Protein 5XJO (pdb70)

Nearest PDB structures (foldseek):
  5xjo-assembly1_E  TM=1.024E+00  e=9.974E-08  Arabidopsis thaliana
  5xjo-assembly2_F  TM=1.016E+00  e=2.550E-07  Arabidopsis thaliana
  5xkj-assembly2_F  TM=8.825E-01  e=2.338E-04  Arabidopsis thaliana
  5xjo-assembly2_D  TM=1.003E+00  e=3.606E-64  Arabidopsis thaliana
  5xjx-assembly4_D  TM=9.964E-01  e=1.199E-51  Arabidopsis thaliana

Radius of gyration: 50.43 Å; Cα contacts (8 Å, |Δi|>4): 5520; chains: 6; bounding box: 93×93×155 Å

B-factor: mean 41.75, std 10.38, range [23.28, 87.67]

GO terms:
  GO:0005886 plasma membrane (C, EXP)
  GO:0005102 signaling receptor binding (F, IPI)
  GO:0033612 receptor serine/threonine kinase binding (F, IPI)
  GO:0016020 membrane (C, IDA)
  GO:0009553 embryo sac development (P, IGI)
  GO:0010103 stomatal complex morphogenesis (P, IGI)
  GO:0048481 plant ovule development (P, IGI)
  GO:0005515 protein binding (F, IPI)

Solvent-accessible surface area: 71961 Å² total; per-residue (Å²): 147,37,8,154,3,0,49,45,4,47,68,38,15,66,120,47,114,98,72,0,106,57,4,55,84,137,154,47,74,70,36,26,67,5,110,12,4,103,24,60,142,151,76,125,13,0,12,29,1,64,1,37,68,30,68,0,25,11,55,8,4,48,11,0,0,73,0,128,66,0,80,27,0,23,3,44,14,1,124,0,32,1,28,1,14,16,61,0,2,41,0,64,52,0,48,79,0,10,0,1,73,9,76,0,84,18,12,8,1,27,6,1,8,90,0,59,88,0,53,21,0,22,1,64,61,11,83,0,57,2,21,5,14,4,1,4,23,16,4,32,8,3,8,90,1,4,0,12,24,2,84,0,62,29,116,11,20,75,2,12,0,30,31,35,3,3,6,20,1,0,0,106,35,4,87,0,66,11,72,11,23,66,19,3,28,36,2,71,18,0,15,25,0,7,0,64,27,6,54,0,63,23,76,4,15,124,36,4,8,95,3,65,43,1,21,1,0,16,2,0,92,7,69,0,37,24,112,7,10,133,52,0,0,75,0,78,1,3,1,0,12,0,15,16,12,118,0,50,15,147,3,21,100,6,0,0,69,0,40,3,0,3,10,0,14,0,3,67,12,61,0,54,4,60,2,4,68,62,1,6,62,1,32,56,1,20,50,1,24,0,36,19,14,82,0,54,20,75,8,12,49,77,1,2,78,1,66,105,0,12,61,0,42,0,14,68,12,77,0,65,24,72,0,7,58,58,0,10,108,0,114,74,1,76,44,1,31,0,3,53,13,112,0,68,20,77,6,16,54,86,1,14,50,1,60,32,0,54,67,0,22,0,61,19,8,107,0,35,26,56,2,16,108,28,1,152,85,0,46,42,0,38,44,0,17,0,6,53,16,63,0,82,26,154,3,9,91,17,1,1,98,1,91,72,0,34,81,0,30,0,14,26,8,51,0,46,22,57,2,10,109,40,0,2,69,1,86,72,0,56,56,0,32,0,2,135,6,97,0,41,30,83,2,6,29,64,2,8,88,0,149,22,0,69,86,2,26,0,2,86,9,100,0,50,11,68,5,8,68,59,1,3,98,3,85,74,0,40,3,1,28,1,11,46,1,134,0,87,21,106,16,17,70,68,8,52,70,1,120,68,18,40,69,72,54,28,52,152,28,108,42,72,61,126,92,4,115,27,55,69,165,91,219,85,17,7,188,49,23,76,6,66,57,9,3,28,105,34,97,67,11,170,53,47,84,35,78,100,125,34,51,3,16,59,0,50,2,114,143,123,39,65,17,16,28,82,12,10,181,46,30,79,5,67,58,8,2,26,100,29,98,84,8,168,48,55,80,41,66,104,125,41,47,0,12,24,0,49,2,117,144,92,76,57,12,20,27,55,148,10,56,100,65,6,16,71,0,0,39,47,4,1,112,5,4,36,15,70,53,0,43,86,3,106,22,0,3,112,7,69,5,42,8,1,82,10,117,64,44,159,102,86,43,33,22,0,21,13,0,12,2,4,36,7,38,103,68,21,19,28,16,97,9,50,92,127,132,5,85,16,8,117,17,0,30,80,0,141,79,0,110,29,0,15,11,0,113,18,74,10,124,60,67,55,152,4,19,50,43,0,2,166,7,11,108,16,0,66,37,0,1,1,12,31,9,13,7,79,13,67,8,17,90,87,1,0,46,0,52,55,0,73,24,0,7,0,8,64,6,102,0,72,26,62,15,15,161,23,0,78,107,1,78,26,0,67,17,0,23,0,3,20,4,115,0,56,25,67,5,16,47,9,78,1,87,35,0,2,11,0,16,0,25,84,7,34,0,53,20,81,13,20,90,50,6,4,61,0,30,30,0,0,9,5,6,0,11,91,12,102,0,54,18,51,8,9,116,23,10,34,125,1,84,71,0,9,0,5,12,5,9,97,6,138,0,50,18,88,11,7,100,41,7,70,26,3,70,31,3,23,0,5,5,0,44,16,0,79,148,1,51,31,62,6,63,67,85,2,0,87,56,4,122,58,0,35,10,0,1,0,0,67,0,48,0,63,26,65,3,7,103,2,3,9,130,3,102,32,1,50,8,0,2,0,13,22,21,60,0,53,26,104,6,9,121,68,1,80,92,9,179,57,4,9,2,2,29,0,6,59,19,54,0,70,8,70,21,22,15,75,66,100,10,20,161,99,4,116,187,14,17,40,30,120,98,15,110,41,20,65,94,114,179,78,57,148,10,57,103,65,6,16,71,0,0,37,49,4,1,113,6,3,36,14,72,57,0,43,87,5,108,23,0,3,114,8,70,6,46,8,1,86,10,118,63,44,160,101,88,43,53,23,0,21,14,0,12,1,4,36,7,37,102,84,24,18,28,16,96,10,52,93,128,132,3,85,16,8,120,17,1,30,83,0,141,80,0,108,28,0,14,11,0,112,18,77,11,124,58,68,53,152,3,19,51,43,0,2,166,6,12,106,16,0,65,36,0,1,1,12,30,9,14,6,79,13,67,7,18,90,88,1,1,46,0,50,55,1,73,24,0,6,0,7,61,6,104,0,71,25,62,14,15,158,23,1,78,107,0,78,26,0,64,16,0,21,0,3,21,3,115,0,55,25,68,6,17,46,9,77,1,88,35,0,2,12,0,15,0,26,84,7,35,0,54,21,82,13,20,88,50,6,3,59,0,29,30,0,0,10,5,6,1,12,92,12,103,0,56,18,51,6,9,117,24,11,35,127,0,84,71,0,8,0,6,12,4,9,97,6,136,1,50,18,88,12,6,101,42,8,70,26,3,70,30,3,24,0,5,4,0,43,15,0,78,147,1,50,33,62,5,64,67,86,2,0,87,56,4,122,57,0,36,8,0,2,0,0,68,0,48,0,64,26,65,3,6,103,2,2,9,130,3,102,32,1,50,8,0,2,0,13,22,22,63,0,54,25,105,5,10,118,67,1,80,92,8,179,56,4,9,2,2,29,0,6,58,18,54,0,68,9,69,20,21,14,77,64,100,11,19,162,102,3,116,192,15,17,41,28,120,98,14,110,41,20,63,95,115,180,74,148,38,8,154,3,0,49,46,3,45,67,37,16,66,118,46,113,99,71,0,106,57,4,56,86,136,152,47,74,70,36,26,67,6,109,12,5,107,23,60,143,151,77,126,13,0,10,29,0,62,1,36,67,30,69,0,24,11,56,9,3,48,10,0,1,72,0,129,64,0,80,27,0,23,2,45,14,1,126,0,34,1,29,0,14,16,62,0,3,40,0,65,50,0,48,79,0,9,0,1,72,9,74,0,84,18,12,9,1,26,6,1,8,90,0,58,88,0,54,21,0,23,1,64,62,12,82,0,58,2,22,4,14,4,1,4,23,16,4,33,8,3,8,90,1,4,0,11,24,3,85,0,61,30,114,11,20,73,2,12,0,29,32,34,3,4,6,19,1,0,0,104,34,4,88,0,64,12,72,11,24,67,19,3,30,36,2,71,18,0,20,23,0,6,0,64,26,6,56,0,63,22,77,4,16,122,35,4,9,96,2,67,44,1,28,2,0,18,2,0,94,7,67,0,37,23,111,6,9,135,52,0,0,72,0,76,1,1,3,0,13,0,14,14,12,118,0,52,14,146,3,20,102,7,0,0,68,0,29,4,0,5,10,0,14,0,3,66,12,60,0,52,4,61,2,4,67,61,2,6,64,1,31,57,0,19,49,1,24,0,35,20,14,80,0,56,19,74,8,12,50,77,2,3,78,1,66,104,0,11,62,0,42,0,14,70,12,78,0,65,24,72,1,7,60,57,0,11,106,0,114,73,1,74,45,1,32,0,4,56,12,110,0,67,19,75,7,16,53,85,1,15,53,0,59,32,0,55,67,0,22,0,60,18,9,108,0,36,26,58,2,16,109,28,1,153,83,0,46,40,0,37,41,0,17,0,5,52,15,63,0,82,26,154,3,9,90,16,1,1,99,2,92,74,0,34,81,0,29,0,15,28,9,51,0,46,21,56,2,9,106,40,0,2,67,1,86,73,0,55,56,0,32,0,2,136,6,97,0,42,29,81,2,6,30,64,3,8,89,0,148,22,0,68,83,1,27,0,2,86,8,99,0,51,12,66,6,7,68,59,2,3,96,3,85,75,0,39,4,1,30,1,12,46,2,133,0,85,22,106,15,17,70,69,8,53,70,0,124,69,17,40,70,71,55,29,50,152,28,108,42,71,62,124,94,3,113,27,55,67,167,92,217

Foldseek 3Di:
DLLVLVVQQLVFQADDDPLFPCNDVVPNPLCCPTPQFHADPPVRATAGGADAQSQRQGEGGLSCLVRQNHQEYHPANNQYEEEDDLSPLNNQNHAYYAHDHYAYEEADDLSVLSNLNYAYDHHAAYAYEEAPDLSVLSNQQHAAYAHHRYAYEEADDLSVLQHQRYAEDHHDQYAYEEEDDLSVLNPARYAYAYHARYAYEEEDDLSVLSNQNHQEDAHAQYAYEEEDHLSVLNHQYQYDHHYRYAYEEADDLSVLVNLSHQEYAHDQYAYEEADPLSVLSNLRHAYDHHYNYAYEEADRLSVLSNQRHAYAAHDHYAYEEEDHLSVLNNQRHAEYAHAAYAYEEEDDLSVLSNQNHAEDHHHHYAYEEEDRQSVLSNLNYQYYHPEQYAYEEADDLSVLVSARHAYAHHEHYAHEEADRLSVLNRCNHAEDAHDQYAHEEADDLSVLSNANYAYYHHYHYAYEEEDHLSVLNHANHQEAHHDHYAYEEEDDQSVLSHQNHAYYHHYHYHYDDDHHPSDPNPD/DDDDDFDQCCFPPPQGPWAKDWDVPVDIDIWIDGPHDTGRTD/DDDDDFDQCCFPPPAHPWAKDWDPPVDIDIWIDGPRDTTHTD/DAEDVLQLVLVCQQCVLFPNNVSVVPDGDQVPDDQAWHWDADPVGYIATAGGEAAQPPPPRHHHAGDQAAHDGDLSVLVRLAHQEYYYECRHHNDQEADDLSVLSNQVHHAEYYQEQHQHEEADHLSVLSNQNYQYYANYAHAHEEEDHLSVLSNQRHAEYHQDNYAYEEADHLHARQRHAYDHHDQYAYEEEDRPSVLNNQNYQEAHHDHYAYEEEDDLSVLRNQRHAEYAHAQYQYADDQNQENQSNQNHQEDAHHNNQHNAEEDDQRHDANNQRHAEAHQENNAYEEADHDSVLVRNRHAYHHHANYAHEEAHDLSCQPRQRYLAAHHEHYAYAEEDNHDPNRCVRNPVRHYHYPHVRYDYDDD/DAEDVLQLVLVCQQCVLFPNNVSVVPDGDQVPDDQAWHWDADPVGYIATAGGEAAQPPPPRHHHAGDQAAHDGDLSVLVRLAHQEYYYECRHHNDQEADDLSVLSNQVHHAEYYQEQHQHEEADHLSVLSNQNYQYYANYAHAHEEEDHLSVLSNQRHAEYHQDNYAYEEADHLHARQRHAYDHHDQYAYEEEDRPSVLNNQNYQEAHHDHYAYEEEDDLSVLRNQRHAEYAHAQYQYADDQNQENQSNQNHQEDAHHNNQHNAEEDDQRHDANNQRHAEAHQENNAYEEADHDSVLVRNRHAYHHHANYAHEEAHDLSCQPRQRYLAAHHEHYAYAEEDNHDPNRCVRNPVRHYHYPHVRYDYDDD/DLLVLVVQQLVFQADDDPLFPCNDVVPNPLCCPTPQFHADPPVRATAGGADAQSQRQGEGGLSCLVRQNHQEYHPANNQYEEEDDLSPLNNQNHAYYAHDHYAYEEADDLSVLSNLNYAYDHHAAYAYEEAPDLSVLSNQQHAAYAHHRYAYEEADDLSVLQHQRYAEDHHDQYAYEEEDDLSVLNPARYAYAYHARYAYEEEDDLSVLSNQNHQEDAHAQYAYEEEDHLSVLNHQYQYDHHYRYAYEEADDLSVLVNLSHQEYAHDQYAYEEADPLSVLSNLRHAYDHHYNYAYEEADRLSVLSNQRHAYAAHDHYAYEEEDHLSVLNNQRHAEYAHAAYAYEEEDDLSVLSNQNHAEDHHHHYAYEEEDRQSVLSNLNYQYYHPEQYAYEEADDLSVLVSARHAYAHHEHYAHEEADRLSVLNRCNHAEDAHDQYAHEEADDLSVLSNANYAYYHHYHYAYEEEDHLSVLNHANHQEAHHDHYAYEEEDDQSVLSHQNHAYYHHYHYHYDDDHHPSDPNPD

Structure (mmCIF, N/CA/C/O backbone):
data_5XJO
#
_entry.id   5XJO
#
_cell.length_a   66.110
_cell.length_b   66.147
_cell.length_c   143.485
_cell.angle_alpha   97.61
_cell.angle_beta   102.47
_cell.angle_gamma   93.68
#
_symmetry.space_group_name_H-M   'P 1'
#
loop_
_entity.id
_entity.type
_entity.pdbx_description
1 polymer 'LRR receptor-like serine/threonine-protein kinase ERL1'
2 polymer 'Protein EPIDERMAL PATTERNING FACTOR 1'
3 polymer 'Protein TOO MANY MOUTHS'
#
loop_
_atom_site.group_PDB
_atom_site.id
_atom_site.type_symbol
_atom_site.label_atom_id
_atom_site.label_alt_id
_atom_site.label_comp_id
_atom_site.label_asym_id
_atom_site.label_entity_id
_atom_site.label_seq_id
_atom_site.pdbx_PDB_ins_code
_atom_site.Cartn_x
_atom_site.Cartn_y
_atom_site.Cartn_z
_atom_site.occupancy
_atom_site.B_iso_or_equiv
_atom_site.auth_seq_id
_atom_site.auth_comp_id
_atom_site.auth_asym_id
_atom_site.auth_atom_id
_atom_site.pdbx_PDB_model_num
ATOM 1 N N . ASN A 1 1 ? -20.713 5.423 100.047 1.00 64.36 28 ASN A N 1
ATOM 2 C CA . ASN A 1 1 ? -20.638 4.370 99.035 1.00 63.37 28 ASN A CA 1
ATOM 3 C C . ASN A 1 1 ? -20.778 4.882 97.597 1.00 61.81 28 ASN A C 1
ATOM 4 O O . ASN A 1 1 ? -20.008 4.497 96.710 1.00 63.60 28 ASN A O 1
ATOM 9 N N . GLU A 1 2 ? -21.793 5.718 97.351 1.00 58.81 29 GLU A N 1
ATOM 10 C CA . GLU A 1 2 ? -21.843 6.413 96.069 1.00 57.37 29 GLU A CA 1
ATOM 11 C C . GLU A 1 2 ? -20.574 7.233 95.855 1.00 60.78 29 GLU A C 1
ATOM 12 O O . GLU A 1 2 ? -20.154 7.446 94.709 1.00 62.29 29 GLU A O 1
ATOM 18 N N . GLY A 1 3 ? -19.919 7.649 96.945 1.00 59.91 30 GLY A N 1
ATOM 19 C CA . GLY A 1 3 ? -18.672 8.381 96.824 1.00 57.21 30 GLY A CA 1
ATOM 20 C C . GLY A 1 3 ? -17.538 7.547 96.266 1.00 55.54 30 GLY A C 1
ATOM 21 O O . GLY A 1 3 ? -16.647 8.085 95.604 1.00 58.65 30 GLY A O 1
ATOM 22 N N . LYS A 1 4 ? -17.544 6.232 96.529 1.00 53.71 31 LYS A N 1
ATOM 23 C CA . LYS A 1 4 ? -16.564 5.339 95.913 1.00 51.32 31 LYS A CA 1
ATOM 24 C C . LYS A 1 4 ? -16.754 5.291 94.404 1.00 58.14 31 LYS A C 1
ATOM 25 O O . LYS A 1 4 ? -15.781 5.371 93.633 1.00 55.78 31 LYS A O 1
ATOM 31 N N . ALA A 1 5 ? -18.011 5.173 93.968 1.00 57.37 32 ALA A N 1
ATOM 32 C CA . ALA A 1 5 ? -18.329 5.251 92.546 1.00 54.62 32 ALA A CA 1
ATOM 33 C C . ALA A 1 5 ? -17.844 6.564 91.941 1.00 50.67 32 ALA A C 1
ATOM 34 O O . ALA A 1 5 ? -17.250 6.577 90.854 1.00 49.59 32 ALA A O 1
ATOM 36 N N . LEU A 1 6 ? -18.117 7.687 92.620 1.00 49.34 33 LEU A N 1
ATOM 37 C CA . LEU A 1 6 ? -17.677 8.983 92.109 1.00 52.45 33 LEU A CA 1
ATOM 38 C C . LEU A 1 6 ? -16.153 9.082 92.056 1.00 52.62 33 LEU A C 1
ATOM 39 O O . LEU A 1 6 ? -15.603 9.752 91.170 1.00 49.58 33 LEU A O 1
ATOM 44 N N . MET A 1 7 ? -15.453 8.375 92.952 1.00 54.49 34 MET A N 1
ATOM 45 C CA . MET A 1 7 ? -13.993 8.404 92.926 1.00 56.15 34 MET A CA 1
ATOM 46 C C . MET A 1 7 ? -13.448 7.596 91.752 1.00 54.15 34 MET A C 1
ATOM 47 O O . MET A 1 7 ? -12.504 8.032 91.083 1.00 52.29 34 MET A O 1
ATOM 52 N N . ALA A 1 8 ? -14.067 6.453 91.438 1.00 51.06 35 ALA A N 1
ATOM 53 C CA . ALA A 1 8 ? -13.691 5.758 90.208 1.00 47.77 35 ALA A CA 1
ATOM 54 C C . ALA A 1 8 ? -14.024 6.596 88.975 1.00 48.08 35 ALA A C 1
ATOM 55 O O . ALA A 1 8 ? -13.284 6.584 87.984 1.00 49.51 35 ALA A O 1
ATOM 57 N N . ILE A 1 9 ? -15.137 7.328 89.011 1.00 48.86 36 ILE A N 1
ATOM 58 C CA . ILE A 1 9 ? -15.493 8.184 87.882 1.00 47.72 36 ILE A CA 1
ATOM 59 C C . ILE A 1 9 ? -14.423 9.239 87.663 1.00 50.12 36 ILE A C 1
ATOM 60 O O . ILE A 1 9 ? -14.066 9.560 86.520 1.00 47.87 36 ILE A O 1
ATOM 65 N N . LYS A 1 10 ? -13.898 9.799 88.758 1.00 50.56 37 LYS A N 1
ATOM 66 C CA . LYS A 1 10 ? -12.813 10.765 88.650 1.00 51.82 37 LYS A CA 1
ATOM 67 C C . LYS A 1 10 ? -11.501 10.110 88.211 1.00 51.60 37 LYS A C 1
ATOM 68 O O . LYS A 1 10 ? -10.713 10.719 87.476 1.00 47.37 37 LYS A O 1
ATOM 74 N N . GLY A 1 11 ? -11.267 8.865 88.627 1.00 49.78 38 GLY A N 1
ATOM 75 C CA . GLY A 1 11 ? -10.053 8.151 88.306 1.00 50.10 38 GLY A CA 1
ATOM 76 C C . GLY A 1 11 ? -9.900 7.792 86.850 1.00 47.49 38 GLY A C 1
ATOM 77 O O . GLY A 1 11 ? -8.890 7.204 86.461 1.00 45.97 38 GLY A O 1
ATOM 78 N N . SER A 1 12 ? -10.870 8.113 86.015 1.00 46.66 39 SER A N 1
ATOM 79 C CA . SER A 1 12 ? -10.692 7.855 84.598 1.00 43.75 39 SER A CA 1
ATOM 80 C C . SER A 1 12 ? -10.853 9.132 83.789 1.00 43.72 39 SER A C 1
ATOM 81 O O . SER A 1 12 ? -10.987 9.071 82.569 1.00 45.41 39 SER A O 1
ATOM 84 N N . PHE A 1 13 ? -10.795 10.287 84.432 1.00 46.11 40 PHE A N 1
ATOM 85 C CA . PHE A 1 13 ? -10.608 11.544 83.722 1.00 52.14 40 PHE A CA 1
ATOM 86 C C . PHE A 1 13 ? -9.114 11.825 83.591 1.00 49.79 40 PHE A C 1
ATOM 87 O O . PHE A 1 13 ? -8.389 11.803 84.585 1.00 52.30 40 PHE A O 1
ATOM 95 N N . SER A 1 14 ? -8.658 12.118 82.373 1.00 62.50 41 SER A N 1
ATOM 96 C CA . SER A 1 14 ? -7.213 12.157 82.129 1.00 61.92 41 SER A CA 1
ATOM 97 C C . SER A 1 14 ? -6.596 13.452 82.650 1.00 65.13 41 SER A C 1
ATOM 98 O O . SER A 1 14 ? -5.960 13.465 83.711 1.00 68.04 41 SER A O 1
ATOM 101 N N . ASN A 1 15 ? -6.829 14.560 81.943 1.00 67.21 42 ASN A N 1
ATOM 102 C CA . ASN A 1 15 ? -6.156 15.831 82.219 1.00 71.64 42 ASN A CA 1
ATOM 103 C C . ASN A 1 15 ? -7.007 16.614 83.208 1.00 71.88 42 ASN A C 1
ATOM 104 O O . ASN A 1 15 ? -7.962 17.298 82.826 1.00 71.21 42 ASN A O 1
ATOM 109 N N . LEU A 1 16 ? -6.628 16.534 84.479 1.00 67.46 43 LEU A N 1
ATOM 110 C CA . LEU A 1 16 ? -7.359 17.159 85.570 1.00 68.28 43 LEU A CA 1
ATOM 111 C C . LEU A 1 16 ? -6.362 17.481 86.663 1.00 71.96 43 LEU A C 1
ATOM 112 O O . LEU A 1 16 ? -5.624 16.594 87.100 1.00 73.43 43 LEU A O 1
ATOM 117 N N . VAL A 1 17 ? -6.347 18.731 87.115 1.00 72.60 44 VAL A N 1
ATOM 118 C CA . VAL A 1 17 ? -5.579 19.073 88.307 1.00 74.55 44 VAL A CA 1
ATOM 119 C C . VAL A 1 17 ? -6.476 19.801 89.307 1.00 76.88 44 VAL A C 1
ATOM 120 O O . VAL A 1 17 ? -7.006 19.184 90.236 1.00 74.07 44 VAL A O 1
ATOM 124 N N . ASN A 1 18 ? -6.668 21.107 89.120 1.00 76.77 45 ASN A N 1
ATOM 125 C CA . ASN A 1 18 ? -7.540 21.905 89.960 1.00 74.80 45 ASN A CA 1
ATOM 126 C C . ASN A 1 18 ? -8.996 21.839 89.509 1.00 74.76 45 ASN A C 1
ATOM 127 O O . ASN A 1 18 ? -9.802 22.712 89.870 1.00 76.87 45 ASN A O 1
ATOM 132 N N . MET A 1 19 ? -9.350 20.821 88.724 1.00 70.78 46 MET A N 1
ATOM 133 C CA . MET A 1 19 ? -10.676 20.767 88.113 1.00 72.32 46 MET A CA 1
ATOM 134 C C . MET A 1 19 ? -11.734 20.333 89.113 1.00 68.88 46 MET A C 1
ATOM 135 O O . MET A 1 19 ? -12.693 21.069 89.390 1.00 66.10 46 MET A O 1
ATOM 140 N N . LEU A 1 20 ? -11.584 19.136 89.664 1.00 68.99 47 LEU A N 1
ATOM 141 C CA . LEU A 1 20 ? -12.506 18.673 90.685 1.00 69.22 47 LEU A CA 1
ATOM 142 C C . LEU A 1 20 ? -11.752 18.584 92.005 1.00 69.13 47 LEU A C 1
ATOM 143 O O . LEU A 1 20 ? -11.770 17.542 92.668 1.00 66.29 47 LEU A O 1
ATOM 148 N N . LEU A 1 21 ? -11.058 19.671 92.375 1.00 73.68 48 LEU A N 1
ATOM 149 C CA . LEU A 1 21 ? -10.520 19.779 93.729 1.00 75.55 48 LEU A CA 1
ATOM 150 C C . LEU A 1 21 ? -11.610 19.656 94.772 1.00 72.69 48 LEU A C 1
ATOM 151 O O . LEU A 1 21 ? -11.312 19.348 95.933 1.00 74.66 48 LEU A O 1
ATOM 156 N N . ASP A 1 22 ? -12.861 19.898 94.385 1.00 69.89 49 ASP A N 1
ATOM 157 C CA . ASP A 1 22 ? -13.973 19.651 95.291 1.00 69.20 49 ASP A CA 1
ATOM 158 C C . ASP A 1 22 ? -14.020 18.180 95.674 1.00 68.42 49 ASP A C 1
ATOM 159 O O . ASP A 1 22 ? -14.251 17.842 96.844 1.00 67.38 49 ASP A O 1
ATOM 164 N N . TRP A 1 23 ? -13.780 17.290 94.704 1.00 66.05 50 TRP A N 1
ATOM 165 C CA . TRP A 1 23 ? -13.853 15.847 94.930 1.00 64.06 50 TRP A CA 1
ATOM 166 C C . TRP A 1 23 ? -12.617 15.406 95.711 1.00 65.03 50 TRP A C 1
ATOM 167 O O . TRP A 1 23 ? -11.712 14.751 95.194 1.00 64.46 50 TRP A O 1
ATOM 178 N N . ASP A 1 24 ? -12.604 15.771 96.991 1.00 73.54 51 ASP A N 1
ATOM 179 C CA . ASP A 1 24 ? -11.457 15.580 97.880 1.00 77.66 51 ASP A CA 1
ATOM 180 C C . ASP A 1 24 ? -11.935 14.712 99.038 1.00 76.52 51 ASP A C 1
ATOM 181 O O . ASP A 1 24 ? -12.564 15.205 99.981 1.00 75.29 51 ASP A O 1
ATOM 186 N N . ASP A 1 25 ? -11.641 13.417 98.959 1.00 77.53 52 ASP A N 1
ATOM 187 C CA . ASP A 1 25 ? -12.072 12.486 99.992 1.00 81.64 52 ASP A CA 1
ATOM 188 C C . ASP A 1 25 ? -11.246 12.586 101.266 1.00 83.57 52 ASP A C 1
ATOM 189 O O . ASP A 1 25 ? -11.649 12.017 102.287 1.00 83.89 52 ASP A O 1
ATOM 194 N N . VAL A 1 26 ? -10.093 13.261 101.226 1.00 82.35 53 VAL A N 1
ATOM 195 C CA . VAL A 1 26 ? -9.362 13.537 102.461 1.00 84.32 53 VAL A CA 1
ATOM 196 C C . VAL A 1 26 ? -10.262 14.310 103.416 1.00 82.40 53 VAL A C 1
ATOM 197 O O . VAL A 1 26 ? -10.641 13.810 104.481 1.00 84.09 53 VAL A O 1
ATOM 201 N N . HIS A 1 27 ? -10.651 15.533 103.029 1.00 81.43 54 HIS A N 1
ATOM 202 C CA . HIS A 1 27 ? -11.721 16.195 103.768 1.00 81.93 54 HIS A CA 1
ATOM 203 C C . HIS A 1 27 ? -12.418 17.198 102.842 1.00 80.49 54 HIS A C 1
ATOM 204 O O . HIS A 1 27 ? -12.089 18.387 102.787 1.00 81.26 54 HIS A O 1
ATOM 211 N N . ASN A 1 28 ? -13.371 16.679 102.069 1.00 77.11 55 ASN A N 1
ATOM 212 C CA . ASN A 1 28 ? -14.516 17.399 101.517 1.00 72.70 55 ASN A CA 1
ATOM 213 C C . ASN A 1 28 ? -15.638 16.357 101.467 1.00 71.44 55 ASN A C 1
ATOM 214 O O . ASN A 1 28 ? -16.108 15.921 100.414 1.00 68.29 55 ASN A O 1
ATOM 219 N N . SER A 1 29 ? -16.103 15.957 102.664 1.00 69.04 56 SER A N 1
ATOM 220 C CA . SER A 1 29 ? -16.760 14.666 102.803 1.00 65.88 56 SER A CA 1
ATOM 221 C C . SER A 1 29 ? -18.225 14.673 102.376 1.00 64.73 56 SER A C 1
ATOM 222 O O . SER A 1 29 ? -18.729 13.628 101.958 1.00 59.75 56 SER A O 1
ATOM 225 N N . ASP A 1 30 ? -18.915 15.816 102.429 1.00 63.53 57 ASP A N 1
ATOM 226 C CA . ASP A 1 30 ? -20.268 15.883 101.870 1.00 61.68 57 ASP A CA 1
ATOM 227 C C . ASP A 1 30 ? -20.152 16.012 100.354 1.00 61.45 57 ASP A C 1
ATOM 228 O O . ASP A 1 30 ? -19.992 17.109 99.815 1.00 60.06 57 ASP A O 1
ATOM 233 N N . LEU A 1 31 ? -20.272 14.882 99.659 1.00 61.82 58 LEU A N 1
ATOM 234 C CA . LEU A 1 31 ? -20.142 14.862 98.210 1.00 60.63 58 LEU A CA 1
ATOM 235 C C . LEU A 1 31 ? -21.278 15.596 97.512 1.00 61.91 58 LEU A C 1
ATOM 236 O O . LEU A 1 31 ? -21.177 15.858 96.306 1.00 61.96 58 LEU A O 1
ATOM 241 N N . CYS A 1 32 ? -22.355 15.923 98.230 1.00 60.45 59 CYS A N 1
ATOM 242 C CA . CYS A 1 32 ? -23.431 16.688 97.621 1.00 57.84 59 CYS A CA 1
ATOM 243 C C . CYS A 1 32 ? -23.057 18.142 97.415 1.00 59.67 59 CYS A C 1
ATOM 244 O O . CYS A 1 32 ? -23.866 18.891 96.860 1.00 60.27 59 CYS A O 1
ATOM 247 N N . SER A 1 33 ? -21.859 18.553 97.843 1.00 62.28 60 SER A N 1
ATOM 248 C CA . SER A 1 33 ? -21.328 19.880 97.555 1.00 60.62 60 SER A CA 1
ATOM 249 C C . SER A 1 33 ? -20.323 19.878 96.416 1.00 59.20 60 SER A C 1
ATOM 250 O O . SER A 1 33 ? -19.950 20.956 95.942 1.00 59.50 60 SER A O 1
ATOM 253 N N . TRP A 1 34 ? -19.874 18.707 95.971 1.00 58.44 61 TRP A N 1
ATOM 254 C CA . TRP A 1 34 ? -18.824 18.649 94.969 1.00 58.69 61 TRP A CA 1
ATOM 255 C C . TRP A 1 34 ? -19.266 19.315 93.670 1.00 59.05 61 TRP A C 1
ATOM 256 O O . TRP A 1 34 ? -20.457 19.406 93.357 1.00 56.06 61 TRP A O 1
ATOM 267 N N . ARG A 1 35 ? -18.277 19.790 92.917 1.00 56.88 62 ARG A N 1
ATOM 268 C CA . ARG A 1 35 ? -18.523 20.426 91.632 1.00 54.98 62 ARG A CA 1
ATOM 269 C C . ARG A 1 35 ? -19.279 19.479 90.711 1.00 55.57 62 ARG A C 1
ATOM 270 O O . ARG A 1 35 ? -18.803 18.377 90.412 1.00 51.47 62 ARG A O 1
ATOM 278 N N . GLY A 1 36 ? -20.477 19.905 90.293 1.00 50.79 63 GLY A N 1
ATOM 279 C CA . GLY A 1 36 ? -21.285 19.187 89.328 1.00 47.92 63 GLY A CA 1
ATOM 280 C C . GLY A 1 36 ? -22.105 18.035 89.871 1.00 51.05 63 GLY A C 1
ATOM 281 O O . GLY A 1 36 ? -22.780 17.355 89.082 1.00 48.17 63 GLY A O 1
ATOM 282 N N . VAL A 1 37 ? -22.059 17.781 91.176 1.00 51.36 64 VAL A N 1
ATOM 283 C CA . VAL A 1 37 ? -22.838 16.722 91.804 1.00 50.41 64 VAL A CA 1
ATOM 284 C C . VAL A 1 37 ? -24.052 17.359 92.467 1.00 51.85 64 VAL A C 1
ATOM 285 O O . VAL A 1 37 ? -23.913 18.265 93.297 1.00 51.88 64 VAL A O 1
ATOM 289 N N . PHE A 1 38 ? -25.244 16.875 92.120 1.00 52.73 65 PHE A N 1
ATOM 290 C CA . PHE A 1 38 ? -26.490 17.377 92.685 1.00 54.01 65 PHE A CA 1
ATOM 291 C C . PHE A 1 38 ? -27.270 16.237 93.321 1.00 45.94 65 PHE A C 1
ATOM 292 O O . PHE A 1 38 ? -27.428 15.165 92.721 1.00 48.39 65 PHE A O 1
ATOM 300 N N . CYS A 1 39 ? -27.719 16.464 94.551 1.00 53.25 66 CYS A N 1
ATOM 301 C CA . CYS A 1 39 ? -28.525 15.526 95.317 1.00 56.61 66 CYS A CA 1
ATOM 302 C C . CYS A 1 39 ? -29.938 16.077 95.500 1.00 56.21 66 CYS A C 1
ATOM 303 O O . CYS A 1 39 ? -30.152 17.294 95.492 1.00 52.30 66 CYS A O 1
ATOM 306 N N . ASP A 1 40 ? -30.906 15.165 95.623 1.00 56.84 67 ASP A N 1
ATOM 307 C CA . ASP A 1 40 ? -32.279 15.528 95.956 1.00 63.16 67 ASP A CA 1
ATOM 308 C C . ASP A 1 40 ? -32.395 15.627 97.468 1.00 64.78 67 ASP A C 1
ATOM 309 O O . ASP A 1 40 ? -31.794 14.839 98.204 1.00 63.76 67 ASP A O 1
ATOM 314 N N . ASN A 1 41 ? -33.171 16.595 97.937 1.00 65.05 68 ASN A N 1
ATOM 315 C CA . ASN A 1 41 ? -33.060 16.927 99.349 1.00 65.60 68 ASN A CA 1
ATOM 316 C C . ASN A 1 41 ? -33.694 15.884 100.258 1.00 68.99 68 ASN A C 1
ATOM 317 O O . ASN A 1 41 ? -33.489 15.952 101.473 1.00 71.69 68 ASN A O 1
ATOM 322 N N . VAL A 1 42 ? -34.424 14.910 99.710 1.00 67.25 69 VAL A N 1
ATOM 323 C CA . VAL A 1 42 ? -35.063 13.892 100.539 1.00 67.53 69 VAL A CA 1
ATOM 324 C C . VAL A 1 42 ? -34.117 12.716 100.761 1.00 65.04 69 VAL A C 1
ATOM 325 O O . VAL A 1 42 ? -33.648 12.482 101.882 1.00 57.28 69 VAL A O 1
ATOM 329 N N . SER A 1 43 ? -33.805 11.989 99.684 1.00 66.97 70 SER A N 1
ATOM 330 C CA . SER A 1 43 ? -32.946 10.811 99.781 1.00 65.91 70 SER A CA 1
ATOM 331 C C . SER A 1 43 ? -31.483 11.173 99.999 1.00 64.92 70 SER A C 1
ATOM 332 O O . SER A 1 43 ? -30.720 10.344 100.515 1.00 60.74 70 SER A O 1
ATOM 335 N N . TYR A 1 44 ? -31.084 12.389 99.613 1.00 63.49 71 TYR A N 1
ATOM 336 C CA . TYR A 1 44 ? -29.688 12.817 99.638 1.00 60.46 71 TYR A CA 1
ATOM 337 C C . TYR A 1 44 ? -28.820 11.841 98.849 1.00 59.32 71 TYR A C 1
ATOM 338 O O . TYR A 1 44 ? -27.693 11.518 99.229 1.00 60.90 71 TYR A O 1
ATOM 347 N N . SER A 1 45 ? -29.370 11.359 97.739 1.00 56.88 72 SER A N 1
ATOM 348 C CA . SER A 1 45 ? -28.701 10.462 96.811 1.00 56.98 72 SER A CA 1
ATOM 349 C C . SER A 1 45 ? -28.333 11.243 95.546 1.00 54.45 72 SER A C 1
ATOM 350 O O . SER A 1 45 ? -28.948 12.270 95.232 1.00 54.36 72 SER A O 1
ATOM 353 N N . VAL A 1 46 ? -27.300 10.775 94.834 1.00 48.26 73 VAL A N 1
ATOM 354 C CA . VAL A 1 46 ? -26.860 11.461 93.617 1.00 49.59 73 VAL A CA 1
ATOM 355 C C . VAL A 1 46 ? -27.919 11.264 92.539 1.00 48.17 73 VAL A C 1
ATOM 356 O O . VAL A 1 46 ? -28.274 10.129 92.197 1.00 46.16 73 VAL A O 1
ATOM 360 N N . VAL A 1 47 ? -28.446 12.371 92.009 1.00 43.74 74 VAL A N 1
ATOM 361 C CA . VAL A 1 47 ? -29.534 12.285 91.041 1.00 45.85 74 VAL A CA 1
ATOM 362 C C . VAL A 1 47 ? -29.150 12.910 89.700 1.00 46.08 74 VAL A C 1
ATOM 363 O O . VAL A 1 47 ? -29.715 12.566 88.651 1.00 45.15 74 VAL A O 1
ATOM 367 N N . SER A 1 48 ? -28.230 13.876 89.744 1.00 41.97 75 SER A N 1
ATOM 368 C CA . SER A 1 48 ? -27.845 14.657 88.576 1.00 42.91 75 SER A CA 1
ATOM 369 C C . SER A 1 48 ? -26.340 14.898 88.619 1.00 44.70 75 SER A C 1
ATOM 370 O O . SER A 1 48 ? -25.810 15.389 89.624 1.00 42.91 75 SER A O 1
ATOM 373 N N . LEU A 1 49 ? -25.659 14.541 87.526 1.00 39.66 76 LEU A N 1
ATOM 374 C CA . LEU A 1 49 ? -24.232 14.797 87.362 1.00 39.90 76 LEU A CA 1
ATOM 375 C C . LEU A 1 49 ? -24.043 15.674 86.127 1.00 42.30 76 LEU A C 1
ATOM 376 O O . LEU A 1 49 ? -24.337 15.242 85.007 1.00 39.78 76 LEU A O 1
ATOM 381 N N . ASN A 1 50 ? -23.577 16.913 86.333 1.00 40.65 77 ASN A N 1
ATOM 382 C CA . ASN A 1 50 ? -23.275 17.862 85.258 1.00 39.28 77 ASN A CA 1
ATOM 383 C C . ASN A 1 50 ? -21.803 18.254 85.341 1.00 40.50 77 ASN A C 1
ATOM 384 O O . ASN A 1 50 ? -21.377 18.872 86.318 1.00 39.36 77 ASN A O 1
ATOM 389 N N . LEU A 1 51 ? -21.035 17.901 84.313 1.00 41.24 78 LEU A N 1
ATOM 390 C CA . LEU A 1 51 ? -19.640 18.314 84.171 1.00 43.93 78 LEU A CA 1
ATOM 391 C C . LEU A 1 51 ? -19.396 18.915 82.802 1.00 42.80 78 LEU A C 1
ATOM 392 O O . LEU A 1 51 ? -18.380 18.652 82.166 1.00 47.38 78 LEU A O 1
ATOM 397 N N . SER A 1 52 ? -20.310 19.746 82.330 1.00 45.95 79 SER A N 1
ATOM 398 C CA . SER A 1 52 ? -20.259 20.174 80.941 1.00 48.84 79 SER A CA 1
ATOM 399 C C . SER A 1 52 ? -19.089 21.130 80.686 1.00 49.23 79 SER A C 1
ATOM 400 O O . SER A 1 52 ? -18.921 22.135 81.388 1.00 50.65 79 SER A O 1
ATOM 403 N N . SER A 1 53 ? -18.288 20.808 79.666 1.00 47.97 80 SER A N 1
ATOM 404 C CA . SER A 1 53 ? -17.254 21.672 79.102 1.00 51.16 80 SER A CA 1
ATOM 405 C C . SER A 1 53 ? -16.040 21.852 80.011 1.00 50.67 80 SER A C 1
ATOM 406 O O . SER A 1 53 ? -15.263 22.787 79.819 1.00 50.12 80 SER A O 1
ATOM 409 N N . LEU A 1 54 ? -15.822 20.966 80.979 1.00 50.30 81 LEU A N 1
ATOM 410 C CA . LEU A 1 54 ? -14.612 21.074 81.783 1.00 48.58 81 LEU A CA 1
ATOM 411 C C . LEU A 1 54 ? -13.398 20.444 81.095 1.00 52.47 81 LEU A C 1
ATOM 412 O O . LEU A 1 54 ? -12.272 20.604 81.582 1.00 50.41 81 LEU A O 1
ATOM 417 N N . ASN A 1 55 ? -13.604 19.750 79.974 1.00 53.30 82 ASN A N 1
ATOM 418 C CA . ASN A 1 55 ? -12.542 19.103 79.196 1.00 52.11 82 ASN A CA 1
ATOM 419 C C . ASN A 1 55 ? -11.646 18.235 80.087 1.00 50.43 82 ASN A C 1
ATOM 420 O O . ASN A 1 55 ? -10.489 18.546 80.351 1.00 54.08 82 ASN A O 1
ATOM 425 N N . LEU A 1 56 ? -12.218 17.116 80.533 1.00 50.22 83 LEU A N 1
ATOM 426 C CA . LEU A 1 56 ? -11.524 16.242 81.474 1.00 50.60 83 LEU A CA 1
ATOM 427 C C . LEU A 1 56 ? -10.759 15.096 80.804 1.00 52.19 83 LEU A C 1
ATOM 428 O O . LEU A 1 56 ? -9.850 14.534 81.425 1.00 53.70 83 LEU A O 1
ATOM 433 N N . GLY A 1 57 ? -11.114 14.719 79.575 1.00 46.97 84 GLY A N 1
ATOM 434 C CA . GLY A 1 57 ? -10.216 14.024 78.678 1.00 45.51 84 GLY A CA 1
ATOM 435 C C . GLY A 1 57 ? -10.103 12.517 78.821 1.00 46.71 84 GLY A C 1
ATOM 436 O O . GLY A 1 57 ? -9.584 11.869 77.904 1.00 46.88 84 GLY A O 1
ATOM 437 N N . GLY A 1 58 ? -10.579 11.917 79.903 1.00 47.01 85 GLY A N 1
ATOM 438 C CA . GLY A 1 58 ? -10.342 10.488 80.012 1.00 46.22 85 GLY A CA 1
ATOM 439 C C . GLY A 1 58 ? -11.395 9.583 79.398 1.00 42.42 85 GLY A C 1
ATOM 440 O O . GLY A 1 58 ? -11.711 9.674 78.205 1.00 39.18 85 GLY A O 1
ATOM 441 N N . GLU A 1 59 ? -11.938 8.696 80.221 1.00 39.56 86 GLU A N 1
ATOM 442 C CA . GLU A 1 59 ? -13.050 7.827 79.860 1.00 41.00 86 GLU A CA 1
ATOM 443 C C . GLU A 1 59 ? -14.226 8.029 80.813 1.00 37.32 86 GLU A C 1
ATOM 444 O O . GLU A 1 59 ? -14.108 8.620 81.886 1.00 35.39 86 GLU A O 1
ATOM 450 N N . ILE A 1 60 ? -15.372 7.489 80.419 1.00 35.22 87 ILE A N 1
ATOM 451 C CA . ILE A 1 60 ? -16.485 7.324 81.347 1.00 32.84 87 ILE A CA 1
ATOM 452 C C . ILE A 1 60 ? -16.243 6.025 82.101 1.00 37.74 87 ILE A C 1
ATOM 453 O O . ILE A 1 60 ? -16.146 4.957 81.492 1.00 39.61 87 ILE A O 1
ATOM 458 N N . SER A 1 61 ? -16.093 6.120 83.415 1.00 39.57 88 SER A N 1
ATOM 459 C CA . SER A 1 61 ? -15.890 4.937 84.229 1.00 38.93 88 SER A CA 1
ATOM 460 C C . SER A 1 61 ? -17.144 4.059 84.252 1.00 40.60 88 SER A C 1
ATOM 461 O O . SER A 1 61 ? -18.271 4.562 84.229 1.00 41.69 88 SER A O 1
ATOM 464 N N . PRO A 1 62 ? -16.986 2.737 84.294 1.00 40.99 89 PRO A N 1
ATOM 465 C CA . PRO A 1 62 ? -18.171 1.885 84.481 1.00 43.50 89 PRO A CA 1
ATOM 466 C C . PRO A 1 62 ? -18.870 2.159 85.788 1.00 43.08 89 PRO A C 1
ATOM 467 O O . PRO A 1 62 ? -20.066 1.857 85.917 1.00 44.07 89 PRO A O 1
ATOM 471 N N . ALA A 1 63 ? -18.169 2.755 86.757 1.00 44.93 90 ALA A N 1
ATOM 472 C CA . ALA A 1 63 ? -18.785 3.097 88.032 1.00 45.72 90 ALA A CA 1
ATOM 473 C C . ALA A 1 63 ? -19.914 4.110 87.889 1.00 45.15 90 ALA A C 1
ATOM 474 O O . ALA A 1 63 ? -20.591 4.382 88.883 1.00 48.67 90 ALA A O 1
ATOM 476 N N . ILE A 1 64 ? -20.126 4.674 86.695 1.00 40.42 91 ILE A N 1
ATOM 477 C CA . ILE A 1 64 ? -21.296 5.515 86.453 1.00 44.02 91 ILE A CA 1
ATOM 478 C C . ILE A 1 64 ? -22.578 4.736 86.740 1.00 43.23 91 ILE A C 1
ATOM 479 O O . ILE A 1 64 ? -23.591 5.314 87.162 1.00 38.62 91 ILE A O 1
ATOM 484 N N . GLY A 1 65 ? -22.552 3.416 86.537 1.00 42.75 92 GLY A N 1
ATOM 485 C CA . GLY A 1 65 ? -23.689 2.585 86.872 1.00 46.16 92 GLY A CA 1
ATOM 486 C C . GLY A 1 65 ? -23.865 2.284 88.348 1.00 44.68 92 GLY A C 1
ATOM 487 O O . GLY A 1 65 ? -24.818 1.605 88.730 1.00 42.08 92 GLY A O 1
ATOM 488 N N . ASP A 1 66 ? -22.961 2.748 89.199 1.00 46.29 93 ASP A N 1
ATOM 489 C CA . ASP A 1 66 ? -23.116 2.545 90.631 1.00 48.39 93 ASP A CA 1
ATOM 490 C C . ASP A 1 66 ? -23.952 3.638 91.297 1.00 48.80 93 ASP A C 1
ATOM 491 O O . ASP A 1 66 ? -24.288 3.517 92.476 1.00 49.54 93 ASP A O 1
ATOM 496 N N . LEU A 1 67 ? -24.274 4.705 90.579 1.00 48.24 94 LEU A N 1
ATOM 497 C CA . LEU A 1 67 ? -25.235 5.718 91.014 1.00 47.79 94 LEU A CA 1
ATOM 498 C C . LEU A 1 67 ? -26.582 5.376 90.377 1.00 46.90 94 LEU A C 1
ATOM 499 O O . LEU A 1 67 ? -26.855 5.785 89.253 1.00 46.71 94 LEU A O 1
ATOM 504 N N . ARG A 1 68 ? -27.432 4.624 91.093 1.00 46.05 95 ARG A N 1
ATOM 505 C CA . ARG A 1 68 ? -28.655 4.134 90.476 1.00 44.19 95 ARG A CA 1
ATOM 506 C C . ARG A 1 68 ? -29.693 5.214 90.385 1.00 48.50 95 ARG A C 1
ATOM 507 O O . ARG A 1 68 ? -30.500 5.216 89.444 1.00 50.16 95 ARG A O 1
ATOM 515 N N . ASN A 1 69 ? -29.658 6.154 91.326 1.00 43.39 96 ASN A N 1
ATOM 516 C CA . ASN A 1 69 ? -30.679 7.182 91.390 1.00 43.32 96 ASN A CA 1
ATOM 517 C C . ASN A 1 69 ? -30.470 8.279 90.373 1.00 43.71 96 ASN A C 1
ATOM 518 O O . ASN A 1 69 ? -31.331 9.162 90.269 1.00 46.09 96 ASN A O 1
ATOM 523 N N . LEU A 1 70 ? -29.377 8.227 89.614 1.00 42.28 97 LEU A N 1
ATOM 524 C CA . LEU A 1 70 ? -29.106 9.256 88.626 1.00 42.01 97 LEU A CA 1
ATOM 525 C C . LEU A 1 70 ? -30.308 9.397 87.718 1.00 40.99 97 LEU A C 1
ATOM 526 O O . LEU A 1 70 ? -30.759 8.419 87.114 1.00 38.83 97 LEU A O 1
ATOM 531 N N . GLN A 1 71 ? -30.851 10.616 87.677 1.00 40.92 98 GLN A N 1
ATOM 532 C CA . GLN A 1 71 ? -31.859 10.998 86.705 1.00 38.15 98 GLN A CA 1
ATOM 533 C C . GLN A 1 71 ? -31.278 11.762 85.529 1.00 37.87 98 GLN A C 1
ATOM 534 O O . GLN A 1 71 ? -31.912 11.800 84.471 1.00 40.28 98 GLN A O 1
ATOM 540 N N . SER A 1 72 ? -30.106 12.386 85.684 1.00 36.11 99 SER A N 1
ATOM 541 C CA . SER A 1 72 ? -29.536 13.163 84.589 1.00 36.30 99 SER A CA 1
ATOM 542 C C . SER A 1 72 ? -28.020 13.045 84.567 1.00 35.21 99 SER A C 1
ATOM 543 O O . SER A 1 72 ? -27.371 13.113 85.613 1.00 37.93 99 SER A O 1
ATOM 546 N N . ILE A 1 73 ? -27.462 12.900 83.364 1.00 34.77 100 ILE A N 1
ATOM 547 C CA . ILE A 1 73 ? -26.017 12.865 83.148 1.00 37.05 100 ILE A CA 1
ATOM 548 C C . ILE A 1 73 ? -25.689 13.813 82.004 1.00 37.02 100 ILE A C 1
ATOM 549 O O . ILE A 1 73 ? -26.263 13.692 80.916 1.00 40.44 100 ILE A O 1
ATOM 554 N N . ASP A 1 74 ? -24.775 14.753 82.247 1.00 34.68 101 ASP A N 1
ATOM 555 C CA . ASP A 1 74 ? -24.307 15.712 81.241 1.00 39.14 101 ASP A CA 1
ATOM 556 C C . ASP A 1 74 ? -22.775 15.790 81.318 1.00 40.04 101 ASP A C 1
ATOM 557 O O . ASP A 1 74 ? -22.199 16.432 82.206 1.00 38.84 101 ASP A O 1
ATOM 562 N N . LEU A 1 75 ? -22.119 15.114 80.379 1.00 35.36 102 LEU A N 1
ATOM 563 C CA . LEU A 1 75 ? -20.670 15.041 80.292 1.00 39.02 102 LEU A CA 1
ATOM 564 C C . LEU A 1 75 ? -20.199 15.651 78.978 1.00 40.51 102 LEU A C 1
ATOM 565 O O . LEU A 1 75 ? -19.190 15.239 78.408 1.00 39.19 102 LEU A O 1
ATOM 570 N N . GLN A 1 76 ? -20.956 16.615 78.478 1.00 41.06 103 GLN A N 1
ATOM 571 C CA . GLN A 1 76 ? -20.708 17.165 77.161 1.00 42.22 103 GLN A CA 1
ATOM 572 C C . GLN A 1 76 ? -19.579 18.190 77.203 1.00 43.90 103 GLN A C 1
ATOM 573 O O . GLN A 1 76 ? -19.503 19.014 78.119 1.00 44.16 103 GLN A O 1
ATOM 579 N N . GLY A 1 77 ? -18.702 18.130 76.202 1.00 46.08 104 GLY A N 1
ATOM 580 C CA . GLY A 1 77 ? -17.586 19.065 76.090 1.00 44.31 104 GLY A CA 1
ATOM 581 C C . GLY A 1 77 ? -16.361 18.692 76.901 1.00 45.71 104 GLY A C 1
ATOM 582 O O . GLY A 1 77 ? -15.709 19.569 77.476 1.00 45.34 104 GLY A O 1
ATOM 583 N N . ASN A 1 78 ? -16.032 17.402 76.971 1.00 45.87 105 ASN A N 1
ATOM 584 C CA . ASN A 1 78 ? -14.948 16.913 77.814 1.00 46.22 105 ASN A CA 1
ATOM 585 C C . ASN A 1 78 ? -13.918 16.120 77.025 1.00 46.41 105 ASN A C 1
ATOM 586 O O . ASN A 1 78 ? -13.027 15.503 77.629 1.00 44.75 105 ASN A O 1
ATOM 591 N N . LYS A 1 79 ? -14.007 16.131 75.697 1.00 42.37 106 LYS A N 1
ATOM 592 C CA . LYS A 1 79 ? -13.086 15.384 74.857 1.00 43.58 106 LYS A CA 1
ATOM 593 C C . LYS A 1 79 ? -12.876 13.984 75.419 1.00 43.39 106 LYS A C 1
ATOM 594 O O . LYS A 1 79 ? -11.747 13.520 75.582 1.00 47.48 106 LYS A O 1
ATOM 600 N N . LEU A 1 80 ? -13.974 13.332 75.784 1.00 39.20 107 LEU A N 1
ATOM 601 C CA . LEU A 1 80 ? -13.907 11.977 76.309 1.00 39.43 107 LEU A CA 1
ATOM 602 C C . LEU A 1 80 ? -13.816 10.965 75.173 1.00 41.48 107 LEU A C 1
ATOM 603 O O . LEU A 1 80 ? -14.639 10.987 74.249 1.00 39.85 107 LEU A O 1
ATOM 608 N N . ALA A 1 81 ? -12.845 10.049 75.262 1.00 38.78 108 ALA A N 1
ATOM 609 C CA . ALA A 1 81 ? -12.733 8.974 74.294 1.00 37.33 108 ALA A CA 1
ATOM 610 C C . ALA A 1 81 ? -13.177 7.672 74.960 1.00 38.11 108 ALA A C 1
ATOM 611 O O . ALA A 1 81 ? -13.879 7.692 75.978 1.00 37.90 108 ALA A O 1
ATOM 613 N N . GLY A 1 82 ? -12.770 6.543 74.391 1.00 39.23 109 GLY A N 1
ATOM 614 C CA . GLY A 1 82 ? -13.263 5.261 74.848 1.00 37.31 109 GLY A CA 1
ATOM 615 C C . GLY A 1 82 ? -14.663 4.972 74.325 1.00 37.59 109 GLY A C 1
ATOM 616 O O . GLY A 1 82 ? -15.218 5.683 73.463 1.00 35.64 109 GLY A O 1
ATOM 617 N N . GLN A 1 83 ? -15.240 3.896 74.859 1.00 32.78 110 GLN A N 1
ATOM 618 C CA . GLN A 1 83 ? -16.599 3.486 74.526 1.00 33.13 110 GLN A CA 1
ATOM 619 C C . GLN A 1 83 ? -17.579 3.914 75.616 1.00 35.23 110 GLN A C 1
ATOM 620 O O . GLN A 1 83 ? -17.210 4.122 76.774 1.00 36.77 110 GLN A O 1
ATOM 626 N N . ILE A 1 84 ? -18.848 4.022 75.235 1.00 37.30 111 ILE A N 1
ATOM 627 C CA . ILE A 1 84 ? -19.934 4.214 76.205 1.00 38.09 111 ILE A CA 1
ATOM 628 C C . ILE A 1 84 ? -20.082 2.911 76.979 1.00 38.21 111 ILE A C 1
ATOM 629 O O . ILE A 1 84 ? -20.290 1.854 76.360 1.00 37.49 111 ILE A O 1
ATOM 634 N N . PRO A 1 85 ? -19.907 2.919 78.302 1.00 40.71 112 PRO A N 1
ATOM 635 C CA . PRO A 1 85 ? -19.945 1.658 79.057 1.00 37.02 112 PRO A CA 1
ATOM 636 C C . PRO A 1 85 ? -21.352 1.072 79.126 1.00 39.28 112 PRO A C 1
ATOM 637 O O . PRO A 1 85 ? -22.357 1.790 79.080 1.00 40.22 112 PRO A O 1
ATOM 641 N N . ASP A 1 86 ? -21.410 -0.265 79.185 1.00 41.96 113 ASP A N 1
ATOM 642 C CA . ASP A 1 86 ? -22.686 -0.967 79.325 1.00 39.26 113 ASP A CA 1
ATOM 643 C C . ASP A 1 86 ? -23.374 -0.595 80.625 1.00 38.58 113 ASP A C 1
ATOM 644 O O . ASP A 1 86 ? -24.609 -0.529 80.686 1.00 39.46 113 ASP A O 1
ATOM 649 N N . GLU A 1 87 ? -22.592 -0.359 81.676 1.00 38.90 114 GLU A N 1
ATOM 650 C CA . GLU A 1 87 ? -23.139 -0.092 82.993 1.00 37.90 114 GLU A CA 1
ATOM 651 C C . GLU A 1 87 ? -23.946 1.197 83.029 1.00 39.63 114 GLU A C 1
ATOM 652 O O . GLU A 1 87 ? -24.653 1.440 84.011 1.00 42.20 114 GLU A O 1
ATOM 658 N N . ILE A 1 88 ? -23.882 2.001 81.964 1.00 40.72 115 ILE A N 1
ATOM 659 C CA . ILE A 1 88 ? -24.733 3.180 81.815 1.00 39.26 115 ILE A CA 1
ATOM 660 C C . ILE A 1 88 ? -26.207 2.798 81.852 1.00 40.56 115 ILE A C 1
ATOM 661 O O . ILE A 1 88 ? -27.057 3.606 82.263 1.00 39.52 115 ILE A O 1
ATOM 666 N N . GLY A 1 89 ? -26.529 1.554 81.460 1.00 38.26 116 GLY A N 1
ATOM 667 C CA . GLY A 1 89 ? -27.869 0.993 81.451 1.00 38.48 116 GLY A CA 1
ATOM 668 C C . GLY A 1 89 ? -28.361 0.527 82.797 1.00 38.32 116 GLY A C 1
ATOM 669 O O . GLY A 1 89 ? -29.454 -0.030 82.920 1.00 38.01 116 GLY A O 1
ATOM 670 N N . ASN A 1 90 ? -27.550 0.724 83.824 1.00 39.51 117 ASN A N 1
ATOM 671 C CA . ASN A 1 90 ? -27.966 0.415 85.176 1.00 40.03 117 ASN A CA 1
ATOM 672 C C . ASN A 1 90 ? -28.595 1.598 85.912 1.00 43.26 117 ASN A C 1
ATOM 673 O O . ASN A 1 90 ? -29.089 1.417 87.030 1.00 43.53 117 ASN A O 1
ATOM 678 N N . CYS A 1 91 ? -28.612 2.795 85.312 1.00 39.83 118 CYS A N 1
ATOM 679 C CA . CYS A 1 91 ? -29.274 3.955 85.910 1.00 40.16 118 CYS A CA 1
ATOM 680 C C . CYS A 1 91 ? -30.734 3.931 85.476 1.00 42.13 118 CYS A C 1
ATOM 681 O O . CYS A 1 91 ? -31.166 4.671 84.585 1.00 40.75 118 CYS A O 1
ATOM 684 N N . ALA A 1 92 ? -31.510 3.067 86.141 1.00 39.80 119 ALA A N 1
ATOM 685 C CA . ALA A 1 92 ? -32.850 2.766 85.660 1.00 38.33 119 ALA A CA 1
ATOM 686 C C . ALA A 1 92 ? -33.763 3.978 85.684 1.00 37.49 119 ALA A C 1
ATOM 687 O O . ALA A 1 92 ? -34.722 4.023 84.911 1.00 38.89 119 ALA A O 1
ATOM 689 N N . SER A 1 93 ? -33.495 4.963 86.537 1.00 39.98 120 SER A N 1
ATOM 690 C CA . SER A 1 93 ? -34.347 6.148 86.628 1.00 39.64 120 SER A CA 1
ATOM 691 C C . SER A 1 93 ? -33.898 7.277 85.706 1.00 35.20 120 SER A C 1
ATOM 692 O O . SER A 1 93 ? -34.465 8.369 85.767 1.00 39.21 120 SER A O 1
ATOM 695 N N . LEU A 1 94 ? -32.910 7.037 84.849 1.00 35.27 121 LEU A N 1
ATOM 696 C CA . LEU A 1 94 ? -32.333 8.103 84.046 1.00 35.66 121 LEU A CA 1
ATOM 697 C C . LEU A 1 94 ? -33.353 8.681 83.070 1.00 34.66 121 LEU A C 1
ATOM 698 O O . LEU A 1 94 ? -34.030 7.947 82.345 1.00 34.76 121 LEU A O 1
ATOM 703 N N . VAL A 1 95 ? -33.468 10.007 83.065 1.00 33.73 122 VAL A N 1
ATOM 704 C CA . VAL A 1 95 ? -34.367 10.704 82.159 1.00 32.85 122 VAL A CA 1
ATOM 705 C C . VAL A 1 95 ? -33.607 11.385 81.026 1.00 34.78 122 VAL A C 1
ATOM 706 O O . VAL A 1 95 ? -34.124 11.470 79.901 1.00 34.40 122 VAL A O 1
ATOM 710 N N . TYR A 1 96 ? -32.371 11.808 81.277 1.00 32.76 123 TYR A N 1
ATOM 711 C CA . TYR A 1 96 ? -31.655 12.718 80.400 1.00 33.01 123 TYR A CA 1
ATOM 712 C C . TYR A 1 96 ? -30.193 12.301 80.334 1.00 32.85 123 TYR A C 1
ATOM 713 O O . TYR A 1 96 ? -29.515 12.258 81.365 1.00 35.39 123 TYR A O 1
ATOM 722 N N . LEU A 1 97 ? -29.701 12.010 79.131 1.00 33.42 124 LEU A N 1
ATOM 723 C CA . LEU A 1 97 ? -28.312 11.588 78.944 1.00 34.95 124 LEU A CA 1
ATOM 724 C C . LEU A 1 97 ? -27.754 12.429 77.810 1.00 33.46 124 LEU A C 1
ATOM 725 O O . LEU A 1 97 ? -28.252 12.337 76.683 1.00 31.90 124 LEU A O 1
ATOM 730 N N . ASP A 1 98 ? -26.763 13.281 78.124 1.00 32.64 125 ASP A N 1
ATOM 731 C CA . ASP A 1 98 ? -26.099 14.160 77.154 1.00 35.21 125 ASP A CA 1
ATOM 732 C C . ASP A 1 98 ? -24.601 13.869 77.219 1.00 36.48 125 ASP A C 1
ATOM 733 O O . ASP A 1 98 ? -23.892 14.352 78.116 1.00 34.09 125 ASP A O 1
ATOM 738 N N . LEU A 1 99 ? -24.131 13.086 76.247 1.00 35.23 126 LEU A N 1
ATOM 739 C CA . LEU A 1 99 ? -22.718 12.795 76.064 1.00 32.44 126 LEU A CA 1
ATOM 740 C C . LEU A 1 99 ? -22.164 13.465 74.813 1.00 34.44 126 LEU A C 1
ATOM 741 O O . LEU A 1 99 ? -21.174 12.984 74.255 1.00 38.15 126 LEU A O 1
ATOM 746 N N . SER A 1 100 ? -22.783 14.554 74.353 1.00 33.19 127 SER A N 1
ATOM 747 C CA . SER A 1 100 ? -22.386 15.170 73.088 1.00 36.45 127 SER A CA 1
ATOM 748 C C . SER A 1 100 ? -21.022 15.870 73.205 1.00 35.95 127 SER A C 1
ATOM 749 O O . SER A 1 100 ? -20.437 15.985 74.283 1.00 35.55 127 SER A O 1
ATOM 752 N N . GLU A 1 101 ? -20.505 16.309 72.055 1.00 36.36 128 GLU A N 1
ATOM 753 C CA . GLU A 1 101 ? -19.225 17.027 71.962 1.00 38.29 128 GLU A CA 1
ATOM 754 C C . GLU A 1 101 ? -18.107 16.313 72.737 1.00 39.12 128 GLU A C 1
ATOM 755 O O . GLU A 1 101 ? -17.575 16.824 73.726 1.00 37.11 128 GLU A O 1
ATOM 761 N N . ASN A 1 102 ? -17.805 15.085 72.314 1.00 37.66 129 ASN A N 1
ATOM 762 C CA . ASN A 1 102 ? -16.714 14.309 72.904 1.00 33.85 129 ASN A CA 1
ATOM 763 C C . ASN A 1 102 ? -16.039 13.523 71.786 1.00 33.52 129 ASN A C 1
ATOM 764 O O . ASN A 1 102 ? -16.234 13.795 70.597 1.00 34.03 129 ASN A O 1
ATOM 769 N N . LEU A 1 103 ? -15.219 12.549 72.163 1.00 36.64 130 LEU A N 1
ATOM 770 C CA . LEU A 1 103 ? -14.512 11.713 71.197 1.00 36.14 130 LEU A CA 1
ATOM 771 C C . LEU A 1 103 ? -14.807 10.233 71.434 1.00 39.46 130 LEU A C 1
ATOM 772 O O . LEU A 1 103 ? -13.952 9.376 71.176 1.00 40.11 130 LEU A O 1
ATOM 777 N N . LEU A 1 104 ? -16.025 9.929 71.912 1.00 37.50 131 LEU A N 1
ATOM 778 C CA . LEU A 1 104 ? -16.454 8.558 72.169 1.00 36.77 131 LEU A CA 1
ATOM 779 C C . LEU A 1 104 ? -16.594 7.788 70.866 1.00 35.40 131 LEU A C 1
ATOM 780 O O . LEU A 1 104 ? -16.877 8.353 69.808 1.00 36.76 131 LEU A O 1
ATOM 785 N N . TYR A 1 105 ? -16.404 6.479 70.939 1.00 35.13 132 TYR A N 1
ATOM 786 C CA . TYR A 1 105 ? -16.439 5.698 69.711 1.00 36.17 132 TYR A CA 1
ATOM 787 C C . TYR A 1 105 ? -17.028 4.317 70.005 1.00 34.61 132 TYR A C 1
ATOM 788 O O . TYR A 1 105 ? -17.599 4.072 71.072 1.00 31.72 132 TYR A O 1
ATOM 797 N N . GLY A 1 106 ? -16.918 3.422 69.037 1.00 33.05 133 GLY A N 1
ATOM 798 C CA . GLY A 1 106 ? -17.595 2.168 69.154 1.00 28.63 133 GLY A CA 1
ATOM 799 C C . GLY A 1 106 ? -19.078 2.400 68.946 1.00 32.86 133 GLY A C 1
ATOM 800 O O . GLY A 1 106 ? -19.545 3.494 68.563 1.00 36.72 133 GLY A O 1
ATOM 801 N N . ASP A 1 107 ? -19.831 1.357 69.251 1.00 32.39 134 ASP A N 1
ATOM 802 C CA . ASP A 1 107 ? -21.260 1.349 69.005 1.00 31.14 134 ASP A CA 1
ATOM 803 C C . ASP A 1 107 ? -22.021 1.982 70.163 1.00 31.39 134 ASP A C 1
ATOM 804 O O . ASP A 1 107 ? -21.498 2.172 71.267 1.00 31.65 134 ASP A O 1
ATOM 809 N N . ILE A 1 108 ? -23.263 2.349 69.870 1.00 35.28 135 ILE A N 1
ATOM 810 C CA . ILE A 1 108 ? -24.304 2.642 70.863 1.00 36.52 135 ILE A CA 1
ATOM 811 C C . ILE A 1 108 ? -24.564 1.371 71.657 1.00 30.70 135 ILE A C 1
ATOM 812 O O . ILE A 1 108 ? -24.949 0.368 71.058 1.00 33.28 135 ILE A O 1
ATOM 817 N N . PRO A 1 109 ? -24.367 1.347 72.971 1.00 31.85 136 PRO A N 1
ATOM 818 C CA . PRO A 1 109 ? -24.469 0.077 73.693 1.00 30.87 136 PRO A CA 1
ATOM 819 C C . PRO A 1 109 ? -25.887 -0.457 73.658 1.00 31.41 136 PRO A C 1
ATOM 820 O O . PRO A 1 109 ? -26.856 0.300 73.582 1.00 30.68 136 PRO A O 1
ATOM 824 N N . PHE A 1 110 ? -25.995 -1.786 73.714 1.00 30.86 137 PHE A N 1
ATOM 825 C CA . PHE A 1 110 ? -27.298 -2.429 73.813 1.00 30.33 137 PHE A CA 1
ATOM 826 C C . PHE A 1 110 ? -28.015 -2.059 75.109 1.00 32.99 137 PHE A C 1
ATOM 827 O O . PHE A 1 110 ? -29.233 -1.848 75.109 1.00 33.10 137 PHE A O 1
ATOM 835 N N . SER A 1 111 ? -27.281 -1.966 76.227 1.00 33.42 138 SER A N 1
ATOM 836 C CA . SER A 1 111 ? -27.921 -1.738 77.526 1.00 31.74 138 SER A CA 1
ATOM 837 C C . SER A 1 111 ? -28.662 -0.412 77.598 1.00 34.34 138 SER A C 1
ATOM 838 O O . SER A 1 111 ? -29.404 -0.202 78.566 1.00 35.99 138 SER A O 1
ATOM 841 N N . ILE A 1 112 ? -28.478 0.482 76.614 1.00 29.56 139 ILE A N 1
ATOM 842 C CA . ILE A 1 112 ? -29.210 1.742 76.604 1.00 29.79 139 ILE A CA 1
ATOM 843 C C . ILE A 1 112 ? -30.706 1.473 76.494 1.00 31.64 139 ILE A C 1
ATOM 844 O O . ILE A 1 112 ? -31.526 2.216 77.051 1.00 31.98 139 ILE A O 1
ATOM 849 N N . SER A 1 113 ? -31.076 0.381 75.824 1.00 29.11 140 SER A N 1
ATOM 850 C CA . SER A 1 113 ? -32.468 -0.037 75.764 1.00 29.08 140 SER A CA 1
ATOM 851 C C . SER A 1 113 ? -33.074 -0.320 77.141 1.00 29.80 140 SER A C 1
ATOM 852 O O . SER A 1 113 ? -34.298 -0.379 77.238 1.00 27.28 140 SER A O 1
ATOM 855 N N . LYS A 1 114 ? -32.261 -0.540 78.196 1.00 31.93 141 LYS A N 1
ATOM 856 C CA . LYS A 1 114 ? -32.802 -0.800 79.543 1.00 34.48 141 LYS A CA 1
ATOM 857 C C . LYS A 1 114 ? -33.329 0.453 80.240 1.00 32.33 141 LYS A C 1
ATOM 858 O O . LYS A 1 114 ? -33.947 0.335 81.298 1.00 31.86 141 LYS A O 1
ATOM 864 N N . LEU A 1 115 ? -33.076 1.637 79.695 1.00 31.33 142 LEU A N 1
ATOM 865 C CA . LEU A 1 115 ? -33.425 2.910 80.323 1.00 31.00 142 LEU A CA 1
ATOM 866 C C . LEU A 1 115 ? -34.821 3.304 79.847 1.00 32.75 142 LEU A C 1
ATOM 867 O O . LEU A 1 115 ? -34.995 4.019 78.849 1.00 29.97 142 LEU A O 1
ATOM 872 N N . LYS A 1 116 ? -35.829 2.799 80.558 1.00 28.99 143 LYS A N 1
ATOM 873 C CA . LYS A 1 116 ? -37.220 2.980 80.177 1.00 30.71 143 LYS A CA 1
ATOM 874 C C . LYS A 1 116 ? -37.758 4.352 80.542 1.00 30.98 143 LYS A C 1
ATOM 875 O O . LYS A 1 116 ? -38.834 4.721 80.062 1.00 33.82 143 LYS A O 1
ATOM 881 N N . GLN A 1 117 ? -37.048 5.107 81.372 1.00 30.65 144 GLN A N 1
ATOM 882 C CA . GLN A 1 117 ? -37.443 6.460 81.723 1.00 30.96 144 GLN A CA 1
ATOM 883 C C . GLN A 1 117 ? -36.808 7.520 80.826 1.00 33.20 144 GLN A C 1
ATOM 884 O O . GLN A 1 117 ? -37.066 8.711 81.033 1.00 33.70 144 GLN A O 1
ATOM 890 N N . LEU A 1 118 ? -36.016 7.126 79.823 1.00 32.53 145 LEU A N 1
ATOM 891 C CA . LEU A 1 118 ? -35.178 8.085 79.110 1.00 33.55 145 LEU A CA 1
ATOM 892 C C . LEU A 1 118 ? -36.015 8.913 78.136 1.00 33.30 145 LEU A C 1
ATOM 893 O O . LEU A 1 118 ? -36.833 8.374 77.386 1.00 33.43 145 LEU A O 1
ATOM 898 N N . GLU A 1 119 ? -35.784 10.223 78.139 1.00 33.78 146 GLU A N 1
ATOM 899 C CA . GLU A 1 119 ? -36.466 11.173 77.271 1.00 34.09 146 GLU A CA 1
ATOM 900 C C . GLU A 1 119 ? -35.541 11.789 76.235 1.00 31.26 146 GLU A C 1
ATOM 901 O O . GLU A 1 119 ? -35.904 11.873 75.060 1.00 32.71 146 GLU A O 1
ATOM 907 N N . THR A 1 120 ? -34.347 12.206 76.659 1.00 31.48 147 THR A N 1
ATOM 908 C CA . THR A 1 120 ? -33.327 12.798 75.801 1.00 29.45 147 THR A CA 1
ATOM 909 C C . THR A 1 120 ? -32.128 11.864 75.714 1.00 31.72 147 THR A C 1
ATOM 910 O O . THR A 1 120 ? -31.508 11.548 76.742 1.00 31.32 147 THR A O 1
ATOM 914 N N . LEU A 1 121 ? -31.780 11.461 74.485 1.00 33.40 148 LEU A N 1
ATOM 915 C CA . LEU A 1 121 ? -30.532 10.757 74.195 1.00 29.53 148 LEU A CA 1
ATOM 916 C C . LEU A 1 121 ? -29.731 11.674 73.267 1.00 32.64 148 LEU A C 1
ATOM 917 O O . LEU A 1 121 ? -30.021 11.776 72.064 1.00 33.03 148 LEU A O 1
ATOM 922 N N . ASN A 1 122 ? -28.739 12.360 73.834 1.00 29.04 149 ASN A N 1
ATOM 923 C CA . ASN A 1 122 ? -27.920 13.317 73.099 1.00 31.58 149 ASN A CA 1
ATOM 924 C C . ASN A 1 122 ? -26.477 12.804 72.984 1.00 33.08 149 ASN A C 1
ATOM 925 O O . ASN A 1 122 ? -25.675 12.941 73.916 1.00 32.69 149 ASN A O 1
ATOM 930 N N . LEU A 1 123 ? -26.147 12.250 71.813 1.00 33.25 150 LEU A N 1
ATOM 931 C CA . LEU A 1 123 ? -24.810 11.759 71.493 1.00 30.20 150 LEU A CA 1
ATOM 932 C C . LEU A 1 123 ? -24.226 12.471 70.290 1.00 32.28 150 LEU A C 1
ATOM 933 O O . LEU A 1 123 ? -23.363 11.905 69.599 1.00 31.91 150 LEU A O 1
ATOM 938 N N . LYS A 1 124 ? -24.694 13.680 70.001 1.00 33.71 151 LYS A N 1
ATOM 939 C CA . LYS A 1 124 ? -24.224 14.365 68.811 1.00 31.31 151 LYS A CA 1
ATOM 940 C C . LYS A 1 124 ? -22.728 14.660 68.924 1.00 32.84 151 LYS A C 1
ATOM 941 O O . LYS A 1 124 ? -22.172 14.756 70.024 1.00 31.40 151 LYS A O 1
ATOM 947 N N . ASN A 1 125 ? -22.068 14.730 67.763 1.00 32.22 152 ASN A N 1
ATOM 948 C CA . ASN A 1 125 ? -20.680 15.177 67.638 1.00 33.56 152 ASN A CA 1
ATOM 949 C C . ASN A 1 125 ? -19.721 14.327 68.481 1.00 33.96 152 ASN A C 1
ATOM 950 O O . ASN A 1 125 ? -19.107 14.789 69.449 1.00 32.11 152 ASN A O 1
ATOM 955 N N . ASN A 1 126 ? -19.625 13.056 68.085 1.00 33.42 153 ASN A N 1
ATOM 956 C CA . ASN A 1 126 ? -18.577 12.152 68.567 1.00 33.22 153 ASN A CA 1
ATOM 957 C C . ASN A 1 126 ? -18.065 11.365 67.372 1.00 34.21 153 ASN A C 1
ATOM 958 O O . ASN A 1 126 ? -18.121 11.839 66.232 1.00 36.25 153 ASN A O 1
ATOM 963 N N . GLN A 1 127 ? -17.566 10.152 67.629 1.00 34.13 154 GLN A N 1
ATOM 964 C CA . GLN A 1 127 ? -17.044 9.275 66.589 1.00 33.63 154 GLN A CA 1
ATOM 965 C C . GLN A 1 127 ? -17.698 7.891 66.648 1.00 35.04 154 GLN A C 1
ATOM 966 O O . GLN A 1 127 ? -17.065 6.886 66.309 1.00 36.93 154 GLN A O 1
ATOM 972 N N . LEU A 1 128 ? -18.968 7.814 67.047 1.00 32.05 155 LEU A N 1
ATOM 973 C CA . LEU A 1 128 ? -19.630 6.525 67.230 1.00 32.45 155 LEU A CA 1
ATOM 974 C C . LEU A 1 128 ? -19.835 5.845 65.886 1.00 32.42 155 LEU A C 1
ATOM 975 O O . LEU A 1 128 ? -20.218 6.493 64.904 1.00 33.70 155 LEU A O 1
ATOM 980 N N . THR A 1 129 ? -19.584 4.532 65.838 1.00 28.67 156 THR A N 1
ATOM 981 C CA . THR A 1 129 ? -19.822 3.754 64.629 1.00 32.25 156 THR A CA 1
ATOM 982 C C . THR A 1 129 ? -20.853 2.656 64.890 1.00 33.59 156 THR A C 1
ATOM 983 O O . THR A 1 129 ? -21.127 2.292 66.036 1.00 32.47 156 THR A O 1
ATOM 987 N N . GLY A 1 130 ? -21.453 2.142 63.820 1.00 30.21 157 GLY A N 1
ATOM 988 C CA . GLY A 1 130 ? -22.412 1.076 63.967 1.00 32.02 157 GLY A CA 1
ATOM 989 C C . GLY A 1 130 ? -23.814 1.444 63.525 1.00 35.38 157 GLY A C 1
ATOM 990 O O . GLY A 1 130 ? -24.055 2.513 62.957 1.00 36.52 157 GLY A O 1
ATOM 991 N N . PRO A 1 131 ? -24.761 0.529 63.722 1.00 37.32 158 PRO A N 1
ATOM 992 C CA . PRO A 1 131 ? -26.141 0.804 63.312 1.00 31.19 158 PRO A CA 1
ATOM 993 C C . PRO A 1 131 ? -26.781 1.806 64.248 1.00 33.24 158 PRO A C 1
ATOM 994 O O . PRO A 1 131 ? -26.381 1.958 65.404 1.00 35.14 158 PRO A O 1
ATOM 998 N N . VAL A 1 132 ? -27.791 2.499 63.734 1.00 32.77 159 VAL A N 1
ATOM 999 C CA . VAL A 1 132 ? -28.781 3.084 64.630 1.00 30.17 159 VAL A CA 1
ATOM 1000 C C . VAL A 1 132 ? -29.620 1.877 65.012 1.00 28.25 159 VAL A C 1
ATOM 1001 O O . VAL A 1 132 ? -30.295 1.312 64.146 1.00 31.20 159 VAL A O 1
ATOM 1005 N N . PRO A 1 133 ? -29.507 1.376 66.237 1.00 30.10 160 PRO A N 1
ATOM 1006 C CA . PRO A 1 133 ? -30.059 0.054 66.559 1.00 30.42 160 PRO A CA 1
ATOM 1007 C C . PRO A 1 133 ? -31.574 0.066 66.755 1.00 31.85 160 PRO A C 1
ATOM 1008 O O . PRO A 1 133 ? -32.197 1.080 67.084 1.00 28.40 160 PRO A O 1
ATOM 1012 N N . ALA A 1 134 ? -32.168 -1.108 66.531 1.00 33.90 161 ALA A N 1
ATOM 1013 C CA . ALA A 1 134 ? -33.603 -1.248 66.741 1.00 32.89 161 ALA A CA 1
ATOM 1014 C C . ALA A 1 134 ? -33.983 -1.212 68.220 1.00 31.50 161 ALA A C 1
ATOM 1015 O O . ALA A 1 134 ? -35.132 -0.909 68.524 1.00 30.02 161 ALA A O 1
ATOM 1017 N N . THR A 1 135 ? -33.048 -1.507 69.138 1.00 32.33 162 THR A N 1
ATOM 1018 C CA . THR A 1 135 ? -33.330 -1.477 70.570 1.00 28.37 162 THR A CA 1
ATOM 1019 C C . THR A 1 135 ? -33.795 -0.110 71.064 1.00 30.51 162 THR A C 1
ATOM 1020 O O . THR A 1 135 ? -34.437 -0.027 72.116 1.00 29.58 162 THR A O 1
ATOM 1024 N N . LEU A 1 136 ? -33.469 0.969 70.346 1.00 31.58 163 LEU A N 1
ATOM 1025 C CA . LEU A 1 136 ? -34.012 2.265 70.737 1.00 29.11 163 LEU A CA 1
ATOM 1026 C C . LEU A 1 136 ? -35.464 2.435 70.384 1.00 27.19 163 LEU A C 1
ATOM 1027 O O . LEU A 1 136 ? -36.020 3.501 70.677 1.00 32.40 163 LEU A O 1
ATOM 1032 N N . THR A 1 137 ? -36.108 1.433 69.817 1.00 24.68 164 THR A N 1
ATOM 1033 C CA . THR A 1 137 ? -37.543 1.456 69.692 1.00 24.65 164 THR A CA 1
ATOM 1034 C C . THR A 1 137 ? -38.226 0.747 70.872 1.00 27.48 164 THR A C 1
ATOM 1035 O O . THR A 1 137 ? -39.436 0.509 70.826 1.00 30.48 164 THR A O 1
ATOM 1039 N N . GLN A 1 138 ? -37.463 0.409 71.913 1.00 26.74 165 GLN A N 1
ATOM 1040 C CA . GLN A 1 138 ? -37.954 -0.120 73.180 1.00 28.86 165 GLN A CA 1
ATOM 1041 C C . GLN A 1 138 ? -37.653 0.838 74.329 1.00 29.84 165 GLN A C 1
ATOM 1042 O O . GLN A 1 138 ? -37.482 0.414 75.479 1.00 29.95 165 GLN A O 1
ATOM 1048 N N . ILE A 1 139 ? -37.545 2.122 74.016 1.00 25.39 166 ILE A N 1
ATOM 1049 C CA . ILE A 1 139 ? -37.483 3.174 75.021 1.00 25.56 166 ILE A CA 1
ATOM 1050 C C . ILE A 1 139 ? -38.808 3.928 74.929 1.00 29.62 166 ILE A C 1
ATOM 1051 O O . ILE A 1 139 ? -38.926 4.914 74.178 1.00 29.16 166 ILE A O 1
ATOM 1056 N N . PRO A 1 140 ? -39.822 3.503 75.684 1.00 27.96 167 PRO A N 1
ATOM 1057 C CA . PRO A 1 140 ? -41.196 3.927 75.386 1.00 25.47 167 PRO A CA 1
ATOM 1058 C C . PRO A 1 140 ? -41.412 5.422 75.354 1.00 27.61 167 PRO A C 1
ATOM 1059 O O . PRO A 1 140 ? -42.212 5.900 74.536 1.00 30.01 167 PRO A O 1
ATOM 1063 N N . ASN A 1 141 ? -40.715 6.184 76.182 1.00 28.05 168 ASN A N 1
ATOM 1064 C CA . ASN A 1 141 ? -41.008 7.604 76.290 1.00 34.01 168 ASN A CA 1
ATOM 1065 C C . ASN A 1 141 ? -39.854 8.489 75.828 1.00 30.30 168 ASN A C 1
ATOM 1066 O O . ASN A 1 141 ? -39.715 9.615 76.296 1.00 29.49 168 ASN A O 1
ATOM 1071 N N . LEU A 1 142 ? -39.066 7.999 74.872 1.00 30.49 169 LEU A N 1
ATOM 1072 C CA . LEU A 1 142 ? -37.945 8.750 74.319 1.00 27.81 169 LEU A CA 1
ATOM 1073 C C . LEU A 1 142 ? -38.461 9.855 73.428 1.00 25.34 169 LEU A C 1
ATOM 1074 O O . LEU A 1 142 ? -39.316 9.622 72.580 1.00 30.68 169 LEU A O 1
ATOM 1079 N N . LYS A 1 143 ? -37.928 11.046 73.584 1.00 27.74 170 LYS A N 1
ATOM 1080 C CA . LYS A 1 143 ? -38.493 12.189 72.883 1.00 29.79 170 LYS A CA 1
ATOM 1081 C C . LYS A 1 143 ? -37.518 12.907 71.962 1.00 31.81 170 LYS A C 1
ATOM 1082 O O . LYS A 1 143 ? -37.938 13.431 70.925 1.00 31.46 170 LYS A O 1
ATOM 1088 N N . ARG A 1 144 ? -36.246 12.970 72.322 1.00 28.36 171 ARG A N 1
ATOM 1089 C CA . ARG A 1 144 ? -35.246 13.671 71.533 1.00 31.11 171 ARG A CA 1
ATOM 1090 C C . ARG A 1 144 ? -34.127 12.693 71.239 1.00 31.10 171 ARG A C 1
ATOM 1091 O O . ARG A 1 144 ? -33.531 12.119 72.166 1.00 33.09 171 ARG A O 1
ATOM 1099 N N . LEU A 1 145 ? -33.891 12.446 69.961 1.00 24.92 172 LEU A N 1
ATOM 1100 C CA . LEU A 1 145 ? -32.838 11.517 69.558 1.00 28.22 172 LEU A CA 1
ATOM 1101 C C . LEU A 1 145 ? -31.840 12.302 68.711 1.00 27.48 172 LEU A C 1
ATOM 1102 O O . LEU A 1 145 ? -32.060 12.472 67.508 1.00 29.00 172 LEU A O 1
ATOM 1107 N N . ASP A 1 146 ? -30.768 12.789 69.295 1.00 25.68 173 ASP A N 1
ATOM 1108 C CA . ASP A 1 146 ? -29.746 13.474 68.553 1.00 30.29 173 ASP A CA 1
ATOM 1109 C C . ASP A 1 146 ? -28.525 12.590 68.365 1.00 31.34 173 ASP A C 1
ATOM 1110 O O . ASP A 1 146 ? -27.802 12.343 69.270 1.00 29.37 173 ASP A O 1
ATOM 1115 N N . LEU A 1 147 ? -28.297 12.130 67.160 1.00 29.01 174 LEU A N 1
ATOM 1116 C CA . LEU A 1 147 ? -27.185 11.286 66.879 1.00 28.51 174 LEU A CA 1
ATOM 1117 C C . LEU A 1 147 ? -26.324 11.919 65.841 1.00 31.28 174 LEU A C 1
ATOM 1118 O O . LEU A 1 147 ? -25.429 11.299 65.371 1.00 30.95 174 LEU A O 1
ATOM 1123 N N . ALA A 1 148 ? -26.557 13.181 65.528 1.00 32.80 175 ALA A N 1
ATOM 1124 C CA . ALA A 1 148 ? -25.860 13.825 64.422 1.00 31.62 175 ALA A CA 1
ATOM 1125 C C . ALA A 1 148 ? -24.368 13.973 64.700 1.00 31.56 175 ALA A C 1
ATOM 1126 O O . ALA A 1 148 ? -23.936 14.133 65.841 1.00 31.98 175 ALA A O 1
ATOM 1128 N N . GLY A 1 149 ? -23.575 13.911 63.628 1.00 33.91 176 GLY A N 1
ATOM 1129 C CA . GLY A 1 149 ? -22.137 14.090 63.746 1.00 30.35 176 GLY A CA 1
ATOM 1130 C C . GLY A 1 149 ? -21.448 12.904 64.380 1.00 29.44 176 GLY A C 1
ATOM 1131 O O . GLY A 1 149 ? -20.747 13.047 65.382 1.00 35.30 176 GLY A O 1
ATOM 1132 N N . ASN A 1 150 ? -21.689 11.720 63.825 1.00 28.63 177 ASN A N 1
ATOM 1133 C CA . ASN A 1 150 ? -20.945 10.507 64.131 1.00 30.96 177 ASN A CA 1
ATOM 1134 C C . ASN A 1 150 ? -20.773 9.748 62.819 1.00 33.51 177 ASN A C 1
ATOM 1135 O O . ASN A 1 150 ? -21.030 10.288 61.740 1.00 33.03 177 ASN A O 1
ATOM 1140 N N . HIS A 1 151 ? -20.346 8.486 62.893 1.00 32.59 178 HIS A N 1
ATOM 1141 C CA . HIS A 1 151 ? -20.063 7.713 61.688 1.00 32.56 178 HIS A CA 1
ATOM 1142 C C . HIS A 1 151 ? -20.944 6.464 61.638 1.00 32.06 178 HIS A C 1
ATOM 1143 O O . HIS A 1 151 ? -20.498 5.365 61.297 1.00 32.84 178 HIS A O 1
ATOM 1150 N N . LEU A 1 152 ? -22.227 6.653 61.959 1.00 33.22 179 LEU A N 1
ATOM 1151 C CA . LEU A 1 152 ? -23.207 5.576 61.939 1.00 29.94 179 LEU A CA 1
ATOM 1152 C C . LEU A 1 152 ? -23.435 5.046 60.523 1.00 29.10 179 LEU A C 1
ATOM 1153 O O . LEU A 1 152 ? -23.639 5.802 59.565 1.00 31.46 179 LEU A O 1
ATOM 1158 N N . THR A 1 153 ? -23.435 3.746 60.391 1.00 28.94 180 THR A N 1
ATOM 1159 C CA . THR A 1 153 ? -23.667 3.118 59.102 1.00 31.65 180 THR A CA 1
ATOM 1160 C C . THR A 1 153 ? -24.934 2.279 59.187 1.00 32.07 180 THR A C 1
ATOM 1161 O O . THR A 1 153 ? -25.641 2.298 60.198 1.00 32.43 180 THR A O 1
ATOM 1165 N N . GLY A 1 154 ? -25.203 1.527 58.123 1.00 30.67 181 GLY A N 1
ATOM 1166 C CA . GLY A 1 154 ? -26.449 0.808 58.005 1.00 28.69 181 GLY A CA 1
ATOM 1167 C C . GLY A 1 154 ? -27.542 1.717 57.500 1.00 32.09 181 GLY A C 1
ATOM 1168 O O . GLY A 1 154 ? -27.371 2.929 57.337 1.00 35.62 181 GLY A O 1
ATOM 1169 N N . GLU A 1 155 ? -28.706 1.121 57.264 1.00 37.40 182 GLU A N 1
ATOM 1170 C CA . GLU A 1 155 ? -29.865 1.869 56.796 1.00 34.58 182 GLU A CA 1
ATOM 1171 C C . GLU A 1 155 ? -30.688 2.368 57.981 1.00 31.98 182 GLU A C 1
ATOM 1172 O O . GLU A 1 155 ? -30.361 2.121 59.147 1.00 30.98 182 GLU A O 1
ATOM 1178 N N . ILE A 1 156 ? -31.758 3.103 57.680 1.00 30.84 183 ILE A N 1
ATOM 1179 C CA . ILE A 1 156 ? -32.719 3.563 58.682 1.00 31.02 183 ILE A CA 1
ATOM 1180 C C . ILE A 1 156 ? -33.883 2.575 58.689 1.00 29.50 183 ILE A C 1
ATOM 1181 O O . ILE A 1 156 ? -34.686 2.529 57.748 1.00 31.07 183 ILE A O 1
ATOM 1186 N N . SER A 1 157 ? -33.970 1.757 59.725 1.00 28.04 184 SER A N 1
ATOM 1187 C CA . SER A 1 157 ? -35.002 0.744 59.724 1.00 29.40 184 SER A CA 1
ATOM 1188 C C . SER A 1 157 ? -36.365 1.421 59.863 1.00 34.28 184 SER A C 1
ATOM 1189 O O . SER A 1 157 ? -36.547 2.364 60.652 1.00 33.14 184 SER A O 1
ATOM 1192 N N . ARG A 1 158 ? -37.322 0.964 59.054 1.00 34.17 185 ARG A N 1
ATOM 1193 C CA . ARG A 1 158 ? -38.653 1.550 59.109 1.00 34.42 185 ARG A CA 1
ATOM 1194 C C . ARG A 1 158 ? -39.303 1.335 60.471 1.00 35.66 185 ARG A C 1
ATOM 1195 O O . ARG A 1 158 ? -40.251 2.050 60.824 1.00 35.42 185 ARG A O 1
ATOM 1203 N N . LEU A 1 159 ? -38.773 0.408 61.268 1.00 31.29 186 LEU A N 1
ATOM 1204 C CA . LEU A 1 159 ? -39.267 0.251 62.627 1.00 30.96 186 LEU A CA 1
ATOM 1205 C C . LEU A 1 159 ? -39.088 1.527 63.418 1.00 32.36 186 LEU A C 1
ATOM 1206 O O . LEU A 1 159 ? -39.946 1.884 64.229 1.00 36.99 186 LEU A O 1
ATOM 1211 N N . LEU A 1 160 ? -37.992 2.244 63.178 1.00 36.36 187 LEU A N 1
ATOM 1212 C CA . LEU A 1 160 ? -37.784 3.527 63.841 1.00 37.19 187 LEU A CA 1
ATOM 1213 C C . LEU A 1 160 ? -39.015 4.424 63.734 1.00 33.64 187 LEU A C 1
ATOM 1214 O O . LEU A 1 160 ? -39.359 5.140 64.676 1.00 34.83 187 LEU A O 1
ATOM 1219 N N . TYR A 1 161 ? -39.692 4.396 62.599 1.00 32.99 188 TYR A N 1
ATOM 1220 C CA . TYR A 1 161 ? -40.731 5.382 62.358 1.00 35.99 188 TYR A CA 1
ATOM 1221 C C . TYR A 1 161 ? -42.054 5.052 63.047 1.00 36.27 188 TYR A C 1
ATOM 1222 O O . TYR A 1 161 ? -42.998 5.841 62.944 1.00 34.07 188 TYR A O 1
ATOM 1231 N N . TRP A 1 162 ? -42.163 3.902 63.715 1.00 35.88 189 TRP A N 1
ATOM 1232 C CA . TRP A 1 162 ? -43.407 3.514 64.380 1.00 33.67 189 TRP A CA 1
ATOM 1233 C C . TRP A 1 162 ? -43.298 3.956 65.832 1.00 34.42 189 TRP A C 1
ATOM 1234 O O . TRP A 1 162 ? -42.966 3.188 66.740 1.00 37.49 189 TRP A O 1
ATOM 1245 N N . ASN A 1 163 ? -43.561 5.246 66.037 1.00 36.12 190 ASN A N 1
ATOM 1246 C CA . ASN A 1 163 ? -43.314 5.888 67.322 1.00 34.18 190 ASN A CA 1
ATOM 1247 C C . ASN A 1 163 ? -44.138 7.169 67.383 1.00 36.49 190 ASN A C 1
ATOM 1248 O O . ASN A 1 163 ? -43.908 8.101 66.606 1.00 37.44 190 ASN A O 1
ATOM 1253 N N . GLU A 1 164 ? -45.102 7.208 68.299 1.00 36.81 191 GLU A N 1
ATOM 1254 C CA . GLU A 1 164 ? -46.008 8.330 68.459 1.00 31.69 191 GLU A CA 1
ATOM 1255 C C . GLU A 1 164 ? -45.435 9.425 69.350 1.00 31.80 191 GLU A C 1
ATOM 1256 O O . GLU A 1 164 ? -45.942 10.562 69.311 1.00 30.14 191 GLU A O 1
ATOM 1262 N N . VAL A 1 165 ? -44.371 9.122 70.099 1.00 29.08 192 VAL A N 1
ATOM 1263 C CA . VAL A 1 165 ? -43.865 10.001 71.148 1.00 32.21 192 VAL A CA 1
ATOM 1264 C C . VAL A 1 165 ? -42.674 10.830 70.690 1.00 33.43 192 VAL A C 1
ATOM 1265 O O . VAL A 1 165 ? -42.457 11.939 71.191 1.00 33.30 192 VAL A O 1
ATOM 1269 N N . LEU A 1 166 ? -41.898 10.304 69.739 1.00 33.34 193 LEU A N 1
ATOM 1270 C CA . LEU A 1 166 ? -40.659 10.954 69.318 1.00 31.33 193 LEU A CA 1
ATOM 1271 C C . LEU A 1 166 ? -40.914 12.334 68.732 1.00 30.75 193 LEU A C 1
ATOM 1272 O O . LEU A 1 166 ? -41.732 12.487 67.825 1.00 30.95 193 LEU A O 1
ATOM 1277 N N . GLN A 1 167 ? -40.160 13.322 69.231 1.00 30.48 194 GLN A N 1
ATOM 1278 C CA . GLN A 1 167 ? -40.282 14.736 68.883 1.00 30.98 194 GLN A CA 1
ATOM 1279 C C . GLN A 1 167 ? -39.208 15.168 67.893 1.00 31.10 194 GLN A C 1
ATOM 1280 O O . GLN A 1 167 ? -39.502 15.743 66.840 1.00 30.15 194 GLN A O 1
ATOM 1286 N N . TYR A 1 168 ? -37.953 14.929 68.254 1.00 28.90 195 TYR A N 1
ATOM 1287 C CA . TYR A 1 168 ? -36.789 15.367 67.515 1.00 29.83 195 TYR A CA 1
ATOM 1288 C C . TYR A 1 168 ? -36.038 14.131 67.045 1.00 30.62 195 TYR A C 1
ATOM 1289 O O . TYR A 1 168 ? -35.676 13.271 67.863 1.00 28.40 195 TYR A O 1
ATOM 1298 N N . LEU A 1 169 ? -35.808 14.055 65.734 1.00 30.01 196 LEU A N 1
ATOM 1299 C CA . LEU A 1 169 ? -35.043 12.975 65.116 1.00 28.71 196 LEU A CA 1
ATOM 1300 C C . LEU A 1 169 ? -33.902 13.639 64.363 1.00 30.02 196 LEU A C 1
ATOM 1301 O O . LEU A 1 169 ? -34.111 14.168 63.267 1.00 28.94 196 LEU A O 1
ATOM 1306 N N . GLY A 1 170 ? -32.712 13.635 64.966 1.00 29.58 197 GLY A N 1
ATOM 1307 C CA . GLY A 1 170 ? -31.530 14.218 64.366 1.00 25.41 197 GLY A CA 1
ATOM 1308 C C . GLY A 1 170 ? -30.479 13.192 64.001 1.00 27.36 197 GLY A C 1
ATOM 1309 O O . GLY A 1 170 ? -29.752 12.726 64.880 1.00 29.11 197 GLY A O 1
ATOM 1310 N N . LEU A 1 171 ? -30.362 12.858 62.706 1.00 30.08 198 LEU A N 1
ATOM 1311 C CA . LEU A 1 171 ? -29.383 11.898 62.194 1.00 30.32 198 LEU A CA 1
ATOM 1312 C C . LEU A 1 171 ? -28.347 12.547 61.264 1.00 33.27 198 LEU A C 1
ATOM 1313 O O . LEU A 1 171 ? -27.649 11.845 60.515 1.00 30.41 198 LEU A O 1
ATOM 1318 N N . ARG A 1 172 ? -28.211 13.872 61.327 1.00 36.11 199 ARG A N 1
ATOM 1319 C CA . ARG A 1 172 ? -27.406 14.618 60.366 1.00 31.41 199 ARG A CA 1
ATOM 1320 C C . ARG A 1 172 ? -25.949 14.175 60.376 1.00 33.21 199 ARG A C 1
ATOM 1321 O O . ARG A 1 172 ? -25.388 13.872 61.429 1.00 32.05 199 ARG A O 1
ATOM 1329 N N . GLY A 1 173 ? -25.332 14.144 59.189 1.00 32.00 200 GLY A N 1
ATOM 1330 C CA . GLY A 1 173 ? -23.890 13.988 59.093 1.00 29.14 200 GLY A CA 1
ATOM 1331 C C . GLY A 1 173 ? -23.319 12.656 59.533 1.00 29.34 200 GLY A C 1
ATOM 1332 O O . GLY A 1 173 ? -22.158 12.593 59.898 1.00 31.84 200 GLY A O 1
ATOM 1333 N N . ASN A 1 174 ? -24.106 11.595 59.528 1.00 31.22 201 ASN A N 1
ATOM 1334 C CA . ASN A 1 174 ? -23.614 10.239 59.706 1.00 30.63 201 ASN A CA 1
ATOM 1335 C C . ASN A 1 174 ? -23.265 9.712 58.312 1.00 31.52 201 ASN A C 1
ATOM 1336 O O . ASN A 1 174 ? -23.003 10.499 57.405 1.00 33.52 201 ASN A O 1
ATOM 1341 N N . MET A 1 175 ? -23.171 8.409 58.126 1.00 31.61 202 MET A N 1
ATOM 1342 C CA . MET A 1 175 ? -22.992 7.849 56.791 1.00 33.53 202 MET A CA 1
ATOM 1343 C C . MET A 1 175 ? -24.045 6.795 56.506 1.00 33.92 202 MET A C 1
ATOM 1344 O O . MET A 1 175 ? -23.742 5.672 56.097 1.00 35.53 202 MET A O 1
ATOM 1349 N N . LEU A 1 176 ? -25.302 7.160 56.708 1.00 30.03 203 LEU A N 1
ATOM 1350 C CA . LEU A 1 176 ? -26.407 6.223 56.604 1.00 30.80 203 LEU A CA 1
ATOM 1351 C C . LEU A 1 176 ? -26.821 6.034 55.141 1.00 31.79 203 LEU A C 1
ATOM 1352 O O . LEU A 1 176 ? -26.989 7.009 54.401 1.00 34.57 203 LEU A O 1
ATOM 1357 N N . THR A 1 177 ? -26.966 4.783 54.716 1.00 28.23 204 THR A N 1
ATOM 1358 C CA . THR A 1 177 ? -27.419 4.451 53.371 1.00 32.45 204 THR A CA 1
ATOM 1359 C C . THR A 1 177 ? -28.835 3.897 53.444 1.00 36.79 204 THR A C 1
ATOM 1360 O O . THR A 1 177 ? -29.428 3.806 54.515 1.00 41.37 204 THR A O 1
ATOM 1364 N N . GLY A 1 178 ? -29.360 3.476 52.301 1.00 35.59 205 GLY A N 1
ATOM 1365 C CA . GLY A 1 178 ? -30.748 3.080 52.205 1.00 33.36 205 GLY A CA 1
ATOM 1366 C C . GLY A 1 178 ? -31.610 4.247 51.770 1.00 34.32 205 GLY A C 1
ATOM 1367 O O . GLY A 1 178 ? -31.126 5.345 51.493 1.00 37.13 205 GLY A O 1
ATOM 1368 N N . THR A 1 179 ? -32.915 4.021 51.748 1.00 34.81 206 THR A N 1
ATOM 1369 C CA . THR A 1 179 ? -33.851 5.030 51.283 1.00 34.51 206 THR A CA 1
ATOM 1370 C C . THR A 1 179 ? -34.588 5.681 52.460 1.00 36.19 206 THR A C 1
ATOM 1371 O O . THR A 1 179 ? -34.251 5.489 53.635 1.00 37.86 206 THR A O 1
ATOM 1375 N N . LEU A 1 180 ? -35.579 6.495 52.127 1.00 35.79 207 LEU A N 1
ATOM 1376 C CA . LEU A 1 180 ? -36.553 7.013 53.074 1.00 34.41 207 LEU A CA 1
ATOM 1377 C C . LEU A 1 180 ? -37.804 6.175 52.909 1.00 37.65 207 LEU A C 1
ATOM 1378 O O . LEU A 1 180 ? -38.264 5.977 51.780 1.00 36.55 207 LEU A O 1
ATOM 1383 N N . SER A 1 181 ? -38.320 5.646 54.021 1.00 39.85 208 SER A N 1
ATOM 1384 C CA . SER A 1 181 ? -39.427 4.697 54.006 1.00 35.61 208 SER A CA 1
ATOM 1385 C C . SER A 1 181 ? -40.768 5.413 54.047 1.00 41.66 208 SER A C 1
ATOM 1386 O O . SER A 1 181 ? -40.921 6.471 54.667 1.00 40.07 208 SER A O 1
ATOM 1389 N N . SER A 1 182 ? -41.762 4.806 53.407 1.00 41.17 209 SER A N 1
ATOM 1390 C CA . SER A 1 182 ? -43.110 5.354 53.520 1.00 41.85 209 SER A CA 1
ATOM 1391 C C . SER A 1 182 ? -43.539 5.440 54.984 1.00 42.28 209 SER A C 1
ATOM 1392 O O . SER A 1 182 ? -44.081 6.466 55.427 1.00 46.53 209 SER A O 1
ATOM 1395 N N . ASP A 1 183 ? -43.182 4.425 55.779 1.00 37.48 210 ASP A N 1
ATOM 1396 C CA . ASP A 1 183 ? -43.496 4.369 57.202 1.00 39.02 210 ASP A CA 1
ATOM 1397 C C . ASP A 1 183 ? -43.046 5.622 57.950 1.00 38.86 210 ASP A C 1
ATOM 1398 O O . ASP A 1 183 ? -43.423 5.808 59.109 1.00 36.56 210 ASP A O 1
ATOM 1403 N N . MET A 1 184 ? -42.231 6.467 57.306 1.00 37.50 211 MET A N 1
ATOM 1404 C CA . MET A 1 184 ? -41.843 7.758 57.872 1.00 37.52 211 MET A CA 1
ATOM 1405 C C . MET A 1 184 ? -43.039 8.558 58.385 1.00 36.16 211 MET A C 1
ATOM 1406 O O . MET A 1 184 ? -42.914 9.312 59.364 1.00 33.10 211 MET A O 1
ATOM 1411 N N . CYS A 1 185 ? -44.211 8.380 57.765 1.00 37.18 212 CYS A N 1
ATOM 1412 C CA . CYS A 1 185 ? -45.447 9.062 58.179 1.00 37.08 212 CYS A CA 1
ATOM 1413 C C . CYS A 1 185 ? -46.045 8.545 59.503 1.00 33.33 212 CYS A C 1
ATOM 1414 O O . CYS A 1 185 ? -47.072 9.076 59.945 1.00 31.72 212 CYS A O 1
ATOM 1417 N N . GLN A 1 186 ? -45.466 7.537 60.142 1.00 31.68 213 GLN A N 1
ATOM 1418 C CA . GLN A 1 186 ? -45.967 7.089 61.431 1.00 31.66 213 GLN A CA 1
ATOM 1419 C C . GLN A 1 186 ? -45.373 7.873 62.595 1.00 34.86 213 GLN A C 1
ATOM 1420 O O . GLN A 1 186 ? -45.884 7.761 63.717 1.00 37.25 213 GLN A O 1
ATOM 1426 N N . LEU A 1 187 ? -44.334 8.681 62.357 1.00 31.19 214 LEU A N 1
ATOM 1427 C CA . LEU A 1 187 ? -43.822 9.609 63.368 1.00 30.77 214 LEU A CA 1
ATOM 1428 C C . LEU A 1 187 ? -44.795 10.783 63.490 1.00 33.18 214 LEU A C 1
ATOM 1429 O O . LEU A 1 187 ? -44.608 11.869 62.931 1.00 32.02 214 LEU A O 1
ATOM 1434 N N . THR A 1 188 ? -45.857 10.561 64.249 1.00 31.71 215 THR A N 1
ATOM 1435 C CA . THR A 1 188 ? -46.988 11.487 64.264 1.00 30.59 215 THR A CA 1
ATOM 1436 C C . THR A 1 188 ? -46.871 12.582 65.330 1.00 29.19 215 THR A C 1
ATOM 1437 O O . THR A 1 188 ? -47.756 13.427 65.424 1.00 32.48 215 THR A O 1
ATOM 1441 N N . GLY A 1 189 ? -45.843 12.572 66.169 1.00 31.46 216 GLY A N 1
ATOM 1442 C CA . GLY A 1 189 ? -45.715 13.649 67.133 1.00 30.91 216 GLY A CA 1
ATOM 1443 C C . GLY A 1 189 ? -44.408 14.406 67.003 1.00 32.72 216 GLY A C 1
ATOM 1444 O O . GLY A 1 189 ? -44.038 15.215 67.867 1.00 32.87 216 GLY A O 1
ATOM 1445 N N . LEU A 1 190 ? -43.742 14.171 65.871 1.00 29.28 217 LEU A N 1
ATOM 1446 C CA . LEU A 1 190 ? -42.406 14.664 65.585 1.00 27.59 217 LEU A CA 1
ATOM 1447 C C . LEU A 1 190 ? -42.488 15.988 64.835 1.00 28.96 217 LEU A C 1
ATOM 1448 O O . LEU A 1 190 ? -43.254 16.129 63.877 1.00 28.10 217 LEU A O 1
ATOM 1453 N N . TRP A 1 191 ? -41.710 16.967 65.284 1.00 30.00 218 TRP A N 1
ATOM 1454 C CA . TRP A 1 191 ? -41.634 18.223 64.568 1.00 30.19 218 TRP A CA 1
ATOM 1455 C C . TRP A 1 191 ? -40.319 18.423 63.830 1.00 30.87 218 TRP A C 1
ATOM 1456 O O . TRP A 1 191 ? -40.234 19.320 62.985 1.00 31.64 218 TRP A O 1
ATOM 1467 N N . TYR A 1 192 ? -39.302 17.611 64.099 1.00 30.96 219 TYR A N 1
ATOM 1468 C CA . TYR A 1 192 ? -37.968 17.834 63.546 1.00 29.67 219 TYR A CA 1
ATOM 1469 C C . TYR A 1 192 ? -37.486 16.524 62.949 1.00 28.95 219 TYR A C 1
ATOM 1470 O O . TYR A 1 192 ? -37.232 15.566 63.690 1.00 29.47 219 TYR A O 1
ATOM 1479 N N . PHE A 1 193 ? -37.373 16.478 61.620 1.00 27.11 220 PHE A N 1
ATOM 1480 C CA . PHE A 1 193 ? -36.823 15.311 60.914 1.00 27.70 220 PHE A CA 1
ATOM 1481 C C . PHE A 1 193 ? -35.583 15.767 60.141 1.00 25.99 220 PHE A C 1
ATOM 1482 O O . PHE A 1 193 ? -35.679 16.600 59.227 1.00 26.51 220 PHE A O 1
ATOM 1490 N N . ASP A 1 194 ? -34.421 15.252 60.531 1.00 27.94 221 ASP A N 1
ATOM 1491 C CA . ASP A 1 194 ? -33.138 15.719 60.007 1.00 27.67 221 ASP A CA 1
ATOM 1492 C C . ASP A 1 194 ? -32.256 14.524 59.686 1.00 27.33 221 ASP A C 1
ATOM 1493 O O . ASP A 1 194 ? -31.795 13.839 60.608 1.00 26.83 221 ASP A O 1
ATOM 1498 N N . VAL A 1 195 ? -32.063 14.248 58.392 1.00 28.22 222 VAL A N 1
ATOM 1499 C CA . VAL A 1 195 ? -31.078 13.282 57.906 1.00 29.26 222 VAL A CA 1
ATOM 1500 C C . VAL A 1 195 ? -30.066 13.950 56.976 1.00 29.31 222 VAL A C 1
ATOM 1501 O O . VAL A 1 195 ? -29.490 13.299 56.127 1.00 30.46 222 VAL A O 1
ATOM 1505 N N . ARG A 1 196 ? -29.872 15.260 57.096 1.00 34.00 223 ARG A N 1
ATOM 1506 C CA . ARG A 1 196 ? -29.007 15.937 56.147 1.00 31.52 223 ARG A CA 1
ATOM 1507 C C . ARG A 1 196 ? -27.637 15.283 56.158 1.00 31.01 223 ARG A C 1
ATOM 1508 O O . ARG A 1 196 ? -27.203 14.723 57.168 1.00 29.86 223 ARG A O 1
ATOM 1516 N N . GLY A 1 197 ? -26.992 15.299 54.995 1.00 31.90 224 GLY A N 1
ATOM 1517 C CA . GLY A 1 197 ? -25.607 14.884 54.896 1.00 29.93 224 GLY A CA 1
ATOM 1518 C C . GLY A 1 197 ? -25.320 13.434 55.217 1.00 32.66 224 GLY A C 1
ATOM 1519 O O . GLY A 1 197 ? -24.307 13.137 55.859 1.00 36.34 224 GLY A O 1
ATOM 1520 N N . ASN A 1 198 ? -26.138 12.511 54.720 1.00 32.26 225 ASN A N 1
ATOM 1521 C CA . ASN A 1 198 ? -25.758 11.107 54.785 1.00 32.15 225 ASN A CA 1
ATOM 1522 C C . ASN A 1 198 ? -25.518 10.602 53.363 1.00 32.05 225 ASN A C 1
ATOM 1523 O O . ASN A 1 198 ? -25.052 11.368 52.499 1.00 32.37 225 ASN A O 1
ATOM 1528 N N . ASN A 1 199 ? -25.880 9.357 53.108 1.00 29.60 226 ASN A N 1
ATOM 1529 C CA . ASN A 1 199 ? -25.693 8.765 51.795 1.00 34.25 226 ASN A CA 1
ATOM 1530 C C . ASN A 1 199 ? -26.959 8.048 51.417 1.00 31.99 226 ASN A C 1
ATOM 1531 O O . ASN A 1 199 ? -26.936 6.972 50.816 1.00 31.59 226 ASN A O 1
ATOM 1536 N N . LEU A 1 200 ? -28.083 8.700 51.712 1.00 33.46 227 LEU A N 1
ATOM 1537 C CA . LEU A 1 200 ? -29.395 8.151 51.415 1.00 31.91 227 LEU A CA 1
ATOM 1538 C C . LEU A 1 200 ? -29.699 8.242 49.929 1.00 32.40 227 LEU A C 1
ATOM 1539 O O . LEU A 1 200 ? -29.444 9.267 49.285 1.00 34.24 227 LEU A O 1
ATOM 1544 N N . THR A 1 201 ? -30.299 7.173 49.394 1.00 33.83 228 THR A N 1
ATOM 1545 C CA . THR A 1 201 ? -30.702 7.147 47.991 1.00 34.40 228 THR A CA 1
ATOM 1546 C C . THR A 1 201 ? -32.192 6.914 47.906 1.00 32.95 228 THR A C 1
ATOM 1547 O O . THR A 1 201 ? -32.895 7.025 48.910 1.00 37.76 228 THR A O 1
ATOM 1551 N N . GLY A 1 202 ? -32.674 6.541 46.730 1.00 32.25 229 GLY A N 1
ATOM 1552 C CA . GLY A 1 202 ? -34.084 6.356 46.523 1.00 29.73 229 GLY A CA 1
ATOM 1553 C C . GLY A 1 202 ? -34.748 7.686 46.263 1.00 38.47 229 GLY A C 1
ATOM 1554 O O . GLY A 1 202 ? -34.090 8.731 46.052 1.00 34.53 229 GLY A O 1
ATOM 1555 N N . THR A 1 203 ? -36.083 7.650 46.279 1.00 35.61 230 THR A N 1
ATOM 1556 C CA . THR A 1 203 ? -36.915 8.794 45.937 1.00 31.95 230 THR A CA 1
ATOM 1557 C C . THR A 1 203 ? -37.524 9.383 47.199 1.00 34.20 230 THR A C 1
ATOM 1558 O O . THR A 1 203 ? -37.371 8.845 48.294 1.00 39.59 230 THR A O 1
ATOM 1562 N N . ILE A 1 204 ? -38.169 10.532 47.049 1.00 33.41 231 ILE A N 1
ATOM 1563 C CA . ILE A 1 204 ? -39.031 11.030 48.124 1.00 34.68 231 ILE A CA 1
ATOM 1564 C C . ILE A 1 204 ? -40.313 10.208 48.124 1.00 37.31 231 ILE A C 1
ATOM 1565 O O . ILE A 1 204 ? -40.942 10.061 47.060 1.00 38.32 231 ILE A O 1
ATOM 1570 N N . PRO A 1 205 ? -40.724 9.627 49.251 1.00 37.85 232 PRO A N 1
ATOM 1571 C CA . PRO A 1 205 ? -41.987 8.872 49.262 1.00 35.52 232 PRO A CA 1
ATOM 1572 C C . PRO A 1 205 ? -43.160 9.761 48.880 1.00 38.11 232 PRO A C 1
ATOM 1573 O O . PRO A 1 205 ? -43.277 10.901 49.333 1.00 38.71 232 PRO A O 1
ATOM 1577 N N . GLU A 1 206 ? -44.051 9.222 48.048 1.00 41.39 233 GLU A N 1
ATOM 1578 C CA . GLU A 1 206 ? -45.207 10.008 47.653 1.00 37.74 233 GLU A CA 1
ATOM 1579 C C . GLU A 1 206 ? -46.215 10.134 48.776 1.00 38.10 233 GLU A C 1
ATOM 1580 O O . GLU A 1 206 ? -47.079 11.008 48.717 1.00 39.29 233 GLU A O 1
ATOM 1586 N N . SER A 1 207 ? -46.079 9.338 49.824 1.00 36.13 234 SER A N 1
ATOM 1587 C CA . SER A 1 207 ? -46.922 9.456 50.999 1.00 35.93 234 SER A CA 1
ATOM 1588 C C . SER A 1 207 ? -46.406 10.485 51.984 1.00 36.57 234 SER A C 1
ATOM 1589 O O . SER A 1 207 ? -46.955 10.595 53.089 1.00 35.01 234 SER A O 1
ATOM 1592 N N . ILE A 1 208 ? -45.378 11.257 51.607 1.00 38.96 235 ILE A N 1
ATOM 1593 C CA . ILE A 1 208 ? -44.794 12.196 52.556 1.00 35.87 235 ILE A CA 1
ATOM 1594 C C . ILE A 1 208 ? -45.825 13.215 53.002 1.00 34.83 235 ILE A C 1
ATOM 1595 O O . ILE A 1 208 ? -45.691 13.807 54.078 1.00 34.09 235 ILE A O 1
ATOM 1600 N N . GLY A 1 209 ? -46.878 13.416 52.212 1.00 35.78 236 GLY A N 1
ATOM 1601 C CA . GLY A 1 209 ? -47.925 14.346 52.589 1.00 35.75 236 GLY A CA 1
ATOM 1602 C C . GLY A 1 209 ? -48.612 14.010 53.896 1.00 36.98 236 GLY A C 1
ATOM 1603 O O . GLY A 1 209 ? -49.303 14.871 54.453 1.00 35.25 236 GLY A O 1
ATOM 1604 N N . ASN A 1 210 ? -48.428 12.779 54.404 1.00 32.53 237 ASN A N 1
ATOM 1605 C CA . ASN A 1 210 ? -49.044 12.332 55.646 1.00 31.21 237 ASN A CA 1
ATOM 1606 C C . ASN A 1 210 ? -48.305 12.800 56.896 1.00 31.86 237 ASN A C 1
ATOM 1607 O O . ASN A 1 210 ? -48.825 12.607 58.001 1.00 32.51 237 ASN A O 1
ATOM 1612 N N . CYS A 1 211 ? -47.123 13.417 56.760 1.00 34.45 238 CYS A N 1
ATOM 1613 C CA . CYS A 1 211 ? -46.296 13.852 57.897 1.00 30.77 238 CYS A CA 1
ATOM 1614 C C . CYS A 1 211 ? -46.626 15.260 58.355 1.00 30.58 238 CYS A C 1
ATOM 1615 O O . CYS A 1 211 ? -45.731 16.051 58.647 1.00 31.86 238 CYS A O 1
ATOM 1618 N N . THR A 1 212 ? -47.908 15.589 58.453 1.00 31.99 239 THR A N 1
ATOM 1619 C CA . THR A 1 212 ? -48.366 16.956 58.686 1.00 32.45 239 THR A CA 1
ATOM 1620 C C . THR A 1 212 ? -47.932 17.543 60.030 1.00 29.73 239 THR A C 1
ATOM 1621 O O . THR A 1 212 ? -48.241 18.708 60.275 1.00 33.79 239 THR A O 1
ATOM 1625 N N . SER A 1 213 ? -47.294 16.787 60.930 1.00 29.20 240 SER A N 1
ATOM 1626 C CA . SER A 1 213 ? -46.799 17.375 62.179 1.00 27.57 240 SER A CA 1
ATOM 1627 C C . SER A 1 213 ? -45.377 17.922 62.052 1.00 28.62 240 SER A C 1
ATOM 1628 O O . SER A 1 213 ? -44.893 18.580 62.977 1.00 26.80 240 SER A O 1
ATOM 1631 N N . PHE A 1 214 ? -44.695 17.664 60.943 1.00 28.97 241 PHE A N 1
ATOM 1632 C CA . PHE A 1 214 ? -43.331 18.133 60.801 1.00 29.71 241 PHE A CA 1
ATOM 1633 C C . PHE A 1 214 ? -43.320 19.666 60.731 1.00 30.73 241 PHE A C 1
ATOM 1634 O O . PHE A 1 214 ? -44.048 20.267 59.938 1.00 31.38 241 PHE A O 1
ATOM 1642 N N . GLN A 1 215 ? -42.528 20.307 61.588 1.00 28.38 242 GLN A N 1
ATOM 1643 C CA . GLN A 1 215 ? -42.203 21.704 61.367 1.00 29.28 242 GLN A CA 1
ATOM 1644 C C . GLN A 1 215 ? -40.936 21.891 60.534 1.00 33.83 242 GLN A C 1
ATOM 1645 O O . GLN A 1 215 ? -40.855 22.844 59.750 1.00 30.93 242 GLN A O 1
ATOM 1651 N N . ILE A 1 216 ? -39.963 20.976 60.644 1.00 33.82 243 ILE A N 1
ATOM 1652 C CA . ILE A 1 216 ? -38.707 21.034 59.900 1.00 29.45 243 ILE A CA 1
ATOM 1653 C C . ILE A 1 216 ? -38.484 19.704 59.210 1.00 28.22 243 ILE A C 1
ATOM 1654 O O . ILE A 1 216 ? -38.481 18.651 59.861 1.00 30.35 243 ILE A O 1
ATOM 1659 N N . LEU A 1 217 ? -38.242 19.753 57.903 1.00 27.32 244 LEU A N 1
ATOM 1660 C CA . LEU A 1 217 ? -37.919 18.548 57.149 1.00 29.23 244 LEU A CA 1
ATOM 1661 C C . LEU A 1 217 ? -36.631 18.806 56.382 1.00 27.40 244 LEU A C 1
ATOM 1662 O O . LEU A 1 217 ? -36.589 19.660 55.495 1.00 27.78 244 LEU A O 1
ATOM 1667 N N . ASP A 1 218 ? -35.574 18.091 56.742 1.00 29.56 245 ASP A N 1
ATOM 1668 C CA . ASP A 1 218 ? -34.255 18.279 56.151 1.00 27.46 245 ASP A CA 1
ATOM 1669 C C . ASP A 1 218 ? -33.788 16.950 55.598 1.00 28.63 245 ASP A C 1
ATOM 1670 O O . ASP A 1 218 ? -33.551 16.005 56.360 1.00 30.02 245 ASP A O 1
ATOM 1675 N N . ILE A 1 219 ? -33.647 16.870 54.282 1.00 30.75 246 ILE A N 1
ATOM 1676 C CA . ILE A 1 219 ? -33.101 15.658 53.689 1.00 31.35 246 ILE A CA 1
ATOM 1677 C C . ILE A 1 219 ? -31.982 16.085 52.757 1.00 32.57 246 ILE A C 1
ATOM 1678 O O . ILE A 1 219 ? -31.717 15.445 51.732 1.00 32.62 246 ILE A O 1
ATOM 1683 N N . SER A 1 220 ? -31.317 17.179 53.123 1.00 33.51 247 SER A N 1
ATOM 1684 C CA . SER A 1 220 ? -30.363 17.839 52.244 1.00 32.84 247 SER A CA 1
ATOM 1685 C C . SER A 1 220 ? -29.030 17.103 52.212 1.00 32.11 247 SER A C 1
ATOM 1686 O O . SER A 1 220 ? -28.627 16.460 53.184 1.00 31.03 247 SER A O 1
ATOM 1689 N N . TYR A 1 221 ? -28.337 17.231 51.073 1.00 32.36 248 TYR A N 1
ATOM 1690 C CA . TYR A 1 221 ? -26.965 16.737 50.894 1.00 31.27 248 TYR A CA 1
ATOM 1691 C C . TYR A 1 221 ? -26.911 15.220 51.032 1.00 30.07 248 TYR A C 1
ATOM 1692 O O . TYR A 1 221 ? -26.100 14.663 51.766 1.00 33.34 248 TYR A O 1
ATOM 1701 N N . ASN A 1 222 ? -27.802 14.558 50.311 1.00 29.79 249 ASN A N 1
ATOM 1702 C CA . ASN A 1 222 ? -27.759 13.117 50.112 1.00 31.64 249 ASN A CA 1
ATOM 1703 C C . ASN A 1 222 ? -27.639 12.877 48.613 1.00 30.65 249 ASN A C 1
ATOM 1704 O O . ASN A 1 222 ? -27.062 13.703 47.917 1.00 30.06 249 ASN A O 1
ATOM 1709 N N . GLN A 1 223 ? -28.148 11.763 48.106 1.00 34.48 250 GLN A N 1
ATOM 1710 C CA . GLN A 1 223 ? -28.189 11.478 46.670 1.00 34.70 250 GLN A CA 1
ATOM 1711 C C . GLN A 1 223 ? -29.584 10.993 46.256 1.00 38.17 250 GLN A C 1
ATOM 1712 O O . GLN A 1 223 ? -29.752 10.017 45.516 1.00 36.19 250 GLN A O 1
ATOM 1718 N N . ILE A 1 224 ? -30.605 11.709 46.713 1.00 37.25 251 ILE 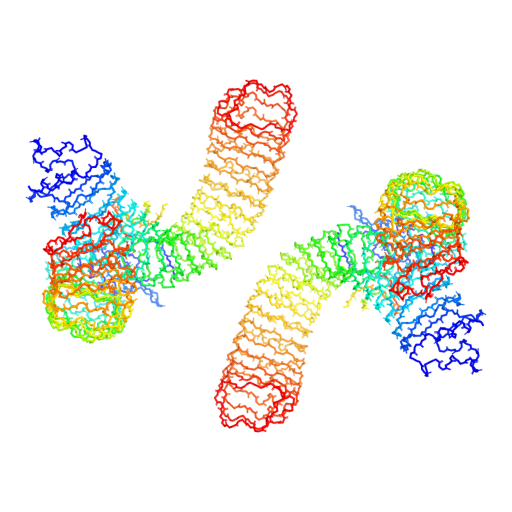A N 1
ATOM 1719 C CA . ILE A 1 224 ? -31.990 11.347 46.454 1.00 33.85 251 ILE A CA 1
ATOM 1720 C C . ILE A 1 224 ? -32.352 11.816 45.056 1.00 34.72 251 ILE A C 1
ATOM 1721 O O . ILE A 1 224 ? -32.185 12.989 44.721 1.00 39.65 251 ILE A O 1
ATOM 1726 N N . THR A 1 225 ? -32.811 10.897 44.229 1.00 37.09 252 THR A N 1
ATOM 1727 C CA . THR A 1 225 ? -33.224 11.156 42.859 1.00 35.65 252 THR A CA 1
ATOM 1728 C C . THR A 1 225 ? -34.758 11.112 42.758 1.00 39.09 252 THR A C 1
ATOM 1729 O O . THR A 1 225 ? -35.483 10.978 43.763 1.00 38.07 252 THR A O 1
ATOM 1733 N N . GLY A 1 226 ? -35.257 11.189 41.534 1.00 36.58 253 GLY A N 1
ATOM 1734 C CA . GLY A 1 226 ? -36.683 11.276 41.326 1.00 35.94 253 GLY A CA 1
ATOM 1735 C C . GLY A 1 226 ? -37.139 12.716 41.328 1.00 37.36 253 GLY A C 1
ATOM 1736 O O . GLY A 1 226 ? -36.343 13.660 41.373 1.00 37.90 253 GLY A O 1
ATOM 1737 N N . GLU A 1 227 ? -38.457 12.887 41.278 1.00 37.69 254 GLU A N 1
ATOM 1738 C CA . GLU A 1 227 ? -39.057 14.213 41.300 1.00 35.37 254 GLU A CA 1
ATOM 1739 C C . GLU A 1 227 ? -39.572 14.525 42.696 1.00 35.26 254 GLU A C 1
ATOM 1740 O O . GLU A 1 227 ? -39.572 13.678 43.590 1.00 38.99 254 GLU A O 1
ATOM 1746 N N . ILE A 1 228 ? -39.966 15.779 42.885 1.00 33.08 255 ILE A N 1
ATOM 1747 C CA . ILE A 1 228 ? -40.564 16.236 44.136 1.00 36.33 255 ILE A CA 1
ATOM 1748 C C . ILE A 1 228 ? -42.057 15.930 44.075 1.00 35.37 255 ILE A C 1
ATOM 1749 O O . ILE A 1 228 ? -42.785 16.600 43.319 1.00 35.26 255 ILE A O 1
ATOM 1754 N N . PRO A 1 229 ? -42.553 14.956 44.840 1.00 35.47 256 PRO A N 1
ATOM 1755 C CA . PRO A 1 229 ? -43.923 14.473 44.645 1.00 34.29 256 PRO A CA 1
ATOM 1756 C C . PRO A 1 229 ? -44.964 15.548 44.911 1.00 34.66 256 PRO A C 1
ATOM 1757 O O . PRO A 1 229 ? -44.755 16.470 45.704 1.00 32.32 256 PRO A O 1
ATOM 1761 N N . TYR A 1 230 ? -46.112 15.406 44.243 1.00 34.47 257 TYR A N 1
ATOM 1762 C CA . TYR A 1 230 ? -47.218 16.327 44.473 1.00 35.28 257 TYR A CA 1
ATOM 1763 C C . TYR A 1 230 ? -47.585 16.399 45.952 1.00 36.88 257 TYR A C 1
ATOM 1764 O O . TYR A 1 230 ? -47.914 17.478 46.463 1.00 36.55 257 TYR A O 1
ATOM 1773 N N . ASN A 1 231 ? -47.496 15.269 46.669 1.00 33.52 258 ASN A N 1
ATOM 1774 C CA . ASN A 1 231 ? -47.934 15.283 48.064 1.00 35.84 258 ASN A CA 1
ATOM 1775 C C . ASN A 1 231 ? -46.967 15.999 49.004 1.00 36.32 258 ASN A C 1
ATOM 1776 O O . ASN A 1 231 ? -47.315 16.169 50.189 1.00 38.20 258 ASN A O 1
ATOM 1781 N N . ILE A 1 232 ? -45.822 16.489 48.506 1.00 32.64 259 ILE A N 1
ATOM 1782 C CA . ILE A 1 232 ? -45.056 17.496 49.235 1.00 32.59 259 ILE A CA 1
ATOM 1783 C C . ILE A 1 232 ? -45.957 18.681 49.585 1.00 32.47 259 ILE A C 1
ATOM 1784 O O . ILE A 1 232 ? -45.721 19.390 50.571 1.00 30.54 259 ILE A O 1
ATOM 1789 N N . GLY A 1 233 ? -47.007 18.903 48.799 1.00 34.66 260 GLY A N 1
ATOM 1790 C CA . GLY A 1 233 ? -47.903 20.019 49.032 1.00 35.22 260 GLY A CA 1
ATOM 1791 C C . GLY A 1 233 ? -48.719 19.905 50.289 1.00 37.84 260 GLY A C 1
ATOM 1792 O O . GLY A 1 233 ? -49.336 20.903 50.690 1.00 36.97 260 GLY A O 1
ATOM 1793 N N . PHE A 1 234 ? -48.737 18.726 50.931 1.00 36.84 261 PHE A N 1
ATOM 1794 C CA . PHE A 1 234 ? -49.590 18.595 52.102 1.00 34.48 261 PHE A CA 1
ATOM 1795 C C . PHE A 1 234 ? -48.862 18.894 53.388 1.00 34.19 261 PHE A C 1
ATOM 1796 O O . PHE A 1 234 ? -49.521 19.096 54.419 1.00 37.13 261 PHE A O 1
ATOM 1804 N N . LEU A 1 235 ? -47.538 18.952 53.356 1.00 32.68 262 LEU A N 1
ATOM 1805 C CA . LEU A 1 235 ? -46.805 19.208 54.585 1.00 31.88 262 LEU A CA 1
ATOM 1806 C C . LEU A 1 235 ? -47.140 20.583 55.136 1.00 30.75 262 LEU A C 1
ATOM 1807 O O . LEU A 1 235 ? -47.475 21.513 54.391 1.00 31.51 262 LEU A O 1
ATOM 1812 N N . GLN A 1 236 ? -47.080 20.697 56.464 1.00 31.47 263 GLN A N 1
ATOM 1813 C CA . GLN A 1 236 ? -47.245 21.955 57.177 1.00 30.28 263 GLN A CA 1
ATOM 1814 C C . GLN A 1 236 ? -45.930 22.451 57.747 1.00 33.84 263 GLN A C 1
ATOM 1815 O O . GLN A 1 236 ? -45.928 23.204 58.727 1.00 33.64 263 GLN A O 1
ATOM 1821 N N . VAL A 1 237 ? -44.820 22.041 57.125 1.00 28.14 264 VAL A N 1
ATOM 1822 C CA . VAL A 1 237 ? -43.496 22.439 57.550 1.00 29.84 264 VAL A CA 1
ATOM 1823 C C . VAL A 1 237 ? -43.295 23.940 57.354 1.00 30.75 264 VAL A C 1
ATOM 1824 O O . VAL A 1 237 ? -43.803 24.549 56.400 1.00 29.69 264 VAL A O 1
ATOM 1828 N N . ALA A 1 238 ? -42.500 24.532 58.242 1.00 32.51 265 ALA A N 1
ATOM 1829 C CA . ALA A 1 238 ? -41.976 25.871 58.001 1.00 33.81 265 ALA A CA 1
ATOM 1830 C C . ALA A 1 238 ? -40.723 25.838 57.132 1.00 33.03 265 ALA A C 1
ATOM 1831 O O . ALA A 1 238 ? -40.560 26.685 56.248 1.00 33.41 265 ALA A O 1
ATOM 1833 N N . THR A 1 239 ? -39.830 24.879 57.386 1.00 29.40 266 THR A N 1
ATOM 1834 C CA . THR A 1 239 ? -38.563 24.748 56.688 1.00 30.06 266 THR A CA 1
ATOM 1835 C C . THR A 1 239 ? -38.545 23.459 55.875 1.00 31.58 266 THR A C 1
ATOM 1836 O O . THR A 1 239 ? -38.605 22.354 56.440 1.00 29.21 266 THR A O 1
ATOM 1840 N N . LEU A 1 240 ? -38.410 23.602 54.559 1.00 29.32 267 LEU A N 1
ATOM 1841 C CA . LEU A 1 240 ? -38.325 22.459 53.661 1.00 29.20 267 LEU A CA 1
ATOM 1842 C C . LEU A 1 240 ? -36.948 22.543 53.013 1.00 33.63 267 LEU A C 1
ATOM 1843 O O . LEU A 1 240 ? -36.740 23.317 52.068 1.00 30.99 267 LEU A O 1
ATOM 1848 N N . SER A 1 241 ? -36.012 21.740 53.512 1.00 30.90 268 SER A N 1
ATOM 1849 C CA . SER A 1 241 ? -34.674 21.680 52.939 1.00 30.74 268 SER A CA 1
ATOM 1850 C C . SER A 1 241 ? -34.547 20.421 52.093 1.00 29.44 268 SER A C 1
ATOM 1851 O O . SER A 1 241 ? -34.446 19.314 52.628 1.00 31.74 268 SER A O 1
ATOM 1854 N N . LEU A 1 242 ? -34.546 20.590 50.779 1.00 28.20 269 LEU A N 1
ATOM 1855 C CA . LEU A 1 242 ? -34.225 19.502 49.874 1.00 30.07 269 LEU A CA 1
ATOM 1856 C C . LEU A 1 242 ? -32.926 19.728 49.116 1.00 32.20 269 LEU A C 1
ATOM 1857 O O . LEU A 1 242 ? -32.599 18.919 48.243 1.00 30.99 269 LEU A O 1
ATOM 1862 N N . GLN A 1 243 ? -32.188 20.799 49.419 1.00 30.36 270 GLN A N 1
ATOM 1863 C CA . GLN A 1 243 ? -31.057 21.188 48.597 1.00 31.36 270 GLN A CA 1
ATOM 1864 C C . GLN A 1 243 ? -29.969 20.114 48.600 1.00 32.75 270 GLN A C 1
ATOM 1865 O O . GLN A 1 243 ? -29.802 19.362 49.559 1.00 30.09 270 GLN A O 1
ATOM 1871 N N . GLY A 1 244 ? -29.230 20.045 47.497 1.00 31.77 271 GLY A N 1
ATOM 1872 C CA . GLY A 1 244 ? -28.066 19.193 47.425 1.00 30.98 271 GLY A CA 1
ATOM 1873 C C . GLY A 1 244 ? -28.318 17.730 47.126 1.00 34.08 271 GLY A C 1
ATOM 1874 O O . GLY A 1 244 ? -27.551 16.884 47.587 1.00 37.48 271 GLY A O 1
ATOM 1875 N N . ASN A 1 245 ? -29.352 17.398 46.352 1.00 32.37 272 ASN A N 1
ATOM 1876 C CA . ASN A 1 245 ? -29.516 16.020 45.906 1.00 32.79 272 ASN A CA 1
ATOM 1877 C C . ASN A 1 245 ? -29.465 15.913 44.384 1.00 35.36 272 ASN A C 1
ATOM 1878 O O . ASN A 1 245 ? -28.808 16.706 43.700 1.00 36.93 272 ASN A O 1
ATOM 1883 N N . ARG A 1 246 ? -30.156 14.919 43.846 1.00 38.23 273 ARG A N 1
ATOM 1884 C CA . ARG A 1 246 ? -30.214 14.706 42.410 1.00 38.31 273 ARG A CA 1
ATOM 1885 C C . ARG A 1 246 ? -31.659 14.784 41.934 1.00 38.21 273 ARG A C 1
ATOM 1886 O O . ARG A 1 246 ? -32.023 14.172 40.931 1.00 35.95 273 ARG A O 1
ATOM 1894 N N . LEU A 1 247 ? -32.482 15.552 42.657 1.00 34.92 274 LEU A N 1
ATOM 1895 C CA . LEU A 1 247 ? -33.884 15.732 42.299 1.00 34.55 274 LEU A CA 1
ATOM 1896 C C . LEU A 1 247 ? -34.018 16.281 40.880 1.00 34.70 274 LEU A C 1
ATOM 1897 O O . LEU A 1 247 ? -33.295 17.195 40.481 1.00 35.17 274 LEU A O 1
ATOM 1902 N N . THR A 1 248 ? -34.889 15.672 40.088 1.00 34.78 275 THR A N 1
ATOM 1903 C CA . THR A 1 248 ? -35.079 16.110 38.710 1.00 34.87 275 THR A CA 1
ATOM 1904 C C . THR A 1 248 ? -36.540 16.486 38.473 1.00 36.10 275 THR A C 1
ATOM 1905 O O . THR A 1 248 ? -37.386 16.386 39.368 1.00 37.33 275 THR A O 1
ATOM 1909 N N . GLY A 1 249 ? -36.821 16.924 37.246 1.00 36.01 276 GLY A N 1
ATOM 1910 C CA . GLY A 1 249 ? -38.128 17.422 36.877 1.00 34.27 276 GLY A CA 1
ATOM 1911 C C . GLY A 1 249 ? -38.294 18.893 37.208 1.00 37.03 276 GLY A C 1
ATOM 1912 O O . GLY A 1 249 ? -37.332 19.605 37.507 1.00 37.13 276 GLY A O 1
ATOM 1913 N N . ARG A 1 250 ? -39.545 19.352 37.167 1.00 38.51 277 ARG A N 1
ATOM 1914 C CA . ARG A 1 250 ? -39.867 20.736 37.488 1.00 39.24 277 ARG A CA 1
ATOM 1915 C C . ARG A 1 250 ? -40.256 20.887 38.955 1.00 37.70 277 ARG A C 1
ATOM 1916 O O . ARG A 1 250 ? -40.613 19.927 39.634 1.00 37.17 277 ARG A O 1
ATOM 1924 N N . ILE A 1 251 ? -40.145 22.115 39.442 1.00 35.67 278 ILE A N 1
ATOM 1925 C CA . ILE A 1 251 ? -40.685 22.454 40.759 1.00 35.61 278 ILE A CA 1
ATOM 1926 C C . ILE A 1 251 ? -42.194 22.267 40.730 1.00 39.52 278 ILE A C 1
ATOM 1927 O O . ILE A 1 251 ? -42.854 22.737 39.779 1.00 34.54 278 ILE A O 1
ATOM 1932 N N . PRO A 1 252 ? -42.788 21.564 41.701 1.00 36.09 279 PRO A N 1
ATOM 1933 C CA . PRO A 1 252 ? -44.222 21.252 41.623 1.00 37.23 279 PRO A CA 1
ATOM 1934 C C . PRO A 1 252 ? -45.035 22.469 42.020 1.00 39.69 279 PRO A C 1
ATOM 1935 O O . PRO A 1 252 ? -44.803 23.069 43.070 1.00 39.19 279 PRO A O 1
ATOM 1939 N N . GLU A 1 253 ? -46.016 22.813 41.189 1.00 40.09 280 GLU A N 1
ATOM 1940 C CA . GLU A 1 253 ? -46.746 24.045 41.430 1.00 40.17 280 GLU A CA 1
ATOM 1941 C C . GLU A 1 253 ? -47.525 24.009 42.733 1.00 38.27 280 GLU A C 1
ATOM 1942 O O . GLU A 1 253 ? -47.910 25.069 43.233 1.00 39.90 280 GLU A O 1
ATOM 1948 N N . VAL A 1 254 ? -47.753 22.821 43.301 1.00 36.88 281 VAL A N 1
ATOM 1949 C CA . VAL A 1 254 ? -48.405 22.717 44.600 1.00 35.22 281 VAL A CA 1
ATOM 1950 C C . VAL A 1 254 ? -47.575 23.383 45.687 1.00 37.50 281 VAL A C 1
ATOM 1951 O O . VAL A 1 254 ? -48.105 23.715 46.752 1.00 37.81 281 VAL A O 1
ATOM 1955 N N . ILE A 1 255 ? -46.275 23.582 45.455 1.00 38.68 282 ILE A N 1
ATOM 1956 C CA . ILE A 1 255 ? -45.470 24.299 46.431 1.00 37.38 282 ILE A CA 1
ATOM 1957 C C . ILE A 1 255 ? -45.969 25.737 46.564 1.00 36.43 282 ILE A C 1
ATOM 1958 O O . ILE A 1 255 ? -45.812 26.362 47.620 1.00 36.41 282 ILE A O 1
ATOM 1963 N N . GLY A 1 256 ? -46.656 26.247 45.543 1.00 38.00 283 GLY A N 1
ATOM 1964 C CA . GLY A 1 256 ? -47.277 27.557 45.627 1.00 35.85 283 GLY A CA 1
ATOM 1965 C C . GLY A 1 256 ? -48.367 27.653 46.668 1.00 39.21 283 GLY A C 1
ATOM 1966 O O . GLY A 1 256 ? -48.735 28.771 47.069 1.00 37.07 283 GLY A O 1
ATOM 1967 N N . LEU A 1 257 ? -48.892 26.511 47.128 1.00 36.16 284 LEU A N 1
ATOM 1968 C CA . LEU A 1 257 ? -49.980 26.493 48.097 1.00 37.75 284 LEU A CA 1
ATOM 1969 C C . LEU A 1 257 ? -49.483 26.329 49.529 1.00 39.82 284 LEU A C 1
ATOM 1970 O O . LEU A 1 257 ? -50.303 26.300 50.463 1.00 36.82 284 LEU A O 1
ATOM 1975 N N . MET A 1 258 ? -48.160 26.261 49.727 1.00 39.91 285 MET A N 1
ATOM 1976 C CA . MET A 1 258 ? -47.582 25.986 51.043 1.00 36.21 285 MET A CA 1
ATOM 1977 C C . MET A 1 258 ? -47.221 27.298 51.734 1.00 37.41 285 MET A C 1
ATOM 1978 O O . MET A 1 258 ? -46.060 27.601 52.012 1.00 40.14 285 MET A O 1
ATOM 1983 N N . GLN A 1 259 ? -48.267 28.065 52.051 1.00 37.47 286 GLN A N 1
ATOM 1984 C CA . GLN A 1 259 ? -48.070 29.398 52.611 1.00 39.20 286 GLN A CA 1
ATOM 1985 C C . GLN A 1 259 ? -47.435 29.378 53.994 1.00 38.53 286 GLN A C 1
ATOM 1986 O O . GLN A 1 259 ? -46.921 30.407 54.431 1.00 42.55 286 GLN A O 1
ATOM 1992 N N . ALA A 1 260 ? -47.406 28.242 54.672 1.00 38.15 287 ALA A N 1
ATOM 1993 C CA . ALA A 1 260 ? -46.728 28.185 55.953 1.00 37.12 287 ALA A CA 1
ATOM 1994 C C . ALA A 1 260 ? -45.221 28.168 55.823 1.00 35.68 287 ALA A C 1
ATOM 1995 O O . ALA A 1 260 ? -44.542 28.215 56.852 1.00 38.58 287 ALA A O 1
ATOM 1997 N N . LEU A 1 261 ? -44.689 28.058 54.607 1.00 32.34 288 LEU A N 1
ATOM 1998 C CA . LEU A 1 261 ? -43.241 27.970 54.424 1.00 35.39 288 LEU A CA 1
ATOM 1999 C C . LEU A 1 261 ? -42.527 29.211 54.937 1.00 35.32 288 LEU A C 1
ATOM 2000 O O . LEU A 1 261 ? -42.852 30.332 54.543 1.00 36.96 288 LEU A O 1
ATOM 2005 N N . ALA A 1 262 ? -41.543 29.012 55.808 1.00 31.48 289 ALA A N 1
ATOM 2006 C CA . ALA A 1 262 ? -40.658 30.109 56.171 1.00 31.08 289 ALA A CA 1
ATOM 2007 C C . ALA A 1 262 ? -39.370 30.087 55.376 1.00 31.53 289 ALA A C 1
ATOM 2008 O O . ALA A 1 262 ? -38.808 31.146 55.094 1.00 31.69 289 ALA A O 1
ATOM 2010 N N . VAL A 1 263 ? -38.904 28.894 55.008 1.00 32.99 290 VAL A N 1
ATOM 2011 C CA . VAL A 1 263 ? -37.633 28.690 54.331 1.00 32.12 290 VAL A CA 1
ATOM 2012 C C . VAL A 1 263 ? -37.839 27.563 53.335 1.00 31.88 290 VAL A C 1
ATOM 2013 O O . VAL A 1 263 ? -38.119 26.426 53.740 1.00 33.51 290 VAL A O 1
ATOM 2017 N N . LEU A 1 264 ? -37.686 27.858 52.039 1.00 32.34 291 LEU A N 1
ATOM 2018 C CA . LEU A 1 264 ? -37.764 26.818 51.014 1.00 33.86 291 LEU A CA 1
ATOM 2019 C C . LEU A 1 264 ? -36.427 26.733 50.279 1.00 34.57 291 LEU A C 1
ATOM 2020 O O . LEU A 1 264 ? -35.999 27.701 49.628 1.00 34.72 291 LEU A O 1
ATOM 2025 N N . ASP A 1 265 ? -35.768 25.577 50.388 1.00 31.69 292 ASP A N 1
ATOM 2026 C CA . ASP A 1 265 ? -34.458 25.367 49.780 1.00 32.53 292 ASP A CA 1
ATOM 2027 C C . ASP A 1 265 ? -34.528 24.194 48.815 1.00 32.49 292 ASP A C 1
ATOM 2028 O O . ASP A 1 265 ? -34.590 23.035 49.244 1.00 31.16 292 ASP A O 1
ATOM 2033 N N . LEU A 1 266 ? -34.497 24.508 47.515 1.00 29.83 293 LEU A N 1
ATOM 2034 C CA . LEU A 1 266 ? -34.456 23.523 46.448 1.00 28.87 293 LEU A CA 1
ATOM 2035 C C . LEU A 1 266 ? -33.132 23.550 45.714 1.00 32.56 293 LEU A C 1
ATOM 2036 O O . LEU A 1 266 ? -33.015 22.946 44.635 1.00 32.20 293 LEU A O 1
ATOM 2041 N N . SER A 1 267 ? -32.127 24.227 46.283 1.00 33.68 294 SER A N 1
ATOM 2042 C CA . SER A 1 267 ? -30.925 24.565 45.545 1.00 31.32 294 SER A CA 1
ATOM 2043 C C . SER A 1 267 ? -30.075 23.328 45.294 1.00 33.09 294 SER A C 1
ATOM 2044 O O . SER A 1 267 ? -30.274 22.268 45.894 1.00 30.62 294 SER A O 1
ATOM 2047 N N . ASP A 1 268 ? -29.147 23.479 44.339 1.00 35.67 295 ASP A N 1
ATOM 2048 C CA . ASP A 1 268 ? -28.213 22.448 43.903 1.00 34.43 295 ASP A CA 1
ATOM 2049 C C . ASP A 1 268 ? -28.902 21.090 43.710 1.00 33.15 295 ASP A C 1
ATOM 2050 O O . ASP A 1 268 ? -28.586 20.103 44.385 1.00 33.01 295 ASP A O 1
ATOM 2055 N N . ASN A 1 269 ? -29.821 21.030 42.754 1.00 31.55 296 ASN A N 1
ATOM 2056 C CA . ASN A 1 269 ? -30.379 19.769 42.284 1.00 33.95 296 ASN A CA 1
ATOM 2057 C C . ASN A 1 269 ? -30.217 19.762 40.766 1.00 36.92 296 ASN A C 1
ATOM 2058 O O . ASN A 1 269 ? -29.325 20.411 40.203 1.00 34.97 296 ASN A O 1
ATOM 2063 N N . GLU A 1 270 ? -31.066 18.998 40.090 1.00 34.46 297 GLU A N 1
ATOM 2064 C CA . GLU A 1 270 ? -31.123 18.943 38.639 1.00 35.63 297 GLU A CA 1
ATOM 2065 C C . GLU A 1 270 ? -32.533 19.307 38.206 1.00 35.15 297 GLU A C 1
ATOM 2066 O O . GLU A 1 270 ? -33.107 18.734 37.276 1.00 36.34 297 GLU A O 1
ATOM 2072 N N . LEU A 1 271 ? -33.115 20.257 38.928 1.00 35.82 298 LEU A N 1
ATOM 2073 C CA . LEU A 1 271 ? -34.434 20.769 38.589 1.00 36.44 298 LEU A CA 1
ATOM 2074 C C . LEU A 1 271 ? -34.373 21.508 37.263 1.00 36.97 298 LEU A C 1
ATOM 2075 O O . LEU A 1 271 ? -33.438 22.274 37.002 1.00 41.56 298 LEU A O 1
ATOM 2080 N N . VAL A 1 272 ? -35.367 21.271 36.414 1.00 38.60 299 VAL A N 1
ATOM 2081 C CA . VAL A 1 272 ? -35.441 21.935 35.126 1.00 36.85 299 VAL A CA 1
ATOM 2082 C C . VAL A 1 272 ? -36.789 22.626 35.031 1.00 42.35 299 VAL A C 1
ATOM 2083 O O . VAL A 1 272 ? -37.659 22.481 35.894 1.00 40.83 299 VAL A O 1
ATOM 2087 N N . GLY A 1 273 ? -36.948 23.405 33.970 1.00 44.52 300 GLY A N 1
ATOM 2088 C CA . GLY A 1 273 ? -38.198 24.074 33.732 1.00 41.87 300 GLY A CA 1
ATOM 2089 C C . GLY A 1 273 ? -38.222 25.407 34.429 1.00 44.30 300 GLY A C 1
ATOM 2090 O O . GLY A 1 273 ? -37.243 25.855 35.038 1.00 43.37 300 GLY A O 1
ATOM 2091 N N . PRO A 1 274 ? -39.356 26.077 34.347 1.00 44.70 301 PRO A N 1
ATOM 2092 C CA . PRO A 1 274 ? -39.432 27.447 34.841 1.00 43.48 301 PRO A CA 1
ATOM 2093 C C . PRO A 1 274 ? -39.710 27.497 36.335 1.00 43.39 301 PRO A C 1
ATOM 2094 O O . PRO A 1 274 ? -40.143 26.526 36.959 1.00 43.07 301 PRO A O 1
ATOM 2098 N N . ILE A 1 275 ? -39.388 28.650 36.907 1.00 42.76 302 ILE A N 1
ATOM 2099 C CA . ILE A 1 275 ? -39.790 28.997 38.258 1.00 41.74 302 ILE A CA 1
ATOM 2100 C C . ILE A 1 275 ? -41.296 29.212 38.184 1.00 44.07 302 ILE A C 1
ATOM 2101 O O . ILE A 1 275 ? -41.730 30.185 37.554 1.00 46.67 302 ILE A O 1
ATOM 2106 N N . PRO A 1 276 ? -42.123 28.361 38.794 1.00 43.19 303 PRO A N 1
ATOM 2107 C CA . PRO A 1 276 ? -43.578 28.564 38.734 1.00 41.92 303 PRO A CA 1
ATOM 2108 C C . PRO A 1 276 ? -43.945 29.931 39.279 1.00 45.17 303 PRO A C 1
ATOM 2109 O O . PRO A 1 276 ? -43.459 30.326 40.350 1.00 44.16 303 PRO A O 1
ATOM 2113 N N . PRO A 1 277 ? -44.771 30.700 38.562 1.00 44.01 304 PRO A N 1
ATOM 2114 C CA . PRO A 1 277 ? -45.110 32.040 39.053 1.00 42.05 304 PRO A CA 1
ATOM 2115 C C . PRO A 1 277 ? -45.967 32.002 40.295 1.00 43.65 304 PRO A C 1
ATOM 2116 O O . PRO A 1 277 ? -45.916 32.940 41.100 1.00 44.49 304 PRO A O 1
ATOM 2120 N N . ILE A 1 278 ? -46.718 30.921 40.492 1.00 39.76 305 ILE A N 1
ATOM 2121 C CA . ILE A 1 278 ? -47.548 30.694 41.674 1.00 40.41 305 ILE A CA 1
ATOM 2122 C C . ILE A 1 278 ? -46.717 30.821 42.952 1.00 41.77 305 ILE A C 1
ATOM 2123 O O . ILE A 1 278 ? -47.269 30.954 44.054 1.00 42.86 305 ILE A O 1
ATOM 2128 N N . LEU A 1 279 ? -45.385 30.803 42.821 1.00 38.76 306 LEU A N 1
ATOM 2129 C CA . LEU A 1 279 ? -44.548 30.934 44.004 1.00 40.54 306 LEU A CA 1
ATOM 2130 C C . LEU A 1 279 ? -44.699 32.301 44.649 1.00 40.57 306 LEU A C 1
ATOM 2131 O O . LEU A 1 279 ? -44.404 32.444 45.841 1.00 40.12 306 LEU A O 1
ATOM 2136 N N . GLY A 1 280 ? -45.175 33.298 43.904 1.00 37.40 307 GLY A N 1
ATOM 2137 C CA . GLY A 1 280 ? -45.449 34.583 44.518 1.00 38.68 307 GLY A CA 1
ATOM 2138 C C . GLY A 1 280 ? -46.571 34.556 45.529 1.00 37.49 307 GLY A C 1
ATOM 2139 O O . GLY A 1 280 ? -46.726 35.519 46.292 1.00 34.58 307 GLY A O 1
ATOM 2140 N N . ASN A 1 281 ? -47.343 33.464 45.562 1.00 38.59 308 ASN A N 1
ATOM 2141 C CA . ASN A 1 281 ? -48.366 33.297 46.582 1.00 38.21 308 ASN A CA 1
ATOM 2142 C C . ASN A 1 281 ? -47.749 32.984 47.943 1.00 40.54 308 ASN A C 1
ATOM 2143 O O . ASN A 1 281 ? -48.476 32.825 48.922 1.00 42.08 308 ASN A O 1
ATOM 2148 N N . LEU A 1 282 ? -46.420 32.900 48.022 1.00 42.02 309 LEU A N 1
ATOM 2149 C CA . LEU A 1 282 ? -45.715 32.689 49.286 1.00 39.15 309 LEU A CA 1
ATOM 2150 C C . LEU A 1 282 ? -45.451 34.028 49.968 1.00 39.84 309 LEU A C 1
ATOM 2151 O O . LEU A 1 282 ? -44.318 34.387 50.309 1.00 41.83 309 LEU A O 1
ATOM 2156 N N . SER A 1 283 ? -46.554 34.754 50.167 1.00 39.33 310 SER A N 1
ATOM 2157 C CA . SER A 1 283 ? -46.599 36.075 50.788 1.00 39.68 310 SER A CA 1
ATOM 2158 C C . SER A 1 283 ? -45.917 36.129 52.158 1.00 39.67 310 SER A C 1
ATOM 2159 O O . SER A 1 283 ? -45.744 37.219 52.719 1.00 39.47 310 SER A O 1
ATOM 2162 N N . PHE A 1 284 ? -45.597 34.970 52.737 1.00 35.98 311 PHE A N 1
ATOM 2163 C CA . PHE A 1 284 ? -45.037 34.895 54.080 1.00 36.94 311 PHE A CA 1
ATOM 2164 C C . PHE A 1 284 ? -43.660 34.233 54.113 1.00 35.65 311 PHE A C 1
ATOM 2165 O O . PHE A 1 284 ? -43.033 34.189 55.180 1.00 35.00 311 PHE A O 1
ATOM 2173 N N . THR A 1 285 ? -43.163 33.733 52.981 1.00 32.67 312 THR A N 1
ATOM 2174 C CA . THR A 1 285 ? -41.887 33.031 52.962 1.00 35.78 312 THR A CA 1
ATOM 2175 C C . THR A 1 285 ? -40.723 34.021 53.036 1.00 35.38 312 THR A C 1
ATOM 2176 O O . THR A 1 285 ? -40.683 35.014 52.300 1.00 31.14 312 THR A O 1
ATOM 2180 N N . GLY A 1 286 ? -39.786 33.747 53.943 1.00 32.80 313 GLY A N 1
ATOM 2181 C CA . GLY A 1 286 ? -38.663 34.619 54.186 1.00 33.80 313 GLY A CA 1
ATOM 2182 C C . GLY A 1 286 ? -37.398 34.203 53.461 1.00 35.48 313 GLY A C 1
ATOM 2183 O O . GLY A 1 286 ? -36.426 34.964 53.411 1.00 32.74 313 GLY A O 1
ATOM 2184 N N . LYS A 1 287 ? -37.390 32.992 52.904 1.00 35.34 314 LYS A N 1
ATOM 2185 C CA . LYS A 1 287 ? -36.204 32.483 52.239 1.00 34.35 314 LYS A CA 1
ATOM 2186 C C . LYS A 1 287 ? -36.609 31.659 51.028 1.00 33.63 314 LYS A C 1
ATOM 2187 O O . LYS A 1 287 ? -37.444 30.752 51.136 1.00 35.08 314 LYS A O 1
ATOM 2193 N N . LEU A 1 288 ? -35.963 31.934 49.896 1.00 33.90 315 LEU A N 1
ATOM 2194 C CA . LEU A 1 288 ? -36.163 31.139 48.688 1.00 35.93 315 LEU A CA 1
ATOM 2195 C C . LEU A 1 288 ? -34.814 30.922 48.004 1.00 36.94 315 LEU A C 1
ATOM 2196 O O . LEU A 1 288 ? -34.165 31.880 47.534 1.00 35.80 315 LEU A O 1
ATOM 2201 N N . TYR A 1 289 ? -34.413 29.646 47.942 1.00 34.37 316 TYR A N 1
ATOM 2202 C CA . TYR A 1 289 ? -33.115 29.202 47.443 1.00 31.30 316 TYR A CA 1
ATOM 2203 C C . TYR A 1 289 ? -33.351 28.225 46.303 1.00 32.10 316 TYR A C 1
ATOM 2204 O O . TYR A 1 289 ? -33.600 27.040 46.542 1.00 33.36 316 TYR A O 1
ATOM 2213 N N . LEU A 1 290 ? -33.269 28.714 45.070 1.00 31.07 317 LEU A N 1
ATOM 2214 C CA . LEU A 1 290 ? -33.366 27.874 43.886 1.00 33.78 317 LEU A CA 1
ATOM 2215 C C . LEU A 1 290 ? -32.051 27.800 43.107 1.00 34.26 317 LEU A C 1
ATOM 2216 O O . LEU A 1 290 ? -32.038 27.293 41.977 1.00 32.88 317 LEU A O 1
ATOM 2221 N N . HIS A 1 291 ? -30.953 28.302 43.672 1.00 31.47 318 HIS A N 1
ATOM 2222 C CA . HIS A 1 291 ? -29.719 28.416 42.906 1.00 32.77 318 HIS A CA 1
ATOM 2223 C C . HIS A 1 291 ? -29.116 27.042 42.627 1.00 33.62 318 HIS A C 1
ATOM 2224 O O . HIS A 1 291 ? -29.412 26.053 43.296 1.00 30.38 318 HIS A O 1
ATOM 2231 N N . GLY A 1 292 ? -28.274 26.993 41.594 1.00 34.30 319 GLY A N 1
ATOM 2232 C CA . GLY A 1 292 ? -27.575 25.774 41.224 1.00 32.41 319 GLY A CA 1
ATOM 2233 C C . GLY A 1 292 ? -28.410 24.649 40.640 1.00 33.07 319 GLY A C 1
ATOM 2234 O O . GLY A 1 292 ? -28.115 23.475 40.900 1.00 33.17 319 GLY A O 1
ATOM 2235 N N . ASN A 1 293 ? -29.429 24.967 39.839 1.00 32.04 320 ASN A N 1
ATOM 2236 C CA . ASN A 1 293 ? -30.123 23.932 39.068 1.00 36.92 320 ASN A CA 1
ATOM 2237 C C . ASN A 1 293 ? -29.921 24.171 37.574 1.00 37.81 320 ASN A C 1
ATOM 2238 O O . ASN A 1 293 ? -28.843 24.593 37.144 1.00 37.61 320 ASN A O 1
ATOM 2243 N N . MET A 1 294 ? -30.947 23.864 36.781 1.00 39.80 321 MET A N 1
ATOM 2244 C CA . MET A 1 294 ? -31.028 24.188 35.358 1.00 40.56 321 MET A CA 1
ATOM 2245 C C . MET A 1 294 ? -32.394 24.781 35.041 1.00 41.85 321 MET A C 1
ATOM 2246 O O . MET A 1 294 ? -33.000 24.481 34.007 1.00 42.05 321 MET A O 1
ATOM 2251 N N . LEU A 1 295 ? -32.903 25.620 35.943 1.00 41.08 322 LEU A N 1
ATOM 2252 C CA . LEU A 1 295 ? -34.163 26.317 35.717 1.00 42.24 322 LEU A CA 1
ATOM 2253 C C . LEU A 1 295 ? -34.024 27.272 34.537 1.00 41.64 322 LEU A C 1
ATOM 2254 O O . LEU A 1 295 ? -33.019 27.974 34.407 1.00 42.12 322 LEU A O 1
ATOM 2259 N N . THR A 1 296 ? -35.030 27.286 33.667 1.00 41.83 323 THR A N 1
ATOM 2260 C CA . THR A 1 296 ? -35.062 28.163 32.503 1.00 41.42 323 THR A CA 1
ATOM 2261 C C . THR A 1 296 ? -36.148 29.229 32.650 1.00 40.97 323 THR A C 1
ATOM 2262 O O . THR A 1 296 ? -36.727 29.428 33.723 1.00 43.43 323 THR A O 1
ATOM 2266 N N . GLY A 1 297 ? -36.419 29.931 31.555 1.00 41.46 324 GLY A N 1
ATOM 2267 C CA . GLY A 1 297 ? -37.455 30.929 31.528 1.00 36.40 324 GLY A CA 1
ATOM 2268 C C . GLY A 1 297 ? -37.065 32.190 32.265 1.00 37.79 324 GLY A C 1
ATOM 2269 O O . GLY A 1 297 ? -35.939 32.331 32.746 1.00 38.04 324 GLY A O 1
ATOM 2270 N N . PRO A 1 298 ? -38.006 33.112 32.415 1.00 38.43 325 PRO A N 1
ATOM 2271 C CA . PRO A 1 298 ? -37.703 34.391 33.060 1.00 38.59 325 PRO A CA 1
ATOM 2272 C C . PRO A 1 298 ? -37.857 34.317 34.574 1.00 36.51 325 PRO A C 1
ATOM 2273 O O . PRO A 1 298 ? -38.388 33.355 35.131 1.00 38.27 325 PRO A O 1
ATOM 2277 N N . ILE A 1 299 ? -37.342 35.346 35.234 1.00 35.17 326 ILE A N 1
ATOM 2278 C CA . ILE A 1 299 ? -37.674 35.585 36.628 1.00 36.37 326 ILE A CA 1
ATOM 2279 C C . ILE A 1 299 ? -39.139 36.005 36.660 1.00 37.93 326 ILE A C 1
ATOM 2280 O O . ILE A 1 299 ? -39.486 37.014 36.041 1.00 39.14 326 ILE A O 1
ATOM 2285 N N . PRO A 1 300 ? -40.037 35.263 37.306 1.00 37.72 327 PRO A N 1
ATOM 2286 C CA . PRO A 1 300 ? -41.433 35.718 37.385 1.00 40.49 327 PRO A CA 1
ATOM 2287 C C . PRO A 1 300 ? -41.540 37.037 38.134 1.00 40.91 327 PRO A C 1
ATOM 2288 O O . PRO A 1 300 ? -41.032 37.184 39.250 1.00 39.30 327 PRO A O 1
ATOM 2292 N N . SER A 1 301 ? -42.208 38.009 37.504 1.00 40.59 328 SER A N 1
ATOM 2293 C CA . SER A 1 301 ? -42.479 39.259 38.201 1.00 39.01 328 SER A CA 1
ATOM 2294 C C . SER A 1 301 ? -43.310 39.023 39.450 1.00 39.44 328 SER A C 1
ATOM 2295 O O . SER A 1 301 ? -43.214 39.799 40.401 1.00 41.02 328 SER A O 1
ATOM 2298 N N . GLU A 1 302 ? -44.059 37.919 39.496 1.00 41.54 329 GLU A N 1
ATOM 2299 C CA . GLU A 1 302 ? -44.799 37.534 40.693 1.00 39.73 329 GLU A CA 1
ATOM 2300 C C . GLU A 1 302 ? -43.925 37.365 41.930 1.00 40.29 329 GLU A C 1
ATOM 2301 O O . GLU A 1 302 ? -44.461 37.387 43.041 1.00 40.70 329 GLU A O 1
ATOM 2307 N N . LEU A 1 303 ? -42.603 37.192 41.778 1.00 43.44 330 LEU A N 1
ATOM 2308 C CA . LEU A 1 303 ? -41.734 37.170 42.951 1.00 40.59 330 LEU A CA 1
ATOM 2309 C C . LEU A 1 303 ? -41.787 38.486 43.716 1.00 39.30 330 LEU A C 1
ATOM 2310 O O . LEU A 1 303 ? -41.533 38.506 44.928 1.00 40.28 330 LEU A O 1
ATOM 2315 N N . GLY A 1 304 ? -42.187 39.569 43.065 1.00 34.08 331 GLY A N 1
ATOM 2316 C CA . GLY A 1 304 ? -42.441 40.795 43.795 1.00 37.27 331 GLY A CA 1
ATOM 2317 C C . GLY A 1 304 ? -43.589 40.712 44.790 1.00 37.67 331 GLY A C 1
ATOM 2318 O O . GLY A 1 304 ? -43.683 41.559 45.681 1.00 34.66 331 GLY A O 1
ATOM 2319 N N . ASN A 1 305 ? -44.478 39.727 44.652 1.00 39.95 332 ASN A N 1
ATOM 2320 C CA . ASN A 1 305 ? -45.630 39.595 45.539 1.00 36.10 332 ASN A CA 1
ATOM 2321 C C . ASN A 1 305 ? -45.343 38.752 46.778 1.00 39.08 332 ASN A C 1
ATOM 2322 O O . ASN A 1 305 ? -46.287 38.373 47.469 1.00 38.29 332 ASN A O 1
ATOM 2327 N N . MET A 1 306 ? -44.075 38.433 47.071 1.00 39.94 333 MET A N 1
ATOM 2328 C CA . MET A 1 306 ? -43.708 37.730 48.303 1.00 33.85 333 MET A CA 1
ATOM 2329 C C . MET A 1 306 ? -43.252 38.777 49.310 1.00 38.34 333 MET A C 1
ATOM 2330 O O . MET A 1 306 ? -42.058 39.027 49.490 1.00 39.77 333 MET A O 1
ATOM 2335 N N . SER A 1 307 ? -44.211 39.458 49.886 1.00 37.85 334 SER A N 1
ATOM 2336 C CA . SER A 1 307 ? -43.965 40.549 50.787 1.00 32.72 334 SER A CA 1
ATOM 2337 C C . SER A 1 307 ? -42.938 40.413 51.856 1.00 35.85 334 SER A C 1
ATOM 2338 O O . SER A 1 307 ? -42.435 41.419 52.334 1.00 40.91 334 SER A O 1
ATOM 2341 N N . ARG A 1 308 ? -42.601 39.197 52.241 1.00 32.11 335 ARG A N 1
ATOM 2342 C CA . ARG A 1 308 ? -41.676 39.034 53.334 1.00 34.91 335 ARG A CA 1
ATOM 2343 C C . ARG A 1 308 ? -40.365 38.349 53.060 1.00 35.65 335 ARG A C 1
ATOM 2344 O O . ARG A 1 308 ? -39.670 37.964 53.973 1.00 32.95 335 ARG A O 1
ATOM 2352 N N . LEU A 1 309 ? -40.040 38.218 51.793 1.00 29.37 336 LEU A N 1
ATOM 2353 C CA . LEU A 1 309 ? -38.818 37.568 51.359 1.00 30.36 336 LEU A CA 1
ATOM 2354 C C . LEU A 1 309 ? -37.587 38.400 51.751 1.00 33.18 336 LEU A C 1
ATOM 2355 O O . LEU A 1 309 ? -37.531 39.610 51.513 1.00 31.62 336 LEU A O 1
ATOM 2360 N N . SER A 1 310 ? -36.621 37.754 52.406 1.00 32.06 337 SER A N 1
ATOM 2361 C CA . SER A 1 310 ? -35.384 38.399 52.814 1.00 33.47 337 SER A CA 1
ATOM 2362 C C . SER A 1 310 ? -34.148 37.839 52.121 1.00 33.23 337 SER A C 1
ATOM 2363 O O . SER A 1 310 ? -33.124 38.523 52.060 1.00 32.32 337 SER A O 1
ATOM 2366 N N . TYR A 1 311 ? -34.197 36.619 51.627 1.00 32.51 338 TYR A N 1
ATOM 2367 C CA . TYR A 1 311 ? -33.042 36.026 50.980 1.00 32.82 338 TYR A CA 1
ATOM 2368 C C . TYR A 1 311 ? -33.554 35.386 49.708 1.00 33.99 338 TYR A C 1
ATOM 2369 O O . TYR A 1 311 ? -34.346 34.434 49.763 1.00 34.33 338 TYR A O 1
ATOM 2378 N N . LEU A 1 312 ? -33.163 35.962 48.571 1.00 33.57 339 LEU A N 1
ATOM 2379 C CA . LEU A 1 312 ? -33.530 35.437 47.265 1.00 34.51 339 LEU A CA 1
ATOM 2380 C C . LEU A 1 312 ? -32.249 35.034 46.549 1.00 35.67 339 LEU A C 1
ATOM 2381 O O . LEU A 1 312 ? -31.386 35.881 46.265 1.00 34.87 339 LEU A O 1
ATOM 2386 N N . GLN A 1 313 ? -32.107 33.745 46.277 1.00 31.20 340 GLN A N 1
ATOM 2387 C CA . GLN A 1 313 ? -30.954 33.288 45.516 1.00 32.19 340 GLN A CA 1
ATOM 2388 C C . GLN A 1 313 ? -31.466 32.490 44.329 1.00 32.42 340 GLN A C 1
ATOM 2389 O O . GLN A 1 313 ? -31.982 31.384 44.499 1.00 34.69 340 GLN A O 1
ATOM 2395 N N . LEU A 1 314 ? -31.347 33.070 43.136 1.00 32.74 341 LEU A N 1
ATOM 2396 C CA . LEU A 1 314 ? -31.677 32.421 41.869 1.00 30.73 341 LEU A CA 1
ATOM 2397 C C . LEU A 1 314 ? -30.448 32.256 40.976 1.00 32.90 341 LEU A C 1
ATOM 2398 O O . LEU A 1 314 ? -30.582 31.996 39.774 1.00 33.08 341 LEU A O 1
ATOM 2403 N N . ASN A 1 315 ? -29.250 32.407 41.544 1.00 32.13 342 ASN A N 1
ATOM 2404 C CA . ASN A 1 315 ? -28.022 32.403 40.769 1.00 31.44 342 ASN A CA 1
ATOM 2405 C C . ASN A 1 315 ? -27.696 31.003 40.230 1.00 34.28 342 ASN A C 1
ATOM 2406 O O . ASN A 1 315 ? -28.227 29.983 40.691 1.00 33.55 342 ASN A O 1
ATOM 2411 N N . ASP A 1 316 ? -26.832 30.975 39.204 1.00 36.42 343 ASP A N 1
ATOM 2412 C CA . ASP A 1 316 ? -26.342 29.745 38.568 1.00 32.59 343 ASP A CA 1
ATOM 2413 C C . ASP A 1 316 ? -27.500 28.865 38.081 1.00 35.06 343 ASP A C 1
ATOM 2414 O O . ASP A 1 316 ? -27.625 27.686 38.439 1.00 34.36 343 ASP A O 1
ATOM 2419 N N . ASN A 1 317 ? -28.348 29.454 37.241 1.00 37.46 344 ASN A N 1
ATOM 2420 C CA . ASN A 1 317 ? -29.383 28.695 36.538 1.00 38.15 344 ASN A CA 1
ATOM 2421 C C . ASN A 1 317 ? -29.295 29.039 35.045 1.00 38.61 344 ASN A C 1
ATOM 2422 O O . ASN A 1 317 ? -28.261 29.469 34.519 1.00 38.04 344 ASN A O 1
ATOM 2427 N N . LYS A 1 318 ? -30.385 28.841 34.314 1.00 39.90 345 LYS A N 1
ATOM 2428 C CA . LYS A 1 318 ? -30.422 29.175 32.895 1.00 41.86 345 LYS A CA 1
ATOM 2429 C C . LYS A 1 318 ? -31.481 30.238 32.601 1.00 42.15 345 LYS A C 1
ATOM 2430 O O . LYS A 1 318 ? -32.111 30.239 31.541 1.00 43.93 345 LYS A O 1
ATOM 2436 N N . LEU A 1 319 ? -31.651 31.184 33.529 1.00 40.99 346 LEU A N 1
ATOM 2437 C CA . LEU A 1 319 ? -32.749 32.137 33.482 1.00 39.31 346 LEU A CA 1
ATOM 2438 C C . LEU A 1 319 ? -32.490 33.203 32.430 1.00 40.54 346 LEU A C 1
ATOM 2439 O O . LEU A 1 319 ? -31.344 33.610 32.216 1.00 44.56 346 LEU A O 1
ATOM 2444 N N . VAL A 1 320 ? -33.564 33.644 31.764 1.00 39.27 347 VAL A N 1
ATOM 2445 C CA . VAL A 1 320 ? -33.478 34.633 30.687 1.00 38.11 347 VAL A CA 1
ATOM 2446 C C . VAL A 1 320 ? -34.295 35.874 31.010 1.00 38.84 347 VAL A C 1
ATOM 2447 O O . VAL A 1 320 ? -34.927 35.973 32.071 1.00 41.16 347 VAL A O 1
ATOM 2451 N N . GLY A 1 321 ? -34.307 36.821 30.078 1.00 37.47 348 GLY A N 1
ATOM 2452 C CA . GLY A 1 321 ? -35.179 37.955 30.209 1.00 36.77 348 GLY A CA 1
ATOM 2453 C C . GLY A 1 321 ? -34.677 38.989 31.200 1.00 39.42 348 GLY A C 1
ATOM 2454 O O . GLY A 1 321 ? -33.488 39.078 31.544 1.00 43.17 348 GLY A O 1
ATOM 2455 N N . THR A 1 322 ? -35.631 39.769 31.682 1.00 39.65 349 THR A N 1
ATOM 2456 C CA . THR A 1 322 ? -35.390 40.992 32.424 1.00 41.29 349 THR A CA 1
ATOM 2457 C C . THR A 1 322 ? -35.418 40.742 33.928 1.00 42.21 349 THR A C 1
ATOM 2458 O O . THR A 1 322 ? -36.076 39.817 34.420 1.00 43.85 349 THR A O 1
ATOM 2462 N N . ILE A 1 323 ? -34.695 41.583 34.657 1.00 39.03 350 ILE A N 1
ATOM 2463 C CA . ILE A 1 323 ? -34.820 41.649 36.107 1.00 42.47 350 ILE A CA 1
ATOM 2464 C C . ILE A 1 323 ? -36.094 42.427 36.431 1.00 44.62 350 ILE A C 1
ATOM 2465 O O . ILE A 1 323 ? -36.213 43.614 36.090 1.00 43.93 350 ILE A O 1
ATOM 2470 N N . PRO A 1 324 ? -37.076 41.801 37.071 1.00 42.49 351 PRO A N 1
ATOM 2471 C CA . PRO A 1 324 ? -38.372 42.462 37.271 1.00 42.71 351 PRO A CA 1
ATOM 2472 C C . PRO A 1 324 ? -38.240 43.692 38.149 1.00 41.23 351 PRO A C 1
ATOM 2473 O O . PRO A 1 324 ? -37.637 43.634 39.231 1.00 37.47 351 PRO A O 1
ATOM 2477 N N . PRO A 1 325 ? -38.762 44.838 37.696 1.00 43.95 352 PRO A N 1
ATOM 2478 C CA . PRO A 1 325 ? -38.915 45.986 38.602 1.00 40.15 352 PRO A CA 1
ATOM 2479 C C . PRO A 1 325 ? -39.743 45.654 39.814 1.00 38.39 352 PRO A C 1
ATOM 2480 O O . PRO A 1 325 ? -39.648 46.358 40.824 1.00 36.95 352 PRO A O 1
ATOM 2484 N N . GLU A 1 326 ? -40.542 44.583 39.736 1.00 39.24 353 GLU A N 1
ATOM 2485 C CA . GLU A 1 326 ? -41.408 44.169 40.829 1.00 36.70 353 GLU A CA 1
ATOM 2486 C C . GLU A 1 326 ? -40.630 43.886 42.102 1.00 37.09 353 GLU A C 1
ATOM 2487 O O . GLU A 1 326 ? -41.188 44.006 43.200 1.00 39.37 353 GLU A O 1
ATOM 2493 N N . LEU A 1 327 ? -39.350 43.520 41.992 1.00 35.52 354 LEU A N 1
ATOM 2494 C CA . LEU A 1 327 ? -38.573 43.285 43.203 1.00 35.36 354 LEU A CA 1
ATOM 2495 C C . LEU A 1 327 ? -38.382 44.549 44.021 1.00 36.89 354 LEU A C 1
ATOM 2496 O O . LEU A 1 327 ? -37.925 44.463 45.166 1.00 36.74 354 LEU A O 1
ATOM 2501 N N . GLY A 1 328 ? -38.721 45.713 43.463 1.00 38.22 355 GLY A N 1
ATOM 2502 C CA . GLY A 1 328 ? -38.818 46.928 44.242 1.00 36.56 355 GLY A CA 1
ATOM 2503 C C . GLY A 1 328 ? -39.791 46.817 45.385 1.00 38.40 355 GLY A C 1
ATOM 2504 O O . GLY A 1 328 ? -39.699 47.597 46.338 1.00 42.51 355 GLY A O 1
ATOM 2505 N N . LYS A 1 329 ? -40.742 45.875 45.303 1.00 37.45 356 LYS A N 1
ATOM 2506 C CA . LYS A 1 329 ? -41.742 45.685 46.356 1.00 37.83 356 LYS A CA 1
ATOM 2507 C C . LYS A 1 329 ? -41.172 44.984 47.575 1.00 40.03 356 LYS A C 1
ATOM 2508 O O . LYS A 1 329 ? -41.534 45.325 48.708 1.00 41.75 356 LYS A O 1
ATOM 2514 N N . LEU A 1 330 ? -40.250 44.047 47.369 1.00 40.11 357 LEU A N 1
ATOM 2515 C CA . LEU A 1 330 ? -39.729 43.262 48.477 1.00 39.16 357 LEU A CA 1
ATOM 2516 C C . LEU A 1 330 ? -38.981 44.172 49.446 1.00 38.81 357 LEU A C 1
ATOM 2517 O O . LEU A 1 330 ? -37.772 44.385 49.329 1.00 39.12 357 LEU A O 1
ATOM 2522 N N . GLU A 1 331 ? -39.723 44.689 50.428 1.00 39.72 358 GLU A N 1
ATOM 2523 C CA . GLU A 1 331 ? -39.228 45.660 51.398 1.00 40.89 358 GLU A CA 1
ATOM 2524 C C . GLU A 1 331 ? -38.272 45.049 52.414 1.00 37.78 358 GLU A C 1
ATOM 2525 O O . GLU A 1 331 ? -37.643 45.796 53.170 1.00 39.48 358 GLU A O 1
ATOM 2531 N N . GLN A 1 332 ? -38.168 43.726 52.482 1.00 33.48 359 GLN A N 1
ATOM 2532 C CA . GLN A 1 332 ? -37.295 43.091 53.452 1.00 35.50 359 GLN A CA 1
ATOM 2533 C C . GLN A 1 332 ? -36.130 42.362 52.808 1.00 35.38 359 GLN A C 1
ATOM 2534 O O . GLN A 1 332 ? -35.356 41.715 53.522 1.00 37.51 359 GLN A O 1
ATOM 2540 N N . LEU A 1 333 ? -35.984 42.439 51.486 1.00 32.66 360 LEU A N 1
ATOM 2541 C CA . LEU A 1 333 ? -34.912 41.739 50.790 1.00 31.79 360 LEU A CA 1
ATOM 2542 C C . LEU A 1 333 ? -33.525 42.139 51.313 1.00 34.08 360 LEU A C 1
ATOM 2543 O O . LEU A 1 333 ? -33.090 43.285 51.186 1.00 33.12 360 LEU A O 1
ATOM 2548 N N . PHE A 1 334 ? -32.837 41.209 51.950 1.00 31.70 361 PHE A N 1
ATOM 2549 C CA . PHE A 1 334 ? -31.511 41.505 52.452 1.00 34.13 361 PHE A CA 1
ATOM 2550 C C . PHE A 1 334 ? -30.444 41.110 51.451 1.00 34.78 361 PHE A C 1
ATOM 2551 O O . PHE A 1 334 ? -29.387 41.743 51.383 1.00 34.02 361 PHE A O 1
ATOM 2559 N N . GLU A 1 335 ? -30.713 40.095 50.650 1.00 30.95 362 GLU A N 1
ATOM 2560 C CA . GLU A 1 335 ? -29.689 39.522 49.796 1.00 33.66 362 GLU A CA 1
ATOM 2561 C C . GLU A 1 335 ? -30.367 39.065 48.520 1.00 35.26 362 GLU A C 1
ATOM 2562 O O . GLU A 1 335 ? -31.289 38.236 48.571 1.00 36.46 362 GLU A O 1
ATOM 2568 N N . LEU A 1 336 ? -29.913 39.612 47.393 1.00 33.85 363 LEU A N 1
ATOM 2569 C CA . LEU A 1 336 ? -30.393 39.253 46.063 1.00 31.97 363 LEU A CA 1
ATOM 2570 C C . LEU A 1 336 ? -29.205 38.726 45.268 1.00 33.73 363 LEU A C 1
ATOM 2571 O O . LEU A 1 336 ? -28.172 39.404 45.148 1.00 32.29 363 LEU A O 1
ATOM 2576 N N . ASN A 1 337 ? -29.319 37.507 44.763 1.00 33.84 364 ASN A N 1
ATOM 2577 C CA . ASN A 1 337 ? -28.212 36.946 44.004 1.00 31.59 364 ASN A CA 1
ATOM 2578 C C . ASN A 1 337 ? -28.750 36.323 42.729 1.00 30.92 364 ASN A C 1
ATOM 2579 O O . ASN A 1 337 ? -29.385 35.265 42.770 1.00 31.15 364 ASN A O 1
ATOM 2584 N N . LEU A 1 338 ? -28.471 36.972 41.594 1.00 29.71 365 LEU A N 1
ATOM 2585 C CA . LEU A 1 338 ? -28.908 36.514 40.284 1.00 31.14 365 LEU A CA 1
ATOM 2586 C C . LEU A 1 338 ? -27.735 36.121 39.392 1.00 31.96 365 LEU A C 1
ATOM 2587 O O . LEU A 1 338 ? -27.884 36.070 38.165 1.00 31.23 365 LEU A O 1
ATOM 2592 N N . ALA A 1 339 ? -26.572 35.847 39.982 1.00 30.44 366 ALA A N 1
ATOM 2593 C CA . ALA A 1 339 ? -25.374 35.658 39.190 1.00 31.34 366 ALA A CA 1
ATOM 2594 C C . ALA A 1 339 ? -25.532 34.468 38.255 1.00 33.42 366 ALA A C 1
ATOM 2595 O O . ALA A 1 339 ? -26.395 33.601 38.449 1.00 32.26 366 ALA A O 1
ATOM 2597 N N . ASN A 1 340 ? -24.716 34.472 37.196 1.00 31.98 367 ASN A N 1
ATOM 2598 C CA . ASN A 1 340 ? -24.548 33.346 36.269 1.00 33.87 367 ASN A CA 1
ATOM 2599 C C . ASN A 1 340 ? -25.871 32.807 35.741 1.00 35.23 367 ASN A C 1
ATOM 2600 O O . ASN A 1 340 ? -26.160 31.615 35.832 1.00 34.98 367 ASN A O 1
ATOM 2605 N N . ASN A 1 341 ? -26.655 33.705 35.142 1.00 35.67 368 ASN A N 1
ATOM 2606 C CA . ASN A 1 341 ? -27.759 33.297 34.276 1.00 35.63 368 ASN A CA 1
ATOM 2607 C C . ASN A 1 341 ? -27.562 33.848 32.865 1.00 38.43 368 ASN A C 1
ATOM 2608 O O . ASN A 1 341 ? -26.418 34.080 32.442 1.00 39.50 368 ASN A O 1
ATOM 2613 N N . ARG A 1 342 ? -28.663 34.058 32.131 1.00 39.42 369 ARG A N 1
ATOM 2614 C CA . ARG A 1 342 ? -28.649 34.749 30.844 1.00 42.00 369 ARG A CA 1
ATOM 2615 C C . ARG A 1 342 ? -29.587 35.955 30.847 1.00 41.79 369 ARG A C 1
ATOM 2616 O O . ARG A 1 342 ? -30.221 36.289 29.836 1.00 40.22 369 ARG A O 1
ATOM 2624 N N . LEU A 1 343 ? -29.647 36.646 31.984 1.00 40.68 370 LEU A N 1
ATOM 2625 C CA . LEU A 1 343 ? -30.439 37.861 32.092 1.00 37.50 370 LEU A CA 1
ATOM 2626 C C . LEU A 1 343 ? -29.911 38.932 31.147 1.00 38.52 370 LEU A C 1
ATOM 2627 O O . LEU A 1 343 ? -28.700 39.124 31.008 1.00 39.79 370 LEU A O 1
ATOM 2632 N N . VAL A 1 344 ? -30.831 39.656 30.510 1.00 41.43 371 VAL A N 1
ATOM 2633 C CA . VAL A 1 344 ? -30.460 40.790 29.663 1.00 40.61 371 VAL A CA 1
ATOM 2634 C C . VAL A 1 344 ? -31.179 42.011 30.205 1.00 39.62 371 VAL A C 1
ATOM 2635 O O . VAL A 1 344 ? -31.847 41.929 31.240 1.00 43.10 371 VAL A O 1
ATOM 2639 N N . GLY A 1 345 ? -31.049 43.141 29.509 1.00 38.55 372 GLY A N 1
ATOM 2640 C CA . GLY A 1 345 ? -31.702 44.379 29.867 1.00 35.32 372 GLY A CA 1
ATOM 2641 C C . GLY A 1 345 ? -31.009 45.065 31.025 1.00 37.83 372 GLY A C 1
ATOM 2642 O O . GLY A 1 345 ? -30.091 44.522 31.648 1.00 39.78 372 GLY A O 1
ATOM 2643 N N . PRO A 1 346 ? -31.444 46.276 31.338 1.00 39.44 373 PRO A N 1
ATOM 2644 C CA . PRO A 1 346 ? -30.829 47.053 32.416 1.00 37.21 373 PRO A CA 1
ATOM 2645 C C . PRO A 1 346 ? -31.436 46.784 33.780 1.00 36.27 373 PRO A C 1
ATOM 2646 O O . PRO A 1 346 ? -32.625 46.500 33.914 1.00 42.20 373 PRO A O 1
ATOM 2650 N N . ILE A 1 347 ? -30.602 46.926 34.804 1.00 35.86 374 ILE A N 1
ATOM 2651 C CA . ILE A 1 347 ? -31.065 47.024 36.185 1.00 39.42 374 ILE A CA 1
ATOM 2652 C C . ILE A 1 347 ? -32.220 48.013 36.263 1.00 43.13 374 ILE A C 1
ATOM 2653 O O . ILE A 1 347 ? -32.076 49.161 35.823 1.00 44.47 374 ILE A O 1
ATOM 2658 N N . PRO A 1 348 ? -33.370 47.625 36.812 1.00 43.91 375 PRO A N 1
ATOM 2659 C CA . PRO A 1 348 ? -34.489 48.569 36.916 1.00 38.45 375 PRO A CA 1
ATOM 2660 C C . PRO A 1 348 ? -34.219 49.567 38.018 1.00 42.29 375 PRO A C 1
ATOM 2661 O O . PRO A 1 348 ? -33.630 49.240 39.042 1.00 40.73 375 PRO A O 1
ATOM 2665 N N . SER A 1 349 ? -34.672 50.794 37.820 1.00 44.09 376 SER A N 1
ATOM 2666 C CA . SER A 1 349 ? -34.396 51.798 38.835 1.00 44.32 376 SER A CA 1
ATOM 2667 C C . SER A 1 349 ? -35.138 51.506 40.129 1.00 46.25 376 SER A C 1
ATOM 2668 O O . SER A 1 349 ? -34.622 51.793 41.221 1.00 45.81 376 SER A O 1
ATOM 2671 N N . ASN A 1 350 ? -36.345 50.941 40.025 1.00 41.55 377 ASN A N 1
ATOM 2672 C CA . ASN A 1 350 ? -37.173 50.673 41.189 1.00 43.23 377 ASN A CA 1
ATOM 2673 C C . ASN A 1 350 ? -36.463 49.776 42.193 1.00 44.66 377 ASN A C 1
ATOM 2674 O O . ASN A 1 350 ? -36.920 49.660 43.330 1.00 42.12 377 ASN A O 1
ATOM 2679 N N . ILE A 1 351 ? -35.352 49.142 41.802 1.00 44.76 378 ILE A N 1
ATOM 2680 C CA . ILE A 1 351 ? -34.634 48.285 42.730 1.00 43.80 378 ILE A CA 1
ATOM 2681 C C . ILE A 1 351 ? -34.075 49.085 43.889 1.00 44.24 378 ILE A C 1
ATOM 2682 O O . ILE A 1 351 ? -33.826 48.516 44.955 1.00 44.75 378 ILE A O 1
ATOM 2687 N N . SER A 1 352 ? -33.890 50.396 43.711 1.00 43.73 379 SER A N 1
ATOM 2688 C CA . SER A 1 352 ? -33.516 51.295 44.798 1.00 43.15 379 SER A CA 1
ATOM 2689 C C . SER A 1 352 ? -34.586 51.401 45.883 1.00 46.07 379 SER A C 1
ATOM 2690 O O . SER A 1 352 ? -34.333 51.999 46.940 1.00 45.05 379 SER A O 1
ATOM 2693 N N . SER A 1 353 ? -35.780 50.860 45.639 1.00 44.49 380 SER A N 1
ATOM 2694 C CA . SER A 1 353 ? -36.790 50.753 46.682 1.00 42.31 380 SER A CA 1
ATOM 2695 C C . SER A 1 353 ? -36.407 49.746 47.765 1.00 43.82 380 SER A C 1
ATOM 2696 O O . SER A 1 353 ? -36.877 49.868 48.904 1.00 42.80 380 SER A O 1
ATOM 2699 N N . CYS A 1 354 ? -35.539 48.780 47.454 1.00 38.83 381 CYS A N 1
ATOM 2700 C CA . CYS A 1 354 ? -35.095 47.811 48.450 1.00 39.87 381 CYS A CA 1
ATOM 2701 C C . CYS A 1 354 ? -34.128 48.488 49.417 1.00 39.56 381 CYS A C 1
ATOM 2702 O O . CYS A 1 354 ? -32.918 48.257 49.415 1.00 37.67 381 CYS A O 1
ATOM 2705 N N . ALA A 1 355 ? -34.709 49.292 50.311 1.00 39.89 382 ALA A N 1
ATOM 2706 C CA . ALA A 1 355 ? -33.948 50.153 51.205 1.00 38.93 382 ALA A CA 1
ATOM 2707 C C . ALA A 1 355 ? -33.037 49.393 52.156 1.00 40.87 382 ALA A C 1
ATOM 2708 O O . ALA A 1 355 ? -32.086 49.989 52.688 1.00 44.99 382 ALA A O 1
ATOM 2710 N N . ALA A 1 356 ? -33.293 48.100 52.377 1.00 38.62 383 ALA A N 1
ATOM 2711 C CA . ALA A 1 356 ? -32.553 47.309 53.347 1.00 36.52 383 ALA A CA 1
ATOM 2712 C C . ALA A 1 356 ? -31.601 46.319 52.697 1.00 33.78 383 ALA A C 1
ATOM 2713 O O . ALA A 1 356 ? -30.928 45.562 53.406 1.00 36.89 383 ALA A O 1
ATOM 2715 N N . LEU A 1 357 ? -31.549 46.289 51.373 1.00 31.88 384 LEU A N 1
ATOM 2716 C CA . LEU A 1 357 ? -30.670 45.376 50.655 1.00 31.64 384 LEU A CA 1
ATOM 2717 C C . LEU A 1 357 ? -29.212 45.478 51.133 1.00 33.40 384 LEU A C 1
ATOM 2718 O O . LEU A 1 357 ? -28.657 46.570 51.278 1.00 34.38 384 LEU A O 1
ATOM 2723 N N . ASN A 1 358 ? -28.610 44.329 51.429 1.00 35.75 385 ASN A N 1
ATOM 2724 C CA . ASN A 1 358 ? -27.220 44.249 51.875 1.00 34.85 385 ASN A CA 1
ATOM 2725 C C . ASN A 1 358 ? -26.285 43.753 50.786 1.00 35.80 385 ASN A C 1
ATOM 2726 O O . ASN A 1 358 ? -25.159 44.247 50.669 1.00 35.31 385 ASN A O 1
ATOM 2731 N N . GLN A 1 359 ? -26.748 42.805 49.970 1.00 34.08 386 GLN A N 1
ATOM 2732 C CA . GLN A 1 359 ? -25.936 42.160 48.954 1.00 33.08 386 GLN A CA 1
ATOM 2733 C C . GLN A 1 359 ? -26.690 42.138 47.642 1.00 34.80 386 GLN A C 1
ATOM 2734 O O . GLN A 1 359 ? -27.812 41.636 47.574 1.00 34.68 386 GLN A O 1
ATOM 2740 N N . PHE A 1 360 ? -26.063 42.655 46.595 1.00 35.29 387 PHE A N 1
ATOM 2741 C CA . PHE A 1 360 ? -26.641 42.607 45.261 1.00 33.42 387 PHE A CA 1
ATOM 2742 C C . PHE A 1 360 ? -25.604 41.968 44.353 1.00 34.04 387 PHE A C 1
ATOM 2743 O O . PHE A 1 360 ? -24.555 42.563 44.104 1.00 35.68 387 PHE A O 1
ATOM 2751 N N . ASN A 1 361 ? -25.874 40.759 43.870 1.00 32.31 388 ASN A N 1
ATOM 2752 C CA . ASN A 1 361 ? -24.930 40.059 43.008 1.00 31.84 388 ASN A CA 1
ATOM 2753 C C . ASN A 1 361 ? -25.636 39.690 41.712 1.00 31.61 388 ASN A C 1
ATOM 2754 O O . ASN A 1 361 ? -26.594 38.916 41.728 1.00 32.20 388 ASN A O 1
ATOM 2759 N N . VAL A 1 362 ? -25.140 40.225 40.592 1.00 31.72 389 VAL A N 1
ATOM 2760 C CA . VAL A 1 362 ? -25.644 39.906 39.259 1.00 32.33 389 VAL A CA 1
ATOM 2761 C C . VAL A 1 362 ? -24.481 39.546 38.325 1.00 34.34 389 VAL A C 1
ATOM 2762 O O . VAL A 1 362 ? -24.627 39.587 37.098 1.00 35.23 389 VAL A O 1
ATOM 2766 N N . HIS A 1 363 ? -23.325 39.184 38.897 1.00 32.03 390 HIS A N 1
ATOM 2767 C CA . HIS A 1 363 ? -22.167 38.731 38.135 1.00 29.21 390 HIS A CA 1
ATOM 2768 C C . HIS A 1 363 ? -22.572 37.770 37.033 1.00 31.00 390 HIS A C 1
ATOM 2769 O O . HIS A 1 363 ? -23.488 36.973 37.203 1.00 32.75 390 HIS A O 1
ATOM 2776 N N . GLY A 1 364 ? -21.889 37.850 35.892 1.00 34.41 391 GLY A N 1
ATOM 2777 C CA . GLY A 1 364 ? -22.014 36.799 34.891 1.00 31.56 391 GLY A CA 1
ATOM 2778 C C . GLY A 1 364 ? -23.353 36.747 34.185 1.00 30.68 391 GLY A C 1
ATOM 2779 O O . GLY A 1 364 ? -23.900 35.662 33.961 1.00 33.09 391 GLY A O 1
ATOM 2780 N N . ASN A 1 365 ? -23.896 37.882 33.824 1.00 32.80 392 ASN A N 1
ATOM 2781 C CA . ASN A 1 365 ? -25.094 37.875 33.013 1.00 36.22 392 ASN A CA 1
ATOM 2782 C C . ASN A 1 365 ? -24.812 38.631 31.712 1.00 38.83 392 ASN A C 1
ATOM 2783 O O . ASN A 1 365 ? -23.653 38.904 31.359 1.00 38.90 392 ASN A O 1
ATOM 2788 N N . LEU A 1 366 ? -25.882 38.968 31.001 1.00 38.52 393 LEU A N 1
ATOM 2789 C CA . LEU A 1 366 ? -25.810 39.830 29.829 1.00 39.33 393 LEU A CA 1
ATOM 2790 C C . LEU A 1 366 ? -26.460 41.195 30.071 1.00 38.56 393 LEU A C 1
ATOM 2791 O O . LEU A 1 366 ? -26.930 41.839 29.131 1.00 39.83 393 LEU A O 1
ATOM 2796 N N . LEU A 1 367 ? -26.538 41.580 31.327 1.00 37.42 394 LEU A N 1
ATOM 2797 C CA . LEU A 1 367 ? -27.171 42.798 31.715 1.00 37.43 394 LEU A CA 1
ATOM 2798 C C . LEU A 1 367 ? -26.559 43.934 30.960 1.00 41.66 394 LEU A C 1
ATOM 2799 O O . LEU A 1 367 ? -25.475 43.823 30.441 1.00 42.53 394 LEU A O 1
ATOM 2804 N N . SER A 1 368 ? -27.264 45.046 30.904 1.00 42.76 395 SER A N 1
ATOM 2805 C CA . SER A 1 368 ? -26.803 46.137 30.118 1.00 42.75 395 SER A CA 1
ATOM 2806 C C . SER A 1 368 ? -27.174 47.475 30.703 1.00 42.62 395 SER A C 1
ATOM 2807 O O . SER A 1 368 ? -27.507 47.553 31.850 1.00 45.43 395 SER A O 1
ATOM 2810 N N . GLY A 1 369 ? -27.074 48.535 29.918 1.00 42.42 396 GLY A N 1
ATOM 2811 C CA . GLY A 1 369 ? -27.456 49.869 30.349 1.00 40.46 396 GLY A CA 1
ATOM 2812 C C . GLY A 1 369 ? -26.498 50.487 31.306 1.00 43.45 396 GLY A C 1
ATOM 2813 O O . GLY A 1 369 ? -25.387 50.071 31.352 1.00 44.47 396 GLY A O 1
ATOM 2814 N N . SER A 1 370 ? -26.899 51.511 32.037 1.00 40.03 397 SER A N 1
ATOM 2815 C CA . SER A 1 370 ? -26.008 52.078 33.032 1.00 42.03 397 SER A CA 1
ATOM 2816 C C . SER A 1 370 ? -26.508 51.739 34.432 1.00 40.34 397 SER A C 1
ATOM 2817 O O . SER A 1 370 ? -27.651 51.327 34.624 1.00 42.23 397 SER A O 1
ATOM 2820 N N . ILE A 1 371 ? -25.618 51.881 35.409 1.00 43.59 398 ILE A N 1
ATOM 2821 C CA . ILE A 1 371 ? -25.986 51.844 36.824 1.00 41.21 398 ILE A CA 1
ATOM 2822 C C . ILE A 1 371 ? -27.039 52.912 37.098 1.00 45.54 398 ILE A C 1
ATOM 2823 O O . ILE A 1 371 ? -26.710 54.106 37.099 1.00 46.85 398 ILE A O 1
ATOM 2828 N N . PRO A 1 372 ? -28.291 52.547 37.374 1.00 47.84 399 PRO A N 1
ATOM 2829 C CA . PRO A 1 372 ? -29.312 53.579 37.613 1.00 48.06 399 PRO A CA 1
ATOM 2830 C C . PRO A 1 372 ? -28.954 54.408 38.836 1.00 48.39 399 PRO A C 1
ATOM 2831 O O . PRO A 1 372 ? -28.595 53.875 39.890 1.00 48.61 399 PRO A O 1
ATOM 2835 N N . LEU A 1 373 ? -29.054 55.727 38.698 1.00 49.50 400 LEU A N 1
ATOM 2836 C CA . LEU A 1 373 ? -28.495 56.563 39.746 1.00 50.67 400 LEU A CA 1
ATOM 2837 C C . LEU A 1 373 ? -29.302 56.498 41.035 1.00 50.78 400 LEU A C 1
ATOM 2838 O O . LEU A 1 373 ? -28.721 56.692 42.109 1.00 53.70 400 LEU A O 1
ATOM 2843 N N . ALA A 1 374 ? -30.554 56.118 40.917 1.00 43.39 401 ALA A N 1
ATOM 2844 C CA . ALA A 1 374 ? -31.372 55.966 42.092 1.00 50.07 401 ALA A CA 1
ATOM 2845 C C . ALA A 1 374 ? -30.710 55.026 43.064 1.00 48.76 401 ALA A C 1
ATOM 2846 O O . ALA A 1 374 ? -31.145 54.881 44.164 1.00 43.70 401 ALA A O 1
ATOM 2848 N N . PHE A 1 375 ? -29.564 54.473 42.711 1.00 48.06 402 PHE A N 1
ATOM 2849 C CA . PHE A 1 375 ? -28.878 53.545 43.587 1.00 48.78 402 PHE A CA 1
ATOM 2850 C C . PHE A 1 375 ? -28.370 54.159 44.873 1.00 48.27 402 PHE A C 1
ATOM 2851 O O . PHE A 1 375 ? -28.134 53.455 45.817 1.00 45.28 402 PHE A O 1
ATOM 2859 N N . ARG A 1 376 ? -28.102 55.450 44.867 1.00 48.02 403 ARG A N 1
ATOM 2860 C CA . ARG A 1 376 ? -27.734 56.208 46.023 1.00 47.96 403 ARG A CA 1
ATOM 2861 C C . ARG A 1 376 ? -28.672 55.896 47.151 1.00 42.89 403 ARG A C 1
ATOM 2862 O O . ARG A 1 376 ? -28.316 56.027 48.279 1.00 44.52 403 ARG A O 1
ATOM 2870 N N . ASN A 1 377 ? -29.863 55.419 46.853 1.00 43.61 404 ASN A N 1
ATOM 2871 C CA . ASN A 1 377 ? -30.814 55.189 47.933 1.00 46.21 404 ASN A CA 1
ATOM 2872 C C . ASN A 1 377 ? -30.590 53.876 48.669 1.00 46.81 404 ASN A C 1
ATOM 2873 O O . ASN A 1 377 ? -31.371 53.558 49.571 1.00 43.80 404 ASN A O 1
ATOM 2878 N N . LEU A 1 378 ? -29.545 53.129 48.320 1.00 44.93 405 LEU A N 1
ATOM 2879 C CA . LEU A 1 378 ? -29.270 51.825 48.916 1.00 43.10 405 LEU A CA 1
ATOM 2880 C C . LEU A 1 378 ? -28.151 51.937 49.951 1.00 43.95 405 LEU A C 1
ATOM 2881 O O . LEU A 1 378 ? -27.106 51.292 49.859 1.00 39.73 405 LEU A O 1
ATOM 2886 N N . GLY A 1 379 ? -28.423 52.722 50.988 1.00 44.77 406 GLY A N 1
ATOM 2887 C CA . GLY A 1 379 ? -27.483 52.927 52.067 1.00 44.66 406 GLY A CA 1
ATOM 2888 C C . GLY A 1 379 ? -27.197 51.713 52.927 1.00 43.34 406 GLY A C 1
ATOM 2889 O O . GLY A 1 379 ? -26.390 51.814 53.856 1.00 47.56 406 GLY A O 1
ATOM 2890 N N . SER A 1 380 ? -27.833 50.577 52.676 1.00 39.62 407 SER A N 1
ATOM 2891 C CA . SER A 1 380 ? -27.503 49.382 53.440 1.00 42.52 407 SER A CA 1
ATOM 2892 C C . SER A 1 380 ? -26.473 48.500 52.749 1.00 35.81 407 SER A C 1
ATOM 2893 O O . SER A 1 380 ? -25.957 47.576 53.383 1.00 36.11 407 SER A O 1
ATOM 2896 N N . LEU A 1 381 ? -26.169 48.765 51.483 1.00 35.85 408 LEU A N 1
ATOM 2897 C CA . LEU A 1 381 ? -25.385 47.845 50.671 1.00 34.52 408 LEU A CA 1
ATOM 2898 C C . LEU A 1 381 ? -23.983 47.618 51.245 1.00 38.17 408 LEU A C 1
ATOM 2899 O O . LEU A 1 381 ? -23.197 48.559 51.416 1.00 39.46 408 LEU A O 1
ATOM 2904 N N . THR A 1 382 ? -23.695 46.356 51.558 1.00 37.42 409 THR A N 1
ATOM 2905 C CA . THR A 1 382 ? -22.382 45.871 51.960 1.00 35.92 409 THR A CA 1
ATOM 2906 C C . THR A 1 382 ? -21.583 45.343 50.776 1.00 35.60 409 THR A C 1
ATOM 2907 O O . THR A 1 382 ? -20.350 45.447 50.758 1.00 36.66 409 THR A O 1
ATOM 2911 N N . TYR A 1 383 ? -22.263 44.807 49.774 1.00 31.17 410 TYR A N 1
ATOM 2912 C CA . TYR A 1 383 ? -21.618 43.978 48.774 1.00 33.14 410 TYR A CA 1
ATOM 2913 C C . TYR A 1 383 ? -22.324 44.224 47.451 1.00 35.51 410 TYR A C 1
ATOM 2914 O O . TYR A 1 383 ? -23.542 44.025 47.343 1.00 35.78 410 TYR A O 1
ATOM 2923 N N . LEU A 1 384 ? -21.562 44.661 46.452 1.00 32.20 411 LEU A N 1
ATOM 2924 C CA . LEU A 1 384 ? -22.109 44.957 45.136 1.00 34.01 411 LEU A CA 1
ATOM 2925 C C . LEU A 1 384 ? -21.248 44.271 44.083 1.00 35.08 411 LEU A C 1
ATOM 2926 O O . LEU A 1 384 ? -20.058 44.580 43.950 1.00 32.93 411 LEU A O 1
ATOM 2931 N N . ASN A 1 385 ? -21.841 43.329 43.353 1.00 31.94 412 ASN A N 1
ATOM 2932 C CA . ASN A 1 385 ? -21.141 42.624 42.289 1.00 33.11 412 ASN A CA 1
ATOM 2933 C C . ASN A 1 385 ? -21.955 42.794 41.011 1.00 34.73 412 ASN A C 1
ATOM 2934 O O . ASN A 1 385 ? -23.054 42.241 40.890 1.00 36.47 412 ASN A O 1
ATOM 2939 N N . LEU A 1 386 ? -21.447 43.610 40.086 1.00 33.78 413 LEU A N 1
ATOM 2940 C CA . LEU A 1 386 ? -21.990 43.692 38.735 1.00 34.06 413 LEU A CA 1
ATOM 2941 C C . LEU A 1 386 ? -21.014 43.137 37.706 1.00 36.99 413 LEU A C 1
ATOM 2942 O O . LEU A 1 386 ? -21.288 43.203 36.499 1.00 36.74 413 LEU A O 1
ATOM 2947 N N . SER A 1 387 ? -19.921 42.528 38.171 1.00 35.12 414 SER A N 1
ATOM 2948 C CA . SER A 1 387 ? -18.843 42.067 37.319 1.00 35.40 414 SER A CA 1
ATOM 2949 C C . SER A 1 387 ? -19.347 41.138 36.223 1.00 35.88 414 SER A C 1
ATOM 2950 O O . SER A 1 387 ? -20.401 40.507 36.341 1.00 33.19 414 SER A O 1
ATOM 2953 N N . SER A 1 388 ? -18.581 41.101 35.127 1.00 39.72 415 SER A N 1
ATOM 2954 C CA . SER A 1 388 ? -18.808 40.193 33.999 1.00 35.47 415 SER A CA 1
ATOM 2955 C C . SER A 1 388 ? -20.195 40.394 33.381 1.00 35.73 415 SER A C 1
ATOM 2956 O O . SER A 1 388 ? -20.945 39.440 33.159 1.00 36.11 415 SER A O 1
ATOM 2959 N N . ASN A 1 389 ? -20.522 41.650 33.086 1.00 36.67 416 ASN A N 1
ATOM 2960 C CA . ASN A 1 389 ? -21.700 41.997 32.297 1.00 36.43 416 ASN A CA 1
ATOM 2961 C C . ASN A 1 389 ? -21.293 42.941 31.164 1.00 38.50 416 ASN A C 1
ATOM 2962 O O . ASN A 1 389 ? -20.131 43.010 30.757 1.00 44.17 416 ASN A O 1
ATOM 2967 N N . ASN A 1 390 ? -22.258 43.683 30.629 1.00 40.03 417 ASN A N 1
ATOM 2968 C CA . ASN A 1 390 ? -22.011 44.641 29.561 1.00 39.42 417 ASN A CA 1
ATOM 2969 C C . ASN A 1 390 ? -22.546 46.012 29.967 1.00 41.79 417 ASN A C 1
ATOM 2970 O O . ASN A 1 390 ? -23.237 46.683 29.194 1.00 42.28 417 ASN A O 1
ATOM 2975 N N . PHE A 1 391 ? -22.240 46.434 31.184 1.00 40.59 418 PHE A N 1
ATOM 2976 C CA . PHE A 1 391 ? -22.706 47.716 31.685 1.00 41.66 418 PHE A CA 1
ATOM 2977 C C . PHE A 1 391 ? -21.908 48.858 31.053 1.00 42.21 418 PHE A C 1
ATOM 2978 O O . PHE A 1 391 ? -20.709 48.726 30.798 1.00 43.72 418 PHE A O 1
ATOM 2986 N N . LYS A 1 392 ? -22.572 49.993 30.825 1.00 43.32 419 LYS A N 1
ATOM 2987 C CA . LYS A 1 392 ? -21.973 51.161 30.182 1.00 42.12 419 LYS A CA 1
ATOM 2988 C C . LYS A 1 392 ? -22.020 52.383 31.094 1.00 43.91 419 LYS A C 1
ATOM 2989 O O . LYS A 1 392 ? -22.668 52.396 32.147 1.00 43.78 419 LYS A O 1
ATOM 2995 N N . GLY A 1 393 ? -21.344 53.434 30.642 1.00 44.92 420 GLY A N 1
ATOM 2996 C CA . GLY A 1 393 ? -21.472 54.755 31.220 1.00 44.00 420 GLY A CA 1
ATOM 2997 C C . GLY A 1 393 ? -20.411 55.073 32.251 1.00 42.36 420 GLY A C 1
ATOM 2998 O O . GLY A 1 393 ? -19.386 54.399 32.393 1.00 42.39 420 GLY A O 1
ATOM 2999 N N . LYS A 1 394 ? -20.678 56.139 32.990 1.00 44.52 421 LYS A N 1
ATOM 3000 C CA . LYS A 1 394 ? -19.788 56.567 34.053 1.00 44.09 421 LYS A CA 1
ATOM 3001 C C . LYS A 1 394 ? -20.158 55.871 35.354 1.00 45.80 421 LYS A C 1
ATOM 3002 O O . LYS A 1 394 ? -21.325 55.544 35.607 1.00 45.60 421 LYS A O 1
ATOM 3008 N N . ILE A 1 395 ? -19.141 55.594 36.160 1.00 44.49 422 ILE A N 1
ATOM 3009 C CA . ILE A 1 395 ? -19.414 55.127 37.512 1.00 46.01 422 ILE A CA 1
ATOM 3010 C C . ILE A 1 395 ? -20.110 56.261 38.245 1.00 45.16 422 ILE A C 1
ATOM 3011 O O . ILE A 1 395 ? -19.551 57.360 38.359 1.00 47.49 422 ILE A O 1
ATOM 3016 N N . PRO A 1 396 ? -21.329 56.054 38.724 1.00 49.17 423 PRO A N 1
ATOM 3017 C CA . PRO A 1 396 ? -22.033 57.126 39.430 1.00 48.64 423 PRO A CA 1
ATOM 3018 C C . PRO A 1 396 ? -21.199 57.649 40.588 1.00 47.11 423 PRO A C 1
ATOM 3019 O O . PRO A 1 396 ? -20.699 56.883 41.407 1.00 49.19 423 PRO A O 1
ATOM 3023 N N . VAL A 1 397 ? -21.059 58.973 40.650 1.00 47.34 424 VAL A N 1
ATOM 3024 C CA . VAL A 1 397 ? -20.398 59.612 41.791 1.00 52.55 424 VAL A CA 1
ATOM 3025 C C . VAL A 1 397 ? -21.064 59.197 43.106 1.00 51.02 424 VAL A C 1
ATOM 3026 O O . VAL A 1 397 ? -20.392 58.963 44.116 1.00 48.67 424 VAL A O 1
ATOM 3030 N N . GLU A 1 398 ? -22.398 59.144 43.118 1.00 48.64 425 GLU A N 1
ATOM 3031 C CA . GLU A 1 398 ? -23.188 58.788 44.293 1.00 53.43 425 GLU A CA 1
ATOM 3032 C C . GLU A 1 398 ? -22.814 57.431 44.879 1.00 54.37 425 GLU A C 1
ATOM 3033 O O . GLU A 1 398 ? -23.023 57.208 46.081 1.00 53.10 425 GLU A O 1
ATOM 3039 N N . LEU A 1 399 ? -22.245 56.532 44.073 1.00 50.06 426 LEU A N 1
ATOM 3040 C CA . LEU A 1 399 ? -21.729 55.270 44.594 1.00 49.06 426 LEU A CA 1
ATOM 3041 C C . LEU A 1 399 ? -20.799 55.480 45.775 1.00 50.21 426 LEU A C 1
ATOM 3042 O O . LEU A 1 399 ? -20.603 54.559 46.576 1.00 51.95 426 LEU A O 1
ATOM 3047 N N . GLY A 1 400 ? -20.208 56.669 45.891 1.00 51.02 427 GLY A N 1
ATOM 3048 C CA . GLY A 1 400 ? -19.280 56.930 46.973 1.00 52.76 427 GLY A CA 1
ATOM 3049 C C . GLY A 1 400 ? -19.938 57.142 48.318 1.00 55.50 427 GLY A C 1
ATOM 3050 O O . GLY A 1 400 ? -19.264 57.011 49.352 1.00 54.27 427 GLY A O 1
ATOM 3051 N N . HIS A 1 401 ? -21.237 57.442 48.341 1.00 50.66 428 HIS A N 1
ATOM 3052 C CA . HIS A 1 401 ? -21.910 57.745 49.597 1.00 53.87 428 HIS A CA 1
ATOM 3053 C C . HIS A 1 401 ? -22.640 56.544 50.169 1.00 47.98 428 HIS A C 1
ATOM 3054 O O . HIS A 1 401 ? -23.341 56.684 51.172 1.00 54.29 428 HIS A O 1
ATOM 3061 N N . ILE A 1 402 ? -22.466 55.367 49.578 1.00 48.68 429 ILE A N 1
ATOM 3062 C CA . ILE A 1 402 ? -22.999 54.124 50.125 1.00 47.95 429 ILE A CA 1
ATOM 3063 C C . ILE A 1 402 ? -22.070 53.650 51.234 1.00 46.88 429 ILE A C 1
ATOM 3064 O O . ILE A 1 402 ? -21.137 52.876 51.000 1.00 46.70 429 ILE A O 1
ATOM 3069 N N . ILE A 1 403 ? -22.371 54.087 52.459 1.00 49.58 430 ILE A N 1
ATOM 3070 C CA . ILE A 1 403 ? -21.361 54.231 53.503 1.00 47.52 430 ILE A CA 1
ATOM 3071 C C . ILE A 1 403 ? -20.675 52.907 53.793 1.00 47.12 430 ILE A C 1
ATOM 3072 O O . ILE A 1 403 ? -19.441 52.836 53.833 1.00 50.40 430 ILE A O 1
ATOM 3077 N N . ASN A 1 404 ? -21.453 51.839 53.997 1.00 48.21 431 ASN A N 1
ATOM 3078 C CA . ASN A 1 404 ? -20.893 50.584 54.503 1.00 47.92 431 ASN A CA 1
ATOM 3079 C C . ASN A 1 404 ? -20.681 49.537 53.414 1.00 44.10 431 ASN A C 1
ATOM 3080 O O . ASN A 1 404 ? -20.806 48.340 53.680 1.00 43.55 431 ASN A O 1
ATOM 3085 N N . LEU A 1 405 ? -20.318 49.957 52.197 1.00 44.32 432 LEU A N 1
ATOM 3086 C CA . LEU A 1 405 ? -19.786 49.040 51.187 1.00 42.35 432 LEU A CA 1
ATOM 3087 C C . LEU A 1 405 ? -18.405 48.545 51.590 1.00 39.80 432 LEU A C 1
ATOM 3088 O O . LEU A 1 405 ? -17.514 49.339 51.895 1.00 40.65 432 LEU A O 1
ATOM 3093 N N . ASP A 1 406 ? -18.216 47.232 51.576 1.00 41.47 433 ASP A N 1
ATOM 3094 C CA . ASP A 1 406 ? -16.888 46.690 51.774 1.00 41.33 433 ASP A CA 1
ATOM 3095 C C . ASP A 1 406 ? -16.408 45.817 50.622 1.00 40.38 433 ASP A C 1
ATOM 3096 O O . ASP A 1 406 ? -15.219 45.509 50.566 1.00 42.10 433 ASP A O 1
ATOM 3101 N N . LYS A 1 407 ? -17.280 45.420 49.703 1.00 37.87 434 LYS A N 1
ATOM 3102 C CA . LYS A 1 407 ? -16.871 44.714 48.498 1.00 36.40 434 LYS A CA 1
ATOM 3103 C C . LYS A 1 407 ? -17.552 45.371 47.308 1.00 36.23 434 LYS A C 1
ATOM 3104 O O . LYS A 1 407 ? -18.785 45.335 47.193 1.00 37.71 434 LYS A O 1
ATOM 3110 N N . LEU A 1 408 ? -16.757 45.964 46.422 1.00 33.28 435 LEU A N 1
ATOM 3111 C CA . LEU A 1 408 ? -17.285 46.655 45.250 1.00 33.93 435 LEU A CA 1
ATOM 3112 C C . LEU A 1 408 ? -16.606 46.080 44.023 1.00 35.60 435 LEU A C 1
ATOM 3113 O O . LEU A 1 408 ? -15.404 46.278 43.823 1.00 38.65 435 LEU A O 1
ATOM 3118 N N . ASP A 1 409 ? -17.366 45.370 43.203 1.00 35.08 436 ASP A N 1
ATOM 3119 C CA . ASP A 1 409 ? -16.822 44.684 42.039 1.00 35.49 436 ASP A CA 1
ATOM 3120 C C . ASP A 1 409 ? -17.652 45.060 40.821 1.00 34.40 436 ASP A C 1
ATOM 3121 O O . ASP A 1 409 ? -18.792 44.604 40.675 1.00 34.41 436 ASP A O 1
ATOM 3126 N N . LEU A 1 410 ? -17.061 45.887 39.952 1.00 35.96 437 LEU A N 1
ATOM 3127 C CA . LEU A 1 410 ? -17.628 46.306 38.677 1.00 35.59 437 LEU A CA 1
ATOM 3128 C C . LEU A 1 410 ? -16.820 45.777 37.506 1.00 37.11 437 LEU A C 1
ATOM 3129 O O . LEU A 1 410 ? -17.015 46.220 36.369 1.00 36.58 437 LEU A O 1
ATOM 3134 N N . SER A 1 411 ? -15.917 44.836 37.763 1.00 37.22 438 SER A N 1
ATOM 3135 C CA . SER A 1 411 ? -14.936 44.417 36.773 1.00 37.19 438 SER A CA 1
ATOM 3136 C C . SER A 1 411 ? -15.598 43.737 35.578 1.00 37.23 438 SER A C 1
ATOM 3137 O O . SER A 1 411 ? -16.605 43.036 35.711 1.00 34.89 438 SER A O 1
ATOM 3140 N N . GLY A 1 412 ? -14.992 43.915 34.403 1.00 34.59 439 GLY A N 1
ATOM 3141 C CA . GLY A 1 412 ? -15.430 43.178 33.233 1.00 31.62 439 GLY A CA 1
ATOM 3142 C C . GLY A 1 412 ? -16.633 43.751 32.534 1.00 35.43 439 GLY A C 1
ATOM 3143 O O . GLY A 1 412 ? -17.439 42.994 31.982 1.00 35.06 439 GLY A O 1
ATOM 3144 N N . ASN A 1 413 ? -16.763 45.074 32.521 1.00 36.16 440 ASN A N 1
ATOM 3145 C CA . ASN A 1 413 ? -17.893 45.758 31.902 1.00 38.43 440 ASN A CA 1
ATOM 3146 C C . ASN A 1 413 ? -17.329 46.766 30.901 1.00 41.21 440 ASN A C 1
ATOM 3147 O O . ASN A 1 413 ? -16.185 46.665 30.449 1.00 42.91 440 ASN A O 1
ATOM 3152 N N . ASN A 1 414 ? -18.132 47.752 30.511 1.00 40.81 441 ASN A N 1
ATOM 3153 C CA . ASN A 1 414 ? -17.669 48.824 29.637 1.00 38.63 441 ASN A CA 1
ATOM 3154 C C . ASN A 1 414 ? -17.821 50.165 30.317 1.00 38.97 441 ASN A C 1
ATOM 3155 O O . ASN A 1 414 ? -18.282 51.131 29.719 1.00 37.49 441 ASN A O 1
ATOM 3160 N N . PHE A 1 415 ? -17.480 50.221 31.600 1.00 39.96 442 PHE A N 1
ATOM 3161 C CA . PHE A 1 415 ? -17.523 51.483 32.318 1.00 37.89 442 PHE A CA 1
ATOM 3162 C C . PHE A 1 415 ? -16.474 52.436 31.753 1.00 44.08 442 PHE A C 1
ATOM 3163 O O . PHE A 1 415 ? -15.297 52.076 31.585 1.00 41.58 442 PHE A O 1
ATOM 3171 N N . SER A 1 416 ? -16.913 53.652 31.443 1.00 41.64 443 SER A N 1
ATOM 3172 C CA . SER A 1 416 ? -16.071 54.659 30.837 1.00 42.30 443 SER A CA 1
ATOM 3173 C C . SER A 1 416 ? -16.087 55.907 31.708 1.00 47.47 443 SER A C 1
ATOM 3174 O O . SER A 1 416 ? -16.762 55.958 32.742 1.00 45.54 443 SER A O 1
ATOM 3177 N N . GLY A 1 417 ? -15.344 56.920 31.273 1.00 41.91 444 GLY A N 1
ATOM 3178 C CA . GLY A 1 417 ? -15.254 58.142 32.037 1.00 42.06 444 GLY A CA 1
ATOM 3179 C C . GLY A 1 417 ? -14.072 58.081 32.972 1.00 42.47 444 GLY A C 1
ATOM 3180 O O . GLY A 1 417 ? -13.003 57.617 32.571 1.00 46.73 444 GLY A O 1
ATOM 3181 N N . SER A 1 418 ? -14.228 58.547 34.204 1.00 36.83 445 SER A N 1
ATOM 3182 C CA . SER A 1 418 ? -13.131 58.549 35.152 1.00 39.00 445 SER A CA 1
ATOM 3183 C C . SER A 1 418 ? -13.614 58.040 36.501 1.00 38.77 445 SER A C 1
ATOM 3184 O O . SER A 1 418 ? -14.784 58.182 36.860 1.00 42.72 445 SER A O 1
ATOM 3187 N N . ILE A 1 419 ? -12.697 57.432 37.238 1.00 42.33 446 ILE A N 1
ATOM 3188 C CA . ILE A 1 419 ? -12.956 57.015 38.609 1.00 40.97 446 ILE A CA 1
ATOM 3189 C C . ILE A 1 419 ? -13.531 58.196 39.374 1.00 44.04 446 ILE A C 1
ATOM 3190 O O . ILE A 1 419 ? -12.883 59.245 39.447 1.00 44.22 446 ILE A O 1
ATOM 3195 N N . PRO A 1 420 ? -14.723 58.071 39.965 1.00 48.56 447 PRO A N 1
ATOM 3196 C CA . PRO A 1 420 ? -15.232 59.152 40.815 1.00 48.91 447 PRO A CA 1
ATOM 3197 C C . PRO A 1 420 ? -14.433 59.207 42.106 1.00 48.45 447 PRO A C 1
ATOM 3198 O O . PRO A 1 420 ? -14.178 58.176 42.742 1.00 46.81 447 PRO A O 1
ATOM 3202 N N . LEU A 1 421 ? -14.031 60.429 42.469 1.00 50.72 448 LEU A N 1
ATOM 3203 C CA . LEU A 1 421 ? -13.255 60.656 43.678 1.00 48.94 448 LEU A CA 1
ATOM 3204 C C . LEU A 1 421 ? -14.009 60.201 44.913 1.00 50.29 448 LEU A C 1
ATOM 3205 O O . LEU A 1 421 ? -13.393 59.936 45.951 1.00 54.87 448 LEU A O 1
ATOM 3210 N N . THR A 1 422 ? -15.344 60.140 44.829 1.00 51.90 449 THR A N 1
ATOM 3211 C CA . THR A 1 422 ? -16.128 59.786 46.006 1.00 52.67 449 THR A CA 1
ATOM 3212 C C . THR A 1 422 ? -15.877 58.355 46.444 1.00 52.49 449 THR A C 1
ATOM 3213 O O . THR A 1 422 ? -16.153 58.037 47.609 1.00 56.26 449 THR A O 1
ATOM 3217 N N . LEU A 1 423 ? -15.287 57.511 45.574 1.00 50.19 450 LEU A N 1
ATOM 3218 C CA . LEU A 1 423 ? -14.948 56.160 46.009 1.00 49.24 450 LEU A CA 1
ATOM 3219 C C . LEU A 1 423 ? -13.956 56.196 47.154 1.00 50.88 450 LEU A C 1
ATOM 3220 O O . LEU A 1 423 ? -13.997 55.324 48.034 1.00 50.27 450 LEU A O 1
ATOM 3225 N N . GLY A 1 424 ? -13.097 57.223 47.191 1.00 49.72 451 GLY A N 1
ATOM 3226 C CA . GLY A 1 424 ? -12.117 57.340 48.261 1.00 53.10 451 GLY A CA 1
ATOM 3227 C C . GLY A 1 424 ? -12.733 57.564 49.632 1.00 56.37 451 GLY A C 1
ATOM 3228 O O . GLY A 1 424 ? -12.019 57.511 50.641 1.00 57.78 451 GLY A O 1
ATOM 3229 N N . ASP A 1 425 ? -14.043 57.797 49.680 1.00 56.24 452 ASP A N 1
ATOM 3230 C CA . ASP A 1 425 ? -14.775 58.043 50.908 1.00 57.05 452 ASP A CA 1
ATOM 3231 C C . ASP A 1 425 ? -15.252 56.760 51.568 1.00 59.19 452 ASP A C 1
ATOM 3232 O O . ASP A 1 425 ? -15.552 56.771 52.766 1.00 62.58 452 ASP A O 1
ATOM 3237 N N . LEU A 1 426 ? -15.206 55.636 50.855 1.00 55.31 453 LEU A N 1
ATOM 3238 C CA . LEU A 1 426 ? -15.608 54.328 51.378 1.00 48.36 453 LEU A CA 1
ATOM 3239 C C . LEU A 1 426 ? -14.578 53.797 52.378 1.00 50.04 453 LEU A C 1
ATOM 3240 O O . LEU A 1 426 ? -13.704 52.988 52.060 1.00 44.49 453 LEU A O 1
ATOM 3245 N N . GLU A 1 427 ? -14.711 54.242 53.633 1.00 54.30 454 GLU A N 1
ATOM 3246 C CA . GLU A 1 427 ? -13.737 53.908 54.670 1.00 51.67 454 GLU A CA 1
ATOM 3247 C C . GLU A 1 427 ? -13.847 52.473 55.145 1.00 47.97 454 GLU A C 1
ATOM 3248 O O . GLU A 1 427 ? -12.988 52.025 55.911 1.00 50.15 454 GLU A O 1
ATOM 3254 N N . HIS A 1 428 ? -14.877 51.749 54.721 1.00 47.57 455 HIS A N 1
ATOM 3255 C CA . HIS A 1 428 ? -15.046 50.358 55.091 1.00 47.20 455 HIS A CA 1
ATOM 3256 C C . HIS A 1 428 ? -14.750 49.400 53.953 1.00 46.28 455 HIS A C 1
ATOM 3257 O O . HIS A 1 428 ? -14.595 48.201 54.205 1.00 45.75 455 HIS A O 1
ATOM 3264 N N . LEU A 1 429 ? -14.667 49.901 52.723 1.00 41.65 456 LEU A N 1
ATOM 3265 C CA . LEU A 1 429 ? -14.346 49.086 51.566 1.00 39.48 456 LEU A CA 1
ATOM 3266 C C . LEU A 1 429 ? -13.118 48.216 51.822 1.00 42.98 456 LEU A C 1
ATOM 3267 O O . LEU A 1 429 ? -12.082 48.694 52.297 1.00 44.26 456 LEU A O 1
ATOM 3272 N N . LEU A 1 430 ? -13.252 46.921 51.547 1.00 40.56 457 LEU A N 1
ATOM 3273 C CA . LEU A 1 430 ? -12.126 46.002 51.640 1.00 40.76 457 LEU A CA 1
ATOM 3274 C C . LEU A 1 430 ? -11.558 45.651 50.273 1.00 41.32 457 LEU A C 1
ATOM 3275 O O . LEU A 1 430 ? -10.335 45.547 50.119 1.00 38.95 457 LEU A O 1
ATOM 3280 N N . ILE A 1 431 ? -12.428 45.416 49.290 1.00 37.09 458 ILE A N 1
ATOM 3281 C CA . ILE A 1 431 ? -12.023 45.080 47.934 1.00 37.83 458 ILE A CA 1
ATOM 3282 C C . ILE A 1 431 ? -12.675 46.054 46.967 1.00 37.98 458 ILE A C 1
ATOM 3283 O O . ILE A 1 431 ? -13.890 46.273 47.017 1.00 38.39 458 ILE A O 1
ATOM 3288 N N . LEU A 1 432 ? -11.863 46.651 46.101 1.00 37.59 459 LEU A N 1
ATOM 3289 C CA . LEU A 1 432 ? -12.341 47.499 45.016 1.00 36.49 459 LEU A CA 1
ATOM 3290 C C . LEU A 1 432 ? -11.759 46.927 43.734 1.00 36.58 459 LEU A C 1
ATOM 3291 O O . LEU A 1 432 ? -10.549 47.008 43.516 1.00 37.36 459 LEU A O 1
ATOM 3296 N N . ASN A 1 433 ? -12.596 46.323 42.897 1.00 34.15 460 ASN A N 1
ATOM 3297 C CA . ASN A 1 433 ? -12.124 45.795 41.617 1.00 35.71 460 ASN A CA 1
ATOM 3298 C C . ASN A 1 433 ? -12.928 46.466 40.504 1.00 37.02 460 ASN A C 1
ATOM 3299 O O . ASN A 1 433 ? -14.154 46.301 40.425 1.00 38.12 460 ASN A O 1
ATOM 3304 N N . LEU A 1 434 ? -12.230 47.261 39.677 1.00 36.76 461 LEU A N 1
ATOM 3305 C CA . LEU A 1 434 ? -12.799 47.949 38.520 1.00 34.70 461 LEU A CA 1
ATOM 3306 C C . LEU A 1 434 ? -12.141 47.492 37.223 1.00 36.77 461 LEU A C 1
ATOM 3307 O O . LEU A 1 434 ? -12.256 48.171 36.191 1.00 35.76 461 LEU A O 1
ATOM 3312 N N . SER A 1 435 ? -11.472 46.342 37.261 1.00 37.98 462 SER A N 1
ATOM 3313 C CA . SER A 1 435 ? -10.623 45.884 36.175 1.00 35.61 462 SER A CA 1
ATOM 3314 C C . SER A 1 435 ? -11.440 45.603 34.921 1.00 35.94 462 SER A C 1
ATOM 3315 O O . SER A 1 435 ? -12.670 45.482 34.960 1.00 35.88 462 SER A O 1
ATOM 3318 N N . ARG A 1 436 ? -10.724 45.537 33.793 1.00 35.27 463 ARG A N 1
ATOM 3319 C CA . ARG A 1 436 ? -11.284 45.192 32.488 1.00 32.40 463 ARG A CA 1
ATOM 3320 C C . ARG A 1 436 ? -12.475 46.073 32.115 1.00 33.28 463 ARG A C 1
ATOM 3321 O O . ARG A 1 436 ? -13.511 45.587 31.657 1.00 32.42 463 ARG A O 1
ATOM 3329 N N . ASN A 1 437 ? -12.291 47.396 32.259 1.00 34.56 464 ASN A N 1
ATOM 3330 C CA . ASN A 1 437 ? -13.249 48.407 31.792 1.00 38.83 464 ASN A CA 1
ATOM 3331 C C . ASN A 1 437 ? -12.600 49.397 30.814 1.00 39.32 464 ASN A C 1
ATOM 3332 O O . ASN A 1 437 ? -11.534 49.105 30.272 1.00 43.79 464 ASN A O 1
ATOM 3337 N N . HIS A 1 438 ? -13.220 50.547 30.543 1.00 41.63 465 HIS A N 1
ATOM 3338 C CA . HIS A 1 438 ? -12.603 51.585 29.706 1.00 40.88 465 HIS A CA 1
ATOM 3339 C C . HIS A 1 438 ? -12.424 52.869 30.498 1.00 39.99 465 HIS A C 1
ATOM 3340 O O . HIS A 1 438 ? -12.599 53.974 29.978 1.00 41.34 465 HIS A O 1
ATOM 3347 N N . LEU A 1 439 ? -12.108 52.724 31.780 1.00 40.87 466 LEU A N 1
ATOM 3348 C CA . LEU A 1 439 ? -11.945 53.871 32.653 1.00 38.71 466 LEU A CA 1
ATOM 3349 C C . LEU A 1 439 ? -10.712 54.654 32.251 1.00 42.16 466 LEU A C 1
ATOM 3350 O O . LEU A 1 439 ? -9.662 54.075 31.938 1.00 43.82 466 LEU A O 1
ATOM 3355 N N . SER A 1 440 ? -10.854 55.983 32.235 1.00 42.34 467 SER A N 1
ATOM 3356 C CA . SER A 1 440 ? -9.757 56.856 31.835 1.00 41.37 467 SER A CA 1
ATOM 3357 C C . SER A 1 440 ? -9.554 57.924 32.896 1.00 40.71 467 SER A C 1
ATOM 3358 O O . SER A 1 440 ? -10.144 57.850 33.979 1.00 40.05 467 SER A O 1
ATOM 3361 N N . GLY A 1 441 ? -8.728 58.914 32.610 1.00 40.50 468 GLY A N 1
ATOM 3362 C CA . GLY A 1 441 ? -8.463 59.911 33.613 1.00 42.93 468 GLY A CA 1
ATOM 3363 C C . GLY A 1 441 ? -7.442 59.348 34.575 1.00 42.67 468 GLY A C 1
ATOM 3364 O O . GLY A 1 441 ? -6.836 58.311 34.319 1.00 45.55 468 GLY A O 1
ATOM 3365 N N . GLN A 1 442 ? -7.272 60.007 35.709 1.00 45.55 469 GLN A N 1
ATOM 3366 C CA . GLN A 1 442 ? -6.178 59.603 36.573 1.00 45.58 469 GLN A CA 1
ATOM 3367 C C . GLN A 1 442 ? -6.666 58.839 37.799 1.00 44.83 469 GLN A C 1
ATOM 3368 O O . GLN A 1 442 ? -7.784 59.017 38.275 1.00 44.11 469 GLN A O 1
ATOM 3374 N N . LEU A 1 443 ? -5.803 57.943 38.257 1.00 46.85 470 LEU A N 1
ATOM 3375 C CA . LEU A 1 443 ? -5.794 57.222 39.518 1.00 48.69 470 LEU A CA 1
ATOM 3376 C C . LEU A 1 443 ? -5.971 58.190 40.695 1.00 48.69 470 LEU A C 1
ATOM 3377 O O . LEU A 1 443 ? -5.032 58.921 41.035 1.00 50.58 470 LEU A O 1
ATOM 3382 N N . PRO A 1 444 ? -7.145 58.238 41.324 1.00 50.32 471 PRO A N 1
ATOM 3383 C CA . PRO A 1 444 ? -7.406 59.288 42.323 1.00 47.25 471 PRO A CA 1
ATOM 3384 C C . PRO A 1 444 ? -6.510 59.143 43.545 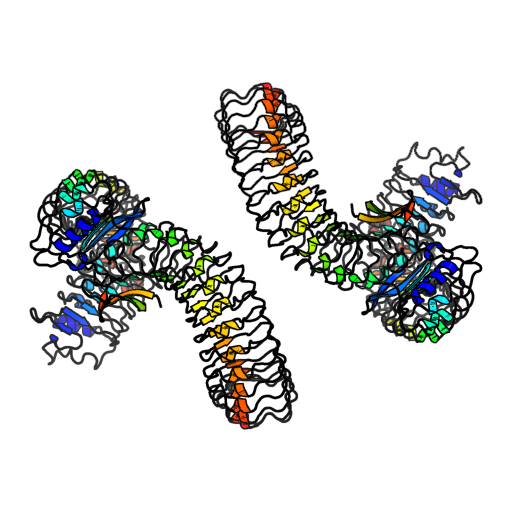1.00 49.95 471 PRO A C 1
ATOM 3385 O O . PRO A 1 444 ? -6.395 58.056 44.119 1.00 52.42 471 PRO A O 1
ATOM 3389 N N . ALA A 1 445 ? -5.876 60.244 43.936 1.00 53.12 472 ALA A N 1
ATOM 3390 C CA . ALA A 1 445 ? -5.104 60.243 45.175 1.00 52.97 472 ALA A CA 1
ATOM 3391 C C . ALA A 1 445 ? -5.982 60.044 46.403 1.00 52.90 472 ALA A C 1
ATOM 3392 O O . ALA A 1 445 ? -5.455 59.737 47.479 1.00 51.24 472 ALA A O 1
ATOM 3394 N N . GLU A 1 446 ? -7.301 60.239 46.269 1.00 50.26 473 GLU A N 1
ATOM 3395 C CA . GLU A 1 446 ? -8.237 60.063 47.373 1.00 49.67 473 GLU A CA 1
ATOM 3396 C C . GLU A 1 446 ? -8.459 58.593 47.722 1.00 49.95 473 GLU A C 1
ATOM 3397 O O . GLU A 1 446 ? -9.056 58.301 48.770 1.00 51.01 473 GLU A O 1
ATOM 3403 N N . PHE A 1 447 ? -7.983 57.668 46.881 1.00 47.39 474 PHE A N 1
ATOM 3404 C CA . PHE A 1 447 ? -7.807 56.292 47.331 1.00 47.99 474 PHE A CA 1
ATOM 3405 C C . PHE A 1 447 ? -6.891 56.216 48.538 1.00 48.20 474 PHE A C 1
ATOM 3406 O O . PHE A 1 447 ? -6.880 55.199 49.234 1.00 50.76 474 PHE A O 1
ATOM 3414 N N . GLY A 1 448 ? -6.131 57.275 48.806 1.00 48.67 475 GLY A N 1
ATOM 3415 C CA . GLY A 1 448 ? -5.340 57.347 50.013 1.00 50.76 475 GLY A CA 1
ATOM 3416 C C . GLY A 1 448 ? -6.170 57.321 51.271 1.00 49.53 475 GLY A C 1
ATOM 3417 O O . GLY A 1 448 ? -5.641 57.006 52.339 1.00 52.08 475 GLY A O 1
ATOM 3418 N N . ASN A 1 449 ? -7.470 57.601 51.172 1.00 49.93 476 ASN A N 1
ATOM 3419 C CA . ASN A 1 449 ? -8.337 57.545 52.347 1.00 54.84 476 ASN A CA 1
ATOM 3420 C C . ASN A 1 449 ? -9.121 56.236 52.446 1.00 52.90 476 ASN A C 1
ATOM 3421 O O . ASN A 1 449 ? -10.084 56.167 53.214 1.00 54.97 476 ASN A O 1
ATOM 3426 N N . LEU A 1 450 ? -8.724 55.196 51.701 1.00 52.36 477 LEU A N 1
ATOM 3427 C CA . LEU A 1 450 ? -9.368 53.878 51.795 1.00 50.79 477 LEU A CA 1
ATOM 3428 C C . LEU A 1 450 ? -8.688 53.076 52.906 1.00 48.54 477 LEU A C 1
ATOM 3429 O O . LEU A 1 450 ? -7.879 52.181 52.668 1.00 50.18 477 LEU A O 1
ATOM 3434 N N . ARG A 1 451 ? -9.048 53.392 54.151 1.00 47.93 478 ARG A N 1
ATOM 3435 C CA . ARG A 1 451 ? -8.252 52.935 55.291 1.00 47.59 478 ARG A CA 1
ATOM 3436 C C . ARG A 1 451 ? -8.336 51.426 55.485 1.00 48.19 478 ARG A C 1
ATOM 3437 O O . ARG A 1 451 ? -7.354 50.785 55.879 1.00 49.27 478 ARG A O 1
ATOM 3445 N N . SER A 1 452 ? -9.496 50.836 55.239 1.00 46.78 479 SER A N 1
ATOM 3446 C CA . SER A 1 452 ? -9.606 49.400 55.426 1.00 45.42 479 SER A CA 1
ATOM 3447 C C . SER A 1 452 ? -9.052 48.617 54.245 1.00 42.65 479 SER A C 1
ATOM 3448 O O . SER A 1 452 ? -8.720 47.442 54.406 1.00 43.96 479 SER A O 1
ATOM 3451 N N . ILE A 1 453 ? -8.915 49.262 53.085 1.00 39.14 480 ILE A N 1
ATOM 3452 C CA . ILE A 1 453 ? -8.790 48.553 51.820 1.00 40.48 480 ILE A CA 1
ATOM 3453 C C . ILE A 1 453 ? -7.700 47.501 51.902 1.00 41.72 480 ILE A C 1
ATOM 3454 O O . ILE A 1 453 ? -6.643 47.704 52.508 1.00 44.82 480 ILE A O 1
ATOM 3459 N N . GLN A 1 454 ? -7.976 46.367 51.296 1.00 40.06 481 GLN A N 1
ATOM 3460 C CA . GLN A 1 454 ? -7.042 45.291 51.261 1.00 41.36 481 GLN A CA 1
ATOM 3461 C C . GLN A 1 454 ? -6.638 45.008 49.835 1.00 41.09 481 GLN A C 1
ATOM 3462 O O . GLN A 1 454 ? -5.544 44.627 49.595 1.00 39.78 481 GLN A O 1
ATOM 3468 N N . MET A 1 455 ? -7.522 45.236 48.888 1.00 38.37 482 MET A N 1
ATOM 3469 C CA . MET A 1 455 ? -7.226 44.947 47.504 1.00 39.65 482 MET A CA 1
ATOM 3470 C C . MET A 1 455 ? -7.749 45.923 46.486 1.00 39.72 482 MET A C 1
ATOM 3471 O O . MET A 1 455 ? -8.916 46.071 46.357 1.00 41.28 482 MET A O 1
ATOM 3476 N N . ILE A 1 456 ? -6.878 46.562 45.735 1.00 37.89 483 ILE A N 1
ATOM 3477 C CA . ILE A 1 456 ? -7.319 47.469 44.704 1.00 34.87 483 ILE A CA 1
ATOM 3478 C C . ILE A 1 456 ? -6.880 46.952 43.381 1.00 35.62 483 ILE A C 1
ATOM 3479 O O . ILE A 1 456 ? -5.738 46.767 43.148 1.00 36.06 483 ILE A O 1
ATOM 3484 N N . ASP A 1 457 ? -7.817 46.690 42.513 1.00 36.02 484 ASP A N 1
ATOM 3485 C CA . ASP A 1 457 ? -7.494 46.213 41.171 1.00 36.41 484 ASP A CA 1
ATOM 3486 C C . ASP A 1 457 ? -8.216 47.088 40.160 1.00 36.99 484 ASP A C 1
ATOM 3487 O O . ASP A 1 457 ? -9.445 47.049 40.062 1.00 35.89 484 ASP A O 1
ATOM 3492 N N . VAL A 1 458 ? -7.442 47.859 39.407 1.00 36.18 485 VAL A N 1
ATOM 3493 C CA . VAL A 1 458 ? -7.928 48.685 38.312 1.00 36.83 485 VAL A CA 1
ATOM 3494 C C . VAL A 1 458 ? -7.201 48.353 37.011 1.00 33.61 485 VAL A C 1
ATOM 3495 O O . VAL A 1 458 ? -7.140 49.160 36.108 1.00 33.62 485 VAL A O 1
ATOM 3499 N N . SER A 1 459 ? -6.642 47.155 36.933 1.00 35.06 486 SER A N 1
ATOM 3500 C CA . SER A 1 459 ? -5.936 46.728 35.740 1.00 34.50 486 SER A CA 1
ATOM 3501 C C . SER A 1 459 ? -6.854 46.762 34.525 1.00 34.04 486 SER A C 1
ATOM 3502 O O . SER A 1 459 ? -8.078 46.644 34.634 1.00 31.87 486 SER A O 1
ATOM 3505 N N . PHE A 1 460 ? -6.229 46.913 33.354 1.00 35.00 487 PHE A N 1
ATOM 3506 C CA . PHE A 1 460 ? -6.904 46.829 32.060 1.00 35.53 487 PHE A CA 1
ATOM 3507 C C . PHE A 1 460 ? -7.936 47.934 31.888 1.00 31.94 487 PHE A C 1
ATOM 3508 O O . PHE A 1 460 ? -9.076 47.683 31.507 1.00 34.64 487 PHE A O 1
ATOM 3516 N N . ASN A 1 461 ? -7.510 49.169 32.127 1.00 32.03 488 ASN A N 1
ATOM 3517 C CA . ASN A 1 461 ? -8.265 50.362 31.739 1.00 38.16 488 ASN A CA 1
ATOM 3518 C C . ASN A 1 461 ? -7.352 51.295 30.943 1.00 39.38 488 ASN A C 1
ATOM 3519 O O . ASN A 1 461 ? -6.283 50.918 30.456 1.00 39.73 488 ASN A O 1
ATOM 3524 N N . LEU A 1 462 ? -7.762 52.559 30.804 1.00 40.18 489 LEU A N 1
ATOM 3525 C CA . LEU A 1 462 ? -6.963 53.573 30.120 1.00 40.45 489 LEU A CA 1
ATOM 3526 C C . LEU A 1 462 ? -6.463 54.625 31.106 1.00 39.59 489 LEU A C 1
ATOM 3527 O O . LEU A 1 462 ? -6.349 55.798 30.766 1.00 38.91 489 LEU A O 1
ATOM 3532 N N . LEU A 1 463 ? -6.144 54.221 32.332 1.00 39.47 490 LEU A N 1
ATOM 3533 C CA . LEU A 1 463 ? -5.781 55.186 33.361 1.00 40.54 490 LEU A CA 1
ATOM 3534 C C . LEU A 1 463 ? -4.449 55.843 33.019 1.00 41.60 490 LEU A C 1
ATOM 3535 O O . LEU A 1 463 ? -3.447 55.157 32.775 1.00 38.45 490 LEU A O 1
ATOM 3540 N N . SER A 1 464 ? -4.443 57.171 32.968 1.00 40.89 491 SER A N 1
ATOM 3541 C CA . SER A 1 464 ? -3.240 57.925 32.671 1.00 41.97 491 SER A CA 1
ATOM 3542 C C . SER A 1 464 ? -2.733 58.578 33.950 1.00 43.13 491 SER A C 1
ATOM 3543 O O . SER A 1 464 ? -3.377 58.510 35.001 1.00 45.41 491 SER A O 1
ATOM 3546 N N . GLY A 1 465 ? -1.581 59.236 33.853 1.00 43.28 492 GLY A N 1
ATOM 3547 C CA . GLY A 1 465 ? -1.027 59.988 34.965 1.00 41.95 492 GLY A CA 1
ATOM 3548 C C . GLY A 1 465 ? -0.001 59.227 35.787 1.00 46.69 492 GLY A C 1
ATOM 3549 O O . GLY A 1 465 ? 0.573 58.220 35.368 1.00 46.53 492 GLY A O 1
ATOM 3550 N N . VAL A 1 466 ? 0.215 59.725 36.999 1.00 45.86 493 VAL A N 1
ATOM 3551 C CA . VAL A 1 466 ? 1.202 59.167 37.903 1.00 44.09 493 VAL A CA 1
ATOM 3552 C C . VAL A 1 466 ? 0.497 58.301 38.936 1.00 44.43 493 VAL A C 1
ATOM 3553 O O . VAL A 1 466 ? -0.726 58.330 39.096 1.00 46.09 493 VAL A O 1
ATOM 3557 N N . ILE A 1 467 ? 1.277 57.484 39.628 1.00 44.46 494 ILE A N 1
ATOM 3558 C CA . ILE A 1 467 ? 0.748 56.742 40.766 1.00 43.00 494 ILE A CA 1
ATOM 3559 C C . ILE A 1 467 ? 0.828 57.667 41.971 1.00 46.51 494 ILE A C 1
ATOM 3560 O O . ILE A 1 467 ? 1.929 58.075 42.372 1.00 44.57 494 ILE A O 1
ATOM 3565 N N . PRO A 1 468 ? -0.305 57.991 42.590 1.00 48.01 495 PRO A N 1
ATOM 3566 C CA . PRO A 1 468 ? -0.315 58.987 43.662 1.00 45.74 495 PRO A CA 1
ATOM 3567 C C . PRO A 1 468 ? 0.506 58.550 44.863 1.00 47.26 495 PRO A C 1
ATOM 3568 O O . PRO A 1 468 ? 0.549 57.377 45.229 1.00 48.87 495 PRO A O 1
ATOM 3572 N N . THR A 1 469 ? 1.132 59.528 45.501 1.00 48.01 496 THR A N 1
ATOM 3573 C CA . THR A 1 469 ? 1.870 59.263 46.725 1.00 48.85 496 THR A CA 1
ATOM 3574 C C . THR A 1 469 ? 0.961 58.697 47.808 1.00 47.05 496 THR A C 1
ATOM 3575 O O . THR A 1 469 ? 1.392 57.883 48.632 1.00 47.37 496 THR A O 1
ATOM 3579 N N . GLU A 1 470 ? -0.318 59.058 47.769 1.00 49.74 497 GLU A N 1
ATOM 3580 C CA . GLU A 1 470 ? -1.208 58.832 48.901 1.00 49.54 497 GLU A CA 1
ATOM 3581 C C . GLU A 1 470 ? -1.471 57.354 49.182 1.00 49.32 497 GLU A C 1
ATOM 3582 O O . GLU A 1 470 ? -1.788 57.004 50.326 1.00 50.41 497 GLU A O 1
ATOM 3588 N N . LEU A 1 471 ? -1.300 56.467 48.200 1.00 47.45 498 LEU A N 1
ATOM 3589 C CA . LEU A 1 471 ? -1.537 55.064 48.501 1.00 48.22 498 LEU A CA 1
ATOM 3590 C C . LEU A 1 471 ? -0.498 54.524 49.466 1.00 51.28 498 LEU A C 1
ATOM 3591 O O . LEU A 1 471 ? -0.738 53.487 50.097 1.00 52.32 498 LEU A O 1
ATOM 3596 N N . GLY A 1 472 ? 0.615 55.245 49.644 1.00 51.18 499 GLY A N 1
ATOM 3597 C CA . GLY A 1 472 ? 1.599 54.870 50.640 1.00 52.27 499 GLY A CA 1
ATOM 3598 C C . GLY A 1 472 ? 1.059 54.905 52.050 1.00 54.63 499 GLY A C 1
ATOM 3599 O O . GLY A 1 472 ? 1.661 54.300 52.947 1.00 53.70 499 GLY A O 1
ATOM 3600 N N . GLN A 1 473 ? -0.065 55.602 52.263 1.00 49.86 500 GLN A N 1
ATOM 3601 C CA . GLN A 1 473 ? -0.743 55.619 53.546 1.00 51.88 500 GLN A CA 1
ATOM 3602 C C . GLN A 1 473 ? -1.521 54.342 53.827 1.00 55.89 500 GLN A C 1
ATOM 3603 O O . GLN A 1 473 ? -1.762 54.040 54.995 1.00 54.71 500 GLN A O 1
ATOM 3609 N N . LEU A 1 474 ? -1.975 53.626 52.797 1.00 57.78 501 LEU A N 1
ATOM 3610 C CA . LEU A 1 474 ? -2.871 52.480 52.983 1.00 53.84 501 LEU A CA 1
ATOM 3611 C C . LEU A 1 474 ? -2.137 51.350 53.703 1.00 53.28 501 LEU A C 1
ATOM 3612 O O . LEU A 1 474 ? -1.290 50.668 53.120 1.00 49.95 501 LEU A O 1
ATOM 3617 N N . GLN A 1 475 ? -2.514 51.110 54.952 1.00 57.76 502 GLN A N 1
ATOM 3618 C CA . GLN A 1 475 ? -1.798 50.211 55.844 1.00 53.05 502 GLN A CA 1
ATOM 3619 C C . GLN A 1 475 ? -2.281 48.763 55.765 1.00 52.29 502 GLN A C 1
ATOM 3620 O O . GLN A 1 475 ? -1.550 47.848 56.172 1.00 50.28 502 GLN A O 1
ATOM 3626 N N . ASN A 1 476 ? -3.462 48.516 55.207 1.00 50.78 503 ASN A N 1
ATOM 3627 C CA . ASN A 1 476 ? -3.957 47.151 55.091 1.00 45.66 503 ASN A CA 1
ATOM 3628 C C . ASN A 1 476 ? -3.952 46.642 53.664 1.00 46.85 503 ASN A C 1
ATOM 3629 O O . ASN A 1 476 ? -4.402 45.521 53.416 1.00 47.94 503 ASN A O 1
ATOM 3634 N N . LEU A 1 477 ? -3.414 47.413 52.730 1.00 48.21 504 LEU A N 1
ATOM 3635 C CA . LEU A 1 477 ? -3.439 47.045 51.326 1.00 43.82 504 LEU A CA 1
ATOM 3636 C C . LEU A 1 477 ? -2.387 45.979 51.046 1.00 41.48 504 LEU A C 1
ATOM 3637 O O . LEU A 1 477 ? -1.204 46.168 51.350 1.00 43.20 504 LEU A O 1
ATOM 3642 N N . ASN A 1 478 ? -2.825 44.844 50.497 1.00 37.41 505 ASN A N 1
ATOM 3643 C CA . ASN A 1 478 ? -1.935 43.737 50.176 1.00 40.00 505 ASN A CA 1
ATOM 3644 C C . ASN A 1 478 ? -1.867 43.394 48.688 1.00 37.99 505 ASN A C 1
ATOM 3645 O O . ASN A 1 478 ? -1.046 42.553 48.306 1.00 41.14 505 ASN A O 1
ATOM 3650 N N . SER A 1 479 ? -2.697 44.003 47.847 1.00 35.62 506 SER A N 1
ATOM 3651 C CA . SER A 1 479 ? -2.641 43.813 46.403 1.00 36.57 506 SER A CA 1
ATOM 3652 C C . SER A 1 479 ? -2.983 45.132 45.734 1.00 36.61 506 SER A C 1
ATOM 3653 O O . SER A 1 479 ? -4.090 45.652 45.890 1.00 33.98 506 SER A O 1
ATOM 3656 N N . LEU A 1 480 ? -2.033 45.678 45.009 1.00 34.96 507 LEU A N 1
ATOM 3657 C CA . LEU A 1 480 ? -2.250 46.872 44.208 1.00 36.07 507 LEU A CA 1
ATOM 3658 C C . LEU A 1 480 ? -2.009 46.397 42.787 1.00 35.66 507 LEU A C 1
ATOM 3659 O O . LEU A 1 480 ? -0.859 46.184 42.388 1.00 36.99 507 LEU A O 1
ATOM 3664 N N . ILE A 1 481 ? -3.081 46.174 42.043 1.00 32.33 508 ILE A N 1
ATOM 3665 C CA . ILE A 1 481 ? -2.992 45.596 40.712 1.00 31.17 508 ILE A CA 1
ATOM 3666 C C . ILE A 1 481 ? -3.329 46.719 39.744 1.00 33.85 508 ILE A C 1
ATOM 3667 O O . ILE A 1 481 ? -4.495 47.094 39.604 1.00 33.55 508 ILE A O 1
ATOM 3672 N N . LEU A 1 482 ? -2.302 47.268 39.089 1.00 33.19 509 LEU A N 1
ATOM 3673 C CA . LEU A 1 482 ? -2.443 48.445 38.243 1.00 34.96 509 LEU A CA 1
ATOM 3674 C C . LEU A 1 482 ? -1.974 48.187 36.821 1.00 33.25 509 LEU A C 1
ATOM 3675 O O . LEU A 1 482 ? -1.793 49.139 36.066 1.00 30.57 509 LEU A O 1
ATOM 3680 N N . ASN A 1 483 ? -1.754 46.934 36.447 1.00 32.09 510 ASN A N 1
ATOM 3681 C CA . ASN A 1 483 ? -1.178 46.651 35.146 1.00 32.24 510 ASN A CA 1
ATOM 3682 C C . ASN A 1 483 ? -2.114 47.054 34.018 1.00 31.66 510 ASN A C 1
ATOM 3683 O O . ASN A 1 483 ? -3.314 47.261 34.202 1.00 35.32 510 ASN A O 1
ATOM 3688 N N . ASN A 1 484 ? -1.517 47.231 32.849 1.00 33.93 511 ASN A N 1
ATOM 3689 C CA . ASN A 1 484 ? -2.218 47.423 31.585 1.00 31.14 511 ASN A CA 1
ATOM 3690 C C . ASN A 1 484 ? -3.076 48.692 31.552 1.00 31.98 511 ASN A C 1
ATOM 3691 O O . ASN A 1 484 ? -4.220 48.690 31.084 1.00 30.32 511 ASN A O 1
ATOM 3696 N N . ASN A 1 485 ? -2.505 49.789 32.039 1.00 32.74 512 ASN A N 1
ATOM 3697 C CA . ASN A 1 485 ? -3.074 51.102 31.771 1.00 35.12 512 ASN A CA 1
ATOM 3698 C C . ASN A 1 485 ? -2.029 51.896 30.998 1.00 35.53 512 ASN A C 1
ATOM 3699 O O . ASN A 1 485 ? -1.226 51.319 30.259 1.00 31.26 512 ASN A O 1
ATOM 3704 N N . LYS A 1 486 ? -2.043 53.212 31.137 1.00 36.98 513 LYS A N 1
ATOM 3705 C CA . LYS A 1 486 ? -0.983 54.058 30.603 1.00 34.66 513 LYS A CA 1
ATOM 3706 C C . LYS A 1 486 ? -0.467 54.984 31.683 1.00 35.65 513 LYS A C 1
ATOM 3707 O O . LYS A 1 486 ? -0.289 56.188 31.490 1.00 34.64 513 LYS A O 1
ATOM 3713 N N . LEU A 1 487 ? -0.204 54.401 32.844 1.00 35.06 514 LEU A N 1
ATOM 3714 C CA . LEU A 1 487 ? 0.443 55.134 33.909 1.00 36.30 514 LEU A CA 1
ATOM 3715 C C . LEU A 1 487 ? 1.862 55.497 33.486 1.00 40.39 514 LEU A C 1
ATOM 3716 O O . LEU A 1 487 ? 2.495 54.798 32.689 1.00 39.28 514 LEU A O 1
ATOM 3721 N N . HIS A 1 488 ? 2.348 56.620 34.002 1.00 41.98 515 HIS A N 1
ATOM 3722 C CA . HIS A 1 488 ? 3.686 57.095 33.703 1.00 41.42 515 HIS A CA 1
ATOM 3723 C C . HIS A 1 488 ? 4.244 57.708 34.974 1.00 42.49 515 HIS A C 1
ATOM 3724 O O . HIS A 1 488 ? 3.536 57.884 35.962 1.00 45.31 515 HIS A O 1
ATOM 3731 N N . GLY A 1 489 ? 5.527 58.027 34.949 1.00 47.08 516 GLY A N 1
ATOM 3732 C CA . GLY A 1 489 ? 6.192 58.522 36.134 1.00 45.00 516 GLY A CA 1
ATOM 3733 C C . GLY A 1 489 ? 6.944 57.422 36.860 1.00 46.96 516 GLY A C 1
ATOM 3734 O O . GLY A 1 489 ? 6.893 56.238 36.511 1.00 48.46 516 GLY A O 1
ATOM 3735 N N . LYS A 1 490 ? 7.669 57.839 37.886 1.00 47.24 517 LYS A N 1
ATOM 3736 C CA . LYS A 1 490 ? 8.345 56.887 38.743 1.00 47.93 517 LYS A CA 1
ATOM 3737 C C . LYS A 1 490 ? 7.364 56.313 39.759 1.00 46.09 517 LYS A C 1
ATOM 3738 O O . LYS A 1 490 ? 6.400 56.967 40.172 1.00 47.09 517 LYS A O 1
ATOM 3744 N N . ILE A 1 491 ? 7.574 55.047 40.094 1.00 48.09 518 ILE A N 1
ATOM 3745 C CA . ILE A 1 491 ? 6.874 54.412 41.198 1.00 47.90 518 ILE A CA 1
ATOM 3746 C C . ILE A 1 491 ? 7.256 55.197 42.447 1.00 49.26 518 ILE A C 1
ATOM 3747 O O . ILE A 1 491 ? 8.447 55.271 42.788 1.00 48.75 518 ILE A O 1
ATOM 3752 N N . PRO A 1 492 ? 6.297 55.845 43.118 1.00 54.61 519 PRO A N 1
ATOM 3753 C CA . PRO A 1 492 ? 6.631 56.628 44.313 1.00 52.28 519 PRO A CA 1
ATOM 3754 C C . PRO A 1 492 ? 7.294 55.749 45.352 1.00 55.17 519 PRO A C 1
ATOM 3755 O O . PRO A 1 492 ? 6.997 54.555 45.467 1.00 56.09 519 PRO A O 1
ATOM 3759 N N . ASP A 1 493 ? 8.214 56.344 46.103 1.00 55.96 520 ASP A N 1
ATOM 3760 C CA . ASP A 1 493 ? 8.882 55.567 47.135 1.00 56.29 520 ASP A CA 1
ATOM 3761 C C . ASP A 1 493 ? 8.020 55.338 48.372 1.00 55.91 520 ASP A C 1
ATOM 3762 O O . ASP A 1 493 ? 8.356 54.454 49.163 1.00 55.37 520 ASP A O 1
ATOM 3767 N N . GLN A 1 494 ? 6.915 56.078 48.550 1.00 51.74 521 GLN A N 1
ATOM 3768 C CA . GLN A 1 494 ? 6.084 55.896 49.737 1.00 52.78 521 GLN A CA 1
ATOM 3769 C C . GLN A 1 494 ? 5.383 54.546 49.749 1.00 55.21 521 GLN A C 1
ATOM 3770 O O . GLN A 1 494 ? 4.828 54.157 50.787 1.00 50.33 521 GLN A O 1
ATOM 3776 N N . LEU A 1 495 ? 5.380 53.832 48.616 1.00 58.22 522 LEU A N 1
ATOM 3777 C CA . LEU A 1 495 ? 4.958 52.437 48.641 1.00 58.40 522 LEU A CA 1
ATOM 3778 C C . LEU A 1 495 ? 5.906 51.555 49.450 1.00 56.54 522 LEU A C 1
ATOM 3779 O O . LEU A 1 495 ? 5.645 50.350 49.542 1.00 54.57 522 LEU A O 1
ATOM 3784 N N . THR A 1 496 ? 6.977 52.115 50.032 1.00 56.20 523 THR A N 1
ATOM 3785 C CA . THR A 1 496 ? 7.706 51.400 51.071 1.00 60.35 523 THR A CA 1
ATOM 3786 C C . THR A 1 496 ? 6.856 51.249 52.326 1.00 60.36 523 THR A C 1
ATOM 3787 O O . THR A 1 496 ? 6.892 50.209 52.991 1.00 58.80 523 THR A O 1
ATOM 3791 N N . ASN A 1 497 ? 6.084 52.295 52.655 1.00 54.01 524 ASN A N 1
ATOM 3792 C CA . ASN A 1 497 ? 5.281 52.357 53.868 1.00 54.18 524 ASN A CA 1
ATOM 3793 C C . ASN A 1 497 ? 4.080 51.431 53.822 1.00 58.92 524 ASN A C 1
ATOM 3794 O O . ASN A 1 497 ? 3.284 51.437 54.763 1.00 63.95 524 ASN A O 1
ATOM 3799 N N . CYS A 1 498 ? 3.936 50.639 52.757 1.00 57.47 525 CYS A N 1
ATOM 3800 C CA . CYS A 1 498 ? 2.902 49.612 52.645 1.00 55.34 525 CYS A CA 1
ATOM 3801 C C . CYS A 1 498 ? 3.480 48.303 53.150 1.00 56.25 525 CYS A C 1
ATOM 3802 O O . CYS A 1 498 ? 4.046 47.492 52.424 1.00 56.43 525 CYS A O 1
ATOM 3805 N N . PHE A 1 499 ? 3.372 48.132 54.464 1.00 52.99 526 PHE A N 1
ATOM 3806 C CA . PHE A 1 499 ? 3.817 46.906 55.140 1.00 54.87 526 PHE A CA 1
ATOM 3807 C C . PHE A 1 499 ? 3.231 45.663 54.531 1.00 51.01 526 PHE A C 1
ATOM 3808 O O . PHE A 1 499 ? 3.941 44.853 53.906 1.00 52.72 526 PHE A O 1
ATOM 3816 N N . THR A 1 500 ? 1.912 45.525 54.641 1.00 49.86 527 THR A N 1
ATOM 3817 C CA . THR A 1 500 ? 1.224 44.316 54.255 1.00 47.09 527 THR A CA 1
ATOM 3818 C C . THR A 1 500 ? 1.173 44.136 52.744 1.00 44.56 527 THR A C 1
ATOM 3819 O O . THR A 1 500 ? 0.869 43.036 52.285 1.00 42.85 527 THR A O 1
ATOM 3823 N N . LEU A 1 501 ? 1.519 45.161 51.966 1.00 48.58 528 LEU A N 1
ATOM 3824 C CA . LEU A 1 501 ? 1.553 44.990 50.521 1.00 46.23 528 LEU A CA 1
ATOM 3825 C C . LEU A 1 501 ? 2.401 43.776 50.175 1.00 46.19 528 LEU A C 1
ATOM 3826 O O . LEU A 1 501 ? 3.541 43.644 50.628 1.00 47.48 528 LEU A O 1
ATOM 3831 N N . VAL A 1 502 ? 1.816 42.843 49.444 1.00 42.17 529 VAL A N 1
ATOM 3832 C CA . VAL A 1 502 ? 2.535 41.605 49.202 1.00 43.72 529 VAL A CA 1
ATOM 3833 C C . VAL A 1 502 ? 2.413 41.241 47.735 1.00 39.73 529 VAL A C 1
ATOM 3834 O O . VAL A 1 502 ? 3.128 40.371 47.239 1.00 45.24 529 VAL A O 1
ATOM 3838 N N . ASN A 1 503 ? 1.532 41.916 47.020 1.00 35.03 530 ASN A N 1
ATOM 3839 C CA . ASN A 1 503 ? 1.313 41.627 45.607 1.00 37.87 530 ASN A CA 1
ATOM 3840 C C . ASN A 1 503 ? 1.073 42.927 44.849 1.00 38.43 530 ASN A C 1
ATOM 3841 O O . ASN A 1 503 ? 0.024 43.565 45.010 1.00 41.13 530 ASN A O 1
ATOM 3846 N N . LEU A 1 504 ? 2.036 43.302 44.006 1.00 38.29 531 LEU A N 1
ATOM 3847 C CA . LEU A 1 504 ? 1.963 44.507 43.190 1.00 38.20 531 LEU A CA 1
ATOM 3848 C C . LEU A 1 504 ? 2.058 44.118 41.726 1.00 36.36 531 LEU A C 1
ATOM 3849 O O . LEU A 1 504 ? 2.730 43.147 41.369 1.00 40.87 531 LEU A O 1
ATOM 3854 N N . ASN A 1 505 ? 1.356 44.853 40.871 1.00 35.07 532 ASN A N 1
ATOM 3855 C CA . ASN A 1 505 ? 1.445 44.583 39.442 1.00 33.45 532 ASN A CA 1
ATOM 3856 C C . ASN A 1 505 ? 1.238 45.904 38.731 1.00 34.96 532 ASN A C 1
ATOM 3857 O O . ASN A 1 505 ? 0.136 46.470 38.796 1.00 35.55 532 ASN A O 1
ATOM 3862 N N . VAL A 1 506 ? 2.311 46.407 38.118 1.00 30.67 533 VAL A N 1
ATOM 3863 C CA . VAL A 1 506 ? 2.347 47.632 37.333 1.00 32.43 533 VAL A CA 1
ATOM 3864 C C . VAL A 1 506 ? 2.868 47.390 35.923 1.00 34.96 533 VAL A C 1
ATOM 3865 O O . VAL A 1 506 ? 3.210 48.341 35.222 1.00 35.91 533 VAL A O 1
ATOM 3869 N N . SER A 1 507 ? 2.942 46.141 35.490 1.00 34.75 534 SER A N 1
ATOM 3870 C CA . SER A 1 507 ? 3.504 45.893 34.186 1.00 36.05 534 SER A CA 1
ATOM 3871 C C . SER A 1 507 ? 2.655 46.573 33.116 1.00 36.76 534 SER A C 1
ATOM 3872 O O . SER A 1 507 ? 1.502 46.944 33.341 1.00 33.09 534 SER A O 1
ATOM 3875 N N . PHE A 1 508 ? 3.275 46.809 31.963 1.00 36.43 535 PHE A N 1
ATOM 3876 C CA . PHE A 1 508 ? 2.567 47.333 30.795 1.00 34.89 535 PHE A CA 1
ATOM 3877 C C . PHE A 1 508 ? 1.894 48.675 31.080 1.00 35.01 535 PHE A C 1
ATOM 3878 O O . PHE A 1 508 ? 0.707 48.872 30.817 1.00 34.37 535 PHE A O 1
ATOM 3886 N N . ASN A 1 509 ? 2.673 49.609 31.609 1.00 34.78 536 ASN A N 1
ATOM 3887 C CA . ASN A 1 509 ? 2.278 51.009 31.592 1.00 35.68 536 ASN A CA 1
ATOM 3888 C C . ASN A 1 509 ? 3.422 51.751 30.881 1.00 38.54 536 ASN A C 1
ATOM 3889 O O . ASN A 1 509 ? 4.101 51.151 30.041 1.00 36.70 536 ASN A O 1
ATOM 3894 N N . ASN A 1 510 ? 3.667 53.022 31.194 1.00 35.82 537 ASN A N 1
ATOM 3895 C CA . ASN A 1 510 ? 4.883 53.709 30.747 1.00 36.92 537 ASN A CA 1
ATOM 3896 C C . ASN A 1 510 ? 5.586 54.324 31.947 1.00 38.91 537 ASN A C 1
ATOM 3897 O O . ASN A 1 510 ? 5.837 55.525 32.003 1.00 34.57 537 ASN A O 1
ATOM 3902 N N . LEU A 1 511 ? 5.871 53.496 32.949 1.00 40.41 538 LEU A N 1
ATOM 3903 C CA . LEU A 1 511 ? 6.578 53.955 34.131 1.00 41.49 538 LEU A CA 1
ATOM 3904 C C . LEU A 1 511 ? 8.067 54.052 33.828 1.00 42.13 538 LEU A C 1
ATOM 3905 O O . LEU A 1 511 ? 8.556 53.535 32.821 1.00 40.89 538 LEU A O 1
ATOM 3910 N N . SER A 1 512 ? 8.781 54.765 34.689 1.00 45.95 539 SER A N 1
ATOM 3911 C CA . SER A 1 512 ? 10.190 55.017 34.452 1.00 46.70 539 SER A CA 1
ATOM 3912 C C . SER A 1 512 ? 10.921 55.190 35.779 1.00 46.73 539 SER A C 1
ATOM 3913 O O . SER A 1 512 ? 10.314 55.423 36.830 1.00 47.58 539 SER A O 1
ATOM 3916 N N . GLY A 1 513 ? 12.243 55.131 35.700 1.00 48.15 540 GLY A N 1
ATOM 3917 C CA . GLY A 1 513 ? 13.107 55.171 36.860 1.00 50.73 540 GLY A CA 1
ATOM 3918 C C . GLY A 1 513 ? 13.520 53.780 37.291 1.00 54.74 540 GLY A C 1
ATOM 3919 O O . GLY A 1 513 ? 13.308 52.778 36.599 1.00 54.61 540 GLY A O 1
ATOM 3920 N N . ILE A 1 514 ? 14.145 53.726 38.446 1.00 56.10 541 ILE A N 1
ATOM 3921 C CA . ILE A 1 514 ? 14.417 52.449 39.089 1.00 59.64 541 ILE A CA 1
ATOM 3922 C C . ILE A 1 514 ? 13.301 52.213 40.093 1.00 54.23 541 ILE A C 1
ATOM 3923 O O . ILE A 1 514 ? 12.755 53.158 40.670 1.00 57.49 541 ILE A O 1
ATOM 3928 N N . VAL A 1 515 ? 12.923 50.949 40.258 1.00 57.04 542 VAL A N 1
ATOM 3929 C CA . VAL A 1 515 ? 11.930 50.549 41.252 1.00 58.70 542 VAL A CA 1
ATOM 3930 C C . VAL A 1 515 ? 12.417 50.995 42.626 1.00 54.46 542 VAL A C 1
ATOM 3931 O O . VAL A 1 515 ? 13.507 50.594 43.054 1.00 56.01 542 VAL A O 1
ATOM 3935 N N . PRO A 1 516 ? 11.662 51.821 43.348 1.00 55.50 543 PRO A N 1
ATOM 3936 C CA . PRO A 1 516 ? 12.177 52.341 44.605 1.00 62.37 543 PRO A CA 1
ATOM 3937 C C . PRO A 1 516 ? 12.579 51.208 45.507 1.00 65.16 543 PRO A C 1
ATOM 3938 O O . PRO A 1 516 ? 11.999 50.099 45.450 1.00 62.34 543 PRO A O 1
ATOM 3942 N N . PRO A 1 517 ? 13.556 51.470 46.343 1.00 67.67 544 PRO A N 1
ATOM 3943 C CA . PRO A 1 517 ? 14.063 50.471 47.258 1.00 73.13 544 PRO A CA 1
ATOM 3944 C C . PRO A 1 517 ? 13.114 50.197 48.428 1.00 72.54 544 PRO A C 1
ATOM 3945 O O . PRO A 1 517 ? 13.530 49.754 49.489 1.00 71.32 544 PRO A O 1
ATOM 3949 N N . MET A 1 518 ? 11.818 50.407 48.194 1.00 70.27 545 MET A N 1
ATOM 3950 C CA . MET A 1 518 ? 10.771 50.094 49.151 1.00 67.56 545 MET A CA 1
ATOM 3951 C C . MET A 1 518 ? 10.313 48.791 48.567 1.00 71.92 545 MET A C 1
ATOM 3952 O O . MET A 1 518 ? 9.282 48.744 47.916 1.00 73.48 545 MET A O 1
ATOM 3957 N N . ALA A 1 519 ? 11.149 47.783 48.736 1.00 71.00 546 ALA A N 1
ATOM 3958 C CA . ALA A 1 519 ? 10.877 46.481 48.211 1.00 73.30 546 ALA A CA 1
ATOM 3959 C C . ALA A 1 519 ? 10.564 45.418 49.247 1.00 74.47 546 ALA A C 1
ATOM 3960 O O . ALA A 1 519 ? 11.452 44.756 49.752 1.00 73.23 546 ALA A O 1
ATOM 3962 N N . ASN A 1 520 ? 9.280 45.259 49.534 1.00 68.39 547 ASN A N 1
ATOM 3963 C CA . ASN A 1 520 ? 8.778 44.251 50.459 1.00 70.35 547 ASN A CA 1
ATOM 3964 C C . ASN A 1 520 ? 8.324 42.975 49.749 1.00 69.07 547 ASN A C 1
ATOM 3965 O O . ASN A 1 520 ? 7.176 42.599 49.824 1.00 58.17 547 ASN A O 1
ATOM 3970 N N . PHE A 1 521 ? 9.257 42.304 49.091 1.00 76.21 548 PHE A N 1
ATOM 3971 C CA . PHE A 1 521 ? 8.988 41.070 48.354 1.00 72.24 548 PHE A CA 1
ATOM 3972 C C . PHE A 1 521 ? 8.999 39.894 49.333 1.00 75.73 548 PHE A C 1
ATOM 3973 O O . PHE A 1 521 ? 9.916 39.069 49.364 1.00 77.49 548 PHE A O 1
ATOM 3981 N N . SER A 1 522 ? 7.929 39.812 50.135 1.00 74.54 549 SER A N 1
ATOM 3982 C CA . SER A 1 522 ? 7.681 38.633 50.964 1.00 75.30 549 SER A CA 1
ATOM 3983 C C . SER A 1 522 ? 6.973 37.517 50.208 1.00 74.70 549 SER A C 1
ATOM 3984 O O . SER A 1 522 ? 6.943 36.380 50.695 1.00 75.20 549 SER A O 1
ATOM 3987 N N . ARG A 1 523 ? 6.388 37.827 49.053 1.00 68.51 550 ARG A N 1
ATOM 3988 C CA . ARG A 1 523 ? 5.756 36.852 48.169 1.00 66.91 550 ARG A CA 1
ATOM 3989 C C . ARG A 1 523 ? 5.896 37.360 46.721 1.00 66.99 550 ARG A C 1
ATOM 3990 O O . ARG A 1 523 ? 6.730 38.229 46.421 1.00 72.09 550 ARG A O 1
ATOM 3998 N N . ALA B 2 1 ? -29.805 44.735 4.046 1.00 39.04 1 ALA F N 1
ATOM 3999 C CA . ALA B 2 1 ? -30.642 45.824 3.562 1.00 40.06 1 ALA F CA 1
ATOM 4000 C C . ALA B 2 1 ? -31.984 45.256 3.114 1.00 38.11 1 ALA F C 1
ATOM 4001 O O . ALA B 2 1 ? -33.033 45.853 3.369 1.00 39.00 1 ALA F O 1
ATOM 4003 N N . GLY B 2 2 ? -31.938 44.100 2.461 1.00 38.04 2 GLY F N 1
ATOM 4004 C CA . GLY B 2 2 ? -33.114 43.342 2.083 1.00 38.33 2 GLY F CA 1
ATOM 4005 C C . GLY B 2 2 ? -33.229 43.151 0.579 1.00 40.60 2 GLY F C 1
ATOM 4006 O O . GLY B 2 2 ? -32.415 43.632 -0.212 1.00 41.28 2 GLY F O 1
ATOM 4007 N N . SER B 2 3 ? -34.282 42.425 0.197 1.00 37.83 3 SER F N 1
ATOM 4008 C CA . SER B 2 3 ? -34.655 42.252 -1.200 1.00 39.30 3 SER F CA 1
ATOM 4009 C C . SER B 2 3 ? -36.162 42.288 -1.268 1.00 39.37 3 SER F C 1
ATOM 4010 O O . SER B 2 3 ? -36.846 42.165 -0.252 1.00 40.68 3 SER F O 1
ATOM 4013 N N . ARG B 2 4 ? -36.687 42.419 -2.480 1.00 43.76 4 ARG F N 1
ATOM 4014 C CA . ARG B 2 4 ? -38.127 42.384 -2.666 1.00 45.02 4 ARG F CA 1
ATOM 4015 C C . ARG B 2 4 ? -38.459 41.757 -4.003 1.00 42.88 4 ARG F C 1
ATOM 4016 O O . ARG B 2 4 ? -37.586 41.547 -4.845 1.00 45.65 4 ARG F O 1
ATOM 4024 N N . LEU B 2 5 ? -39.748 41.523 -4.212 1.00 41.12 5 LEU F N 1
ATOM 4025 C CA . LEU B 2 5 ? -40.198 40.755 -5.356 1.00 40.34 5 LEU F CA 1
ATOM 4026 C C . LEU B 2 5 ? -39.921 41.534 -6.643 1.00 43.28 5 LEU F C 1
ATOM 4027 O O . LEU B 2 5 ? -40.055 42.760 -6.664 1.00 42.55 5 LEU F O 1
ATOM 4032 N N . PRO B 2 6 ? -39.410 40.879 -7.685 1.00 46.41 6 PRO F N 1
ATOM 4033 C CA . PRO B 2 6 ? -39.078 41.614 -8.912 1.00 46.27 6 PRO F CA 1
ATOM 4034 C C . PRO B 2 6 ? -40.330 42.234 -9.505 1.00 46.02 6 PRO F C 1
ATOM 4035 O O . PRO B 2 6 ? -41.366 41.584 -9.630 1.00 49.25 6 PRO F O 1
ATOM 4039 N N . ASP B 2 7 ? -40.228 43.502 -9.840 1.00 48.40 7 ASP F N 1
ATOM 4040 C CA . ASP B 2 7 ? -41.310 44.264 -10.443 1.00 48.81 7 ASP F CA 1
ATOM 4041 C C . ASP B 2 7 ? -41.069 44.344 -11.948 1.00 51.33 7 ASP F C 1
ATOM 4042 O O . ASP B 2 7 ? -40.108 44.980 -12.399 1.00 49.57 7 ASP F O 1
ATOM 4047 N N . CYS B 2 8 ? -41.956 43.727 -12.724 1.00 51.07 8 CYS F N 1
ATOM 4048 C CA . CYS B 2 8 ? -41.759 43.547 -14.156 1.00 50.44 8 CYS F CA 1
ATOM 4049 C C . CYS B 2 8 ? -42.452 44.610 -15.007 1.00 52.23 8 CYS F C 1
ATOM 4050 O O . CYS B 2 8 ? -42.508 44.456 -16.230 1.00 52.22 8 CYS F O 1
ATOM 4053 N N . SER B 2 9 ? -42.949 45.698 -14.405 1.00 51.85 9 SER F N 1
ATOM 4054 C CA . SER B 2 9 ? -43.899 46.572 -15.102 1.00 52.76 9 SER F CA 1
ATOM 4055 C C . SER B 2 9 ? -43.334 47.188 -16.376 1.00 52.68 9 SER F C 1
ATOM 4056 O O . SER B 2 9 ? -44.101 47.522 -17.287 1.00 54.00 9 SER F O 1
ATOM 4059 N N . HIS B 2 10 ? -42.007 47.352 -16.468 1.00 54.73 10 HIS F N 1
ATOM 4060 C CA . HIS B 2 10 ? -41.393 47.948 -17.651 1.00 52.78 10 HIS F CA 1
ATOM 4061 C C . HIS B 2 10 ? -40.188 47.144 -18.142 1.00 53.84 10 HIS F C 1
ATOM 4062 O O . HIS B 2 10 ? -39.274 47.713 -18.743 1.00 52.69 10 HIS F O 1
ATOM 4069 N N . ALA B 2 11 ? -40.168 45.830 -17.906 1.00 51.79 11 ALA F N 1
ATOM 4070 C CA . ALA B 2 11 ? -38.992 44.992 -18.152 1.00 52.92 11 ALA F CA 1
ATOM 4071 C C . ALA B 2 11 ? -39.016 44.231 -19.473 1.00 50.09 11 ALA F C 1
ATOM 4072 O O . ALA B 2 11 ? -38.091 43.453 -19.726 1.00 49.73 11 ALA F O 1
ATOM 4074 N N . CYS B 2 12 ? -40.045 44.399 -20.304 1.00 49.50 12 CYS F N 1
ATOM 4075 C CA . CYS B 2 12 ? -40.141 43.696 -21.582 1.00 51.43 12 CYS F CA 1
ATOM 4076 C C . CYS B 2 12 ? -40.115 44.657 -22.776 1.00 50.00 12 CYS F C 1
ATOM 4077 O O . CYS B 2 12 ? -40.734 44.399 -23.809 1.00 52.84 12 CYS F O 1
ATOM 4080 N N . GLY B 2 13 ? -39.348 45.733 -22.679 1.00 47.91 13 GLY F N 1
ATOM 4081 C CA . GLY B 2 13 ? -39.241 46.683 -23.781 1.00 47.21 13 GLY F CA 1
ATOM 4082 C C . GLY B 2 13 ? -40.567 47.350 -24.103 1.00 51.07 13 GLY F C 1
ATOM 4083 O O . GLY B 2 13 ? -41.175 48.014 -23.252 1.00 51.06 13 GLY F O 1
ATOM 4084 N N . SER B 2 14 ? -41.065 47.169 -25.328 1.00 52.66 14 SER F N 1
ATOM 4085 C CA . SER B 2 14 ? -42.349 47.733 -25.726 1.00 56.54 14 SER F CA 1
ATOM 4086 C C . SER B 2 14 ? -43.412 46.657 -25.873 1.00 59.12 14 SER F C 1
ATOM 4087 O O . SER B 2 14 ? -44.355 46.803 -26.661 1.00 63.30 14 SER F O 1
ATOM 4090 N N . CYS B 2 15 ? -43.283 45.637 -25.137 1.00 61.78 15 CYS F N 1
ATOM 4091 C CA . CYS B 2 15 ? -44.384 44.725 -24.902 1.00 61.07 15 CYS F CA 1
ATOM 4092 C C . CYS B 2 15 ? -45.065 45.165 -23.617 1.00 58.81 15 CYS F C 1
ATOM 4093 O O . CYS B 2 15 ? -44.408 45.355 -22.588 1.00 58.29 15 CYS F O 1
ATOM 4096 N N . SER B 2 16 ? -46.386 45.284 -23.629 1.00 60.53 16 SER F N 1
ATOM 4097 C CA . SER B 2 16 ? -47.074 46.019 -22.582 1.00 62.86 16 SER F CA 1
ATOM 4098 C C . SER B 2 16 ? -47.436 45.110 -21.406 1.00 64.93 16 SER F C 1
ATOM 4099 O O . SER B 2 16 ? -46.981 45.380 -20.284 1.00 63.53 16 SER F O 1
ATOM 4102 N N . PRO B 2 17 ? -48.236 44.021 -21.580 1.00 59.25 17 PRO F N 1
ATOM 4103 C CA . PRO B 2 17 ? -48.572 43.207 -20.398 1.00 58.15 17 PRO F CA 1
ATOM 4104 C C . PRO B 2 17 ? -47.380 42.383 -19.902 1.00 59.67 17 PRO F C 1
ATOM 4105 O O . PRO B 2 17 ? -47.338 41.158 -20.070 1.00 58.67 17 PRO F O 1
ATOM 4109 N N . CYS B 2 18 ? -46.415 43.055 -19.269 1.00 58.63 18 CYS F N 1
ATOM 4110 C CA . CYS B 2 18 ? -45.202 42.435 -18.743 1.00 53.85 18 CYS F CA 1
ATOM 4111 C C . CYS B 2 18 ? -45.447 42.091 -17.275 1.00 52.91 18 CYS F C 1
ATOM 4112 O O . CYS B 2 18 ? -45.695 42.984 -16.458 1.00 51.17 18 CYS F O 1
ATOM 4115 N N . ARG B 2 19 ? -45.430 40.793 -16.951 1.00 52.19 19 ARG F N 1
ATOM 4116 C CA . ARG B 2 19 ? -45.934 40.305 -15.674 1.00 51.20 19 ARG F CA 1
ATOM 4117 C C . ARG B 2 19 ? -44.990 39.238 -15.134 1.00 48.68 19 ARG F C 1
ATOM 4118 O O . ARG B 2 19 ? -44.435 38.443 -15.894 1.00 50.73 19 ARG F O 1
ATOM 4126 N N . LEU B 2 20 ? -44.870 39.177 -13.813 1.00 45.83 20 LEU F N 1
ATOM 4127 C CA . LEU B 2 20 ? -43.911 38.280 -13.189 1.00 45.90 20 LEU F CA 1
ATOM 4128 C C . LEU B 2 20 ? -44.399 36.836 -13.283 1.00 51.50 20 LEU F C 1
ATOM 4129 O O . LEU B 2 20 ? -45.596 36.552 -13.128 1.00 52.37 20 LEU F O 1
ATOM 4134 N N . VAL B 2 21 ? -43.455 35.925 -13.532 1.00 47.36 21 VAL F N 1
ATOM 4135 C CA . VAL B 2 21 ? -43.733 34.511 -13.766 1.00 49.01 21 VAL F CA 1
ATOM 4136 C C . VAL B 2 21 ? -42.599 33.690 -13.175 1.00 50.14 21 VAL F C 1
ATOM 4137 O O . VAL B 2 21 ? -41.422 33.982 -13.414 1.00 51.01 21 VAL F O 1
ATOM 4141 N N . MET B 2 22 ? -42.940 32.632 -12.453 1.00 55.12 22 MET F N 1
ATOM 4142 C CA . MET B 2 22 ? -41.881 31.850 -11.849 1.00 54.23 22 MET F CA 1
ATOM 4143 C C . MET B 2 22 ? -41.525 30.634 -12.693 1.00 53.69 22 MET F C 1
ATOM 4144 O O . MET B 2 22 ? -42.294 30.177 -13.541 1.00 55.17 22 MET F O 1
ATOM 4149 N N . VAL B 2 23 ? -40.327 30.118 -12.431 1.00 54.34 23 VAL F N 1
ATOM 4150 C CA . VAL B 2 23 ? -39.646 29.139 -13.268 1.00 53.62 23 VAL F CA 1
ATOM 4151 C C . VAL B 2 23 ? -39.252 27.978 -12.376 1.00 49.46 23 VAL F C 1
ATOM 4152 O O . VAL B 2 23 ? -39.001 28.157 -11.182 1.00 49.13 23 VAL F O 1
ATOM 4156 N N . SER B 2 24 ? -39.250 26.776 -12.945 1.00 54.18 24 SER F N 1
ATOM 4157 C CA . SER B 2 24 ? -38.711 25.597 -12.282 1.00 51.53 24 SER F CA 1
ATOM 4158 C C . SER B 2 24 ? -37.549 25.027 -13.088 1.00 48.43 24 SER F C 1
ATOM 4159 O O . SER B 2 24 ? -37.608 24.958 -14.318 1.00 50.03 24 SER F O 1
ATOM 4162 N N . PHE B 2 25 ? -36.477 24.656 -12.394 1.00 51.54 25 PHE F N 1
ATOM 4163 C CA . PHE B 2 25 ? -35.336 23.970 -13.007 1.00 49.99 25 PHE F CA 1
ATOM 4164 C C . PHE B 2 25 ? -35.339 22.493 -12.605 1.00 50.82 25 PHE F C 1
ATOM 4165 O O . PHE B 2 25 ? -36.406 21.889 -12.449 1.00 48.89 25 PHE F O 1
ATOM 4173 N N . CYS B 2 36 ? -36.610 20.970 -6.435 1.00 43.21 36 CYS F N 1
ATOM 4174 C CA . CYS B 2 36 ? -36.080 21.784 -7.530 1.00 48.80 36 CYS F CA 1
ATOM 4175 C C . CYS B 2 36 ? -36.017 23.268 -7.178 1.00 50.72 36 CYS F C 1
ATOM 4176 O O . CYS B 2 36 ? -36.880 23.775 -6.457 1.00 50.06 36 CYS F O 1
ATOM 4179 N N . PRO B 2 37 ? -35.014 23.977 -7.695 1.00 51.84 37 PRO F N 1
ATOM 4180 C CA . PRO B 2 37 ? -34.843 25.386 -7.328 1.00 50.47 37 PRO F CA 1
ATOM 4181 C C . PRO B 2 37 ? -35.742 26.282 -8.171 1.00 49.02 37 PRO F C 1
ATOM 4182 O O . PRO B 2 37 ? -36.338 25.859 -9.161 1.00 49.96 37 PRO F O 1
ATOM 4186 N N . MET B 2 38 ? -35.861 27.539 -7.741 1.00 45.33 38 MET F N 1
ATOM 4187 C CA . MET B 2 38 ? -36.903 28.405 -8.286 1.00 50.87 38 MET F CA 1
ATOM 4188 C C . MET B 2 38 ? -36.310 29.777 -8.520 1.00 47.73 38 MET F C 1
ATOM 4189 O O . MET B 2 38 ? -35.593 30.296 -7.661 1.00 46.37 38 MET F O 1
ATOM 4194 N N . ALA B 2 39 ? -36.634 30.367 -9.671 1.00 49.66 39 ALA F N 1
ATOM 4195 C CA . ALA B 2 39 ? -36.171 31.699 -10.043 1.00 45.23 39 ALA F CA 1
ATOM 4196 C C . ALA B 2 39 ? -37.293 32.446 -10.777 1.00 50.04 39 ALA F C 1
ATOM 4197 O O . ALA B 2 39 ? -38.310 31.859 -11.179 1.00 50.27 39 ALA F O 1
ATOM 4199 N N . TYR B 2 40 ? -37.125 33.759 -10.927 1.00 47.82 40 TYR F N 1
ATOM 4200 C CA . TYR B 2 40 ? -38.138 34.586 -11.571 1.00 46.55 40 TYR F CA 1
ATOM 4201 C C . TYR B 2 40 ? -37.739 34.913 -12.998 1.00 45.30 40 TYR F C 1
ATOM 4202 O O . TYR B 2 40 ? -36.559 35.054 -13.318 1.00 47.64 40 TYR F O 1
ATOM 4211 N N . LYS B 2 41 ? -38.742 35.057 -13.845 1.00 44.85 41 LYS F N 1
ATOM 4212 C CA . LYS B 2 41 ? -38.580 35.816 -15.065 1.00 48.60 41 LYS F CA 1
ATOM 4213 C C . LYS B 2 41 ? -39.799 36.723 -15.229 1.00 51.02 41 LYS F C 1
ATOM 4214 O O . LYS B 2 41 ? -40.744 36.699 -14.432 1.00 49.70 41 LYS F O 1
ATOM 4220 N N . CYS B 2 42 ? -39.740 37.558 -16.240 1.00 52.74 42 CYS F N 1
ATOM 4221 C CA . CYS B 2 42 ? -40.803 38.483 -16.570 1.00 51.39 42 CYS F CA 1
ATOM 4222 C C . CYS B 2 42 ? -41.332 37.998 -17.908 1.00 53.85 42 CYS F C 1
ATOM 4223 O O . CYS B 2 42 ? -40.568 37.565 -18.740 1.00 54.45 42 CYS F O 1
ATOM 4226 N N . MET B 2 43 ? -42.637 38.054 -18.117 1.00 51.60 43 MET F N 1
ATOM 4227 C CA . MET B 2 43 ? -43.225 37.547 -19.351 1.00 52.82 43 MET F CA 1
ATOM 4228 C C . MET B 2 43 ? -44.296 38.443 -19.961 1.00 55.42 43 MET F C 1
ATOM 4229 O O . MET B 2 43 ? -45.126 38.983 -19.272 1.00 54.92 43 MET F O 1
ATOM 4234 N N . CYS B 2 44 ? -44.252 38.619 -21.266 1.00 53.07 44 CYS F N 1
ATOM 4235 C CA . CYS B 2 44 ? -45.262 39.376 -21.953 1.00 53.92 44 CYS F CA 1
ATOM 4236 C C . CYS B 2 44 ? -45.608 38.698 -23.249 1.00 57.62 44 CYS F C 1
ATOM 4237 O O . CYS B 2 44 ? -44.783 38.527 -24.118 1.00 54.58 44 CYS F O 1
ATOM 4240 N N . ASN B 2 45 ? -46.859 38.294 -23.341 1.00 53.54 45 ASN F N 1
ATOM 4241 C CA . ASN B 2 45 ? -47.392 37.668 -24.512 1.00 53.86 45 ASN F CA 1
ATOM 4242 C C . ASN B 2 45 ? -46.595 36.519 -25.061 1.00 50.96 45 ASN F C 1
ATOM 4243 O O . ASN B 2 45 ? -46.184 36.537 -26.200 1.00 48.68 45 ASN F O 1
ATOM 4248 N N . ASN B 2 46 ? -46.322 35.594 -24.152 1.00 50.93 46 ASN F N 1
ATOM 4249 C CA . ASN B 2 46 ? -45.653 34.295 -24.311 1.00 50.84 46 ASN F CA 1
ATOM 4250 C C . ASN B 2 46 ? -44.160 34.275 -24.355 1.00 52.63 46 ASN F C 1
ATOM 4251 O O . ASN B 2 46 ? -43.585 33.220 -24.372 1.00 52.48 46 ASN F O 1
ATOM 4256 N N . LYS B 2 47 ? -43.530 35.432 -24.277 1.00 55.38 47 LYS F N 1
ATOM 4257 C CA . LYS B 2 47 ? -42.087 35.485 -24.359 1.00 57.19 47 LYS F CA 1
ATOM 4258 C C . LYS B 2 47 ? -41.440 35.950 -23.083 1.00 55.45 47 LYS F C 1
ATOM 4259 O O . LYS B 2 47 ? -41.910 36.832 -22.424 1.00 53.75 47 LYS F O 1
ATOM 4265 N N . SER B 2 48 ? -40.379 35.263 -22.725 1.00 56.34 48 SER F N 1
ATOM 4266 C CA . SER B 2 48 ? -39.619 35.516 -21.530 1.00 56.83 48 SER F CA 1
ATOM 4267 C C . SER B 2 48 ? -38.581 36.603 -21.650 1.00 53.33 48 SER F C 1
ATOM 4268 O O . SER B 2 48 ? -37.886 36.696 -22.609 1.00 55.15 48 SER F O 1
ATOM 4271 N N . TYR B 2 49 ? -38.503 37.408 -20.619 1.00 49.74 49 TYR F N 1
ATOM 4272 C CA . TYR B 2 49 ? -37.550 38.488 -20.447 1.00 51.71 49 TYR F CA 1
ATOM 4273 C C . TYR B 2 49 ? -36.999 38.339 -19.039 1.00 51.13 49 TYR F C 1
ATOM 4274 O O . TYR B 2 49 ? -37.643 37.725 -18.184 1.00 49.30 49 TYR F O 1
ATOM 4283 N N . PRO B 2 50 ? -35.815 38.878 -18.763 1.00 52.61 50 PRO F N 1
ATOM 4284 C CA . PRO B 2 50 ? -35.256 38.739 -17.414 1.00 50.30 50 PRO F CA 1
ATOM 4285 C C . PRO B 2 50 ? -35.794 39.784 -16.444 1.00 50.29 50 PRO F C 1
ATOM 4286 O O . PRO B 2 50 ? -36.186 40.892 -16.825 1.00 47.99 50 PRO F O 1
ATOM 4290 N N . VAL B 2 51 ? -35.827 39.404 -15.170 1.00 45.32 51 VAL F N 1
ATOM 4291 C CA . VAL B 2 51 ? -36.302 40.301 -14.121 1.00 44.86 51 VAL F CA 1
ATOM 4292 C C . VAL B 2 51 ? -35.361 41.487 -13.964 1.00 46.44 51 VAL F C 1
ATOM 4293 O O . VAL B 2 51 ? -34.148 41.343 -14.159 1.00 49.39 51 VAL F O 1
ATOM 4297 N N . PRO B 2 52 ? -35.869 42.680 -13.624 1.00 47.13 52 PRO F N 1
ATOM 4298 C CA . PRO B 2 52 ? -35.025 43.864 -13.384 1.00 48.45 52 PRO F CA 1
ATOM 4299 C C . PRO B 2 52 ? -33.916 43.622 -12.378 1.00 45.20 52 PRO F C 1
ATOM 4300 O O . PRO B 2 52 ? -34.133 42.782 -11.523 1.00 43.83 52 PRO F O 1
ATOM 4304 N N . ALA C 2 1 ? -52.825 20.051 48.651 1.00 36.06 1 ALA E N 1
ATOM 4305 C CA . ALA C 2 1 ? -53.969 20.755 49.212 1.00 37.09 1 ALA E CA 1
ATOM 4306 C C . ALA C 2 1 ? -53.496 22.114 49.714 1.00 35.13 1 ALA E C 1
ATOM 4307 O O . ALA C 2 1 ? -54.182 23.131 49.546 1.00 36.02 1 ALA E O 1
ATOM 4309 N N . GLY C 2 2 ? -52.295 22.098 50.264 1.00 38.71 2 GLY E N 1
ATOM 4310 C CA . GLY C 2 2 ? -51.602 23.267 50.750 1.00 38.99 2 GLY E CA 1
ATOM 4311 C C . GLY C 2 2 ? -51.343 23.480 52.222 1.00 41.27 2 GLY E C 1
ATOM 4312 O O . GLY C 2 2 ? -51.494 22.603 53.027 1.00 41.99 2 GLY E O 1
ATOM 4313 N N . SER C 2 3 ? -50.916 24.691 52.548 1.00 37.98 3 SER E N 1
ATOM 4314 C CA . SER C 2 3 ? -50.676 25.109 53.921 1.00 39.45 3 SER E CA 1
ATOM 4315 C C . SER C 2 3 ? -51.017 26.576 54.136 1.00 39.50 3 SER E C 1
ATOM 4316 O O . SER C 2 3 ? -51.261 27.296 53.233 1.00 40.82 3 SER E O 1
ATOM 4319 N N . ARG C 2 4 ? -51.088 26.984 55.370 1.00 41.93 4 ARG E N 1
ATOM 4320 C CA . ARG C 2 4 ? -51.383 28.348 55.692 1.00 43.17 4 ARG E CA 1
ATOM 4321 C C . ARG C 2 4 ? -50.561 28.747 56.867 1.00 41.02 4 ARG E C 1
ATOM 4322 O O . ARG C 2 4 ? -50.081 27.921 57.596 1.00 43.79 4 ARG E O 1
ATOM 4330 N N . LEU C 2 5 ? -50.443 30.034 57.082 1.00 41.47 5 LEU E N 1
ATOM 4331 C CA . LEU C 2 5 ? -49.730 30.547 58.214 1.00 40.69 5 LEU E CA 1
ATOM 4332 C C . LEU C 2 5 ? -50.533 30.318 59.477 1.00 43.67 5 LEU E C 1
ATOM 4333 O O . LEU C 2 5 ? -51.658 30.688 59.524 1.00 42.97 5 LEU E O 1
ATOM 4338 N N . PRO C 2 6 ? -49.961 29.703 60.516 1.00 45.69 6 PRO E N 1
ATOM 4339 C CA . PRO C 2 6 ? -50.756 29.441 61.729 1.00 45.58 6 PRO E CA 1
ATOM 4340 C C . PRO C 2 6 ? -51.342 30.713 62.316 1.00 45.32 6 PRO E C 1
ATOM 4341 O O . PRO C 2 6 ? -50.678 31.740 62.422 1.00 48.52 6 PRO E O 1
ATOM 4345 N N . ASP C 2 7 ? -52.623 30.643 62.649 1.00 48.82 7 ASP E N 1
ATOM 4346 C CA . ASP C 2 7 ? -53.358 31.731 63.277 1.00 49.23 7 ASP E CA 1
ATOM 4347 C C . ASP C 2 7 ? -53.380 31.451 64.773 1.00 51.76 7 ASP E C 1
ATOM 4348 O O . ASP C 2 7 ? -53.842 30.389 65.206 1.00 50.01 7 ASP E O 1
ATOM 4353 N N . CYS C 2 8 ? -52.801 32.359 65.548 1.00 52.36 8 CYS E N 1
ATOM 4354 C CA . CYS C 2 8 ? -52.639 32.165 66.977 1.00 51.74 8 CYS E CA 1
ATOM 4355 C C . CYS C 2 8 ? -53.759 32.796 67.785 1.00 53.53 8 CYS E C 1
ATOM 4356 O O . CYS C 2 8 ? -53.675 32.813 69.017 1.00 53.53 8 CYS E O 1
ATOM 4359 N N . SER C 2 9 ? -54.824 33.267 67.133 1.00 52.96 9 SER E N 1
ATOM 4360 C CA . SER C 2 9 ? -55.752 34.178 67.802 1.00 53.86 9 SER E CA 1
ATOM 4361 C C . SER C 2 9 ? -56.398 33.551 69.037 1.00 53.81 9 SER E C 1
ATOM 4362 O O . SER C 2 9 ? -56.769 34.272 69.968 1.00 55.12 9 SER E O 1
ATOM 4365 N N . HIS C 2 10 ? -56.511 32.221 69.089 1.00 54.48 10 HIS E N 1
ATOM 4366 C CA . HIS C 2 10 ? -57.062 31.545 70.262 1.00 52.55 10 HIS E CA 1
ATOM 4367 C C . HIS C 2 10 ? -56.183 30.386 70.724 1.00 53.64 10 HIS E C 1
ATOM 4368 O O . HIS C 2 10 ? -56.693 29.429 71.318 1.00 52.50 10 HIS E O 1
ATOM 4375 N N . ALA C 2 11 ? -54.868 30.454 70.481 1.00 50.85 11 ALA E N 1
ATOM 4376 C CA . ALA C 2 11 ? -53.972 29.323 70.727 1.00 52.01 11 ALA E CA 1
ATOM 4377 C C . ALA C 2 11 ? -53.229 29.378 72.061 1.00 49.21 11 ALA E C 1
ATOM 4378 O O . ALA C 2 11 ? -52.481 28.442 72.367 1.00 48.88 11 ALA E O 1
ATOM 4380 N N . CYS C 2 12 ? -53.442 30.402 72.888 1.00 48.61 12 CYS E N 1
ATOM 4381 C CA . CYS C 2 12 ? -52.747 30.519 74.168 1.00 50.60 12 CYS E CA 1
ATOM 4382 C C . CYS C 2 12 ? -53.722 30.344 75.328 1.00 49.17 12 CYS E C 1
ATOM 4383 O O . CYS C 2 12 ? -53.584 30.964 76.389 1.00 52.05 12 CYS E O 1
ATOM 4386 N N . GLY C 2 13 ? -54.681 29.440 75.138 1.00 46.00 13 GLY E N 1
ATOM 4387 C CA . GLY C 2 13 ? -55.668 29.165 76.156 1.00 45.30 13 GLY E CA 1
ATOM 4388 C C . GLY C 2 13 ? -56.438 30.439 76.473 1.00 49.13 13 GLY E C 1
ATOM 4389 O O . GLY C 2 13 ? -57.070 31.068 75.630 1.00 49.08 13 GLY E O 1
ATOM 4390 N N . SER C 2 14 ? -56.266 30.827 77.726 1.00 50.64 14 SER E N 1
ATOM 4391 C CA . SER C 2 14 ? -56.871 31.997 78.361 1.00 54.49 14 SER E CA 1
ATOM 4392 C C . SER C 2 14 ? -55.852 33.115 78.630 1.00 57.09 14 SER E C 1
ATOM 4393 O O . SER C 2 14 ? -56.028 33.901 79.566 1.00 61.26 14 SER E O 1
ATOM 4396 N N . CYS C 2 15 ? -54.822 33.219 77.784 1.00 58.60 15 CYS E N 1
ATOM 4397 C CA . CYS C 2 15 ? -53.994 34.402 77.590 1.00 57.91 15 CYS E CA 1
ATOM 4398 C C . CYS C 2 15 ? -54.428 35.116 76.310 1.00 55.57 15 CYS E C 1
ATOM 4399 O O . CYS C 2 15 ? -54.553 34.476 75.255 1.00 55.02 15 CYS E O 1
ATOM 4402 N N . SER C 2 16 ? -54.631 36.432 76.395 1.00 55.82 16 SER E N 1
ATOM 4403 C CA . SER C 2 16 ? -55.357 37.125 75.336 1.00 58.08 16 SER E CA 1
ATOM 4404 C C . SER C 2 16 ? -54.456 37.590 74.194 1.00 60.15 16 SER E C 1
ATOM 4405 O O . SER C 2 16 ? -54.651 37.129 73.057 1.00 58.71 16 SER E O 1
ATOM 4408 N N . PRO C 2 17 ? -53.453 38.473 74.417 1.00 53.44 17 PRO E N 1
ATOM 4409 C CA . PRO C 2 17 ? -52.649 38.911 73.261 1.00 52.33 17 PRO E CA 1
ATOM 4410 C C . PRO C 2 17 ? -51.776 37.773 72.740 1.00 53.87 17 PRO E C 1
ATOM 4411 O O . PRO C 2 17 ? -50.553 37.759 72.914 1.00 52.90 17 PRO E O 1
ATOM 4415 N N . CYS C 2 18 ? -52.425 36.813 72.081 1.00 55.15 18 CYS E N 1
ATOM 4416 C CA . CYS C 2 18 ? -51.773 35.628 71.541 1.00 50.39 18 CYS E CA 1
ATOM 4417 C C . CYS C 2 18 ? -51.433 35.882 70.075 1.00 49.42 18 CYS E C 1
ATOM 4418 O O . CYS C 2 18 ? -52.326 35.945 69.223 1.00 47.62 18 CYS E O 1
ATOM 4421 N N . ARG C 2 19 ? -50.133 35.985 69.779 1.00 47.38 19 ARG E N 1
ATOM 4422 C CA . ARG C 2 19 ? -49.646 36.437 68.482 1.00 46.35 19 ARG E CA 1
ATOM 4423 C C . ARG C 2 19 ? -48.468 35.583 68.040 1.00 43.85 19 ARG E C 1
ATOM 4424 O O . ARG C 2 19 ? -47.719 35.055 68.862 1.00 45.95 19 ARG E O 1
ATOM 4432 N N . LEU C 2 20 ? -48.334 35.425 66.728 1.00 45.57 20 LEU E N 1
ATOM 4433 C CA . LEU C 2 20 ? -47.306 34.568 66.151 1.00 45.64 20 LEU E CA 1
ATOM 4434 C C . LEU C 2 20 ? -45.934 35.234 66.129 1.00 51.27 20 LEU E C 1
ATOM 4435 O O . LEU C 2 20 ? -45.811 36.428 65.829 1.00 52.13 20 LEU E O 1
ATOM 4440 N N . VAL C 2 21 ? -44.897 34.445 66.449 1.00 46.03 21 VAL E N 1
ATOM 4441 C CA . VAL C 2 21 ? -43.500 34.895 66.489 1.00 47.72 21 VAL E CA 1
ATOM 4442 C C . VAL C 2 21 ? -42.615 33.733 66.042 1.00 48.86 21 VAL E C 1
ATOM 4443 O O . VAL C 2 21 ? -42.859 32.571 66.391 1.00 49.76 21 VAL E O 1
ATOM 4447 N N . MET C 2 22 ? -41.598 34.030 65.244 1.00 53.19 22 MET E N 1
ATOM 4448 C CA . MET C 2 22 ? -40.819 32.930 64.697 1.00 52.29 22 MET E CA 1
ATOM 4449 C C . MET C 2 22 ? -39.565 32.622 65.507 1.00 51.84 22 MET E C 1
ATOM 4450 O O . MET C 2 22 ? -39.075 33.431 66.295 1.00 53.38 22 MET E O 1
ATOM 4455 N N . VAL C 2 23 ? -39.072 31.406 65.305 1.00 54.82 23 VAL E N 1
ATOM 4456 C CA . VAL C 2 23 ? -38.014 30.807 66.102 1.00 54.20 23 VAL E CA 1
ATOM 4457 C C . VAL C 2 23 ? -36.957 30.260 65.154 1.00 50.02 23 VAL E C 1
ATOM 4458 O O . VAL C 2 23 ? -37.283 29.601 64.152 1.00 49.58 23 VAL E O 1
ATOM 4462 N N . SER C 2 24 ? -35.689 30.480 65.525 1.00 51.82 24 SER E N 1
ATOM 4463 C CA . SER C 2 24 ? -34.514 29.868 64.919 1.00 49.19 24 SER E CA 1
ATOM 4464 C C . SER C 2 24 ? -33.829 29.048 65.998 1.00 46.24 24 SER E C 1
ATOM 4465 O O . SER C 2 24 ? -33.721 29.490 67.141 1.00 47.97 24 SER E O 1
ATOM 4468 N N . PHE C 2 25 ? -33.356 27.862 65.634 1.00 50.47 25 PHE E N 1
ATOM 4469 C CA . PHE C 2 25 ? -32.626 27.007 66.568 1.00 49.07 25 PHE E CA 1
ATOM 4470 C C . PHE C 2 25 ? -31.121 27.126 66.292 1.00 49.97 25 PHE E C 1
ATOM 4471 O O . PHE C 2 25 ? -30.687 27.901 65.425 1.00 47.99 25 PHE E O 1
ATOM 4479 N N . CYS C 2 36 ? -29.617 28.631 59.717 1.00 43.53 36 CYS E N 1
ATOM 4480 C CA . CYS C 2 36 ? -30.364 27.899 60.723 1.00 49.14 36 CYS E CA 1
ATOM 4481 C C . CYS C 2 36 ? -31.820 27.826 60.258 1.00 50.98 36 CYS E C 1
ATOM 4482 O O . CYS C 2 36 ? -32.351 28.820 59.751 1.00 50.29 36 CYS E O 1
ATOM 4485 N N . PRO C 2 37 ? -32.484 26.687 60.470 1.00 49.61 37 PRO E N 1
ATOM 4486 C CA . PRO C 2 37 ? -33.865 26.545 60.001 1.00 48.17 37 PRO E CA 1
ATOM 4487 C C . PRO C 2 37 ? -34.849 27.144 60.999 1.00 46.72 37 PRO E C 1
ATOM 4488 O O . PRO C 2 37 ? -34.501 27.544 62.115 1.00 47.72 37 PRO E O 1
ATOM 4492 N N . MET C 2 38 ? -36.102 27.201 60.572 1.00 41.88 38 MET E N 1
ATOM 4493 C CA . MET C 2 38 ? -37.072 28.091 61.190 1.00 47.41 38 MET E CA 1
ATOM 4494 C C . MET C 2 38 ? -38.397 27.381 61.421 1.00 44.26 38 MET E C 1
ATOM 4495 O O . MET C 2 38 ? -38.841 26.583 60.587 1.00 42.86 38 MET E O 1
ATOM 4500 N N . ALA C 2 39 ? -39.009 27.664 62.579 1.00 49.00 39 ALA E N 1
ATOM 4501 C CA . ALA C 2 39 ? -40.332 27.153 62.928 1.00 44.56 39 ALA E CA 1
ATOM 4502 C C . ALA C 2 39 ? -41.104 28.251 63.659 1.00 49.37 39 ALA E C 1
ATOM 4503 O O . ALA C 2 39 ? -40.516 29.197 64.193 1.00 49.62 39 ALA E O 1
ATOM 4505 N N . TYR C 2 40 ? -42.423 28.106 63.722 1.00 47.96 40 TYR E N 1
ATOM 4506 C CA . TYR C 2 40 ? -43.292 29.128 64.309 1.00 46.68 40 TYR E CA 1
ATOM 4507 C C . TYR C 2 40 ? -43.729 28.765 65.729 1.00 45.49 40 TYR E C 1
ATOM 4508 O O . TYR C 2 40 ? -43.885 27.592 66.063 1.00 47.85 40 TYR E O 1
ATOM 4517 N N . LYS C 2 41 ? -43.944 29.783 66.564 1.00 44.50 41 LYS E N 1
ATOM 4518 C CA . LYS C 2 41 ? -44.622 29.564 67.842 1.00 48.29 41 LYS E CA 1
ATOM 4519 C C . LYS C 2 41 ? -45.639 30.680 68.071 1.00 50.68 41 LYS E C 1
ATOM 4520 O O . LYS C 2 41 ? -45.624 31.713 67.390 1.00 49.33 41 LYS E O 1
ATOM 4526 N N . CYS C 2 42 ? -46.537 30.469 69.037 1.00 50.21 42 CYS E N 1
ATOM 4527 C CA . CYS C 2 42 ? -47.447 31.517 69.506 1.00 48.85 42 CYS E CA 1
ATOM 4528 C C . CYS C 2 42 ? -46.947 32.060 70.838 1.00 51.36 42 CYS E C 1
ATOM 4529 O O . CYS C 2 42 ? -46.457 31.306 71.675 1.00 52.03 42 CYS E O 1
ATOM 4532 N N . MET C 2 43 ? -47.124 33.358 71.058 1.00 48.35 43 MET E N 1
ATOM 4533 C CA . MET C 2 43 ? -46.593 34.019 72.242 1.00 49.63 43 MET E CA 1
ATOM 4534 C C . MET C 2 43 ? -47.620 34.970 72.844 1.00 52.23 43 MET E C 1
ATOM 4535 O O . MET C 2 43 ? -48.347 35.660 72.118 1.00 51.65 43 MET E O 1
ATOM 4540 N N . CYS C 2 44 ? -47.688 34.982 74.174 1.00 51.15 44 CYS E N 1
ATOM 4541 C CA . CYS C 2 44 ? -48.534 35.929 74.882 1.00 52.00 44 CYS E CA 1
ATOM 4542 C C . CYS C 2 44 ? -47.814 36.316 76.159 1.00 55.81 44 CYS E C 1
ATOM 4543 O O . CYS C 2 44 ? -47.462 35.426 76.919 1.00 52.86 44 CYS E O 1
ATOM 4546 N N . ASN C 2 45 ? -47.617 37.611 76.415 1.00 57.93 45 ASN E N 1
ATOM 4547 C CA . ASN C 2 45 ? -46.893 38.058 77.625 1.00 58.36 45 ASN E CA 1
ATOM 4548 C C . ASN C 2 45 ? -45.663 37.183 77.850 1.00 55.55 45 ASN E C 1
ATOM 4549 O O . ASN C 2 45 ? -45.568 36.434 78.826 1.00 53.33 45 ASN E O 1
ATOM 4554 N N . ASN C 2 46 ? -44.772 37.159 76.852 1.00 53.09 46 ASN E N 1
ATOM 4555 C CA . ASN C 2 46 ? -43.464 36.506 76.960 1.00 53.11 46 ASN E CA 1
ATOM 4556 C C . ASN C 2 46 ? -43.504 34.976 77.098 1.00 54.92 46 ASN E C 1
ATOM 4557 O O . ASN C 2 46 ? -42.462 34.326 76.944 1.00 54.82 46 ASN E O 1
ATOM 4562 N N . LYS C 2 47 ? -44.674 34.384 77.385 1.00 54.35 47 LYS E N 1
ATOM 4563 C CA . LYS C 2 47 ? -44.761 32.923 77.430 1.00 56.18 47 LYS E CA 1
ATOM 4564 C C . LYS C 2 47 ? -45.001 32.337 76.038 1.00 54.29 47 LYS E C 1
ATOM 4565 O O . LYS C 2 47 ? -45.677 32.933 75.184 1.00 52.46 47 LYS E O 1
ATOM 4571 N N . SER C 2 48 ? -44.437 31.149 75.824 1.00 55.49 48 SER E N 1
ATOM 4572 C CA . SER C 2 48 ? -44.510 30.425 74.559 1.00 55.88 48 SER E CA 1
ATOM 4573 C C . SER C 2 48 ? -45.621 29.381 74.590 1.00 52.33 48 SER E C 1
ATOM 4574 O O . SER C 2 48 ? -45.917 28.800 75.632 1.00 54.22 48 SER E O 1
ATOM 4577 N N . TYR C 2 49 ? -46.224 29.151 73.431 1.00 50.28 49 TYR E N 1
ATOM 4578 C CA . TYR C 2 49 ? -47.244 28.142 73.186 1.00 52.20 49 TYR E CA 1
ATOM 4579 C C . TYR C 2 49 ? -47.032 27.600 71.782 1.00 51.56 49 TYR E C 1
ATOM 4580 O O . TYR C 2 49 ? -46.393 28.256 70.952 1.00 49.70 49 TYR E O 1
ATOM 4589 N N . PRO C 2 50 ? -47.530 26.398 71.490 1.00 53.51 50 PRO E N 1
ATOM 4590 C CA . PRO C 2 50 ? -47.403 25.872 70.130 1.00 51.16 50 PRO E CA 1
ATOM 4591 C C . PRO C 2 50 ? -48.516 26.353 69.203 1.00 51.09 50 PRO E C 1
ATOM 4592 O O . PRO C 2 50 ? -49.660 26.579 69.599 1.00 48.78 50 PRO E O 1
ATOM 4596 N N . VAL C 2 51 ? -48.151 26.487 67.928 1.00 46.92 51 VAL E N 1
ATOM 4597 C CA . VAL C 2 51 ? -49.062 26.919 66.867 1.00 46.42 51 VAL E CA 1
ATOM 4598 C C . VAL C 2 51 ? -50.132 25.857 66.641 1.00 48.01 51 VAL E C 1
ATOM 4599 O O . VAL C 2 51 ? -49.839 24.670 66.807 1.00 50.96 51 VAL E O 1
ATOM 4603 N N . PRO C 2 52 ? -51.384 26.219 66.291 1.00 46.67 52 PRO E N 1
ATOM 4604 C CA . PRO C 2 52 ? -52.405 25.203 65.941 1.00 47.98 52 PRO E CA 1
ATOM 4605 C C . PRO C 2 52 ? -51.935 24.280 64.832 1.00 44.73 52 PRO E C 1
ATOM 4606 O O . PRO C 2 52 ? -51.657 23.128 65.158 1.00 43.32 52 PRO E O 1
ATOM 4610 N N . ALA D 3 1 ? -67.592 29.304 55.779 1.00 63.24 52 ALA C N 1
ATOM 4611 C CA . ALA D 3 1 ? -66.810 28.215 56.357 1.00 59.42 52 ALA C CA 1
ATOM 4612 C C . ALA D 3 1 ? -66.922 28.205 57.874 1.00 59.75 52 ALA C C 1
ATOM 4613 O O . ALA D 3 1 ? -66.062 28.731 58.563 1.00 58.03 52 ALA C O 1
ATOM 4615 N N . ARG D 3 2 ? -67.996 27.619 58.401 1.00 58.32 53 ARG C N 1
ATOM 4616 C CA . ARG D 3 2 ? -68.237 27.618 59.837 1.00 56.12 53 ARG C CA 1
ATOM 4617 C C . ARG D 3 2 ? -68.433 26.194 60.334 1.00 57.37 53 ARG C C 1
ATOM 4618 O O . ARG D 3 2 ? -68.694 25.272 59.558 1.00 56.08 53 ARG C O 1
ATOM 4626 N N . THR D 3 3 ? -68.306 26.035 61.652 1.00 51.15 54 THR C N 1
ATOM 4627 C CA . THR D 3 3 ? -68.306 24.728 62.301 1.00 52.78 54 THR C CA 1
ATOM 4628 C C . THR D 3 3 ? -69.732 24.244 62.539 1.00 51.50 54 THR C C 1
ATOM 4629 O O . THR D 3 3 ? -70.603 25.017 62.956 1.00 52.33 54 THR C O 1
ATOM 4633 N N . GLU D 3 4 ? -69.965 22.956 62.270 1.00 51.93 55 GLU C N 1
ATOM 4634 C CA . GLU D 3 4 ? -71.237 22.311 62.584 1.00 52.59 55 GLU C CA 1
ATOM 4635 C C . GLU D 3 4 ? -71.618 22.565 64.044 1.00 52.21 55 GLU C C 1
ATOM 4636 O O . GLU D 3 4 ? -70.887 22.132 64.950 1.00 50.77 55 GLU C O 1
ATOM 4642 N N . PRO D 3 5 ? -72.759 23.225 64.309 1.00 53.17 56 PRO C N 1
ATOM 4643 C CA . PRO D 3 5 ? -73.059 23.695 65.681 1.00 51.66 56 PRO C CA 1
ATOM 4644 C C . PRO D 3 5 ? -73.085 22.603 66.733 1.00 48.95 56 PRO C C 1
ATOM 4645 O O . PRO D 3 5 ? -72.618 22.818 67.863 1.00 50.61 56 PRO C O 1
ATOM 4649 N N . ASP D 3 6 ? -73.644 21.439 66.404 1.00 50.66 57 ASP C N 1
ATOM 4650 C CA . ASP D 3 6 ? -73.671 20.342 67.366 1.00 53.34 57 ASP C CA 1
ATOM 4651 C C . ASP D 3 6 ? -72.253 19.892 67.727 1.00 51.21 57 ASP C C 1
ATOM 4652 O O . ASP D 3 6 ? -71.929 19.692 68.909 1.00 49.97 57 ASP C O 1
ATOM 4657 N N . GLU D 3 7 ? -71.397 19.700 66.712 1.00 49.20 58 GLU C N 1
ATOM 4658 C CA . GLU D 3 7 ? -69.995 19.396 66.984 1.00 45.94 58 GLU C CA 1
ATOM 4659 C C . GLU D 3 7 ? -69.363 20.490 67.818 1.00 46.37 58 GLU C C 1
ATOM 4660 O O . GLU D 3 7 ? -68.562 20.214 68.718 1.00 45.86 58 GLU C O 1
ATOM 4666 N N . GLN D 3 8 ? -69.734 21.739 67.563 1.00 46.20 59 GLN C N 1
ATOM 4667 C CA . GLN D 3 8 ? -69.166 22.820 68.353 1.00 51.93 59 GLN C CA 1
ATOM 4668 C C . GLN D 3 8 ? -69.474 22.610 69.832 1.00 48.42 59 GLN C C 1
ATOM 4669 O O . GLN D 3 8 ? -68.558 22.592 70.669 1.00 45.50 59 GLN C O 1
ATOM 4675 N N . ASP D 3 9 ? -70.743 22.335 70.162 1.00 47.06 60 ASP C N 1
ATOM 4676 C CA . ASP D 3 9 ? -71.060 22.181 71.583 1.00 49.25 60 ASP C CA 1
ATOM 4677 C C . ASP D 3 9 ? -70.461 20.923 72.181 1.00 47.35 60 ASP C C 1
ATOM 4678 O O . ASP D 3 9 ? -70.078 20.938 73.357 1.00 46.31 60 ASP C O 1
ATOM 4683 N N . ALA D 3 10 ? -70.344 19.842 71.404 1.00 46.85 61 ALA C N 1
ATOM 4684 C CA . ALA D 3 10 ? -69.558 18.703 71.877 1.00 45.36 61 ALA C CA 1
ATOM 4685 C C . ALA D 3 10 ? -68.153 19.150 72.279 1.00 45.55 61 ALA C C 1
ATOM 4686 O O . ALA D 3 10 ? -67.696 18.890 73.397 1.00 48.61 61 ALA C O 1
ATOM 4688 N N . VAL D 3 11 ? -67.484 19.886 71.396 1.00 43.18 62 VAL C N 1
ATOM 4689 C CA . VAL D 3 11 ? -66.136 20.360 71.690 1.00 43.37 62 VAL C CA 1
ATOM 4690 C C . VAL D 3 11 ? -66.125 21.137 72.997 1.00 43.91 62 VAL C C 1
ATOM 4691 O O . VAL D 3 11 ? -65.334 20.847 73.899 1.00 44.82 62 VAL C O 1
ATOM 4695 N N . TYR D 3 12 ? -67.033 22.108 73.138 1.00 44.85 63 TYR C N 1
ATOM 4696 C CA . TYR D 3 12 ? -67.151 22.832 74.402 1.00 43.50 63 TYR C CA 1
ATOM 4697 C C . TYR D 3 12 ? -67.233 21.875 75.585 1.00 43.18 63 TYR C C 1
ATOM 4698 O O . TYR D 3 12 ? -66.490 22.015 76.559 1.00 46.59 63 TYR C O 1
ATOM 4707 N N . ASP D 3 13 ? -68.158 20.910 75.517 1.00 43.88 64 ASP C N 1
ATOM 4708 C CA . ASP D 3 13 ? -68.346 19.908 76.566 1.00 44.02 64 ASP C CA 1
ATOM 4709 C C . ASP D 3 13 ? -67.039 19.234 76.949 1.00 43.68 64 ASP C C 1
ATOM 4710 O O . ASP D 3 13 ? -66.668 19.169 78.121 1.00 43.35 64 ASP C O 1
ATOM 4715 N N . ILE D 3 14 ? -66.368 18.670 75.949 1.00 42.51 65 ILE C N 1
ATOM 4716 C CA . ILE D 3 14 ? -65.101 17.971 76.141 1.00 44.73 65 ILE C CA 1
ATOM 4717 C C . ILE D 3 14 ? -64.059 18.874 76.789 1.00 43.42 65 ILE C C 1
ATOM 4718 O O . ILE D 3 14 ? -63.322 18.449 77.695 1.00 39.64 65 ILE C O 1
ATOM 4723 N N . MET D 3 15 ? -63.988 20.118 76.361 1.00 41.36 66 MET C N 1
ATOM 4724 C CA . MET D 3 15 ? -62.998 20.998 76.932 1.00 40.68 66 MET C CA 1
ATOM 4725 C C . MET D 3 15 ? -63.313 21.405 78.348 1.00 43.14 66 MET C C 1
ATOM 4726 O O . MET D 3 15 ? -62.444 21.751 79.089 1.00 43.07 66 MET C O 1
ATOM 4731 N N . ARG D 3 16 ? -64.571 21.334 78.725 1.00 44.62 67 ARG C N 1
ATOM 4732 C CA . ARG D 3 16 ? -64.955 21.679 80.064 1.00 43.51 67 ARG C CA 1
ATOM 4733 C C . ARG D 3 16 ? -64.735 20.461 80.916 1.00 42.88 67 ARG C C 1
ATOM 4734 O O . ARG D 3 16 ? -64.333 20.546 82.023 1.00 43.57 67 ARG C O 1
ATOM 4742 N N . ALA D 3 17 ? -65.037 19.310 80.386 1.00 43.19 68 ALA C N 1
ATOM 4743 C CA . ALA D 3 17 ? -64.743 18.092 81.115 1.00 43.33 68 ALA C CA 1
ATOM 4744 C C . ALA D 3 17 ? -63.254 17.961 81.390 1.00 43.34 68 ALA C C 1
ATOM 4745 O O . ALA D 3 17 ? -62.858 17.311 82.363 1.00 47.30 68 ALA C O 1
ATOM 4747 N N . THR D 3 18 ? -62.415 18.562 80.557 1.00 42.73 69 THR C N 1
ATOM 4748 C CA . THR D 3 18 ? -60.978 18.458 80.773 1.00 44.43 69 THR C CA 1
ATOM 4749 C C . THR D 3 18 ? -60.395 19.586 81.627 1.00 46.42 69 THR C C 1
ATOM 4750 O O . THR D 3 18 ? -59.236 19.483 82.040 1.00 45.04 69 THR C O 1
ATOM 4754 N N . GLY D 3 19 ? -61.141 20.661 81.888 1.00 44.67 70 GLY C N 1
ATOM 4755 C CA . GLY D 3 19 ? -60.656 21.766 82.700 1.00 41.70 70 GLY C CA 1
ATOM 4756 C C . GLY D 3 19 ? -60.302 23.024 81.916 1.00 43.81 70 GLY C C 1
ATOM 4757 O O . GLY D 3 19 ? -59.836 24.001 82.516 1.00 46.16 70 GLY C O 1
ATOM 4758 N N . ASN D 3 20 ? -60.487 23.018 80.601 1.00 44.07 71 ASN C N 1
ATOM 4759 C CA . ASN D 3 20 ? -60.047 24.081 79.703 1.00 40.61 71 ASN C CA 1
ATOM 4760 C C . ASN D 3 20 ? -61.256 24.823 79.126 1.00 45.12 71 ASN C C 1
ATOM 4761 O O . ASN D 3 20 ? -61.604 24.674 77.947 1.00 46.41 71 ASN C O 1
ATOM 4766 N N . ASP D 3 21 ? -61.862 25.678 79.971 1.00 46.54 72 ASP C N 1
ATOM 4767 C CA . ASP D 3 21 ? -63.134 26.322 79.666 1.00 46.12 72 ASP C CA 1
ATOM 4768 C C . ASP D 3 21 ? -62.965 27.543 78.764 1.00 48.73 72 ASP C C 1
ATOM 4769 O O . ASP D 3 21 ? -63.918 27.945 78.090 1.00 47.00 72 ASP C O 1
ATOM 4774 N N . TRP D 3 22 ? -61.739 28.089 78.680 1.00 45.78 73 TRP C N 1
ATOM 4775 C CA . TRP D 3 22 ? -61.443 29.185 77.773 1.00 41.12 73 TRP C CA 1
ATOM 4776 C C . TRP D 3 22 ? -61.872 28.876 76.361 1.00 43.23 73 TRP C C 1
ATOM 4777 O O . TRP D 3 22 ? -61.936 29.791 75.535 1.00 45.61 73 TRP C O 1
ATOM 4788 N N . ALA D 3 23 ? -62.137 27.606 76.056 1.00 43.32 74 ALA C N 1
ATOM 4789 C CA . ALA D 3 23 ? -62.596 27.237 74.726 1.00 41.10 74 ALA C CA 1
ATOM 4790 C C . ALA D 3 23 ? -64.027 27.691 74.495 1.00 47.51 74 ALA C C 1
ATOM 4791 O O . ALA D 3 23 ? -64.365 28.123 73.386 1.00 47.93 74 ALA C O 1
ATOM 4793 N N . ALA D 3 24 ? -64.872 27.634 75.533 1.00 44.92 75 ALA C N 1
ATOM 4794 C CA . ALA D 3 24 ? -66.270 28.025 75.376 1.00 45.39 75 ALA C CA 1
ATOM 4795 C C . ALA D 3 24 ? -66.394 29.463 74.883 1.00 45.72 75 ALA C C 1
ATOM 4796 O O . ALA D 3 24 ? -67.268 29.774 74.062 1.00 48.74 75 ALA C O 1
ATOM 4798 N N . ALA D 3 25 ? -65.520 30.354 75.366 1.00 45.80 76 ALA C N 1
ATOM 4799 C CA . ALA D 3 25 ? -65.479 31.743 74.921 1.00 43.46 76 ALA C CA 1
ATOM 4800 C C . ALA D 3 25 ? -65.041 31.899 73.469 1.00 45.32 76 ALA C C 1
ATOM 4801 O O . ALA D 3 25 ? -65.165 33.000 72.930 1.00 50.23 76 ALA C O 1
ATOM 4803 N N . ILE D 3 26 ? -64.472 30.874 72.842 1.00 49.71 77 ILE C N 1
ATOM 4804 C CA . ILE D 3 26 ? -64.025 30.990 71.450 1.00 47.88 77 ILE C CA 1
ATOM 4805 C C . ILE D 3 26 ? -65.248 30.939 70.538 1.00 51.18 77 ILE C C 1
ATOM 4806 O O . ILE D 3 26 ? -66.069 30.019 70.672 1.00 51.13 77 ILE C O 1
ATOM 4811 N N . PRO D 3 27 ? -65.423 31.903 69.620 1.00 50.43 78 PRO C N 1
ATOM 4812 C CA . PRO D 3 27 ? -66.644 31.919 68.794 1.00 53.65 78 PRO C CA 1
ATOM 4813 C C . PRO D 3 27 ? -66.766 30.746 67.817 1.00 53.76 78 PRO C C 1
ATOM 4814 O O . PRO D 3 27 ? -67.835 30.135 67.752 1.00 56.85 78 PRO C O 1
ATOM 4818 N N . ASP D 3 28 ? -65.738 30.441 67.022 1.00 53.21 79 ASP C N 1
ATOM 4819 C CA . ASP D 3 28 ? -65.785 29.322 66.075 1.00 53.92 79 ASP C CA 1
ATOM 4820 C C . ASP D 3 28 ? -64.505 28.494 66.202 1.00 51.90 79 ASP C C 1
ATOM 4821 O O . ASP D 3 28 ? -63.419 28.949 65.822 1.00 54.36 79 ASP C O 1
ATOM 4826 N N . VAL D 3 29 ? -64.649 27.325 66.798 1.00 52.08 80 VAL C N 1
ATOM 4827 C CA . VAL D 3 29 ? -63.580 26.420 67.197 1.00 51.45 80 VAL C CA 1
ATOM 4828 C C . VAL D 3 29 ? -62.678 25.898 66.107 1.00 52.10 80 VAL C C 1
ATOM 4829 O O . VAL D 3 29 ? -61.504 25.708 66.333 1.00 50.85 80 VAL C O 1
ATOM 4833 N N . CYS D 3 30 ? -63.219 25.673 64.920 1.00 53.01 81 CYS C N 1
ATOM 4834 C CA . CYS D 3 30 ? -62.426 25.192 63.823 1.00 49.95 81 CYS C CA 1
ATOM 4835 C C . CYS D 3 30 ? -61.744 26.316 63.087 1.00 52.96 81 CYS C C 1
ATOM 4836 O O . CYS D 3 30 ? -60.909 26.097 62.266 1.00 56.08 81 CYS C O 1
ATOM 4839 N N . ARG D 3 31 ? -62.118 27.541 63.375 1.00 53.18 82 ARG C N 1
ATOM 4840 C CA . ARG D 3 31 ? -61.435 28.678 62.795 1.00 57.62 82 ARG C CA 1
ATOM 4841 C C . ARG D 3 31 ? -60.503 29.280 63.837 1.00 57.30 82 ARG C C 1
ATOM 4842 O O . ARG D 3 31 ? -59.428 29.745 63.536 1.00 57.62 82 ARG C O 1
ATOM 4850 N N . GLY D 3 32 ? -60.951 29.312 65.071 1.00 51.00 83 GLY C N 1
ATOM 4851 C CA . GLY D 3 32 ? -60.087 29.727 66.148 1.00 52.82 83 GLY C CA 1
ATOM 4852 C C . GLY D 3 32 ? -59.440 28.507 66.800 1.00 52.16 83 GLY C C 1
ATOM 4853 O O . GLY D 3 32 ? -59.732 28.221 67.935 1.00 51.73 83 GLY C O 1
ATOM 4854 N N . ARG D 3 33 ? -58.574 27.788 66.100 1.00 49.95 84 ARG C N 1
ATOM 4855 C CA . ARG D 3 33 ? -57.953 26.612 66.670 1.00 45.69 84 ARG C CA 1
ATOM 4856 C C . ARG D 3 33 ? -56.789 26.837 67.569 1.00 43.08 84 ARG C C 1
ATOM 4857 O O . ARG D 3 33 ? -56.174 27.851 67.590 1.00 48.28 84 ARG C O 1
ATOM 4865 N N . TRP D 3 34 ? -56.538 25.824 68.347 1.00 43.33 85 TRP C N 1
ATOM 4866 C CA . TRP D 3 34 ? -55.432 25.725 69.247 1.00 41.72 85 TRP C CA 1
ATOM 4867 C C . TRP D 3 34 ? -54.725 24.419 68.885 1.00 42.70 85 TRP C C 1
ATOM 4868 O O . TRP D 3 34 ? -55.270 23.545 68.258 1.00 39.75 85 TRP C O 1
ATOM 4879 N N . HIS D 3 35 ? -53.464 24.310 69.205 1.00 40.35 86 HIS C N 1
ATOM 4880 C CA . HIS D 3 35 ? -52.780 23.069 68.918 1.00 37.01 86 HIS C CA 1
ATOM 4881 C C . HIS D 3 35 ? -53.444 21.957 69.729 1.00 37.37 86 HIS C C 1
ATOM 4882 O O . HIS D 3 35 ? -53.538 22.042 70.957 1.00 41.59 86 HIS C O 1
ATOM 4889 N N . GLY D 3 36 ? -53.983 20.961 69.040 1.00 34.99 87 GLY C N 1
ATOM 4890 C CA . GLY D 3 36 ? -54.777 19.959 69.725 1.00 37.06 87 GLY C CA 1
ATOM 4891 C C . GLY D 3 36 ? -56.183 19.774 69.191 1.00 38.96 87 GLY C C 1
ATOM 4892 O O . GLY D 3 36 ? -56.954 18.981 69.723 1.00 38.24 87 GLY C O 1
ATOM 4893 N N . ILE D 3 37 ? -56.506 20.471 68.111 1.00 41.81 88 ILE C N 1
ATOM 4894 C CA . ILE D 3 37 ? -57.725 20.238 67.347 1.00 41.10 88 ILE C CA 1
ATOM 4895 C C . ILE D 3 37 ? -57.437 20.511 65.870 1.00 42.10 88 ILE C C 1
ATOM 4896 O O . ILE D 3 37 ? -56.798 21.510 65.520 1.00 40.74 88 ILE C O 1
ATOM 4901 N N . GLU D 3 38 ? -57.963 19.660 65.010 1.00 42.72 89 GLU C N 1
ATOM 4902 C CA . GLU D 3 38 ? -57.842 19.769 63.578 1.00 44.39 89 GLU C CA 1
ATOM 4903 C C . GLU D 3 38 ? -59.254 19.596 63.047 1.00 44.63 89 GLU C C 1
ATOM 4904 O O . GLU D 3 38 ? -59.982 18.812 63.545 1.00 43.28 89 GLU C O 1
ATOM 4910 N N . CYS D 3 39 ? -59.648 20.364 62.051 1.00 47.64 90 CYS C N 1
ATOM 4911 C CA . CYS D 3 39 ? -60.948 20.264 61.418 1.00 46.85 90 CYS C CA 1
ATOM 4912 C C . CYS D 3 39 ? -60.734 20.086 59.903 1.00 48.03 90 CYS C C 1
ATOM 4913 O O . CYS D 3 39 ? -59.640 20.196 59.432 1.00 45.31 90 CYS C O 1
ATOM 4916 N N . MET D 3 40 ? -61.785 19.754 59.168 1.00 51.13 91 MET C N 1
ATOM 4917 C CA . MET D 3 40 ? -61.820 19.648 57.711 1.00 51.92 91 MET C CA 1
ATOM 4918 C C . MET D 3 40 ? -63.202 20.036 57.211 1.00 53.47 91 MET C C 1
ATOM 4919 O O . MET D 3 40 ? -64.205 19.717 57.861 1.00 51.39 91 MET C O 1
ATOM 4924 N N . PRO D 3 41 ? -63.295 20.684 56.050 1.00 55.36 92 PRO C N 1
ATOM 4925 C CA . PRO D 3 41 ? -64.607 21.046 55.512 1.00 56.47 92 PRO C CA 1
ATOM 4926 C C . PRO D 3 41 ? -65.216 19.959 54.640 1.00 56.98 92 PRO C C 1
ATOM 4927 O O . PRO D 3 41 ? -64.526 19.239 53.917 1.00 54.77 92 PRO C O 1
ATOM 4931 N N . ASP D 3 42 ? -66.546 19.866 54.693 1.00 59.48 93 ASP C N 1
ATOM 4932 C CA . ASP D 3 42 ? -67.245 19.012 53.748 1.00 61.03 93 ASP C CA 1
ATOM 4933 C C . ASP D 3 42 ? -67.507 19.827 52.481 1.00 63.07 93 ASP C C 1
ATOM 4934 O O . ASP D 3 42 ? -67.064 20.969 52.341 1.00 63.18 93 ASP C O 1
ATOM 4939 N N . GLN D 3 43 ? -68.257 19.258 51.555 1.00 62.90 94 GLN C N 1
ATOM 4940 C CA . GLN D 3 43 ? -68.500 19.881 50.266 1.00 63.82 94 GLN C CA 1
ATOM 4941 C C . GLN D 3 43 ? -69.539 20.994 50.330 1.00 64.23 94 GLN C C 1
ATOM 4942 O O . GLN D 3 43 ? -69.745 21.676 49.322 1.00 66.28 94 GLN C O 1
ATOM 4948 N N . ASP D 3 44 ? -70.144 21.240 51.496 1.00 62.94 95 ASP C N 1
ATOM 4949 C CA . ASP D 3 44 ? -71.003 22.397 51.717 1.00 62.40 95 ASP C CA 1
ATOM 4950 C C . ASP D 3 44 ? -70.395 23.338 52.749 1.00 62.51 95 ASP C C 1
ATOM 4951 O O . ASP D 3 44 ? -71.113 24.012 53.497 1.00 61.18 95 ASP C O 1
ATOM 4956 N N . ASN D 3 45 ? -69.064 23.398 52.773 1.00 64.30 96 ASN C N 1
ATOM 4957 C CA . ASN D 3 45 ? -68.327 24.424 53.500 1.00 62.69 96 ASN C CA 1
ATOM 4958 C C . ASN D 3 45 ? -68.734 24.460 54.976 1.00 63.33 96 ASN C C 1
ATOM 4959 O O . ASN D 3 45 ? -68.870 25.523 55.589 1.00 62.54 96 ASN C O 1
ATOM 4964 N N . VAL D 3 46 ? -68.961 23.276 55.541 1.00 60.60 97 VAL C N 1
ATOM 4965 C CA . VAL D 3 46 ? -69.086 23.084 56.982 1.00 59.19 97 VAL C CA 1
ATOM 4966 C C . VAL D 3 46 ? -67.793 22.447 57.480 1.00 59.73 97 VAL C C 1
ATOM 4967 O O . VAL D 3 46 ? -67.296 21.477 56.886 1.00 56.68 97 VAL C O 1
ATOM 4971 N N . TYR D 3 47 ? -67.263 22.972 58.582 1.00 58.02 98 TYR C N 1
ATOM 4972 C CA . TYR D 3 47 ? -66.104 22.391 59.246 1.00 53.80 98 TYR C CA 1
ATOM 4973 C C . TYR D 3 47 ? -66.554 21.299 60.218 1.00 53.34 98 TYR C C 1
ATOM 4974 O O . TYR D 3 47 ? -67.491 21.497 61.001 1.00 50.65 98 TYR C O 1
ATOM 4983 N N . HIS D 3 48 ? -65.905 20.138 60.150 1.00 52.73 99 HIS C N 1
ATOM 4984 C CA . HIS D 3 48 ? -66.112 19.067 61.119 1.00 48.31 99 HIS C CA 1
ATOM 4985 C C . HIS D 3 48 ? -64.795 18.781 61.833 1.00 46.90 99 HIS C C 1
ATOM 4986 O O . HIS D 3 48 ? -63.726 18.829 61.222 1.00 44.33 99 HIS C O 1
ATOM 4993 N N . VAL D 3 49 ? -64.891 18.496 63.132 1.00 42.58 100 VAL C N 1
ATOM 4994 C CA . VAL D 3 49 ? -63.727 18.158 63.941 1.00 42.22 100 VAL C CA 1
ATOM 4995 C C . VAL D 3 49 ? -63.239 16.760 63.573 1.00 41.58 100 VAL C C 1
ATOM 4996 O O . VAL D 3 49 ? -64.021 15.800 63.555 1.00 45.51 100 VAL C O 1
ATOM 5000 N N . VAL D 3 50 ? -61.939 16.642 63.288 1.00 39.56 101 VAL C N 1
ATOM 5001 C CA . VAL D 3 50 ? -61.351 15.391 62.825 1.00 42.17 101 VAL C CA 1
ATOM 5002 C C . VAL D 3 50 ? -60.272 14.856 63.759 1.00 40.90 101 VAL C C 1
ATOM 5003 O O . VAL D 3 50 ? -59.984 13.642 63.728 1.00 38.35 101 VAL C O 1
ATOM 5007 N N . SER D 3 51 ? -59.665 15.687 64.600 1.00 36.32 102 SER C N 1
ATOM 5008 C CA . SER D 3 51 ? -58.656 15.203 65.526 1.00 36.87 102 SER C CA 1
ATOM 5009 C C . SER D 3 51 ? -58.820 15.922 66.853 1.00 36.33 102 SER C C 1
ATOM 5010 O O . SER D 3 51 ? -59.082 17.125 66.870 1.00 36.66 102 SER C O 1
ATOM 5013 N N . LEU D 3 52 ? -58.612 15.213 67.964 1.00 30.65 103 LEU C N 1
ATOM 5014 C CA . LEU D 3 52 ? -58.707 15.846 69.277 1.00 33.17 103 LEU C CA 1
ATOM 5015 C C . LEU D 3 52 ? -57.635 15.260 70.182 1.00 33.64 103 LEU C C 1
ATOM 5016 O O . LEU D 3 52 ? -57.604 14.040 70.372 1.00 35.27 103 LEU C O 1
ATOM 5021 N N . SER D 3 53 ? -56.751 16.107 70.730 1.00 32.47 104 SER C N 1
ATOM 5022 C CA . SER D 3 53 ? -55.609 15.612 71.497 1.00 32.50 104 SER C CA 1
ATOM 5023 C C . SER D 3 53 ? -55.423 16.444 72.750 1.00 31.86 104 SER C C 1
ATOM 5024 O O . SER D 3 53 ? -55.792 17.614 72.800 1.00 37.20 104 SER C O 1
ATOM 5027 N N . PHE D 3 54 ? -54.861 15.823 73.751 1.00 32.35 105 PHE C N 1
ATOM 5028 C CA . PHE D 3 54 ? -54.649 16.457 75.014 1.00 33.11 105 PHE C CA 1
ATOM 5029 C C . PHE D 3 54 ? -53.382 16.000 75.653 1.00 34.57 105 PHE C C 1
ATOM 5030 O O . PHE D 3 54 ? -52.964 14.920 75.489 1.00 32.10 105 PHE C O 1
ATOM 5038 N N . GLY D 3 55 ? -52.835 16.856 76.456 1.00 35.98 106 GLY C N 1
ATOM 5039 C CA . GLY D 3 55 ? -51.654 16.528 77.192 1.00 39.50 106 GLY C CA 1
ATOM 5040 C C . GLY D 3 55 ? -50.396 17.098 76.641 1.00 40.19 106 GLY C C 1
ATOM 5041 O O . GLY D 3 55 ? -50.303 17.415 75.487 1.00 35.47 106 GLY C O 1
ATOM 5042 N N . ALA D 3 56 ? -49.415 17.219 77.492 1.00 40.16 107 ALA C N 1
ATOM 5043 C CA . ALA D 3 56 ? -48.195 17.774 77.041 1.00 41.71 107 ALA C CA 1
ATOM 5044 C C . ALA D 3 56 ? -47.280 16.654 76.763 1.00 45.46 107 ALA C C 1
ATOM 5045 O O . ALA D 3 56 ? -46.695 16.125 77.680 1.00 42.78 107 ALA C O 1
ATOM 5047 N N . LEU D 3 57 ? -47.062 16.353 75.484 1.00 46.60 108 LEU C N 1
ATOM 5048 C CA . LEU D 3 57 ? -46.165 15.295 75.036 1.00 44.68 108 LEU C CA 1
ATOM 5049 C C . LEU D 3 57 ? -44.765 15.879 74.911 1.00 50.35 108 LEU C C 1
ATOM 5050 O O . LEU D 3 57 ? -44.239 15.880 73.837 1.00 49.53 108 LEU C O 1
ATOM 5055 N N . SER D 3 58 ? -44.181 16.252 76.056 1.00 52.09 109 SER C N 1
ATOM 5056 C CA . SER D 3 58 ? -42.933 16.964 76.337 1.00 50.76 109 SER C CA 1
ATOM 5057 C C . SER D 3 58 ? -42.960 18.488 76.298 1.00 55.17 109 SER C C 1
ATOM 5058 O O . SER D 3 58 ? -41.918 19.087 76.179 1.00 57.19 109 SER C O 1
ATOM 5060 N N . ASP D 3 59 ? -44.128 19.102 76.196 1.00 56.30 110 ASP C N 1
ATOM 5061 C CA . ASP D 3 59 ? -44.305 20.569 76.322 1.00 57.71 110 ASP C CA 1
ATOM 5062 C C . ASP D 3 59 ? -43.708 21.545 75.254 1.00 61.39 110 ASP C C 1
ATOM 5063 O O . ASP D 3 59 ? -43.887 22.758 75.324 1.00 57.28 110 ASP C O 1
ATOM 5068 N N . ASP D 3 60 ? -42.984 21.016 74.275 1.00 61.86 111 ASP C N 1
ATOM 5069 C CA . ASP D 3 60 ? -42.461 21.861 73.241 1.00 61.97 111 ASP C CA 1
ATOM 5070 C C . ASP D 3 60 ? -43.684 22.258 72.475 1.00 58.78 111 ASP C C 1
ATOM 5071 O O . ASP D 3 60 ? -43.996 23.405 72.358 1.00 59.62 111 ASP C O 1
ATOM 5076 N N . THR D 3 61 ? -44.469 21.257 72.114 1.00 55.12 112 THR C N 1
ATOM 5077 C CA . THR D 3 61 ? -45.664 21.426 71.329 1.00 57.23 112 THR C CA 1
ATOM 5078 C C . THR D 3 61 ? -46.747 20.693 72.087 1.00 54.54 112 THR C C 1
ATOM 5079 O O . THR D 3 61 ? -47.234 19.664 71.692 1.00 55.42 112 THR C O 1
ATOM 5083 N N . ALA D 3 62 ? -47.075 21.280 73.224 1.00 48.46 113 ALA C N 1
ATOM 5084 C CA . ALA D 3 62 ? -48.093 20.814 74.144 1.00 47.85 113 ALA C CA 1
ATOM 5085 C C . ALA D 3 62 ? -49.548 21.019 73.793 1.00 47.62 113 ALA C C 1
ATOM 5086 O O . ALA D 3 62 ? -49.963 21.995 73.214 1.00 45.84 113 ALA C O 1
ATOM 5088 N N . PHE D 3 63 ? -50.322 20.062 74.238 1.00 40.32 114 PHE C N 1
ATOM 5089 C CA . PHE D 3 63 ? -51.731 20.081 74.058 1.00 39.04 114 PHE C CA 1
ATOM 5090 C C . PHE D 3 63 ? -52.378 20.588 75.318 1.00 38.77 114 PHE C C 1
ATOM 5091 O O . PHE D 3 63 ? -51.767 20.727 76.320 1.00 42.64 114 PHE C O 1
ATOM 5099 N N . PRO D 3 64 ? -53.622 20.970 75.220 1.00 36.24 115 PRO C N 1
ATOM 5100 C CA . PRO D 3 64 ? -54.348 21.427 76.406 1.00 42.57 115 PRO C CA 1
ATOM 5101 C C . PRO D 3 64 ? -54.144 20.514 77.612 1.00 39.76 115 PRO C C 1
ATOM 5102 O O . PRO D 3 64 ? -54.321 19.308 77.534 1.00 43.20 115 PRO C O 1
ATOM 5106 N N . THR D 3 65 ? -53.755 21.115 78.730 1.00 41.97 116 THR C N 1
ATOM 5107 C CA . THR D 3 65 ? -53.501 20.404 79.972 1.00 47.90 116 THR C CA 1
ATOM 5108 C C . THR D 3 65 ? -54.835 19.976 80.589 1.00 47.07 116 THR C C 1
ATOM 5109 O O . THR D 3 65 ? -55.911 20.434 80.191 1.00 48.78 116 THR C O 1
ATOM 5113 N N . CYS D 3 66 ? -54.775 19.100 81.581 1.00 50.99 117 CYS C N 1
ATOM 5114 C CA . CYS D 3 66 ? -55.985 18.708 82.283 1.00 54.07 117 CYS C CA 1
ATOM 5115 C C . CYS D 3 66 ? -55.858 19.048 83.754 1.00 53.89 117 CYS C C 1
ATOM 5116 O O . CYS D 3 66 ? -54.782 18.929 84.337 1.00 54.96 117 CYS C O 1
ATOM 5119 N N . ASP D 3 67 ? -56.970 19.503 84.335 1.00 56.87 118 ASP C N 1
ATOM 5120 C CA . ASP D 3 67 ? -57.112 19.668 85.774 1.00 59.26 118 ASP C CA 1
ATOM 5121 C C . ASP D 3 67 ? -56.868 18.312 86.423 1.00 59.38 118 ASP C C 1
ATOM 5122 O O . ASP D 3 67 ? -57.680 17.401 86.236 1.00 60.25 118 ASP C O 1
ATOM 5127 N N . PRO D 3 68 ? -55.769 18.123 87.162 1.00 57.79 119 PRO C N 1
ATOM 5128 C CA . PRO D 3 68 ? -55.516 16.804 87.775 1.00 64.78 119 PRO C CA 1
ATOM 5129 C C . PRO D 3 68 ? -56.610 16.351 88.732 1.00 67.74 119 PRO C C 1
ATOM 5130 O O . PRO D 3 68 ? -56.799 15.142 88.909 1.00 66.35 119 PRO C O 1
ATOM 5134 N N . GLN D 3 69 ? -57.361 17.288 89.316 1.00 69.88 120 GLN C N 1
ATOM 5135 C CA . GLN D 3 69 ? -58.277 17.023 90.414 1.00 73.53 120 GLN C CA 1
ATOM 5136 C C . GLN D 3 69 ? -59.689 16.685 89.952 1.00 73.89 120 GLN C C 1
ATOM 5137 O O . GLN D 3 69 ? -60.405 15.980 90.675 1.00 76.24 120 GLN C O 1
ATOM 5143 N N . ARG D 3 70 ? -60.131 17.183 88.781 1.00 69.14 121 ARG C N 1
ATOM 5144 C CA . ARG D 3 70 ? -61.553 17.098 88.460 1.00 67.57 121 ARG C CA 1
ATOM 5145 C C . ARG D 3 70 ? -61.866 16.769 86.999 1.00 61.15 121 ARG C C 1
ATOM 5146 O O . ARG D 3 70 ? -62.990 17.024 86.560 1.00 60.69 121 ARG C O 1
ATOM 5154 N N . SER D 3 71 ? -60.934 16.264 86.206 1.00 57.92 122 SER C N 1
ATOM 5155 C CA . SER D 3 71 ? -61.239 16.108 84.786 1.00 55.54 122 SER C CA 1
ATOM 5156 C C . SER D 3 71 ? -61.562 14.658 84.405 1.00 53.16 122 SER C C 1
ATOM 5157 O O . SER D 3 71 ? -61.197 13.703 85.095 1.00 54.95 122 SER C O 1
ATOM 5160 N N . TYR D 3 72 ? -62.231 14.505 83.262 1.00 44.99 123 TYR C N 1
ATOM 5161 C CA . TYR D 3 72 ? -62.746 13.204 82.857 1.00 48.62 123 TYR C CA 1
ATOM 5162 C C . TYR D 3 72 ? -62.980 13.197 81.357 1.00 43.79 123 TYR C C 1
ATOM 5163 O O . TYR D 3 72 ? -63.007 14.246 80.712 1.00 45.42 123 TYR C O 1
ATOM 5172 N N . VAL D 3 73 ? -63.116 11.987 80.815 1.00 43.77 124 VAL C N 1
ATOM 5173 C CA . VAL D 3 73 ? -63.439 11.774 79.405 1.00 42.91 124 VAL C CA 1
ATOM 5174 C C . VAL D 3 73 ? -64.929 12.010 79.192 1.00 44.67 124 VAL C C 1
ATOM 5175 O O . VAL D 3 73 ? -65.771 11.340 79.804 1.00 48.13 124 VAL C O 1
ATOM 5179 N N . SER D 3 74 ? -65.266 12.928 78.296 1.00 38.78 125 SER C N 1
ATOM 5180 C CA . SER D 3 74 ? -66.646 13.378 78.184 1.00 40.55 125 SER C CA 1
ATOM 5181 C C . SER D 3 74 ? -67.424 12.562 77.156 1.00 45.06 125 SER C C 1
ATOM 5182 O O . SER D 3 74 ? -66.990 12.413 76.001 1.00 40.71 125 SER C O 1
ATOM 5185 N N . GLU D 3 75 ? -68.603 12.083 77.588 1.00 46.31 126 GLU C N 1
ATOM 5186 C CA . GLU D 3 75 ? -69.560 11.365 76.749 1.00 43.92 126 GLU C CA 1
ATOM 5187 C C . GLU D 3 75 ? -69.895 12.142 75.483 1.00 41.70 126 GLU C C 1
ATOM 5188 O O . GLU D 3 75 ? -70.244 11.534 74.459 1.00 42.90 126 GLU C O 1
ATOM 5194 N N . SER D 3 76 ? -69.734 13.470 75.507 1.00 40.19 127 SER C N 1
ATOM 5195 C CA . SER D 3 76 ? -70.045 14.285 74.340 1.00 42.77 127 SER C CA 1
ATOM 5196 C C . SER D 3 76 ? -69.138 13.995 73.147 1.00 43.46 127 SER C C 1
ATOM 5197 O O . SER D 3 76 ? -69.475 14.408 72.030 1.00 42.03 127 SER C O 1
ATOM 5200 N N . LEU D 3 77 ? -68.001 13.301 73.352 1.00 39.52 128 LEU C N 1
ATOM 5201 C CA . LEU D 3 77 ? -67.197 12.835 72.220 1.00 38.74 128 LEU C CA 1
ATOM 5202 C C . LEU D 3 77 ? -68.036 12.051 71.222 1.00 39.42 128 LEU C C 1
ATOM 5203 O O . LEU D 3 77 ? -67.754 12.069 70.017 1.00 39.46 128 LEU C O 1
ATOM 5208 N N . THR D 3 78 ? -69.094 11.389 71.701 1.00 38.86 129 THR C N 1
ATOM 5209 C CA . THR D 3 78 ? -69.950 10.615 70.818 1.00 42.79 129 THR C CA 1
ATOM 5210 C C . THR D 3 78 ? -70.593 11.469 69.726 1.00 44.52 129 THR C C 1
ATOM 5211 O O . THR D 3 78 ? -70.938 10.940 68.663 1.00 43.40 129 THR C O 1
ATOM 5215 N N . ARG D 3 79 ? -70.716 12.785 69.937 1.00 44.90 130 ARG C N 1
ATOM 5216 C CA . ARG D 3 79 ? -71.358 13.634 68.940 1.00 47.15 130 ARG C CA 1
ATOM 5217 C C . ARG D 3 79 ? -70.448 14.013 67.780 1.00 44.32 130 ARG C C 1
ATOM 5218 O O . ARG D 3 79 ? -70.930 14.621 66.817 1.00 45.05 130 ARG C O 1
ATOM 5226 N N . LEU D 3 80 ? -69.169 13.649 67.820 1.00 44.77 131 LEU C N 1
ATOM 5227 C CA . LEU D 3 80 ? -68.237 13.993 66.744 1.00 42.66 131 LEU C CA 1
ATOM 5228 C C . LEU D 3 80 ? -68.238 12.849 65.737 1.00 43.24 131 LEU C C 1
ATOM 5229 O O . LEU D 3 80 ? -67.433 11.928 65.810 1.00 41.08 131 LEU C O 1
ATOM 5234 N N . LYS D 3 81 ? -69.182 12.906 64.795 1.00 43.61 132 LYS C N 1
ATOM 5235 C CA . LYS D 3 81 ? -69.388 11.828 63.837 1.00 42.84 132 LYS C CA 1
ATOM 5236 C C . LYS D 3 81 ? -68.201 11.638 62.914 1.00 42.53 132 LYS C C 1
ATOM 5237 O O . LYS D 3 81 ? -68.140 10.618 62.215 1.00 43.50 132 LYS C O 1
ATOM 5243 N N . HIS D 3 82 ? -67.259 12.580 62.903 1.00 41.19 133 HIS C N 1
ATOM 5244 C CA . HIS D 3 82 ? -66.141 12.584 61.975 1.00 39.36 133 HIS C CA 1
ATOM 5245 C C . HIS D 3 82 ? -64.772 12.480 62.643 1.00 37.04 133 HIS C C 1
ATOM 5246 O O . HIS D 3 82 ? -63.748 12.545 61.939 1.00 38.33 133 HIS C O 1
ATOM 5253 N N . LEU D 3 83 ? -64.723 12.340 63.966 1.00 33.88 134 LEU C N 1
ATOM 5254 C CA . LEU D 3 83 ? -63.467 12.194 64.700 1.00 35.63 134 LEU C CA 1
ATOM 5255 C C . LEU D 3 83 ? -62.639 11.034 64.156 1.00 36.48 134 LEU C C 1
ATOM 5256 O O . LEU D 3 83 ? -63.076 9.887 64.163 1.00 37.41 134 LEU C O 1
ATOM 5261 N N . LYS D 3 84 ? -61.466 11.338 63.623 1.00 36.64 135 LYS C N 1
ATOM 5262 C CA . LYS D 3 84 ? -60.589 10.299 63.107 1.00 35.12 135 LYS C CA 1
ATOM 5263 C C . LYS D 3 84 ? -59.411 10.027 64.017 1.00 34.43 135 LYS C C 1
ATOM 5264 O O . LYS D 3 84 ? -58.842 8.934 63.944 1.00 35.82 135 LYS C O 1
ATOM 5270 N N . ALA D 3 85 ? -59.030 10.968 64.880 1.00 29.88 136 ALA C N 1
ATOM 5271 C CA . ALA D 3 85 ? -58.046 10.595 65.890 1.00 31.69 136 ALA C CA 1
ATOM 5272 C C . ALA D 3 85 ? -58.390 11.240 67.221 1.00 31.83 136 ALA C C 1
ATOM 5273 O O . ALA D 3 85 ? -58.969 12.328 67.270 1.00 33.89 136 ALA C O 1
ATOM 5275 N N . LEU D 3 86 ? -57.982 10.569 68.298 1.00 27.13 137 LEU C N 1
ATOM 5276 C CA . LEU D 3 86 ? -58.208 11.029 69.666 1.00 27.21 137 LEU C CA 1
ATOM 5277 C C . LEU D 3 86 ? -56.991 10.611 70.483 1.00 27.54 137 LEU C C 1
ATOM 5278 O O . LEU D 3 86 ? -56.492 9.491 70.341 1.00 31.14 137 LEU C O 1
ATOM 5283 N N . PHE D 3 87 ? -56.485 11.532 71.287 1.00 29.89 138 PHE C N 1
ATOM 5284 C CA . PHE D 3 87 ? -55.166 11.422 71.887 1.00 33.76 138 PHE C CA 1
ATOM 5285 C C . PHE D 3 87 ? -55.268 12.002 73.290 1.00 33.07 138 PHE C C 1
ATOM 5286 O O . PHE D 3 87 ? -55.815 13.098 73.472 1.00 32.13 138 PHE C O 1
ATOM 5294 N N . PHE D 3 88 ? -54.845 11.223 74.286 1.00 33.31 139 PHE C N 1
ATOM 5295 C CA . PHE D 3 88 ? -54.801 11.655 75.681 1.00 32.15 139 PHE C CA 1
ATOM 5296 C C . PHE D 3 88 ? -53.455 11.216 76.226 1.00 34.11 139 PHE C C 1
ATOM 5297 O O . PHE D 3 88 ? -53.130 10.027 76.175 1.00 34.39 139 PHE C O 1
ATOM 5305 N N . TYR D 3 89 ? -52.652 12.158 76.718 1.00 36.08 140 TYR C N 1
ATOM 5306 C CA . TYR D 3 89 ? -51.312 11.790 77.151 1.00 37.35 140 TYR C CA 1
ATOM 5307 C C . TYR D 3 89 ? -50.986 12.449 78.480 1.00 38.98 140 TYR C C 1
ATOM 5308 O O . TYR D 3 89 ? -50.896 13.675 78.561 1.00 41.76 140 TYR C O 1
ATOM 5317 N N . ARG D 3 90 ? -50.761 11.617 79.498 1.00 36.95 141 ARG C N 1
ATOM 5318 C CA . ARG D 3 90 ? -50.594 12.031 80.898 1.00 38.47 141 ARG C CA 1
ATOM 5319 C C . ARG D 3 90 ? -51.642 13.037 81.355 1.00 39.90 141 ARG C C 1
ATOM 5320 O O . ARG D 3 90 ? -51.374 13.933 82.156 1.00 42.80 141 ARG C O 1
ATOM 5328 N N . CYS D 3 91 ? -52.866 12.831 80.922 1.00 47.60 142 CYS C N 1
ATOM 5329 C CA . CYS D 3 91 ? -53.990 13.626 81.385 1.00 50.22 142 CYS C CA 1
ATOM 5330 C C . CYS D 3 91 ? -54.641 12.867 82.537 1.00 53.32 142 CYS C C 1
ATOM 5331 O O . CYS D 3 91 ? -55.320 11.860 82.323 1.00 52.32 142 CYS C O 1
ATOM 5334 N N . LEU D 3 92 ? -54.426 13.352 83.762 1.00 60.36 143 LEU C N 1
ATOM 5335 C CA . LEU D 3 92 ? -54.895 12.690 84.977 1.00 62.64 143 LEU C CA 1
ATOM 5336 C C . LEU D 3 92 ? -56.085 13.454 85.544 1.00 65.78 143 LEU C C 1
ATOM 5337 O O . LEU D 3 92 ? -56.069 14.689 85.613 1.00 64.77 143 LEU C O 1
ATOM 5342 N N . GLY D 3 93 ? -57.111 12.702 85.957 1.00 72.18 144 GLY C N 1
ATOM 5343 C CA . GLY D 3 93 ? -58.391 13.277 86.316 1.00 67.10 144 GLY C CA 1
ATOM 5344 C C . GLY D 3 93 ? -58.880 12.971 87.713 1.00 72.10 144 GLY C C 1
ATOM 5345 O O . GLY D 3 93 ? -58.190 12.303 88.495 1.00 72.08 144 GLY C O 1
ATOM 5346 N N . ARG D 3 94 ? -60.112 13.423 87.984 1.00 73.61 145 ARG C N 1
ATOM 5347 C CA . ARG D 3 94 ? -60.706 13.447 89.317 1.00 71.45 145 ARG C CA 1
ATOM 5348 C C . ARG D 3 94 ? -60.346 12.226 90.146 1.00 72.27 145 ARG C C 1
ATOM 5349 O O . ARG D 3 94 ? -59.709 12.332 91.203 1.00 73.46 145 ARG C O 1
ATOM 5357 N N . ALA D 3 95 ? -60.770 11.067 89.685 1.00 73.12 146 ALA C N 1
ATOM 5358 C CA . ALA D 3 95 ? -60.201 9.797 90.073 1.00 70.80 146 ALA C CA 1
ATOM 5359 C C . ALA D 3 95 ? -59.504 9.185 88.878 1.00 68.54 146 ALA C C 1
ATOM 5360 O O . ALA D 3 95 ? -59.562 9.709 87.757 1.00 65.37 146 ALA C O 1
ATOM 5362 N N . PRO D 3 96 ? -58.723 8.144 89.102 1.00 72.01 147 PRO C N 1
ATOM 5363 C CA . PRO D 3 96 ? -58.491 7.192 88.016 1.00 66.10 147 PRO C CA 1
ATOM 5364 C C . PRO D 3 96 ? -59.837 6.613 87.581 1.00 65.81 147 PRO C C 1
ATOM 5365 O O . PRO D 3 96 ? -60.594 6.051 88.371 1.00 64.78 147 PRO C O 1
ATOM 5369 N N . GLN D 3 97 ? -60.151 6.826 86.307 1.00 52.85 148 GLN C N 1
ATOM 5370 C CA . GLN D 3 97 ? -61.389 6.363 85.690 1.00 48.61 148 GLN C CA 1
ATOM 5371 C C . GLN D 3 97 ? -61.117 5.030 84.990 1.00 44.33 148 GLN C C 1
ATOM 5372 O O . GLN D 3 97 ? -59.974 4.592 84.871 1.00 43.09 148 GLN C O 1
ATOM 5378 N N . ARG D 3 98 ? -62.178 4.413 84.479 1.00 48.19 149 ARG C N 1
ATOM 5379 C CA . ARG D 3 98 ? -62.055 3.359 83.497 1.00 45.51 149 ARG C CA 1
ATOM 5380 C C . ARG D 3 98 ? -62.092 3.941 82.092 1.00 45.24 149 ARG C C 1
ATOM 5381 O O . ARG D 3 98 ? -62.576 5.046 81.864 1.00 44.64 149 ARG C O 1
ATOM 5389 N N . ILE D 3 99 ? -61.604 3.174 81.131 1.00 43.82 150 ILE C N 1
ATOM 5390 C CA . ILE D 3 99 ? -61.879 3.589 79.756 1.00 42.38 150 ILE C CA 1
ATOM 5391 C C . ILE D 3 99 ? -63.385 3.508 79.519 1.00 43.42 150 ILE C C 1
ATOM 5392 O O . ILE D 3 99 ? -64.014 2.504 79.897 1.00 43.00 150 ILE C O 1
ATOM 5397 N N . PRO D 3 100 ? -64.015 4.543 78.962 1.00 43.68 151 PRO C N 1
ATOM 5398 C CA . PRO D 3 100 ? -65.474 4.530 78.807 1.00 41.50 151 PRO C CA 1
ATOM 5399 C C . PRO D 3 100 ? -65.922 3.677 77.626 1.00 39.83 151 PRO C C 1
ATOM 5400 O O . PRO D 3 100 ? -65.274 3.631 76.576 1.00 41.73 151 PRO C O 1
ATOM 5404 N N . ALA D 3 101 ? -67.028 2.960 77.812 1.00 38.24 152 ALA C N 1
ATOM 5405 C CA . ALA D 3 101 ? -67.546 2.132 76.718 1.00 38.87 152 ALA C CA 1
ATOM 5406 C C . ALA D 3 101 ? -68.027 2.983 75.548 1.00 36.43 152 ALA C C 1
ATOM 5407 O O . ALA D 3 101 ? -68.002 2.535 74.396 1.00 34.86 152 ALA C O 1
ATOM 5409 N N . PHE D 3 102 ? -68.457 4.210 75.804 1.00 35.75 153 PHE C N 1
ATOM 5410 C CA . PHE D 3 102 ? -69.091 4.926 74.708 1.00 35.99 153 PHE C CA 1
ATOM 5411 C C . PHE D 3 102 ? -68.110 5.314 73.604 1.00 37.05 153 PHE C C 1
ATOM 5412 O O . PHE D 3 102 ? -68.559 5.706 72.524 1.00 34.73 153 PHE C O 1
ATOM 5420 N N . LEU D 3 103 ? -66.794 5.178 73.832 1.00 37.18 154 LEU C N 1
ATOM 5421 C CA . LEU D 3 103 ? -65.831 5.395 72.758 1.00 38.52 154 LEU C CA 1
ATOM 5422 C C . LEU D 3 103 ? -66.165 4.535 71.544 1.00 38.55 154 LEU C C 1
ATOM 5423 O O . LEU D 3 103 ? -66.040 4.997 70.394 1.00 36.88 154 LEU C O 1
ATOM 5428 N N . GLY D 3 104 ? -66.646 3.300 71.781 1.00 34.88 155 GLY C N 1
ATOM 5429 C CA . GLY D 3 104 ? -67.063 2.424 70.692 1.00 31.64 155 GLY C CA 1
ATOM 5430 C C . GLY D 3 104 ? -68.102 3.038 69.764 1.00 34.14 155 GLY C C 1
ATOM 5431 O O . GLY D 3 104 ? -68.192 2.648 68.588 1.00 36.46 155 GLY C O 1
ATOM 5432 N N . ARG D 3 105 ? -68.876 3.993 70.250 1.00 35.27 156 ARG C N 1
ATOM 5433 C CA . ARG D 3 105 ? -69.866 4.564 69.363 1.00 34.16 156 ARG C CA 1
ATOM 5434 C C . ARG D 3 105 ? -69.208 5.514 68.287 1.00 38.64 156 ARG C C 1
ATOM 5435 O O . ARG D 3 105 ? -69.913 6.269 67.610 1.00 43.04 156 ARG C O 1
ATOM 5443 N N . LEU D 3 106 ? -67.894 5.562 68.046 1.00 38.86 157 LEU C N 1
ATOM 5444 C CA . LEU D 3 106 ? -67.371 6.332 66.921 1.00 41.52 157 LEU C CA 1
ATOM 5445 C C . LEU D 3 106 ? -66.790 5.425 65.840 1.00 40.58 157 LEU C C 1
ATOM 5446 O O . LEU D 3 106 ? -65.848 5.791 65.141 1.00 36.55 157 LEU C O 1
ATOM 5451 N N . GLY D 3 107 ? -67.408 4.264 65.630 1.00 38.17 158 GLY C N 1
ATOM 5452 C CA . GLY D 3 107 ? -66.820 3.236 64.783 1.00 35.16 158 GLY C CA 1
ATOM 5453 C C . GLY D 3 107 ? -66.699 3.590 63.317 1.00 37.93 158 GLY C C 1
ATOM 5454 O O . GLY D 3 107 ? -65.844 3.020 62.631 1.00 39.41 158 GLY C O 1
ATOM 5455 N N . SER D 3 108 ? -67.512 4.513 62.819 1.00 39.95 159 SER C N 1
ATOM 5456 C CA . SER D 3 108 ? -67.472 4.814 61.399 1.00 42.26 159 SER C CA 1
ATOM 5457 C C . SER D 3 108 ? -66.181 5.541 61.017 1.00 42.97 159 SER C C 1
ATOM 5458 O O . SER D 3 108 ? -65.635 5.306 59.934 1.00 41.66 159 SER C O 1
ATOM 5461 N N . SER D 3 109 ? -65.650 6.376 61.921 1.00 36.16 160 SER C N 1
ATOM 5462 C CA . SER D 3 109 ? -64.577 7.279 61.540 1.00 37.04 160 SER C CA 1
ATOM 5463 C C . SER D 3 109 ? -63.286 7.158 62.350 1.00 35.58 160 SER C C 1
ATOM 5464 O O . SER D 3 109 ? -62.234 7.541 61.824 1.00 33.99 160 SER C O 1
ATOM 5467 N N . LEU D 3 110 ? -63.318 6.638 63.591 1.00 30.38 161 LEU C N 1
ATOM 5468 C CA . LEU D 3 110 ? -62.131 6.711 64.442 1.00 32.82 161 LEU C CA 1
ATOM 5469 C C . LEU D 3 110 ? -61.021 5.841 63.875 1.00 34.56 161 LEU C C 1
ATOM 5470 O O . LEU D 3 110 ? -61.101 4.608 63.883 1.00 32.49 161 LEU C O 1
ATOM 5475 N N . GLN D 3 111 ? -59.965 6.492 63.400 1.00 33.03 162 GLN C N 1
ATOM 5476 C CA . GLN D 3 111 ? -58.837 5.792 62.824 1.00 32.38 162 GLN C CA 1
ATOM 5477 C C . GLN D 3 111 ? -57.660 5.663 63.769 1.00 32.36 162 GLN C C 1
ATOM 5478 O O . GLN D 3 111 ? -56.904 4.692 63.661 1.00 32.92 162 GLN C O 1
ATOM 5484 N N . THR D 3 112 ? -57.480 6.590 64.696 1.00 28.65 163 THR C N 1
ATOM 5485 C CA . THR D 3 112 ? -56.428 6.453 65.698 1.00 27.55 163 THR C CA 1
ATOM 5486 C C . THR D 3 112 ? -56.993 6.794 67.072 1.00 27.96 163 THR C C 1
ATOM 5487 O O . THR D 3 112 ? -57.717 7.790 67.233 1.00 29.86 163 THR C O 1
ATOM 5491 N N . LEU D 3 113 ? -56.636 5.963 68.057 1.00 28.35 164 LEU C N 1
ATOM 5492 C CA . LEU D 3 113 ? -57.036 6.138 69.451 1.00 27.79 164 LEU C CA 1
ATOM 5493 C C . LEU D 3 113 ? -55.829 5.829 70.336 1.00 30.05 164 LEU C C 1
ATOM 5494 O O . LEU D 3 113 ? -55.338 4.690 70.374 1.00 28.12 164 LEU C O 1
ATOM 5499 N N . VAL D 3 114 ? -55.385 6.849 71.073 1.00 31.79 165 VAL C N 1
ATOM 5500 C CA . VAL D 3 114 ? -54.172 6.827 71.876 1.00 33.33 165 VAL C CA 1
ATOM 5501 C C . VAL D 3 114 ? -54.568 7.354 73.246 1.00 31.84 165 VAL C C 1
ATOM 5502 O O . VAL D 3 114 ? -54.992 8.511 73.367 1.00 35.63 165 VAL C O 1
ATOM 5506 N N . LEU D 3 115 ? -54.513 6.483 74.266 1.00 35.47 166 LEU C N 1
ATOM 5507 C CA . LEU D 3 115 ? -54.875 6.800 75.656 1.00 32.92 166 LEU C CA 1
ATOM 5508 C C . LEU D 3 115 ? -53.675 6.372 76.480 1.00 34.43 166 LEU C C 1
ATOM 5509 O O . LEU D 3 115 ? -53.631 5.260 77.004 1.00 36.83 166 LEU C O 1
ATOM 5514 N N . ARG D 3 116 ? -52.697 7.248 76.603 1.00 36.31 167 ARG C N 1
ATOM 5515 C CA . ARG D 3 116 ? -51.366 6.853 77.019 1.00 32.21 167 ARG C CA 1
ATOM 5516 C C . ARG D 3 116 ? -51.053 7.471 78.370 1.00 36.20 167 ARG C C 1
ATOM 5517 O O . ARG D 3 116 ? -51.036 8.694 78.507 1.00 37.37 167 ARG C O 1
ATOM 5525 N N . GLU D 3 117 ? -50.779 6.621 79.354 1.00 37.64 168 GLU C N 1
ATOM 5526 C CA . GLU D 3 117 ? -50.370 7.047 80.691 1.00 34.80 168 GLU C CA 1
ATOM 5527 C C . GLU D 3 117 ? -51.403 7.958 81.357 1.00 34.22 168 GLU C C 1
ATOM 5528 O O . GLU D 3 117 ? -51.077 9.031 81.861 1.00 37.00 168 GLU C O 1
ATOM 5534 N N . ASN D 3 118 ? -52.651 7.500 81.409 1.00 34.82 169 ASN C N 1
ATOM 5535 C CA . ASN D 3 118 ? -53.703 8.238 82.098 1.00 39.07 169 ASN C CA 1
ATOM 5536 C C . ASN D 3 118 ? -54.201 7.550 83.361 1.00 39.12 169 ASN C C 1
ATOM 5537 O O . ASN D 3 118 ? -55.208 7.973 83.918 1.00 40.96 169 ASN C O 1
ATOM 5542 N N . GLY D 3 119 ? -53.513 6.510 83.828 1.00 41.30 170 GLY C N 1
ATOM 5543 C CA . GLY D 3 119 ? -53.938 5.812 85.031 1.00 39.67 170 GLY C CA 1
ATOM 5544 C C . GLY D 3 119 ? -55.285 5.138 84.907 1.00 45.50 170 GLY C C 1
ATOM 5545 O O . GLY D 3 119 ? -56.000 5.012 85.913 1.00 42.19 170 GLY C O 1
ATOM 5546 N N . PHE D 3 120 ? -55.654 4.702 83.696 1.00 40.51 171 PHE C N 1
ATOM 5547 C CA . PHE D 3 120 ? -56.956 4.081 83.466 1.00 36.45 171 PHE C CA 1
ATOM 5548 C C . PHE D 3 120 ? -57.073 2.773 84.250 1.00 40.98 171 PHE C C 1
ATOM 5549 O O . PHE D 3 120 ? -56.128 1.980 84.314 1.00 40.07 171 PHE C O 1
ATOM 5557 N N . LEU D 3 121 ? -58.250 2.532 84.825 1.00 44.44 172 LEU C N 1
ATOM 5558 C CA . LEU D 3 121 ? -58.494 1.389 85.699 1.00 42.90 172 LEU C CA 1
ATOM 5559 C C . LEU D 3 121 ? -59.435 0.389 85.045 1.00 45.34 172 LEU C C 1
ATOM 5560 O O . LEU D 3 121 ? -60.207 0.728 84.144 1.00 45.85 172 LEU C O 1
ATOM 5565 N N . GLY D 3 122 ? -59.382 -0.853 85.543 1.00 38.97 173 GLY C N 1
ATOM 5566 C CA . GLY D 3 122 ? -60.362 -1.858 85.204 1.00 39.70 173 GLY C CA 1
ATOM 5567 C C . GLY D 3 122 ? -60.071 -2.566 83.898 1.00 39.14 173 GLY C C 1
ATOM 5568 O O . GLY D 3 122 ? -58.949 -2.539 83.375 1.00 38.19 173 GLY C O 1
ATOM 5569 N N . PRO D 3 123 ? -61.072 -3.263 83.367 1.00 38.64 174 PRO C N 1
ATOM 5570 C CA . PRO D 3 123 ? -60.894 -3.960 82.092 1.00 38.73 174 PRO C CA 1
ATOM 5571 C C . PRO D 3 123 ? -61.070 -3.048 80.879 1.00 35.71 174 PRO C C 1
ATOM 5572 O O . PRO D 3 123 ? -61.663 -1.964 80.927 1.00 38.73 174 PRO C O 1
ATOM 5576 N N . ILE D 3 124 ? -60.528 -3.520 79.767 1.00 36.01 175 ILE C N 1
ATOM 5577 C CA . ILE D 3 124 ? -60.691 -2.837 78.497 1.00 37.24 175 ILE C CA 1
ATOM 5578 C C . ILE D 3 124 ? -62.143 -3.036 78.090 1.00 34.97 175 ILE C C 1
ATOM 5579 O O . ILE D 3 124 ? -62.577 -4.186 77.918 1.00 35.41 175 ILE C O 1
ATOM 5584 N N . PRO D 3 125 ? -62.911 -1.963 77.909 1.00 40.85 176 PRO C N 1
ATOM 5585 C CA . PRO D 3 125 ? -64.307 -2.107 77.487 1.00 41.53 176 PRO C CA 1
ATOM 5586 C C . PRO D 3 125 ? -64.424 -2.930 76.215 1.00 38.65 176 PRO C C 1
ATOM 5587 O O . PRO D 3 125 ? -63.767 -2.653 75.210 1.00 38.41 176 PRO C O 1
ATOM 5591 N N . ASP D 3 126 ? -65.305 -3.923 76.264 1.00 41.93 177 ASP C N 1
ATOM 5592 C CA . ASP D 3 126 ? -65.564 -4.792 75.125 1.00 39.83 177 ASP C CA 1
ATOM 5593 C C . ASP D 3 126 ? -65.868 -3.999 73.857 1.00 40.12 177 ASP C C 1
ATOM 5594 O O . ASP D 3 126 ? -65.347 -4.298 72.771 1.00 38.09 177 ASP C O 1
ATOM 5599 N N . GLU D 3 127 ? -66.662 -2.938 73.990 1.00 41.76 178 GLU C N 1
ATOM 5600 C CA . GLU D 3 127 ? -67.209 -2.254 72.823 1.00 40.93 178 GLU C CA 1
ATOM 5601 C C . GLU D 3 127 ? -66.176 -1.498 72.010 1.00 40.31 178 GLU C C 1
ATOM 5602 O O . GLU D 3 127 ? -66.546 -0.966 70.963 1.00 39.05 178 GLU C O 1
ATOM 5608 N N . LEU D 3 128 ? -64.913 -1.416 72.451 1.00 37.51 179 LEU C N 1
ATOM 5609 C CA . LEU D 3 128 ? -63.915 -0.843 71.556 1.00 37.25 179 LEU C CA 1
ATOM 5610 C C . LEU D 3 128 ? -63.686 -1.707 70.331 1.00 36.18 179 LEU C C 1
ATOM 5611 O O . LEU D 3 128 ? -63.222 -1.185 69.315 1.00 38.55 179 LEU C O 1
ATOM 5616 N N . GLY D 3 129 ? -64.060 -2.990 70.374 1.00 39.60 180 GLY C N 1
ATOM 5617 C CA . GLY D 3 129 ? -64.117 -3.776 69.157 1.00 33.68 180 GLY C CA 1
ATOM 5618 C C . GLY D 3 129 ? -64.993 -3.138 68.086 1.00 36.23 180 GLY C C 1
ATOM 5619 O O . GLY D 3 129 ? -64.869 -3.447 66.898 1.00 35.09 180 GLY C O 1
ATOM 5620 N N . ASN D 3 130 ? -65.877 -2.228 68.466 1.00 36.68 181 ASN C N 1
ATOM 5621 C CA . ASN D 3 130 ? -66.709 -1.629 67.435 1.00 36.84 181 ASN C CA 1
ATOM 5622 C C . ASN D 3 130 ? -65.965 -0.585 66.607 1.00 36.39 181 ASN C C 1
ATOM 5623 O O . ASN D 3 130 ? -66.528 -0.083 65.627 1.00 35.80 181 ASN C O 1
ATOM 5628 N N . LEU D 3 131 ? -64.718 -0.262 66.958 1.00 34.05 182 LEU C N 1
ATOM 5629 C CA . LEU D 3 131 ? -63.905 0.675 66.169 1.00 36.36 182 LEU C CA 1
ATOM 5630 C C . LEU D 3 131 ? -63.167 -0.082 65.056 1.00 33.45 182 LEU C C 1
ATOM 5631 O O . LEU D 3 131 ? -61.963 -0.310 65.110 1.00 32.81 182 LEU C O 1
ATOM 5636 N N . THR D 3 132 ? -63.911 -0.454 64.021 1.00 29.69 183 THR C N 1
ATOM 5637 C CA . THR D 3 132 ? -63.402 -1.366 63.014 1.00 32.76 183 THR C CA 1
ATOM 5638 C C . THR D 3 132 ? -62.645 -0.683 61.880 1.00 33.63 183 THR C C 1
ATOM 5639 O O . THR D 3 132 ? -62.254 -1.365 60.927 1.00 36.42 183 THR C O 1
ATOM 5643 N N . ASN D 3 133 ? -62.422 0.624 61.943 1.00 31.87 184 ASN C N 1
ATOM 5644 C CA . ASN D 3 133 ? -61.509 1.289 61.025 1.00 34.69 184 ASN C CA 1
ATOM 5645 C C . ASN D 3 133 ? -60.228 1.753 61.713 1.00 33.51 184 ASN C C 1
ATOM 5646 O O . ASN D 3 133 ? -59.393 2.420 61.083 1.00 34.21 184 ASN C O 1
ATOM 5651 N N . LEU D 3 134 ? -60.029 1.367 62.970 1.00 30.60 185 LEU C N 1
ATOM 5652 C CA . LEU D 3 134 ? -58.846 1.749 63.727 1.00 30.83 185 LEU C CA 1
ATOM 5653 C C . LEU D 3 134 ? -57.585 1.188 63.090 1.00 29.58 185 LEU C C 1
ATOM 5654 O O . LEU D 3 134 ? -57.540 0.006 62.748 1.00 27.01 185 LEU C O 1
ATOM 5659 N N . LYS D 3 135 ? -56.562 2.053 62.909 1.00 30.50 186 LYS C N 1
ATOM 5660 C CA . LYS D 3 135 ? -55.225 1.638 62.474 1.00 27.43 186 LYS C CA 1
ATOM 5661 C C . LYS D 3 135 ? -54.209 1.706 63.595 1.00 27.70 186 LYS C C 1
ATOM 5662 O O . LYS D 3 135 ? -53.172 1.031 63.528 1.00 24.87 186 LYS C O 1
ATOM 5668 N N . VAL D 3 136 ? -54.473 2.521 64.609 1.00 26.19 187 VAL C N 1
ATOM 5669 C CA . VAL D 3 136 ? -53.561 2.730 65.723 1.00 25.39 187 VAL C CA 1
ATOM 5670 C C . VAL D 3 136 ? -54.377 2.665 67.011 1.00 25.27 187 VAL C C 1
ATOM 5671 O O . VAL D 3 136 ? -55.198 3.548 67.280 1.00 25.04 187 VAL C O 1
ATOM 5675 N N . LEU D 3 137 ? -54.160 1.635 67.805 1.00 24.73 188 LEU C N 1
ATOM 5676 C CA . LEU D 3 137 ? -54.711 1.609 69.147 1.00 25.86 188 LEU C CA 1
ATOM 5677 C C . LEU D 3 137 ? -53.554 1.544 70.117 1.00 28.98 188 LEU C C 1
ATOM 5678 O O . LEU D 3 137 ? -52.731 0.615 70.044 1.00 29.61 188 LEU C O 1
ATOM 5683 N N . ASP D 3 138 ? -53.522 2.480 71.062 1.00 28.47 189 ASP C N 1
ATOM 5684 C CA . ASP D 3 138 ? -52.490 2.456 72.095 1.00 28.21 189 ASP C CA 1
ATOM 5685 C C . ASP D 3 138 ? -53.094 2.793 73.445 1.00 29.36 189 ASP C C 1
ATOM 5686 O O . ASP D 3 138 ? -53.657 3.879 73.621 1.00 29.59 189 ASP C O 1
ATOM 5691 N N . LEU D 3 139 ? -53.001 1.878 74.383 1.00 28.59 190 LEU C N 1
ATOM 5692 C CA . LEU D 3 139 ? -53.452 2.130 75.717 1.00 27.53 190 LEU C CA 1
ATOM 5693 C C . LEU D 3 139 ? -52.322 1.908 76.655 1.00 28.18 190 LEU C C 1
ATOM 5694 O O . LEU D 3 139 ? -52.541 1.588 77.773 1.00 28.69 190 LEU C O 1
ATOM 5699 N N . HIS D 3 140 ? -51.112 2.152 76.188 1.00 32.76 191 HIS C N 1
ATOM 5700 C CA . HIS D 3 140 ? -49.857 1.887 76.914 1.00 32.11 191 HIS C CA 1
ATOM 5701 C C . HIS D 3 140 ? -49.741 2.592 78.265 1.00 32.68 191 HIS C C 1
ATOM 5702 O O . HIS D 3 140 ? -50.194 3.674 78.410 1.00 31.89 191 HIS C O 1
ATOM 5709 N N . LYS D 3 141 ? -49.185 1.895 79.248 1.00 29.94 192 LYS C N 1
ATOM 5710 C CA . LYS D 3 141 ? -48.957 2.344 80.604 1.00 30.88 192 LYS C CA 1
ATOM 5711 C C . LYS D 3 141 ? -50.089 2.868 81.483 1.00 32.06 192 LYS C C 1
ATOM 5712 O O . LYS D 3 141 ? -50.030 3.937 82.023 1.00 34.25 192 LYS C O 1
ATOM 5718 N N . ASN D 3 142 ? -51.134 2.095 81.590 1.00 31.64 193 ASN C N 1
ATOM 5719 C CA . ASN D 3 142 ? -52.221 2.422 82.455 1.00 33.11 193 ASN C CA 1
ATOM 5720 C C . ASN D 3 142 ? -52.232 1.385 83.554 1.00 34.05 193 ASN C C 1
ATOM 5721 O O . ASN D 3 142 ? -51.211 0.922 83.952 1.00 32.97 193 ASN C O 1
ATOM 5726 N N . HIS D 3 143 ? -53.387 1.083 84.106 1.00 37.16 194 HIS C N 1
ATOM 5727 C CA . HIS D 3 143 ? -53.479 0.037 85.112 1.00 37.82 194 HIS C CA 1
ATOM 5728 C C . HIS D 3 143 ? -54.519 -0.957 84.751 1.00 36.12 194 HIS C C 1
ATOM 5729 O O . HIS D 3 143 ? -55.135 -1.511 85.596 1.00 37.70 194 HIS C O 1
ATOM 5736 N N . LEU D 3 144 ? -54.714 -1.155 83.474 1.00 34.89 195 LEU C N 1
ATOM 5737 C CA . LEU D 3 144 ? -55.715 -2.063 82.987 1.00 37.50 195 LEU C CA 1
ATOM 5738 C C . LEU D 3 144 ? -55.511 -3.515 83.405 1.00 37.00 195 LEU C C 1
ATOM 5739 O O . LEU D 3 144 ? -54.444 -4.009 83.385 1.00 35.67 195 LEU C O 1
ATOM 5744 N N . ASN D 3 145 ? -56.578 -4.178 83.799 1.00 36.66 196 ASN C N 1
ATOM 5745 C CA . ASN D 3 145 ? -56.555 -5.568 84.198 1.00 36.08 196 ASN C CA 1
ATOM 5746 C C . ASN D 3 145 ? -57.488 -6.349 83.289 1.00 37.93 196 ASN C C 1
ATOM 5747 O O . ASN D 3 145 ? -57.962 -5.829 82.305 1.00 39.18 196 ASN C O 1
ATOM 5752 N N . GLY D 3 146 ? -57.697 -7.618 83.541 1.00 29.62 197 GLY C N 1
ATOM 5753 C CA . GLY D 3 146 ? -58.568 -8.367 82.680 1.00 28.97 197 GLY C CA 1
ATOM 5754 C C . GLY D 3 146 ? -57.935 -8.870 81.410 1.00 29.53 197 GLY C C 1
ATOM 5755 O O . GLY D 3 146 ? -56.748 -8.905 81.264 1.00 31.02 197 GLY C O 1
ATOM 5756 N N . SER D 3 147 ? -58.761 -9.269 80.477 1.00 32.15 198 SER C N 1
ATOM 5757 C CA . SER D 3 147 ? -58.285 -9.806 79.249 1.00 29.26 198 SER C CA 1
ATOM 5758 C C . SER D 3 147 ? -58.346 -8.891 78.104 1.00 27.69 198 SER C C 1
ATOM 5759 O O . SER D 3 147 ? -59.073 -7.947 78.115 1.00 27.44 198 SER C O 1
ATOM 5762 N N . ILE D 3 148 ? -57.486 -9.141 77.147 1.00 30.81 199 ILE C N 1
ATOM 5763 C CA . ILE D 3 148 ? -57.606 -8.445 75.886 1.00 31.87 199 ILE C CA 1
ATOM 5764 C C . ILE D 3 148 ? -58.929 -8.901 75.289 1.00 31.48 199 ILE C C 1
ATOM 5765 O O . ILE D 3 148 ? -59.113 -10.099 75.066 1.00 34.42 199 ILE C O 1
ATOM 5770 N N . PRO D 3 149 ? -59.894 -8.000 75.080 1.00 35.69 200 PRO C N 1
ATOM 5771 C CA . PRO D 3 149 ? -61.181 -8.425 74.539 1.00 36.95 200 PRO C CA 1
ATOM 5772 C C . PRO D 3 149 ? -60.987 -9.234 73.274 1.00 35.16 200 PRO C C 1
ATOM 5773 O O . PRO D 3 149 ? -60.141 -8.918 72.443 1.00 40.76 200 PRO C O 1
ATOM 5777 N N . LEU D 3 150 ? -61.793 -10.279 73.141 1.00 36.93 201 LEU C N 1
ATOM 5778 C CA . LEU D 3 150 ? -61.828 -11.084 71.927 1.00 37.87 201 LEU C CA 1
ATOM 5779 C C . LEU D 3 150 ? -62.242 -10.252 70.722 1.00 39.23 201 LEU C C 1
ATOM 5780 O O . LEU D 3 150 ? -61.791 -10.513 69.601 1.00 44.51 201 LEU C O 1
ATOM 5785 N N . SER D 3 151 ? -63.103 -9.248 70.928 1.00 41.48 202 SER C N 1
ATOM 5786 C CA . SER D 3 151 ? -63.600 -8.435 69.821 1.00 39.38 202 SER C CA 1
ATOM 5787 C C . SER D 3 151 ? -62.495 -7.723 69.069 1.00 39.28 202 SER C C 1
ATOM 5788 O O . SER D 3 151 ? -62.737 -7.279 67.936 1.00 36.92 202 SER C O 1
ATOM 5791 N N . PHE D 3 152 ? -61.286 -7.639 69.643 1.00 37.25 203 PHE C N 1
ATOM 5792 C CA . PHE D 3 152 ? -60.180 -7.069 68.890 1.00 38.51 203 PHE C CA 1
ATOM 5793 C C . PHE D 3 152 ? -59.948 -7.797 67.568 1.00 37.56 203 PHE C C 1
ATOM 5794 O O . PHE D 3 152 ? -59.226 -7.263 66.708 1.00 37.06 203 PHE C O 1
ATOM 5802 N N . ASN D 3 153 ? -60.543 -8.987 67.373 1.00 35.98 204 ASN C N 1
ATOM 5803 C CA . ASN D 3 153 ? -60.366 -9.626 66.073 1.00 37.96 204 ASN C CA 1
ATOM 5804 C C . ASN D 3 153 ? -61.117 -8.929 64.952 1.00 38.38 204 ASN C C 1
ATOM 5805 O O . ASN D 3 153 ? -60.981 -9.342 63.798 1.00 42.31 204 ASN C O 1
ATOM 5810 N N . ARG D 3 154 ? -61.933 -7.932 65.250 1.00 36.74 205 ARG C N 1
ATOM 5811 C CA . ARG D 3 154 ? -62.663 -7.203 64.226 1.00 36.73 205 ARG C CA 1
ATOM 5812 C C . ARG D 3 154 ? -61.940 -5.956 63.768 1.00 36.03 205 ARG C C 1
ATOM 5813 O O . ARG D 3 154 ? -62.530 -5.141 63.052 1.00 39.39 205 ARG C O 1
ATOM 5821 N N . PHE D 3 155 ? -60.678 -5.784 64.179 1.00 35.29 206 PHE C N 1
ATOM 5822 C CA . PHE D 3 155 ? -59.805 -4.731 63.659 1.00 35.31 206 PHE C CA 1
ATOM 5823 C C . PHE D 3 155 ? -59.109 -5.257 62.421 1.00 33.06 206 PHE C C 1
ATOM 5824 O O . PHE D 3 155 ? -57.943 -5.620 62.448 1.00 34.41 206 PHE C O 1
ATOM 5832 N N . SER D 3 156 ? -59.834 -5.310 61.318 1.00 32.44 207 SER C N 1
ATOM 5833 C CA . SER D 3 156 ? -59.241 -5.912 60.130 1.00 32.10 207 SER C CA 1
ATOM 5834 C C . SER D 3 156 ? -58.080 -5.092 59.554 1.00 34.44 207 SER C C 1
ATOM 5835 O O . SER D 3 156 ? -57.219 -5.672 58.868 1.00 35.92 207 SER C O 1
ATOM 5838 N N . GLY D 3 157 ? -58.033 -3.773 59.812 1.00 31.17 208 GLY C N 1
ATOM 5839 C CA . GLY D 3 157 ? -57.038 -2.913 59.182 1.00 28.34 208 GLY C CA 1
ATOM 5840 C C . GLY D 3 157 ? -56.092 -2.211 60.134 1.00 26.62 208 GLY C C 1
ATOM 5841 O O . GLY D 3 157 ? -55.313 -1.351 59.733 1.00 28.68 208 GLY C O 1
ATOM 5842 N N . LEU D 3 158 ? -56.129 -2.616 61.394 1.00 28.81 209 LEU C N 1
ATOM 5843 C CA . LEU D 3 158 ? -55.220 -2.124 62.419 1.00 29.50 209 LEU C CA 1
ATOM 5844 C C . LEU D 3 158 ? -53.748 -2.230 61.999 1.00 29.34 209 LEU C C 1
ATOM 5845 O O . LEU D 3 158 ? -53.300 -3.244 61.458 1.00 26.63 209 LEU C O 1
ATOM 5850 N N . ARG D 3 159 ? -52.988 -1.170 62.287 1.00 32.00 210 ARG C N 1
ATOM 5851 C CA . ARG D 3 159 ? -51.568 -1.095 61.950 1.00 30.07 210 ARG C CA 1
ATOM 5852 C C . ARG D 3 159 ? -50.661 -1.294 63.150 1.00 29.06 210 ARG C C 1
ATOM 5853 O O . ARG D 3 159 ? -49.543 -1.794 63.014 1.00 29.77 210 ARG C O 1
ATOM 5861 N N . SER D 3 160 ? -51.113 -0.861 64.314 1.00 26.35 211 SER C N 1
ATOM 5862 C CA . SER D 3 160 ? -50.237 -0.853 65.470 1.00 30.02 211 SER C CA 1
ATOM 5863 C C . SER D 3 160 ? -51.079 -1.017 66.725 1.00 27.26 211 SER C C 1
ATOM 5864 O O . SER D 3 160 ? -52.040 -0.271 66.951 1.00 25.57 211 SER C O 1
ATOM 5867 N N . LEU D 3 161 ? -50.689 -1.972 67.550 1.00 25.93 212 LEU C N 1
ATOM 5868 C CA . LEU D 3 161 ? -51.383 -2.254 68.796 1.00 28.99 212 LEU C CA 1
ATOM 5869 C C . LEU D 3 161 ? -50.368 -2.154 69.925 1.00 28.39 212 LEU C C 1
ATOM 5870 O O . LEU D 3 161 ? -49.395 -2.925 69.951 1.00 29.98 212 LEU C O 1
ATOM 5875 N N . ASP D 3 162 ? -50.559 -1.180 70.826 1.00 29.27 213 ASP C N 1
ATOM 5876 C CA . ASP D 3 162 ? -49.707 -1.046 72.009 1.00 28.33 213 ASP C CA 1
ATOM 5877 C C . ASP D 3 162 ? -50.548 -1.164 73.267 1.00 28.39 213 ASP C C 1
ATOM 5878 O O . ASP D 3 162 ? -51.298 -0.239 73.604 1.00 27.54 213 ASP C O 1
ATOM 5883 N N . LEU D 3 163 ? -50.403 -2.289 73.965 1.00 26.15 214 LEU C N 1
ATOM 5884 C CA . LEU D 3 163 ? -51.055 -2.533 75.247 1.00 26.20 214 LEU C CA 1
ATOM 5885 C C . LEU D 3 163 ? -50.055 -2.749 76.373 1.00 26.30 214 LEU C C 1
ATOM 5886 O O . LEU D 3 163 ? -50.415 -3.279 77.424 1.00 28.27 214 LEU C O 1
ATOM 5891 N N . SER D 3 164 ? -48.799 -2.365 76.171 1.00 30.37 215 SER C N 1
ATOM 5892 C CA . SER D 3 164 ? -47.722 -2.661 77.107 1.00 31.49 215 SER C CA 1
ATOM 5893 C C . SER D 3 164 ? -47.825 -1.828 78.391 1.00 29.97 215 SER C C 1
ATOM 5894 O O . SER D 3 164 ? -48.435 -0.766 78.442 1.00 29.95 215 SER C O 1
ATOM 5897 N N . GLY D 3 165 ? -47.207 -2.343 79.442 1.00 31.46 216 GLY C N 1
ATOM 5898 C CA . GLY D 3 165 ? -47.193 -1.666 80.719 1.00 30.22 216 GLY C CA 1
ATOM 5899 C C . GLY D 3 165 ? -48.528 -1.589 81.431 1.00 32.36 216 GLY C C 1
ATOM 5900 O O . GLY D 3 165 ? -48.889 -0.521 81.920 1.00 32.08 216 GLY C O 1
ATOM 5901 N N . ASN D 3 166 ? -49.235 -2.721 81.541 1.00 33.99 217 ASN C N 1
ATOM 5902 C CA . ASN D 3 166 ? -50.536 -2.814 82.196 1.00 32.39 217 ASN C CA 1
ATOM 5903 C C . ASN D 3 166 ? -50.502 -4.029 83.119 1.00 37.01 217 ASN C C 1
ATOM 5904 O O . ASN D 3 166 ? -49.420 -4.530 83.446 1.00 35.79 217 ASN C O 1
ATOM 5909 N N . ARG D 3 167 ? -51.661 -4.485 83.592 1.00 38.53 218 ARG C N 1
ATOM 5910 C CA . ARG D 3 167 ? -51.726 -5.771 84.282 1.00 35.54 218 ARG C CA 1
ATOM 5911 C C . ARG D 3 167 ? -52.678 -6.677 83.521 1.00 35.56 218 ARG C C 1
ATOM 5912 O O . ARG D 3 167 ? -53.564 -7.278 84.129 1.00 36.46 218 ARG C O 1
ATOM 5920 N N . LEU D 3 168 ? -52.507 -6.807 82.207 1.00 33.66 219 LEU C N 1
ATOM 5921 C CA . LEU D 3 168 ? -53.420 -7.607 81.397 1.00 33.31 219 LEU C CA 1
ATOM 5922 C C . LEU D 3 168 ? -53.117 -9.083 81.613 1.00 34.05 219 LEU C C 1
ATOM 5923 O O . LEU D 3 168 ? -51.948 -9.481 81.621 1.00 33.63 219 LEU C O 1
ATOM 5928 N N . THR D 3 169 ? -54.163 -9.892 81.810 1.00 34.07 220 THR C N 1
ATOM 5929 C CA . THR D 3 169 ? -54.008 -11.331 81.996 1.00 36.82 220 THR C CA 1
ATOM 5930 C C . THR D 3 169 ? -54.646 -12.064 80.813 1.00 34.66 220 THR C C 1
ATOM 5931 O O . THR D 3 169 ? -54.984 -11.460 79.791 1.00 35.33 220 THR C O 1
ATOM 5935 N N . GLY D 3 170 ? -54.830 -13.374 80.964 1.00 34.61 221 GLY C N 1
ATOM 5936 C CA . GLY D 3 170 ? -55.288 -14.160 79.844 1.00 31.87 221 GLY C CA 1
ATOM 5937 C C . GLY D 3 170 ? -54.202 -14.292 78.784 1.00 34.40 221 GLY C C 1
ATOM 5938 O O . GLY D 3 170 ? -53.010 -14.036 79.002 1.00 32.12 221 GLY C O 1
ATOM 5939 N N . SER D 3 171 ? -54.639 -14.738 77.618 1.00 31.97 222 SER C N 1
ATOM 5940 C CA . SER D 3 171 ? -53.731 -15.157 76.565 1.00 31.99 222 SER C CA 1
ATOM 5941 C C . SER D 3 171 ? -53.434 -14.031 75.585 1.00 31.38 222 SER C C 1
ATOM 5942 O O . SER D 3 171 ? -54.143 -13.032 75.508 1.00 35.02 222 SER C O 1
ATOM 5945 N N . ILE D 3 172 ? -52.331 -14.187 74.865 1.00 34.89 223 ILE C N 1
ATOM 5946 C CA . ILE D 3 172 ? -52.080 -13.408 73.654 1.00 37.01 223 ILE C CA 1
ATOM 5947 C C . ILE D 3 172 ? -53.314 -13.547 72.777 1.00 38.68 223 ILE C C 1
ATOM 5948 O O . ILE D 3 172 ? -53.862 -14.660 72.672 1.00 36.97 223 ILE C O 1
ATOM 5953 N N . PRO D 3 173 ? -53.747 -12.465 72.145 1.00 33.68 224 PRO C N 1
ATOM 5954 C CA . PRO D 3 173 ? -54.900 -12.564 71.282 1.00 35.07 224 PRO C CA 1
ATOM 5955 C C . PRO D 3 173 ? -54.625 -13.495 70.136 1.00 35.23 224 PRO C C 1
ATOM 5956 O O . PRO D 3 173 ? -53.565 -13.549 69.592 1.00 39.81 224 PRO C O 1
ATOM 5960 N N . GLY D 3 174 ? -55.635 -14.227 69.737 1.00 41.80 225 GLY C N 1
ATOM 5961 C CA . GLY D 3 174 ? -55.504 -15.190 68.680 1.00 38.42 225 GLY C CA 1
ATOM 5962 C C . GLY D 3 174 ? -56.009 -14.684 67.378 1.00 36.19 225 GLY C C 1
ATOM 5963 O O . GLY D 3 174 ? -56.409 -15.439 66.543 1.00 38.24 225 GLY C O 1
ATOM 5964 N N . PHE D 3 175 ? -55.942 -13.391 67.179 1.00 33.11 226 PHE C N 1
ATOM 5965 C CA . PHE D 3 175 ? -56.418 -12.837 65.954 1.00 32.97 226 PHE C CA 1
ATOM 5966 C C . PHE D 3 175 ? -55.524 -13.063 64.771 1.00 36.89 226 PHE C C 1
ATOM 5967 O O . PHE D 3 175 ? -54.408 -13.467 64.885 1.00 35.54 226 PHE C O 1
ATOM 5975 N N . VAL D 3 176 ? -56.067 -12.798 63.611 1.00 37.57 227 VAL C N 1
ATOM 5976 C CA . VAL D 3 176 ? -55.278 -12.639 62.428 1.00 34.18 227 VAL C CA 1
ATOM 5977 C C . VAL D 3 176 ? -55.579 -11.313 61.792 1.00 34.56 227 VAL C C 1
ATOM 5978 O O . VAL D 3 176 ? -56.618 -11.128 61.221 1.00 38.08 227 VAL C O 1
ATOM 5982 N N . LEU D 3 177 ? -54.672 -10.372 61.959 1.00 38.08 228 LEU C N 1
ATOM 5983 C CA . LEU D 3 177 ? -54.786 -9.057 61.331 1.00 36.29 228 LEU C CA 1
ATOM 5984 C C . LEU D 3 177 ? -53.763 -8.963 60.209 1.00 36.87 228 LEU C C 1
ATOM 5985 O O . LEU D 3 177 ? -52.564 -8.832 60.493 1.00 39.10 228 LEU C O 1
ATOM 5990 N N . PRO D 3 178 ? -54.165 -8.995 58.938 1.00 36.39 229 PRO C N 1
ATOM 5991 C CA . PRO D 3 178 ? -53.162 -9.112 57.856 1.00 34.82 229 PRO C CA 1
ATOM 5992 C C . PRO D 3 178 ? -52.223 -7.915 57.760 1.00 35.43 229 PRO C C 1
ATOM 5993 O O . PRO D 3 178 ? -51.071 -8.066 57.335 1.00 34.85 229 PRO C O 1
ATOM 5997 N N . ALA D 3 179 ? -52.681 -6.729 58.140 1.00 31.59 230 ALA C N 1
ATOM 5998 C CA . ALA D 3 179 ? -51.909 -5.510 57.985 1.00 29.56 230 ALA C CA 1
ATOM 5999 C C . ALA D 3 179 ? -51.277 -5.050 59.284 1.00 28.68 230 ALA C C 1
ATOM 6000 O O . ALA D 3 179 ? -50.687 -3.963 59.320 1.00 30.24 230 ALA C O 1
ATOM 6002 N N . LEU D 3 180 ? -51.431 -5.808 60.366 1.00 30.51 231 LEU C N 1
ATOM 6003 C CA . LEU D 3 180 ? -50.823 -5.378 61.614 1.00 29.78 231 LEU C CA 1
ATOM 6004 C C . LEU D 3 180 ? -49.298 -5.358 61.469 1.00 31.53 231 LEU C C 1
ATOM 6005 O O . LEU D 3 180 ? -48.685 -6.318 60.982 1.00 28.95 231 LEU C O 1
ATOM 6010 N N . SER D 3 181 ? -48.683 -4.262 61.894 1.00 29.10 232 SER C N 1
ATOM 6011 C CA . SER D 3 181 ? -47.245 -4.120 61.772 1.00 29.82 232 SER C CA 1
ATOM 6012 C C . SER D 3 181 ? -46.529 -4.152 63.113 1.00 31.12 232 SER C C 1
ATOM 6013 O O . SER D 3 181 ? -45.540 -4.876 63.251 1.00 31.13 232 SER C O 1
ATOM 6016 N N . VAL D 3 182 ? -47.043 -3.476 64.138 1.00 29.74 233 VAL C N 1
ATOM 6017 C CA . VAL D 3 182 ? -46.438 -3.476 65.470 1.00 30.44 233 VAL C CA 1
ATOM 6018 C C . VAL D 3 182 ? -47.376 -4.172 66.453 1.00 30.88 233 VAL C C 1
ATOM 6019 O O . VAL D 3 182 ? -48.554 -3.802 66.577 1.00 26.22 233 VAL C O 1
ATOM 6023 N N . LEU D 3 183 ? -46.839 -5.137 67.195 1.00 32.02 234 LEU C N 1
ATOM 6024 C CA . LEU D 3 183 ? -47.558 -5.731 68.311 1.00 30.51 234 LEU C CA 1
ATOM 6025 C C . LEU D 3 183 ? -46.709 -5.564 69.553 1.00 30.16 234 LEU C C 1
ATOM 6026 O O . LEU D 3 183 ? -45.610 -6.123 69.637 1.00 28.98 234 LEU C O 1
ATOM 6031 N N . ASP D 3 184 ? -47.225 -4.815 70.523 1.00 30.71 235 ASP C N 1
ATOM 6032 C CA . ASP D 3 184 ? -46.466 -4.493 71.724 1.00 31.02 235 ASP C CA 1
ATOM 6033 C C . ASP D 3 184 ? -47.379 -4.825 72.890 1.00 30.71 235 ASP C C 1
ATOM 6034 O O . ASP D 3 184 ? -48.415 -4.185 73.068 1.00 29.82 235 ASP C O 1
ATOM 6039 N N . LEU D 3 185 ? -47.052 -5.892 73.610 1.00 32.61 236 LEU C N 1
ATOM 6040 C CA . LEU D 3 185 ? -47.810 -6.287 74.791 1.00 29.45 236 LEU C CA 1
ATOM 6041 C C . LEU D 3 185 ? -46.908 -6.496 76.000 1.00 30.13 236 LEU C C 1
ATOM 6042 O O . LEU D 3 185 ? -47.337 -7.128 76.966 1.00 32.69 236 LEU C O 1
ATOM 6047 N N . ASN D 3 186 ? -45.682 -5.981 75.976 1.00 29.60 237 ASN C N 1
ATOM 6048 C CA . ASN D 3 186 ? -44.703 -6.339 76.990 1.00 30.74 237 ASN C CA 1
ATOM 6049 C C . ASN D 3 186 ? -45.062 -5.741 78.352 1.00 29.37 237 ASN C C 1
ATOM 6050 O O . ASN D 3 186 ? -45.774 -4.743 78.460 1.00 32.29 237 ASN C O 1
ATOM 6055 N N . GLN D 3 187 ? -44.532 -6.362 79.408 1.00 33.29 238 GLN C N 1
ATOM 6056 C CA . GLN D 3 187 ? -44.837 -5.997 80.794 1.00 32.11 238 GLN C CA 1
ATOM 6057 C C . GLN D 3 187 ? -46.344 -6.048 81.051 1.00 33.21 238 GLN C C 1
ATOM 6058 O O . GLN D 3 187 ? -47.008 -5.050 81.316 1.00 32.17 238 GLN C O 1
ATOM 6064 N N . ASN D 3 188 ? -46.858 -7.265 80.969 1.00 32.55 239 ASN C N 1
ATOM 6065 C CA . ASN D 3 188 ? -48.215 -7.561 81.383 1.00 33.05 239 ASN C CA 1
ATOM 6066 C C . ASN D 3 188 ? -48.170 -8.853 82.197 1.00 33.07 239 ASN C C 1
ATOM 6067 O O . ASN D 3 188 ? -47.133 -9.237 82.750 1.00 34.08 239 ASN C O 1
ATOM 6072 N N . LEU D 3 189 ? -49.313 -9.526 82.314 1.00 34.07 240 LEU C N 1
ATOM 6073 C CA . LEU D 3 189 ? -49.392 -10.824 82.968 1.00 31.32 240 LEU C CA 1
ATOM 6074 C C . LEU D 3 189 ? -49.925 -11.888 82.020 1.00 32.86 240 LEU C C 1
ATOM 6075 O O . LEU D 3 189 ? -50.618 -12.797 82.452 1.00 36.37 240 LEU C O 1
ATOM 6080 N N . LEU D 3 190 ? -49.630 -11.784 80.730 1.00 31.21 241 LEU C N 1
ATOM 6081 C CA . LEU D 3 190 ? -50.255 -12.681 79.776 1.00 31.24 241 LEU C CA 1
ATOM 6082 C C . LEU D 3 190 ? -49.631 -14.060 79.847 1.00 29.20 241 LEU C C 1
ATOM 6083 O O . LEU D 3 190 ? -48.441 -14.225 80.121 1.00 31.96 241 LEU C O 1
ATOM 6088 N N . THR D 3 191 ? -50.457 -15.061 79.558 1.00 34.11 242 THR C N 1
ATOM 6089 C CA . THR D 3 191 ? -50.160 -16.457 79.847 1.00 33.60 242 THR C CA 1
ATOM 6090 C C . THR D 3 191 ? -50.531 -17.256 78.608 1.00 31.41 242 THR C C 1
ATOM 6091 O O . THR D 3 191 ? -50.966 -16.691 77.599 1.00 33.93 242 THR C O 1
ATOM 6095 N N . GLY D 3 192 ? -50.322 -18.575 78.668 1.00 30.66 243 GLY C N 1
ATOM 6096 C CA . GLY D 3 192 ? -50.584 -19.466 77.553 1.00 25.91 243 GLY C CA 1
ATOM 6097 C C . GLY D 3 192 ? -49.424 -19.533 76.575 1.00 32.34 243 GLY C C 1
ATOM 6098 O O . GLY D 3 192 ? -48.403 -18.851 76.734 1.00 31.83 243 GLY C O 1
ATOM 6099 N N . PRO D 3 193 ? -49.554 -20.365 75.546 1.00 36.89 244 PRO C N 1
ATOM 6100 C CA . PRO D 3 193 ? -48.526 -20.422 74.504 1.00 33.14 244 PRO C CA 1
ATOM 6101 C C . PRO D 3 193 ? -48.668 -19.250 73.548 1.00 35.86 244 PRO C C 1
ATOM 6102 O O . PRO D 3 193 ? -49.657 -18.527 73.549 1.00 33.51 244 PRO C O 1
ATOM 6106 N N . VAL D 3 194 ? -47.674 -19.109 72.682 1.00 40.15 245 VAL C N 1
ATOM 6107 C CA . VAL D 3 194 ? -47.774 -18.140 71.595 1.00 40.15 245 VAL C CA 1
ATOM 6108 C C . VAL D 3 194 ? -48.709 -18.715 70.539 1.00 38.87 245 VAL C C 1
ATOM 6109 O O . VAL D 3 194 ? -48.309 -19.623 69.799 1.00 41.61 245 VAL C O 1
ATOM 6113 N N . PRO D 3 195 ? -49.939 -18.229 70.423 1.00 40.04 246 PRO C N 1
ATOM 6114 C CA . PRO D 3 195 ? -50.873 -18.829 69.478 1.00 38.40 246 PRO C CA 1
ATOM 6115 C C . PRO D 3 195 ? -50.258 -18.822 68.093 1.00 37.81 246 PRO C C 1
ATOM 6116 O O . PRO D 3 195 ? -49.693 -17.804 67.668 1.00 41.03 246 PRO C O 1
ATOM 6120 N N . PRO D 3 196 ? -50.326 -19.926 67.350 1.00 41.13 247 PRO C N 1
ATOM 6121 C CA . PRO D 3 196 ? -49.608 -19.954 66.076 1.00 44.30 247 PRO C CA 1
ATOM 6122 C C . PRO D 3 196 ? -50.317 -19.152 65.017 1.00 42.65 247 PRO C C 1
ATOM 6123 O O . PRO D 3 196 ? -49.685 -18.778 64.021 1.00 40.52 247 PRO C O 1
ATOM 6127 N N . THR D 3 197 ? -51.585 -18.803 65.266 1.00 39.26 248 THR C N 1
ATOM 6128 C CA . THR D 3 197 ? -52.251 -17.764 64.489 1.00 36.79 248 THR C CA 1
ATOM 6129 C C . THR D 3 197 ? -51.368 -16.528 64.318 1.00 39.94 248 THR C C 1
ATOM 6130 O O . THR D 3 197 ? -51.464 -15.833 63.303 1.00 39.87 248 THR C O 1
ATOM 6134 N N . LEU D 3 198 ? -50.514 -16.233 65.301 1.00 38.55 249 LEU C N 1
ATOM 6135 C CA . LEU D 3 198 ? -49.676 -15.038 65.248 1.00 35.32 249 LEU C CA 1
ATOM 6136 C C . LEU D 3 198 ? -48.803 -14.998 63.998 1.00 37.81 249 LEU C C 1
ATOM 6137 O O . LEU D 3 198 ? -48.526 -13.918 63.463 1.00 37.48 249 LEU C O 1
ATOM 6142 N N . THR D 3 199 ? -48.363 -16.147 63.514 1.00 37.46 250 THR C N 1
ATOM 6143 C CA . THR D 3 199 ? -47.512 -16.112 62.347 1.00 37.31 250 THR C CA 1
ATOM 6144 C C . THR D 3 199 ? -48.298 -16.006 61.054 1.00 40.58 250 THR C C 1
ATOM 6145 O O . THR D 3 199 ? -47.717 -16.123 59.972 1.00 40.71 250 THR C O 1
ATOM 6149 N N . SER D 3 200 ? -49.599 -15.758 61.131 1.00 39.10 251 SER C N 1
ATOM 6150 C CA . SER D 3 200 ? -50.377 -15.385 59.958 1.00 37.63 251 SER C CA 1
ATOM 6151 C C . SER D 3 200 ? -50.511 -13.872 59.839 1.00 39.33 251 SER C C 1
ATOM 6152 O O . SER D 3 200 ? -51.179 -13.394 58.916 1.00 40.09 251 SER C O 1
ATOM 6155 N N . CYS D 3 201 ? -49.920 -13.120 60.776 1.00 36.05 252 CYS C N 1
ATOM 6156 C CA . CYS D 3 201 ? -49.829 -11.662 60.696 1.00 35.05 252 CYS C CA 1
ATOM 6157 C C . CYS D 3 201 ? -48.542 -11.266 59.966 1.00 40.49 252 CYS C C 1
ATOM 6158 O O . CYS D 3 201 ? -47.587 -10.741 60.539 1.00 38.61 252 CYS C O 1
ATOM 6161 N N . GLY D 3 202 ? -48.540 -11.532 58.658 1.00 39.19 253 GLY C N 1
ATOM 6162 C CA . GLY D 3 202 ? -47.323 -11.388 57.877 1.00 33.67 253 GLY C CA 1
ATOM 6163 C C . GLY D 3 202 ? -46.778 -9.978 57.817 1.00 39.78 253 GLY C C 1
ATOM 6164 O O . GLY D 3 202 ? -45.568 -9.784 57.656 1.00 43.98 253 GLY C O 1
ATOM 6165 N N . SER D 3 203 ? -47.644 -8.972 57.920 1.00 32.59 254 SER C N 1
ATOM 6166 C CA . SER D 3 203 ? -47.133 -7.615 57.915 1.00 30.84 254 SER C CA 1
ATOM 6167 C C . SER D 3 203 ? -46.267 -7.309 59.130 1.00 31.09 254 SER C C 1
ATOM 6168 O O . SER D 3 203 ? -45.639 -6.245 59.161 1.00 34.68 254 SER C O 1
ATOM 6171 N N . LEU D 3 204 ? -46.206 -8.200 60.121 1.00 29.59 255 LEU C N 1
ATOM 6172 C CA . LEU D 3 204 ? -45.548 -7.849 61.372 1.00 32.47 255 LEU C CA 1
ATOM 6173 C C . LEU D 3 204 ? -44.064 -7.515 61.179 1.00 35.97 255 LEU C C 1
ATOM 6174 O O . LEU D 3 204 ? -43.311 -8.253 60.532 1.00 30.50 255 LEU C O 1
ATOM 6179 N N . ILE D 3 205 ? -43.666 -6.372 61.736 1.00 30.82 256 ILE C N 1
ATOM 6180 C CA . ILE D 3 205 ? -42.275 -5.932 61.755 1.00 28.03 256 ILE C CA 1
ATOM 6181 C C . ILE D 3 205 ? -41.701 -5.890 63.161 1.00 29.44 256 ILE C C 1
ATOM 6182 O O . ILE D 3 205 ? -40.475 -5.798 63.307 1.00 31.71 256 ILE C O 1
ATOM 6187 N N . LYS D 3 206 ? -42.531 -5.974 64.197 1.00 30.13 257 LYS C N 1
ATOM 6188 C CA . LYS D 3 206 ? -42.067 -5.905 65.577 1.00 28.71 257 LYS C CA 1
ATOM 6189 C C . LYS D 3 206 ? -43.011 -6.685 66.472 1.00 29.01 257 LYS C C 1
ATOM 6190 O O . LYS D 3 206 ? -44.215 -6.432 66.446 1.00 29.74 257 LYS C O 1
ATOM 6196 N N . ILE D 3 207 ? -42.468 -7.623 67.244 1.00 26.96 258 ILE C N 1
ATOM 6197 C CA . ILE D 3 207 ? -43.219 -8.337 68.262 1.00 30.23 258 ILE C CA 1
ATOM 6198 C C . ILE D 3 207 ? -42.501 -8.154 69.585 1.00 32.17 258 ILE C C 1
ATOM 6199 O O . ILE D 3 207 ? -41.425 -8.721 69.794 1.00 32.11 258 ILE C O 1
ATOM 6204 N N . ASP D 3 208 ? -43.092 -7.368 70.479 1.00 29.49 259 ASP C N 1
ATOM 6205 C CA . ASP D 3 208 ? -42.566 -7.169 71.828 1.00 32.33 259 ASP C CA 1
ATOM 6206 C C . ASP D 3 208 ? -43.540 -7.822 72.807 1.00 33.04 259 ASP C C 1
ATOM 6207 O O . ASP D 3 208 ? -44.577 -7.244 73.149 1.00 34.57 259 ASP C O 1
ATOM 6212 N N . LEU D 3 209 ? -43.213 -9.034 73.248 1.00 35.55 260 LEU C N 1
ATOM 6213 C CA . LEU D 3 209 ? -43.981 -9.728 74.269 1.00 31.85 260 LEU C CA 1
ATOM 6214 C C . LEU D 3 209 ? -43.188 -9.898 75.537 1.00 30.57 260 LEU C C 1
ATOM 6215 O O . LEU D 3 209 ? -43.543 -10.730 76.370 1.00 31.41 260 LEU C O 1
ATOM 6220 N N . SER D 3 210 ? -42.088 -9.191 75.677 1.00 30.63 261 SER C N 1
ATOM 6221 C CA . SER D 3 210 ? -41.233 -9.495 76.803 1.00 31.45 261 SER C CA 1
ATOM 6222 C C . SER D 3 210 ? -41.902 -9.116 78.125 1.00 33.29 261 SER C C 1
ATOM 6223 O O . SER D 3 210 ? -42.826 -8.306 78.186 1.00 30.15 261 SER C O 1
ATOM 6226 N N . ARG D 3 211 ? -41.400 -9.712 79.196 1.00 34.84 262 ARG C N 1
ATOM 6227 C CA . ARG D 3 211 ? -41.908 -9.522 80.545 1.00 33.14 262 ARG C CA 1
ATOM 6228 C C . ARG D 3 211 ? -43.393 -9.844 80.629 1.00 33.04 262 ARG C C 1
ATOM 6229 O O . ARG D 3 211 ? -44.222 -9.024 81.020 1.00 33.75 262 ARG C O 1
ATOM 6237 N N . ASN D 3 212 ? -43.709 -11.082 80.286 1.00 35.49 263 ASN C N 1
ATOM 6238 C CA . ASN D 3 212 ? -45.020 -11.622 80.598 1.00 32.93 263 ASN C CA 1
ATOM 6239 C C . ASN D 3 212 ? -44.839 -12.980 81.249 1.00 31.49 263 ASN C C 1
ATOM 6240 O O . ASN D 3 212 ? -43.812 -13.239 81.878 1.00 29.40 263 ASN C O 1
ATOM 6245 N N . ARG D 3 213 ? -45.827 -13.852 81.090 1.00 35.12 264 ARG C N 1
ATOM 6246 C CA . ARG D 3 213 ? -45.762 -15.215 81.602 1.00 32.61 264 ARG C CA 1
ATOM 6247 C C . ARG D 3 213 ? -46.104 -16.195 80.495 1.00 34.11 264 ARG C C 1
ATOM 6248 O O . ARG D 3 213 ? -46.628 -17.281 80.769 1.00 34.72 264 ARG C O 1
ATOM 6256 N N . VAL D 3 214 ? -45.873 -15.801 79.235 1.00 33.96 265 VAL C N 1
ATOM 6257 C CA . VAL D 3 214 ? -46.206 -16.688 78.135 1.00 32.91 265 VAL C CA 1
ATOM 6258 C C . VAL D 3 214 ? -45.331 -17.940 78.232 1.00 33.56 265 VAL C C 1
ATOM 6259 O O . VAL D 3 214 ? -44.138 -17.879 78.597 1.00 31.77 265 VAL C O 1
ATOM 6263 N N . THR D 3 215 ? -45.941 -19.100 77.977 1.00 33.40 266 THR C N 1
ATOM 6264 C CA . THR D 3 215 ? -45.266 -20.394 78.061 1.00 31.61 266 THR C CA 1
ATOM 6265 C C . THR D 3 215 ? -45.260 -21.056 76.696 1.00 31.96 266 THR C C 1
ATOM 6266 O O . THR D 3 215 ? -45.654 -20.457 75.695 1.00 31.27 266 THR C O 1
ATOM 6270 N N . GLY D 3 216 ? -44.741 -22.284 76.655 1.00 31.22 267 GLY C N 1
ATOM 6271 C CA . GLY D 3 216 ? -44.658 -23.025 75.419 1.00 34.91 267 GLY C CA 1
ATOM 6272 C C . GLY D 3 216 ? -43.514 -22.558 74.545 1.00 35.36 267 GLY C C 1
ATOM 6273 O O . GLY D 3 216 ? -42.730 -21.683 74.925 1.00 35.84 267 GLY C O 1
ATOM 6274 N N . PRO D 3 217 ? -43.388 -23.135 73.356 1.00 40.10 268 PRO C N 1
ATOM 6275 C CA . PRO D 3 217 ? -42.228 -22.852 72.503 1.00 40.76 268 PRO C CA 1
ATOM 6276 C C . PRO D 3 217 ? -42.504 -21.731 71.507 1.00 41.40 268 PRO C C 1
ATOM 6277 O O . PRO D 3 217 ? -43.636 -21.284 71.331 1.00 41.75 268 PRO C O 1
ATOM 6281 N N . ILE D 3 218 ? -41.445 -21.304 70.834 1.00 40.84 269 ILE C N 1
ATOM 6282 C CA . ILE D 3 218 ? -41.628 -20.388 69.699 1.00 42.43 269 ILE C CA 1
ATOM 6283 C C . ILE D 3 218 ? -42.269 -21.142 68.540 1.00 40.86 269 ILE C C 1
ATOM 6284 O O . ILE D 3 218 ? -41.814 -22.241 68.192 1.00 44.84 269 ILE C O 1
ATOM 6289 N N . PRO D 3 219 ? -43.286 -20.589 67.895 1.00 42.18 270 PRO C N 1
ATOM 6290 C CA . PRO D 3 219 ? -43.907 -21.301 66.777 1.00 42.66 270 PRO C CA 1
ATOM 6291 C C . PRO D 3 219 ? -42.886 -21.650 65.710 1.00 47.15 270 PRO C C 1
ATOM 6292 O O . PRO D 3 219 ? -42.116 -20.808 65.255 1.00 48.37 270 PRO C O 1
ATOM 6296 N N . GLU D 3 220 ? -42.909 -22.906 65.300 1.00 51.92 271 GLU C N 1
ATOM 6297 C CA . GLU D 3 220 ? -42.052 -23.355 64.217 1.00 46.03 271 GLU C CA 1
ATOM 6298 C C . GLU D 3 220 ? -42.342 -22.558 62.948 1.00 49.48 271 GLU C C 1
ATOM 6299 O O . GLU D 3 220 ? -41.429 -22.213 62.200 1.00 52.35 271 GLU C O 1
ATOM 6305 N N . SER D 3 221 ? -43.619 -22.262 62.697 1.00 49.68 272 SER C N 1
ATOM 6306 C CA . SER D 3 221 ? -44.063 -21.433 61.575 1.00 46.06 272 SER C CA 1
ATOM 6307 C C . SER D 3 221 ? -43.405 -20.071 61.534 1.00 48.76 272 SER C C 1
ATOM 6308 O O . SER D 3 221 ? -43.570 -19.343 60.541 1.00 50.92 272 SER C O 1
ATOM 6311 N N . GLN D 3 222 ? -42.715 -19.683 62.606 1.00 43.61 273 GLN C N 1
ATOM 6312 C CA . GLN D 3 222 ? -42.199 -18.327 62.741 1.00 44.67 273 GLN C CA 1
ATOM 6313 C C . GLN D 3 222 ? -41.379 -17.861 61.536 1.00 48.21 273 GLN C C 1
ATOM 6314 O O . GLN D 3 222 ? -41.266 -16.647 61.310 1.00 46.56 273 GLN C O 1
ATOM 6320 N N . ASN D 3 223 ? -40.877 -18.801 60.714 1.00 50.16 274 ASN C N 1
ATOM 6321 C CA . ASN D 3 223 ? -40.149 -18.513 59.477 1.00 47.54 274 ASN C CA 1
ATOM 6322 C C . ASN D 3 223 ? -40.875 -17.551 58.570 1.00 45.88 274 ASN C C 1
ATOM 6323 O O . ASN D 3 223 ? -40.261 -16.947 57.689 1.00 42.89 274 ASN C O 1
ATOM 6328 N N . ARG D 3 224 ? -42.189 -17.551 58.687 1.00 44.75 275 ARG C N 1
ATOM 6329 C CA . ARG D 3 224 ? -43.089 -16.839 57.804 1.00 45.97 275 ARG C CA 1
ATOM 6330 C C . ARG D 3 224 ? -43.096 -15.335 57.814 1.00 45.97 275 ARG C C 1
ATOM 6331 O O . ARG D 3 224 ? -43.518 -14.719 56.854 1.00 44.50 275 ARG C O 1
ATOM 6339 N N . LEU D 3 225 ? -42.642 -14.731 58.890 1.00 44.12 276 LEU C N 1
ATOM 6340 C CA . LEU D 3 225 ? -42.619 -13.304 58.942 1.00 42.97 276 LEU C CA 1
ATOM 6341 C C . LEU D 3 225 ? -41.414 -12.799 58.245 1.00 41.07 276 LEU C C 1
ATOM 6342 O O . LEU D 3 225 ? -40.389 -12.706 58.843 1.00 43.09 276 LEU C O 1
ATOM 6347 N N . ASN D 3 226 ? -41.546 -12.421 56.987 1.00 39.37 277 ASN C N 1
ATOM 6348 C CA . ASN D 3 226 ? -40.429 -11.896 56.242 1.00 42.56 277 ASN C CA 1
ATOM 6349 C C . ASN D 3 226 ? -40.052 -10.496 56.563 1.00 39.31 277 ASN C C 1
ATOM 6350 O O . ASN D 3 226 ? -38.987 -10.071 56.207 1.00 38.83 277 ASN C O 1
ATOM 6355 N N . GLN D 3 227 ? -40.944 -9.771 57.200 1.00 35.44 278 GLN C N 1
ATOM 6356 C CA . GLN D 3 227 ? -40.746 -8.391 57.466 1.00 30.93 278 GLN C CA 1
ATOM 6357 C C . GLN D 3 227 ? -40.383 -8.040 58.869 1.00 30.84 278 GLN C C 1
ATOM 6358 O O . GLN D 3 227 ? -40.112 -6.921 59.133 1.00 31.86 278 GLN C O 1
ATOM 6364 N N . LEU D 3 228 ? -40.361 -9.009 59.752 1.00 31.40 279 LEU C N 1
ATOM 6365 C CA . LEU D 3 228 ? -40.079 -8.796 61.150 1.00 32.45 279 LEU C CA 1
ATOM 6366 C C . LEU D 3 228 ? -38.670 -8.342 61.389 1.00 32.02 279 LEU C C 1
ATOM 6367 O O . LEU D 3 228 ? -37.755 -9.001 61.044 1.00 31.50 279 LEU C O 1
ATOM 6372 N N . VAL D 3 229 ? -38.530 -7.206 62.033 1.00 29.65 280 VAL C N 1
ATOM 6373 C CA . VAL D 3 229 ? -37.255 -6.559 62.274 1.00 32.42 280 VAL C CA 1
ATOM 6374 C C . VAL D 3 229 ? -36.770 -6.824 63.691 1.00 32.99 280 VAL C C 1
ATOM 6375 O O . VAL D 3 229 ? -35.589 -7.105 63.903 1.00 30.97 280 VAL C O 1
ATOM 6379 N N . LEU D 3 230 ? -37.680 -6.758 64.662 1.00 30.77 281 LEU C N 1
ATOM 6380 C CA . LEU D 3 230 ? -37.366 -7.010 66.064 1.00 31.45 281 LEU C CA 1
ATOM 6381 C C . LEU D 3 230 ? -38.349 -7.999 66.698 1.00 32.51 281 LEU C C 1
ATOM 6382 O O . LEU D 3 230 ? -39.574 -7.905 66.491 1.00 32.10 281 LEU C O 1
ATOM 6387 N N . LEU D 3 231 ? -37.804 -8.947 67.477 1.00 32.26 282 LEU C N 1
ATOM 6388 C CA . LEU D 3 231 ? -38.598 -9.908 68.243 1.00 29.53 282 LEU C CA 1
ATOM 6389 C C . LEU D 3 231 ? -38.035 -10.025 69.662 1.00 29.15 282 LEU C C 1
ATOM 6390 O O . LEU D 3 231 ? -36.862 -10.370 69.854 1.00 34.44 282 LEU C O 1
ATOM 6395 N N . ASP D 3 232 ? -38.864 -9.757 70.658 1.00 32.83 283 ASP C N 1
ATOM 6396 C CA . ASP D 3 232 ? -38.419 -9.713 72.042 1.00 31.41 283 ASP C CA 1
ATOM 6397 C C . ASP D 3 232 ? -39.337 -10.594 72.877 1.00 33.73 283 ASP C C 1
ATOM 6398 O O . ASP D 3 232 ? -40.489 -10.239 73.117 1.00 32.94 283 ASP C O 1
ATOM 6403 N N . LEU D 3 233 ? -38.835 -11.731 73.324 1.00 30.40 284 LEU C N 1
ATOM 6404 C CA . LEU D 3 233 ? -39.598 -12.679 74.118 1.00 32.83 284 LEU C CA 1
ATOM 6405 C C . LEU D 3 233 ? -38.966 -12.823 75.493 1.00 35.38 284 LEU C C 1
ATOM 6406 O O . LEU D 3 233 ? -39.100 -13.866 76.159 1.00 32.15 284 LEU C O 1
ATOM 6411 N N . SER D 3 234 ? -38.240 -11.794 75.898 1.00 32.84 285 SER C N 1
ATOM 6412 C CA . SER D 3 234 ? -37.438 -11.860 77.097 1.00 34.98 285 SER C CA 1
ATOM 6413 C C . SER D 3 234 ? -38.339 -11.988 78.317 1.00 30.82 285 SER C C 1
ATOM 6414 O O . SER D 3 234 ? -39.451 -11.483 78.329 1.00 29.13 285 SER C O 1
ATOM 6417 N N . TYR D 3 235 ? -37.815 -12.606 79.369 1.00 30.81 286 TYR C N 1
ATOM 6418 C CA . TYR D 3 235 ? -38.487 -12.704 80.659 1.00 30.07 286 TYR C CA 1
ATOM 6419 C C . TYR D 3 235 ? -39.912 -13.258 80.532 1.00 31.71 286 TYR C C 1
ATOM 6420 O O . TYR D 3 235 ? -40.906 -12.634 80.921 1.00 29.55 286 TYR C O 1
ATOM 6429 N N . ASN D 3 236 ? -39.981 -14.482 80.022 1.00 31.82 287 ASN C N 1
ATOM 6430 C CA . ASN D 3 236 ? -41.218 -15.236 79.957 1.00 31.57 287 ASN C CA 1
ATOM 6431 C C . ASN D 3 236 ? -40.905 -16.634 80.453 1.00 35.95 287 ASN C C 1
ATOM 6432 O O . ASN D 3 236 ? -39.861 -16.853 81.076 1.00 34.41 287 ASN C O 1
ATOM 6437 N N . ARG D 3 237 ? -41.791 -17.584 80.206 1.00 32.30 288 ARG C N 1
ATOM 6438 C CA . ARG D 3 237 ? -41.460 -18.941 80.608 1.00 32.69 288 ARG C CA 1
ATOM 6439 C C . ARG D 3 237 ? -41.429 -19.877 79.433 1.00 36.84 288 ARG C C 1
ATOM 6440 O O . ARG D 3 237 ? -42.057 -20.944 79.467 1.00 40.76 288 ARG C O 1
ATOM 6448 N N . LEU D 3 238 ? -40.745 -19.471 78.390 1.00 35.87 289 LEU C N 1
ATOM 6449 C CA . LEU D 3 238 ? -40.715 -20.294 77.212 1.00 35.54 289 LEU C CA 1
ATOM 6450 C C . LEU D 3 238 ? -39.938 -21.565 77.517 1.00 37.17 289 LEU C C 1
ATOM 6451 O O . LEU D 3 238 ? -39.097 -21.612 78.421 1.00 35.58 289 LEU C O 1
ATOM 6456 N N . SER D 3 239 ? -40.270 -22.611 76.783 1.00 39.01 290 SER C N 1
ATOM 6457 C CA . SER D 3 239 ? -39.508 -23.841 76.746 1.00 43.55 290 SER C CA 1
ATOM 6458 C C . SER D 3 239 ? -39.006 -24.055 75.323 1.00 44.68 290 SER C C 1
ATOM 6459 O O . SER D 3 239 ? -39.515 -23.456 74.367 1.00 42.05 290 SER C O 1
ATOM 6462 N N . GLY D 3 240 ? -37.968 -24.878 75.185 1.00 44.00 291 GLY C N 1
ATOM 6463 C CA . GLY D 3 240 ? -37.400 -25.137 73.873 1.00 40.84 291 GLY C CA 1
ATOM 6464 C C . GLY D 3 240 ? -38.273 -26.086 73.073 1.00 45.59 291 GLY C C 1
ATOM 6465 O O . GLY D 3 240 ? -39.406 -26.346 73.471 1.00 47.87 291 GLY C O 1
ATOM 6466 N N . PRO D 3 241 ? -37.744 -26.625 71.960 1.00 46.56 292 PRO C N 1
ATOM 6467 C CA . PRO D 3 241 ? -36.392 -26.312 71.485 1.00 46.46 292 PRO C CA 1
ATOM 6468 C C . PRO D 3 241 ? -36.366 -25.127 70.502 1.00 44.40 292 PRO C C 1
ATOM 6469 O O . PRO D 3 241 ? -37.425 -24.596 70.178 1.00 44.26 292 PRO C O 1
ATOM 6473 N N . PHE D 3 242 ? -35.181 -24.730 70.038 1.00 45.66 293 PHE C N 1
ATOM 6474 C CA . PHE D 3 242 ? -35.099 -23.725 68.990 1.00 46.14 293 PHE C CA 1
ATOM 6475 C C . PHE D 3 242 ? -35.803 -24.216 67.730 1.00 41.74 293 PHE C C 1
ATOM 6476 O O . PHE D 3 242 ? -35.624 -25.373 67.329 1.00 42.34 293 PHE C O 1
ATOM 6484 N N . PRO D 3 243 ? -36.582 -23.361 67.073 1.00 40.93 294 PRO C N 1
ATOM 6485 C CA . PRO D 3 243 ? -37.140 -23.717 65.764 1.00 42.60 294 PRO C CA 1
ATOM 6486 C C . PRO D 3 243 ? -36.036 -24.165 64.809 1.00 46.12 294 PRO C C 1
ATOM 6487 O O . PRO D 3 243 ? -34.976 -23.540 64.723 1.00 47.51 294 PRO C O 1
ATOM 6491 N N . SER D 3 244 ? -36.298 -25.263 64.087 1.00 44.33 295 SER C N 1
ATOM 6492 C CA . SER D 3 244 ? -35.286 -25.860 63.218 1.00 45.26 295 SER C CA 1
ATOM 6493 C C . SER D 3 244 ? -34.776 -24.850 62.187 1.00 52.97 295 SER C C 1
ATOM 6494 O O . SER D 3 244 ? -33.562 -24.649 62.033 1.00 49.69 295 SER C O 1
ATOM 6497 N N . SER D 3 245 ? -35.688 -24.206 61.468 1.00 52.40 296 SER C N 1
ATOM 6498 C CA . SER D 3 245 ? -35.314 -23.197 60.492 1.00 47.13 296 SER C CA 1
ATOM 6499 C C . SER D 3 245 ? -35.619 -21.815 61.044 1.00 48.21 296 SER C C 1
ATOM 6500 O O . SER D 3 245 ? -36.690 -21.587 61.617 1.00 47.78 296 SER C O 1
ATOM 6503 N N . LEU D 3 246 ? -34.667 -20.901 60.874 1.00 45.99 297 LEU C N 1
ATOM 6504 C CA . LEU D 3 246 ? -34.908 -19.478 61.045 1.00 45.25 297 LEU C CA 1
ATOM 6505 C C . LEU D 3 246 ? -34.741 -18.720 59.748 1.00 43.27 297 LEU C C 1
ATOM 6506 O O . LEU D 3 246 ? -34.830 -17.497 59.757 1.00 41.96 297 LEU C O 1
ATOM 6511 N N . GLN D 3 247 ? -34.499 -19.411 58.638 1.00 43.66 298 GLN C N 1
ATOM 6512 C CA . GLN D 3 247 ? -33.978 -18.735 57.461 1.00 45.47 298 GLN C CA 1
ATOM 6513 C C . GLN D 3 247 ? -35.020 -17.871 56.764 1.00 45.24 298 GLN C C 1
ATOM 6514 O O . GLN D 3 247 ? -34.650 -16.940 56.044 1.00 49.08 298 GLN C O 1
ATOM 6520 N N . GLY D 3 248 ? -36.308 -18.124 56.955 1.00 40.54 299 GLY C N 1
ATOM 6521 C CA . GLY D 3 248 ? -37.259 -17.202 56.357 1.00 46.67 299 GLY C CA 1
ATOM 6522 C C . GLY D 3 248 ? -37.168 -15.772 56.884 1.00 47.48 299 GLY C C 1
ATOM 6523 O O . GLY D 3 248 ? -37.573 -14.833 56.191 1.00 47.74 299 GLY C O 1
ATOM 6524 N N . LEU D 3 249 ? -36.639 -15.584 58.090 1.00 44.58 300 LEU C N 1
ATOM 6525 C CA . LEU D 3 249 ? -36.776 -14.313 58.796 1.00 41.38 300 LEU C CA 1
ATOM 6526 C C . LEU D 3 249 ? -35.678 -13.322 58.421 1.00 40.59 300 LEU C C 1
ATOM 6527 O O . LEU D 3 249 ? -34.952 -12.829 59.277 1.00 39.26 300 LEU C O 1
ATOM 6532 N N . ASN D 3 250 ? -35.583 -12.997 57.132 1.00 40.21 301 ASN C N 1
ATOM 6533 C CA . ASN D 3 250 ? -34.418 -12.273 56.631 1.00 41.83 301 ASN C CA 1
ATOM 6534 C C . ASN D 3 250 ? -34.541 -10.752 56.732 1.00 42.94 301 ASN C C 1
ATOM 6535 O O . ASN D 3 250 ? -33.864 -10.029 55.985 1.00 45.16 301 ASN C O 1
ATOM 6540 N N . SER D 3 251 ? -35.386 -10.248 57.620 1.00 39.64 302 SER C N 1
ATOM 6541 C CA . SER D 3 251 ? -35.298 -8.867 58.069 1.00 34.41 302 SER C CA 1
ATOM 6542 C C . SER D 3 251 ? -34.913 -8.790 59.536 1.00 33.26 302 SER C C 1
ATOM 6543 O O . SER D 3 251 ? -34.739 -7.693 60.067 1.00 35.83 302 SER C O 1
ATOM 6546 N N . LEU D 3 252 ? -34.792 -9.918 60.209 1.00 30.71 303 LEU C N 1
ATOM 6547 C CA . LEU D 3 252 ? -34.638 -9.872 61.645 1.00 29.57 303 LEU C CA 1
ATOM 6548 C C . LEU D 3 252 ? -33.305 -9.226 62.005 1.00 31.63 303 LEU C C 1
ATOM 6549 O O . LEU D 3 252 ? -32.233 -9.708 61.615 1.00 30.79 303 LEU C O 1
ATOM 6554 N N . GLN D 3 253 ? -33.370 -8.097 62.698 1.00 31.73 304 GLN C N 1
ATOM 6555 C CA . GLN D 3 253 ? -32.147 -7.482 63.185 1.00 33.71 304 GLN C CA 1
ATOM 6556 C C . GLN D 3 253 ? -31.897 -7.796 64.635 1.00 33.21 304 GLN C C 1
ATOM 6557 O O . GLN D 3 253 ? -30.739 -7.751 65.064 1.00 32.85 304 GLN C O 1
ATOM 6563 N N . ALA D 3 254 ? -32.956 -8.109 65.386 1.00 33.58 305 ALA C N 1
ATOM 6564 C CA . ALA D 3 254 ? -32.840 -8.349 66.817 1.00 31.31 305 ALA C CA 1
ATOM 6565 C C . ALA D 3 254 ? -33.707 -9.521 67.264 1.00 28.95 305 ALA C C 1
ATOM 6566 O O . ALA D 3 254 ? -34.906 -9.580 66.968 1.00 31.00 305 ALA C O 1
ATOM 6568 N N . LEU D 3 255 ? -33.111 -10.413 68.047 1.00 30.04 306 LEU C N 1
ATOM 6569 C CA . LEU D 3 255 ? -33.855 -11.476 68.720 1.00 30.56 306 LEU C CA 1
ATOM 6570 C C . LEU D 3 255 ? -33.366 -11.555 70.158 1.00 29.65 306 LEU C C 1
ATOM 6571 O O . LEU D 3 255 ? -32.175 -11.748 70.405 1.00 30.47 306 LEU C O 1
ATOM 6576 N N . MET D 3 256 ? -34.262 -11.338 71.108 1.00 30.28 307 MET C N 1
ATOM 6577 C CA . MET D 3 256 ? -33.888 -11.352 72.523 1.00 31.61 307 MET C CA 1
ATOM 6578 C C . MET D 3 256 ? -34.789 -12.309 73.300 1.00 32.44 307 MET C C 1
ATOM 6579 O O . MET D 3 256 ? -35.978 -12.037 73.480 1.00 35.16 307 MET C O 1
ATOM 6584 N N . LEU D 3 257 ? -34.226 -13.438 73.738 1.00 34.90 308 LEU C N 1
ATOM 6585 C CA . LEU D 3 257 ? -34.907 -14.424 74.573 1.00 34.19 308 LEU C CA 1
ATOM 6586 C C . LEU D 3 257 ? -34.478 -14.369 76.032 1.00 30.63 308 LEU C C 1
ATOM 6587 O O . LEU D 3 257 ? -34.810 -15.279 76.792 1.00 33.67 308 LEU C O 1
ATOM 6592 N N . LYS D 3 258 ? -33.774 -13.323 76.447 1.00 30.25 309 LYS C N 1
ATOM 6593 C CA . LYS D 3 258 ? -33.137 -13.321 77.755 1.00 28.91 309 LYS C CA 1
ATOM 6594 C C . LYS D 3 258 ? -34.174 -13.440 78.857 1.00 33.55 309 LYS C C 1
ATOM 6595 O O . LYS D 3 258 ? -35.204 -12.760 78.840 1.00 30.13 309 LYS C O 1
ATOM 6601 N N . GLY D 3 259 ? -33.885 -14.307 79.832 1.00 38.76 310 GLY C N 1
ATOM 6602 C CA . GLY D 3 259 ? -34.696 -14.431 81.024 1.00 35.08 310 GLY C CA 1
ATOM 6603 C C . GLY D 3 259 ? -35.631 -15.624 81.063 1.00 33.98 310 GLY C C 1
ATOM 6604 O O . GLY D 3 259 ? -36.243 -15.872 82.113 1.00 39.41 310 GLY C O 1
ATOM 6605 N N . ASN D 3 260 ? -35.815 -16.327 79.948 1.00 38.52 311 ASN C N 1
ATOM 6606 C CA . ASN D 3 260 ? -36.567 -17.579 79.947 1.00 36.00 311 ASN C CA 1
ATOM 6607 C C . ASN D 3 260 ? -35.720 -18.659 80.613 1.00 35.45 311 ASN C C 1
ATOM 6608 O O . ASN D 3 260 ? -35.110 -19.504 79.956 1.00 36.73 311 ASN C O 1
ATOM 6613 N N . ASN D 3 261 ? -35.747 -18.668 81.952 1.00 38.22 312 ASN C N 1
ATOM 6614 C CA . ASN D 3 261 ? -34.796 -19.441 82.747 1.00 40.63 312 ASN C CA 1
ATOM 6615 C C . ASN D 3 261 ? -34.881 -20.958 82.543 1.00 40.17 312 ASN C C 1
ATOM 6616 O O . ASN D 3 261 ? -33.941 -21.664 82.922 1.00 42.13 312 ASN C O 1
ATOM 6621 N N . LYS D 3 262 ? -35.968 -21.490 81.989 1.00 40.49 313 LYS C N 1
ATOM 6622 C CA . LYS D 3 262 ? -36.087 -22.924 81.737 1.00 40.53 313 LYS C CA 1
ATOM 6623 C C . LYS D 3 262 ? -36.180 -23.231 80.246 1.00 42.47 313 LYS C C 1
ATOM 6624 O O . LYS D 3 262 ? -36.781 -24.234 79.849 1.00 38.49 313 LYS C O 1
ATOM 6630 N N . PHE D 3 263 ? -35.559 -22.388 79.416 1.00 39.27 314 PHE C N 1
ATOM 6631 C CA . PHE D 3 263 ? -35.627 -22.576 77.968 1.00 39.98 314 PHE C CA 1
ATOM 6632 C C . PHE D 3 263 ? -34.979 -23.899 77.565 1.00 42.81 314 PHE C C 1
ATOM 6633 O O . PHE D 3 263 ? -35.545 -24.667 76.780 1.00 45.93 314 PHE C O 1
ATOM 6641 N N . SER D 3 264 ? -33.768 -24.156 78.064 1.00 46.62 315 SER C N 1
ATOM 6642 C CA . SER D 3 264 ? -33.170 -25.496 78.156 1.00 47.83 315 SER C CA 1
ATOM 6643 C C . SER D 3 264 ? -33.098 -26.306 76.864 1.00 44.00 315 SER C C 1
ATOM 6644 O O . SER D 3 264 ? -33.935 -27.189 76.649 1.00 44.21 315 SER C O 1
ATOM 6647 N N . THR D 3 265 ? -32.119 -26.017 76.010 1.00 42.19 316 THR C N 1
ATOM 6648 C CA . THR D 3 265 ? -31.863 -26.749 74.762 1.00 45.03 316 THR C CA 1
ATOM 6649 C C . THR D 3 265 ? -30.459 -26.365 74.287 1.00 43.22 316 THR C C 1
ATOM 6650 O O . THR D 3 265 ? -29.671 -25.790 75.046 1.00 44.16 316 THR C O 1
ATOM 6654 N N . THR D 3 266 ? -30.165 -26.660 73.033 1.00 43.23 317 THR C N 1
ATOM 6655 C CA . THR D 3 266 ? -28.897 -26.408 72.379 1.00 42.28 317 THR C CA 1
ATOM 6656 C C . THR D 3 266 ? -29.105 -25.397 71.265 1.00 46.15 317 THR C C 1
ATOM 6657 O O . THR D 3 266 ? -30.224 -25.189 70.803 1.00 48.61 317 THR C O 1
ATOM 6661 N N . ILE D 3 267 ? -28.024 -24.749 70.845 1.00 47.04 318 ILE C N 1
ATOM 6662 C CA . ILE D 3 267 ? -28.086 -23.911 69.650 1.00 44.43 318 ILE C CA 1
ATOM 6663 C C . ILE D 3 267 ? -27.569 -24.736 68.478 1.00 43.45 318 ILE C C 1
ATOM 6664 O O . ILE D 3 267 ? -26.353 -24.781 68.248 1.00 46.24 318 ILE C O 1
ATOM 6669 N N . PRO D 3 268 ? -28.430 -25.410 67.720 1.00 46.84 319 PRO C N 1
ATOM 6670 C CA . PRO D 3 268 ? -27.931 -26.221 66.603 1.00 49.10 319 PRO C CA 1
ATOM 6671 C C . PRO D 3 268 ? -27.279 -25.352 65.537 1.00 45.07 319 PRO C C 1
ATOM 6672 O O . PRO D 3 268 ? -27.545 -24.152 65.418 1.00 44.47 319 PRO C O 1
ATOM 6676 N N . GLU D 3 269 ? -26.421 -25.985 64.740 1.00 46.56 320 GLU C N 1
ATOM 6677 C CA . GLU D 3 269 ? -25.574 -25.206 63.855 1.00 48.19 320 GLU C CA 1
ATOM 6678 C C . GLU D 3 269 ? -26.349 -24.671 62.669 1.00 43.47 320 GLU C C 1
ATOM 6679 O O . GLU D 3 269 ? -25.938 -23.673 62.075 1.00 44.88 320 GLU C O 1
ATOM 6685 N N . ASN D 3 270 ? -27.470 -25.290 62.321 1.00 43.49 321 ASN C N 1
ATOM 6686 C CA . ASN D 3 270 ? -28.281 -24.766 61.227 1.00 43.62 321 ASN C CA 1
ATOM 6687 C C . ASN D 3 270 ? -29.368 -23.806 61.678 1.00 42.51 321 ASN C C 1
ATOM 6688 O O . ASN D 3 270 ? -30.152 -23.359 60.838 1.00 41.63 321 ASN C O 1
ATOM 6693 N N . ALA D 3 271 ? -29.434 -23.478 62.966 1.00 42.20 322 ALA C N 1
ATOM 6694 C CA . ALA D 3 271 ? -30.433 -22.521 63.435 1.00 42.28 322 ALA C CA 1
ATOM 6695 C C . ALA D 3 271 ? -30.198 -21.141 62.821 1.00 43.58 322 ALA C C 1
ATOM 6696 O O . ALA D 3 271 ? -31.060 -20.610 62.103 1.00 45.07 322 ALA C O 1
ATOM 6698 N N . PHE D 3 272 ? -29.022 -20.557 63.064 1.00 41.39 323 PHE C N 1
ATOM 6699 C CA . PHE D 3 272 ? -28.655 -19.250 62.514 1.00 43.69 323 PHE C CA 1
ATOM 6700 C C . PHE D 3 272 ? -27.632 -19.443 61.392 1.00 45.27 323 PHE C C 1
ATOM 6701 O O . PHE D 3 272 ? -26.428 -19.251 61.582 1.00 45.06 323 PHE C O 1
ATOM 6709 N N . LYS D 3 273 ? -28.110 -19.881 60.227 1.00 42.65 324 LYS C N 1
ATOM 6710 C CA . LYS D 3 273 ? -27.310 -19.891 59.004 1.00 39.74 324 LYS C CA 1
ATOM 6711 C C . LYS D 3 273 ? -28.025 -19.014 58.000 1.00 43.03 324 LYS C C 1
ATOM 6712 O O . LYS D 3 273 ? -29.207 -19.242 57.713 1.00 40.84 324 LYS C O 1
ATOM 6718 N N . GLY D 3 274 ? -27.328 -17.996 57.502 1.00 46.30 325 GLY C N 1
ATOM 6719 C CA . GLY D 3 274 ? -27.873 -17.148 56.466 1.00 39.17 325 GLY C CA 1
ATOM 6720 C C . GLY D 3 274 ? -28.695 -15.991 56.961 1.00 42.67 325 GLY C C 1
ATOM 6721 O O . GLY D 3 274 ? -29.457 -15.408 56.181 1.00 40.42 325 GLY C O 1
ATOM 6722 N N . LEU D 3 275 ? -28.551 -15.610 58.224 1.00 42.56 326 LEU C N 1
ATOM 6723 C CA . LEU D 3 275 ? -29.313 -14.479 58.744 1.00 41.09 326 LEU C CA 1
ATOM 6724 C C . LEU D 3 275 ? -28.510 -13.212 58.488 1.00 42.69 326 LEU C C 1
ATOM 6725 O O . LEU D 3 275 ? -28.005 -12.559 59.400 1.00 43.61 326 LEU C O 1
ATOM 6730 N N . LYS D 3 276 ? -28.483 -12.850 57.204 1.00 43.58 327 LYS C N 1
ATOM 6731 C CA . LYS D 3 276 ? -27.723 -11.714 56.705 1.00 40.02 327 LYS C CA 1
ATOM 6732 C C . LYS D 3 276 ? -27.820 -10.549 57.671 1.00 40.30 327 LYS C C 1
ATOM 6733 O O . LYS D 3 276 ? -26.814 -10.083 58.216 1.00 44.60 327 LYS C O 1
ATOM 6739 N N . ASN D 3 277 ? -29.048 -10.118 57.934 1.00 40.98 328 ASN C N 1
ATOM 6740 C CA . ASN D 3 277 ? -29.283 -8.851 58.605 1.00 39.17 328 ASN C CA 1
ATOM 6741 C C . ASN D 3 277 ? -29.236 -8.933 60.120 1.00 36.86 328 ASN C C 1
ATOM 6742 O O . ASN D 3 277 ? -29.480 -7.918 60.772 1.00 38.08 328 ASN C O 1
ATOM 6747 N N . LEU D 3 278 ? -28.924 -10.077 60.712 1.00 34.02 329 LEU C N 1
ATOM 6748 C CA . LEU D 3 278 ? -29.120 -10.213 62.150 1.00 36.38 329 LEU C CA 1
ATOM 6749 C C . LEU D 3 278 ? -28.024 -9.463 62.903 1.00 34.45 329 LEU C C 1
ATOM 6750 O O . LEU D 3 278 ? -26.842 -9.766 62.730 1.00 32.58 329 LEU C O 1
ATOM 6755 N N . MET D 3 279 ? -28.408 -8.485 63.742 1.00 35.14 330 MET C N 1
ATOM 6756 C CA . MET D 3 279 ? -27.417 -7.640 64.407 1.00 37.19 330 MET C CA 1
ATOM 6757 C C . MET D 3 279 ? -27.326 -7.836 65.909 1.00 36.19 330 MET C C 1
ATOM 6758 O O . MET D 3 279 ? -26.278 -7.516 66.486 1.00 34.03 330 MET C O 1
ATOM 6763 N N . ILE D 3 280 ? -28.369 -8.376 66.552 1.00 30.70 331 ILE C N 1
ATOM 6764 C CA . ILE D 3 280 ? -28.439 -8.442 68.015 1.00 29.52 331 ILE C CA 1
ATOM 6765 C C . ILE D 3 280 ? -29.020 -9.794 68.417 1.00 32.82 331 ILE C C 1
ATOM 6766 O O . ILE D 3 280 ? -30.147 -10.128 68.038 1.00 29.13 331 ILE C O 1
ATOM 6771 N N . LEU D 3 281 ? -28.256 -10.574 69.175 1.00 32.96 332 LEU C N 1
ATOM 6772 C CA . LEU D 3 281 ? -28.697 -11.887 69.623 1.00 29.96 332 LEU C CA 1
ATOM 6773 C C . LEU D 3 281 ? -28.493 -11.974 71.124 1.00 33.29 332 LEU C C 1
ATOM 6774 O O . LEU D 3 281 ? -27.354 -11.901 71.594 1.00 34.85 332 LEU C O 1
ATOM 6779 N N . VAL D 3 282 ? -29.586 -12.117 71.877 1.00 33.85 333 VAL C N 1
ATOM 6780 C CA . VAL D 3 282 ? -29.501 -12.144 73.334 1.00 32.80 333 VAL C CA 1
ATOM 6781 C C . VAL D 3 282 ? -30.131 -13.451 73.790 1.00 34.75 333 VAL C C 1
ATOM 6782 O O . VAL D 3 282 ? -31.356 -13.550 73.933 1.00 32.44 333 VAL C O 1
ATOM 6786 N N . LEU D 3 283 ? -29.291 -14.464 74.012 1.00 32.07 334 LEU C N 1
ATOM 6787 C CA . LEU D 3 283 ? -29.729 -15.751 74.519 1.00 36.15 334 LEU C CA 1
ATOM 6788 C C . LEU D 3 283 ? -29.294 -15.959 75.963 1.00 37.53 334 LEU C C 1
ATOM 6789 O O . LEU D 3 283 ? -28.910 -17.063 76.351 1.00 37.55 334 LEU C O 1
ATOM 6794 N N . SER D 3 284 ? -29.271 -14.891 76.748 1.00 38.14 335 SER C N 1
ATOM 6795 C CA . SER D 3 284 ? -28.562 -14.952 78.012 1.00 38.10 335 SER C CA 1
ATOM 6796 C C . SER D 3 284 ? -29.494 -15.375 79.130 1.00 38.66 335 SER C C 1
ATOM 6797 O O . SER D 3 284 ? -30.677 -15.025 79.135 1.00 38.38 335 SER C O 1
ATOM 6800 N N . ASN D 3 285 ? -28.929 -16.091 80.105 1.00 39.00 336 ASN C N 1
ATOM 6801 C CA . ASN D 3 285 ? -29.652 -16.575 81.283 1.00 38.19 336 ASN C CA 1
ATOM 6802 C C . ASN D 3 285 ? -30.897 -17.355 80.903 1.00 37.56 336 ASN C C 1
ATOM 6803 O O . ASN D 3 285 ? -31.960 -17.204 81.502 1.00 38.44 336 ASN C O 1
ATOM 6808 N N . THR D 3 286 ? -30.746 -18.257 79.944 1.00 39.84 337 THR C N 1
ATOM 6809 C CA . THR D 3 286 ? -31.896 -19.006 79.464 1.00 40.42 337 THR C CA 1
ATOM 6810 C C . THR D 3 286 ? -31.678 -20.509 79.508 1.00 42.36 337 THR C C 1
ATOM 6811 O O . THR D 3 286 ? -32.452 -21.246 78.890 1.00 41.36 337 THR C O 1
ATOM 6815 N N . ASN D 3 287 ? -30.643 -20.977 80.207 1.00 41.51 338 ASN C N 1
ATOM 6816 C CA . ASN D 3 287 ? -30.403 -22.403 80.406 1.00 42.18 338 ASN C CA 1
ATOM 6817 C C . ASN D 3 287 ? -30.046 -23.091 79.084 1.00 44.69 338 ASN C C 1
ATOM 6818 O O . ASN D 3 287 ? -30.486 -24.212 78.807 1.00 39.77 338 ASN C O 1
ATOM 6823 N N . ILE D 3 288 ? -29.271 -22.391 78.250 1.00 43.98 339 ILE C N 1
ATOM 6824 C CA . ILE D 3 288 ? -28.740 -22.984 77.031 1.00 42.14 339 ILE C CA 1
ATOM 6825 C C . ILE D 3 288 ? -27.696 -24.028 77.405 1.00 43.55 339 ILE C C 1
ATOM 6826 O O . ILE D 3 288 ? -26.932 -23.852 78.369 1.00 43.42 339 ILE C O 1
ATOM 6831 N N . GLN D 3 289 ? -27.692 -25.145 76.680 1.00 46.32 340 GLN C N 1
ATOM 6832 C CA . GLN D 3 289 ? -26.671 -26.179 76.812 1.00 42.52 340 GLN C CA 1
ATOM 6833 C C . GLN D 3 289 ? -26.014 -26.446 75.463 1.00 41.19 340 GLN C C 1
ATOM 6834 O O . GLN D 3 289 ? -26.419 -25.911 74.425 1.00 44.54 340 GLN C O 1
ATOM 6840 N N . GLY D 3 290 ? -24.996 -27.300 75.500 1.00 46.61 341 GLY C N 1
ATOM 6841 C CA . GLY D 3 290 ? -24.243 -27.686 74.325 1.00 37.71 341 GLY C CA 1
ATOM 6842 C C . GLY D 3 290 ? -22.989 -26.858 74.149 1.00 44.61 341 GLY C C 1
ATOM 6843 O O . GLY D 3 290 ? -22.466 -26.247 75.088 1.00 43.05 341 GLY C O 1
ATOM 6844 N N . SER D 3 291 ? -22.470 -26.891 72.922 1.00 42.80 342 SER C N 1
ATOM 6845 C CA . SER D 3 291 ? -21.371 -26.037 72.490 1.00 41.70 342 SER C CA 1
ATOM 6846 C C . SER D 3 291 ? -21.895 -24.787 71.792 1.00 43.98 342 SER C C 1
ATOM 6847 O O . SER D 3 291 ? -22.929 -24.822 71.125 1.00 44.36 342 SER C O 1
ATOM 6850 N N . ILE D 3 292 ? -21.151 -23.690 71.914 1.00 47.38 343 ILE C N 1
ATOM 6851 C CA . ILE D 3 292 ? -21.412 -22.515 71.087 1.00 40.89 343 ILE C CA 1
ATOM 6852 C C . ILE D 3 292 ? -21.175 -22.927 69.641 1.00 40.05 343 ILE C C 1
ATOM 6853 O O . ILE D 3 292 ? -20.062 -23.324 69.292 1.00 44.46 343 ILE C O 1
ATOM 6858 N N . PRO D 3 293 ? -22.174 -22.849 68.776 1.00 40.34 344 PRO C N 1
ATOM 6859 C CA . PRO D 3 293 ? -21.990 -23.268 67.386 1.00 39.03 344 PRO C CA 1
ATOM 6860 C C . PRO D 3 293 ? -21.226 -22.217 66.594 1.00 45.12 344 PRO C C 1
ATOM 6861 O O . PRO D 3 293 ? -21.107 -21.063 66.998 1.00 43.57 344 PRO C O 1
ATOM 6865 N N . LYS D 3 294 ? -20.785 -22.632 65.400 1.00 45.56 345 LYS C N 1
ATOM 6866 C CA . LYS D 3 294 ? -19.819 -21.885 64.598 1.00 50.05 345 LYS C CA 1
ATOM 6867 C C . LYS D 3 294 ? -20.475 -21.037 63.526 1.00 45.57 345 LYS C C 1
ATOM 6868 O O . LYS D 3 294 ? -19.869 -20.070 63.070 1.00 44.11 345 LYS C O 1
ATOM 6874 N N . SER D 3 295 ? -21.692 -21.382 63.114 1.00 45.63 346 SER C N 1
ATOM 6875 C CA . SER D 3 295 ? -22.452 -20.512 62.223 1.00 46.13 346 SER C CA 1
ATOM 6876 C C . SER D 3 295 ? -22.636 -19.110 62.800 1.00 43.65 346 SER C C 1
ATOM 6877 O O . SER D 3 295 ? -22.698 -18.136 62.038 1.00 47.86 346 SER C O 1
ATOM 6880 N N . LEU D 3 296 ? -22.728 -18.983 64.131 1.00 40.68 347 LEU C N 1
ATOM 6881 C CA . LEU D 3 296 ? -22.754 -17.666 64.774 1.00 42.19 347 LEU C CA 1
ATOM 6882 C C . LEU D 3 296 ? -21.515 -16.830 64.460 1.00 44.61 347 LEU C C 1
ATOM 6883 O O . LEU D 3 296 ? -21.549 -15.612 64.669 1.00 42.81 347 LEU C O 1
ATOM 6888 N N . THR D 3 297 ? -20.441 -17.437 63.951 1.00 43.29 348 THR C N 1
ATOM 6889 C CA . THR D 3 297 ? -19.280 -16.676 63.513 1.00 42.85 348 THR C CA 1
ATOM 6890 C C . THR D 3 297 ? -19.536 -15.958 62.195 1.00 44.55 348 THR C C 1
ATOM 6891 O O . THR D 3 297 ? -18.976 -14.886 61.949 1.00 47.56 348 THR C O 1
ATOM 6895 N N . ARG D 3 298 ? -20.316 -16.570 61.307 1.00 42.42 349 ARG C N 1
ATOM 6896 C CA . ARG D 3 298 ? -20.469 -16.100 59.938 1.00 45.23 349 ARG C CA 1
ATOM 6897 C C . ARG D 3 298 ? -21.748 -15.295 59.745 1.00 38.88 349 ARG C C 1
ATOM 6898 O O . ARG D 3 298 ? -22.310 -15.271 58.644 1.00 41.24 349 ARG C O 1
ATOM 6906 N N . LEU D 3 299 ? -22.215 -14.627 60.794 1.00 39.99 350 LEU C N 1
ATOM 6907 C CA . LEU D 3 299 ? -23.348 -13.713 60.688 1.00 38.57 350 LEU C CA 1
ATOM 6908 C C . LEU D 3 299 ? -22.816 -12.317 60.406 1.00 36.77 350 LEU C C 1
ATOM 6909 O O . LEU D 3 299 ? -22.279 -11.647 61.294 1.00 35.71 350 LEU C O 1
ATOM 6914 N N . ASN D 3 300 ? -23.007 -11.880 59.166 1.00 39.35 351 ASN C N 1
ATOM 6915 C CA . ASN D 3 300 ? -22.295 -10.723 58.646 1.00 40.34 351 ASN C CA 1
ATOM 6916 C C . ASN D 3 300 ? -22.577 -9.471 59.462 1.00 40.20 351 ASN C C 1
ATOM 6917 O O . ASN D 3 300 ? -21.665 -8.676 59.716 1.00 41.58 351 ASN C O 1
ATOM 6922 N N . SER D 3 301 ? -23.831 -9.259 59.859 1.00 37.07 352 SER C N 1
ATOM 6923 C CA . SER D 3 301 ? -24.224 -8.007 60.497 1.00 31.27 352 SER C CA 1
ATOM 6924 C C . SER D 3 301 ? -24.206 -8.078 62.013 1.00 35.60 352 SER C C 1
ATOM 6925 O O . SER D 3 301 ? -24.536 -7.088 62.666 1.00 33.83 352 SER C O 1
ATOM 6928 N N . LEU D 3 302 ? -23.810 -9.199 62.597 1.00 35.38 353 LEU C N 1
ATOM 6929 C CA . LEU D 3 302 ? -24.021 -9.356 64.027 1.00 37.55 353 LEU C CA 1
ATOM 6930 C C . LEU D 3 302 ? -23.065 -8.453 64.789 1.00 38.23 353 LEU C C 1
ATOM 6931 O O . LEU D 3 302 ? -21.851 -8.470 64.546 1.00 40.86 353 LEU C O 1
ATOM 6936 N N . ARG D 3 303 ? -23.610 -7.618 65.658 1.00 35.48 354 ARG C N 1
ATOM 6937 C CA . ARG D 3 303 ? -22.816 -6.694 66.452 1.00 36.20 354 ARG C CA 1
ATOM 6938 C C . ARG D 3 303 ? -22.802 -7.050 67.922 1.00 34.84 354 ARG C C 1
ATOM 6939 O O . ARG D 3 303 ? -21.790 -6.860 68.595 1.00 34.19 354 ARG C O 1
ATOM 6947 N N . VAL D 3 304 ? -23.905 -7.599 68.416 1.00 34.79 355 VAL C N 1
ATOM 6948 C CA . VAL D 3 304 ? -24.129 -7.832 69.836 1.00 32.84 355 VAL C CA 1
ATOM 6949 C C . VAL D 3 304 ? -24.507 -9.286 69.996 1.00 31.83 355 VAL C C 1
ATOM 6950 O O . VAL D 3 304 ? -25.516 -9.730 69.448 1.00 30.32 355 VAL C O 1
ATOM 6954 N N . LEU D 3 305 ? -23.703 -10.026 70.730 1.00 34.83 356 LEU C N 1
ATOM 6955 C CA . LEU D 3 305 ? -23.975 -11.436 70.958 1.00 31.97 356 LEU C CA 1
ATOM 6956 C C . LEU D 3 305 ? -23.836 -11.672 72.450 1.00 33.55 356 LEU C C 1
ATOM 6957 O O . LEU D 3 305 ? -22.742 -11.523 73.008 1.00 34.18 356 LEU C O 1
ATOM 6962 N N . HIS D 3 306 ? -24.960 -11.978 73.097 1.00 35.32 357 HIS C N 1
ATOM 6963 C CA . HIS D 3 306 ? -25.007 -12.262 74.525 1.00 33.07 357 HIS C CA 1
ATOM 6964 C C . HIS D 3 306 ? -25.443 -13.710 74.726 1.00 36.08 357 HIS C C 1
ATOM 6965 O O . HIS D 3 306 ? -26.542 -14.104 74.312 1.00 34.60 357 HIS C O 1
ATOM 6972 N N . LEU D 3 307 ? -24.571 -14.498 75.371 1.00 36.76 358 LEU C N 1
ATOM 6973 C CA . LEU D 3 307 ? -24.818 -15.909 75.645 1.00 35.89 358 LEU C CA 1
ATOM 6974 C C . LEU D 3 307 ? -24.477 -16.264 77.079 1.00 35.93 358 LEU C C 1
ATOM 6975 O O . LEU D 3 307 ? -24.315 -17.448 77.379 1.00 34.62 358 LEU C O 1
ATOM 6980 N N . GLU D 3 308 ? -24.377 -15.273 77.966 1.00 36.15 359 GLU C N 1
ATOM 6981 C CA . GLU D 3 308 ? -23.858 -15.516 79.302 1.00 36.31 359 GLU C CA 1
ATOM 6982 C C . GLU D 3 308 ? -24.949 -16.080 80.209 1.00 37.60 359 GLU C C 1
ATOM 6983 O O . GLU D 3 308 ? -26.142 -15.974 79.923 1.00 37.40 359 GLU C O 1
ATOM 6989 N N . GLY D 3 309 ? -24.520 -16.694 81.317 1.00 37.36 360 GLY C N 1
ATOM 6990 C CA . GLY D 3 309 ? -25.431 -17.295 82.272 1.00 35.94 360 GLY C CA 1
ATOM 6991 C C . GLY D 3 309 ? -26.174 -18.517 81.765 1.00 36.43 360 GLY C C 1
ATOM 6992 O O . GLY D 3 309 ? -27.396 -18.598 81.890 1.00 38.90 360 GLY C O 1
ATOM 6993 N N . ASN D 3 310 ? -25.451 -19.475 81.195 1.00 37.41 361 ASN C N 1
ATOM 6994 C CA . ASN D 3 310 ? -26.052 -20.674 80.623 1.00 36.39 361 ASN C CA 1
ATOM 6995 C C . ASN D 3 310 ? -25.264 -21.891 81.109 1.00 38.61 361 ASN C C 1
ATOM 6996 O O . ASN D 3 310 ? -24.485 -21.833 82.070 1.00 33.75 361 ASN C O 1
ATOM 7001 N N . ASN D 3 311 ? -25.472 -23.035 80.444 1.00 40.79 362 ASN C N 1
ATOM 7002 C CA . ASN D 3 311 ? -24.644 -24.222 80.630 1.00 41.23 362 ASN C CA 1
ATOM 7003 C C . ASN D 3 311 ? -23.891 -24.529 79.330 1.00 39.06 362 ASN C C 1
ATOM 7004 O O . ASN D 3 311 ? -23.712 -25.674 78.936 1.00 42.22 362 ASN C O 1
ATOM 7009 N N . LEU D 3 312 ? -23.488 -23.496 78.608 1.00 38.19 363 LEU C N 1
ATOM 7010 C CA . LEU D 3 312 ? -22.668 -23.703 77.421 1.00 40.05 363 LEU C CA 1
ATOM 7011 C C . LEU D 3 312 ? -21.330 -24.333 77.801 1.00 40.26 363 LEU C C 1
ATOM 7012 O O . LEU D 3 312 ? -20.643 -23.871 78.719 1.00 41.02 363 LEU C O 1
ATOM 7017 N N . THR D 3 313 ? -20.958 -25.391 77.090 1.00 38.40 364 THR C N 1
ATOM 7018 C CA . THR D 3 313 ? -19.746 -26.128 77.387 1.00 42.66 364 THR C CA 1
ATOM 7019 C C . THR D 3 313 ? -18.920 -26.243 76.112 1.00 42.97 364 THR C C 1
ATOM 7020 O O . THR D 3 313 ? -19.286 -25.728 75.046 1.00 43.15 364 THR C O 1
ATOM 7024 N N . GLY D 3 314 ? -17.796 -26.927 76.235 1.00 44.11 365 GLY C N 1
ATOM 7025 C CA . GLY D 3 314 ? -16.907 -27.086 75.124 1.00 45.58 365 GLY C CA 1
ATOM 7026 C C . GLY D 3 314 ? -15.869 -25.993 75.124 1.00 49.59 365 GLY C C 1
ATOM 7027 O O . GLY D 3 314 ? -15.652 -25.272 76.106 1.00 49.62 365 GLY C O 1
ATOM 7028 N N . GLU D 3 315 ? -15.191 -25.894 73.992 1.00 49.48 366 GLU C N 1
ATOM 7029 C CA . GLU D 3 315 ? -14.215 -24.848 73.764 1.00 48.07 366 GLU C CA 1
ATOM 7030 C C . GLU D 3 315 ? -14.838 -23.787 72.877 1.00 51.52 366 GLU C C 1
ATOM 7031 O O . GLU D 3 315 ? -15.748 -24.073 72.090 1.00 53.18 366 GLU C O 1
ATOM 7037 N N . ILE D 3 316 ? -14.334 -22.562 73.001 1.00 47.38 367 ILE C N 1
ATOM 7038 C CA . ILE D 3 316 ? -14.793 -21.450 72.171 1.00 44.71 367 ILE C CA 1
ATOM 7039 C C . ILE D 3 316 ? -14.315 -21.714 70.746 1.00 47.13 367 ILE C C 1
ATOM 7040 O O . ILE D 3 316 ? -13.102 -21.800 70.512 1.00 48.35 367 ILE C O 1
ATOM 7045 N N . PRO D 3 317 ? -15.227 -21.880 69.777 1.00 47.21 368 PRO C N 1
ATOM 7046 C CA . PRO D 3 317 ? -14.824 -22.078 68.377 1.00 48.26 368 PRO C CA 1
ATOM 7047 C C . PRO D 3 317 ? -13.658 -21.199 67.962 1.00 51.16 368 PRO C C 1
ATOM 7048 O O . PRO D 3 317 ? -13.565 -20.039 68.385 1.00 48.54 368 PRO C O 1
ATOM 7052 N N . LEU D 3 318 ? -12.781 -21.738 67.111 1.00 52.39 369 LEU C N 1
ATOM 7053 C CA . LEU D 3 318 ? -11.589 -21.013 66.702 1.00 49.63 369 LEU C CA 1
ATOM 7054 C C . LEU D 3 318 ? -11.933 -19.911 65.722 1.00 52.09 369 LEU C C 1
ATOM 7055 O O . LEU D 3 318 ? -11.205 -18.914 65.621 1.00 52.46 369 LEU C O 1
ATOM 7060 N N . GLU D 3 319 ? -13.041 -20.091 64.999 1.00 53.73 370 GLU C N 1
ATOM 7061 C CA . GLU D 3 319 ? -13.616 -19.040 64.174 1.00 53.84 370 GLU C CA 1
ATOM 7062 C C . GLU D 3 319 ? -13.821 -17.731 64.921 1.00 48.89 370 GLU C C 1
ATOM 7063 O O . GLU D 3 319 ? -13.802 -16.663 64.299 1.00 51.39 370 GLU C O 1
ATOM 7069 N N . PHE D 3 320 ? -14.054 -17.773 66.232 1.00 50.13 371 PHE C N 1
ATOM 7070 C CA . PHE D 3 320 ? -14.267 -16.518 66.953 1.00 48.21 371 PHE C CA 1
ATOM 7071 C C . PHE D 3 320 ? -12.991 -15.688 66.967 1.00 49.63 371 PHE C C 1
ATOM 7072 O O . PHE D 3 320 ? -12.950 -14.584 67.511 1.00 49.43 371 PHE C O 1
ATOM 7080 N N . ARG D 3 321 ? -11.934 -16.239 66.387 1.00 55.21 372 ARG C N 1
ATOM 7081 C CA . ARG D 3 321 ? -10.700 -15.488 66.213 1.00 55.69 372 ARG C CA 1
ATOM 7082 C C . ARG D 3 321 ? -10.875 -14.423 65.137 1.00 57.20 372 ARG C C 1
ATOM 7083 O O . ARG D 3 321 ? -10.330 -13.317 65.248 1.00 55.52 372 ARG C O 1
ATOM 7091 N N . ASP D 3 322 ? -11.658 -14.738 64.102 1.00 53.35 373 ASP C N 1
ATOM 7092 C CA . ASP D 3 322 ? -11.875 -13.873 62.951 1.00 56.46 373 ASP C CA 1
ATOM 7093 C C . ASP D 3 322 ? -13.297 -13.325 62.926 1.00 57.95 373 ASP C C 1
ATOM 7094 O O . ASP D 3 322 ? -14.070 -13.651 62.017 1.00 57.22 373 ASP C O 1
ATOM 7099 N N . VAL D 3 323 ? -13.670 -12.511 63.911 1.00 57.57 374 VAL C N 1
ATOM 7100 C CA . VAL D 3 323 ? -14.940 -11.803 63.890 1.00 50.35 374 VAL C CA 1
ATOM 7101 C C . VAL D 3 323 ? -14.619 -10.352 64.160 1.00 47.86 374 VAL C C 1
ATOM 7102 O O . VAL D 3 323 ? -14.321 -9.985 65.300 1.00 49.82 374 VAL C O 1
ATOM 7106 N N . LYS D 3 324 ? -14.692 -9.523 63.139 1.00 51.40 375 LYS C N 1
ATOM 7107 C CA . LYS D 3 324 ? -14.201 -8.170 63.327 1.00 52.98 375 LYS C CA 1
ATOM 7108 C C . LYS D 3 324 ? -15.297 -7.222 63.811 1.00 48.41 375 LYS C C 1
ATOM 7109 O O . LYS D 3 324 ? -14.988 -6.188 64.420 1.00 51.81 375 LYS C O 1
ATOM 7115 N N . HIS D 3 325 ? -16.567 -7.567 63.605 1.00 47.46 376 HIS C N 1
ATOM 7116 C CA . HIS D 3 325 ? -17.635 -6.582 63.682 1.00 46.59 376 HIS C CA 1
ATOM 7117 C C . HIS D 3 325 ? -18.327 -6.511 65.034 1.00 45.41 376 HIS C C 1
ATOM 7118 O O . HIS D 3 325 ? -19.015 -5.519 65.287 1.00 48.79 376 HIS C O 1
ATOM 7125 N N . LEU D 3 326 ? -18.187 -7.514 65.906 1.00 42.41 377 LEU C N 1
ATOM 7126 C CA . LEU D 3 326 ? -18.920 -7.495 67.177 1.00 43.68 377 LEU C CA 1
ATOM 7127 C C . LEU D 3 326 ? -18.412 -6.391 68.095 1.00 41.28 377 LEU C C 1
ATOM 7128 O O . LEU D 3 326 ? -17.205 -6.272 68.325 1.00 40.52 377 LEU C O 1
ATOM 7133 N N . SER D 3 327 ? -19.343 -5.617 68.660 1.00 35.80 378 SER C N 1
ATOM 7134 C CA . SER D 3 327 ? -19.024 -4.675 69.721 1.00 35.74 378 SER C CA 1
ATOM 7135 C C . SER D 3 327 ? -19.301 -5.213 71.121 1.00 36.49 378 SER C C 1
ATOM 7136 O O . SER D 3 327 ? -18.760 -4.660 72.089 1.00 37.99 378 SER C O 1
ATOM 7139 N N . GLU D 3 328 ? -20.104 -6.277 71.264 1.00 35.41 379 GLU C N 1
ATOM 7140 C CA . GLU D 3 328 ? -20.333 -6.905 72.566 1.00 35.80 379 GLU C CA 1
ATOM 7141 C C . GLU D 3 328 ? -20.444 -8.415 72.392 1.00 34.55 379 GLU C C 1
ATOM 7142 O O . GLU D 3 328 ? -21.120 -8.907 71.480 1.00 36.69 379 GLU C O 1
ATOM 7148 N N . LEU D 3 329 ? -19.759 -9.142 73.263 1.00 33.22 380 LEU C N 1
ATOM 7149 C CA . LEU D 3 329 ? -19.732 -10.599 73.246 1.00 33.33 380 LEU C CA 1
ATOM 7150 C C . LEU D 3 329 ? -19.688 -11.042 74.698 1.00 30.54 380 LEU C C 1
ATOM 7151 O O . LEU D 3 329 ? -18.767 -10.683 75.431 1.00 33.19 380 LEU C O 1
ATOM 7156 N N . ARG D 3 330 ? -20.694 -11.766 75.131 1.00 30.57 381 ARG C N 1
ATOM 7157 C CA . ARG D 3 330 ? -20.785 -12.182 76.523 1.00 33.25 381 ARG C CA 1
ATOM 7158 C C . ARG D 3 330 ? -20.830 -13.704 76.533 1.00 37.29 381 ARG C C 1
ATOM 7159 O O . ARG D 3 330 ? -21.844 -14.301 76.160 1.00 37.65 381 ARG C O 1
ATOM 7167 N N . LEU D 3 331 ? -19.720 -14.332 76.914 1.00 36.13 382 LEU C N 1
ATOM 7168 C CA . LEU D 3 331 ? -19.707 -15.755 77.226 1.00 34.82 382 LEU C CA 1
ATOM 7169 C C . LEU D 3 331 ? -19.446 -16.013 78.706 1.00 35.46 382 LEU C C 1
ATOM 7170 O O . LEU D 3 331 ? -19.211 -17.161 79.084 1.00 36.65 382 LEU C O 1
ATOM 7175 N N . ASN D 3 332 ? -19.478 -14.979 79.548 1.00 33.20 383 ASN C N 1
ATOM 7176 C CA . ASN D 3 332 ? -19.177 -15.132 80.966 1.00 33.61 383 ASN C CA 1
ATOM 7177 C C . ASN D 3 332 ? -20.241 -15.975 81.657 1.00 36.24 383 ASN C C 1
ATOM 7178 O O . ASN D 3 332 ? -21.340 -16.155 81.141 1.00 35.60 383 ASN C O 1
ATOM 7183 N N . ASP D 3 333 ? -19.893 -16.497 82.841 1.00 37.90 384 ASP C N 1
ATOM 7184 C CA . ASP D 3 333 ? -20.778 -17.352 83.662 1.00 37.78 384 ASP C CA 1
ATOM 7185 C C . ASP D 3 333 ? -21.306 -18.561 82.874 1.00 36.69 384 ASP C C 1
ATOM 7186 O O . ASP D 3 333 ? -22.508 -18.823 82.786 1.00 34.71 384 ASP C O 1
ATOM 7191 N N . ASN D 3 334 ? -20.385 -19.304 82.280 1.00 39.91 385 ASN C N 1
ATOM 7192 C CA . ASN D 3 334 ? -20.713 -20.599 81.699 1.00 39.53 385 ASN C CA 1
ATOM 7193 C C . ASN D 3 334 ? -19.761 -21.665 82.241 1.00 40.19 385 ASN C C 1
ATOM 7194 O O . ASN D 3 334 ? -19.240 -21.518 83.352 1.00 40.53 385 ASN C O 1
ATOM 7199 N N . SER D 3 335 ? -19.516 -22.737 81.456 1.00 41.76 386 SER C N 1
ATOM 7200 C CA . SER D 3 335 ? -18.421 -23.688 81.726 1.00 43.92 386 SER C CA 1
ATOM 7201 C C . SER D 3 335 ? -17.762 -24.026 80.386 1.00 46.84 386 SER C C 1
ATOM 7202 O O . SER D 3 335 ? -17.846 -25.137 79.866 1.00 46.47 386 SER C O 1
ATOM 7205 N N . LEU D 3 336 ? -17.106 -23.025 79.809 1.00 48.09 387 LEU C N 1
ATOM 7206 C CA . LEU D 3 336 ? -16.292 -23.195 78.618 1.00 46.60 387 LEU C CA 1
ATOM 7207 C C . LEU D 3 336 ? -14.873 -23.550 79.038 1.00 51.49 387 LEU C C 1
ATOM 7208 O O . LEU D 3 336 ? -14.407 -23.151 80.113 1.00 51.49 387 LEU C O 1
ATOM 7213 N N . THR D 3 337 ? -14.198 -24.335 78.202 1.00 52.26 388 THR C N 1
ATOM 7214 C CA . THR D 3 337 ? -13.087 -25.090 78.761 1.00 56.66 388 THR C CA 1
ATOM 7215 C C . THR D 3 337 ? -11.704 -24.800 78.173 1.00 56.36 388 THR C C 1
ATOM 7216 O O . THR D 3 337 ? -10.732 -24.798 78.929 1.00 56.72 388 THR C O 1
ATOM 7220 N N . GLY D 3 338 ? -11.554 -24.538 76.871 1.00 54.31 389 GLY C N 1
ATOM 7221 C CA . GLY D 3 338 ? -10.240 -24.599 76.262 1.00 50.37 389 GLY C CA 1
ATOM 7222 C C . GLY D 3 338 ? -9.382 -23.356 76.396 1.00 53.07 389 GLY C C 1
ATOM 7223 O O . GLY D 3 338 ? -9.442 -22.622 77.384 1.00 49.33 389 GLY C O 1
ATOM 7224 N N . PRO D 3 339 ? -8.518 -23.136 75.413 1.00 49.20 390 PRO C N 1
ATOM 7225 C CA . PRO D 3 339 ? -7.850 -21.842 75.261 1.00 52.49 390 PRO C CA 1
ATOM 7226 C C . PRO D 3 339 ? -8.783 -20.803 74.632 1.00 57.47 390 PRO C C 1
ATOM 7227 O O . PRO D 3 339 ? -9.952 -21.059 74.344 1.00 54.66 390 PRO C O 1
ATOM 7231 N N . VAL D 3 340 ? -8.237 -19.609 74.418 1.00 51.49 391 VAL C N 1
ATOM 7232 C CA . VAL D 3 340 ? -9.030 -18.461 73.991 1.00 49.20 391 VAL C CA 1
ATOM 7233 C C . VAL D 3 340 ? -8.518 -17.963 72.644 1.00 48.32 391 VAL C C 1
ATOM 7234 O O . VAL D 3 340 ? -7.395 -17.455 72.552 1.00 49.53 391 VAL C O 1
ATOM 7238 N N . PRO D 3 341 ? -9.312 -18.063 71.578 1.00 48.87 392 PRO C N 1
ATOM 7239 C CA . PRO D 3 341 ? -8.797 -17.782 70.232 1.00 48.90 392 PRO C CA 1
ATOM 7240 C C . PRO D 3 341 ? -8.759 -16.314 69.851 1.00 48.97 392 PRO C C 1
ATOM 7241 O O . PRO D 3 341 ? -8.384 -16.010 68.714 1.00 51.02 392 PRO C O 1
ATOM 7245 N N . PHE D 3 342 ? -9.163 -15.396 70.720 1.00 46.36 393 PHE C N 1
ATOM 7246 C CA . PHE D 3 342 ? -9.344 -14.011 70.299 1.00 44.25 393 PHE C CA 1
ATOM 7247 C C . PHE D 3 342 ? -8.005 -13.350 69.983 1.00 46.91 393 PHE C C 1
ATOM 7248 O O . PHE D 3 342 ? -7.077 -13.370 70.792 1.00 49.07 393 PHE C O 1
ATOM 7256 N N . GLU D 3 343 ? -7.917 -12.760 68.800 1.00 49.36 394 GLU C N 1
ATOM 7257 C CA . GLU D 3 343 ? -6.701 -12.109 68.355 1.00 50.75 394 GLU C CA 1
ATOM 7258 C C . GLU D 3 343 ? -6.581 -10.697 68.927 1.00 49.01 394 GLU C C 1
ATOM 7259 O O . GLU D 3 343 ? -7.563 -10.076 69.343 1.00 45.68 394 GLU C O 1
ATOM 7265 N N . ARG D 3 344 ? -5.348 -10.182 68.901 1.00 47.77 395 ARG C N 1
ATOM 7266 C CA . ARG D 3 344 ? -5.005 -8.982 69.665 1.00 43.36 395 ARG C CA 1
ATOM 7267 C C . ARG D 3 344 ? -5.888 -7.803 69.263 1.00 43.40 395 ARG C C 1
ATOM 7268 O O . ARG D 3 344 ? -6.392 -7.073 70.127 1.00 41.78 395 ARG C O 1
ATOM 7276 N N . ASP D 3 345 ? -6.081 -7.604 67.948 1.00 43.21 396 ASP C N 1
ATOM 7277 C CA . ASP D 3 345 ? -6.947 -6.529 67.469 1.00 45.43 396 ASP C CA 1
ATOM 7278 C C . ASP D 3 345 ? -8.283 -6.534 68.199 1.00 42.08 396 ASP C C 1
ATOM 7279 O O . ASP D 3 345 ? -8.780 -5.479 68.622 1.00 40.04 396 ASP C O 1
ATOM 7284 N N . THR D 3 346 ? -8.858 -7.721 68.293 1.00 41.41 397 THR C N 1
ATOM 7285 C CA . THR D 3 346 ? -10.135 -7.951 68.917 1.00 39.84 397 THR C CA 1
ATOM 7286 C C . THR D 3 346 ? -10.199 -7.662 70.396 1.00 38.33 397 THR C C 1
ATOM 7287 O O . THR D 3 346 ? -11.104 -7.050 70.846 1.00 40.21 397 THR C O 1
ATOM 7291 N N . VAL D 3 347 ? -9.220 -8.110 71.147 1.00 41.10 398 VAL C N 1
ATOM 7292 C CA . VAL D 3 347 ? -9.164 -7.854 72.565 1.00 40.79 398 VAL C CA 1
ATOM 7293 C C . VAL D 3 347 ? -8.945 -6.407 72.893 1.00 39.97 398 VAL C C 1
ATOM 7294 O O . VAL D 3 347 ? -9.437 -5.935 73.885 1.00 37.66 398 VAL C O 1
ATOM 7298 N N . TRP D 3 348 ? -8.099 -5.748 72.119 1.00 38.50 399 TRP C N 1
ATOM 7299 C CA . TRP D 3 348 ? -7.824 -4.332 72.333 1.00 38.60 399 TRP C CA 1
ATOM 7300 C C . TRP D 3 348 ? -9.001 -3.443 72.046 1.00 38.95 399 TRP C C 1
ATOM 7301 O O . TRP D 3 348 ? -9.229 -2.495 72.737 1.00 37.15 399 TRP C O 1
ATOM 7312 N N . ARG D 3 349 ? -9.686 -3.726 70.958 1.00 38.17 400 ARG C N 1
ATOM 7313 C CA . ARG D 3 349 ? -10.848 -2.983 70.568 1.00 35.15 400 ARG C CA 1
ATOM 7314 C C . ARG D 3 349 ? -12.044 -3.147 71.454 1.00 36.64 400 ARG C C 1
ATOM 7315 O O . ARG D 3 349 ? -12.678 -2.192 71.805 1.00 33.04 400 ARG C O 1
ATOM 7323 N N . MET D 3 350 ? -12.341 -4.389 71.786 1.00 36.96 401 MET C N 1
ATOM 7324 C CA . MET D 3 350 ? -13.454 -4.760 72.628 1.00 36.98 401 MET C CA 1
ATOM 7325 C C . MET D 3 350 ? -13.358 -4.399 74.062 1.00 37.38 401 MET C C 1
ATOM 7326 O O . MET D 3 350 ? -14.340 -4.099 74.671 1.00 39.55 401 MET C O 1
ATOM 7331 N N . ARG D 3 351 ? -12.169 -4.521 74.607 1.00 38.08 402 ARG C N 1
ATOM 7332 C CA . ARG D 3 351 ? -11.916 -4.195 75.984 1.00 37.55 402 ARG C CA 1
ATOM 7333 C C . ARG D 3 351 ? -12.820 -4.943 76.906 1.00 40.44 402 ARG C C 1
ATOM 7334 O O . ARG D 3 351 ? -12.877 -6.127 76.851 1.00 39.94 402 ARG C O 1
ATOM 7342 N N . ARG D 3 352 ? -13.572 -4.234 77.721 1.00 38.80 403 ARG C N 1
ATOM 7343 C CA . ARG D 3 352 ? -14.468 -4.846 78.686 1.00 37.16 403 ARG C CA 1
ATOM 7344 C C . ARG D 3 352 ? -15.831 -5.266 78.152 1.00 39.46 403 ARG C C 1
ATOM 7345 O O . ARG D 3 352 ? -16.660 -5.752 78.869 1.00 36.71 403 ARG C O 1
ATOM 7353 N N . LYS D 3 353 ? -16.040 -5.075 76.864 1.00 36.05 404 LYS C N 1
ATOM 7354 C CA . LYS D 3 353 ? -17.223 -5.489 76.193 1.00 36.50 404 LYS C CA 1
ATOM 7355 C C . LYS D 3 353 ? -17.090 -6.910 75.686 1.00 34.38 404 LYS C C 1
ATOM 7356 O O . LYS D 3 353 ? -17.967 -7.395 75.077 1.00 36.96 404 LYS C O 1
ATOM 7362 N N . LEU D 3 354 ? -15.948 -7.537 75.871 1.00 36.39 405 LEU C N 1
ATOM 7363 C CA . LEU D 3 354 ? -15.776 -8.931 75.579 1.00 36.77 405 LEU C CA 1
ATOM 7364 C C . LEU D 3 354 ? -15.667 -9.428 76.989 1.00 37.98 405 LEU C C 1
ATOM 7365 O O . LEU D 3 354 ? -14.779 -9.038 77.689 1.00 39.09 405 LEU C O 1
ATOM 7370 N N . ARG D 3 355 ? -16.542 -10.320 77.394 1.00 33.03 406 ARG C N 1
ATOM 7371 C CA . ARG D 3 355 ? -16.585 -10.799 78.767 1.00 35.58 406 ARG C CA 1
ATOM 7372 C C . ARG D 3 355 ? -16.467 -12.318 78.796 1.00 34.80 406 ARG C C 1
ATOM 7373 O O . ARG D 3 355 ? -17.257 -13.013 78.147 1.00 36.05 406 ARG C O 1
ATOM 7381 N N . LEU D 3 356 ? -15.487 -12.833 79.553 1.00 35.73 407 LEU C N 1
ATOM 7382 C CA . LEU D 3 356 ? -15.228 -14.271 79.605 1.00 37.65 407 LEU C CA 1
ATOM 7383 C C . LEU D 3 356 ? -15.071 -14.811 81.030 1.00 36.51 407 LEU C C 1
ATOM 7384 O O . LEU D 3 356 ? -14.754 -15.990 81.194 1.00 37.74 407 LEU C O 1
ATOM 7389 N N . TYR D 3 357 ? -15.337 -14.008 82.056 1.00 35.75 408 TYR C N 1
ATOM 7390 C CA . TYR D 3 357 ? -15.121 -14.438 83.429 1.00 38.17 408 TYR C CA 1
ATOM 7391 C C . TYR D 3 357 ? -16.141 -15.499 83.856 1.00 38.21 408 TYR C C 1
ATOM 7392 O O . TYR D 3 357 ? -17.113 -15.804 83.157 1.00 37.67 408 TYR C O 1
ATOM 7401 N N . ASN D 3 358 ? -15.909 -16.047 85.045 1.00 39.30 409 ASN C N 1
ATOM 7402 C CA . ASN D 3 358 ? -16.593 -17.245 85.550 1.00 40.33 409 ASN C CA 1
ATOM 7403 C C . ASN D 3 358 ? -16.784 -18.307 84.468 1.00 40.84 409 ASN C C 1
ATOM 7404 O O . ASN D 3 358 ? -17.893 -18.727 84.145 1.00 39.84 409 ASN C O 1
ATOM 7409 N N . ASN D 3 359 ? -15.656 -18.748 83.921 1.00 42.36 410 ASN C N 1
ATOM 7410 C CA . ASN D 3 359 ? -15.563 -20.006 83.191 1.00 44.13 410 ASN C CA 1
ATOM 7411 C C . ASN D 3 359 ? -14.319 -20.699 83.728 1.00 50.31 410 ASN C C 1
ATOM 7412 O O . ASN D 3 359 ? -13.192 -20.293 83.404 1.00 46.19 410 ASN C O 1
ATOM 7417 N N . ALA D 3 360 ? -14.522 -21.759 84.517 1.00 49.23 411 ALA C N 1
ATOM 7418 C CA . ALA D 3 360 ? -13.409 -22.359 85.250 1.00 49.22 411 ALA C CA 1
ATOM 7419 C C . ALA D 3 360 ? -12.406 -23.011 84.308 1.00 49.55 411 ALA C C 1
ATOM 7420 O O . ALA D 3 360 ? -11.194 -22.847 84.478 1.00 47.44 411 ALA C O 1
ATOM 7422 N N . GLY D 3 361 ? -12.890 -23.744 83.306 1.00 50.08 412 GLY C N 1
ATOM 7423 C CA . GLY D 3 361 ? -11.987 -24.415 82.387 1.00 49.88 412 GLY C CA 1
ATOM 7424 C C . GLY D 3 361 ? -11.063 -23.485 81.624 1.00 52.51 412 GLY C C 1
ATOM 7425 O O . GLY D 3 361 ? -9.948 -23.879 81.279 1.00 56.32 412 GLY C O 1
ATOM 7426 N N . LEU D 3 362 ? -11.486 -22.236 81.390 1.00 54.28 413 LEU C N 1
ATOM 7427 C CA . LEU D 3 362 ? -10.879 -21.393 80.354 1.00 53.63 413 LEU C CA 1
ATOM 7428 C C . LEU D 3 362 ? -9.369 -21.197 80.544 1.00 54.34 413 LEU C C 1
ATOM 7429 O O . LEU D 3 362 ? -8.902 -20.735 81.591 1.00 55.15 413 LEU C O 1
ATOM 7434 N N . CYS D 3 363 ? -8.609 -21.528 79.500 1.00 58.33 414 CYS C N 1
ATOM 7435 C CA . CYS D 3 363 ? -7.158 -21.383 79.510 1.00 62.43 414 CYS C CA 1
ATOM 7436 C C . CYS D 3 363 ? -6.846 -20.015 78.923 1.00 64.31 414 CYS C C 1
ATOM 7437 O O . CYS D 3 363 ? -7.030 -19.789 77.721 1.00 63.69 414 CYS C O 1
ATOM 7440 N N . VAL D 3 364 ? -6.380 -19.104 79.761 1.00 68.32 415 VAL C N 1
ATOM 7441 C CA . VAL D 3 364 ? -6.168 -17.724 79.345 1.00 71.81 415 VAL C CA 1
ATOM 7442 C C . VAL D 3 364 ? -4.690 -17.555 79.048 1.00 68.87 415 VAL C C 1
ATOM 7443 O O . VAL D 3 364 ? -3.829 -18.217 79.633 1.00 71.13 415 VAL C O 1
ATOM 7447 N N . ASN D 3 365 ? -4.394 -16.701 78.085 1.00 70.26 416 ASN C N 1
ATOM 7448 C CA . ASN D 3 365 ? -3.030 -16.509 77.614 1.00 76.64 416 ASN C CA 1
ATOM 7449 C C . ASN D 3 365 ? -2.527 -15.097 77.862 1.00 79.02 416 ASN C C 1
ATOM 7450 O O . ASN D 3 365 ? -1.427 -14.920 78.413 1.00 78.91 416 ASN C O 1
ATOM 7455 N N . ARG D 3 366 ? -3.306 -14.085 77.437 1.00 70.12 417 ARG C N 1
ATOM 7456 C CA . ARG D 3 366 ? -2.833 -12.709 77.428 1.00 63.94 417 ARG C CA 1
ATOM 7457 C C . ARG D 3 366 ? -3.836 -11.624 77.831 1.00 64.69 417 ARG C C 1
ATOM 7458 O O . ARG D 3 366 ? -3.391 -10.544 78.248 1.00 65.87 417 ARG C O 1
ATOM 7466 N N . ASP D 3 367 ? -5.155 -11.854 77.790 1.00 64.56 418 ASP C N 1
ATOM 7467 C CA . ASP D 3 367 ? -6.137 -10.757 77.936 1.00 61.52 418 ASP C CA 1
ATOM 7468 C C . ASP D 3 367 ? -6.748 -10.675 79.347 1.00 62.32 418 ASP C C 1
ATOM 7469 O O . ASP D 3 367 ? -7.971 -10.657 79.522 1.00 55.18 418 ASP C O 1
ATOM 7474 N N . ALA E 3 1 ? -40.024 58.783 -2.997 1.00 63.24 52 ALA D N 1
ATOM 7475 C CA . ALA E 3 1 ? -38.887 58.071 -3.573 1.00 59.42 52 ALA D CA 1
ATOM 7476 C C . ALA E 3 1 ? -38.886 58.176 -5.090 1.00 59.75 52 ALA D C 1
ATOM 7477 O O . ALA E 3 1 ? -39.355 57.281 -5.775 1.00 58.03 52 ALA D O 1
ATOM 7479 N N . ARG E 3 2 ? -38.371 59.283 -5.623 1.00 58.32 53 ARG D N 1
ATOM 7480 C CA . ARG E 3 2 ? -38.386 59.517 -7.060 1.00 56.12 53 ARG D CA 1
ATOM 7481 C C . ARG E 3 2 ? -36.978 59.803 -7.559 1.00 57.37 53 ARG D C 1
ATOM 7482 O O . ARG E 3 2 ? -36.074 60.126 -6.785 1.00 56.08 53 ARG D O 1
ATOM 7490 N N . THR E 3 3 ? -36.812 59.680 -8.876 1.00 51.15 54 THR D N 1
ATOM 7491 C CA . THR E 3 3 ? -35.508 59.762 -9.526 1.00 52.78 54 THR D CA 1
ATOM 7492 C C . THR E 3 3 ? -35.117 61.215 -9.771 1.00 51.50 54 THR D C 1
ATOM 7493 O O . THR E 3 3 ? -35.945 62.032 -10.192 1.00 52.33 54 THR D O 1
ATOM 7497 N N . GLU E 3 4 ? -33.847 61.532 -9.505 1.00 51.93 55 GLU D N 1
ATOM 7498 C CA . GLU E 3 4 ? -33.286 62.842 -9.825 1.00 52.59 55 GLU D CA 1
ATOM 7499 C C . GLU E 3 4 ? -33.565 63.199 -11.286 1.00 52.21 55 GLU D C 1
ATOM 7500 O O . GLU E 3 4 ? -33.086 62.493 -12.189 1.00 50.77 55 GLU D O 1
ATOM 7506 N N . PRO E 3 5 ? -34.298 64.293 -11.556 1.00 53.17 56 PRO D N 1
ATOM 7507 C CA . PRO E 3 5 ? -34.787 64.556 -12.929 1.00 51.66 56 PRO D CA 1
ATOM 7508 C C . PRO E 3 5 ? -33.699 64.648 -13.982 1.00 48.95 56 PRO D C 1
ATOM 7509 O O . PRO E 3 5 ? -33.884 64.163 -15.110 1.00 50.61 56 PRO D O 1
ATOM 7513 N N . ASP E 3 6 ? -32.574 65.283 -13.657 1.00 50.66 57 ASP D N 1
ATOM 7514 C CA . ASP E 3 6 ? -31.481 65.376 -14.620 1.00 53.34 57 ASP D CA 1
ATOM 7515 C C . ASP E 3 6 ? -30.941 63.989 -14.975 1.00 51.21 57 ASP D C 1
ATOM 7516 O O . ASP E 3 6 ? -30.721 63.673 -16.155 1.00 49.97 57 ASP D O 1
ATOM 7521 N N . GLU E 3 7 ? -30.693 63.151 -13.956 1.00 49.20 58 GLU D N 1
ATOM 7522 C CA . GLU E 3 7 ? -30.299 61.771 -14.222 1.00 45.94 58 GLU D CA 1
ATOM 7523 C C . GLU E 3 7 ? -31.350 61.065 -15.052 1.00 46.37 58 GLU D C 1
ATOM 7524 O O . GLU E 3 7 ? -31.023 60.280 -15.948 1.00 45.86 58 GLU D O 1
ATOM 7530 N N . GLN E 3 8 ? -32.621 61.356 -14.797 1.00 46.20 59 GLN D N 1
ATOM 7531 C CA . GLN E 3 8 ? -33.663 60.715 -15.584 1.00 51.93 59 GLN D CA 1
ATOM 7532 C C . GLN E 3 8 ? -33.474 61.030 -17.065 1.00 48.42 59 GLN D C 1
ATOM 7533 O O . GLN E 3 8 ? -33.397 60.113 -17.897 1.00 45.50 59 GLN D O 1
ATOM 7539 N N . ASP E 3 9 ? -33.282 62.312 -17.401 1.00 47.06 60 ASP D N 1
ATOM 7540 C CA . ASP E 3 9 ? -33.150 62.632 -18.823 1.00 49.25 60 ASP D CA 1
ATOM 7541 C C . ASP E 3 9 ? -31.856 62.113 -19.419 1.00 47.35 60 ASP D C 1
ATOM 7542 O O . ASP E 3 9 ? -31.847 61.724 -20.594 1.00 46.31 60 ASP D O 1
ATOM 7547 N N . ALA E 3 10 ? -30.769 62.070 -18.643 1.00 46.85 61 ALA D N 1
ATOM 7548 C CA . ALA E 3 10 ? -29.582 61.357 -19.113 1.00 45.36 61 ALA D CA 1
ATOM 7549 C C . ALA E 3 10 ? -29.937 59.924 -19.508 1.00 45.55 61 ALA D C 1
ATOM 7550 O O . ALA E 3 10 ? -29.649 59.480 -20.624 1.00 48.61 61 ALA D O 1
ATOM 7552 N N . VAL E 3 11 ? -30.628 59.213 -18.622 1.00 43.18 62 VAL D N 1
ATOM 7553 C CA . VAL E 3 11 ? -31.014 57.836 -18.909 1.00 43.37 62 VAL D CA 1
ATOM 7554 C C . VAL E 3 11 ? -31.789 57.768 -20.215 1.00 43.91 62 VAL D C 1
ATOM 7555 O O . VAL E 3 11 ? -31.449 56.994 -21.114 1.00 44.82 62 VAL D O 1
ATOM 7559 N N . TYR E 3 12 ? -32.817 58.611 -20.360 1.00 44.85 63 TYR D N 1
ATOM 7560 C CA . TYR E 3 12 ? -33.548 58.676 -21.624 1.00 43.50 63 TYR D CA 1
ATOM 7561 C C . TYR E 3 12 ? -32.599 58.814 -22.808 1.00 43.18 63 TYR D C 1
ATOM 7562 O O . TYR E 3 12 ? -32.691 58.059 -23.778 1.00 46.59 63 TYR D O 1
ATOM 7571 N N . ASP E 3 13 ? -31.695 59.800 -22.745 1.00 43.88 64 ASP D N 1
ATOM 7572 C CA . ASP E 3 13 ? -30.708 60.048 -23.796 1.00 44.02 64 ASP D CA 1
ATOM 7573 C C . ASP E 3 13 ? -29.951 58.785 -24.173 1.00 43.68 64 ASP D C 1
ATOM 7574 O O . ASP E 3 13 ? -29.863 58.414 -25.343 1.00 43.35 64 ASP D O 1
ATOM 7579 N N . ILE E 3 14 ? -29.344 58.157 -23.170 1.00 42.51 65 ILE D N 1
ATOM 7580 C CA . ILE E 3 14 ? -28.565 56.937 -23.357 1.00 44.73 65 ILE D CA 1
ATOM 7581 C C . ILE E 3 14 ? -29.399 55.836 -24.000 1.00 43.42 65 ILE D C 1
ATOM 7582 O O . ILE E 3 14 ? -28.928 55.124 -24.903 1.00 39.64 65 ILE D O 1
ATOM 7587 N N . MET E 3 15 ? -30.635 55.686 -23.570 1.00 41.36 66 MET D N 1
ATOM 7588 C CA . MET E 3 15 ? -31.449 54.638 -24.136 1.00 40.68 66 MET D CA 1
ATOM 7589 C C . MET E 3 15 ? -31.877 54.920 -25.553 1.00 43.14 66 MET D C 1
ATOM 7590 O O . MET E 3 15 ? -32.166 54.027 -26.290 1.00 43.07 66 MET D O 1
ATOM 7595 N N . ARG E 3 16 ? -31.888 56.178 -25.936 1.00 44.62 67 ARG D N 1
ATOM 7596 C CA . ARG E 3 16 ? -32.257 56.533 -27.276 1.00 43.51 67 ARG D CA 1
ATOM 7597 C C . ARG E 3 16 ? -31.029 56.388 -28.129 1.00 42.88 67 ARG D C 1
ATOM 7598 O O . ARG E 3 16 ? -31.088 55.977 -29.234 1.00 43.57 67 ARG D O 1
ATOM 7606 N N . ALA E 3 17 ? -29.899 56.767 -27.601 1.00 43.19 68 ALA D N 1
ATOM 7607 C CA . ALA E 3 17 ? -28.665 56.549 -28.329 1.00 43.33 68 ALA D CA 1
ATOM 7608 C C . ALA E 3 17 ? -28.438 55.070 -28.598 1.00 43.34 68 ALA D C 1
ATOM 7609 O O . ALA E 3 17 ? -27.764 54.713 -29.569 1.00 47.30 68 ALA D O 1
ATOM 7611 N N . THR E 3 18 ? -28.983 54.198 -27.760 1.00 42.73 69 THR D N 1
ATOM 7612 C CA . THR E 3 18 ? -28.786 52.770 -27.970 1.00 44.43 69 THR D CA 1
ATOM 7613 C C . THR E 3 18 ? -29.875 52.111 -28.820 1.00 46.42 69 THR D C 1
ATOM 7614 O O . THR E 3 18 ? -29.697 50.959 -29.228 1.00 45.04 69 THR D O 1
ATOM 7618 N N . GLY E 3 19 ? -30.996 52.784 -29.084 1.00 44.67 70 GLY D N 1
ATOM 7619 C CA . GLY E 3 19 ? -32.068 52.225 -29.893 1.00 41.70 70 GLY D CA 1
ATOM 7620 C C . GLY E 3 19 ? -33.300 51.794 -29.106 1.00 43.81 70 GLY D C 1
ATOM 7621 O O . GLY E 3 19 ? -34.245 51.263 -29.703 1.00 46.16 70 GLY D O 1
ATOM 7622 N N . ASN E 3 20 ? -33.305 51.985 -27.792 1.00 44.07 71 ASN D N 1
ATOM 7623 C CA . ASN E 3 20 ? -34.337 51.481 -26.891 1.00 40.61 71 ASN D CA 1
ATOM 7624 C C . ASN E 3 20 ? -35.155 52.642 -26.319 1.00 45.12 71 ASN D C 1
ATOM 7625 O O . ASN E 3 20 ? -35.028 53.005 -25.141 1.00 46.41 71 ASN D O 1
ATOM 7630 N N . ASP E 3 21 ? -36.048 53.188 -27.166 1.00 46.54 72 ASP D N 1
ATOM 7631 C CA . ASP E 3 21 ? -36.773 54.417 -26.866 1.00 46.12 72 ASP D CA 1
ATOM 7632 C C . ASP E 3 21 ? -37.980 54.173 -25.962 1.00 48.73 72 ASP D C 1
ATOM 7633 O O . ASP E 3 21 ? -38.442 55.101 -25.292 1.00 47.00 72 ASP D O 1
ATOM 7638 N N . TRP E 3 22 ? -38.445 52.915 -25.872 1.00 45.78 73 TRP D N 1
ATOM 7639 C CA . TRP E 3 22 ? -39.519 52.553 -24.963 1.00 41.12 73 TRP D CA 1
ATOM 7640 C C . TRP E 3 22 ? -39.238 53.007 -23.553 1.00 43.23 73 TRP D C 1
ATOM 7641 O O . TRP E 3 22 ? -40.155 53.016 -22.727 1.00 45.61 73 TRP D O 1
ATOM 7652 N N . ALA E 3 23 ? -37.988 53.355 -23.250 1.00 43.32 74 ALA D N 1
ATOM 7653 C CA . ALA E 3 23 ? -37.648 53.844 -21.923 1.00 41.10 74 ALA D CA 1
ATOM 7654 C C . ALA E 3 23 ? -38.194 55.243 -21.698 1.00 47.51 74 ALA D C 1
ATOM 7655 O O . ALA E 3 23 ? -38.646 55.558 -20.590 1.00 47.93 74 ALA D O 1
ATOM 7657 N N . ALA E 3 24 ? -38.192 56.085 -22.740 1.00 44.92 75 ALA D N 1
ATOM 7658 C CA . ALA E 3 24 ? -38.673 57.456 -22.589 1.00 45.39 75 ALA D CA 1
ATOM 7659 C C . ALA E 3 24 ? -40.116 57.489 -22.096 1.00 45.72 75 ALA D C 1
ATOM 7660 O O . ALA E 3 24 ? -40.482 58.344 -21.278 1.00 48.74 75 ALA D O 1
ATOM 7662 N N . ALA E 3 25 ? -40.949 56.556 -22.574 1.00 45.80 76 ALA D N 1
ATOM 7663 C CA . ALA E 3 25 ? -42.332 56.428 -22.127 1.00 43.46 76 ALA D CA 1
ATOM 7664 C C . ALA E 3 25 ? -42.458 55.987 -20.673 1.00 45.32 76 ALA D C 1
ATOM 7665 O O . ALA E 3 25 ? -43.565 56.042 -20.134 1.00 50.23 76 ALA D O 1
ATOM 7667 N N . ILE E 3 26 ? -41.398 55.489 -20.045 1.00 49.71 77 ILE D N 1
ATOM 7668 C CA . ILE E 3 26 ? -41.484 55.042 -18.650 1.00 47.88 77 ILE D CA 1
ATOM 7669 C C . ILE E 3 26 ? -41.512 56.270 -17.744 1.00 51.18 77 ILE D C 1
ATOM 7670 O O . ILE E 3 26 ? -40.647 57.148 -17.883 1.00 51.13 77 ILE D O 1
ATOM 7675 N N . PRO E 3 27 ? -42.485 56.386 -16.826 1.00 50.43 78 PRO D N 1
ATOM 7676 C CA . PRO E 3 27 ? -42.580 57.607 -16.006 1.00 53.65 78 PRO D CA 1
ATOM 7677 C C . PRO E 3 27 ? -41.416 57.810 -15.030 1.00 53.76 78 PRO D C 1
ATOM 7678 O O . PRO E 3 27 ? -40.876 58.916 -14.971 1.00 56.85 78 PRO D O 1
ATOM 7682 N N . ASP E 3 28 ? -41.045 56.807 -14.231 1.00 53.21 79 ASP D N 1
ATOM 7683 C CA . ASP E 3 28 ? -39.931 56.931 -13.285 1.00 53.92 79 ASP D CA 1
ATOM 7684 C C . ASP E 3 28 ? -39.022 55.707 -13.407 1.00 51.90 79 ASP D C 1
ATOM 7685 O O . ASP E 3 28 ? -39.405 54.595 -13.021 1.00 54.36 79 ASP D O 1
ATOM 7690 N N . VAL E 3 29 ? -37.865 55.923 -14.004 1.00 52.08 80 VAL D N 1
ATOM 7691 C CA . VAL E 3 29 ? -36.893 54.913 -14.399 1.00 51.45 80 VAL D CA 1
ATOM 7692 C C . VAL E 3 29 ? -36.313 54.052 -13.306 1.00 52.10 80 VAL D C 1
ATOM 7693 O O . VAL E 3 29 ? -36.047 52.892 -13.526 1.00 50.85 80 VAL D O 1
ATOM 7697 N N . CYS E 3 30 ? -36.123 54.612 -12.121 1.00 53.01 81 CYS D N 1
ATOM 7698 C CA . CYS E 3 30 ? -35.590 53.857 -11.021 1.00 49.95 81 CYS D CA 1
ATOM 7699 C C . CYS E 3 30 ? -36.668 53.107 -10.281 1.00 52.96 81 CYS D C 1
ATOM 7700 O O . CYS E 3 30 ? -36.394 52.292 -9.456 1.00 56.08 81 CYS D O 1
ATOM 7703 N N . ARG E 3 31 ? -37.915 53.400 -10.570 1.00 53.18 82 ARG D N 1
ATOM 7704 C CA . ARG E 3 31 ? -39.005 52.647 -9.986 1.00 57.62 82 ARG D CA 1
ATOM 7705 C C . ARG E 3 31 ? -39.546 51.673 -11.023 1.00 57.30 82 ARG D C 1
ATOM 7706 O O . ARG E 3 31 ? -39.940 50.572 -10.716 1.00 57.62 82 ARG D O 1
ATOM 7714 N N . GLY E 3 32 ? -39.607 52.112 -12.259 1.00 51.00 83 GLY D N 1
ATOM 7715 C CA . GLY E 3 32 ? -39.966 51.218 -13.331 1.00 52.82 83 GLY D CA 1
ATOM 7716 C C . GLY E 3 32 ? -38.707 50.649 -13.981 1.00 52.16 83 GLY D C 1
ATOM 7717 O O . GLY E 3 32 ? -38.441 50.953 -15.118 1.00 51.73 83 GLY D O 1
ATOM 7718 N N . ARG E 3 33 ? -37.933 49.834 -13.278 1.00 49.95 84 ARG D N 1
ATOM 7719 C CA . ARG E 3 33 ? -36.720 49.288 -13.846 1.00 45.69 84 ARG D CA 1
ATOM 7720 C C . ARG E 3 33 ? -36.869 48.108 -14.740 1.00 43.08 84 ARG D C 1
ATOM 7721 O O . ARG E 3 33 ? -37.841 47.428 -14.757 1.00 48.28 84 ARG D O 1
ATOM 7729 N N . TRP E 3 34 ? -35.842 47.920 -15.517 1.00 43.33 85 TRP D N 1
ATOM 7730 C CA . TRP E 3 34 ? -35.672 46.818 -16.412 1.00 41.72 85 TRP D CA 1
ATOM 7731 C C . TRP E 3 34 ? -34.323 46.199 -16.048 1.00 42.70 85 TRP D C 1
ATOM 7732 O O . TRP E 3 34 ? -33.486 46.802 -15.424 1.00 39.75 85 TRP D O 1
ATOM 7743 N N . HIS E 3 35 ? -34.133 44.946 -16.362 1.00 40.35 86 HIS D N 1
ATOM 7744 C CA . HIS E 3 35 ? -32.850 44.345 -16.073 1.00 37.01 86 HIS D CA 1
ATOM 7745 C C . HIS E 3 35 ? -31.784 45.076 -16.888 1.00 37.37 86 HIS D C 1
ATOM 7746 O O . HIS E 3 35 ? -31.875 45.159 -18.117 1.00 41.59 86 HIS D O 1
ATOM 7753 N N . GLY E 3 36 ? -30.824 45.682 -16.203 1.00 34.99 87 GLY D N 1
ATOM 7754 C CA . GLY E 3 36 ? -29.876 46.536 -16.892 1.00 37.06 87 GLY D CA 1
ATOM 7755 C C . GLY E 3 36 ? -29.783 47.953 -16.365 1.00 38.96 87 GLY D C 1
ATOM 7756 O O . GLY E 3 36 ? -29.042 48.772 -16.901 1.00 38.24 87 GLY D O 1
ATOM 7757 N N . ILE E 3 37 ? -30.498 48.235 -15.286 1.00 41.81 88 ILE D N 1
ATOM 7758 C CA . ILE E 3 37 ? -30.345 49.471 -14.527 1.00 41.10 88 ILE D CA 1
ATOM 7759 C C . ILE E 3 37 ? -30.597 49.172 -13.049 1.00 42.10 88 ILE D C 1
ATOM 7760 O O . ILE E 3 37 ? -31.553 48.472 -12.695 1.00 40.74 88 ILE D O 1
ATOM 7765 N N . GLU E 3 38 ? -29.782 49.757 -12.192 1.00 42.72 89 GLU D N 1
ATOM 7766 C CA . GLU E 3 38 ? -29.882 49.635 -10.759 1.00 44.39 89 GLU D CA 1
ATOM 7767 C C . GLU E 3 38 ? -29.800 51.058 -10.235 1.00 44.63 89 GLU D C 1
ATOM 7768 O O . GLU E 3 38 ? -29.065 51.833 -10.738 1.00 43.28 89 GLU D O 1
ATOM 7774 N N . CYS E 3 39 ? -30.591 51.402 -9.252 1.00 47.64 90 CYS D N 1
ATOM 7775 C CA . CYS E 3 39 ? -30.579 52.705 -8.617 1.00 46.85 90 CYS D CA 1
ATOM 7776 C C . CYS E 3 39 ? -30.390 52.499 -7.102 1.00 48.03 90 CYS D C 1
ATOM 7777 O O . CYS E 3 39 ? -30.430 51.400 -6.633 1.00 45.31 90 CYS D O 1
ATOM 7780 N N . MET E 3 40 ? -30.120 53.591 -6.368 1.00 51.13 91 MET D N 1
ATOM 7781 C CA . MET E 3 40 ? -30.016 53.640 -4.911 1.00 51.92 91 MET D CA 1
ATOM 7782 C C . MET E 3 40 ? -30.492 54.996 -4.417 1.00 53.47 91 MET D C 1
ATOM 7783 O O . MET E 3 40 ? -30.239 56.015 -5.072 1.00 51.39 91 MET D O 1
ATOM 7788 N N . PRO E 3 41 ? -31.144 55.052 -3.256 1.00 55.36 92 PRO D N 1
ATOM 7789 C CA . PRO E 3 41 ? -31.590 56.341 -2.724 1.00 56.47 92 PRO D CA 1
ATOM 7790 C C . PRO E 3 41 ? -30.545 57.023 -1.855 1.00 56.98 92 PRO D C 1
ATOM 7791 O O . PRO E 3 41 ? -29.781 56.384 -1.130 1.00 54.77 92 PRO D O 1
ATOM 7795 N N . ASP E 3 42 ? -30.538 58.356 -1.915 1.00 59.48 93 ASP D N 1
ATOM 7796 C CA . ASP E 3 42 ? -29.731 59.113 -0.973 1.00 61.03 93 ASP D CA 1
ATOM 7797 C C . ASP E 3 42 ? -30.560 59.328 0.293 1.00 63.07 93 ASP D C 1
ATOM 7798 O O . ASP E 3 42 ? -31.671 58.812 0.436 1.00 63.18 93 ASP D O 1
ATOM 7803 N N . GLN E 3 43 ? -30.040 60.117 1.215 1.00 62.90 94 GLN D N 1
ATOM 7804 C CA . GLN E 3 43 ? -30.677 60.325 2.503 1.00 63.82 94 GLN D CA 1
ATOM 7805 C C . GLN E 3 43 ? -31.855 61.290 2.436 1.00 64.23 94 GLN D C 1
ATOM 7806 O O . GLN E 3 43 ? -32.548 61.456 3.443 1.00 66.28 94 GLN D O 1
ATOM 7812 N N . ASP E 3 44 ? -32.140 61.872 1.267 1.00 62.94 95 ASP D N 1
ATOM 7813 C CA . ASP E 3 44 ? -33.351 62.653 1.043 1.00 62.40 95 ASP D CA 1
ATOM 7814 C C . ASP E 3 44 ? -34.251 61.981 0.015 1.00 62.51 95 ASP D C 1
ATOM 7815 O O . ASP E 3 44 ? -34.970 62.650 -0.736 1.00 61.18 95 ASP D O 1
ATOM 7820 N N . ASN E 3 45 ? -34.225 60.649 -0.003 1.00 64.30 96 ASN D N 1
ATOM 7821 C CA . ASN E 3 45 ? -35.201 59.843 -0.726 1.00 62.69 96 ASN D CA 1
ATOM 7822 C C . ASN E 3 45 ? -35.264 60.240 -2.204 1.00 63.33 96 ASN D C 1
ATOM 7823 O O . ASN E 3 45 ? -36.334 60.304 -2.816 1.00 62.54 96 ASN D O 1
ATOM 7828 N N . VAL E 3 46 ? -34.098 60.541 -2.771 1.00 60.60 97 VAL D N 1
ATOM 7829 C CA . VAL E 3 46 ? -33.915 60.671 -4.212 1.00 59.19 97 VAL D CA 1
ATOM 7830 C C . VAL E 3 46 ? -33.196 59.420 -4.705 1.00 59.73 97 VAL D C 1
ATOM 7831 O O . VAL E 3 46 ? -32.195 58.990 -4.110 1.00 56.68 97 VAL D O 1
ATOM 7835 N N . TYR E 3 47 ? -33.686 58.852 -5.804 1.00 58.02 98 TYR D N 1
ATOM 7836 C CA . TYR E 3 47 ? -33.031 57.730 -6.463 1.00 53.80 98 TYR D CA 1
ATOM 7837 C C . TYR E 3 47 ? -31.971 58.245 -7.438 1.00 53.34 98 TYR D C 1
ATOM 7838 O O . TYR E 3 47 ? -32.230 59.164 -8.225 1.00 50.65 98 TYR D O 1
ATOM 7847 N N . HIS E 3 48 ? -30.771 57.673 -7.368 1.00 52.73 99 HIS D N 1
ATOM 7848 C CA . HIS E 3 48 ? -29.716 57.945 -8.339 1.00 48.31 99 HIS D CA 1
ATOM 7849 C C . HIS E 3 48 ? -29.346 56.646 -9.047 1.00 46.90 99 HIS D C 1
ATOM 7850 O O . HIS E 3 48 ? -29.324 55.579 -8.431 1.00 44.33 99 HIS D O 1
ATOM 7857 N N . VAL E 3 49 ? -29.068 56.754 -10.347 1.00 42.58 100 VAL D N 1
ATOM 7858 C CA . VAL E 3 49 ? -28.656 55.610 -11.151 1.00 42.22 100 VAL D CA 1
ATOM 7859 C C . VAL E 3 49 ? -27.229 55.216 -10.782 1.00 41.58 100 VAL D C 1
ATOM 7860 O O . VAL E 3 49 ? -26.322 56.058 -10.768 1.00 45.51 100 VAL D O 1
ATOM 7864 N N . VAL E 3 50 ? -27.027 53.927 -10.491 1.00 39.56 101 VAL D N 1
ATOM 7865 C CA . VAL E 3 50 ? -25.740 53.424 -10.026 1.00 42.17 101 VAL D CA 1
ATOM 7866 C C . VAL E 3 50 ? -25.137 52.378 -10.956 1.00 40.90 101 VAL D C 1
ATOM 7867 O O . VAL E 3 50 ? -23.907 52.169 -10.924 1.00 38.35 101 VAL D O 1
ATOM 7871 N N . SER E 3 51 ? -25.927 51.714 -11.793 1.00 36.32 102 SER D N 1
ATOM 7872 C CA . SER E 3 51 ? -25.379 50.734 -12.715 1.00 36.87 102 SER D CA 1
ATOM 7873 C C . SER E 3 51 ? -26.108 50.845 -14.042 1.00 36.33 102 SER D C 1
ATOM 7874 O O . SER E 3 51 ? -27.326 51.029 -14.059 1.00 36.66 102 SER D O 1
ATOM 7877 N N . LEU E 3 52 ? -25.388 50.678 -15.153 1.00 30.65 103 LEU D N 1
ATOM 7878 C CA . LEU E 3 52 ? -26.026 50.726 -16.466 1.00 33.17 103 LEU D CA 1
ATOM 7879 C C . LEU E 3 52 ? -25.373 49.690 -17.366 1.00 33.64 103 LEU D C 1
ATOM 7880 O O . LEU E 3 52 ? -24.153 49.737 -17.557 1.00 35.27 103 LEU D O 1
ATOM 7885 N N . SER E 3 53 ? -26.161 48.751 -17.909 1.00 32.47 104 SER D N 1
ATOM 7886 C CA . SER E 3 53 ? -25.593 47.639 -18.672 1.00 32.50 104 SER D CA 1
ATOM 7887 C C . SER E 3 53 ? -26.412 47.394 -19.923 1.00 31.86 104 SER D C 1
ATOM 7888 O O . SER E 3 53 ? -27.604 47.686 -19.974 1.00 37.20 104 SER D O 1
ATOM 7891 N N . PHE E 3 54 ? -25.757 46.869 -20.922 1.00 32.35 105 PHE D N 1
ATOM 7892 C CA . PHE E 3 54 ? -26.376 46.610 -22.183 1.00 33.11 105 PHE D CA 1
ATOM 7893 C C . PHE E 3 54 ? -25.839 45.373 -22.817 1.00 34.57 105 PHE D C 1
ATOM 7894 O O . PHE E 3 54 ? -24.734 45.026 -22.652 1.00 32.10 105 PHE D O 1
ATOM 7902 N N . GLY E 3 55 ? -26.658 44.768 -23.617 1.00 35.98 106 GLY D N 1
ATOM 7903 C CA . GLY E 3 55 ? -26.254 43.607 -24.348 1.00 39.50 106 GLY D CA 1
ATOM 7904 C C . GLY E 3 55 ? -26.741 42.317 -23.790 1.00 40.19 106 GLY D C 1
ATOM 7905 O O . GLY E 3 55 ? -27.051 42.209 -22.636 1.00 35.47 106 GLY D O 1
ATOM 7906 N N . ALA E 3 56 ? -26.799 41.327 -24.637 1.00 40.16 107 ALA D N 1
ATOM 7907 C CA . ALA E 3 56 ? -27.274 40.075 -24.180 1.00 41.71 107 ALA D CA 1
ATOM 7908 C C . ALA E 3 56 ? -26.096 39.236 -23.898 1.00 45.46 107 ALA D C 1
ATOM 7909 O O . ALA E 3 56 ? -25.531 38.682 -24.813 1.00 42.78 107 ALA D O 1
ATOM 7911 N N . LEU E 3 57 ? -25.781 39.044 -22.619 1.00 46.60 108 LEU D N 1
ATOM 7912 C CA . LEU E 3 57 ? -24.667 38.219 -22.167 1.00 44.68 108 LEU D CA 1
ATOM 7913 C C . LEU E 3 57 ? -25.159 36.785 -22.035 1.00 50.35 108 LEU D C 1
ATOM 7914 O O . LEU E 3 57 ? -25.125 36.265 -20.959 1.00 49.53 108 LEU D O 1
ATOM 7919 N N . SER E 3 58 ? -25.494 36.173 -23.177 1.00 52.09 109 SER D N 1
ATOM 7920 C CA . SER E 3 58 ? -26.124 34.880 -23.452 1.00 50.76 109 SER D CA 1
ATOM 7921 C C . SER E 3 58 ? -27.646 34.809 -23.412 1.00 55.17 109 SER D C 1
ATOM 7922 O O . SER E 3 58 ? -28.177 33.730 -23.288 1.00 57.19 109 SER D O 1
ATOM 7924 N N . ASP E 3 59 ? -28.335 35.935 -23.315 1.00 56.30 110 ASP D N 1
ATOM 7925 C CA . ASP E 3 59 ? -29.810 36.016 -23.440 1.00 57.71 110 ASP D CA 1
ATOM 7926 C C . ASP E 3 59 ? -30.745 35.362 -22.369 1.00 61.39 110 ASP D C 1
ATOM 7927 O O . ASP E 3 59 ? -31.967 35.461 -22.439 1.00 57.28 110 ASP D O 1
ATOM 7932 N N . ASP E 3 60 ? -30.170 34.678 -21.387 1.00 61.86 111 ASP D N 1
ATOM 7933 C CA . ASP E 3 60 ? -30.978 34.106 -20.350 1.00 61.97 111 ASP D CA 1
ATOM 7934 C C . ASP E 3 60 ? -31.453 35.305 -19.589 1.00 58.78 111 ASP D C 1
ATOM 7935 O O . ASP E 3 60 ? -32.618 35.542 -19.473 1.00 59.62 111 ASP D O 1
ATOM 7940 N N . THR E 3 61 ? -30.505 36.154 -19.233 1.00 55.12 112 THR D N 1
ATOM 7941 C CA . THR E 3 61 ? -30.751 37.340 -18.453 1.00 57.23 112 THR D CA 1
ATOM 7942 C C . THR E 3 61 ? -30.090 38.464 -19.217 1.00 54.54 112 THR D C 1
ATOM 7943 O O . THR E 3 61 ? -29.094 39.019 -18.825 1.00 55.42 112 THR D O 1
ATOM 7947 N N . ALA E 3 62 ? -30.698 38.748 -20.355 1.00 48.46 113 ALA D N 1
ATOM 7948 C CA . ALA E 3 62 ? -30.299 39.790 -21.280 1.00 47.85 113 ALA D CA 1
ATOM 7949 C C . ALA E 3 62 ? -30.598 41.230 -20.935 1.00 47.62 113 ALA D C 1
ATOM 7950 O O . ALA E 3 62 ? -31.598 41.584 -20.357 1.00 45.84 113 ALA D O 1
ATOM 7952 N N . PHE E 3 63 ? -29.693 42.063 -21.385 1.00 40.32 114 PHE D N 1
ATOM 7953 C CA . PHE E 3 63 ? -29.803 43.468 -21.211 1.00 39.04 114 PHE D CA 1
ATOM 7954 C C . PHE E 3 63 ? -30.352 44.075 -22.474 1.00 38.77 114 PHE D C 1
ATOM 7955 O O . PHE E 3 63 ? -30.451 43.452 -23.473 1.00 42.64 114 PHE D O 1
ATOM 7963 N N . PRO E 3 64 ? -30.813 45.292 -22.381 1.00 36.24 115 PRO D N 1
ATOM 7964 C CA . PRO E 3 64 ? -31.317 45.982 -23.570 1.00 42.57 115 PRO D CA 1
ATOM 7965 C C . PRO E 3 64 ? -30.394 45.832 -24.776 1.00 39.76 115 PRO D C 1
ATOM 7966 O O . PRO E 3 64 ? -29.201 46.087 -24.700 1.00 43.20 115 PRO D O 1
ATOM 7970 N N . THR E 3 65 ? -30.969 45.399 -25.891 1.00 41.97 116 THR D N 1
ATOM 7971 C CA . THR E 3 65 ? -30.243 45.186 -27.133 1.00 47.90 116 THR D CA 1
ATOM 7972 C C . THR E 3 65 ? -29.903 46.542 -27.756 1.00 47.07 116 THR D C 1
ATOM 7973 O O . THR E 3 65 ? -30.430 47.588 -27.363 1.00 48.78 116 THR D O 1
ATOM 7977 N N . CYS E 3 66 ? -29.026 46.534 -28.749 1.00 50.99 117 CYS D N 1
ATOM 7978 C CA . CYS E 3 66 ? -28.713 47.764 -29.457 1.00 54.07 117 CYS D CA 1
ATOM 7979 C C . CYS E 3 66 ? -29.045 47.608 -30.927 1.00 53.89 117 CYS D C 1
ATOM 7980 O O . CYS E 3 66 ? -28.857 46.540 -31.505 1.00 54.96 117 CYS D O 1
ATOM 7983 N N . ASP E 3 67 ? -29.571 48.686 -31.512 1.00 56.87 118 ASP D N 1
ATOM 7984 C CA . ASP E 3 67 ? -29.746 48.810 -32.952 1.00 59.26 118 ASP D CA 1
ATOM 7985 C C . ASP E 3 67 ? -28.377 48.652 -33.601 1.00 59.38 118 ASP D C 1
ATOM 7986 O O . ASP E 3 67 ? -27.521 49.522 -33.418 1.00 60.25 118 ASP D O 1
ATOM 7991 N N . PRO E 3 68 ? -28.118 47.564 -34.335 1.00 57.79 119 PRO D N 1
ATOM 7992 C CA . PRO E 3 68 ? -26.786 47.394 -34.948 1.00 64.78 119 PRO D CA 1
ATOM 7993 C C . PRO E 3 68 ? -26.405 48.510 -35.910 1.00 67.74 119 PRO D C 1
ATOM 7994 O O . PRO E 3 68 ? -25.211 48.777 -36.089 1.00 66.35 119 PRO D O 1
ATOM 7998 N N . GLN E 3 69 ? -27.389 49.196 -36.497 1.00 69.88 120 GLN D N 1
ATOM 7999 C CA . GLN E 3 69 ? -27.185 50.123 -37.599 1.00 73.53 120 GLN D CA 1
ATOM 8000 C C . GLN E 3 69 ? -26.938 51.556 -37.144 1.00 73.89 120 GLN D C 1
ATOM 8001 O O . GLN E 3 69 ? -26.282 52.312 -37.871 1.00 76.24 120 GLN D O 1
ATOM 8007 N N . ARG E 3 70 ? -27.463 51.970 -35.975 1.00 69.14 121 ARG D N 1
ATOM 8008 C CA . ARG E 3 70 ? -27.471 53.396 -35.661 1.00 67.57 121 ARG D CA 1
ATOM 8009 C C . ARG E 3 70 ? -27.162 53.736 -34.201 1.00 61.15 121 ARG D C 1
ATOM 8010 O O . ARG E 3 70 ? -27.489 54.843 -33.767 1.00 60.69 121 ARG D O 1
ATOM 8018 N N . SER E 3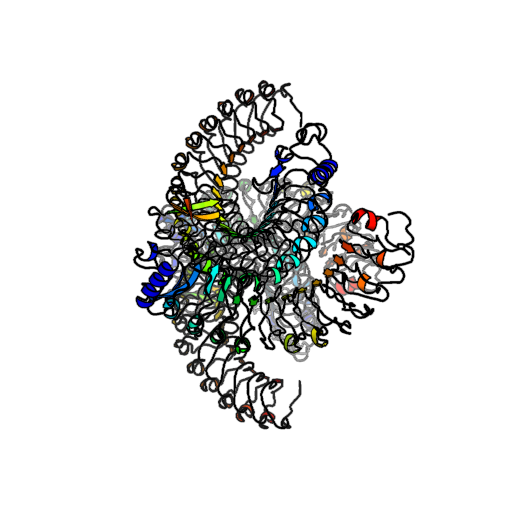 71 ? -26.597 52.843 -33.404 1.00 57.92 122 SER D N 1
ATOM 8019 C CA . SER E 3 71 ? -26.460 53.164 -31.986 1.00 55.54 122 SER D CA 1
ATOM 8020 C C . SER E 3 71 ? -25.034 53.582 -31.608 1.00 53.16 122 SER D C 1
ATOM 8021 O O . SER E 3 71 ? -24.058 53.276 -32.297 1.00 54.95 122 SER D O 1
ATOM 8024 N N . TYR E 3 72 ? -24.924 54.265 -30.468 1.00 44.99 123 TYR D N 1
ATOM 8025 C CA . TYR E 3 72 ? -23.659 54.865 -30.066 1.00 48.62 123 TYR D CA 1
ATOM 8026 C C . TYR E 3 72 ? -23.666 55.106 -28.567 1.00 43.79 123 TYR D C 1
ATOM 8027 O O . TYR E 3 72 ? -24.715 55.068 -27.922 1.00 45.42 123 TYR D O 1
ATOM 8036 N N . VAL E 3 73 ? -22.467 55.322 -28.027 1.00 43.77 124 VAL D N 1
ATOM 8037 C CA . VAL E 3 73 ? -22.275 55.665 -26.619 1.00 42.91 124 VAL D CA 1
ATOM 8038 C C . VAL E 3 73 ? -22.607 57.137 -26.412 1.00 44.67 124 VAL D C 1
ATOM 8039 O O . VAL E 3 73 ? -21.993 58.018 -27.029 1.00 48.13 124 VAL D O 1
ATOM 8043 N N . SER E 3 74 ? -23.544 57.418 -25.517 1.00 38.78 125 SER D N 1
ATOM 8044 C CA . SER E 3 74 ? -24.083 58.767 -25.411 1.00 40.55 125 SER D CA 1
ATOM 8045 C C . SER E 3 74 ? -23.318 59.601 -24.387 1.00 45.06 125 SER D C 1
ATOM 8046 O O . SER E 3 74 ? -23.141 59.183 -23.231 1.00 40.71 125 SER D O 1
ATOM 8049 N N . GLU E 3 75 ? -22.917 60.806 -24.825 1.00 46.31 126 GLU D N 1
ATOM 8050 C CA . GLU E 3 75 ? -22.262 61.812 -23.991 1.00 43.92 126 GLU D CA 1
ATOM 8051 C C . GLU E 3 75 ? -23.058 62.102 -22.726 1.00 41.70 126 GLU D C 1
ATOM 8052 O O . GLU E 3 75 ? -22.474 62.494 -21.704 1.00 42.90 126 GLU D O 1
ATOM 8058 N N . SER E 3 76 ? -24.373 61.855 -22.748 1.00 40.19 127 SER D N 1
ATOM 8059 C CA . SER E 3 76 ? -25.206 62.118 -21.582 1.00 42.77 127 SER D CA 1
ATOM 8060 C C . SER E 3 76 ? -24.857 61.237 -20.385 1.00 43.46 127 SER D C 1
ATOM 8061 O O . SER E 3 76 ? -25.291 61.552 -19.269 1.00 42.03 127 SER D O 1
ATOM 8064 N N . LEU E 3 77 ? -24.091 60.146 -20.586 1.00 39.52 128 LEU D N 1
ATOM 8065 C CA . LEU E 3 77 ? -23.573 59.380 -19.450 1.00 38.74 128 LEU D CA 1
ATOM 8066 C C . LEU E 3 77 ? -22.845 60.272 -18.457 1.00 39.42 128 LEU D C 1
ATOM 8067 O O . LEU E 3 77 ? -22.844 59.995 -17.250 1.00 39.46 128 LEU D O 1
ATOM 8072 N N . THR E 3 78 ? -22.253 61.369 -18.941 1.00 38.86 129 THR D N 1
ATOM 8073 C CA . THR E 3 78 ? -21.536 62.277 -18.063 1.00 42.79 129 THR D CA 1
ATOM 8074 C C . THR E 3 78 ? -22.429 62.868 -16.973 1.00 44.52 129 THR D C 1
ATOM 8075 O O . THR E 3 78 ? -21.923 63.252 -15.912 1.00 43.40 129 THR D O 1
ATOM 8079 N N . ARG E 3 79 ? -23.750 62.905 -17.183 1.00 44.90 130 ARG D N 1
ATOM 8080 C CA . ARG E 3 79 ? -24.639 63.495 -16.189 1.00 47.15 130 ARG D CA 1
ATOM 8081 C C . ARG E 3 79 ? -24.957 62.568 -15.024 1.00 44.32 130 ARG D C 1
ATOM 8082 O O . ARG E 3 79 ? -25.595 63.014 -14.063 1.00 45.05 130 ARG D O 1
ATOM 8090 N N . LEU E 3 80 ? -24.511 61.315 -15.059 1.00 44.77 131 LEU D N 1
ATOM 8091 C CA . LEU E 3 80 ? -24.793 60.368 -13.978 1.00 42.66 131 LEU D CA 1
ATOM 8092 C C . LEU E 3 80 ? -23.651 60.448 -12.972 1.00 43.24 131 LEU D C 1
ATOM 8093 O O . LEU E 3 80 ? -22.680 59.704 -13.042 1.00 41.08 131 LEU D O 1
ATOM 8098 N N . LYS E 3 81 ? -23.769 61.390 -12.034 1.00 43.61 132 LYS D N 1
ATOM 8099 C CA . LYS E 3 81 ? -22.706 61.670 -11.078 1.00 42.84 132 LYS D CA 1
ATOM 8100 C C . LYS E 3 81 ? -22.439 60.502 -10.150 1.00 42.53 132 LYS D C 1
ATOM 8101 O O . LYS E 3 81 ? -21.417 60.511 -9.452 1.00 43.50 132 LYS D O 1
ATOM 8107 N N . HIS E 3 82 ? -23.318 59.501 -10.134 1.00 41.19 133 HIS D N 1
ATOM 8108 C CA . HIS E 3 82 ? -23.249 58.390 -9.201 1.00 39.36 133 HIS D CA 1
ATOM 8109 C C . HIS E 3 82 ? -23.057 57.027 -9.862 1.00 37.04 133 HIS D C 1
ATOM 8110 O O . HIS E 3 82 ? -23.055 56.004 -9.154 1.00 38.33 133 HIS D O 1
ATOM 8117 N N . LEU E 3 83 ? -22.915 56.981 -11.185 1.00 33.88 134 LEU D N 1
ATOM 8118 C CA . LEU E 3 83 ? -22.688 55.734 -11.914 1.00 35.63 134 LEU D CA 1
ATOM 8119 C C . LEU E 3 83 ? -21.476 54.985 -11.367 1.00 36.48 134 LEU D C 1
ATOM 8120 O O . LEU E 3 83 ? -20.360 55.496 -11.377 1.00 37.41 134 LEU D O 1
ATOM 8125 N N . LYS E 3 84 ? -21.704 53.798 -10.828 1.00 36.64 135 LYS D N 1
ATOM 8126 C CA . LYS E 3 84 ? -20.610 52.992 -10.309 1.00 35.12 135 LYS D CA 1
ATOM 8127 C C . LYS E 3 84 ? -20.262 51.830 -11.214 1.00 34.43 135 LYS D C 1
ATOM 8128 O O . LYS E 3 84 ? -19.135 51.333 -11.139 1.00 35.82 135 LYS D O 1
ATOM 8134 N N . ALA E 3 85 ? -21.177 51.385 -12.074 1.00 29.88 136 ALA D N 1
ATOM 8135 C CA . ALA E 3 85 ? -20.742 50.422 -13.080 1.00 31.69 136 ALA D CA 1
ATOM 8136 C C . ALA E 3 85 ? -21.408 50.718 -14.412 1.00 31.83 136 ALA D C 1
ATOM 8137 O O . ALA E 3 85 ? -22.532 51.225 -14.463 1.00 33.89 136 ALA D O 1
ATOM 8139 N N . LEU E 3 86 ? -20.713 50.349 -15.488 1.00 27.13 137 LEU D N 1
ATOM 8140 C CA . LEU E 3 86 ? -21.187 50.538 -16.856 1.00 27.21 137 LEU D CA 1
ATOM 8141 C C . LEU E 3 86 ? -20.692 49.347 -17.668 1.00 27.54 137 LEU D C 1
ATOM 8142 O O . LEU E 3 86 ? -19.542 48.922 -17.525 1.00 31.14 137 LEU D O 1
ATOM 8147 N N . PHE E 3 87 ? -21.579 48.779 -18.469 1.00 29.89 138 PHE D N 1
ATOM 8148 C CA . PHE E 3 87 ? -21.384 47.467 -19.063 1.00 33.76 138 PHE D CA 1
ATOM 8149 C C . PHE E 3 87 ? -21.970 47.525 -20.466 1.00 33.07 138 PHE D C 1
ATOM 8150 O O . PHE E 3 87 ? -23.099 47.999 -20.650 1.00 32.13 138 PHE D O 1
ATOM 8158 N N . PHE E 3 88 ? -21.166 47.148 -21.461 1.00 33.31 139 PHE D N 1
ATOM 8159 C CA . PHE E 3 88 ? -21.595 47.070 -22.855 1.00 32.15 139 PHE D CA 1
ATOM 8160 C C . PHE E 3 88 ? -21.070 45.753 -23.394 1.00 34.11 139 PHE D C 1
ATOM 8161 O O . PHE E 3 88 ? -19.862 45.506 -23.343 1.00 34.39 139 PHE D O 1
ATOM 8169 N N . TYR E 3 89 ? -21.958 44.888 -23.882 1.00 36.08 140 TYR D N 1
ATOM 8170 C CA . TYR E 3 89 ? -21.504 43.573 -24.309 1.00 37.35 140 TYR D CA 1
ATOM 8171 C C . TYR E 3 89 ? -22.141 43.199 -25.636 1.00 38.98 140 TYR D C 1
ATOM 8172 O O . TYR E 3 89 ? -23.359 43.029 -25.715 1.00 41.76 140 TYR D O 1
ATOM 8181 N N . ARG E 3 90 ? -21.297 43.023 -26.654 1.00 36.95 141 ARG D N 1
ATOM 8182 C CA . ARG E 3 90 ? -21.700 42.823 -28.052 1.00 38.47 141 ARG D CA 1
ATOM 8183 C C . ARG E 3 90 ? -22.772 43.802 -28.513 1.00 39.90 141 ARG D C 1
ATOM 8184 O O . ARG E 3 90 ? -23.649 43.473 -29.312 1.00 42.80 141 ARG D O 1
ATOM 8192 N N . CYS E 3 91 ? -22.646 45.039 -28.086 1.00 47.60 142 CYS D N 1
ATOM 8193 C CA . CYS E 3 91 ? -23.512 46.107 -28.554 1.00 50.22 142 CYS D CA 1
ATOM 8194 C C . CYS E 3 91 ? -22.797 46.800 -29.709 1.00 53.32 142 CYS D C 1
ATOM 8195 O O . CYS E 3 91 ? -21.836 47.544 -29.499 1.00 52.32 142 CYS D O 1
ATOM 8198 N N . LEU E 3 92 ? -23.268 46.548 -30.933 1.00 60.36 143 LEU D N 1
ATOM 8199 C CA . LEU E 3 92 ? -22.639 47.054 -32.151 1.00 62.64 143 LEU D CA 1
ATOM 8200 C C . LEU E 3 92 ? -23.478 48.189 -32.722 1.00 65.78 143 LEU D C 1
ATOM 8201 O O . LEU E 3 92 ? -24.710 48.093 -32.790 1.00 64.77 143 LEU D O 1
ATOM 8206 N N . GLY E 3 93 ? -22.795 49.260 -33.141 1.00 72.18 144 GLY D N 1
ATOM 8207 C CA . GLY E 3 93 ? -23.452 50.498 -33.505 1.00 67.10 144 GLY D CA 1
ATOM 8208 C C . GLY E 3 93 ? -23.179 50.999 -34.905 1.00 72.10 144 GLY D C 1
ATOM 8209 O O . GLY E 3 93 ? -22.468 50.350 -35.684 1.00 72.08 144 GLY D O 1
ATOM 8210 N N . ARG E 3 94 ? -23.710 52.198 -35.181 1.00 73.61 145 ARG D N 1
ATOM 8211 C CA . ARG E 3 94 ? -23.773 52.783 -36.517 1.00 71.45 145 ARG D CA 1
ATOM 8212 C C . ARG E 3 94 ? -22.532 52.499 -37.345 1.00 72.27 145 ARG D C 1
ATOM 8213 O O . ARG E 3 94 ? -22.597 51.852 -38.399 1.00 73.46 145 ARG D O 1
ATOM 8221 N N . ALA E 3 95 ? -21.402 53.000 -36.887 1.00 73.12 146 ALA D N 1
ATOM 8222 C CA . ALA E 3 95 ? -20.098 52.512 -37.273 1.00 70.80 146 ALA D CA 1
ATOM 8223 C C . ALA E 3 95 ? -19.442 51.862 -36.076 1.00 68.54 146 ALA D C 1
ATOM 8224 O O . ALA E 3 95 ? -19.968 51.891 -34.955 1.00 65.37 146 ALA D O 1
ATOM 8226 N N . PRO E 3 96 ? -18.352 51.149 -36.297 1.00 72.01 147 PRO D N 1
ATOM 8227 C CA . PRO E 3 96 ? -17.387 50.984 -35.211 1.00 66.10 147 PRO D CA 1
ATOM 8228 C C . PRO E 3 96 ? -16.896 52.367 -34.782 1.00 65.81 147 PRO D C 1
ATOM 8229 O O . PRO E 3 96 ? -16.385 53.155 -35.576 1.00 64.78 147 PRO D O 1
ATOM 8233 N N . GLN E 3 97 ? -17.128 52.672 -33.510 1.00 52.85 148 GLN D N 1
ATOM 8234 C CA . GLN E 3 97 ? -16.746 53.941 -32.899 1.00 48.61 148 GLN D CA 1
ATOM 8235 C C . GLN E 3 97 ? -15.398 53.759 -32.199 1.00 44.33 148 GLN D C 1
ATOM 8236 O O . GLN E 3 97 ? -14.887 52.647 -32.075 1.00 43.09 148 GLN D O 1
ATOM 8242 N N . ARG E 3 98 ? -14.851 54.860 -31.693 1.00 48.19 149 ARG D N 1
ATOM 8243 C CA . ARG E 3 98 ? -13.790 54.810 -30.711 1.00 45.51 149 ARG D CA 1
ATOM 8244 C C . ARG E 3 98 ? -14.373 54.816 -29.306 1.00 45.24 149 ARG D C 1
ATOM 8245 O O . ARG E 3 98 ? -15.507 55.228 -29.079 1.00 44.64 149 ARG D O 1
ATOM 8253 N N . ILE E 3 99 ? -13.575 54.383 -28.344 1.00 43.82 150 ILE D N 1
ATOM 8254 C CA . ILE E 3 99 ? -14.006 54.637 -26.969 1.00 42.38 150 ILE D CA 1
ATOM 8255 C C . ILE E 3 99 ? -14.023 56.146 -26.739 1.00 43.42 150 ILE D C 1
ATOM 8256 O O . ILE E 3 99 ? -13.062 56.837 -27.121 1.00 43.00 150 ILE D O 1
ATOM 8261 N N . PRO E 3 100 ? -15.096 56.710 -26.184 1.00 43.68 151 PRO D N 1
ATOM 8262 C CA . PRO E 3 100 ? -15.178 58.168 -26.036 1.00 41.50 151 PRO D CA 1
ATOM 8263 C C . PRO E 3 100 ? -14.355 58.675 -24.858 1.00 39.83 151 PRO D C 1
ATOM 8264 O O . PRO E 3 100 ? -14.266 58.037 -23.805 1.00 41.73 151 PRO D O 1
ATOM 8268 N N . ALA E 3 101 ? -13.711 59.825 -25.050 1.00 38.24 152 ALA D N 1
ATOM 8269 C CA . ALA E 3 101 ? -12.918 60.400 -23.959 1.00 38.87 152 ALA D CA 1
ATOM 8270 C C . ALA E 3 101 ? -13.798 60.831 -22.790 1.00 36.43 152 ALA D C 1
ATOM 8271 O O . ALA E 3 101 ? -13.348 60.840 -21.639 1.00 34.86 152 ALA D O 1
ATOM 8273 N N . PHE E 3 102 ? -15.050 61.179 -23.047 1.00 35.75 153 PHE D N 1
ATOM 8274 C CA . PHE E 3 102 ? -15.805 61.770 -21.954 1.00 35.99 153 PHE D CA 1
ATOM 8275 C C . PHE E 3 102 ? -16.128 60.771 -20.845 1.00 37.05 153 PHE D C 1
ATOM 8276 O O . PHE E 3 102 ? -16.548 61.199 -19.766 1.00 34.73 153 PHE D O 1
ATOM 8284 N N . LEU E 3 103 ? -15.907 59.466 -21.067 1.00 37.18 154 LEU D N 1
ATOM 8285 C CA . LEU E 3 103 ? -16.061 58.496 -19.988 1.00 38.52 154 LEU D CA 1
ATOM 8286 C C . LEU E 3 103 ? -15.224 58.891 -18.776 1.00 38.55 154 LEU D C 1
ATOM 8287 O O . LEU E 3 103 ? -15.676 58.741 -17.626 1.00 36.88 154 LEU D O 1
ATOM 8292 N N . GLY E 3 104 ? -14.022 59.449 -19.017 1.00 34.88 155 GLY D N 1
ATOM 8293 C CA . GLY E 3 104 ? -13.175 59.927 -17.930 1.00 31.64 155 GLY D CA 1
ATOM 8294 C C . GLY E 3 104 ? -13.854 60.929 -17.007 1.00 34.14 155 GLY D C 1
ATOM 8295 O O . GLY E 3 104 ? -13.470 61.049 -15.831 1.00 36.46 155 GLY D O 1
ATOM 8296 N N . ARG E 3 105 ? -14.858 61.637 -17.495 1.00 35.27 156 ARG D N 1
ATOM 8297 C CA . ARG E 3 105 ? -15.491 62.592 -16.612 1.00 34.16 156 ARG D CA 1
ATOM 8298 C C . ARG E 3 105 ? -16.396 61.879 -15.533 1.00 38.64 156 ARG D C 1
ATOM 8299 O O . ARG E 3 105 ? -17.195 62.537 -14.858 1.00 43.04 156 ARG D O 1
ATOM 8307 N N . LEU E 3 106 ? -16.359 60.566 -15.286 1.00 38.86 157 LEU D N 1
ATOM 8308 C CA . LEU E 3 106 ? -17.092 59.999 -14.158 1.00 41.52 157 LEU D CA 1
ATOM 8309 C C . LEU E 3 106 ? -16.149 59.483 -13.075 1.00 40.58 157 LEU D C 1
ATOM 8310 O O . LEU E 3 106 ? -16.453 58.523 -12.371 1.00 36.55 157 LEU D O 1
ATOM 8315 N N . GLY E 3 107 ? -15.030 60.176 -12.868 1.00 38.17 158 GLY D N 1
ATOM 8316 C CA . GLY E 3 107 ? -13.966 59.660 -12.020 1.00 35.16 158 GLY D CA 1
ATOM 8317 C C . GLY E 3 107 ? -14.311 59.523 -10.553 1.00 37.93 158 GLY D C 1
ATOM 8318 O O . GLY E 3 107 ? -13.686 58.710 -9.863 1.00 39.41 158 GLY D O 1
ATOM 8319 N N . SER E 3 108 ? -15.284 60.277 -10.058 1.00 39.95 159 SER D N 1
ATOM 8320 C CA . SER E 3 108 ? -15.581 60.224 -8.637 1.00 42.26 159 SER D CA 1
ATOM 8321 C C . SER E 3 108 ? -16.223 58.890 -8.249 1.00 42.97 159 SER D C 1
ATOM 8322 O O . SER E 3 108 ? -15.952 58.366 -7.164 1.00 41.66 159 SER D O 1
ATOM 8325 N N . SER E 3 109 ? -17.022 58.302 -9.150 1.00 36.16 160 SER D N 1
ATOM 8326 C CA . SER E 3 109 ? -17.854 57.175 -8.763 1.00 37.04 160 SER D CA 1
ATOM 8327 C C . SER E 3 109 ? -17.650 55.890 -9.567 1.00 35.58 160 SER D C 1
ATOM 8328 O O . SER E 3 109 ? -17.963 54.818 -9.036 1.00 33.99 160 SER D O 1
ATOM 8331 N N . LEU E 3 110 ? -17.133 55.950 -10.809 1.00 30.38 161 LEU D N 1
ATOM 8332 C CA . LEU E 3 110 ? -17.130 54.757 -11.654 1.00 32.82 161 LEU D CA 1
ATOM 8333 C C . LEU E 3 110 ? -16.189 53.708 -11.083 1.00 34.56 161 LEU D C 1
ATOM 8334 O O . LEU E 3 110 ? -14.964 53.868 -11.092 1.00 32.49 161 LEU D O 1
ATOM 8339 N N . GLN E 3 111 ? -16.770 52.615 -10.602 1.00 33.03 162 GLN D N 1
ATOM 8340 C CA . GLN E 3 111 ? -15.998 51.537 -10.022 1.00 32.38 162 GLN D CA 1
ATOM 8341 C C . GLN E 3 111 ? -15.794 50.367 -10.961 1.00 32.36 162 GLN D C 1
ATOM 8342 O O . GLN E 3 111 ? -14.776 49.676 -10.851 1.00 32.92 162 GLN D O 1
ATOM 8348 N N . THR E 3 112 ? -16.708 50.123 -11.887 1.00 28.65 163 THR D N 1
ATOM 8349 C CA . THR E 3 112 ? -16.504 49.077 -12.884 1.00 27.55 163 THR D CA 1
ATOM 8350 C C . THR E 3 112 ? -16.881 49.612 -14.260 1.00 27.96 163 THR D C 1
ATOM 8351 O O . THR E 3 112 ? -17.922 50.270 -14.424 1.00 29.86 163 THR D O 1
ATOM 8355 N N . LEU E 3 113 ? -16.029 49.305 -15.244 1.00 28.35 164 LEU D N 1
ATOM 8356 C CA . LEU E 3 113 ? -16.231 49.687 -16.640 1.00 27.79 164 LEU D CA 1
ATOM 8357 C C . LEU E 3 113 ? -15.845 48.498 -17.520 1.00 30.05 164 LEU D C 1
ATOM 8358 O O . LEU E 3 113 ? -14.676 48.082 -17.557 1.00 28.12 164 LEU D O 1
ATOM 8363 N N . VAL E 3 114 ? -16.834 47.986 -18.254 1.00 31.79 165 VAL D N 1
ATOM 8364 C CA . VAL E 3 114 ? -16.734 46.773 -19.051 1.00 33.33 165 VAL D CA 1
ATOM 8365 C C . VAL E 3 114 ? -17.286 47.127 -20.423 1.00 31.84 165 VAL D C 1
ATOM 8366 O O . VAL E 3 114 ? -18.468 47.475 -20.545 1.00 35.63 165 VAL D O 1
ATOM 8370 N N . LEU E 3 115 ? -16.414 47.124 -21.443 1.00 35.47 166 LEU D N 1
ATOM 8371 C CA . LEU E 3 115 ? -16.755 47.459 -22.835 1.00 32.92 166 LEU D CA 1
ATOM 8372 C C . LEU E 3 115 ? -16.250 46.285 -23.653 1.00 34.43 166 LEU D C 1
ATOM 8373 O O . LEU E 3 115 ? -15.138 46.311 -24.178 1.00 36.83 166 LEU D O 1
ATOM 8378 N N . ARG E 3 116 ? -17.061 45.252 -23.771 1.00 36.31 167 ARG D N 1
ATOM 8379 C CA . ARG E 3 116 ? -16.581 43.947 -24.181 1.00 32.21 167 ARG D CA 1
ATOM 8380 C C . ARG E 3 116 ? -17.178 43.589 -25.530 1.00 36.20 167 ARG D C 1
ATOM 8381 O O . ARG E 3 116 ? -18.397 43.492 -25.666 1.00 37.37 167 ARG D O 1
ATOM 8389 N N . GLU E 3 117 ? -16.313 43.366 -26.514 1.00 37.64 168 GLU D N 1
ATOM 8390 C CA . GLU E 3 117 ? -16.712 42.924 -27.849 1.00 34.80 168 GLU D CA 1
ATOM 8391 C C . GLU E 3 117 ? -17.688 43.892 -28.519 1.00 34.22 168 GLU D C 1
ATOM 8392 O O . GLU E 3 117 ? -18.738 43.495 -29.020 1.00 37.00 168 GLU D O 1
ATOM 8398 N N . ASN E 3 118 ? -17.312 45.167 -28.577 1.00 34.82 169 ASN D N 1
ATOM 8399 C CA . ASN E 3 118 ? -18.117 46.166 -29.270 1.00 39.07 169 ASN D CA 1
ATOM 8400 C C . ASN E 3 118 ? -17.464 46.702 -30.536 1.00 39.12 169 ASN D C 1
ATOM 8401 O O . ASN E 3 118 ? -17.951 47.676 -31.097 1.00 40.96 169 ASN D O 1
ATOM 8406 N N . GLY E 3 119 ? -16.381 46.080 -31.000 1.00 41.30 170 GLY D N 1
ATOM 8407 C CA . GLY E 3 119 ? -15.713 46.544 -32.206 1.00 39.67 170 GLY D CA 1
ATOM 8408 C C . GLY E 3 119 ? -15.128 47.932 -32.089 1.00 45.50 170 GLY D C 1
ATOM 8409 O O . GLY E 3 119 ? -15.049 48.649 -33.098 1.00 42.19 170 GLY D O 1
ATOM 8410 N N . PHE E 3 120 ? -14.716 48.334 -30.880 1.00 40.51 171 PHE D N 1
ATOM 8411 C CA . PHE E 3 120 ? -14.180 49.675 -30.656 1.00 36.45 171 PHE D CA 1
ATOM 8412 C C . PHE E 3 120 ? -12.883 49.873 -31.442 1.00 40.98 171 PHE D C 1
ATOM 8413 O O . PHE E 3 120 ? -12.031 48.981 -31.502 1.00 40.07 171 PHE D O 1
ATOM 8421 N N . LEU E 3 121 ? -12.719 51.060 -32.023 1.00 44.44 172 LEU D N 1
ATOM 8422 C CA . LEU E 3 121 ? -11.595 51.374 -32.899 1.00 42.90 172 LEU D CA 1
ATOM 8423 C C . LEU E 3 121 ? -10.658 52.381 -32.250 1.00 45.34 172 LEU D C 1
ATOM 8424 O O . LEU E 3 121 ? -11.045 53.133 -31.352 1.00 45.85 172 LEU D O 1
ATOM 8429 N N . GLY E 3 122 ? -9.415 52.406 -32.749 1.00 38.97 173 GLY D N 1
ATOM 8430 C CA . GLY E 3 122 ? -8.475 53.451 -32.415 1.00 39.70 173 GLY D CA 1
ATOM 8431 C C . GLY E 3 122 ? -7.749 53.212 -31.108 1.00 39.14 173 GLY D C 1
ATOM 8432 O O . GLY E 3 122 ? -7.703 52.093 -30.580 1.00 38.19 173 GLY D O 1
ATOM 8433 N N . PRO E 3 123 ? -7.118 54.259 -30.582 1.00 38.64 174 PRO D N 1
ATOM 8434 C CA . PRO E 3 123 ? -6.411 54.132 -29.307 1.00 38.73 174 PRO D CA 1
ATOM 8435 C C . PRO E 3 123 ? -7.331 54.254 -28.094 1.00 35.71 174 PRO D C 1
ATOM 8436 O O . PRO E 3 123 ? -8.452 54.776 -28.144 1.00 38.73 174 PRO D O 1
ATOM 8440 N N . ILE E 3 124 ? -6.825 53.749 -26.980 1.00 36.01 175 ILE D N 1
ATOM 8441 C CA . ILE E 3 124 ? -7.516 53.873 -25.710 1.00 37.24 175 ILE D CA 1
ATOM 8442 C C . ILE E 3 124 ? -7.411 55.337 -25.310 1.00 34.97 175 ILE D C 1
ATOM 8443 O O . ILE E 3 124 ? -6.292 55.845 -25.141 1.00 35.41 175 ILE D O 1
ATOM 8448 N N . PRO E 3 125 ? -8.532 56.035 -25.132 1.00 40.85 176 PRO D N 1
ATOM 8449 C CA . PRO E 3 125 ? -8.478 57.439 -24.716 1.00 41.53 176 PRO D CA 1
ATOM 8450 C C . PRO E 3 125 ? -7.664 57.615 -23.446 1.00 38.65 176 PRO D C 1
ATOM 8451 O O . PRO E 3 125 ? -7.897 56.946 -22.437 1.00 38.41 176 PRO D O 1
ATOM 8455 N N . ASP E 3 126 ? -6.730 58.558 -23.500 1.00 41.93 177 ASP D N 1
ATOM 8456 C CA . ASP E 3 126 ? -5.879 58.878 -22.363 1.00 39.83 177 ASP D CA 1
ATOM 8457 C C . ASP E 3 126 ? -6.690 59.136 -21.095 1.00 40.12 177 ASP D C 1
ATOM 8458 O O . ASP E 3 126 ? -6.357 58.641 -20.007 1.00 38.09 177 ASP D O 1
ATOM 8463 N N . GLU E 3 127 ? -7.800 59.859 -21.231 1.00 41.76 178 GLU D N 1
ATOM 8464 C CA . GLU E 3 127 ? -8.517 60.366 -20.066 1.00 40.93 178 GLU D CA 1
ATOM 8465 C C . GLU E 3 127 ? -9.204 59.290 -19.248 1.00 40.31 178 GLU D C 1
ATOM 8466 O O . GLU E 3 127 ? -9.759 59.630 -18.202 1.00 39.05 178 GLU D O 1
ATOM 8472 N N . LEU E 3 128 ? -9.204 58.023 -19.683 1.00 37.51 179 LEU D N 1
ATOM 8473 C CA . LEU E 3 128 ? -9.711 56.994 -18.783 1.00 37.25 179 LEU D CA 1
ATOM 8474 C C . LEU E 3 128 ? -8.833 56.827 -17.557 1.00 36.18 179 LEU D C 1
ATOM 8475 O O . LEU E 3 128 ? -9.324 56.335 -16.539 1.00 38.55 179 LEU D O 1
ATOM 8480 N N . GLY E 3 129 ? -7.577 57.283 -17.603 1.00 39.60 180 GLY D N 1
ATOM 8481 C CA . GLY E 3 129 ? -6.796 57.396 -16.387 1.00 33.68 180 GLY D CA 1
ATOM 8482 C C . GLY E 3 129 ? -7.489 58.234 -15.320 1.00 36.23 180 GLY D C 1
ATOM 8483 O O . GLY E 3 129 ? -7.172 58.136 -14.131 1.00 35.09 180 GLY D O 1
ATOM 8484 N N . ASN E 3 130 ? -8.454 59.056 -15.703 1.00 36.68 181 ASN D N 1
ATOM 8485 C CA . ASN E 3 130 ? -9.106 59.852 -14.675 1.00 36.84 181 ASN D CA 1
ATOM 8486 C C . ASN E 3 130 ? -10.099 59.046 -13.843 1.00 36.39 181 ASN D C 1
ATOM 8487 O O . ASN E 3 130 ? -10.636 59.579 -12.865 1.00 35.80 181 ASN D O 1
ATOM 8492 N N . LEU E 3 131 ? -10.340 57.779 -14.188 1.00 34.05 182 LEU D N 1
ATOM 8493 C CA . LEU E 3 131 ? -11.222 56.910 -13.394 1.00 36.36 182 LEU D CA 1
ATOM 8494 C C . LEU E 3 131 ? -10.419 56.228 -12.279 1.00 33.45 182 LEU D C 1
ATOM 8495 O O . LEU E 3 131 ? -10.113 55.041 -12.327 1.00 32.81 182 LEU D O 1
ATOM 8500 N N . THR E 3 132 ? -10.095 56.999 -11.247 1.00 29.69 183 THR D N 1
ATOM 8501 C CA . THR E 3 132 ? -9.151 56.555 -10.239 1.00 32.76 183 THR D CA 1
ATOM 8502 C C . THR E 3 132 ? -9.783 55.761 -9.101 1.00 33.63 183 THR D C 1
ATOM 8503 O O . THR E 3 132 ? -9.077 55.419 -8.147 1.00 36.42 183 THR D O 1
ATOM 8507 N N . ASN E 3 133 ? -11.073 55.453 -9.162 1.00 31.87 184 ASN D N 1
ATOM 8508 C CA . ASN E 3 133 ? -11.677 54.504 -8.239 1.00 34.69 184 ASN D CA 1
ATOM 8509 C C . ASN E 3 133 ? -12.057 53.192 -8.921 1.00 33.51 184 ASN D C 1
ATOM 8510 O O . ASN E 3 133 ? -12.669 52.318 -8.286 1.00 34.21 184 ASN D O 1
ATOM 8515 N N . LEU E 3 134 ? -11.660 53.013 -10.177 1.00 30.60 185 LEU D N 1
ATOM 8516 C CA . LEU E 3 134 ? -11.965 51.804 -10.928 1.00 30.83 185 LEU D CA 1
ATOM 8517 C C . LEU E 3 134 ? -11.323 50.585 -10.286 1.00 29.58 185 LEU D C 1
ATOM 8518 O O . LEU E 3 134 ? -10.141 50.618 -9.945 1.00 27.01 185 LEU D O 1
ATOM 8523 N N . LYS E 3 135 ? -12.120 49.509 -10.099 1.00 30.50 186 LYS D N 1
ATOM 8524 C CA . LYS E 3 135 ? -11.619 48.203 -9.659 1.00 27.43 186 LYS D CA 1
ATOM 8525 C C . LYS E 3 135 ? -11.622 47.180 -10.775 1.00 27.70 186 LYS D C 1
ATOM 8526 O O . LYS E 3 135 ? -10.881 46.189 -10.704 1.00 24.87 186 LYS D O 1
ATOM 8532 N N . VAL E 3 136 ? -12.453 47.386 -11.789 1.00 26.19 187 VAL D N 1
ATOM 8533 C CA . VAL E 3 136 ? -12.603 46.457 -12.899 1.00 25.39 187 VAL D CA 1
ATOM 8534 C C . VAL E 3 136 ? -12.591 47.270 -14.191 1.00 25.27 187 VAL D C 1
ATOM 8535 O O . VAL E 3 136 ? -13.526 48.030 -14.463 1.00 25.04 187 VAL D O 1
ATOM 8539 N N . LEU E 3 137 ? -11.550 47.116 -14.985 1.00 24.73 188 LEU D N 1
ATOM 8540 C CA . LEU E 3 137 ? -11.560 47.661 -16.329 1.00 25.86 188 LEU D CA 1
ATOM 8541 C C . LEU E 3 137 ? -11.421 46.507 -17.294 1.00 28.98 188 LEU D C 1
ATOM 8542 O O . LEU E 3 137 ? -10.441 45.746 -17.218 1.00 29.61 188 LEU D O 1
ATOM 8547 N N . ASP E 3 138 ? -12.354 46.410 -18.238 1.00 28.47 189 ASP D N 1
ATOM 8548 C CA . ASP E 3 138 ? -12.263 45.377 -19.266 1.00 28.21 189 ASP D CA 1
ATOM 8549 C C . ASP E 3 138 ? -12.639 45.951 -20.619 1.00 29.36 189 ASP D C 1
ATOM 8550 O O . ASP E 3 138 ? -13.760 46.442 -20.796 1.00 29.59 189 ASP D O 1
ATOM 8555 N N . LEU E 3 139 ? -11.721 45.913 -21.557 1.00 28.59 190 LEU D N 1
ATOM 8556 C CA . LEU E 3 139 ? -12.002 46.341 -22.893 1.00 27.53 190 LEU D CA 1
ATOM 8557 C C . LEU E 3 139 ? -11.708 45.223 -23.826 1.00 28.18 190 LEU D C 1
ATOM 8558 O O . LEU E 3 139 ? -11.403 45.457 -24.945 1.00 28.69 190 LEU D O 1
ATOM 8563 N N . HIS E 3 140 ? -11.873 44.002 -23.353 1.00 32.76 191 HIS D N 1
ATOM 8564 C CA . HIS E 3 140 ? -11.528 42.764 -24.074 1.00 32.11 191 HIS D CA 1
ATOM 8565 C C . HIS E 3 140 ? -12.224 42.596 -25.423 1.00 32.68 191 HIS D C 1
ATOM 8566 O O . HIS E 3 140 ? -13.333 42.977 -25.570 1.00 31.89 191 HIS D O 1
ATOM 8573 N N . LYS E 3 141 ? -11.493 42.082 -26.405 1.00 29.94 192 LYS D N 1
ATOM 8574 C CA . LYS E 3 141 ? -11.927 41.819 -27.759 1.00 30.88 192 LYS D CA 1
ATOM 8575 C C . LYS E 3 141 ? -12.524 42.910 -28.643 1.00 32.06 192 LYS D C 1
ATOM 8576 O O . LYS E 3 141 ? -13.587 42.780 -29.182 1.00 34.25 192 LYS D O 1
ATOM 8582 N N . ASN E 3 142 ? -11.820 44.003 -28.755 1.00 31.64 193 ASN D N 1
ATOM 8583 C CA . ASN E 3 142 ? -12.218 45.062 -29.625 1.00 33.11 193 ASN D CA 1
ATOM 8584 C C . ASN E 3 142 ? -11.184 45.135 -30.725 1.00 34.05 193 ASN D C 1
ATOM 8585 O O . ASN E 3 142 ? -10.656 44.145 -31.119 1.00 32.97 193 ASN D O 1
ATOM 8590 N N . HIS E 3 143 ? -10.958 46.305 -31.282 1.00 37.16 194 HIS D N 1
ATOM 8591 C CA . HIS E 3 143 ? -9.921 46.460 -32.290 1.00 37.82 194 HIS D CA 1
ATOM 8592 C C . HIS E 3 143 ? -8.996 47.564 -31.934 1.00 36.12 194 HIS D C 1
ATOM 8593 O O . HIS E 3 143 ? -8.483 48.210 -32.783 1.00 37.70 194 HIS D O 1
ATOM 8600 N N . LEU E 3 144 ? -8.810 47.777 -30.658 1.00 34.89 195 LEU D N 1
ATOM 8601 C CA . LEU E 3 144 ? -7.969 48.837 -30.177 1.00 37.50 195 LEU D CA 1
ATOM 8602 C C . LEU E 3 144 ? -6.507 48.725 -30.595 1.00 37.00 195 LEU D C 1
ATOM 8603 O O . LEU E 3 144 ? -5.945 47.693 -30.571 1.00 35.67 195 LEU D O 1
ATOM 8608 N N . ASN E 3 145 ? -5.914 49.831 -30.995 1.00 36.66 196 ASN D N 1
ATOM 8609 C CA . ASN E 3 145 ? -4.526 49.897 -31.395 1.00 36.08 196 ASN D CA 1
ATOM 8610 C C . ASN E 3 145 ? -3.807 50.882 -30.491 1.00 37.93 196 ASN D C 1
ATOM 8611 O O . ASN E 3 145 ? -4.356 51.326 -29.508 1.00 39.18 196 ASN D O 1
ATOM 8616 N N . GLY E 3 146 ? -2.554 51.172 -30.745 1.00 29.62 197 GLY D N 1
ATOM 8617 C CA . GLY E 3 146 ? -1.863 52.094 -29.888 1.00 28.97 197 GLY D CA 1
ATOM 8618 C C . GLY E 3 146 ? -1.319 51.501 -28.616 1.00 29.53 197 GLY D C 1
ATOM 8619 O O . GLY E 3 146 ? -1.207 50.319 -28.464 1.00 31.02 197 GLY D O 1
ATOM 8620 N N . SER E 3 147 ? -0.974 52.355 -27.687 1.00 32.15 198 SER D N 1
ATOM 8621 C CA . SER E 3 147 ? -0.406 51.920 -26.457 1.00 29.26 198 SER D CA 1
ATOM 8622 C C . SER E 3 147 ? -1.323 51.927 -25.312 1.00 27.69 198 SER D C 1
ATOM 8623 O O . SER E 3 147 ? -2.312 52.592 -25.325 1.00 27.44 198 SER D O 1
ATOM 8626 N N . ILE E 3 148 ? -1.017 51.090 -24.351 1.00 30.81 199 ILE D N 1
ATOM 8627 C CA . ILE E 3 148 ? -1.719 51.170 -23.090 1.00 31.87 199 ILE D CA 1
ATOM 8628 C C . ILE E 3 148 ? -1.349 52.523 -22.499 1.00 31.48 199 ILE D C 1
ATOM 8629 O O . ILE E 3 148 ? -0.165 52.785 -22.278 1.00 34.42 199 ILE D O 1
ATOM 8634 N N . PRO E 3 149 ? -2.311 53.428 -22.294 1.00 35.69 200 PRO D N 1
ATOM 8635 C CA . PRO E 3 149 ? -1.970 54.743 -21.759 1.00 36.95 200 PRO D CA 1
ATOM 8636 C C . PRO E 3 149 ? -1.149 54.607 -20.494 1.00 35.16 200 PRO D C 1
ATOM 8637 O O . PRO E 3 149 ? -1.409 53.747 -19.659 1.00 40.76 200 PRO D O 1
ATOM 8641 N N . LEU E 3 150 ? -0.158 55.480 -20.366 1.00 36.93 201 LEU D N 1
ATOM 8642 C CA . LEU E 3 150 ? 0.643 55.573 -19.153 1.00 37.87 201 LEU D CA 1
ATOM 8643 C C . LEU E 3 150 ? -0.213 55.938 -17.949 1.00 39.23 201 LEU D C 1
ATOM 8644 O O . LEU E 3 150 ? 0.077 55.510 -16.826 1.00 44.51 201 LEU D O 1
ATOM 8649 N N . SER E 3 151 ? -1.271 56.731 -18.158 1.00 41.48 202 SER D N 1
ATOM 8650 C CA . SER E 3 151 ? -2.114 57.179 -17.053 1.00 39.38 202 SER D CA 1
ATOM 8651 C C . SER E 3 151 ? -2.752 56.034 -16.295 1.00 39.28 202 SER D C 1
ATOM 8652 O O . SER E 3 151 ? -3.210 56.252 -15.163 1.00 36.92 202 SER D O 1
ATOM 8655 N N . PHE E 3 152 ? -2.758 54.819 -16.863 1.00 37.25 203 PHE D N 1
ATOM 8656 C CA . PHE E 3 152 ? -3.255 53.682 -16.105 1.00 38.51 203 PHE D CA 1
ATOM 8657 C C . PHE E 3 152 ? -2.513 53.504 -14.782 1.00 37.56 203 PHE D C 1
ATOM 8658 O O . PHE E 3 152 ? -2.998 52.753 -13.919 1.00 37.06 203 PHE D O 1
ATOM 8666 N N . ASN E 3 153 ? -1.364 54.176 -14.591 1.00 35.98 204 ASN D N 1
ATOM 8667 C CA . ASN E 3 153 ? -0.714 54.047 -13.291 1.00 37.96 204 ASN D CA 1
ATOM 8668 C C . ASN E 3 153 ? -1.457 54.756 -12.173 1.00 38.38 204 ASN D C 1
ATOM 8669 O O . ASN E 3 153 ? -1.036 54.652 -11.018 1.00 42.31 204 ASN D O 1
ATOM 8674 N N . ARG E 3 154 ? -2.505 55.504 -12.474 1.00 36.74 205 ARG D N 1
ATOM 8675 C CA . ARG E 3 154 ? -3.279 56.190 -11.452 1.00 36.73 205 ARG D CA 1
ATOM 8676 C C . ARG E 3 154 ? -4.477 55.390 -10.990 1.00 36.03 205 ARG D C 1
ATOM 8677 O O . ARG E 3 154 ? -5.328 55.930 -10.276 1.00 39.39 205 ARG D O 1
ATOM 8685 N N . PHE E 3 155 ? -4.567 54.118 -11.395 1.00 35.29 206 PHE D N 1
ATOM 8686 C CA . PHE E 3 155 ? -5.561 53.181 -10.870 1.00 35.31 206 PHE D CA 1
ATOM 8687 C C . PHE E 3 155 ? -4.990 52.526 -9.629 1.00 33.06 206 PHE D C 1
ATOM 8688 O O . PHE E 3 155 ? -4.552 51.386 -9.651 1.00 34.41 206 PHE D O 1
ATOM 8696 N N . SER E 3 156 ? -4.984 53.258 -8.530 1.00 32.44 207 SER D N 1
ATOM 8697 C CA . SER E 3 156 ? -4.344 52.711 -7.340 1.00 32.10 207 SER D CA 1
ATOM 8698 C C . SER E 3 156 ? -5.087 51.502 -6.758 1.00 34.44 207 SER D C 1
ATOM 8699 O O . SER E 3 156 ? -4.452 50.684 -6.068 1.00 35.92 207 SER D O 1
ATOM 8702 N N . GLY E 3 157 ? -6.400 51.368 -7.014 1.00 31.17 208 GLY D N 1
ATOM 8703 C CA . GLY E 3 157 ? -7.193 50.323 -6.379 1.00 28.34 208 GLY D CA 1
ATOM 8704 C C . GLY E 3 157 ? -7.833 49.329 -7.326 1.00 26.62 208 GLY D C 1
ATOM 8705 O O . GLY E 3 157 ? -8.640 48.498 -6.921 1.00 28.68 208 GLY D O 1
ATOM 8706 N N . LEU E 3 158 ? -7.432 49.386 -8.586 1.00 28.81 209 LEU D N 1
ATOM 8707 C CA . LEU E 3 158 ? -7.865 48.442 -9.607 1.00 29.50 209 LEU D CA 1
ATOM 8708 C C . LEU E 3 158 ? -7.663 46.982 -9.180 1.00 29.34 209 LEU D C 1
ATOM 8709 O O . LEU E 3 158 ? -6.622 46.604 -8.638 1.00 26.63 209 LEU D O 1
ATOM 8714 N N . ARG E 3 159 ? -8.672 46.154 -9.464 1.00 32.00 210 ARG D N 1
ATOM 8715 C CA . ARG E 3 159 ? -8.655 44.734 -9.120 1.00 30.07 210 ARG D CA 1
ATOM 8716 C C . ARG E 3 159 ? -8.398 43.836 -10.316 1.00 29.06 210 ARG D C 1
ATOM 8717 O O . ARG E 3 159 ? -7.826 42.753 -10.175 1.00 29.77 210 ARG D O 1
ATOM 8725 N N . SER E 3 160 ? -8.860 44.253 -11.482 1.00 26.35 211 SER D N 1
ATOM 8726 C CA . SER E 3 160 ? -8.812 43.373 -12.634 1.00 30.02 211 SER D CA 1
ATOM 8727 C C . SER E 3 160 ? -8.703 44.218 -13.893 1.00 27.26 211 SER D C 1
ATOM 8728 O O . SER E 3 160 ? -9.510 45.128 -14.123 1.00 25.57 211 SER D O 1
ATOM 8731 N N . LEU E 3 161 ? -7.725 43.887 -14.717 1.00 25.93 212 LEU D N 1
ATOM 8732 C CA . LEU E 3 161 ? -7.490 44.592 -15.966 1.00 28.99 212 LEU D CA 1
ATOM 8733 C C . LEU E 3 161 ? -7.524 43.568 -17.090 1.00 28.39 212 LEU D C 1
ATOM 8734 O O . LEU E 3 161 ? -6.692 42.647 -17.113 1.00 29.98 212 LEU D O 1
ATOM 8739 N N . ASP E 3 162 ? -8.509 43.691 -17.992 1.00 29.27 213 ASP D N 1
ATOM 8740 C CA . ASP E 3 162 ? -8.588 42.827 -19.170 1.00 28.33 213 ASP D CA 1
ATOM 8741 C C . ASP E 3 162 ? -8.526 43.668 -20.432 1.00 28.39 213 ASP D C 1
ATOM 8742 O O . ASP E 3 162 ? -9.498 44.355 -20.772 1.00 27.54 213 ASP D O 1
ATOM 8747 N N . LEU E 3 163 ? -7.394 43.593 -21.131 1.00 26.15 214 LEU D N 1
ATOM 8748 C CA . LEU E 3 163 ? -7.194 44.253 -22.416 1.00 26.20 214 LEU D CA 1
ATOM 8749 C C . LEU E 3 163 ? -6.914 43.264 -23.537 1.00 26.30 214 LEU D C 1
ATOM 8750 O O . LEU E 3 163 ? -6.409 43.653 -24.591 1.00 28.27 214 LEU D O 1
ATOM 8755 N N . SER E 3 164 ? -7.216 41.987 -23.329 1.00 30.37 215 SER D N 1
ATOM 8756 C CA . SER E 3 164 ? -6.851 40.927 -24.261 1.00 31.49 215 SER D CA 1
ATOM 8757 C C . SER E 3 164 ? -7.689 40.970 -25.544 1.00 29.97 215 SER D C 1
ATOM 8758 O O . SER E 3 164 ? -8.789 41.509 -25.597 1.00 29.95 215 SER D O 1
ATOM 8761 N N . GLY E 3 165 ? -7.136 40.381 -26.593 1.00 31.46 216 GLY D N 1
ATOM 8762 C CA . GLY E 3 165 ? -7.811 40.318 -27.869 1.00 30.22 216 GLY D CA 1
ATOM 8763 C C . GLY E 3 165 ? -7.975 41.642 -28.587 1.00 32.36 216 GLY D C 1
ATOM 8764 O O . GLY E 3 165 ? -9.065 41.930 -29.077 1.00 32.08 216 GLY D O 1
ATOM 8765 N N . ASN E 3 166 ? -6.891 42.420 -28.702 1.00 33.99 217 ASN D N 1
ATOM 8766 C CA . ASN E 3 166 ? -6.883 43.721 -29.363 1.00 32.39 217 ASN D CA 1
ATOM 8767 C C . ASN E 3 166 ? -5.669 43.762 -30.287 1.00 37.01 217 ASN D C 1
ATOM 8768 O O . ASN E 3 166 ? -5.099 42.713 -30.609 1.00 35.79 217 ASN D O 1
ATOM 8773 N N . ARG E 3 167 ? -5.289 44.946 -30.765 1.00 38.53 218 ARG D N 1
ATOM 8774 C CA . ARG E 3 167 ? -4.011 45.091 -31.457 1.00 35.54 218 ARG D CA 1
ATOM 8775 C C . ARG E 3 167 ? -3.168 46.103 -30.701 1.00 35.56 218 ARG D C 1
ATOM 8776 O O . ARG E 3 167 ? -2.626 47.023 -31.313 1.00 36.46 218 ARG D O 1
ATOM 8784 N N . LEU E 3 168 ? -3.026 45.947 -29.386 1.00 33.66 219 LEU D N 1
ATOM 8785 C CA . LEU E 3 168 ? -2.287 46.913 -28.581 1.00 33.31 219 LEU D CA 1
ATOM 8786 C C . LEU E 3 168 ? -0.794 46.706 -28.797 1.00 34.05 219 LEU D C 1
ATOM 8787 O O . LEU E 3 168 ? -0.321 45.565 -28.800 1.00 33.63 219 LEU D O 1
ATOM 8792 N N . THR E 3 169 ? -0.055 47.801 -28.999 1.00 34.07 220 THR D N 1
ATOM 8793 C CA . THR E 3 169 ? 1.391 47.739 -29.186 1.00 36.82 220 THR D CA 1
ATOM 8794 C C . THR E 3 169 ? 2.082 48.428 -28.006 1.00 34.66 220 THR D C 1
ATOM 8795 O O . THR E 3 169 ? 1.458 48.731 -26.985 1.00 35.33 220 THR D O 1
ATOM 8799 N N . GLY E 3 170 ? 3.377 48.696 -28.159 1.00 34.61 221 GLY D N 1
ATOM 8800 C CA . GLY E 3 170 ? 4.132 49.209 -27.042 1.00 31.87 221 GLY D CA 1
ATOM 8801 C C . GLY E 3 170 ? 4.335 48.139 -25.977 1.00 34.40 221 GLY D C 1
ATOM 8802 O O . GLY E 3 170 ? 4.157 46.932 -26.190 1.00 32.12 221 GLY D O 1
ATOM 8803 N N . SER E 3 171 ? 4.752 48.609 -24.814 1.00 31.97 222 SER D N 1
ATOM 8804 C CA . SER E 3 171 ? 5.230 47.735 -23.757 1.00 31.99 222 SER D CA 1
ATOM 8805 C C . SER E 3 171 ? 4.126 47.370 -22.774 1.00 31.38 222 SER D C 1
ATOM 8806 O O . SER E 3 171 ? 3.083 48.014 -22.700 1.00 35.02 222 SER D O 1
ATOM 8809 N N . ILE E 3 172 ? 4.354 46.283 -22.050 1.00 34.89 223 ILE D N 1
ATOM 8810 C CA . ILE E 3 172 ? 3.593 45.988 -20.837 1.00 37.01 223 ILE D CA 1
ATOM 8811 C C . ILE E 3 172 ? 3.652 47.232 -19.966 1.00 38.68 223 ILE D C 1
ATOM 8812 O O . ILE E 3 172 ? 4.728 47.852 -19.864 1.00 36.97 223 ILE D O 1
ATOM 8817 N N . PRO E 3 173 ? 2.583 47.587 -19.294 1.00 33.68 224 PRO D N 1
ATOM 8818 C CA . PRO E 3 173 ? 2.776 48.764 -18.487 1.00 35.07 224 PRO D CA 1
ATOM 8819 C C . PRO E 3 173 ? 3.751 48.590 -17.360 1.00 35.23 224 PRO D C 1
ATOM 8820 O O . PRO E 3 173 ? 3.950 47.565 -16.811 1.00 39.81 224 PRO D O 1
ATOM 8824 N N . GLY E 3 174 ? 4.340 49.680 -16.959 1.00 41.80 225 GLY D N 1
ATOM 8825 C CA . GLY E 3 174 ? 5.294 49.650 -15.895 1.00 38.42 225 GLY D CA 1
ATOM 8826 C C . GLY E 3 174 ? 4.707 50.037 -14.578 1.00 36.19 225 GLY D C 1
ATOM 8827 O O . GLY E 3 174 ? 5.415 50.404 -13.705 1.00 38.24 225 GLY D O 1
ATOM 8828 N N . PHE E 3 175 ? 3.418 49.897 -14.413 1.00 33.11 226 PHE D N 1
ATOM 8829 C CA . PHE E 3 175 ? 2.833 50.299 -13.178 1.00 32.97 226 PHE D CA 1
ATOM 8830 C C . PHE E 3 175 ? 2.998 49.342 -12.045 1.00 36.89 226 PHE D C 1
ATOM 8831 O O . PHE E 3 175 ? 3.429 48.245 -12.215 1.00 35.54 226 PHE D O 1
ATOM 8839 N N . VAL E 3 176 ? 2.660 49.835 -10.876 1.00 37.57 227 VAL D N 1
ATOM 8840 C CA . VAL E 3 176 ? 2.658 49.083 -9.655 1.00 34.18 227 VAL D CA 1
ATOM 8841 C C . VAL E 3 176 ? 1.336 49.345 -8.981 1.00 34.56 227 VAL D C 1
ATOM 8842 O O . VAL E 3 176 ? 1.163 50.353 -8.358 1.00 38.08 227 VAL D O 1
ATOM 8846 N N . LEU E 3 177 ? 0.402 48.432 -9.151 1.00 38.08 228 LEU D N 1
ATOM 8847 C CA . LEU E 3 177 ? -0.917 48.464 -8.523 1.00 36.29 228 LEU D CA 1
ATOM 8848 C C . LEU E 3 177 ? -0.944 47.442 -7.396 1.00 36.87 228 LEU D C 1
ATOM 8849 O O . LEU E 3 177 ? -0.998 46.236 -7.674 1.00 39.10 228 LEU D O 1
ATOM 8854 N N . PRO E 3 178 ? -0.938 47.851 -6.127 1.00 36.39 229 PRO D N 1
ATOM 8855 C CA . PRO E 3 178 ? -0.755 46.863 -5.040 1.00 34.82 229 PRO D CA 1
ATOM 8856 C C . PRO E 3 178 ? -1.889 45.849 -4.939 1.00 35.43 229 PRO D C 1
ATOM 8857 O O . PRO E 3 178 ? -1.663 44.711 -4.509 1.00 34.85 229 PRO D O 1
ATOM 8861 N N . ALA E 3 179 ? -3.102 46.227 -5.320 1.00 31.59 230 ALA D N 1
ATOM 8862 C CA . ALA E 3 179 ? -4.269 45.378 -5.161 1.00 29.56 230 ALA D CA 1
ATOM 8863 C C . ALA E 3 179 ? -4.688 44.712 -6.456 1.00 28.68 230 ALA D C 1
ATOM 8864 O O . ALA E 3 179 ? -5.734 44.053 -6.489 1.00 30.24 230 ALA D O 1
ATOM 8866 N N . LEU E 3 180 ? -3.942 44.910 -7.540 1.00 30.51 231 LEU D N 1
ATOM 8867 C CA . LEU E 3 180 ? -4.332 44.269 -8.784 1.00 29.78 231 LEU D CA 1
ATOM 8868 C C . LEU E 3 180 ? -4.253 42.747 -8.632 1.00 31.53 231 LEU D C 1
ATOM 8869 O O . LEU E 3 180 ? -3.255 42.200 -8.143 1.00 28.95 231 LEU D O 1
ATOM 8874 N N . SER E 3 181 ? -5.307 42.060 -9.054 1.00 29.10 232 SER D N 1
ATOM 8875 C CA . SER E 3 181 ? -5.356 40.617 -8.925 1.00 29.82 232 SER D CA 1
ATOM 8876 C C . SER E 3 181 ? -5.278 39.898 -10.263 1.00 31.12 232 SER D C 1
ATOM 8877 O O . SER E 3 181 ? -4.492 38.957 -10.397 1.00 31.13 232 SER D O 1
ATOM 8880 N N . VAL E 3 182 ? -5.987 40.362 -11.289 1.00 29.74 233 VAL D N 1
ATOM 8881 C CA . VAL E 3 182 ? -5.948 39.752 -12.619 1.00 30.44 233 VAL D CA 1
ATOM 8882 C C . VAL E 3 182 ? -5.315 40.729 -13.606 1.00 30.88 233 VAL D C 1
ATOM 8883 O O . VAL E 3 182 ? -5.760 41.880 -13.736 1.00 26.22 233 VAL D O 1
ATOM 8887 N N . LEU E 3 183 ? -4.317 40.252 -14.347 1.00 32.02 234 LEU D N 1
ATOM 8888 C CA . LEU E 3 183 ? -3.772 41.003 -15.467 1.00 30.51 234 LEU D CA 1
ATOM 8889 C C . LEU E 3 183 ? -3.884 40.139 -16.705 1.00 30.16 234 LEU D C 1
ATOM 8890 O O . LEU E 3 183 ? -3.255 39.078 -16.784 1.00 28.98 234 LEU D O 1
ATOM 8895 N N . ASP E 3 184 ? -4.666 40.601 -17.676 1.00 30.71 235 ASP D N 1
ATOM 8896 C CA . ASP E 3 184 ? -4.938 39.817 -18.873 1.00 31.02 235 ASP D CA 1
ATOM 8897 C C . ASP E 3 184 ? -4.667 40.744 -20.044 1.00 30.71 235 ASP D C 1
ATOM 8898 O O . ASP E 3 184 ? -5.373 41.736 -20.226 1.00 29.82 235 ASP D O 1
ATOM 8903 N N . LEU E 3 185 ? -3.581 40.484 -20.763 1.00 32.61 236 LEU D N 1
ATOM 8904 C CA . LEU E 3 185 ? -3.237 41.260 -21.948 1.00 29.45 236 LEU D CA 1
ATOM 8905 C C . LEU E 3 185 ? -2.971 40.368 -23.153 1.00 30.13 236 LEU D C 1
ATOM 8906 O O . LEU E 3 185 ? -2.368 40.833 -24.122 1.00 32.69 236 LEU D O 1
ATOM 8911 N N . ASN E 3 186 ? -3.405 39.111 -23.123 1.00 29.60 237 ASN D N 1
ATOM 8912 C CA . ASN E 3 186 ? -2.985 38.153 -24.133 1.00 30.74 237 ASN D CA 1
ATOM 8913 C C . ASN E 3 186 ? -3.606 38.466 -25.496 1.00 29.37 237 ASN D C 1
ATOM 8914 O O . ASN E 3 186 ? -4.648 39.112 -25.606 1.00 32.29 237 ASN D O 1
ATOM 8919 N N . GLN E 3 187 ? -2.952 37.973 -26.550 1.00 33.29 238 GLN D N 1
ATOM 8920 C CA . GLN E 3 187 ? -3.337 38.247 -27.937 1.00 32.11 238 GLN D CA 1
ATOM 8921 C C . GLN E 3 187 ? -3.384 39.753 -28.201 1.00 33.21 238 GLN D C 1
ATOM 8922 O O . GLN E 3 187 ? -4.423 40.350 -28.468 1.00 32.17 238 GLN D O 1
ATOM 8928 N N . ASN E 3 188 ? -2.203 40.345 -28.122 1.00 32.55 239 ASN D N 1
ATOM 8929 C CA . ASN E 3 188 ? -1.995 41.716 -28.543 1.00 33.05 239 ASN D CA 1
ATOM 8930 C C . ASN E 3 188 ? -0.704 41.751 -29.358 1.00 33.07 239 ASN D C 1
ATOM 8931 O O . ASN E 3 188 ? -0.254 40.739 -29.906 1.00 34.08 239 ASN D O 1
ATOM 8936 N N . LEU E 3 189 ? -0.106 42.935 -29.481 1.00 34.07 240 LEU D N 1
ATOM 8937 C CA . LEU E 3 189 ? 1.184 43.095 -30.136 1.00 31.32 240 LEU D CA 1
ATOM 8938 C C . LEU E 3 189 ? 2.211 43.700 -29.191 1.00 32.86 240 LEU D C 1
ATOM 8939 O O . LEU E 3 189 ? 3.073 44.449 -29.627 1.00 36.37 240 LEU D O 1
ATOM 8944 N N . LEU E 3 190 ? 2.127 43.405 -27.900 1.00 31.21 241 LEU D N 1
ATOM 8945 C CA . LEU E 3 190 ? 2.983 44.091 -26.950 1.00 31.24 241 LEU D CA 1
ATOM 8946 C C . LEU E 3 190 ? 4.399 43.558 -27.019 1.00 29.20 241 LEU D C 1
ATOM 8947 O O . LEU E 3 190 ? 4.641 42.379 -27.288 1.00 31.96 241 LEU D O 1
ATOM 8952 N N . THR E 3 191 ? 5.345 44.448 -26.735 1.00 34.11 242 THR D N 1
ATOM 8953 C CA . THR E 3 191 ? 6.757 44.241 -27.023 1.00 33.60 242 THR D CA 1
ATOM 8954 C C . THR E 3 191 ? 7.531 44.668 -25.787 1.00 31.41 242 THR D C 1
ATOM 8955 O O . THR E 3 191 ? 6.939 45.071 -24.779 1.00 33.93 242 THR D O 1
ATOM 8959 N N . GLY E 3 192 ? 8.860 44.545 -25.847 1.00 30.66 243 GLY D N 1
ATOM 8960 C CA . GLY E 3 192 ? 9.733 44.869 -24.734 1.00 25.91 243 GLY D CA 1
ATOM 8961 C C . GLY E 3 192 ? 9.876 43.721 -23.751 1.00 32.34 243 GLY D C 1
ATOM 8962 O O . GLY E 3 192 ? 9.261 42.657 -23.904 1.00 31.83 243 GLY D O 1
ATOM 8963 N N . PRO E 3 193 ? 10.698 43.909 -22.723 1.00 36.89 244 PRO D N 1
ATOM 8964 C CA . PRO E 3 193 ? 10.822 42.892 -21.676 1.00 33.14 244 PRO D CA 1
ATOM 8965 C C . PRO E 3 193 ? 9.644 42.962 -20.720 1.00 35.86 244 PRO D C 1
ATOM 8966 O O . PRO E 3 193 ? 8.858 43.902 -20.725 1.00 33.51 244 PRO D O 1
ATOM 8970 N N . VAL E 3 194 ? 9.568 41.965 -19.849 1.00 40.15 245 VAL D N 1
ATOM 8971 C CA . VAL E 3 194 ? 8.595 42.007 -18.762 1.00 40.15 245 VAL D CA 1
ATOM 8972 C C . VAL E 3 194 ? 9.109 42.982 -17.711 1.00 38.87 245 VAL D C 1
ATOM 8973 O O . VAL E 3 194 ? 10.041 42.645 -16.970 1.00 41.61 245 VAL D O 1
ATOM 8977 N N . PRO E 3 195 ? 8.544 44.179 -17.600 1.00 40.04 246 PRO D N 1
ATOM 8978 C CA . PRO E 3 195 ? 9.083 45.154 -16.660 1.00 38.40 246 PRO D CA 1
ATOM 8979 C C . PRO E 3 195 ? 9.117 44.546 -15.272 1.00 37.81 246 PRO D C 1
ATOM 8980 O O . PRO E 3 195 ? 8.138 43.919 -14.844 1.00 41.03 246 PRO D O 1
ATOM 8984 N N . PRO E 3 196 ? 10.214 44.689 -14.530 1.00 41.13 247 PRO D N 1
ATOM 8985 C CA . PRO E 3 196 ? 10.290 43.980 -13.253 1.00 44.30 247 PRO D CA 1
ATOM 8986 C C . PRO E 3 196 ? 9.444 44.641 -12.197 1.00 42.65 247 PRO D C 1
ATOM 8987 O O . PRO E 3 196 ? 9.112 43.991 -11.197 1.00 40.52 247 PRO D O 1
ATOM 8991 N N . THR E 3 197 ? 9.013 45.882 -12.451 1.00 39.26 248 THR D N 1
ATOM 8992 C CA . THR E 3 197 ? 7.934 46.483 -11.676 1.00 36.79 248 THR D CA 1
ATOM 8993 C C . THR E 3 197 ? 6.758 45.523 -11.500 1.00 39.94 248 THR D C 1
ATOM 8994 O O . THR E 3 197 ? 6.059 45.578 -10.485 1.00 39.87 248 THR D O 1
ATOM 8998 N N . LEU E 3 198 ? 6.518 44.647 -12.479 1.00 38.55 249 LEU D N 1
ATOM 8999 C CA . LEU E 3 198 ? 5.380 43.734 -12.421 1.00 35.32 249 LEU D CA 1
ATOM 9000 C C . LEU E 3 198 ? 5.397 42.866 -11.167 1.00 37.81 249 LEU D C 1
ATOM 9001 O O . LEU E 3 198 ? 4.338 42.522 -10.630 1.00 37.48 249 LEU D O 1
ATOM 9006 N N . THR E 3 199 ? 6.573 42.503 -10.682 1.00 37.46 250 THR D N 1
ATOM 9007 C CA . THR E 3 199 ? 6.593 41.657 -9.511 1.00 37.31 250 THR D CA 1
ATOM 9008 C C . THR E 3 199 ? 6.437 42.441 -8.222 1.00 40.58 250 THR D C 1
ATOM 9009 O O . THR E 3 199 ? 6.592 41.874 -7.137 1.00 40.71 250 THR D O 1
ATOM 9013 N N . SER E 3 200 ? 6.106 43.723 -8.304 1.00 39.10 251 SER D N 1
ATOM 9014 C CA . SER E 3 200 ? 5.684 44.480 -7.135 1.00 37.63 251 SER D CA 1
ATOM 9015 C C . SER E 3 200 ? 4.165 44.516 -7.015 1.00 39.33 251 SER D C 1
ATOM 9016 O O . SER E 3 200 ? 3.645 45.156 -6.095 1.00 40.09 251 SER D O 1
ATOM 9019 N N . CYS E 3 201 ? 3.453 43.874 -7.949 1.00 36.05 252 CYS D N 1
ATOM 9020 C CA . CYS E 3 201 ? 2.004 43.689 -7.867 1.00 35.05 252 CYS D CA 1
ATOM 9021 C C . CYS E 3 201 ? 1.692 42.382 -7.131 1.00 40.49 252 CYS D C 1
ATOM 9022 O O . CYS E 3 201 ? 1.230 41.393 -7.699 1.00 38.61 252 CYS D O 1
ATOM 9025 N N . GLY E 3 202 ? 1.959 42.403 -5.823 1.00 39.19 253 GLY D N 1
ATOM 9026 C CA . GLY E 3 202 ? 1.894 41.183 -5.036 1.00 33.67 253 GLY D CA 1
ATOM 9027 C C . GLY E 3 202 ? 0.522 40.548 -4.973 1.00 39.78 253 GLY D C 1
ATOM 9028 O O . GLY E 3 202 ? 0.407 39.329 -4.806 1.00 43.98 253 GLY D O 1
ATOM 9029 N N . SER E 3 203 ? -0.538 41.347 -5.079 1.00 32.59 254 SER D N 1
ATOM 9030 C CA . SER E 3 203 ? -1.859 40.749 -5.070 1.00 30.84 254 SER D CA 1
ATOM 9031 C C . SER E 3 203 ? -2.109 39.860 -6.281 1.00 31.09 254 SER D C 1
ATOM 9032 O O . SER E 3 203 ? -3.130 39.164 -6.308 1.00 34.68 254 SER D O 1
ATOM 9035 N N . LEU E 3 204 ? -1.216 39.852 -7.273 1.00 29.59 255 LEU D N 1
ATOM 9036 C CA . LEU E 3 204 ? -1.524 39.167 -8.520 1.00 32.47 255 LEU D CA 1
ATOM 9037 C C . LEU E 3 204 ? -1.761 37.665 -8.320 1.00 35.97 255 LEU D C 1
ATOM 9038 O O . LEU E 3 204 ? -0.976 36.964 -7.670 1.00 30.50 255 LEU D O 1
ATOM 9043 N N . ILE E 3 205 ? -2.877 37.191 -8.874 1.00 30.82 256 ILE D N 1
ATOM 9044 C CA . ILE E 3 205 ? -3.226 35.775 -8.887 1.00 28.03 256 ILE D CA 1
ATOM 9045 C C . ILE E 3 205 ? -3.231 35.193 -10.290 1.00 29.44 256 ILE D C 1
ATOM 9046 O O . ILE E 3 205 ? -3.243 33.962 -10.430 1.00 31.71 256 ILE D O 1
ATOM 9051 N N . LYS E 3 206 ? -3.202 36.021 -11.330 1.00 30.13 257 LYS D N 1
ATOM 9052 C CA . LYS E 3 206 ? -3.241 35.547 -12.707 1.00 28.71 257 LYS D CA 1
ATOM 9053 C C . LYS E 3 206 ? -2.524 36.536 -13.607 1.00 29.01 257 LYS D C 1
ATOM 9054 O O . LYS E 3 206 ? -2.855 37.721 -13.587 1.00 29.74 257 LYS D O 1
ATOM 9060 N N . ILE E 3 207 ? -1.554 36.051 -14.378 1.00 26.96 258 ILE D N 1
ATOM 9061 C CA . ILE E 3 207 ? -0.890 36.842 -15.400 1.00 30.23 258 ILE D CA 1
ATOM 9062 C C . ILE E 3 207 ? -1.027 36.108 -16.719 1.00 32.17 258 ILE D C 1
ATOM 9063 O O . ILE E 3 207 ? -0.392 35.070 -16.924 1.00 32.11 258 ILE D O 1
ATOM 9068 N N . ASP E 3 208 ? -1.850 36.642 -17.615 1.00 29.49 259 ASP D N 1
ATOM 9069 C CA . ASP E 3 208 ? -2.015 36.098 -18.962 1.00 32.33 259 ASP D CA 1
ATOM 9070 C C . ASP E 3 208 ? -1.427 37.108 -19.946 1.00 33.04 259 ASP D C 1
ATOM 9071 O O . ASP E 3 208 ? -2.072 38.104 -20.292 1.00 34.57 259 ASP D O 1
ATOM 9076 N N . LEU E 3 209 ? -0.197 36.858 -20.386 1.00 35.55 260 LEU D N 1
ATOM 9077 C CA . LEU E 3 209 ? 0.445 37.665 -21.411 1.00 31.85 260 LEU D CA 1
ATOM 9078 C C . LEU E 3 209 ? 0.666 36.879 -22.676 1.00 30.57 260 LEU D C 1
ATOM 9079 O O . LEU E 3 209 ? 1.472 37.283 -23.511 1.00 31.41 260 LEU D O 1
ATOM 9084 N N . SER E 3 210 ? 0.031 35.734 -22.810 1.00 30.63 261 SER D N 1
ATOM 9085 C CA . SER E 3 210 ? 0.389 34.896 -23.933 1.00 31.45 261 SER D CA 1
ATOM 9086 C C . SER E 3 210 ? -0.033 35.533 -25.257 1.00 33.29 261 SER D C 1
ATOM 9087 O O . SER E 3 210 ? -0.901 36.402 -25.322 1.00 30.15 261 SER D O 1
ATOM 9090 N N . ARG E 3 211 ? 0.594 35.065 -26.326 1.00 34.84 262 ARG D N 1
ATOM 9091 C CA . ARG E 3 211 ? 0.371 35.554 -27.678 1.00 33.14 262 ARG D CA 1
ATOM 9092 C C . ARG E 3 211 ? 0.596 37.056 -27.769 1.00 33.04 262 ARG D C 1
ATOM 9093 O O . ARG E 3 211 ? -0.277 37.828 -28.163 1.00 33.75 262 ARG D O 1
ATOM 9101 N N . ASN E 3 212 ? 1.811 37.453 -27.428 1.00 35.49 263 ASN D N 1
ATOM 9102 C CA . ASN E 3 212 ? 2.264 38.795 -27.747 1.00 32.93 263 ASN D CA 1
ATOM 9103 C C . ASN E 3 212 ? 3.631 38.699 -28.398 1.00 31.49 263 ASN D C 1
ATOM 9104 O O . ASN E 3 212 ? 3.956 37.688 -29.023 1.00 29.40 263 ASN D O 1
ATOM 9109 N N . ARG E 3 213 ? 4.437 39.742 -28.244 1.00 35.12 264 ARG D N 1
ATOM 9110 C CA . ARG E 3 213 ? 5.801 39.763 -28.757 1.00 32.61 264 ARG D CA 1
ATOM 9111 C C . ARG E 3 213 ? 6.758 40.173 -27.653 1.00 34.11 264 ARG D C 1
ATOM 9112 O O . ARG E 3 213 ? 7.807 40.765 -27.930 1.00 34.72 264 ARG D O 1
ATOM 9120 N N . VAL E 3 214 ? 6.380 39.923 -26.391 1.00 33.96 265 VAL D N 1
ATOM 9121 C CA . VAL E 3 214 ? 7.244 40.318 -25.293 1.00 32.91 265 VAL D CA 1
ATOM 9122 C C . VAL E 3 214 ? 8.550 39.525 -25.387 1.00 33.56 265 VAL D C 1
ATOM 9123 O O . VAL E 3 214 ? 8.567 38.329 -25.747 1.00 31.77 265 VAL D O 1
ATOM 9127 N N . THR E 3 215 ? 9.669 40.211 -25.136 1.00 33.40 266 THR D N 1
ATOM 9128 C CA . THR E 3 215 ? 11.003 39.620 -25.218 1.00 31.61 266 THR D CA 1
ATOM 9129 C C . THR E 3 215 ? 11.665 39.664 -23.854 1.00 31.96 266 THR D C 1
ATOM 9130 O O . THR E 3 215 ? 11.042 40.023 -22.854 1.00 31.27 266 THR D O 1
ATOM 9134 N N . GLY E 3 216 ? 12.924 39.225 -23.811 1.00 31.22 267 GLY D N 1
ATOM 9135 C CA . GLY E 3 216 ? 13.670 39.196 -22.576 1.00 34.91 267 GLY D CA 1
ATOM 9136 C C . GLY E 3 216 ? 13.278 38.029 -21.696 1.00 35.36 267 GLY D C 1
ATOM 9137 O O . GLY E 3 216 ? 12.456 37.188 -22.072 1.00 35.84 267 GLY D O 1
ATOM 9138 N N . PRO E 3 217 ? 13.863 37.946 -20.507 1.00 40.10 268 PRO D N 1
ATOM 9139 C CA . PRO E 3 217 ? 13.656 36.774 -19.648 1.00 40.76 268 PRO D CA 1
ATOM 9140 C C . PRO E 3 217 ? 12.520 36.981 -18.653 1.00 41.40 268 PRO D C 1
ATOM 9141 O O . PRO E 3 217 ? 12.001 38.083 -18.482 1.00 41.75 268 PRO D O 1
ATOM 9145 N N . ILE E 3 218 ? 12.163 35.900 -17.975 1.00 40.84 269 ILE D N 1
ATOM 9146 C CA . ILE E 3 218 ? 11.238 36.029 -16.840 1.00 42.43 269 ILE D CA 1
ATOM 9147 C C . ILE E 3 218 ? 11.949 36.722 -15.684 1.00 40.86 269 ILE D C 1
ATOM 9148 O O . ILE E 3 218 ? 13.076 36.341 -15.335 1.00 44.84 269 ILE D O 1
ATOM 9153 N N . PRO E 3 219 ? 11.332 37.704 -15.043 1.00 42.18 270 PRO D N 1
ATOM 9154 C CA . PRO E 3 219 ? 12.003 38.375 -13.929 1.00 42.66 270 PRO D CA 1
ATOM 9155 C C . PRO E 3 219 ? 12.418 37.384 -12.857 1.00 47.15 270 PRO D C 1
ATOM 9156 O O . PRO E 3 219 ? 11.628 36.563 -12.398 1.00 48.37 270 PRO D O 1
ATOM 9160 N N . GLU E 3 220 ? 13.670 37.490 -12.449 1.00 51.92 271 GLU D N 1
ATOM 9161 C CA . GLU E 3 220 ? 14.174 36.669 -11.362 1.00 46.03 271 GLU D CA 1
ATOM 9162 C C . GLU E 3 220 ? 13.361 36.913 -10.094 1.00 49.48 271 GLU D C 1
ATOM 9163 O O . GLU E 3 220 ? 13.076 35.983 -9.341 1.00 52.35 271 GLU D O 1
ATOM 9169 N N . SER E 3 221 ? 12.983 38.169 -9.848 1.00 49.68 272 SER D N 1
ATOM 9170 C CA . SER E 3 221 ? 12.127 38.564 -8.728 1.00 46.06 272 SER D CA 1
ATOM 9171 C C . SER E 3 221 ? 10.811 37.819 -8.683 1.00 48.76 272 SER D C 1
ATOM 9172 O O . SER E 3 221 ? 10.074 37.941 -7.690 1.00 50.92 272 SER D O 1
ATOM 9175 N N . GLN E 3 222 ? 10.468 37.101 -9.751 1.00 43.61 273 GLN D N 1
ATOM 9176 C CA . GLN E 3 222 ? 9.148 36.497 -9.883 1.00 44.67 273 GLN D CA 1
ATOM 9177 C C . GLN E 3 222 ? 8.737 35.654 -8.673 1.00 48.21 273 GLN D C 1
ATOM 9178 O O . GLN E 3 222 ? 7.533 35.464 -8.446 1.00 46.56 273 GLN D O 1
ATOM 9184 N N . ASN E 3 223 ? 9.708 35.218 -7.850 1.00 50.16 274 ASN D N 1
ATOM 9185 C CA . ASN E 3 223 ? 9.468 34.479 -6.609 1.00 47.54 274 ASN D CA 1
ATOM 9186 C C . ASN E 3 223 ? 8.461 35.145 -5.705 1.00 45.88 274 ASN D C 1
ATOM 9187 O O . ASN E 3 223 ? 7.899 34.497 -4.821 1.00 42.89 274 ASN D O 1
ATOM 9192 N N . ARG E 3 224 ? 8.376 36.456 -5.828 1.00 44.75 275 ARG D N 1
ATOM 9193 C CA . ARG E 3 224 ? 7.608 37.312 -4.948 1.00 45.97 275 ARG D CA 1
ATOM 9194 C C . ARG E 3 224 ? 6.107 37.221 -4.957 1.00 45.97 275 ARG D C 1
ATOM 9195 O O . ARG E 3 224 ? 5.465 37.607 -3.999 1.00 44.50 275 ARG D O 1
ATOM 9203 N N . LEU E 3 225 ? 5.533 36.724 -6.031 1.00 44.12 276 LEU D N 1
ATOM 9204 C CA . LEU E 3 225 ? 4.110 36.608 -6.081 1.00 42.97 276 LEU D CA 1
ATOM 9205 C C . LEU E 3 225 ? 3.685 35.377 -5.378 1.00 41.07 276 LEU D C 1
ATOM 9206 O O . LEU E 3 225 ? 3.658 34.345 -5.972 1.00 43.09 276 LEU D O 1
ATOM 9211 N N . ASN E 3 226 ? 3.300 35.490 -4.121 1.00 39.37 277 ASN D N 1
ATOM 9212 C CA . ASN E 3 226 ? 2.849 34.344 -3.370 1.00 42.56 277 ASN D CA 1
ATOM 9213 C C . ASN E 3 226 ? 1.476 33.876 -3.688 1.00 39.31 277 ASN D C 1
ATOM 9214 O O . ASN E 3 226 ? 1.121 32.787 -3.327 1.00 38.83 277 ASN D O 1
ATOM 9219 N N . GLN E 3 227 ? 0.694 34.716 -4.329 1.00 35.44 278 GLN D N 1
ATOM 9220 C CA . GLN E 3 227 ? -0.670 34.428 -4.593 1.00 30.93 278 GLN D CA 1
ATOM 9221 C C . GLN E 3 227 ? -0.998 34.037 -5.994 1.00 30.84 278 GLN D C 1
ATOM 9222 O O . GLN E 3 227 ? -2.097 33.692 -6.255 1.00 31.86 278 GLN D O 1
ATOM 9228 N N . LEU E 3 228 ? -0.030 34.073 -6.877 1.00 31.40 279 LEU D N 1
ATOM 9229 C CA . LEU E 3 228 ? -0.225 33.772 -8.274 1.00 32.45 279 LEU D CA 1
ATOM 9230 C C . LEU E 3 228 ? -0.587 32.335 -8.506 1.00 32.02 279 LEU D C 1
ATOM 9231 O O . LEU E 3 228 ? 0.130 31.466 -8.157 1.00 31.50 279 LEU D O 1
ATOM 9236 N N . VAL E 3 229 ? -1.712 32.119 -9.148 1.00 29.65 280 VAL D N 1
ATOM 9237 C CA . VAL E 3 229 ? -2.275 30.803 -9.383 1.00 32.42 280 VAL D CA 1
ATOM 9238 C C . VAL E 3 229 ? -1.980 30.330 -10.798 1.00 32.99 280 VAL D C 1
ATOM 9239 O O . VAL E 3 229 ? -1.623 29.169 -11.005 1.00 30.97 280 VAL D O 1
ATOM 9243 N N . LEU E 3 230 ? -2.105 31.229 -11.773 1.00 30.77 281 LEU D N 1
ATOM 9244 C CA . LEU E 3 230 ? -1.834 30.926 -13.174 1.00 31.45 281 LEU D CA 1
ATOM 9245 C C . LEU E 3 230 ? -0.911 31.968 -13.813 1.00 32.51 281 LEU D C 1
ATOM 9246 O O . LEU E 3 230 ? -1.084 33.185 -13.612 1.00 32.10 281 LEU D O 1
ATOM 9251 N N . LEU E 3 231 ? 0.070 31.482 -14.590 1.00 32.26 282 LEU D N 1
ATOM 9252 C CA . LEU E 3 231 ? 0.977 32.333 -15.361 1.00 29.53 282 LEU D CA 1
ATOM 9253 C C . LEU E 3 231 ? 1.129 31.772 -16.777 1.00 29.15 282 LEU D C 1
ATOM 9254 O O . LEU E 3 231 ? 1.549 30.623 -16.964 1.00 34.44 282 LEU D O 1
ATOM 9259 N N . ASP E 3 232 ? 0.808 32.577 -17.777 1.00 32.83 283 ASP D N 1
ATOM 9260 C CA . ASP E 3 232 ? 0.792 32.124 -19.159 1.00 31.41 283 ASP D CA 1
ATOM 9261 C C . ASP E 3 232 ? 1.611 33.093 -19.999 1.00 33.73 283 ASP D C 1
ATOM 9262 O O . ASP E 3 232 ? 1.182 34.219 -20.244 1.00 32.94 283 ASP D O 1
ATOM 9267 N N . LEU E 3 233 ? 2.778 32.664 -20.444 1.00 30.40 284 LEU D N 1
ATOM 9268 C CA . LEU E 3 233 ? 3.674 33.483 -21.243 1.00 32.83 284 LEU D CA 1
ATOM 9269 C C . LEU E 3 233 ? 3.858 32.855 -22.615 1.00 35.38 284 LEU D C 1
ATOM 9270 O O . LEU E 3 233 ? 4.890 33.053 -23.282 1.00 32.15 284 LEU D O 1
ATOM 9275 N N . SER E 3 234 ? 2.878 32.062 -23.016 1.00 32.84 285 SER D N 1
ATOM 9276 C CA . SER E 3 234 ? 2.995 31.261 -24.211 1.00 34.98 285 SER D CA 1
ATOM 9277 C C . SER E 3 234 ? 3.064 32.162 -25.435 1.00 30.82 285 SER D C 1
ATOM 9278 O O . SER E 3 234 ? 2.488 33.239 -25.452 1.00 29.13 285 SER D O 1
ATOM 9281 N N . TYR E 3 235 ? 3.714 31.675 -26.485 1.00 30.81 286 TYR D N 1
ATOM 9282 C CA . TYR E 3 235 ? 3.767 32.345 -27.779 1.00 30.07 286 TYR D CA 1
ATOM 9283 C C . TYR E 3 235 ? 4.228 33.804 -27.659 1.00 31.71 286 TYR D C 1
ATOM 9284 O O . TYR E 3 235 ? 3.541 34.754 -28.052 1.00 29.55 286 TYR D O 1
ATOM 9293 N N . ASN E 3 236 ? 5.445 33.954 -27.150 1.00 31.82 287 ASN D N 1
ATOM 9294 C CA . ASN E 3 236 ? 6.118 35.238 -27.091 1.00 31.57 287 ASN D CA 1
ATOM 9295 C C . ASN E 3 236 ? 7.533 35.014 -27.587 1.00 35.95 287 ASN D C 1
ATOM 9296 O O . ASN E 3 236 ? 7.818 33.983 -28.205 1.00 34.41 287 ASN D O 1
ATOM 9301 N N . ARG E 3 237 ? 8.423 35.961 -27.345 1.00 32.30 288 ARG D N 1
ATOM 9302 C CA . ARG E 3 237 ? 9.799 35.716 -27.746 1.00 32.69 288 ARG D CA 1
ATOM 9303 C C . ARG E 3 237 ? 10.735 35.752 -26.572 1.00 36.84 288 ARG D C 1
ATOM 9304 O O . ARG E 3 237 ? 11.759 36.447 -26.610 1.00 40.76 288 ARG D O 1
ATOM 9312 N N . LEU E 3 238 ? 10.375 35.048 -25.526 1.00 35.87 289 LEU D N 1
ATOM 9313 C CA . LEU E 3 238 ? 11.199 35.076 -24.348 1.00 35.54 289 LEU D CA 1
ATOM 9314 C C . LEU E 3 238 ? 12.518 34.382 -24.651 1.00 37.17 289 LEU D C 1
ATOM 9315 O O . LEU E 3 238 ? 12.618 33.542 -25.551 1.00 35.58 289 LEU D O 1
ATOM 9320 N N . SER E 3 239 ? 13.540 34.785 -23.919 1.00 39.01 290 SER D N 1
ATOM 9321 C CA . SER E 3 239 ? 14.817 34.104 -23.880 1.00 43.55 290 SER D CA 1
ATOM 9322 C C . SER E 3 239 ? 15.064 33.624 -22.455 1.00 44.68 290 SER D C 1
ATOM 9323 O O . SER E 3 239 ? 14.434 34.097 -21.500 1.00 42.05 290 SER D O 1
ATOM 9326 N N . GLY E 3 240 ? 15.952 32.642 -22.312 1.00 44.00 291 GLY D N 1
ATOM 9327 C CA . GLY E 3 240 ? 16.248 32.098 -20.998 1.00 40.84 291 GLY D CA 1
ATOM 9328 C C . GLY E 3 240 ? 17.139 33.034 -20.203 1.00 45.59 291 GLY D C 1
ATOM 9329 O O . GLY E 3 240 ? 17.325 34.180 -20.606 1.00 47.87 291 GLY D O 1
ATOM 9330 N N . PRO E 3 241 ? 17.712 32.546 -19.088 1.00 46.56 292 PRO D N 1
ATOM 9331 C CA . PRO E 3 241 ? 17.488 31.179 -18.606 1.00 46.46 292 PRO D CA 1
ATOM 9332 C C . PRO E 3 241 ? 16.307 31.081 -17.622 1.00 44.40 292 PRO D C 1
ATOM 9333 O O . PRO E 3 241 ? 15.709 32.105 -17.303 1.00 44.26 292 PRO D O 1
ATOM 9337 N N . PHE E 3 242 ? 15.988 29.875 -17.153 1.00 45.66 293 PHE D N 1
ATOM 9338 C CA . PHE E 3 242 ? 14.991 29.733 -16.103 1.00 46.14 293 PHE D CA 1
ATOM 9339 C C . PHE E 3 242 ? 15.436 30.473 -14.847 1.00 41.74 293 PHE D C 1
ATOM 9340 O O . PHE E 3 242 ? 16.603 30.371 -14.446 1.00 42.34 293 PHE D O 1
ATOM 9348 N N . PRO E 3 243 ? 14.533 31.198 -14.193 1.00 40.93 294 PRO D N 1
ATOM 9349 C CA . PRO E 3 243 ? 14.853 31.784 -12.887 1.00 42.60 294 PRO D CA 1
ATOM 9350 C C . PRO E 3 243 ? 15.372 30.716 -11.927 1.00 46.12 294 PRO D C 1
ATOM 9351 O O . PRO E 3 243 ? 14.817 29.618 -11.836 1.00 47.51 294 PRO D O 1
ATOM 9355 N N . SER E 3 244 ? 16.451 31.052 -11.207 1.00 44.33 295 SER D N 1
ATOM 9356 C CA . SER E 3 244 ? 17.113 30.085 -10.334 1.00 45.26 295 SER D CA 1
ATOM 9357 C C . SER E 3 244 ? 16.138 29.515 -9.300 1.00 52.97 295 SER D C 1
ATOM 9358 O O . SER E 3 244 ? 16.017 28.291 -9.140 1.00 49.69 295 SER D O 1
ATOM 9361 N N . SER E 3 245 ? 15.437 30.387 -8.585 1.00 52.40 296 SER D N 1
ATOM 9362 C CA . SER E 3 245 ? 14.455 29.953 -7.606 1.00 47.13 296 SER D CA 1
ATOM 9363 C C . SER E 3 245 ? 13.056 30.165 -8.158 1.00 48.21 296 SER D C 1
ATOM 9364 O O . SER E 3 245 ? 12.759 31.216 -8.736 1.00 47.78 296 SER D O 1
ATOM 9367 N N . LEU E 3 246 ? 12.205 29.156 -7.983 1.00 45.99 297 LEU D N 1
ATOM 9368 C CA . LEU E 3 246 ? 10.770 29.304 -8.154 1.00 45.25 297 LEU D CA 1
ATOM 9369 C C . LEU E 3 246 ? 10.025 29.094 -6.856 1.00 43.27 297 LEU D C 1
ATOM 9370 O O . LEU E 3 246 ? 8.799 29.104 -6.864 1.00 41.96 297 LEU D O 1
ATOM 9375 N N . GLN E 3 247 ? 10.731 28.903 -5.745 1.00 43.66 298 GLN D N 1
ATOM 9376 C CA . GLN E 3 247 ? 10.090 28.344 -4.565 1.00 45.47 298 GLN D CA 1
ATOM 9377 C C . GLN E 3 247 ? 9.161 29.332 -3.872 1.00 45.24 298 GLN D C 1
ATOM 9378 O O . GLN E 3 247 ? 8.256 28.905 -3.150 1.00 49.08 298 GLN D O 1
ATOM 9384 N N . GLY E 3 248 ? 9.330 30.632 -4.069 1.00 40.54 299 GLY D N 1
ATOM 9385 C CA . GLY E 3 248 ? 8.349 31.524 -3.475 1.00 46.67 299 GLY D CA 1
ATOM 9386 C C . GLY E 3 248 ? 6.927 31.338 -4.000 1.00 47.48 299 GLY D C 1
ATOM 9387 O O . GLY E 3 248 ? 5.964 31.685 -3.308 1.00 47.74 299 GLY D O 1
ATOM 9388 N N . LEU E 3 249 ? 6.773 30.793 -5.204 1.00 44.58 300 LEU D N 1
ATOM 9389 C CA . LEU E 3 249 ? 5.496 30.844 -5.909 1.00 41.38 300 LEU D CA 1
ATOM 9390 C C . LEU E 3 249 ? 4.578 29.686 -5.528 1.00 40.59 300 LEU D C 1
ATOM 9391 O O . LEU E 3 249 ? 4.133 28.925 -6.381 1.00 39.26 300 LEU D O 1
ATOM 9396 N N . ASN E 3 250 ? 4.261 29.576 -4.239 1.00 40.21 301 ASN D N 1
ATOM 9397 C CA . ASN E 3 250 ? 3.614 28.369 -3.732 1.00 41.83 301 ASN D CA 1
ATOM 9398 C C . ASN E 3 250 ? 2.088 28.392 -3.832 1.00 42.94 301 ASN D C 1
ATOM 9399 O O . ASN E 3 250 ? 1.411 27.674 -3.081 1.00 45.16 301 ASN D O 1
ATOM 9404 N N . SER E 3 251 ? 1.530 29.199 -4.723 1.00 39.64 302 SER D N 1
ATOM 9405 C CA . SER E 3 251 ? 0.157 29.020 -5.171 1.00 34.41 302 SER D CA 1
ATOM 9406 C C . SER E 3 251 ? 0.105 28.624 -6.636 1.00 33.26 302 SER D C 1
ATOM 9407 O O . SER E 3 251 ? -0.979 28.376 -7.165 1.00 35.83 302 SER D O 1
ATOM 9410 N N . LEU E 3 252 ? 1.238 28.573 -7.309 1.00 30.71 303 LEU D N 1
ATOM 9411 C CA . LEU E 3 252 ? 1.201 28.409 -8.745 1.00 29.57 303 LEU D CA 1
ATOM 9412 C C . LEU E 3 252 ? 0.643 27.036 -9.098 1.00 31.63 303 LEU D C 1
ATOM 9413 O O . LEU E 3 252 ? 1.193 25.999 -8.703 1.00 30.79 303 LEU D O 1
ATOM 9418 N N . GLN E 3 253 ? -0.489 27.024 -9.790 1.00 31.73 304 GLN D N 1
ATOM 9419 C CA . GLN E 3 253 ? -1.023 25.762 -10.271 1.00 33.71 304 GLN D CA 1
ATOM 9420 C C . GLN E 3 253 ? -0.695 25.526 -11.720 1.00 33.21 304 GLN D C 1
ATOM 9421 O O . GLN E 3 253 ? -0.665 24.365 -12.144 1.00 32.85 304 GLN D O 1
ATOM 9427 N N . ALA E 3 254 ? -0.451 26.599 -12.476 1.00 33.58 305 ALA D N 1
ATOM 9428 C CA . ALA E 3 254 ? -0.205 26.493 -13.907 1.00 31.31 305 ALA D CA 1
ATOM 9429 C C . ALA E 3 254 ? 0.908 27.432 -14.359 1.00 28.95 305 ALA D C 1
ATOM 9430 O O . ALA E 3 254 ? 0.889 28.633 -14.069 1.00 31.00 305 ALA D O 1
ATOM 9432 N N . LEU E 3 255 ? 1.836 26.891 -15.140 1.00 30.04 306 LEU D N 1
ATOM 9433 C CA . LEU E 3 255 ? 2.849 27.699 -15.817 1.00 30.56 306 LEU D CA 1
ATOM 9434 C C . LEU E 3 255 ? 2.958 27.210 -17.253 1.00 29.65 306 LEU D C 1
ATOM 9435 O O . LEU E 3 255 ? 3.228 26.032 -17.495 1.00 30.47 306 LEU D O 1
ATOM 9440 N N . MET E 3 256 ? 2.683 28.085 -18.207 1.00 30.28 307 MET D N 1
ATOM 9441 C CA . MET E 3 256 ? 2.721 27.706 -19.620 1.00 31.61 307 MET D CA 1
ATOM 9442 C C . MET E 3 256 ? 3.617 28.664 -20.402 1.00 32.44 307 MET D C 1
ATOM 9443 O O . MET E 3 256 ? 3.268 29.832 -20.588 1.00 35.16 307 MET D O 1
ATOM 9448 N N . LEU E 3 257 ? 4.780 28.173 -20.839 1.00 34.90 308 LEU D N 1
ATOM 9449 C CA . LEU E 3 257 ? 5.719 28.913 -21.678 1.00 34.19 308 LEU D CA 1
ATOM 9450 C C . LEU E 3 257 ? 5.691 28.474 -23.135 1.00 30.63 308 LEU D C 1
ATOM 9451 O O . LEU E 3 257 ? 6.577 28.861 -23.897 1.00 33.67 308 LEU D O 1
ATOM 9456 N N . LYS E 3 258 ? 4.693 27.702 -23.545 1.00 30.25 309 LYS D N 1
ATOM 9457 C CA . LYS E 3 258 ? 4.731 27.060 -24.851 1.00 28.91 309 LYS D CA 1
ATOM 9458 C C . LYS E 3 258 ? 4.782 28.098 -25.957 1.00 33.55 309 LYS D C 1
ATOM 9459 O O . LYS E 3 258 ? 4.037 29.081 -25.945 1.00 30.13 309 LYS D O 1
ATOM 9465 N N . GLY E 3 259 ? 5.666 27.861 -26.932 1.00 38.76 310 GLY D N 1
ATOM 9466 C CA . GLY E 3 259 ? 5.736 28.673 -28.128 1.00 35.08 310 GLY D CA 1
ATOM 9467 C C . GLY E 3 259 ? 6.866 29.683 -28.172 1.00 33.98 310 GLY D C 1
ATOM 9468 O O . GLY E 3 259 ? 7.073 30.305 -29.225 1.00 39.41 310 GLY D O 1
ATOM 9469 N N . ASN E 3 260 ? 7.556 29.917 -27.058 1.00 38.52 311 ASN D N 1
ATOM 9470 C CA . ASN E 3 260 ? 8.757 30.749 -27.062 1.00 36.00 311 ASN D CA 1
ATOM 9471 C C . ASN E 3 260 ? 9.889 29.970 -27.725 1.00 35.45 311 ASN D C 1
ATOM 9472 O O . ASN E 3 260 ? 10.772 29.419 -27.066 1.00 36.73 311 ASN D O 1
ATOM 9477 N N . ASN E 3 261 ? 9.896 29.992 -29.064 1.00 38.22 312 ASN D N 1
ATOM 9478 C CA . ASN E 3 261 ? 10.728 29.089 -29.855 1.00 40.63 312 ASN D CA 1
ATOM 9479 C C . ASN E 3 261 ? 12.237 29.273 -29.653 1.00 40.17 312 ASN D C 1
ATOM 9480 O O . ASN E 3 261 ? 13.002 28.379 -30.028 1.00 42.13 312 ASN D O 1
ATOM 9485 N N . LYS E 3 262 ? 12.697 30.395 -29.104 1.00 40.49 313 LYS D N 1
ATOM 9486 C CA . LYS E 3 262 ? 14.121 30.608 -28.854 1.00 40.53 313 LYS D CA 1
ATOM 9487 C C . LYS E 3 262 ? 14.422 30.727 -27.364 1.00 42.47 313 LYS D C 1
ATOM 9488 O O . LYS E 3 262 ? 15.384 31.394 -26.970 1.00 38.49 313 LYS D O 1
ATOM 9494 N N . PHE E 3 263 ? 13.621 30.057 -26.530 1.00 39.27 314 PHE D N 1
ATOM 9495 C CA . PHE E 3 263 ? 13.805 30.144 -25.083 1.00 39.98 314 PHE D CA 1
ATOM 9496 C C . PHE E 3 263 ? 15.168 29.584 -24.678 1.00 42.81 314 PHE D C 1
ATOM 9497 O O . PHE E 3 263 ? 15.898 30.203 -23.896 1.00 45.93 314 PHE D O 1
ATOM 9505 N N . SER E 3 264 ? 15.503 28.390 -25.172 1.00 46.62 315 SER D N 1
ATOM 9506 C CA . SER E 3 264 ? 16.878 27.880 -25.262 1.00 47.83 315 SER D CA 1
ATOM 9507 C C . SER E 3 264 ? 17.692 27.867 -23.970 1.00 44.00 315 SER D C 1
ATOM 9508 O O . SER E 3 264 ? 18.519 28.760 -23.760 1.00 44.21 315 SER D O 1
ATOM 9511 N N . THR E 3 265 ? 17.468 26.875 -23.112 1.00 42.19 316 THR D N 1
ATOM 9512 C CA . THR E 3 265 ? 18.215 26.673 -21.863 1.00 45.03 316 THR D CA 1
ATOM 9513 C C . THR E 3 265 ? 17.923 25.249 -21.381 1.00 43.22 316 THR D C 1
ATOM 9514 O O . THR E 3 265 ? 17.400 24.422 -22.136 1.00 44.16 316 THR D O 1
ATOM 9518 N N . THR E 3 266 ? 18.237 24.981 -20.126 1.00 43.23 317 THR D N 1
ATOM 9519 C CA . THR E 3 266 ? 18.068 23.702 -19.466 1.00 42.28 317 THR D CA 1
ATOM 9520 C C . THR E 3 266 ? 17.047 23.849 -18.352 1.00 46.15 317 THR D C 1
ATOM 9521 O O . THR E 3 266 ? 16.767 24.955 -17.895 1.00 48.61 317 THR D O 1
ATOM 9525 N N . ILE E 3 267 ? 16.470 22.730 -17.927 1.00 47.04 318 ILE D N 1
ATOM 9526 C CA . ILE E 3 267 ? 15.631 22.744 -16.731 1.00 44.43 318 ILE D CA 1
ATOM 9527 C C . ILE E 3 267 ? 16.488 22.287 -15.558 1.00 43.45 318 ILE D C 1
ATOM 9528 O O . ILE E 3 267 ? 16.612 21.077 -15.322 1.00 46.24 318 ILE D O 1
ATOM 9533 N N . PRO E 3 268 ? 17.105 23.193 -14.804 1.00 46.84 319 PRO D N 1
ATOM 9534 C CA . PRO E 3 268 ? 17.948 22.753 -13.686 1.00 49.10 319 PRO D CA 1
ATOM 9535 C C . PRO E 3 268 ? 17.123 22.051 -12.616 1.00 45.07 319 PRO D C 1
ATOM 9536 O O . PRO E 3 268 ? 15.909 22.239 -12.497 1.00 44.47 319 PRO D O 1
ATOM 9540 N N . GLU E 3 269 ? 17.811 21.239 -11.815 1.00 46.56 320 GLU D N 1
ATOM 9541 C CA . GLU E 3 269 ? 17.089 20.348 -10.926 1.00 48.19 320 GLU D CA 1
ATOM 9542 C C . GLU E 3 269 ? 16.505 21.092 -9.743 1.00 43.47 320 GLU D C 1
ATOM 9543 O O . GLU E 3 269 ? 15.536 20.620 -9.146 1.00 44.88 320 GLU D O 1
ATOM 9549 N N . ASN E 3 270 ? 17.051 22.252 -9.401 1.00 43.49 321 ASN D N 1
ATOM 9550 C CA . ASN E 3 270 ? 16.476 23.033 -8.310 1.00 43.62 321 ASN D CA 1
ATOM 9551 C C . ASN E 3 270 ? 15.447 24.053 -8.765 1.00 42.51 321 ASN D C 1
ATOM 9552 O O . ASN E 3 270 ? 14.951 24.810 -7.928 1.00 41.63 321 ASN D O 1
ATOM 9557 N N . ALA E 3 271 ? 15.115 24.092 -10.053 1.00 42.20 322 ALA D N 1
ATOM 9558 C CA . ALA E 3 271 ? 14.095 25.024 -10.526 1.00 42.28 322 ALA D CA 1
ATOM 9559 C C . ALA E 3 271 ? 12.733 24.703 -9.910 1.00 43.58 322 ALA D C 1
ATOM 9560 O O . ALA E 3 271 ? 12.148 25.533 -9.195 1.00 45.07 322 ALA D O 1
ATOM 9562 N N . PHE E 3 272 ? 12.227 23.491 -10.147 1.00 41.39 323 PHE D N 1
ATOM 9563 C CA . PHE E 3 272 ? 10.946 23.043 -9.594 1.00 43.69 323 PHE D CA 1
ATOM 9564 C C . PHE E 3 272 ? 11.206 22.039 -8.468 1.00 45.27 323 PHE D C 1
ATOM 9565 O O . PHE E 3 272 ? 11.092 20.825 -8.652 1.00 45.06 323 PHE D O 1
ATOM 9573 N N . LYS E 3 273 ? 11.613 22.550 -7.305 1.00 42.65 324 LYS D N 1
ATOM 9574 C CA . LYS E 3 273 ? 11.675 21.758 -6.078 1.00 39.74 324 LYS D CA 1
ATOM 9575 C C . LYS E 3 273 ? 10.754 22.420 -5.077 1.00 43.03 324 LYS D C 1
ATOM 9576 O O . LYS E 3 273 ? 10.905 23.615 -4.796 1.00 40.84 324 LYS D O 1
ATOM 9582 N N . GLY E 3 274 ? 9.784 21.660 -4.575 1.00 46.30 325 GLY D N 1
ATOM 9583 C CA . GLY E 3 274 ? 8.903 22.154 -3.541 1.00 39.17 325 GLY D CA 1
ATOM 9584 C C . GLY E 3 274 ? 7.695 22.897 -4.039 1.00 42.67 325 GLY D C 1
ATOM 9585 O O . GLY E 3 274 ? 7.064 23.623 -3.262 1.00 40.42 325 GLY D O 1
ATOM 9586 N N . LEU E 3 275 ? 7.323 22.723 -5.301 1.00 42.56 326 LEU D N 1
ATOM 9587 C CA . LEU E 3 275 ? 6.145 23.408 -5.823 1.00 41.09 326 LEU D CA 1
ATOM 9588 C C . LEU E 3 275 ? 4.933 22.525 -5.562 1.00 42.69 326 LEU D C 1
ATOM 9589 O O . LEU E 3 275 ? 4.313 21.975 -6.471 1.00 43.61 326 LEU D O 1
ATOM 9594 N N . LYS E 3 276 ? 4.574 22.481 -4.278 1.00 43.58 327 LYS D N 1
ATOM 9595 C CA . LYS E 3 276 ? 3.490 21.651 -3.774 1.00 40.02 327 LYS D CA 1
ATOM 9596 C C . LYS E 3 276 ? 2.320 21.668 -4.740 1.00 40.30 327 LYS D C 1
ATOM 9597 O O . LYS E 3 276 ? 1.920 20.632 -5.280 1.00 44.60 327 LYS D O 1
ATOM 9603 N N . ASN E 3 277 ? 1.811 22.864 -5.008 1.00 40.98 328 ASN D N 1
ATOM 9604 C CA . ASN E 3 277 ? 0.531 23.014 -5.679 1.00 39.17 328 ASN D CA 1
ATOM 9605 C C . ASN E 3 277 ? 0.615 22.965 -7.194 1.00 36.86 328 ASN D C 1
ATOM 9606 O O . ASN E 3 277 ? -0.414 23.140 -7.846 1.00 38.08 328 ASN D O 1
ATOM 9611 N N . LEU E 3 278 ? 1.776 22.725 -7.786 1.00 34.02 329 LEU D N 1
ATOM 9612 C CA . LEU E 3 278 ? 1.899 22.923 -9.225 1.00 36.38 329 LEU D CA 1
ATOM 9613 C C . LEU E 3 278 ? 1.221 21.777 -9.972 1.00 34.45 329 LEU D C 1
ATOM 9614 O O . LEU E 3 278 ? 1.600 20.618 -9.794 1.00 32.58 329 LEU D O 1
ATOM 9619 N N . MET E 3 279 ? 0.219 22.093 -10.812 1.00 35.14 330 MET D N 1
ATOM 9620 C CA . MET E 3 279 ? -0.560 21.046 -11.472 1.00 37.19 330 MET D CA 1
ATOM 9621 C C . MET E 3 279 ? -0.359 20.961 -12.973 1.00 36.19 330 MET D C 1
ATOM 9622 O O . MET E 3 279 ? -0.611 19.892 -13.545 1.00 34.03 330 MET D O 1
ATOM 9627 N N . ILE E 3 280 ? 0.112 22.034 -13.622 1.00 30.70 331 ILE D N 1
ATOM 9628 C CA . ILE E 3 280 ? 0.172 22.101 -15.085 1.00 29.52 331 ILE D CA 1
ATOM 9629 C C . ILE E 3 280 ? 1.484 22.767 -15.491 1.00 32.82 331 ILE D C 1
ATOM 9630 O O . ILE E 3 280 ? 1.744 23.915 -15.117 1.00 29.13 331 ILE D O 1
ATOM 9635 N N . LEU E 3 281 ? 2.311 22.051 -16.246 1.00 32.96 332 LEU D N 1
ATOM 9636 C CA . LEU E 3 281 ? 3.592 22.574 -16.697 1.00 29.96 332 LEU D CA 1
ATOM 9637 C C . LEU E 3 281 ? 3.692 22.370 -18.197 1.00 33.29 332 LEU D C 1
ATOM 9638 O O . LEU E 3 281 ? 3.692 21.226 -18.662 1.00 34.85 332 LEU D O 1
ATOM 9643 N N . VAL E 3 282 ? 3.763 23.466 -18.955 1.00 33.85 333 VAL D N 1
ATOM 9644 C CA . VAL E 3 282 ? 3.795 23.376 -20.412 1.00 32.80 333 VAL D CA 1
ATOM 9645 C C . VAL E 3 282 ? 5.058 24.087 -20.872 1.00 34.75 333 VAL D C 1
ATOM 9646 O O . VAL E 3 282 ? 5.077 25.316 -21.021 1.00 32.44 333 VAL D O 1
ATOM 9650 N N . LEU E 3 283 ? 6.123 23.314 -21.091 1.00 32.07 334 LEU D N 1
ATOM 9651 C CA . LEU E 3 283 ? 7.379 23.832 -21.601 1.00 36.15 334 LEU D CA 1
ATOM 9652 C C . LEU E 3 283 ? 7.614 23.405 -23.043 1.00 37.53 334 LEU D C 1
ATOM 9653 O O . LEU E 3 283 ? 8.740 23.091 -23.430 1.00 37.55 334 LEU D O 1
ATOM 9658 N N . SER E 3 284 ? 6.549 23.309 -23.827 1.00 38.14 335 SER D N 1
ATOM 9659 C CA . SER E 3 284 ? 6.655 22.599 -25.088 1.00 38.10 335 SER D CA 1
ATOM 9660 C C . SER E 3 284 ? 7.016 23.552 -26.210 1.00 38.66 335 SER D C 1
ATOM 9661 O O . SER E 3 284 ? 6.590 24.709 -26.221 1.00 38.38 335 SER D O 1
ATOM 9664 N N . ASN E 3 285 ? 7.767 23.030 -27.183 1.00 39.00 336 ASN D N 1
ATOM 9665 C CA . ASN E 3 285 ? 8.202 23.777 -28.365 1.00 38.19 336 ASN D CA 1
ATOM 9666 C C . ASN E 3 285 ? 8.900 25.072 -27.992 1.00 37.56 336 ASN D C 1
ATOM 9667 O O . ASN E 3 285 ? 8.680 26.120 -28.595 1.00 38.44 336 ASN D O 1
ATOM 9672 N N . THR E 3 286 ? 9.811 24.984 -27.033 1.00 39.84 337 THR D N 1
ATOM 9673 C CA . THR E 3 286 ? 10.484 26.182 -26.559 1.00 40.42 337 THR D CA 1
ATOM 9674 C C . THR E 3 286 ? 11.998 26.062 -26.603 1.00 42.36 337 THR D C 1
ATOM 9675 O O . THR E 3 286 ? 12.683 26.885 -25.989 1.00 41.36 337 THR D O 1
ATOM 9679 N N . ASN E 3 287 ? 12.531 25.056 -27.297 1.00 41.51 338 ASN D N 1
ATOM 9680 C CA . ASN E 3 287 ? 13.970 24.908 -27.497 1.00 42.18 338 ASN D CA 1
ATOM 9681 C C . ASN E 3 287 ? 14.680 24.603 -26.174 1.00 44.69 338 ASN D C 1
ATOM 9682 O O . ASN E 3 287 ? 15.771 25.115 -25.899 1.00 39.77 338 ASN D O 1
ATOM 9687 N N . ILE E 3 288 ? 14.032 23.788 -25.335 1.00 43.98 339 ILE D N 1
ATOM 9688 C CA . ILE E 3 288 ? 14.659 23.302 -24.114 1.00 42.14 339 ILE D CA 1
ATOM 9689 C C . ILE E 3 288 ? 15.769 22.326 -24.485 1.00 43.55 339 ILE D C 1
ATOM 9690 O O . ILE E 3 288 ? 15.642 21.548 -25.445 1.00 43.42 339 ILE D O 1
ATOM 9695 N N . GLN E 3 289 ? 16.884 22.398 -23.760 1.00 46.32 340 GLN D N 1
ATOM 9696 C CA . GLN E 3 289 ? 17.982 21.445 -23.889 1.00 42.52 340 GLN D CA 1
ATOM 9697 C C . GLN E 3 289 ? 18.291 20.813 -22.537 1.00 41.19 340 GLN D C 1
ATOM 9698 O O . GLN E 3 289 ? 17.732 21.188 -21.500 1.00 44.54 340 GLN D O 1
ATOM 9704 N N . GLY E 3 290 ? 19.210 19.853 -22.570 1.00 46.61 341 GLY D N 1
ATOM 9705 C CA . GLY E 3 290 ? 19.644 19.132 -21.392 1.00 37.71 341 GLY D CA 1
ATOM 9706 C C . GLY E 3 290 ? 18.899 17.827 -21.209 1.00 44.61 341 GLY D C 1
ATOM 9707 O O . GLY E 3 290 ? 18.323 17.262 -22.145 1.00 43.05 341 GLY D O 1
ATOM 9708 N N . SER E 3 291 ? 18.967 17.317 -19.980 1.00 42.80 342 SER D N 1
ATOM 9709 C CA . SER E 3 291 ? 18.186 16.167 -19.542 1.00 41.70 342 SER D CA 1
ATOM 9710 C C . SER E 3 291 ? 16.905 16.612 -18.846 1.00 43.98 342 SER D C 1
ATOM 9711 O O . SER E 3 291 ? 16.873 17.650 -18.183 1.00 44.36 342 SER D O 1
ATOM 9714 N N . ILE E 3 292 ? 15.858 15.798 -18.963 1.00 47.38 343 ILE D N 1
ATOM 9715 C CA . ILE E 3 292 ? 14.669 15.987 -18.136 1.00 40.89 343 ILE D CA 1
ATOM 9716 C C . ILE E 3 292 ? 15.097 15.783 -16.690 1.00 40.05 343 ILE D C 1
ATOM 9717 O O . ILE E 3 292 ? 15.565 14.700 -16.336 1.00 44.46 343 ILE D O 1
ATOM 9722 N N . PRO E 3 293 ? 14.954 16.779 -15.829 1.00 40.34 344 PRO D N 1
ATOM 9723 C CA . PRO E 3 293 ? 15.385 16.629 -14.439 1.00 39.03 344 PRO D CA 1
ATOM 9724 C C . PRO E 3 293 ? 14.386 15.803 -13.642 1.00 45.12 344 PRO D C 1
ATOM 9725 O O . PRO E 3 293 ? 13.242 15.607 -14.045 1.00 43.57 344 PRO D O 1
ATOM 9729 N N . LYS E 3 294 ? 14.830 15.395 -12.447 1.00 45.56 345 LYS D N 1
ATOM 9730 C CA . LYS E 3 294 ? 14.147 14.386 -11.640 1.00 50.05 345 LYS D CA 1
ATOM 9731 C C . LYS E 3 294 ? 13.259 14.991 -10.570 1.00 45.57 345 LYS D C 1
ATOM 9732 O O . LYS E 3 294 ? 12.334 14.326 -10.110 1.00 44.11 345 LYS D O 1
ATOM 9738 N N . SER E 3 295 ? 13.525 16.230 -10.164 1.00 45.63 346 SER D N 1
ATOM 9739 C CA . SER E 3 295 ? 12.608 16.936 -9.276 1.00 46.13 346 SER D CA 1
ATOM 9740 C C . SER E 3 295 ? 11.197 17.026 -9.852 1.00 43.65 346 SER D C 1
ATOM 9741 O O . SER E 3 295 ? 10.221 17.028 -9.090 1.00 47.86 346 SER D O 1
ATOM 9744 N N . LEU E 3 296 ? 11.063 17.103 -11.184 1.00 40.68 347 LEU D N 1
ATOM 9745 C CA . LEU E 3 296 ? 9.747 17.041 -11.826 1.00 42.19 347 LEU D CA 1
ATOM 9746 C C . LEU E 3 296 ? 8.993 15.752 -11.505 1.00 44.61 347 LEU D C 1
ATOM 9747 O O . LEU E 3 296 ? 7.775 15.706 -11.713 1.00 42.81 347 LEU D O 1
ATOM 9752 N N . THR E 3 297 ? 9.669 14.722 -10.992 1.00 43.29 348 THR D N 1
ATOM 9753 C CA . THR E 3 297 ? 8.985 13.516 -10.548 1.00 42.85 348 THR D CA 1
ATOM 9754 C C . THR E 3 297 ? 8.252 13.731 -9.230 1.00 44.55 348 THR D C 1
ATOM 9755 O O . THR E 3 297 ? 7.219 13.104 -8.981 1.00 47.56 348 THR D O 1
ATOM 9759 N N . ARG E 3 298 ? 8.813 14.553 -8.346 1.00 42.42 349 ARG D N 1
ATOM 9760 C CA . ARG E 3 298 ? 8.335 14.682 -6.978 1.00 45.23 349 ARG D CA 1
ATOM 9761 C C . ARG E 3 298 ? 7.449 15.907 -6.790 1.00 38.88 349 ARG D C 1
ATOM 9762 O O . ARG E 3 298 ? 7.389 16.471 -5.692 1.00 41.24 349 ARG D O 1
ATOM 9770 N N . LEU E 3 299 ? 6.751 16.325 -7.841 1.00 39.99 350 LEU D N 1
ATOM 9771 C CA . LEU E 3 299 ? 5.766 17.397 -7.739 1.00 38.57 350 LEU D CA 1
ATOM 9772 C C . LEU E 3 299 ? 4.407 16.777 -7.453 1.00 36.77 350 LEU D C 1
ATOM 9773 O O . LEU E 3 299 ? 3.773 16.193 -8.338 1.00 35.71 350 LEU D O 1
ATOM 9778 N N . ASN E 3 300 ? 3.960 16.945 -6.214 1.00 39.35 351 ASN D N 1
ATOM 9779 C CA . ASN E 3 300 ? 2.852 16.162 -5.690 1.00 40.34 351 ASN D CA 1
ATOM 9780 C C . ASN E 3 300 ? 1.583 16.358 -6.506 1.00 40.20 351 ASN D C 1
ATOM 9781 O O . ASN E 3 300 ? 0.849 15.395 -6.755 1.00 41.58 351 ASN D O 1
ATOM 9786 N N . SER E 3 301 ? 1.290 17.594 -6.908 1.00 37.07 352 SER D N 1
ATOM 9787 C CA . SER E 3 301 ? 0.015 17.902 -7.547 1.00 31.27 352 SER D CA 1
ATOM 9788 C C . SER E 3 301 ? 0.086 17.882 -9.063 1.00 35.60 352 SER D C 1
ATOM 9789 O O . SER E 3 301 ? -0.923 18.144 -9.717 1.00 33.83 352 SER D O 1
ATOM 9792 N N . LEU E 3 302 ? 1.230 17.556 -9.646 1.00 35.38 353 LEU D N 1
ATOM 9793 C CA . LEU E 3 302 ? 1.373 17.770 -11.077 1.00 37.55 353 LEU D CA 1
ATOM 9794 C C . LEU E 3 302 ? 0.533 16.754 -11.834 1.00 38.23 353 LEU D C 1
ATOM 9795 O O . LEU E 3 302 ? 0.629 15.545 -11.586 1.00 40.86 353 LEU D O 1
ATOM 9800 N N . ARG E 3 303 ? -0.336 17.240 -12.705 1.00 35.48 354 ARG D N 1
ATOM 9801 C CA . ARG E 3 303 ? -1.207 16.384 -13.495 1.00 36.20 354 ARG D CA 1
ATOM 9802 C C . ARG E 3 303 ? -0.852 16.386 -14.965 1.00 34.84 354 ARG D C 1
ATOM 9803 O O . ARG E 3 303 ? -0.976 15.361 -15.633 1.00 34.19 354 ARG D O 1
ATOM 9811 N N . VAL E 3 304 ? -0.375 17.520 -15.464 1.00 34.79 355 VAL D N 1
ATOM 9812 C CA . VAL E 3 304 ? -0.158 17.752 -16.886 1.00 32.84 355 VAL D CA 1
ATOM 9813 C C . VAL E 3 304 ? 1.268 18.223 -17.049 1.00 31.83 355 VAL D C 1
ATOM 9814 O O . VAL E 3 304 ? 1.646 19.261 -16.506 1.00 30.32 355 VAL D O 1
ATOM 9818 N N . LEU E 3 305 ? 2.058 17.465 -17.779 1.00 34.83 356 LEU D N 1
ATOM 9819 C CA . LEU E 3 305 ? 3.448 17.827 -18.010 1.00 31.97 356 LEU D CA 1
ATOM 9820 C C . LEU E 3 305 ? 3.691 17.697 -19.501 1.00 33.55 356 LEU D C 1
ATOM 9821 O O . LEU E 3 305 ? 3.613 16.593 -20.054 1.00 34.18 356 LEU D O 1
ATOM 9826 N N . HIS E 3 306 ? 3.923 18.835 -20.154 1.00 35.32 357 HIS D N 1
ATOM 9827 C CA . HIS E 3 306 ? 4.203 18.894 -21.582 1.00 33.07 357 HIS D CA 1
ATOM 9828 C C . HIS E 3 306 ? 5.620 19.422 -21.786 1.00 36.08 357 HIS D C 1
ATOM 9829 O O . HIS E 3 306 ? 5.942 20.546 -21.378 1.00 34.60 357 HIS D O 1
ATOM 9836 N N . LEU E 3 307 ? 6.462 18.600 -22.428 1.00 36.76 358 LEU D N 1
ATOM 9837 C CA . LEU E 3 307 ? 7.854 18.936 -22.704 1.00 35.89 358 LEU D CA 1
ATOM 9838 C C . LEU E 3 307 ? 8.230 18.612 -24.137 1.00 35.93 358 LEU D C 1
ATOM 9839 O O . LEU E 3 307 ? 9.421 18.526 -24.437 1.00 34.62 358 LEU D O 1
ATOM 9844 N N . GLU E 3 308 ? 7.247 18.444 -25.023 1.00 36.15 359 GLU D N 1
ATOM 9845 C CA . GLU E 3 308 ? 7.522 17.936 -26.357 1.00 36.31 359 GLU D CA 1
ATOM 9846 C C . GLU E 3 308 ? 8.014 19.057 -27.269 1.00 37.60 359 GLU D C 1
ATOM 9847 O O . GLU E 3 308 ? 7.831 20.242 -26.989 1.00 37.40 359 GLU D O 1
ATOM 9853 N N . GLY E 3 309 ? 8.654 18.663 -28.376 1.00 37.36 360 GLY D N 1
ATOM 9854 C CA . GLY E 3 309 ? 9.194 19.607 -29.335 1.00 35.94 360 GLY D CA 1
ATOM 9855 C C . GLY E 3 309 ? 10.365 20.430 -28.833 1.00 36.43 360 GLY D C 1
ATOM 9856 O O . GLY E 3 309 ? 10.367 21.654 -28.964 1.00 38.90 360 GLY D O 1
ATOM 9857 N N . ASN E 3 310 ? 11.368 19.773 -28.260 1.00 37.41 361 ASN D N 1
ATOM 9858 C CA . ASN E 3 310 ? 12.526 20.453 -27.692 1.00 36.39 361 ASN D CA 1
ATOM 9859 C C . ASN E 3 310 ? 13.792 19.743 -28.175 1.00 38.61 361 ASN D C 1
ATOM 9860 O O . ASN E 3 310 ? 13.784 18.958 -29.133 1.00 33.75 361 ASN D O 1
ATOM 9865 N N . ASN E 3 311 ? 14.920 20.028 -27.512 1.00 40.79 362 ASN D N 1
ATOM 9866 C CA . ASN E 3 311 ? 16.158 19.278 -27.696 1.00 41.23 362 ASN D CA 1
ATOM 9867 C C . ASN E 3 311 ? 16.514 18.553 -26.392 1.00 39.06 362 ASN D C 1
ATOM 9868 O O . ASN E 3 311 ? 17.668 18.450 -25.999 1.00 42.22 362 ASN D O 1
ATOM 9873 N N . LEU E 3 312 ? 15.510 18.087 -25.668 1.00 38.19 363 LEU D N 1
ATOM 9874 C CA . LEU E 3 312 ? 15.770 17.287 -24.477 1.00 40.05 363 LEU D CA 1
ATOM 9875 C C . LEU E 3 312 ? 16.485 15.991 -24.851 1.00 40.26 363 LEU D C 1
ATOM 9876 O O . LEU E 3 312 ? 16.068 15.272 -25.766 1.00 41.02 363 LEU D O 1
ATOM 9881 N N . THR E 3 313 ? 17.565 15.692 -24.140 1.00 38.40 364 THR D N 1
ATOM 9882 C CA . THR E 3 313 ? 18.379 14.529 -24.432 1.00 42.66 364 THR D CA 1
ATOM 9883 C C . THR E 3 313 ? 18.548 13.718 -23.153 1.00 42.97 364 THR D C 1
ATOM 9884 O O . THR E 3 313 ? 18.011 14.055 -22.088 1.00 43.15 364 THR D O 1
ATOM 9888 N N . GLY E 3 314 ? 19.303 12.640 -23.271 1.00 44.11 365 GLY D N 1
ATOM 9889 C CA . GLY E 3 314 ? 19.520 11.768 -22.156 1.00 45.58 365 GLY D CA 1
ATOM 9890 C C . GLY E 3 314 ? 18.497 10.662 -22.151 1.00 49.59 365 GLY D C 1
ATOM 9891 O O . GLY E 3 314 ? 17.791 10.394 -23.131 1.00 49.62 365 GLY D O 1
ATOM 9892 N N . GLU E 3 315 ? 18.443 9.984 -21.016 1.00 49.48 366 GLU D N 1
ATOM 9893 C CA . GLU E 3 315 ? 17.462 8.943 -20.782 1.00 48.07 366 GLU D CA 1
ATOM 9894 C C . GLU E 3 315 ? 16.364 9.501 -19.897 1.00 51.52 366 GLU D C 1
ATOM 9895 O O . GLU E 3 315 ? 16.590 10.431 -19.115 1.00 53.18 366 GLU D O 1
ATOM 9901 N N . ILE E 3 316 ? 15.174 8.918 -20.018 1.00 47.38 367 ILE D N 1
ATOM 9902 C CA . ILE E 3 316 ? 14.035 9.308 -19.189 1.00 44.71 367 ILE D CA 1
ATOM 9903 C C . ILE E 3 316 ? 14.330 8.854 -17.762 1.00 47.13 367 ILE D C 1
ATOM 9904 O O . ILE E 3 316 ? 14.494 7.650 -17.523 1.00 48.35 367 ILE D O 1
ATOM 9909 N N . PRO E 3 317 ? 14.437 9.780 -16.797 1.00 47.21 368 PRO D N 1
ATOM 9910 C CA . PRO E 3 317 ? 14.661 9.397 -15.396 1.00 48.26 368 PRO D CA 1
ATOM 9911 C C . PRO E 3 317 ? 13.860 8.178 -14.975 1.00 51.16 368 PRO D C 1
ATOM 9912 O O . PRO E 3 317 ? 12.708 8.008 -15.396 1.00 48.54 368 PRO D O 1
ATOM 9916 N N . LEU E 3 318 ? 14.455 7.342 -14.120 1.00 52.39 369 LEU D N 1
ATOM 9917 C CA . LEU E 3 318 ? 13.809 6.107 -13.705 1.00 49.63 369 LEU D CA 1
ATOM 9918 C C . LEU E 3 318 ? 12.688 6.384 -12.726 1.00 52.09 369 LEU D C 1
ATOM 9919 O O . LEU E 3 318 ? 11.740 5.593 -12.620 1.00 52.46 369 LEU D O 1
ATOM 9924 N N . GLU E 3 319 ? 12.796 7.504 -12.008 1.00 53.73 370 GLU D N 1
ATOM 9925 C CA . GLU E 3 319 ? 11.710 8.014 -11.185 1.00 53.84 370 GLU D CA 1
ATOM 9926 C C . GLU E 3 319 ? 10.390 8.130 -11.932 1.00 48.89 370 GLU D C 1
ATOM 9927 O O . GLU E 3 319 ? 9.326 8.045 -11.309 1.00 51.39 370 GLU D O 1
ATOM 9933 N N . PHE E 3 320 ? 10.417 8.359 -13.244 1.00 50.13 371 PHE D N 1
ATOM 9934 C CA . PHE E 3 320 ? 9.150 8.487 -13.965 1.00 48.21 371 PHE D CA 1
ATOM 9935 C C . PHE E 3 320 ? 8.404 7.160 -13.972 1.00 49.63 371 PHE D C 1
ATOM 9936 O O . PHE E 3 320 ? 7.305 7.045 -14.515 1.00 49.43 371 PHE D O 1
ATOM 9944 N N . ARG E 3 321 ? 9.023 6.144 -13.388 1.00 55.21 372 ARG D N 1
ATOM 9945 C CA . ARG E 3 321 ? 8.354 4.865 -13.207 1.00 55.69 372 ARG D CA 1
ATOM 9946 C C . ARG E 3 321 ? 7.280 4.975 -12.131 1.00 57.20 372 ARG D C 1
ATOM 9947 O O . ARG E 3 321 ? 6.212 4.359 -12.239 1.00 55.52 372 ARG D O 1
ATOM 9955 N N . ASP E 3 322 ? 7.544 5.782 -11.100 1.00 53.35 373 ASP D N 1
ATOM 9956 C CA . ASP E 3 322 ? 6.668 5.948 -9.949 1.00 56.46 373 ASP D CA 1
ATOM 9957 C C . ASP E 3 322 ? 6.029 7.331 -9.930 1.00 57.95 373 ASP D C 1
ATOM 9958 O O . ASP E 3 322 ? 6.304 8.128 -9.025 1.00 57.22 373 ASP D O 1
ATOM 9963 N N . VAL E 3 323 ? 5.192 7.646 -10.916 1.00 57.57 374 VAL D N 1
ATOM 9964 C CA . VAL E 3 323 ? 4.403 8.868 -10.901 1.00 50.35 374 VAL D CA 1
ATOM 9965 C C . VAL E 3 323 ? 2.976 8.452 -11.168 1.00 47.86 374 VAL D C 1
ATOM 9966 O O . VAL E 3 323 ? 2.628 8.126 -12.306 1.00 49.82 374 VAL D O 1
ATOM 9970 N N . LYS E 3 324 ? 2.144 8.476 -10.147 1.00 51.40 375 LYS D N 1
ATOM 9971 C CA . LYS E 3 324 ? 0.826 7.898 -10.331 1.00 52.98 375 LYS D CA 1
ATOM 9972 C C . LYS E 3 324 ? -0.192 8.928 -10.819 1.00 48.41 375 LYS D C 1
ATOM 9973 O O . LYS E 3 324 ? -1.204 8.549 -11.426 1.00 51.81 375 LYS D O 1
ATOM 9979 N N . HIS E 3 325 ? 0.071 10.218 -10.620 1.00 47.46 376 HIS D N 1
ATOM 9980 C CA . HIS E 3 325 ? -0.982 11.220 -10.701 1.00 46.59 376 HIS D CA 1
ATOM 9981 C C . HIS E 3 325 ? -1.098 11.899 -12.056 1.00 45.41 376 HIS D C 1
ATOM 9982 O O . HIS E 3 325 ? -2.133 12.521 -12.311 1.00 48.79 376 HIS D O 1
ATOM 9989 N N . LEU E 3 326 ? -0.088 11.821 -12.928 1.00 42.41 377 LEU D N 1
ATOM 9990 C CA . LEU E 3 326 ? -0.156 12.545 -14.202 1.00 43.68 377 LEU D CA 1
ATOM 9991 C C . LEU E 3 326 ? -1.225 11.962 -15.117 1.00 41.28 377 LEU D C 1
ATOM 9992 O O . LEU E 3 326 ? -1.266 10.749 -15.341 1.00 40.52 377 LEU D O 1
ATOM 9997 N N . SER E 3 327 ? -2.058 12.838 -15.686 1.00 35.80 378 SER D N 1
ATOM 9998 C CA . SER E 3 327 ? -2.978 12.454 -16.744 1.00 35.74 378 SER D CA 1
ATOM 9999 C C . SER E 3 327 ? -2.460 12.759 -18.146 1.00 36.49 378 SER D C 1
ATOM 10000 O O . SER E 3 327 ? -2.977 12.179 -19.111 1.00 37.99 378 SER D O 1
ATOM 10003 N N . GLU E 3 328 ? -1.450 13.629 -18.294 1.00 35.41 379 GLU D N 1
ATOM 10004 C CA . GLU E 3 328 ? -0.839 13.892 -19.597 1.00 35.80 379 GLU D CA 1
ATOM 10005 C C . GLU E 3 328 ? 0.661 14.101 -19.425 1.00 34.55 379 GLU D C 1
ATOM 10006 O O . GLU E 3 328 ? 1.109 14.812 -18.517 1.00 36.69 379 GLU D O 1
ATOM 10012 N N . LEU E 3 329 ? 1.430 13.461 -20.294 1.00 33.22 380 LEU D N 1
ATOM 10013 C CA . LEU E 3 329 ? 2.886 13.528 -20.278 1.00 33.33 380 LEU D CA 1
ATOM 10014 C C . LEU E 3 329 ? 3.330 13.506 -21.730 1.00 30.54 380 LEU D C 1
ATOM 10015 O O . LEU E 3 329 ? 3.031 12.560 -22.458 1.00 33.19 380 LEU D O 1
ATOM 10020 N N . ARG E 3 330 ? 3.987 14.555 -22.168 1.00 30.57 381 ARG D N 1
ATOM 10021 C CA . ARG E 3 330 ? 4.396 14.666 -23.561 1.00 33.25 381 ARG D CA 1
ATOM 10022 C C . ARG E 3 330 ? 5.912 14.810 -23.572 1.00 37.29 381 ARG D C 1
ATOM 10023 O O . ARG E 3 330 ? 6.442 15.862 -23.204 1.00 37.65 381 ARG D O 1
ATOM 10031 N N . LEU E 3 331 ? 6.610 13.741 -23.949 1.00 36.13 382 LEU D N 1
ATOM 10032 C CA . LEU E 3 331 ? 8.031 13.819 -24.262 1.00 34.82 382 LEU D CA 1
ATOM 10033 C C . LEU E 3 331 ? 8.304 13.568 -25.741 1.00 35.46 382 LEU D C 1
ATOM 10034 O O . LEU E 3 331 ? 9.465 13.406 -26.119 1.00 36.65 382 LEU D O 1
ATOM 10039 N N . ASN E 3 332 ? 7.270 13.529 -26.582 1.00 33.20 383 ASN D N 1
ATOM 10040 C CA . ASN E 3 332 ? 7.441 13.232 -27.999 1.00 33.61 383 ASN D CA 1
ATOM 10041 C C . ASN E 3 332 ? 8.213 14.345 -28.695 1.00 36.24 383 ASN D C 1
ATOM 10042 O O . ASN E 3 332 ? 8.322 15.456 -28.185 1.00 35.60 383 ASN D O 1
ATOM 10047 N N . ASP E 3 333 ? 8.756 14.026 -29.878 1.00 37.90 384 ASP D N 1
ATOM 10048 C CA . ASP E 3 333 ? 9.551 14.961 -30.704 1.00 37.78 384 ASP D CA 1
ATOM 10049 C C . ASP E 3 333 ? 10.724 15.570 -29.919 1.00 36.69 384 ASP D C 1
ATOM 10050 O O . ASP E 3 333 ? 10.908 16.787 -29.837 1.00 34.71 384 ASP D O 1
ATOM 10055 N N . ASN E 3 334 ? 11.525 14.702 -29.322 1.00 39.91 385 ASN D N 1
ATOM 10056 C CA . ASN E 3 334 ? 12.797 15.116 -28.743 1.00 39.53 385 ASN D CA 1
ATOM 10057 C C . ASN E 3 334 ? 13.922 14.232 -29.282 1.00 40.19 385 ASN D C 1
ATOM 10058 O O . ASN E 3 334 ? 13.808 13.698 -30.390 1.00 40.53 385 ASN D O 1
ATOM 10063 N N . SER E 3 335 ? 15.008 14.061 -28.497 1.00 41.76 386 SER D N 1
ATOM 10064 C CA . SER E 3 335 ? 16.028 13.028 -28.763 1.00 43.92 386 SER D CA 1
ATOM 10065 C C . SER E 3 335 ? 16.409 12.399 -27.420 1.00 46.84 386 SER D C 1
ATOM 10066 O O . SER E 3 335 ? 17.512 12.557 -26.901 1.00 46.47 386 SER D O 1
ATOM 10069 N N . LEU E 3 336 ? 15.452 11.682 -26.839 1.00 48.09 387 LEU D N 1
ATOM 10070 C CA . LEU E 3 336 ? 15.675 10.886 -25.644 1.00 46.60 387 LEU D CA 1
ATOM 10071 C C . LEU E 3 336 ? 16.121 9.492 -26.058 1.00 51.49 387 LEU D C 1
ATOM 10072 O O . LEU E 3 336 ? 15.753 8.996 -27.131 1.00 51.49 387 LEU D O 1
ATOM 10077 N N . THR E 3 337 ? 16.949 8.873 -25.220 1.00 52.26 388 THR D N 1
ATOM 10078 C CA . THR E 3 337 ? 17.774 7.810 -25.774 1.00 56.66 388 THR D CA 1
ATOM 10079 C C . THR E 3 337 ? 17.575 6.414 -25.180 1.00 56.36 388 THR D C 1
ATOM 10080 O O . THR E 3 337 ? 17.635 5.441 -25.931 1.00 56.72 388 THR D O 1
ATOM 10084 N N . GLY E 3 338 ? 17.324 6.254 -23.877 1.00 54.31 389 GLY D N 1
ATOM 10085 C CA . GLY E 3 338 ? 17.470 4.949 -23.262 1.00 50.37 389 GLY D CA 1
ATOM 10086 C C . GLY E 3 338 ? 16.285 4.012 -23.391 1.00 53.07 389 GLY D C 1
ATOM 10087 O O . GLY E 3 338 ? 15.548 4.020 -24.378 1.00 49.33 389 GLY D O 1
ATOM 10088 N N . PRO E 3 339 ? 16.122 3.140 -22.404 1.00 49.20 390 PRO D N 1
ATOM 10089 C CA . PRO E 3 339 ? 14.874 2.390 -22.247 1.00 52.49 390 PRO D CA 1
ATOM 10090 C C . PRO E 3 339 ? 13.777 3.257 -21.622 1.00 57.47 390 PRO D C 1
ATOM 10091 O O . PRO E 3 339 ? 13.957 4.441 -21.339 1.00 54.66 390 PRO D O 1
ATOM 10095 N N . VAL E 3 340 ? 12.621 2.636 -21.404 1.00 51.49 391 VAL D N 1
ATOM 10096 C CA . VAL E 3 340 ? 11.424 3.355 -20.980 1.00 49.20 391 VAL D CA 1
ATOM 10097 C C . VAL E 3 340 ? 10.961 2.818 -19.630 1.00 48.32 391 VAL D C 1
ATOM 10098 O O . VAL E 3 340 ? 10.527 1.665 -19.533 1.00 49.53 391 VAL D O 1
ATOM 10102 N N . PRO E 3 341 ? 11.010 3.621 -18.568 1.00 48.87 392 PRO D N 1
ATOM 10103 C CA . PRO E 3 341 ? 10.764 3.096 -17.219 1.00 48.90 392 PRO D CA 1
ATOM 10104 C C . PRO E 3 341 ? 9.302 2.964 -16.837 1.00 48.97 392 PRO D C 1
ATOM 10105 O O . PRO E 3 341 ? 9.023 2.576 -15.698 1.00 51.02 392 PRO D O 1
ATOM 10109 N N . PHE E 3 342 ? 8.359 3.304 -17.707 1.00 46.36 393 PHE D N 1
ATOM 10110 C CA . PHE E 3 342 ? 6.965 3.397 -17.286 1.00 44.25 393 PHE D CA 1
ATOM 10111 C C . PHE E 3 342 ? 6.393 2.019 -16.963 1.00 46.91 393 PHE D C 1
ATOM 10112 O O . PHE E 3 342 ? 6.472 1.091 -17.768 1.00 49.07 393 PHE D O 1
ATOM 10120 N N . GLU E 3 343 ? 5.810 1.899 -15.779 1.00 49.36 394 GLU D N 1
ATOM 10121 C CA . GLU E 3 343 ? 5.240 0.645 -15.328 1.00 50.75 394 GLU D CA 1
ATOM 10122 C C . GLU E 3 343 ? 3.838 0.431 -15.898 1.00 49.01 394 GLU D C 1
ATOM 10123 O O . GLU E 3 343 ? 3.155 1.369 -16.318 1.00 45.68 394 GLU D O 1
ATOM 10129 N N . ARG E 3 344 ? 3.404 -0.832 -15.866 1.00 47.77 395 ARG D N 1
ATOM 10130 C CA . ARG E 3 344 ? 2.228 -1.256 -16.628 1.00 43.36 395 ARG D CA 1
ATOM 10131 C C . ARG E 3 344 ? 0.995 -0.449 -16.229 1.00 43.40 395 ARG D C 1
ATOM 10132 O O . ARG E 3 344 ? 0.233 0.002 -17.094 1.00 41.78 395 ARG D O 1
ATOM 10140 N N . ASP E 3 345 ? 0.785 -0.263 -14.914 1.00 43.21 396 ASP D N 1
ATOM 10141 C CA . ASP E 3 345 ? -0.344 0.533 -14.438 1.00 45.43 396 ASP D CA 1
ATOM 10142 C C . ASP E 3 345 ? -0.426 1.863 -15.175 1.00 42.08 396 ASP D C 1
ATOM 10143 O O . ASP E 3 345 ? -1.511 2.289 -15.599 1.00 40.04 396 ASP D O 1
ATOM 10148 N N . THR E 3 346 ? 0.721 2.514 -15.272 1.00 41.41 397 THR D N 1
ATOM 10149 C CA . THR E 3 346 ? 0.868 3.800 -15.902 1.00 39.84 397 THR D CA 1
ATOM 10150 C C . THR E 3 346 ? 0.574 3.838 -17.381 1.00 38.33 397 THR D C 1
ATOM 10151 O O . THR E 3 346 ? -0.095 4.700 -17.835 1.00 40.21 397 THR D O 1
ATOM 10155 N N . VAL E 3 347 ? 1.084 2.887 -18.128 1.00 41.10 398 VAL D N 1
ATOM 10156 C CA . VAL E 3 347 ? 0.832 2.808 -19.546 1.00 40.79 398 VAL D CA 1
ATOM 10157 C C . VAL E 3 347 ? -0.598 2.494 -19.871 1.00 39.97 398 VAL D C 1
ATOM 10158 O O . VAL E 3 347 ? -1.102 2.950 -20.865 1.00 37.66 398 VAL D O 1
ATOM 10162 N N . TRP E 3 348 ? -1.201 1.611 -19.093 1.00 38.50 399 TRP D N 1
ATOM 10163 C CA . TRP E 3 348 ? -2.596 1.244 -19.305 1.00 38.60 399 TRP D CA 1
ATOM 10164 C C . TRP E 3 348 ? -3.559 2.362 -19.022 1.00 38.95 399 TRP D C 1
ATOM 10165 O O . TRP E 3 348 ? -4.520 2.525 -19.713 1.00 37.15 399 TRP D O 1
ATOM 10176 N N . ARG E 3 349 ? -3.321 3.069 -17.938 1.00 38.17 400 ARG D N 1
ATOM 10177 C CA . ARG E 3 349 ? -4.137 4.182 -17.552 1.00 35.15 400 ARG D CA 1
ATOM 10178 C C . ARG E 3 349 ? -4.051 5.382 -18.444 1.00 36.64 400 ARG D C 1
ATOM 10179 O O . ARG E 3 349 ? -5.046 5.951 -18.797 1.00 33.04 400 ARG D O 1
ATOM 10187 N N . MET E 3 350 ? -2.831 5.757 -18.778 1.00 36.96 401 MET D N 1
ATOM 10188 C CA . MET E 3 350 ? -2.534 6.888 -19.626 1.00 36.98 401 MET D CA 1
ATOM 10189 C C . MET E 3 350 ? -2.889 6.762 -21.059 1.00 37.38 401 MET D C 1
ATOM 10190 O O . MET E 3 350 ? -3.252 7.720 -21.672 1.00 39.55 401 MET D O 1
ATOM 10195 N N . ARG E 3 351 ? -2.690 5.581 -21.599 1.00 38.08 402 ARG D N 1
ATOM 10196 C CA . ARG E 3 351 ? -3.000 5.301 -22.974 1.00 37.55 402 ARG D CA 1
ATOM 10197 C C . ARG E 3 351 ? -2.312 6.247 -23.901 1.00 40.44 402 ARG D C 1
ATOM 10198 O O . ARG E 3 351 ? -1.134 6.381 -23.847 1.00 39.94 402 ARG D O 1
ATOM 10206 N N . ARG E 3 352 ? -3.069 6.948 -24.719 1.00 38.80 403 ARG D N 1
ATOM 10207 C CA . ARG E 3 352 ? -2.517 7.877 -25.689 1.00 37.16 403 ARG D CA 1
ATOM 10208 C C . ARG E 3 352 ? -2.186 9.267 -25.161 1.00 39.46 403 ARG D C 1
ATOM 10209 O O . ARG E 3 352 ? -1.755 10.122 -25.882 1.00 36.71 403 ARG D O 1
ATOM 10217 N N . LYS E 3 353 ? -2.389 9.469 -23.874 1.00 36.05 404 LYS D N 1
ATOM 10218 C CA . LYS E 3 353 ? -2.052 10.680 -23.209 1.00 36.50 404 LYS D CA 1
ATOM 10219 C C . LYS E 3 353 ? -0.625 10.641 -22.702 1.00 34.38 404 LYS D C 1
ATOM 10220 O O . LYS E 3 353 ? -0.198 11.551 -22.098 1.00 36.96 404 LYS D O 1
ATOM 10226 N N . LEU E 3 354 ? 0.074 9.542 -22.883 1.00 36.39 405 LEU D N 1
ATOM 10227 C CA . LEU E 3 354 ? 1.476 9.462 -22.591 1.00 36.77 405 LEU D CA 1
ATOM 10228 C C . LEU E 3 354 ? 1.979 9.378 -24.001 1.00 37.98 405 LEU D C 1
ATOM 10229 O O . LEU E 3 354 ? 1.647 8.464 -24.696 1.00 39.09 405 LEU D O 1
ATOM 10234 N N . ARG E 3 355 ? 2.812 10.308 -24.411 1.00 33.03 406 ARG D N 1
ATOM 10235 C CA . ARG E 3 355 ? 3.286 10.375 -25.784 1.00 35.58 406 ARG D CA 1
ATOM 10236 C C . ARG E 3 355 ? 4.810 10.356 -25.814 1.00 34.80 406 ARG D C 1
ATOM 10237 O O . ARG E 3 355 ? 5.453 11.192 -25.169 1.00 36.05 406 ARG D O 1
ATOM 10245 N N . LEU E 3 356 ? 5.387 9.408 -26.567 1.00 35.73 407 LEU D N 1
ATOM 10246 C CA . LEU E 3 356 ? 6.839 9.242 -26.619 1.00 37.65 407 LEU D CA 1
ATOM 10247 C C . LEU E 3 356 ? 7.387 9.114 -28.044 1.00 36.51 407 LEU D C 1
ATOM 10248 O O . LEU E 3 356 ? 8.584 8.873 -28.207 1.00 37.74 407 LEU D O 1
ATOM 10253 N N . TYR E 3 357 ? 6.568 9.322 -29.070 1.00 35.75 408 TYR D N 1
ATOM 10254 C CA . TYR E 3 357 ? 7.010 9.128 -30.443 1.00 38.17 408 TYR D CA 1
ATOM 10255 C C . TYR E 3 357 ? 8.003 10.213 -30.875 1.00 38.21 408 TYR D C 1
ATOM 10256 O O . TYR E 3 357 ? 8.244 11.206 -30.181 1.00 37.67 408 TYR D O 1
ATOM 10265 N N . ASN E 3 358 ? 8.564 10.011 -32.063 1.00 39.30 409 ASN D N 1
ATOM 10266 C CA . ASN E 3 358 ? 9.715 10.769 -32.573 1.00 40.33 409 ASN D CA 1
ATOM 10267 C C . ASN E 3 358 ? 10.763 11.034 -31.492 1.00 40.84 409 ASN D C 1
ATOM 10268 O O . ASN E 3 358 ? 11.110 12.169 -31.175 1.00 39.84 409 ASN D O 1
ATOM 10273 N N . ASN E 3 359 ? 11.276 9.939 -30.941 1.00 42.36 410 ASN D N 1
ATOM 10274 C CA . ASN E 3 359 ? 12.538 9.931 -30.211 1.00 44.13 410 ASN D CA 1
ATOM 10275 C C . ASN E 3 359 ? 13.310 8.732 -30.743 1.00 50.31 410 ASN D C 1
ATOM 10276 O O . ASN E 3 359 ? 12.978 7.583 -30.414 1.00 46.19 410 ASN D O 1
ATOM 10281 N N . ALA E 3 360 ? 14.354 9.000 -31.534 1.00 49.23 411 ALA D N 1
ATOM 10282 C CA . ALA E 3 360 ? 15.024 7.925 -32.262 1.00 49.22 411 ALA D CA 1
ATOM 10283 C C . ALA E 3 360 ? 15.741 6.970 -31.316 1.00 49.55 411 ALA D C 1
ATOM 10284 O O . ALA E 3 360 ? 15.655 5.749 -31.481 1.00 47.44 411 ALA D O 1
ATOM 10286 N N . GLY E 3 361 ? 16.441 7.505 -30.317 1.00 50.08 412 GLY D N 1
ATOM 10287 C CA . GLY E 3 361 ? 17.170 6.652 -29.395 1.00 49.88 412 GLY D CA 1
ATOM 10288 C C . GLY E 3 361 ? 16.302 5.673 -28.626 1.00 52.51 412 GLY D C 1
ATOM 10289 O O . GLY E 3 361 ? 16.768 4.588 -28.277 1.00 56.32 412 GLY D O 1
ATOM 10290 N N . LEU E 3 362 ? 15.028 6.016 -28.393 1.00 54.28 413 LEU D N 1
ATOM 10291 C CA . LEU E 3 362 ? 14.227 5.360 -27.354 1.00 53.63 413 LEU D CA 1
ATOM 10292 C C . LEU E 3 362 ? 14.129 3.840 -27.537 1.00 54.34 413 LEU D C 1
ATOM 10293 O O . LEU E 3 362 ? 13.698 3.339 -28.581 1.00 55.15 413 LEU D O 1
ATOM 10298 N N . CYS E 3 363 ? 14.509 3.108 -26.490 1.00 58.33 414 CYS D N 1
ATOM 10299 C CA . CYS E 3 363 ? 14.459 1.650 -26.493 1.00 62.43 414 CYS D CA 1
ATOM 10300 C C . CYS E 3 363 ? 13.114 1.253 -25.903 1.00 64.31 414 CYS D C 1
ATOM 10301 O O . CYS E 3 363 ? 12.877 1.428 -24.702 1.00 63.69 414 CYS D O 1
ATOM 10304 N N . VAL E 3 364 ? 12.235 0.725 -26.738 1.00 68.32 415 VAL D N 1
ATOM 10305 C CA . VAL E 3 364 ? 10.871 0.426 -26.320 1.00 71.81 415 VAL D CA 1
ATOM 10306 C C . VAL E 3 364 ? 10.799 -1.058 -26.016 1.00 68.87 415 VAL D C 1
ATOM 10307 O O . VAL E 3 364 ? 11.515 -1.877 -26.598 1.00 71.13 415 VAL D O 1
ATOM 10311 N N . ASN E 3 365 ? 9.966 -1.405 -25.051 1.00 70.26 416 ASN D N 1
ATOM 10312 C CA . ASN E 3 365 ? 9.863 -2.776 -24.574 1.00 76.64 416 ASN D CA 1
ATOM 10313 C C . ASN E 3 365 ? 8.487 -3.371 -24.818 1.00 79.02 416 ASN D C 1
ATOM 10314 O O . ASN E 3 365 ? 8.381 -4.482 -25.364 1.00 78.91 416 ASN D O 1
ATOM 10319 N N . ARG E 3 366 ? 7.427 -2.657 -24.396 1.00 70.12 417 ARG D N 1
ATOM 10320 C CA . ARG E 3 366 ? 6.084 -3.218 -24.384 1.00 63.94 417 ARG D CA 1
ATOM 10321 C C . ARG E 3 366 ? 4.936 -2.289 -24.790 1.00 64.69 417 ARG D C 1
ATOM 10322 O O . ARG E 3 366 ? 3.887 -2.805 -25.204 1.00 65.87 417 ARG D O 1
ATOM 10330 N N . ASP E 3 367 ? 5.080 -0.958 -24.756 1.00 64.56 418 ASP D N 1
ATOM 10331 C CA . ASP E 3 367 ? 3.922 -0.050 -24.905 1.00 61.52 418 ASP D CA 1
ATOM 10332 C C . ASP E 3 367 ? 3.800 0.548 -26.319 1.00 62.32 418 ASP D C 1
ATOM 10333 O O . ASP E 3 367 ? 3.702 1.767 -26.499 1.00 55.18 418 ASP D O 1
ATOM 10338 N N . ASN F 1 1 ? -13.147 13.516 -47.073 1.00 64.36 28 ASN B N 1
ATOM 10339 C CA . ASN F 1 1 ? -12.092 13.510 -46.060 1.00 63.37 28 ASN B CA 1
ATOM 10340 C C . ASN F 1 1 ? -12.612 13.617 -44.622 1.00 61.81 28 ASN B C 1
ATOM 10341 O O . ASN F 1 1 ? -12.178 12.874 -43.735 1.00 63.60 28 ASN B O 1
ATOM 10346 N N . GLU F 1 2 ? -13.512 14.575 -44.377 1.00 58.81 29 GLU B N 1
ATOM 10347 C CA . GLU F 1 2 ? -14.209 14.581 -43.095 1.00 57.37 29 GLU B CA 1
ATOM 10348 C C . GLU F 1 2 ? -14.945 13.261 -42.881 1.00 60.78 29 GLU B C 1
ATOM 10349 O O . GLU F 1 2 ? -15.131 12.829 -41.735 1.00 62.29 29 GLU B O 1
ATOM 10355 N N . GLY F 1 3 ? -15.317 12.580 -43.971 1.00 59.91 30 GLY B N 1
ATOM 10356 C CA . GLY F 1 3 ? -15.967 11.288 -43.849 1.00 57.21 30 GLY B CA 1
ATOM 10357 C C . GLY F 1 3 ? -15.061 10.211 -43.291 1.00 55.54 30 GLY B C 1
ATOM 10358 O O . GLY F 1 3 ? -15.541 9.287 -42.628 1.00 58.65 30 GLY B O 1
ATOM 10359 N N . LYS F 1 4 ? -13.749 10.302 -43.553 1.00 53.71 31 LYS B N 1
ATOM 10360 C CA . LYS F 1 4 ? -12.795 9.383 -42.937 1.00 51.32 31 LYS B CA 1
ATOM 10361 C C . LYS F 1 4 ? -12.760 9.576 -41.428 1.00 58.14 31 LYS B C 1
ATOM 10362 O O . LYS F 1 4 ? -12.776 8.600 -40.657 1.00 55.78 31 LYS B O 1
ATOM 10368 N N . ALA F 1 5 ? -12.724 10.838 -40.992 1.00 57.37 32 ALA B N 1
ATOM 10369 C CA . ALA F 1 5 ? -12.822 11.151 -39.571 1.00 54.62 32 ALA B CA 1
ATOM 10370 C C . ALA F 1 5 ? -14.101 10.582 -38.966 1.00 50.67 32 ALA B C 1
ATOM 10371 O O . ALA F 1 5 ? -14.076 9.989 -37.878 1.00 49.59 32 ALA B O 1
ATOM 10373 N N . LEU F 1 6 ? -15.239 10.781 -39.645 1.00 49.34 33 LEU B N 1
ATOM 10374 C CA . LEU F 1 6 ? -16.504 10.258 -39.134 1.00 52.45 33 LEU B CA 1
ATOM 10375 C C . LEU F 1 6 ? -16.504 8.731 -39.080 1.00 52.62 33 LEU B C 1
ATOM 10376 O O . LEU F 1 6 ? -17.137 8.139 -38.194 1.00 49.58 33 LEU B O 1
ATOM 10381 N N . MET F 1 7 ? -15.753 8.078 -39.976 1.00 54.49 34 MET B N 1
ATOM 10382 C CA . MET F 1 7 ? -15.687 6.619 -39.949 1.00 56.15 34 MET B CA 1
ATOM 10383 C C . MET F 1 7 ? -14.846 6.128 -38.775 1.00 54.15 34 MET B C 1
ATOM 10384 O O . MET F 1 7 ? -15.220 5.158 -38.106 1.00 52.29 34 MET B O 1
ATOM 10389 N N . ALA F 1 8 ? -13.745 6.820 -38.461 1.00 51.06 35 ALA B N 1
ATOM 10390 C CA . ALA F 1 8 ? -13.028 6.491 -37.231 1.00 47.77 35 ALA B CA 1
ATOM 10391 C C . ALA F 1 8 ? -13.886 6.769 -35.998 1.00 48.08 35 ALA B C 1
ATOM 10392 O O . ALA F 1 8 ? -13.826 6.032 -35.007 1.00 49.51 35 ALA B O 1
ATOM 10394 N N . ILE F 1 9 ? -14.689 7.832 -36.035 1.00 48.86 36 ILE B N 1
ATOM 10395 C CA . ILE F 1 9 ? -15.566 8.132 -34.906 1.00 47.72 36 ILE B CA 1
ATOM 10396 C C . ILE F 1 9 ? -16.550 6.996 -34.687 1.00 50.12 36 ILE B C 1
ATOM 10397 O O . ILE F 1 9 ? -16.847 6.619 -33.544 1.00 47.87 36 ILE B O 1
ATOM 10402 N N . LYS F 1 10 ? -17.074 6.435 -35.782 1.00 50.56 37 LYS B N 1
ATOM 10403 C CA . LYS F 1 10 ? -17.968 5.290 -35.674 1.00 51.82 37 LYS B CA 1
ATOM 10404 C C . LYS F 1 10 ? -17.229 4.023 -35.234 1.00 51.60 37 LYS B C 1
ATOM 10405 O O . LYS F 1 10 ? -17.786 3.198 -34.499 1.00 47.37 37 LYS B O 1
ATOM 10411 N N . GLY F 1 11 ? -15.971 3.871 -35.650 1.00 49.78 38 GLY B N 1
ATOM 10412 C CA . GLY F 1 11 ? -15.180 2.706 -35.328 1.00 50.10 38 GLY B CA 1
ATOM 10413 C C . GLY F 1 11 ? -14.812 2.577 -33.872 1.00 47.49 38 GLY B C 1
ATOM 10414 O O . GLY F 1 11 ? -14.160 1.607 -33.482 1.00 45.97 38 GLY B O 1
ATOM 10415 N N . SER F 1 12 ? -15.196 3.524 -33.037 1.00 46.66 39 SER B N 1
ATOM 10416 C CA . SER F 1 12 ? -14.927 3.364 -31.620 1.00 43.75 39 SER B CA 1
ATOM 10417 C C . SER F 1 12 ? -16.212 3.442 -30.811 1.00 43.72 39 SER B C 1
ATOM 10418 O O . SER F 1 12 ? -16.160 3.580 -29.591 1.00 45.41 39 SER B O 1
ATOM 10421 N N . PHE F 1 13 ? -17.361 3.309 -31.455 1.00 46.11 40 PHE B N 1
ATOM 10422 C CA . PHE F 1 13 ? -18.603 3.041 -30.745 1.00 52.14 40 PHE B CA 1
ATOM 10423 C C . PHE F 1 13 ? -18.786 1.532 -30.613 1.00 49.79 40 PHE B C 1
ATOM 10424 O O . PHE F 1 13 ? -18.717 0.810 -31.607 1.00 52.30 40 PHE B O 1
ATOM 10432 N N . SER F 1 14 ? -19.050 1.058 -29.395 1.00 62.50 41 SER B N 1
ATOM 10433 C CA . SER F 1 14 ? -18.995 -0.386 -29.151 1.00 61.92 41 SER B CA 1
ATOM 10434 C C . SER F 1 14 ? -20.247 -1.086 -29.672 1.00 65.13 41 SER B C 1
ATOM 10435 O O . SER F 1 14 ? -20.218 -1.722 -30.732 1.00 68.04 41 SER B O 1
ATOM 10438 N N . ASN F 1 15 ? -21.368 -0.925 -28.965 1.00 67.21 42 ASN B N 1
ATOM 10439 C CA . ASN F 1 15 ? -22.592 -1.679 -29.241 1.00 71.64 42 ASN B CA 1
ATOM 10440 C C . ASN F 1 15 ? -23.429 -0.881 -30.230 1.00 71.88 42 ASN B C 1
ATOM 10441 O O . ASN F 1 15 ? -24.173 0.027 -29.849 1.00 71.21 42 ASN B O 1
ATOM 10446 N N . LEU F 1 16 ? -23.324 -1.255 -31.501 1.00 67.46 43 LEU B N 1
ATOM 10447 C CA . LEU F 1 16 ? -23.995 -0.566 -32.593 1.00 68.28 43 LEU B CA 1
ATOM 10448 C C . LEU F 1 16 ? -24.251 -1.582 -33.685 1.00 71.96 43 LEU B C 1
ATOM 10449 O O . LEU F 1 16 ? -23.318 -2.262 -34.122 1.00 73.43 43 LEU B O 1
ATOM 10454 N N . VAL F 1 17 ? -25.498 -1.679 -34.138 1.00 72.60 44 VAL B N 1
ATOM 10455 C CA . VAL F 1 17 ? -25.789 -2.468 -35.329 1.00 74.55 44 VAL B CA 1
ATOM 10456 C C . VAL F 1 17 ? -26.573 -1.620 -36.330 1.00 76.88 44 VAL B C 1
ATOM 10457 O O . VAL F 1 17 ? -25.992 -1.052 -37.259 1.00 74.07 44 VAL B O 1
ATOM 10461 N N . ASN F 1 18 ? -27.889 -1.513 -36.143 1.00 76.77 45 ASN B N 1
ATOM 10462 C CA . ASN F 1 18 ? -28.742 -0.695 -36.984 1.00 74.80 45 ASN B CA 1
ATOM 10463 C C . ASN F 1 18 ? -28.770 0.762 -36.533 1.00 74.76 45 ASN B C 1
ATOM 10464 O O . ASN F 1 18 ? -29.694 1.510 -36.895 1.00 76.87 45 ASN B O 1
ATOM 10469 N N . MET F 1 19 ? -27.778 1.182 -35.748 1.00 70.78 46 MET B N 1
ATOM 10470 C CA . MET F 1 19 ? -27.810 2.509 -35.138 1.00 72.32 46 MET B CA 1
ATOM 10471 C C . MET F 1 19 ? -27.445 3.592 -36.138 1.00 68.88 46 MET B C 1
ATOM 10472 O O . MET F 1 19 ? -28.242 4.501 -36.416 1.00 66.10 46 MET B O 1
ATOM 10477 N N . LEU F 1 20 ? -26.241 3.520 -36.689 1.00 68.99 47 LEU B N 1
ATOM 10478 C CA . LEU F 1 20 ? -25.839 4.470 -37.710 1.00 69.22 47 LEU B CA 1
ATOM 10479 C C . LEU F 1 20 ? -25.701 3.723 -39.030 1.00 69.13 47 LEU B C 1
ATOM 10480 O O . LEU F 1 20 ? -24.662 3.808 -39.692 1.00 66.29 47 LEU B O 1
ATOM 10485 N N . LEU F 1 21 ? -26.740 2.959 -39.400 1.00 73.68 48 LEU B N 1
ATOM 10486 C CA . LEU F 1 21 ? -26.813 2.415 -40.753 1.00 75.55 48 LEU B CA 1
ATOM 10487 C C . LEU F 1 21 ? -26.760 3.510 -41.797 1.00 72.69 48 LEU B C 1
ATOM 10488 O O . LEU F 1 21 ? -26.433 3.232 -42.958 1.00 74.66 48 LEU B O 1
ATOM 10493 N N . ASP F 1 22 ? -27.083 4.743 -41.410 1.00 69.89 49 ASP B N 1
ATOM 10494 C CA . ASP F 1 22 ? -26.909 5.868 -42.317 1.00 69.20 49 ASP B CA 1
ATOM 10495 C C . ASP F 1 22 ? -25.444 6.011 -42.699 1.00 68.42 49 ASP B C 1
ATOM 10496 O O . ASP F 1 22 ? -25.121 6.263 -43.870 1.00 67.38 49 ASP B O 1
ATOM 10501 N N . TRP F 1 23 ? -24.540 5.829 -41.729 1.00 66.05 50 TRP B N 1
ATOM 10502 C CA . TRP F 1 23 ? -23.105 5.996 -41.955 1.00 64.06 50 TRP B CA 1
ATOM 10503 C C . TRP F 1 23 ? -22.585 4.791 -42.735 1.00 65.03 50 TRP B C 1
ATOM 10504 O O . TRP F 1 23 ? -21.872 3.930 -42.218 1.00 64.46 50 TRP B O 1
ATOM 10515 N N . ASP F 1 24 ? -22.948 4.753 -44.015 1.00 73.54 51 ASP B N 1
ATOM 10516 C CA . ASP F 1 24 ? -22.682 3.621 -44.904 1.00 77.66 51 ASP B CA 1
ATOM 10517 C C . ASP F 1 24 ? -21.847 4.154 -46.062 1.00 76.52 51 ASP B C 1
ATOM 10518 O O . ASP F 1 24 ? -22.380 4.749 -47.005 1.00 75.29 51 ASP B O 1
ATOM 10523 N N . ASP F 1 25 ? -20.536 3.945 -45.983 1.00 77.53 52 ASP B N 1
ATOM 10524 C CA . ASP F 1 25 ? -19.634 4.435 -47.016 1.00 81.64 52 ASP B CA 1
ATOM 10525 C C . ASP F 1 25 ? -19.680 3.603 -48.289 1.00 83.57 52 ASP B C 1
ATOM 10526 O O . ASP F 1 25 ? -19.138 4.042 -49.310 1.00 83.89 52 ASP B O 1
ATOM 10531 N N . VAL F 1 26 ? -20.279 2.409 -48.249 1.00 82.35 53 VAL B N 1
ATOM 10532 C CA . VAL F 1 26 ? -20.507 1.661 -49.484 1.00 84.32 53 VAL B CA 1
ATOM 10533 C C . VAL F 1 26 ? -21.336 2.509 -50.439 1.00 82.40 53 VAL B C 1
ATOM 10534 O O . VAL F 1 26 ? -20.862 2.919 -51.504 1.00 84.09 53 VAL B O 1
ATOM 10538 N N . HIS F 1 27 ? -22.582 2.818 -50.053 1.00 81.43 54 HIS B N 1
ATOM 10539 C CA . HIS F 1 27 ? -23.312 3.842 -50.792 1.00 81.93 54 HIS B CA 1
ATOM 10540 C C . HIS F 1 27 ? -24.358 4.473 -49.867 1.00 80.49 54 HIS B C 1
ATOM 10541 O O . HIS F 1 27 ? -25.523 4.068 -49.812 1.00 81.26 54 HIS B O 1
ATOM 10548 N N . ASN F 1 28 ? -23.902 5.458 -49.094 1.00 77.11 55 ASN B N 1
ATOM 10549 C CA . ASN F 1 28 ? -24.695 6.554 -48.543 1.00 72.70 55 ASN B CA 1
ATOM 10550 C C . ASN F 1 28 ? -23.728 7.741 -48.493 1.00 71.44 55 ASN B C 1
ATOM 10551 O O . ASN F 1 28 ? -23.324 8.239 -47.440 1.00 68.29 55 ASN B O 1
ATOM 10556 N N . SER F 1 29 ? -23.359 8.231 -49.690 1.00 69.04 56 SER B N 1
ATOM 10557 C CA . SER F 1 29 ? -22.113 8.970 -49.829 1.00 65.88 56 SER B CA 1
ATOM 10558 C C . SER F 1 29 ? -22.216 10.432 -49.402 1.00 64.73 56 SER B C 1
ATOM 10559 O O . SER F 1 29 ? -21.206 11.003 -48.984 1.00 59.75 56 SER B O 1
ATOM 10562 N N . ASP F 1 30 ? -23.401 11.046 -49.456 1.00 63.53 57 ASP B N 1
ATOM 10563 C CA . ASP F 1 30 ? -23.556 12.392 -48.897 1.00 61.68 57 ASP B CA 1
ATOM 10564 C C . ASP F 1 30 ? -23.677 12.269 -47.381 1.00 61.45 57 ASP B C 1
ATOM 10565 O O . ASP F 1 30 ? -24.762 12.038 -46.843 1.00 60.06 57 ASP B O 1
ATOM 10570 N N . LEU F 1 31 ? -22.558 12.462 -46.686 1.00 61.82 58 LEU B N 1
ATOM 10571 C CA . LEU F 1 31 ? -22.529 12.334 -45.237 1.00 60.63 58 LEU B CA 1
ATOM 10572 C C . LEU F 1 31 ? -23.336 13.420 -44.540 1.00 61.91 58 LEU B C 1
ATOM 10573 O O . LEU F 1 31 ? -23.591 13.303 -43.334 1.00 61.96 58 LEU B O 1
ATOM 10578 N N . CYS F 1 32 ? -23.732 14.474 -45.258 1.00 60.45 59 CYS B N 1
ATOM 10579 C CA . CYS F 1 32 ? -24.565 15.498 -44.650 1.00 57.84 59 CYS B CA 1
ATOM 10580 C C . CYS F 1 32 ? -25.992 15.030 -44.444 1.00 59.67 59 CYS B C 1
ATOM 10581 O O . CYS F 1 32 ? -26.792 15.789 -43.889 1.00 60.27 59 CYS B O 1
ATOM 10584 N N . SER F 1 33 ? -26.324 13.808 -44.872 1.00 62.28 60 SER B N 1
ATOM 10585 C CA . SER F 1 33 ? -27.614 13.192 -44.584 1.00 60.62 60 SER B CA 1
ATOM 10586 C C . SER F 1 33 ? -27.547 12.190 -43.444 1.00 59.20 60 SER B C 1
ATOM 10587 O O . SER F 1 33 ? -28.599 11.748 -42.970 1.00 59.50 60 SER B O 1
ATOM 10590 N N . TRP F 1 34 ? -26.349 11.818 -42.999 1.00 58.44 61 TRP B N 1
ATOM 10591 C CA . TRP F 1 34 ? -26.224 10.774 -41.996 1.00 58.69 61 TRP B CA 1
ATOM 10592 C C . TRP F 1 34 ? -26.917 11.173 -40.698 1.00 59.05 61 TRP B C 1
ATOM 10593 O O . TRP F 1 34 ? -27.085 12.355 -40.385 1.00 56.06 61 TRP B O 1
ATOM 10604 N N . ARG F 1 35 ? -27.327 10.155 -39.944 1.00 56.88 62 ARG B N 1
ATOM 10605 C CA . ARG F 1 35 ? -27.978 10.360 -38.660 1.00 54.98 62 ARG B CA 1
ATOM 10606 C C . ARG F 1 35 ? -27.082 11.176 -37.739 1.00 55.57 62 ARG B C 1
ATOM 10607 O O . ARG F 1 35 ? -25.952 10.773 -37.439 1.00 51.47 62 ARG B O 1
ATOM 10615 N N . GLY F 1 36 ? -27.585 12.344 -37.321 1.00 50.79 63 GLY B N 1
ATOM 10616 C CA . GLY F 1 36 ? -26.922 13.197 -36.357 1.00 47.92 63 GLY B CA 1
ATOM 10617 C C . GLY F 1 36 ? -25.825 14.090 -36.900 1.00 51.05 63 GLY B C 1
ATOM 10618 O O . GLY F 1 36 ? -25.190 14.808 -36.111 1.00 48.17 63 GLY B O 1
ATOM 10619 N N . VAL F 1 37 ? -25.568 14.060 -38.205 1.00 51.36 64 VAL B N 1
ATOM 10620 C CA . VAL F 1 37 ? -24.562 14.906 -38.833 1.00 50.41 64 VAL B CA 1
ATOM 10621 C C . VAL F 1 37 ? -25.276 16.076 -39.496 1.00 51.85 64 VAL B C 1
ATOM 10622 O O . VAL F 1 37 ? -26.171 15.878 -40.326 1.00 51.88 64 VAL B O 1
ATOM 10626 N N . PHE F 1 38 ? -24.871 17.297 -39.150 1.00 52.73 65 PHE B N 1
ATOM 10627 C CA . PHE F 1 38 ? -25.452 18.508 -39.715 1.00 54.01 65 PHE B CA 1
ATOM 10628 C C . PHE F 1 38 ? -24.365 19.360 -40.351 1.00 45.94 65 PHE B C 1
ATOM 10629 O O . PHE F 1 38 ? -23.306 19.587 -39.751 1.00 48.39 65 PHE B O 1
ATOM 10637 N N . CYS F 1 39 ? -24.621 19.793 -41.581 1.00 53.25 66 CYS B N 1
ATOM 10638 C CA . CYS F 1 39 ? -23.737 20.657 -42.348 1.00 56.61 66 CYS B CA 1
ATOM 10639 C C . CYS F 1 39 ? -24.378 22.032 -42.531 1.00 56.21 66 CYS B C 1
ATOM 10640 O O . CYS F 1 39 ? -25.607 22.166 -42.524 1.00 52.30 66 CYS B O 1
ATOM 10643 N N . ASP F 1 40 ? -23.531 23.057 -42.654 1.00 56.84 67 ASP B N 1
ATOM 10644 C CA . ASP F 1 40 ? -23.982 24.403 -42.988 1.00 63.16 67 ASP B CA 1
ATOM 10645 C C . ASP F 1 40 ? -24.088 24.512 -44.500 1.00 64.78 67 ASP B C 1
ATOM 10646 O O . ASP F 1 40 ? -23.263 23.963 -45.236 1.00 63.76 67 ASP B O 1
ATOM 10651 N N . ASN F 1 41 ? -25.104 25.223 -44.970 1.00 65.05 68 ASN B N 1
ATOM 10652 C CA . ASN F 1 41 ? -25.428 25.090 -46.382 1.00 65.60 68 ASN B CA 1
ATOM 10653 C C . ASN F 1 41 ? -24.428 25.790 -47.291 1.00 68.99 68 ASN B C 1
ATOM 10654 O O . ASN F 1 41 ? -24.483 25.581 -48.506 1.00 71.69 68 ASN B O 1
ATOM 10659 N N . VAL F 1 42 ? -23.504 26.582 -46.743 1.00 67.25 69 VAL B N 1
ATOM 10660 C CA . VAL F 1 42 ? -22.529 27.286 -47.572 1.00 67.53 69 VAL B CA 1
ATOM 10661 C C . VAL F 1 42 ? -21.294 26.418 -47.793 1.00 65.04 69 VAL B C 1
ATOM 10662 O O . VAL F 1 42 ? -21.030 25.965 -48.914 1.00 57.28 69 VAL B O 1
ATOM 10666 N N . SER F 1 43 ? -20.549 26.154 -46.716 1.00 66.97 70 SER B N 1
ATOM 10667 C CA . SER F 1 43 ? -19.318 25.373 -46.812 1.00 65.91 70 SER B CA 1
ATOM 10668 C C . SER F 1 43 ? -19.584 23.890 -47.030 1.00 64.92 70 SER B C 1
ATOM 10669 O O . SER F 1 43 ? -18.707 23.182 -47.545 1.00 60.74 70 SER B O 1
ATOM 10672 N N . TYR F 1 44 ? -20.771 23.413 -46.644 1.00 63.49 71 TYR B N 1
ATOM 10673 C CA . TYR F 1 44 ? -21.108 21.992 -46.668 1.00 60.46 71 TYR B CA 1
ATOM 10674 C C . TYR F 1 44 ? -20.078 21.190 -45.879 1.00 59.32 71 TYR B C 1
ATOM 10675 O O . TYR F 1 44 ? -19.682 20.086 -46.258 1.00 60.90 71 TYR B O 1
ATOM 10684 N N . SER F 1 45 ? -19.633 21.770 -44.769 1.00 56.88 72 SER B N 1
ATOM 10685 C CA . SER F 1 45 ? -18.695 21.161 -43.841 1.00 56.98 72 SER B CA 1
ATOM 10686 C C . SER F 1 45 ? -19.450 20.744 -42.576 1.00 54.45 72 SER B C 1
ATOM 10687 O O . SER F 1 45 ? -20.515 21.291 -42.262 1.00 54.36 72 SER B O 1
ATOM 10690 N N . VAL F 1 46 ? -18.916 19.744 -41.863 1.00 48.26 73 VAL B N 1
ATOM 10691 C CA . VAL F 1 46 ? -19.573 19.260 -40.646 1.00 49.59 73 VAL B CA 1
ATOM 10692 C C . VAL F 1 46 ? -19.445 20.330 -39.568 1.00 48.17 73 VAL B C 1
ATOM 10693 O O . VAL F 1 46 ? -18.336 20.758 -39.226 1.00 46.16 73 VAL B O 1
ATOM 10697 N N . VAL F 1 47 ? -20.584 20.785 -39.039 1.00 43.74 74 VAL B N 1
ATOM 10698 C CA . VAL F 1 47 ? -20.569 21.876 -38.071 1.00 45.85 74 VAL B CA 1
ATOM 10699 C C . VAL F 1 47 ? -21.168 21.453 -36.730 1.00 46.08 74 VAL B C 1
ATOM 10700 O O . VAL F 1 47 ? -20.862 22.040 -35.681 1.00 45.15 74 VAL B O 1
ATOM 10704 N N . SER F 1 48 ? -22.072 20.472 -36.774 1.00 41.97 75 SER B N 1
ATOM 10705 C CA . SER F 1 48 ? -22.827 20.038 -35.606 1.00 42.91 75 SER B CA 1
ATOM 10706 C C . SER F 1 48 ? -22.970 18.520 -35.649 1.00 44.70 75 SER B C 1
ATOM 10707 O O . SER F 1 48 ? -23.425 17.959 -36.653 1.00 42.91 75 SER B O 1
ATOM 10710 N N . LEU F 1 49 ? -22.570 17.864 -34.555 1.00 39.66 76 LEU B N 1
ATOM 10711 C CA . LEU F 1 49 ? -22.732 16.424 -34.391 1.00 39.90 76 LEU B CA 1
ATOM 10712 C C . LEU F 1 49 ? -23.596 16.179 -33.156 1.00 42.30 76 LEU B C 1
ATOM 10713 O O . LEU F 1 49 ? -23.184 16.501 -32.036 1.00 39.78 76 LEU B O 1
ATOM 10718 N N . ASN F 1 50 ? -24.802 15.633 -33.362 1.00 40.65 77 ASN B N 1
ATOM 10719 C CA . ASN F 1 50 ? -25.729 15.271 -32.287 1.00 39.28 77 ASN B CA 1
ATOM 10720 C C . ASN F 1 50 ? -26.025 13.776 -32.370 1.00 40.50 77 ASN B C 1
ATOM 10721 O O . ASN F 1 50 ? -26.614 13.311 -33.346 1.00 39.36 77 ASN B O 1
ATOM 10726 N N . LEU F 1 51 ? -25.623 13.033 -31.341 1.00 41.24 78 LEU B N 1
ATOM 10727 C CA . LEU F 1 51 ? -25.945 11.614 -31.199 1.00 43.93 78 LEU B CA 1
ATOM 10728 C C . LEU F 1 51 ? -26.529 11.332 -29.830 1.00 42.80 78 LEU B C 1
ATOM 10729 O O . LEU F 1 51 ? -26.201 10.336 -29.193 1.00 47.38 78 LEU B O 1
ATOM 10734 N N . SER F 1 52 ? -27.418 12.191 -29.358 1.00 45.95 79 SER B N 1
ATOM 10735 C CA . SER F 1 52 ? -27.842 12.113 -27.969 1.00 48.84 79 SER B CA 1
ATOM 10736 C C . SER F 1 52 ? -28.720 10.883 -27.714 1.00 49.23 79 SER B C 1
ATOM 10737 O O . SER F 1 52 ? -29.712 10.650 -28.416 1.00 50.65 79 SER B O 1
ATOM 10740 N N . SER F 1 53 ? -28.347 10.105 -26.694 1.00 47.97 80 SER B N 1
ATOM 10741 C CA . SER F 1 53 ? -29.142 9.017 -26.129 1.00 51.16 80 SER B CA 1
ATOM 10742 C C . SER F 1 53 ? -29.243 7.794 -27.038 1.00 50.67 80 SER B C 1
ATOM 10743 O O . SER F 1 53 ? -30.125 6.958 -26.846 1.00 50.12 80 SER B O 1
ATOM 10746 N N . LEU F 1 54 ? -28.344 7.634 -28.006 1.00 50.30 81 LEU B N 1
ATOM 10747 C CA . LEU F 1 54 ? -28.373 6.419 -28.809 1.00 48.58 81 LEU B CA 1
ATOM 10748 C C . LEU F 1 54 ? -27.666 5.248 -28.121 1.00 52.47 81 LEU B C 1
ATOM 10749 O O . LEU F 1 54 ? -27.752 4.114 -28.607 1.00 50.41 81 LEU B O 1
ATOM 10754 N N . ASN F 1 55 ? -26.987 5.499 -27.000 1.00 53.30 82 ASN B N 1
ATOM 10755 C CA . ASN F 1 55 ? -26.273 4.482 -26.221 1.00 52.11 82 ASN B CA 1
ATOM 10756 C C . ASN F 1 55 ? -25.348 3.644 -27.112 1.00 50.43 82 ASN B C 1
ATOM 10757 O O . ASN F 1 55 ? -25.583 2.469 -27.375 1.00 54.08 82 ASN B O 1
ATOM 10762 N N . LEU F 1 56 ? -24.268 4.287 -27.558 1.00 50.22 83 LEU B N 1
ATOM 10763 C CA . LEU F 1 56 ? -23.351 3.651 -28.498 1.00 50.60 83 LEU B CA 1
ATOM 10764 C C . LEU F 1 56 ? -22.158 2.962 -27.828 1.00 52.19 83 LEU B C 1
ATOM 10765 O O . LEU F 1 56 ? -21.538 2.091 -28.448 1.00 53.70 83 LEU B O 1
ATOM 10770 N N . GLY F 1 57 ? -21.805 3.341 -26.599 1.00 46.97 84 GLY B N 1
ATOM 10771 C CA . GLY F 1 57 ? -21.053 2.491 -25.701 1.00 45.51 84 GLY B CA 1
ATOM 10772 C C . GLY F 1 57 ? -19.542 2.476 -25.844 1.00 46.71 84 GLY B C 1
ATOM 10773 O O . GLY F 1 57 ? -18.862 2.000 -24.926 1.00 46.88 84 GLY B O 1
ATOM 10774 N N . GLY F 1 58 ? -18.974 2.989 -26.926 1.00 47.01 85 GLY B N 1
ATOM 10775 C CA . GLY F 1 58 ? -17.533 2.845 -27.035 1.00 46.22 85 GLY B CA 1
ATOM 10776 C C . GLY F 1 58 ? -16.698 3.955 -26.421 1.00 42.42 85 GLY B C 1
ATOM 10777 O O . GLY F 1 58 ? -16.810 4.265 -25.228 1.00 39.18 85 GLY B O 1
ATOM 10778 N N . GLU F 1 59 ? -15.848 4.554 -27.244 1.00 39.56 86 GLU B N 1
ATOM 10779 C CA . GLU F 1 59 ? -15.053 5.720 -26.883 1.00 41.00 86 GLU B CA 1
ATOM 10780 C C . GLU F 1 59 ? -15.331 6.881 -27.837 1.00 37.32 86 GLU B C 1
ATOM 10781 O O . GLU F 1 59 ? -15.913 6.724 -28.910 1.00 35.39 86 GLU B O 1
ATOM 10787 N N . ILE F 1 60 ? -14.866 8.059 -27.443 1.00 35.22 87 ILE B N 1
ATOM 10788 C CA . ILE F 1 60 ? -14.774 9.180 -28.371 1.00 32.84 87 ILE B CA 1
ATOM 10789 C C . ILE F 1 60 ? -13.462 9.023 -29.125 1.00 37.74 87 ILE B C 1
ATOM 10790 O O . ILE F 1 60 ? -12.390 8.996 -28.516 1.00 39.61 87 ILE B O 1
ATOM 10795 N N . SER F 1 61 ? -13.546 8.867 -30.439 1.00 39.57 88 SER B N 1
ATOM 10796 C CA . SER F 1 61 ? -12.353 8.740 -31.253 1.00 38.93 88 SER B CA 1
ATOM 10797 C C . SER F 1 61 ? -11.558 10.049 -31.276 1.00 40.60 88 SER B C 1
ATOM 10798 O O . SER F 1 61 ? -12.133 11.141 -31.253 1.00 41.69 88 SER B O 1
ATOM 10801 N N . PRO F 1 62 ? -10.228 9.977 -31.318 1.00 40.99 89 PRO B N 1
ATOM 10802 C CA . PRO F 1 62 ? -9.455 11.215 -31.505 1.00 43.50 89 PRO B CA 1
ATOM 10803 C C . PRO F 1 62 ? -9.774 11.894 -32.812 1.00 43.08 89 PRO B C 1
ATOM 10804 O O . PRO F 1 62 ? -9.550 13.107 -32.942 1.00 44.07 89 PRO B O 1
ATOM 10808 N N . ALA F 1 63 ? -10.323 11.155 -33.781 1.00 44.93 90 ALA B N 1
ATOM 10809 C CA . ALA F 1 63 ? -10.704 11.747 -35.056 1.00 45.72 90 ALA B CA 1
ATOM 10810 C C . ALA F 1 63 ? -11.788 12.808 -34.914 1.00 45.15 90 ALA B C 1
ATOM 10811 O O . ALA F 1 63 ? -12.103 13.466 -35.908 1.00 48.67 90 ALA B O 1
ATOM 10813 N N . ILE F 1 64 ? -12.365 12.984 -33.720 1.00 40.42 91 ILE B N 1
ATOM 10814 C CA . ILE F 1 64 ? -13.280 14.097 -33.479 1.00 44.02 91 ILE B CA 1
ATOM 10815 C C . ILE F 1 64 ? -12.586 15.426 -33.766 1.00 43.23 91 ILE B C 1
ATOM 10816 O O . ILE F 1 64 ? -13.228 16.400 -34.189 1.00 38.62 91 ILE B O 1
ATOM 10821 N N . GLY F 1 65 ? -11.267 15.486 -33.563 1.00 42.75 92 GLY B N 1
ATOM 10822 C CA . GLY F 1 65 ? -10.511 16.675 -33.898 1.00 46.16 92 GLY B CA 1
ATOM 10823 C C . GLY F 1 65 ? -10.222 16.869 -35.374 1.00 44.68 92 GLY B C 1
ATOM 10824 O O . GLY F 1 65 ? -9.606 17.864 -35.756 1.00 42.08 92 GLY B O 1
ATOM 10825 N N . ASP F 1 66 ? -10.626 15.937 -36.225 1.00 46.29 93 ASP B N 1
ATOM 10826 C CA . ASP F 1 66 ? -10.433 16.104 -37.657 1.00 48.39 93 ASP B CA 1
ATOM 10827 C C . ASP F 1 66 ? -11.578 16.867 -38.323 1.00 48.80 93 ASP B C 1
ATOM 10828 O O . ASP F 1 66 ? -11.479 17.210 -39.503 1.00 49.54 93 ASP B O 1
ATOM 10833 N N . LEU F 1 67 ? -12.664 17.119 -37.606 1.00 48.24 94 LEU B N 1
ATOM 10834 C CA . LEU F 1 67 ? -13.737 18.012 -38.041 1.00 47.79 94 LEU B CA 1
ATOM 10835 C C . LEU F 1 67 ? -13.483 19.379 -37.405 1.00 46.90 94 LEU B C 1
ATOM 10836 O O . LEU F 1 67 ? -13.909 19.625 -36.281 1.00 46.71 94 LEU B O 1
ATOM 10841 N N . ARG F 1 68 ? -12.788 20.276 -38.121 1.00 46.05 95 ARG B N 1
ATOM 10842 C CA . ARG F 1 68 ? -12.378 21.528 -37.504 1.00 44.19 95 ARG B CA 1
ATOM 10843 C C . ARG F 1 68 ? -13.523 22.494 -37.414 1.00 48.50 95 ARG B C 1
ATOM 10844 O O . ARG F 1 68 ? -13.578 23.300 -36.473 1.00 50.16 95 ARG B O 1
ATOM 10852 N N . ASN F 1 69 ? -14.459 22.398 -38.355 1.00 43.39 96 ASN B N 1
ATOM 10853 C CA . ASN F 1 69 ? -15.551 23.350 -38.420 1.00 43.32 96 ASN B CA 1
ATOM 10854 C C . ASN F 1 69 ? -16.632 23.070 -37.403 1.00 43.71 96 ASN B C 1
ATOM 10855 O O . ASN F 1 69 ? -17.569 23.872 -37.299 1.00 46.09 96 ASN B O 1
ATOM 10860 N N . LEU F 1 70 ? -16.510 21.983 -36.643 1.00 42.28 97 LEU B N 1
ATOM 10861 C CA . LEU F 1 70 ? -17.519 21.647 -35.656 1.00 42.01 97 LEU B CA 1
ATOM 10862 C C . LEU F 1 70 ? -17.738 22.837 -34.748 1.00 40.99 97 LEU B C 1
ATOM 10863 O O . LEU F 1 70 ? -16.792 23.351 -34.144 1.00 38.83 97 LEU B O 1
ATOM 10868 N N . GLN F 1 71 ? -18.990 23.300 -34.707 1.00 40.92 98 GLN B N 1
ATOM 10869 C CA . GLN F 1 71 ? -19.437 24.281 -33.736 1.00 38.15 98 GLN B CA 1
ATOM 10870 C C . GLN F 1 71 ? -20.162 23.653 -32.560 1.00 37.87 98 GLN B C 1
ATOM 10871 O O . GLN F 1 71 ? -20.241 24.283 -31.502 1.00 40.28 98 GLN B O 1
ATOM 10877 N N . SER F 1 72 ? -20.708 22.442 -32.715 1.00 36.11 99 SER B N 1
ATOM 10878 C CA . SER F 1 72 ? -21.447 21.824 -31.619 1.00 36.30 99 SER B CA 1
ATOM 10879 C C . SER F 1 72 ? -21.231 20.319 -31.597 1.00 35.21 99 SER B C 1
ATOM 10880 O O . SER F 1 72 ? -21.256 19.666 -32.643 1.00 37.93 99 SER B O 1
ATOM 10883 N N . ILE F 1 73 ? -21.050 19.772 -30.394 1.00 34.77 100 ILE B N 1
ATOM 10884 C CA . ILE F 1 73 ? -20.921 18.332 -30.177 1.00 37.05 100 ILE B CA 1
ATOM 10885 C C . ILE F 1 73 ? -21.846 17.944 -29.033 1.00 37.02 100 ILE B C 1
ATOM 10886 O O . ILE F 1 73 ? -21.763 18.525 -27.945 1.00 40.44 100 ILE B O 1
ATOM 10891 N N . ASP F 1 74 ? -22.725 16.970 -29.276 1.00 34.68 101 ASP B N 1
ATOM 10892 C CA . ASP F 1 74 ? -23.652 16.442 -28.270 1.00 39.14 101 ASP B CA 1
ATOM 10893 C C . ASP F 1 74 ? -23.630 14.908 -28.346 1.00 40.04 101 ASP B C 1
ATOM 10894 O O . ASP F 1 74 ? -24.233 14.291 -29.234 1.00 38.84 101 ASP B O 1
ATOM 10899 N N . LEU F 1 75 ? -22.913 14.297 -27.407 1.00 35.36 102 LEU B N 1
ATOM 10900 C CA . LEU F 1 75 ? -22.746 12.856 -27.319 1.00 39.02 102 LEU B CA 1
ATOM 10901 C C . LEU F 1 75 ? -23.325 12.347 -26.005 1.00 40.51 102 LEU B C 1
ATOM 10902 O O . LEU F 1 75 ? -22.848 11.367 -25.435 1.00 39.19 102 LEU B O 1
ATOM 10907 N N . GLN F 1 76 ? -24.336 13.040 -25.506 1.00 41.06 103 GLN B N 1
ATOM 10908 C CA . GLN F 1 76 ? -24.869 12.757 -24.189 1.00 42.22 103 GLN B CA 1
ATOM 10909 C C . GLN F 1 76 ? -25.819 11.564 -24.231 1.00 43.90 103 GLN B C 1
ATOM 10910 O O . GLN F 1 76 ? -26.636 11.435 -25.147 1.00 44.16 103 GLN B O 1
ATOM 10916 N N . GLY F 1 77 ? -25.702 10.693 -23.229 1.00 46.08 104 GLY B N 1
ATOM 10917 C CA . GLY F 1 77 ? -26.563 9.519 -23.117 1.00 44.31 104 GLY B CA 1
ATOM 10918 C C . GLY F 1 77 ? -26.111 8.320 -23.928 1.00 45.71 104 GLY B C 1
ATOM 10919 O O . GLY F 1 77 ? -26.944 7.613 -24.502 1.00 45.34 104 GLY B O 1
ATOM 10920 N N . ASN F 1 78 ? -24.802 8.076 -23.997 1.00 45.87 105 ASN B N 1
ATOM 10921 C CA . ASN F 1 78 ? -24.244 7.026 -24.840 1.00 46.22 105 ASN B CA 1
ATOM 10922 C C . ASN F 1 78 ? -23.386 6.050 -24.050 1.00 46.41 105 ASN B C 1
ATOM 10923 O O . ASN F 1 78 ? -22.712 5.200 -24.654 1.00 44.75 105 ASN B O 1
ATOM 10928 N N . LYS F 1 79 ? -23.403 6.138 -22.722 1.00 42.37 106 LYS B N 1
ATOM 10929 C CA . LYS F 1 79 ? -22.598 5.268 -21.882 1.00 43.58 106 LYS B CA 1
ATOM 10930 C C . LYS F 1 79 ? -21.187 5.149 -22.443 1.00 43.39 106 LYS B C 1
ATOM 10931 O O . LYS F 1 79 ? -20.651 4.052 -22.606 1.00 47.48 106 LYS B O 1
ATOM 10937 N N . LEU F 1 80 ? -20.607 6.287 -22.808 1.00 39.20 107 LEU B N 1
ATOM 10938 C CA . LEU F 1 80 ? -19.251 6.308 -23.333 1.00 39.43 107 LEU B CA 1
ATOM 10939 C C . LEU F 1 80 ? -18.235 6.283 -22.197 1.00 41.48 107 LEU B C 1
ATOM 10940 O O . LEU F 1 80 ? -18.311 7.103 -21.273 1.00 39.85 107 LEU B O 1
ATOM 10945 N N . ALA F 1 81 ? -17.258 5.373 -22.285 1.00 38.78 108 ALA B N 1
ATOM 10946 C CA . ALA F 1 81 ? -16.178 5.332 -21.317 1.00 37.33 108 ALA B CA 1
ATOM 10947 C C . ALA F 1 81 ? -14.908 5.859 -21.983 1.00 38.11 108 ALA B C 1
ATOM 10948 O O . ALA F 1 81 ? -14.973 6.558 -23.001 1.00 37.90 108 ALA B O 1
ATOM 10950 N N . GLY F 1 82 ? -13.755 5.526 -21.414 1.00 39.23 109 GLY B N 1
ATOM 10951 C CA . GLY F 1 82 ? -12.508 6.101 -21.871 1.00 37.31 109 GLY B CA 1
ATOM 10952 C C . GLY F 1 82 ? -12.310 7.517 -21.348 1.00 37.59 109 GLY B C 1
ATOM 10953 O O . GLY F 1 82 ? -13.056 8.025 -20.486 1.00 35.64 109 GLY B O 1
ATOM 10954 N N . GLN F 1 83 ? -11.274 8.163 -21.882 1.00 32.78 110 GLN B N 1
ATOM 10955 C CA . GLN F 1 83 ? -10.953 9.546 -21.550 1.00 33.13 110 GLN B CA 1
ATOM 10956 C C . GLN F 1 83 ? -11.443 10.495 -22.640 1.00 35.23 110 GLN B C 1
ATOM 10957 O O . GLN F 1 83 ? -11.627 10.113 -23.798 1.00 36.77 110 GLN B O 1
ATOM 10963 N N . ILE F 1 84 ? -11.634 11.755 -22.259 1.00 37.30 111 ILE B N 1
ATOM 10964 C CA . ILE F 1 84 ? -11.895 12.826 -23.230 1.00 38.09 111 ILE B CA 1
ATOM 10965 C C . ILE F 1 84 ? -10.605 13.058 -24.004 1.00 38.21 111 ILE B C 1
ATOM 10966 O O . ILE F 1 84 ? -9.563 13.334 -23.385 1.00 37.49 111 ILE B O 1
ATOM 10971 N N . PRO F 1 85 ? -10.601 12.882 -25.327 1.00 40.71 112 PRO B N 1
ATOM 10972 C CA . PRO F 1 85 ? -9.345 13.002 -26.081 1.00 37.02 112 PRO B CA 1
ATOM 10973 C C . PRO F 1 85 ? -8.851 14.444 -26.151 1.00 39.28 112 PRO B C 1
ATOM 10974 O O . PRO F 1 85 ? -9.633 15.400 -26.105 1.00 40.22 112 PRO B O 1
ATOM 10978 N N . ASP F 1 86 ? -7.521 14.588 -26.210 1.00 41.96 113 ASP B N 1
ATOM 10979 C CA . ASP F 1 86 ? -6.903 15.907 -26.350 1.00 39.26 113 ASP B CA 1
ATOM 10980 C C . ASP F 1 86 ? -7.319 16.569 -27.650 1.00 38.58 113 ASP B C 1
ATOM 10981 O O . ASP F 1 86 ? -7.465 17.797 -27.712 1.00 39.46 113 ASP B O 1
ATOM 10986 N N . GLU F 1 87 ? -7.503 15.773 -28.701 1.00 38.90 114 GLU B N 1
ATOM 10987 C CA . GLU F 1 87 ? -7.805 16.301 -30.018 1.00 37.90 114 GLU B CA 1
ATOM 10988 C C . GLU F 1 87 ? -9.144 17.023 -30.055 1.00 39.63 114 GLU B C 1
ATOM 10989 O O . GLU F 1 87 ? -9.432 17.712 -31.037 1.00 42.20 114 GLU B O 1
ATOM 10995 N N . ILE F 1 88 ? -9.942 16.907 -28.990 1.00 40.72 115 ILE B N 1
ATOM 10996 C CA . ILE F 1 88 ? -11.174 17.680 -28.842 1.00 39.26 115 ILE B CA 1
ATOM 10997 C C . ILE F 1 88 ? -10.888 19.175 -28.879 1.00 40.56 115 ILE B C 1
ATOM 10998 O O . ILE F 1 88 ? -11.750 19.971 -29.291 1.00 39.52 115 ILE B O 1
ATOM 11003 N N . GLY F 1 89 ? -9.668 19.578 -28.487 1.00 38.26 116 GLY B N 1
ATOM 11004 C CA . GLY F 1 89 ? -9.195 20.951 -28.478 1.00 38.48 116 GLY B CA 1
ATOM 11005 C C . GLY F 1 89 ? -8.762 21.472 -29.824 1.00 38.32 116 GLY B C 1
ATOM 11006 O O . GLY F 1 89 ? -8.277 22.599 -29.948 1.00 38.01 116 GLY B O 1
ATOM 11007 N N . ASN F 1 90 ? -8.905 20.649 -30.851 1.00 39.51 117 ASN B N 1
ATOM 11008 C CA . ASN F 1 90 ? -8.624 21.084 -32.203 1.00 40.03 117 ASN B CA 1
ATOM 11009 C C . ASN F 1 90 ? -9.845 21.635 -32.940 1.00 43.26 117 ASN B C 1
ATOM 11010 O O . ASN F 1 90 ? -9.696 22.139 -34.058 1.00 43.53 117 ASN B O 1
ATOM 11015 N N . CYS F 1 91 ? -11.041 21.574 -32.340 1.00 39.83 118 CYS B N 1
ATOM 11016 C CA . CYS F 1 91 ? -12.241 22.159 -32.939 1.00 40.16 118 CYS B CA 1
ATOM 11017 C C . CYS F 1 91 ? -12.312 23.618 -32.505 1.00 42.13 118 CYS B C 1
ATOM 11018 O O . CYS F 1 91 ? -13.078 24.001 -31.614 1.00 40.75 118 CYS B O 1
ATOM 11021 N N . ALA F 1 92 ? -11.500 24.448 -33.170 1.00 39.80 119 ALA B N 1
ATOM 11022 C CA . ALA F 1 92 ? -11.287 25.805 -32.690 1.00 38.33 119 ALA B CA 1
ATOM 11023 C C . ALA F 1 92 ? -12.555 26.637 -32.714 1.00 37.49 119 ALA B C 1
ATOM 11024 O O . ALA F 1 92 ? -12.663 27.592 -31.942 1.00 38.89 119 ALA B O 1
ATOM 11026 N N . SER F 1 93 ? -13.521 26.306 -33.567 1.00 39.98 120 SER B N 1
ATOM 11027 C CA . SER F 1 93 ? -14.758 27.079 -33.659 1.00 39.64 120 SER B CA 1
ATOM 11028 C C . SER F 1 93 ? -15.856 26.558 -32.737 1.00 35.20 120 SER B C 1
ATOM 11029 O O . SER F 1 93 ? -16.983 27.053 -32.798 1.00 39.21 120 SER B O 1
ATOM 11032 N N . LEU F 1 94 ? -15.553 25.588 -31.880 1.00 35.27 121 LEU B N 1
ATOM 11033 C CA . LEU F 1 94 ? -16.579 24.943 -31.077 1.00 35.66 121 LEU B CA 1
ATOM 11034 C C . LEU F 1 94 ? -17.222 25.924 -30.101 1.00 34.66 121 LEU B C 1
ATOM 11035 O O . LEU F 1 94 ? -16.534 26.648 -29.376 1.00 34.76 121 LEU B O 1
ATOM 11040 N N . VAL F 1 95 ? -18.553 25.953 -30.096 1.00 33.73 122 VAL B N 1
ATOM 11041 C CA . VAL F 1 95 ? -19.307 26.805 -29.191 1.00 32.85 122 VAL B CA 1
ATOM 11042 C C . VAL F 1 95 ? -19.938 26.003 -28.058 1.00 34.78 122 VAL B C 1
ATOM 11043 O O . VAL F 1 95 ? -20.056 26.514 -26.933 1.00 34.40 122 VAL B O 1
ATOM 11047 N N . TYR F 1 96 ? -20.279 24.742 -28.308 1.00 32.76 123 TYR B N 1
ATOM 11048 C CA . TYR F 1 96 ? -21.141 23.969 -27.431 1.00 33.01 123 TYR B CA 1
ATOM 11049 C C . TYR F 1 96 ? -20.630 22.537 -27.365 1.00 32.85 123 TYR B C 1
ATOM 11050 O O . TYR F 1 96 ? -20.543 21.863 -28.395 1.00 35.39 123 TYR B O 1
ATOM 11059 N N . LEU F 1 97 ? -20.308 22.065 -26.161 1.00 33.42 124 LEU B N 1
ATOM 11060 C CA . LEU F 1 97 ? -19.797 20.707 -25.974 1.00 34.95 124 LEU B CA 1
ATOM 11061 C C . LEU F 1 97 ? -20.600 20.096 -24.840 1.00 33.46 124 LEU B C 1
ATOM 11062 O O . LEU F 1 97 ? -20.541 20.599 -23.713 1.00 31.90 124 LEU B O 1
ATOM 11067 N N . ASP F 1 98 ? -21.386 19.051 -25.153 1.00 32.64 125 ASP B N 1
ATOM 11068 C CA . ASP F 1 98 ? -22.220 18.332 -24.183 1.00 35.21 125 ASP B CA 1
ATOM 11069 C C . ASP F 1 98 ? -21.833 16.856 -24.248 1.00 36.48 125 ASP B C 1
ATOM 11070 O O . ASP F 1 98 ? -22.268 16.117 -25.145 1.00 34.09 125 ASP B O 1
ATOM 11075 N N . LEU F 1 99 ? -21.021 16.438 -23.275 1.00 35.23 126 LEU B N 1
ATOM 11076 C CA . LEU F 1 99 ? -20.639 15.047 -23.092 1.00 32.44 126 LEU B CA 1
ATOM 11077 C C . LEU F 1 99 ? -21.272 14.451 -21.841 1.00 34.44 126 LEU B C 1
ATOM 11078 O O . LEU F 1 99 ? -20.728 13.495 -21.282 1.00 38.15 126 LEU B O 1
ATOM 11083 N N . SER F 1 100 ? -22.399 14.998 -21.381 1.00 33.19 127 SER B N 1
ATOM 11084 C CA . SER F 1 100 ? -22.988 14.563 -20.116 1.00 36.45 127 SER B CA 1
ATOM 11085 C C . SER F 1 100 ? -23.598 13.156 -20.233 1.00 35.95 127 SER B C 1
ATOM 11086 O O . SER F 1 100 ? -23.675 12.565 -21.311 1.00 35.55 127 SER B O 1
ATOM 11089 N N . GLU F 1 101 ? -24.003 12.612 -19.083 1.00 36.36 128 GLU B N 1
ATOM 11090 C CA . GLU F 1 101 ? -24.636 11.288 -18.989 1.00 38.29 128 GLU B CA 1
ATOM 11091 C C . GLU F 1 101 ? -23.851 10.219 -19.764 1.00 39.12 128 GLU B C 1
ATOM 11092 O O . GLU F 1 101 ? -24.326 9.654 -20.753 1.00 37.11 128 GLU B O 1
ATOM 11098 N N . ASN F 1 102 ? -22.606 9.997 -19.340 1.00 37.66 129 ASN B N 1
ATOM 11099 C CA . ASN F 1 102 ? -21.761 8.959 -19.930 1.00 33.85 129 ASN B CA 1
ATOM 11100 C C . ASN F 1 102 ? -20.933 8.337 -18.811 1.00 33.52 129 ASN B C 1
ATOM 11101 O O . ASN F 1 102 ? -21.217 8.514 -17.622 1.00 34.03 129 ASN B O 1
ATOM 11106 N N . LEU F 1 103 ? -19.908 7.581 -19.188 1.00 36.64 130 LEU B N 1
ATOM 11107 C CA . LEU F 1 103 ? -19.028 6.930 -18.221 1.00 36.14 130 LEU B CA 1
ATOM 11108 C C . LEU F 1 103 ? -17.570 7.321 -18.458 1.00 39.46 130 LEU B C 1
ATOM 11109 O O . LEU F 1 103 ? -16.659 6.523 -18.200 1.00 40.11 130 LEU B O 1
ATOM 11114 N N . LEU F 1 104 ? -17.346 8.556 -18.937 1.00 37.50 131 LEU B N 1
ATOM 11115 C CA . LEU F 1 104 ? -16.005 9.073 -19.193 1.00 36.77 131 LEU B CA 1
ATOM 11116 C C . LEU F 1 104 ? -15.246 9.263 -17.890 1.00 35.40 131 LEU B C 1
ATOM 11117 O O . LEU F 1 104 ? -15.829 9.509 -16.833 1.00 36.76 131 LEU B O 1
ATOM 11122 N N . TYR F 1 105 ? -13.928 9.158 -17.963 1.00 35.13 132 TYR B N 1
ATOM 11123 C CA . TYR F 1 105 ? -13.151 9.244 -16.735 1.00 36.17 132 TYR B CA 1
ATOM 11124 C C . TYR F 1 105 ? -11.811 9.922 -17.029 1.00 34.61 132 TYR B C 1
ATOM 11125 O O . TYR F 1 105 ? -11.603 10.507 -18.096 1.00 31.72 132 TYR B O 1
ATOM 11134 N N . GLY F 1 106 ? -10.911 9.870 -16.061 1.00 33.05 133 GLY B N 1
ATOM 11135 C CA . GLY F 1 106 ? -9.704 10.627 -16.178 1.00 28.63 133 GLY B CA 1
ATOM 11136 C C . GLY F 1 106 ? -10.031 12.092 -15.970 1.00 32.86 133 GLY B C 1
ATOM 11137 O O . GLY F 1 106 ? -11.153 12.487 -15.588 1.00 36.72 133 GLY B O 1
ATOM 11138 N N . ASP F 1 107 ? -9.039 12.911 -16.275 1.00 32.39 134 ASP B N 1
ATOM 11139 C CA . ASP F 1 107 ? -9.124 14.338 -16.030 1.00 31.14 134 ASP B CA 1
ATOM 11140 C C . ASP F 1 107 ? -9.805 15.056 -17.188 1.00 31.39 134 ASP B C 1
ATOM 11141 O O . ASP F 1 107 ? -9.960 14.521 -18.292 1.00 31.65 134 ASP B O 1
ATOM 11146 N N . ILE F 1 108 ? -10.252 16.271 -16.896 1.00 35.28 135 ILE B N 1
ATOM 11147 C CA . ILE F 1 108 ? -10.612 17.291 -17.889 1.00 36.52 135 ILE B CA 1
ATOM 11148 C C . ILE F 1 108 ? -9.360 17.632 -18.683 1.00 30.70 135 ILE B C 1
ATOM 11149 O O . ILE F 1 108 ? -8.384 18.082 -18.084 1.00 33.28 135 ILE B O 1
ATOM 11154 N N . PRO F 1 109 ? -9.323 17.437 -19.997 1.00 31.85 136 PRO B N 1
ATOM 11155 C CA . PRO F 1 109 ? -8.062 17.621 -20.719 1.00 30.87 136 PRO B CA 1
ATOM 11156 C C . PRO F 1 109 ? -7.621 19.070 -20.684 1.00 31.41 136 PRO B C 1
ATOM 11157 O O . PRO F 1 109 ? -8.439 19.988 -20.609 1.00 30.68 136 PRO B O 1
ATOM 11161 N N . PHE F 1 110 ? -6.302 19.264 -20.740 1.00 30.86 137 PHE B N 1
ATOM 11162 C CA . PHE F 1 110 ? -5.745 20.606 -20.839 1.00 30.33 137 PHE B CA 1
ATOM 11163 C C . PHE F 1 110 ? -6.160 21.297 -22.136 1.00 32.99 137 PHE B C 1
ATOM 11164 O O . PHE F 1 110 ? -6.450 22.499 -22.136 1.00 33.10 137 PHE B O 1
ATOM 11172 N N . SER F 1 111 ? -6.205 20.558 -23.254 1.00 33.42 138 SER B N 1
ATOM 11173 C CA . SER F 1 111 ? -6.474 21.182 -24.553 1.00 31.74 138 SER B CA 1
ATOM 11174 C C . SER F 1 111 ? -7.845 21.835 -24.625 1.00 34.34 138 SER B C 1
ATOM 11175 O O . SER F 1 111 ? -8.103 22.562 -25.594 1.00 35.99 138 SER B O 1
ATOM 11178 N N . ILE F 1 112 ? -8.726 21.594 -23.642 1.00 29.56 139 ILE B N 1
ATOM 11179 C CA . ILE F 1 112 ? -10.031 22.243 -23.632 1.00 29.79 139 ILE B CA 1
ATOM 11180 C C . ILE F 1 112 ? -9.859 23.753 -23.523 1.00 31.64 139 ILE B C 1
ATOM 11181 O O . ILE F 1 112 ? -10.654 24.523 -24.080 1.00 31.98 139 ILE B O 1
ATOM 11186 N N . SER F 1 113 ? -8.794 24.193 -22.853 1.00 29.11 140 SER B N 1
ATOM 11187 C CA . SER F 1 113 ? -8.467 25.609 -22.793 1.00 29.08 140 SER B CA 1
ATOM 11188 C C . SER F 1 113 ? -8.224 26.232 -24.170 1.00 29.80 140 SER B C 1
ATOM 11189 O O . SER F 1 113 ? -8.244 27.457 -24.268 1.00 27.28 140 SER B O 1
ATOM 11192 N N . LYS F 1 114 ? -7.951 25.435 -25.225 1.00 31.93 141 LYS B N 1
ATOM 11193 C CA . LYS F 1 114 ? -7.726 25.991 -26.572 1.00 34.48 141 LYS B CA 1
ATOM 11194 C C . LYS F 1 114 ? -9.011 26.435 -27.269 1.00 32.33 141 LYS B C 1
ATOM 11195 O O . LYS F 1 114 ? -8.933 27.059 -28.328 1.00 31.86 141 LYS B O 1
ATOM 11201 N N . LEU F 1 115 ? -10.176 26.106 -26.725 1.00 31.33 142 LEU B N 1
ATOM 11202 C CA . LEU F 1 115 ? -11.469 26.371 -27.353 1.00 31.00 142 LEU B CA 1
ATOM 11203 C C . LEU F 1 115 ? -11.953 27.739 -26.878 1.00 32.75 142 LEU B C 1
ATOM 11204 O O . LEU F 1 115 ? -12.678 27.867 -25.880 1.00 29.97 142 LEU B O 1
ATOM 11209 N N . LYS F 1 116 ? -11.514 28.777 -27.589 1.00 28.99 143 LYS B N 1
ATOM 11210 C CA . LYS F 1 116 ? -11.785 30.154 -27.208 1.00 30.71 143 LYS B CA 1
ATOM 11211 C C . LYS F 1 116 ? -13.189 30.602 -27.574 1.00 30.98 143 LYS B C 1
ATOM 11212 O O . LYS F 1 116 ? -13.627 31.652 -27.094 1.00 33.82 143 LYS B O 1
ATOM 11218 N N . GLN F 1 117 ? -13.896 29.844 -28.404 1.00 30.65 144 GLN B N 1
ATOM 11219 C CA . GLN F 1 117 ? -15.272 30.150 -28.755 1.00 30.96 144 GLN B CA 1
ATOM 11220 C C . GLN F 1 117 ? -16.288 29.448 -27.858 1.00 33.20 144 GLN B C 1
ATOM 11221 O O . GLN F 1 117 ? -17.494 29.628 -28.066 1.00 33.70 144 GLN B O 1
ATOM 11227 N N . LEU F 1 118 ? -15.844 28.684 -26.855 1.00 32.53 145 LEU B N 1
ATOM 11228 C CA . LEU F 1 118 ? -16.747 27.785 -26.142 1.00 33.55 145 LEU B CA 1
ATOM 11229 C C . LEU F 1 118 ? -17.628 28.567 -25.168 1.00 33.30 145 LEU B C 1
ATOM 11230 O O . LEU F 1 118 ? -17.143 29.419 -24.418 1.00 33.43 145 LEU B O 1
ATOM 11235 N N . GLU F 1 119 ? -18.920 28.252 -25.171 1.00 33.78 146 GLU B N 1
ATOM 11236 C CA . GLU F 1 119 ? -19.912 28.871 -24.304 1.00 34.09 146 GLU B CA 1
ATOM 11237 C C . GLU F 1 119 ? -20.467 27.908 -23.268 1.00 31.26 146 GLU B C 1
ATOM 11238 O O . GLU F 1 119 ? -20.575 28.266 -22.093 1.00 32.71 146 GLU B O 1
ATOM 11244 N N . THR F 1 120 ? -20.806 26.690 -23.691 1.00 31.48 147 THR B N 1
ATOM 11245 C CA . THR F 1 120 ? -21.331 25.634 -22.833 1.00 29.45 147 THR B CA 1
ATOM 11246 C C . THR F 1 120 ? -20.321 24.498 -22.745 1.00 31.72 147 THR B C 1
ATOM 11247 O O . THR F 1 120 ? -19.965 23.899 -23.773 1.00 31.32 147 THR B O 1
ATOM 11251 N N . LEU F 1 121 ? -19.896 24.177 -21.516 1.00 33.40 148 LEU B N 1
ATOM 11252 C CA . LEU F 1 121 ? -19.113 22.978 -21.225 1.00 29.53 148 LEU B CA 1
ATOM 11253 C C . LEU F 1 121 ? -19.976 22.119 -20.297 1.00 32.64 148 LEU B C 1
ATOM 11254 O O . LEU F 1 121 ? -20.097 22.402 -19.094 1.00 33.03 148 LEU B O 1
ATOM 11259 N N . ASN F 1 122 ? -20.596 21.084 -20.864 1.00 29.04 149 ASN B N 1
ATOM 11260 C CA . ASN F 1 122 ? -21.498 20.205 -20.129 1.00 31.58 149 ASN B CA 1
ATOM 11261 C C . ASN F 1 122 ? -20.893 18.799 -20.013 1.00 33.08 149 ASN B C 1
ATOM 11262 O O . ASN F 1 122 ? -20.977 17.989 -20.945 1.00 32.69 149 ASN B O 1
ATOM 11267 N N . LEU F 1 123 ? -20.319 18.506 -18.842 1.00 33.25 150 LEU B N 1
ATOM 11268 C CA . LEU F 1 123 ? -19.742 17.204 -18.521 1.00 30.20 150 LEU B CA 1
ATOM 11269 C C . LEU F 1 123 ? -20.415 16.575 -17.318 1.00 32.28 150 LEU B C 1
ATOM 11270 O O . LEU F 1 123 ? -19.794 15.751 -16.627 1.00 31.91 150 LEU B O 1
ATOM 11275 N N . LYS F 1 124 ? -21.652 16.964 -17.030 1.00 33.71 151 LYS B N 1
ATOM 11276 C CA . LYS F 1 124 ? -22.305 16.451 -15.840 1.00 31.31 151 LYS B CA 1
ATOM 11277 C C . LYS F 1 124 ? -22.502 14.939 -15.952 1.00 32.84 151 LYS B C 1
ATOM 11278 O O . LYS F 1 124 ? -22.562 14.377 -17.052 1.00 31.40 151 LYS B O 1
ATOM 11284 N N . ASN F 1 125 ? -22.530 14.276 -14.791 1.00 32.22 152 ASN B N 1
ATOM 11285 C CA . ASN F 1 125 ? -22.886 12.862 -14.665 1.00 33.56 152 ASN B CA 1
ATOM 11286 C C . ASN F 1 125 ? -21.975 11.960 -15.508 1.00 33.96 152 ASN B C 1
ATOM 11287 O O . ASN F 1 125 ? -22.396 11.317 -16.476 1.00 32.11 152 ASN B O 1
ATOM 11292 N N . ASN F 1 126 ? -20.701 11.947 -15.112 1.00 33.42 153 ASN B N 1
ATOM 11293 C CA . ASN F 1 126 ? -19.730 10.959 -15.593 1.00 33.22 153 ASN B CA 1
ATOM 11294 C C . ASN F 1 126 ? -18.912 10.500 -14.398 1.00 34.21 153 ASN B C 1
ATOM 11295 O O . ASN F 1 126 ? -19.389 10.526 -13.258 1.00 36.25 153 ASN B O 1
ATOM 11300 N N . GLN F 1 127 ? -17.669 10.081 -14.654 1.00 34.13 154 GLN B N 1
ATOM 11301 C CA . GLN F 1 127 ? -16.760 9.617 -13.614 1.00 33.63 154 GLN B CA 1
ATOM 11302 C C . GLN F 1 127 ? -15.422 10.359 -13.673 1.00 35.04 154 GLN B C 1
ATOM 11303 O O . GLN F 1 127 ? -14.378 9.793 -13.333 1.00 36.93 154 GLN B O 1
ATOM 11309 N N . LEU F 1 128 ? -15.427 11.632 -14.072 1.00 32.05 155 LEU B N 1
ATOM 11310 C CA . LEU F 1 128 ? -14.184 12.376 -14.255 1.00 32.45 155 LEU B CA 1
ATOM 11311 C C . LEU F 1 128 ? -13.519 12.625 -12.911 1.00 32.42 155 LEU B C 1
ATOM 11312 O O . LEU F 1 128 ? -14.191 12.966 -11.930 1.00 33.70 155 LEU B O 1
ATOM 11317 N N . THR F 1 129 ? -12.192 12.460 -12.863 1.00 28.67 156 THR B N 1
ATOM 11318 C CA . THR F 1 129 ? -11.432 12.748 -11.654 1.00 32.25 156 THR B CA 1
ATOM 11319 C C . THR F 1 129 ? -10.403 13.848 -11.915 1.00 33.59 156 THR B C 1
ATOM 11320 O O . THR F 1 129 ? -10.057 14.145 -13.061 1.00 32.47 156 THR B O 1
ATOM 11324 N N . GLY F 1 130 ? -9.929 14.481 -10.845 1.00 30.21 157 GLY B N 1
ATOM 11325 C CA . GLY F 1 130 ? -8.928 15.507 -10.992 1.00 32.02 157 GLY B CA 1
ATOM 11326 C C . GLY F 1 130 ? -9.386 16.882 -10.551 1.00 35.38 157 GLY B C 1
ATOM 11327 O O . GLY F 1 130 ? -10.468 17.053 -9.983 1.00 36.52 157 GLY B O 1
ATOM 11328 N N . PRO F 1 131 ? -8.534 17.886 -10.748 1.00 37.32 158 PRO B N 1
ATOM 11329 C CA . PRO F 1 131 ? -8.898 19.246 -10.339 1.00 31.19 158 PRO B CA 1
ATOM 11330 C C . PRO F 1 131 ? -9.940 19.819 -11.275 1.00 33.24 158 PRO B C 1
ATOM 11331 O O . PRO F 1 131 ? -10.065 19.410 -12.431 1.00 35.14 158 PRO B O 1
ATOM 11335 N N . VAL F 1 132 ? -10.697 20.782 -10.762 1.00 32.77 159 VAL B N 1
ATOM 11336 C CA . VAL F 1 132 ? -11.345 21.732 -11.658 1.00 30.17 159 VAL B CA 1
ATOM 11337 C C . VAL F 1 132 ? -10.194 22.647 -12.040 1.00 28.25 159 VAL B C 1
ATOM 11338 O O . VAL F 1 132 ? -9.675 23.358 -11.174 1.00 31.20 159 VAL B O 1
ATOM 11342 N N . PRO F 1 133 ? -9.687 22.567 -13.265 1.00 30.10 160 PRO B N 1
ATOM 11343 C CA . PRO F 1 133 ? -8.403 23.203 -13.587 1.00 30.42 160 PRO B CA 1
ATOM 11344 C C . PRO F 1 133 ? -8.514 24.714 -13.784 1.00 31.85 160 PRO B C 1
ATOM 11345 O O . PRO F 1 133 ? -9.566 25.270 -14.113 1.00 28.40 160 PRO B O 1
ATOM 11349 N N . ALA F 1 134 ? -7.381 25.383 -13.560 1.00 33.90 161 ALA B N 1
ATOM 11350 C CA . ALA F 1 134 ? -7.334 26.824 -13.770 1.00 32.89 161 ALA B CA 1
ATOM 11351 C C . ALA F 1 134 ? -7.394 27.200 -15.249 1.00 31.50 161 ALA B C 1
ATOM 11352 O O . ALA F 1 134 ? -7.771 28.327 -15.554 1.00 30.02 161 ALA B O 1
ATOM 11354 N N . THR F 1 135 ? -7.039 26.286 -16.167 1.00 32.33 162 THR B N 1
ATOM 11355 C CA . THR F 1 135 ? -7.087 26.565 -17.599 1.00 28.37 162 THR B CA 1
ATOM 11356 C C . THR F 1 135 ? -8.481 26.940 -18.093 1.00 30.51 162 THR B C 1
ATOM 11357 O O . THR F 1 135 ? -8.605 27.575 -19.146 1.00 29.58 162 THR B O 1
ATOM 11361 N N . LEU F 1 136 ? -9.537 26.545 -17.376 1.00 31.58 163 LEU B N 1
ATOM 11362 C CA . LEU F 1 136 ? -10.865 27.003 -17.767 1.00 29.11 163 LEU B CA 1
ATOM 11363 C C . LEU F 1 136 ? -11.129 28.441 -17.415 1.00 27.19 163 LEU B C 1
ATOM 11364 O O . LEU F 1 136 ? -12.229 28.926 -17.708 1.00 32.40 163 LEU B O 1
ATOM 11369 N N . THR F 1 137 ? -10.171 29.149 -16.848 1.00 24.68 164 THR B N 1
ATOM 11370 C CA . THR F 1 137 ? -10.287 30.579 -16.723 1.00 24.65 164 THR B CA 1
ATOM 11371 C C . THR F 1 137 ? -9.624 31.306 -17.903 1.00 27.48 164 THR B C 1
ATOM 11372 O O . THR F 1 137 ? -9.465 32.529 -17.858 1.00 30.48 164 THR B O 1
ATOM 11376 N N . GLN F 1 138 ? -9.237 30.566 -18.944 1.00 26.74 165 GLN B N 1
ATOM 11377 C CA . GLN F 1 138 ? -8.741 31.090 -20.211 1.00 28.86 165 GLN B CA 1
ATOM 11378 C C . GLN F 1 138 ? -9.677 30.727 -21.360 1.00 29.84 165 GLN B C 1
ATOM 11379 O O . GLN F 1 138 ? -9.242 30.584 -22.510 1.00 29.95 165 GLN B O 1
ATOM 11385 N N . ILE F 1 139 ? -10.951 30.536 -21.047 1.00 25.39 166 ILE B N 1
ATOM 11386 C CA . ILE F 1 139 ? -11.997 30.406 -22.053 1.00 25.56 166 ILE B CA 1
ATOM 11387 C C . ILE F 1 139 ? -12.835 31.679 -21.961 1.00 29.62 166 ILE B C 1
ATOM 11388 O O . ILE F 1 139 ? -13.827 31.733 -21.210 1.00 29.16 166 ILE B O 1
ATOM 11393 N N . PRO F 1 140 ? -12.477 32.718 -22.717 1.00 27.96 167 PRO B N 1
ATOM 11394 C CA . PRO F 1 140 ? -12.989 34.062 -22.419 1.00 25.47 167 PRO B CA 1
ATOM 11395 C C . PRO F 1 140 ? -14.495 34.180 -22.388 1.00 27.61 167 PRO B C 1
ATOM 11396 O O . PRO F 1 140 ? -15.024 34.948 -21.570 1.00 30.01 167 PRO B O 1
ATOM 11400 N N . ASN F 1 141 ? -15.210 33.435 -23.215 1.00 28.05 168 ASN B N 1
ATOM 11401 C CA . ASN F 1 141 ? -16.646 33.635 -23.324 1.00 34.01 168 ASN B CA 1
ATOM 11402 C C . ASN F 1 141 ? -17.454 32.427 -22.862 1.00 30.30 168 ASN B C 1
ATOM 11403 O O . ASN F 1 141 ? -18.569 32.215 -23.330 1.00 29.49 168 ASN B O 1
ATOM 11408 N N . LEU F 1 142 ? -16.914 31.672 -21.905 1.00 30.49 169 LEU B N 1
ATOM 11409 C CA . LEU F 1 142 ? -17.591 30.505 -21.352 1.00 27.81 169 LEU B CA 1
ATOM 11410 C C . LEU F 1 142 ? -18.728 30.949 -20.461 1.00 25.34 169 LEU B C 1
ATOM 11411 O O . LEU F 1 142 ? -18.551 31.817 -19.614 1.00 30.68 169 LEU B O 1
ATOM 11416 N N . LYS F 1 143 ? -19.881 30.339 -20.617 1.00 27.74 170 LYS B N 1
ATOM 11417 C CA . LYS F 1 143 ? -21.059 30.829 -19.917 1.00 29.79 170 LYS B CA 1
ATOM 11418 C C . LYS F 1 143 ? -21.712 29.810 -18.99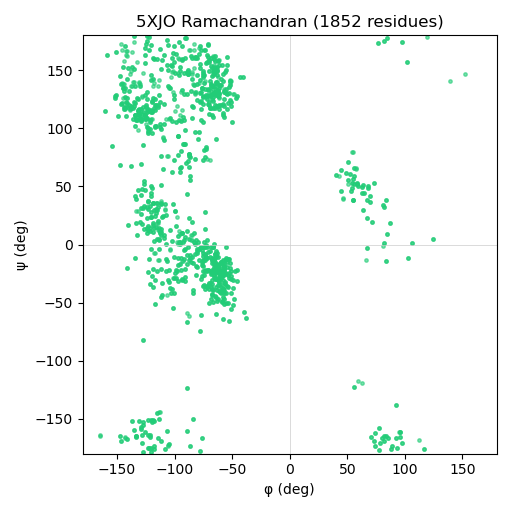6 1.00 31.81 170 LYS B C 1
ATOM 11419 O O . LYS F 1 143 ? -22.263 30.196 -17.959 1.00 31.46 170 LYS B O 1
ATOM 11425 N N . ARG F 1 144 ? -21.692 28.537 -19.355 1.00 28.36 171 ARG B N 1
ATOM 11426 C CA . ARG F 1 144 ? -22.327 27.494 -18.566 1.00 31.11 171 ARG B CA 1
ATOM 11427 C C . ARG F 1 144 ? -21.279 26.440 -18.271 1.00 31.10 171 ARG B C 1
ATOM 11428 O O . ARG F 1 144 ? -20.667 25.883 -19.198 1.00 33.09 171 ARG B O 1
ATOM 11436 N N . LEU F 1 145 ? -21.017 26.221 -16.993 1.00 24.92 172 LEU B N 1
ATOM 11437 C CA . LEU F 1 145 ? -20.022 25.231 -16.589 1.00 28.22 172 LEU B CA 1
ATOM 11438 C C . LEU F 1 145 ? -20.741 24.185 -15.742 1.00 27.48 172 LEU B C 1
ATOM 11439 O O . LEU F 1 145 ? -20.925 24.394 -14.539 1.00 29.00 172 LEU B O 1
ATOM 11444 N N . ASP F 1 146 ? -21.157 23.083 -16.326 1.00 25.68 173 ASP B N 1
ATOM 11445 C CA . ASP F 1 146 ? -21.775 22.019 -15.583 1.00 30.29 173 ASP B CA 1
ATOM 11446 C C . ASP F 1 146 ? -20.813 20.858 -15.395 1.00 31.34 173 ASP B C 1
ATOM 11447 O O . ASP F 1 146 ? -20.520 20.153 -16.300 1.00 29.37 173 ASP B O 1
ATOM 11452 N N . LEU F 1 147 ? -20.340 20.661 -14.190 1.00 29.01 174 LEU B N 1
ATOM 11453 C CA . LEU F 1 147 ? -19.426 19.606 -13.909 1.00 28.51 174 LEU B CA 1
ATOM 11454 C C . LEU F 1 147 ? -20.001 18.706 -12.870 1.00 31.28 174 LEU B C 1
ATOM 11455 O O . LEU F 1 147 ? -19.325 17.854 -12.400 1.00 30.95 174 LEU B O 1
ATOM 11460 N N . ALA F 1 148 ? -21.276 18.857 -12.557 1.00 32.80 175 ALA B N 1
ATOM 11461 C CA . ALA F 1 148 ? -21.873 18.120 -11.451 1.00 31.62 175 ALA B CA 1
ATOM 11462 C C . ALA F 1 148 ? -21.924 16.621 -11.729 1.00 31.56 175 ALA B C 1
ATOM 11463 O O . ALA F 1 148 ? -22.056 16.180 -12.870 1.00 31.98 175 ALA B O 1
ATOM 11465 N N . GLY F 1 149 ? -21.811 15.835 -10.656 1.00 33.91 176 GLY B N 1
ATOM 11466 C CA . GLY F 1 149 ? -21.896 14.388 -10.774 1.00 30.35 176 GLY B CA 1
ATOM 11467 C C . GLY F 1 149 ? -20.668 13.777 -11.407 1.00 29.44 176 GLY B C 1
ATOM 11468 O O . GLY F 1 149 ? -20.765 13.068 -12.409 1.00 35.30 176 GLY B O 1
ATOM 11469 N N . ASN F 1 150 ? -19.502 14.095 -10.852 1.00 28.63 177 ASN B N 1
ATOM 11470 C CA . ASN F 1 150 ? -18.244 13.431 -11.158 1.00 30.96 177 ASN B CA 1
ATOM 11471 C C . ASN F 1 150 ? -17.475 13.309 -9.845 1.00 33.51 177 ASN B C 1
ATOM 11472 O O . ASN F 1 150 ? -18.031 13.531 -8.767 1.00 33.03 177 ASN B O 1
ATOM 11477 N N . HIS F 1 151 ? -16.188 12.965 -9.919 1.00 32.59 178 HIS B N 1
ATOM 11478 C CA . HIS F 1 151 ? -15.399 12.733 -8.714 1.00 32.56 178 HIS B CA 1
ATOM 11479 C C . HIS F 1 151 ? -14.210 13.693 -8.664 1.00 32.06 178 HIS B C 1
ATOM 11480 O O . HIS F 1 151 ? -13.084 13.319 -8.322 1.00 32.84 178 HIS B O 1
ATOM 11487 N N . LEU F 1 152 ? -14.481 14.961 -8.985 1.00 33.22 179 LEU B N 1
ATOM 11488 C CA . LEU F 1 152 ? -13.470 16.009 -8.966 1.00 29.94 179 LEU B CA 1
ATOM 11489 C C . LEU F 1 152 ? -12.956 16.271 -7.549 1.00 29.10 179 LEU B C 1
ATOM 11490 O O . LEU F 1 152 ? -13.724 16.426 -6.592 1.00 31.46 179 LEU B O 1
ATOM 11495 N N . THR F 1 153 ? -11.659 16.356 -7.417 1.00 28.94 180 THR B N 1
ATOM 11496 C CA . TH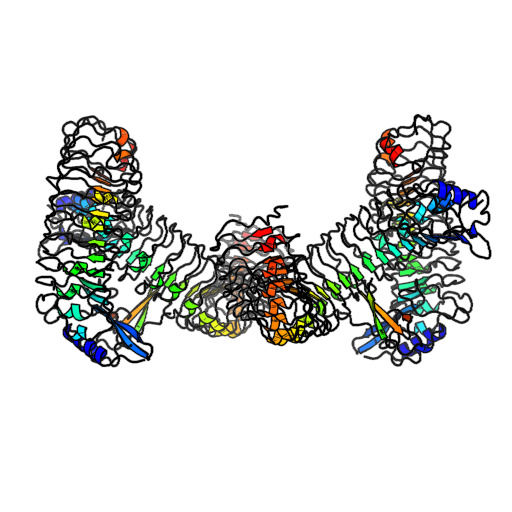R F 1 153 ? -11.048 16.628 -6.128 1.00 31.65 180 THR B CA 1
ATOM 11497 C C . THR F 1 153 ? -10.293 17.947 -6.214 1.00 32.07 180 THR B C 1
ATOM 11498 O O . THR F 1 153 ? -10.357 18.651 -7.225 1.00 32.43 180 THR B O 1
ATOM 11502 N N . GLY F 1 154 ? -9.560 18.265 -5.149 1.00 30.67 181 GLY B N 1
ATOM 11503 C CA . GLY F 1 154 ? -8.924 19.555 -5.032 1.00 28.69 181 GLY B CA 1
ATOM 11504 C C . GLY F 1 154 ? -9.902 20.587 -4.527 1.00 32.09 181 GLY B C 1
ATOM 11505 O O . GLY F 1 154 ? -11.100 20.338 -4.365 1.00 35.62 181 GLY B O 1
ATOM 11506 N N . GL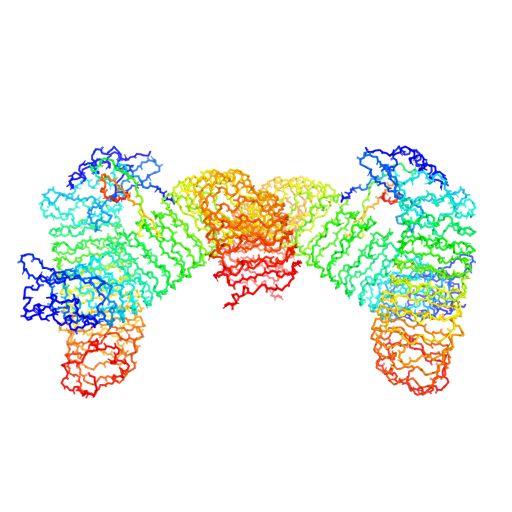U F 1 155 ? -9.383 21.787 -4.292 1.00 37.40 182 GLU B N 1
ATOM 11507 C CA . GLU F 1 155 ? -10.204 22.895 -3.824 1.00 34.58 182 GLU B CA 1
ATOM 11508 C C . GLU F 1 155 ? -10.755 23.684 -5.010 1.00 31.98 182 GLU B C 1
ATOM 11509 O O . GLU F 1 155 ? -10.487 23.373 -6.176 1.00 30.98 182 GLU B O 1
ATOM 11515 N N . ILE F 1 156 ? -11.558 24.704 -4.709 1.00 30.84 183 ILE B N 1
ATOM 11516 C CA . ILE F 1 156 ? -12.079 25.633 -5.712 1.00 31.02 183 ILE B CA 1
ATOM 11517 C C . ILE F 1 156 ? -11.169 26.858 -5.719 1.00 29.50 183 ILE B C 1
ATOM 11518 O O . ILE F 1 156 ? -11.176 27.663 -4.778 1.00 31.07 183 ILE B O 1
ATOM 11523 N N . SER F 1 157 ? -10.358 26.998 -6.755 1.00 28.04 184 SER B N 1
ATOM 11524 C CA . SER F 1 157 ? -9.414 28.093 -6.754 1.00 29.40 184 SER B CA 1
ATOM 11525 C C . SER F 1 157 ? -10.178 29.410 -6.894 1.00 34.28 184 SER B C 1
ATOM 11526 O O . SER F 1 157 ? -11.131 29.530 -7.683 1.00 33.14 184 SER B O 1
ATOM 11529 N N . ARG F 1 158 ? -9.785 30.394 -6.085 1.00 34.17 185 ARG B N 1
ATOM 11530 C CA . ARG F 1 158 ? -10.456 31.685 -6.141 1.00 34.42 185 ARG B CA 1
ATOM 11531 C C . ARG F 1 158 ? -10.283 32.347 -7.503 1.00 35.66 185 ARG B C 1
ATOM 11532 O O . ARG F 1 158 ? -11.058 33.246 -7.856 1.00 35.42 185 ARG B O 1
ATOM 11540 N N . LEU F 1 159 ? -9.323 31.878 -8.299 1.00 31.29 186 LEU B N 1
ATOM 11541 C CA . LEU F 1 159 ? -9.199 32.380 -9.659 1.00 30.96 186 LEU B CA 1
ATOM 11542 C C . LEU F 1 159 ? -10.460 32.119 -10.450 1.00 32.36 186 LEU B C 1
ATOM 11543 O O . LEU F 1 159 ? -10.872 32.951 -11.261 1.00 36.99 186 LEU B O 1
ATOM 11548 N N . LEU F 1 160 ? -11.104 30.978 -10.210 1.00 36.36 187 LEU B N 1
ATOM 11549 C CA . LEU F 1 160 ? -12.371 30.687 -10.873 1.00 37.19 187 LEU B CA 1
ATOM 11550 C C . LEU F 1 160 ? -13.346 31.858 -10.766 1.00 33.64 187 LEU B C 1
ATOM 11551 O O . LEU F 1 160 ? -14.083 32.154 -11.709 1.00 34.83 187 LEU B O 1
ATOM 11556 N N . TYR F 1 161 ? -13.362 32.535 -9.632 1.00 32.99 188 TYR B N 1
ATOM 11557 C CA . TYR F 1 161 ? -14.414 33.508 -9.391 1.00 35.99 188 TYR B CA 1
ATOM 11558 C C . TYR F 1 161 ? -14.170 34.850 -10.081 1.00 36.27 188 TYR B C 1
ATOM 11559 O O . TYR F 1 161 ? -15.019 35.741 -9.978 1.00 34.07 188 TYR B O 1
ATOM 11568 N N . TRP F 1 162 ? -13.030 35.033 -10.749 1.00 35.88 189 TRP B N 1
ATOM 11569 C CA . TRP F 1 162 ? -12.723 36.299 -11.414 1.00 33.67 189 TRP B CA 1
ATOM 11570 C C . TRP F 1 162 ? -13.157 36.161 -12.866 1.00 34.42 189 TRP B C 1
ATOM 11571 O O . TRP F 1 162 ? -12.368 35.879 -13.774 1.00 37.49 189 TRP B O 1
ATOM 11582 N N . ASN F 1 163 ? -14.461 36.340 -13.071 1.00 36.12 190 ASN B N 1
ATOM 11583 C CA . ASN F 1 163 ? -15.085 36.051 -14.356 1.00 34.18 190 ASN B CA 1
ATOM 11584 C C . ASN F 1 163 ? -16.417 36.790 -14.418 1.00 36.49 190 ASN B C 1
ATOM 11585 O O . ASN F 1 163 ? -17.332 36.501 -13.641 1.00 37.44 190 ASN B O 1
ATOM 11590 N N . GLU F 1 164 ? -16.518 37.749 -15.334 1.00 36.81 191 GLU B N 1
ATOM 11591 C CA . GLU F 1 164 ? -17.697 38.581 -15.495 1.00 31.69 191 GLU B CA 1
ATOM 11592 C C . GLU F 1 164 ? -18.752 37.937 -16.386 1.00 31.80 191 GLU B C 1
ATOM 11593 O O . GLU F 1 164 ? -19.919 38.370 -16.347 1.00 30.14 191 GLU B O 1
ATOM 11599 N N . VAL F 1 165 ? -18.380 36.895 -17.134 1.00 29.08 192 VAL B N 1
ATOM 11600 C CA . VAL F 1 165 ? -19.224 36.333 -18.183 1.00 32.21 192 VAL B CA 1
ATOM 11601 C C . VAL F 1 165 ? -19.974 35.091 -17.725 1.00 33.43 192 VAL B C 1
ATOM 11602 O O . VAL F 1 165 ? -21.067 34.802 -18.226 1.00 33.30 192 VAL B O 1
ATOM 11606 N N . LEU F 1 166 ? -19.399 34.351 -16.774 1.00 33.34 193 LEU B N 1
ATOM 11607 C CA . LEU F 1 166 ? -19.968 33.072 -16.352 1.00 31.33 193 LEU B CA 1
ATOM 11608 C C . LEU F 1 166 ? -21.362 33.237 -15.767 1.00 30.75 193 LEU B C 1
ATOM 11609 O O . LEU F 1 166 ? -21.568 34.044 -14.860 1.00 30.95 193 LEU B O 1
ATOM 11614 N N . GL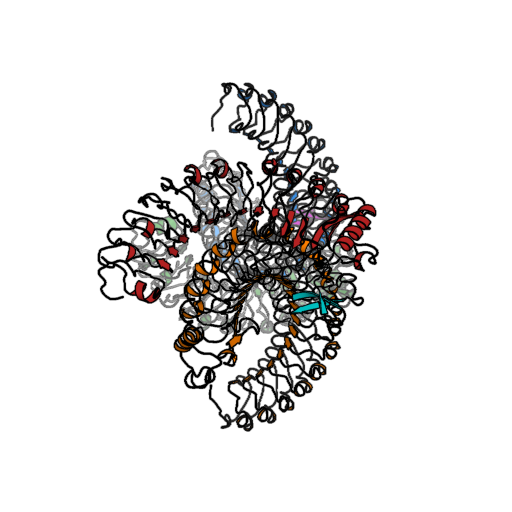N F 1 167 ? -22.298 32.421 -16.266 1.00 30.48 194 GLN B N 1
ATOM 11615 C CA . GLN F 1 167 ? -23.717 32.451 -15.918 1.00 30.98 194 GLN B CA 1
ATOM 11616 C C . GLN F 1 167 ? -24.079 31.351 -14.928 1.00 31.10 194 GLN B C 1
ATOM 11617 O O . GLN F 1 167 ? -24.672 31.608 -13.875 1.00 30.15 194 GLN B O 1
ATOM 11623 N N . TYR F 1 168 ? -23.759 30.114 -15.288 1.00 28.90 195 TYR B N 1
ATOM 11624 C CA . TYR F 1 168 ? -24.121 28.925 -14.549 1.00 29.83 195 TYR B CA 1
ATOM 11625 C C . TYR F 1 168 ? -22.839 28.256 -14.078 1.00 30.62 195 TYR B C 1
ATOM 11626 O O . TYR F 1 168 ? -21.957 27.950 -14.896 1.00 28.40 195 TYR B O 1
ATOM 11635 N N . LEU F 1 169 ? -22.748 28.032 -12.767 1.00 30.01 196 LEU B N 1
ATOM 11636 C CA . LEU F 1 169 ? -21.621 27.339 -12.149 1.00 28.71 196 LEU B CA 1
ATOM 11637 C C . LEU F 1 169 ? -22.210 26.157 -11.395 1.00 30.02 196 LEU B C 1
ATOM 11638 O O . LEU F 1 169 ? -22.751 26.332 -10.299 1.00 28.94 196 LEU B O 1
ATOM 11643 N N . GLY F 1 170 ? -22.128 24.970 -11.998 1.00 29.58 197 GLY B N 1
ATOM 11644 C CA . GLY F 1 170 ? -22.634 23.753 -11.397 1.00 25.41 197 GLY B CA 1
ATOM 11645 C C . GLY F 1 170 ? -21.542 22.770 -11.032 1.00 27.36 197 GLY B C 1
ATOM 11646 O O . GLY F 1 170 ? -21.029 22.075 -11.910 1.00 29.11 197 GLY B O 1
ATOM 11647 N N . LEU F 1 171 ? -21.201 22.676 -9.737 1.00 30.08 198 LEU B N 1
ATOM 11648 C CA . LEU F 1 171 ? -20.180 21.761 -9.224 1.00 30.32 198 LEU B CA 1
ATOM 11649 C C . LEU F 1 171 ? -20.760 20.686 -8.294 1.00 33.27 198 LEU B C 1
ATOM 11650 O O . LEU F 1 171 ? -20.015 20.035 -7.544 1.00 30.41 198 LEU B O 1
ATOM 11655 N N . ARG F 1 172 ? -22.074 20.464 -8.357 1.00 36.11 199 ARG B N 1
ATOM 11656 C CA . ARG F 1 172 ? -22.766 19.613 -7.396 1.00 31.41 199 ARG B CA 1
ATOM 11657 C C . ARG F 1 172 ? -22.229 18.188 -7.405 1.00 33.21 199 ARG B C 1
ATOM 11658 O O . ARG F 1 172 ? -21.890 17.647 -8.458 1.00 32.05 199 ARG B O 1
ATOM 11666 N N . GLY F 1 173 ? -22.159 17.574 -6.218 1.00 32.00 200 GLY B N 1
ATOM 11667 C CA . GLY F 1 173 ? -21.909 16.146 -6.121 1.00 29.14 200 GLY B CA 1
ATOM 11668 C C . GLY F 1 173 ? -20.543 15.662 -6.561 1.00 29.34 200 GLY B C 1
ATOM 11669 O O . GLY F 1 173 ? -20.405 14.507 -6.926 1.00 31.84 200 GLY B O 1
ATOM 11670 N N . ASN F 1 174 ? -19.535 16.516 -6.556 1.00 31.22 201 ASN B N 1
ATOM 11671 C CA . ASN F 1 174 ? -18.150 16.113 -6.734 1.00 30.63 201 ASN B CA 1
ATOM 11672 C C . ASN F 1 174 ? -17.602 15.800 -5.339 1.00 31.52 201 ASN B C 1
ATOM 11673 O O . ASN F 1 174 ? -18.371 15.487 -4.432 1.00 33.52 201 ASN B O 1
ATOM 11678 N N . MET F 1 175 ? -16.296 15.790 -5.153 1.00 31.61 202 MET B N 1
ATOM 11679 C CA . MET F 1 175 ? -15.726 15.649 -3.818 1.00 33.53 202 MET B CA 1
ATOM 11680 C C . MET F 1 175 ? -14.742 16.768 -3.533 1.00 33.92 202 MET B C 1
ATOM 11681 O O . MET F 1 175 ? -13.602 16.539 -3.124 1.00 35.53 202 MET B O 1
ATOM 11686 N N . LEU F 1 176 ? -15.188 17.999 -3.736 1.00 30.03 203 LEU B N 1
ATOM 11687 C CA . LEU F 1 176 ? -14.325 19.162 -3.632 1.00 30.80 203 LEU B CA 1
ATOM 11688 C C . LEU F 1 176 ? -14.163 19.588 -2.169 1.00 31.79 203 LEU B C 1
ATOM 11689 O O . LEU F 1 176 ? -15.147 19.693 -1.429 1.00 34.57 203 LEU B O 1
ATOM 11694 N N . THR F 1 177 ? -12.924 19.814 -1.744 1.00 28.23 204 THR B N 1
ATOM 11695 C CA . THR F 1 177 ? -12.623 20.288 -0.399 1.00 32.45 204 THR B CA 1
ATOM 11696 C C . THR F 1 177 ? -12.162 21.737 -0.472 1.00 36.79 204 THR B C 1
ATOM 11697 O O . THR F 1 177 ? -12.109 22.334 -1.544 1.00 41.37 204 THR B O 1
ATOM 11701 N N . GLY F 1 178 ? -11.776 22.289 0.671 1.00 35.59 205 GLY B N 1
ATOM 11702 C CA . GLY F 1 178 ? -11.471 23.700 0.766 1.00 33.36 205 GLY B CA 1
ATOM 11703 C C . GLY F 1 178 ? -12.692 24.484 1.201 1.00 34.32 205 GLY B C 1
ATOM 11704 O O . GLY F 1 178 ? -13.756 23.930 1.477 1.00 37.13 205 GLY B O 1
ATOM 11705 N N . THR F 1 179 ? -12.551 25.801 1.222 1.00 34.81 206 THR B N 1
ATOM 11706 C CA . THR F 1 179 ? -13.619 26.670 1.686 1.00 34.51 206 THR B CA 1
ATOM 11707 C C . THR F 1 179 ? -14.316 27.363 0.509 1.00 36.19 206 THR B C 1
ATOM 11708 O O . THR F 1 179 ? -14.102 27.038 -0.666 1.00 37.86 206 THR B O 1
ATOM 11712 N N . LEU F 1 180 ? -15.192 28.299 0.842 1.00 35.79 207 LEU B N 1
ATOM 11713 C CA . LEU F 1 180 ? -15.772 29.237 -0.106 1.00 34.41 207 LEU B CA 1
ATOM 11714 C C . LEU F 1 180 ? -15.017 30.540 0.059 1.00 37.65 207 LEU B C 1
ATOM 11715 O O . LEU F 1 180 ? -14.850 31.012 1.188 1.00 36.55 207 LEU B O 1
ATOM 11720 N N . SER F 1 181 ? -14.523 31.088 -1.053 1.00 39.85 208 SER B N 1
ATOM 11721 C CA . SER F 1 181 ? -13.647 32.255 -1.039 1.00 35.61 208 SER B CA 1
ATOM 11722 C C . SER F 1 181 ? -14.449 33.546 -1.080 1.00 41.66 208 SER B C 1
ATOM 11723 O O . SER F 1 181 ? -15.515 33.630 -1.701 1.00 40.07 208 SER B O 1
ATOM 11726 N N . SER F 1 182 ? -13.908 34.578 -0.441 1.00 41.17 209 SER B N 1
ATOM 11727 C CA . SER F 1 182 ? -14.542 35.887 -0.554 1.00 41.85 209 SER B CA 1
ATOM 11728 C C . SER F 1 182 ? -14.656 36.309 -2.018 1.00 42.28 209 SER B C 1
ATOM 11729 O O . SER F 1 182 ? -15.714 36.784 -2.462 1.00 46.53 209 SER B O 1
ATOM 11732 N N . ASP F 1 183 ? -13.619 36.019 -2.813 1.00 37.48 210 ASP B N 1
ATOM 11733 C CA . ASP F 1 183 ? -13.584 36.335 -4.236 1.00 39.02 210 ASP B CA 1
ATOM 11734 C C . ASP F 1 183 ? -14.805 35.805 -4.984 1.00 38.86 210 ASP B C 1
ATOM 11735 O O . ASP F 1 183 ? -15.014 36.168 -6.143 1.00 36.56 210 ASP B O 1
ATOM 11740 N N . MET F 1 184 ? -15.595 34.937 -4.340 1.00 37.50 211 MET B N 1
ATOM 11741 C CA . MET F 1 184 ? -16.858 34.465 -4.906 1.00 37.52 211 MET B CA 1
ATOM 11742 C C . MET F 1 184 ? -17.734 35.607 -5.420 1.00 36.16 211 MET B C 1
ATOM 11743 O O . MET F 1 184 ? -18.478 35.433 -6.399 1.00 33.10 211 MET B O 1
ATOM 11748 N N . CYS F 1 185 ? -17.632 36.788 -4.800 1.00 37.18 212 CYS B N 1
ATOM 11749 C CA . CYS F 1 185 ? -18.393 37.977 -5.215 1.00 37.08 212 CYS B CA 1
ATOM 11750 C C . CYS F 1 185 ? -17.916 38.607 -6.539 1.00 33.33 212 CYS B C 1
ATOM 11751 O O . CYS F 1 185 ? -18.512 39.597 -6.981 1.00 31.72 212 CYS B O 1
ATOM 11754 N N . GLN F 1 186 ? -16.872 38.094 -7.178 1.00 31.68 213 GLN B N 1
ATOM 11755 C CA . GLN F 1 186 ? -16.457 38.623 -8.467 1.00 31.66 213 GLN B CA 1
ATOM 11756 C C . GLN F 1 186 ? -17.201 37.979 -9.631 1.00 34.86 213 GLN B C 1
ATOM 11757 O O . GLN F 1 186 ? -17.122 38.496 -10.753 1.00 37.25 213 GLN B O 1
ATOM 11763 N N . LEU F 1 187 ? -17.940 36.890 -9.392 1.00 31.19 214 LEU B N 1
ATOM 11764 C CA . LEU F 1 187 ? -18.832 36.318 -10.403 1.00 30.77 214 LEU B CA 1
ATOM 11765 C C . LEU F 1 187 ? -20.067 37.213 -10.526 1.00 33.18 214 LEU B C 1
ATOM 11766 O O . LEU F 1 187 ? -21.139 36.956 -9.967 1.00 32.02 214 LEU B O 1
ATOM 11771 N N . THR F 1 188 ? -19.914 38.287 -11.285 1.00 31.71 215 THR B N 1
ATOM 11772 C CA . THR F 1 188 ? -20.912 39.355 -11.301 1.00 30.59 215 THR B CA 1
ATOM 11773 C C . THR F 1 188 ? -21.996 39.167 -12.367 1.00 29.19 215 THR B C 1
ATOM 11774 O O . THR F 1 188 ? -22.897 39.995 -12.462 1.00 32.48 215 THR B O 1
ATOM 11778 N N . GLY F 1 189 ? -21.920 38.142 -13.206 1.00 31.46 216 GLY B N 1
ATOM 11779 C CA . GLY F 1 189 ? -22.986 37.944 -14.170 1.00 30.91 216 GLY B CA 1
ATOM 11780 C C . GLY F 1 189 ? -23.656 36.590 -14.040 1.00 32.72 216 GLY B C 1
ATOM 11781 O O . GLY F 1 189 ? -24.439 36.168 -14.904 1.00 32.87 216 GLY B O 1
ATOM 11782 N N . LEU F 1 190 ? -23.379 35.941 -12.907 1.00 29.28 217 LEU B N 1
ATOM 11783 C CA . LEU F 1 190 ? -23.784 34.576 -12.621 1.00 27.59 217 LEU B CA 1
ATOM 11784 C C . LEU F 1 190 ? -25.111 34.572 -11.871 1.00 28.96 217 LEU B C 1
ATOM 11785 O O . LEU F 1 190 ? -25.302 35.328 -10.913 1.00 28.10 217 LEU B O 1
ATOM 11790 N N . TRP F 1 191 ? -26.037 33.732 -12.320 1.00 30.00 218 TRP B N 1
ATOM 11791 C CA . TRP F 1 191 ? -27.286 33.575 -11.604 1.00 30.19 218 TRP B CA 1
ATOM 11792 C C . TRP F 1 191 ? -27.400 32.250 -10.866 1.00 30.87 218 TRP B C 1
ATOM 11793 O O . TRP F 1 191 ? -28.290 32.108 -10.021 1.00 31.64 218 TRP B O 1
ATOM 11804 N N . TYR F 1 192 ? -26.524 31.288 -11.134 1.00 30.96 219 TYR B N 1
ATOM 11805 C CA . TYR F 1 192 ? -26.660 29.943 -10.581 1.00 29.67 219 TYR B CA 1
ATOM 11806 C C . TYR F 1 192 ? -25.322 29.547 -9.983 1.00 28.95 219 TYR B C 1
ATOM 11807 O O . TYR F 1 192 ? -24.349 29.355 -10.724 1.00 29.47 219 TYR B O 1
ATOM 11816 N N . PHE F 1 193 ? -25.269 29.438 -8.654 1.00 27.11 220 PHE B N 1
ATOM 11817 C CA . PHE F 1 193 ? -24.069 28.965 -7.948 1.00 27.70 220 PHE B CA 1
ATOM 11818 C C . PHE F 1 193 ? -24.443 27.698 -7.174 1.00 25.99 220 PHE B C 1
ATOM 11819 O O . PHE F 1 193 ? -25.281 27.740 -6.261 1.00 26.51 220 PHE B O 1
ATOM 11827 N N . ASP F 1 194 ? -23.854 26.572 -7.564 1.00 27.94 221 ASP B N 1
ATOM 11828 C CA . ASP F 1 194 ? -24.237 25.261 -7.039 1.00 27.67 221 ASP B CA 1
ATOM 11829 C C . ASP F 1 194 ? -22.987 24.459 -6.718 1.00 27.33 221 ASP B C 1
ATOM 11830 O O . ASP F 1 194 ? -22.273 24.043 -7.640 1.00 26.83 221 ASP B O 1
ATOM 11835 N N . VAL F 1 195 ? -22.699 24.285 -5.424 1.00 28.22 222 VAL B N 1
ATOM 11836 C CA . VAL F 1 195 ? -21.672 23.365 -4.937 1.00 29.26 222 VAL B CA 1
ATOM 11837 C C . VAL F 1 195 ? -22.273 22.312 -4.007 1.00 29.31 222 VAL B C 1
ATOM 11838 O O . VAL F 1 195 ? -21.586 21.780 -3.158 1.00 30.46 222 VAL B O 1
ATOM 11842 N N . ARG F 1 196 ? -23.567 22.033 -4.127 1.00 34.00 223 ARG B N 1
ATOM 11843 C CA . ARG F 1 196 ? -24.187 21.126 -3.178 1.00 31.52 223 ARG B CA 1
ATOM 11844 C C . ARG F 1 196 ? -23.446 19.802 -3.188 1.00 31.01 223 ARG B C 1
ATOM 11845 O O . ARG F 1 196 ? -22.858 19.405 -4.198 1.00 29.86 223 ARG B O 1
ATOM 11853 N N . GLY F 1 197 ? -23.420 19.157 -2.025 1.00 31.90 224 GLY B N 1
ATOM 11854 C CA . GLY F 1 197 ? -22.916 17.802 -1.925 1.00 29.93 224 GLY B CA 1
ATOM 11855 C C . GLY F 1 197 ? -21.450 17.610 -2.246 1.00 32.66 224 GLY B C 1
ATOM 11856 O O . GLY F 1 197 ? -21.088 16.618 -2.887 1.00 36.34 224 GLY B O 1
ATOM 11857 N N . ASN F 1 198 ? -20.582 18.486 -1.749 1.00 32.26 225 ASN B N 1
ATOM 11858 C CA . ASN F 1 198 ? -19.157 18.198 -1.814 1.00 32.15 225 ASN B CA 1
ATOM 11859 C C . ASN F 1 198 ? -18.638 17.992 -0.391 1.00 32.05 225 ASN B C 1
ATOM 11860 O O . ASN F 1 198 ? -19.372 17.478 0.473 1.00 32.37 225 ASN B O 1
ATOM 11865 N N . ASN F 1 199 ? -17.419 18.434 -0.136 1.00 29.60 226 ASN B N 1
ATOM 11866 C CA . ASN F 1 199 ? -16.816 18.286 1.177 1.00 34.25 226 ASN B CA 1
ATOM 11867 C C . ASN F 1 199 ? -16.183 19.596 1.555 1.00 31.99 226 ASN B C 1
ATOM 11868 O O . ASN F 1 199 ? -15.108 19.644 2.156 1.00 31.59 226 ASN B O 1
ATOM 11873 N N . LEU F 1 200 ? -16.906 20.676 1.259 1.00 33.46 227 LEU B N 1
ATOM 11874 C CA . LEU F 1 200 ? -16.444 22.021 1.556 1.00 31.91 227 LEU B CA 1
ATOM 11875 C C . LEU F 1 200 ? -16.555 22.319 3.041 1.00 32.40 227 LEU B C 1
ATOM 11876 O O . LEU F 1 200 ? -17.561 21.998 3.685 1.00 34.24 227 LEU B O 1
ATOM 11881 N N . THR F 1 201 ? -15.527 22.987 3.576 1.00 33.83 228 THR B N 1
ATOM 11882 C CA . THR F 1 201 ? -15.527 23.391 4.979 1.00 34.40 228 THR B CA 1
ATOM 11883 C C . THR F 1 201 ? -15.392 24.893 5.064 1.00 32.95 228 THR B C 1
ATOM 11884 O O . THR F 1 201 ? -15.548 25.587 4.059 1.00 37.76 228 THR B O 1
ATOM 11888 N N . GLY F 1 202 ? -15.051 25.399 6.240 1.00 32.25 229 GLY B N 1
ATOM 11889 C CA . GLY F 1 202 ? -14.958 26.818 6.446 1.00 29.73 229 GLY B CA 1
ATOM 11890 C C . GLY F 1 202 ? -16.328 27.394 6.706 1.00 38.47 229 GLY B C 1
ATOM 11891 O O . GLY F 1 202 ? -17.328 26.670 6.917 1.00 34.53 229 GLY B O 1
ATOM 11892 N N . THR F 1 203 ? -16.379 28.729 6.689 1.00 35.61 230 THR B N 1
ATOM 11893 C CA . THR F 1 203 ? -17.575 29.485 7.031 1.00 31.95 230 THR B CA 1
ATOM 11894 C C . THR F 1 203 ? -18.202 30.054 5.768 1.00 34.20 230 THR B C 1
ATOM 11895 O O . THR F 1 203 ? -17.655 29.936 4.673 1.00 39.59 230 THR B O 1
ATOM 11899 N N . ILE F 1 204 ? -19.390 30.623 5.918 1.00 33.41 231 ILE B N 1
ATOM 11900 C CA . ILE F 1 204 ? -19.943 31.451 4.842 1.00 34.68 231 ILE B CA 1
ATOM 11901 C C . ILE F 1 204 ? -19.206 32.783 4.842 1.00 37.31 231 ILE B C 1
ATOM 11902 O O . ILE F 1 204 ? -19.100 33.421 5.906 1.00 38.32 231 ILE B O 1
ATOM 11907 N N . PRO F 1 205 ? -18.652 33.231 3.715 1.00 37.85 232 PRO B N 1
ATOM 11908 C CA . PRO F 1 205 ? -17.981 34.540 3.704 1.00 35.52 232 PRO B CA 1
ATOM 11909 C C . PRO F 1 205 ? -18.944 35.653 4.085 1.00 38.11 232 PRO B C 1
ATOM 11910 O O . PRO F 1 205 ? -20.089 35.696 3.632 1.00 38.71 232 PRO B O 1
ATOM 11914 N N . GLU F 1 206 ? -18.464 36.577 4.917 1.00 41.39 233 GLU B N 1
ATOM 11915 C CA . GLU F 1 206 ? -19.324 37.680 5.311 1.00 37.74 233 GLU B CA 1
ATOM 11916 C C . GLU F 1 206 ? -19.515 38.677 4.188 1.00 38.10 233 GLU B C 1
ATOM 11917 O O . GLU F 1 206 ? -20.443 39.483 4.246 1.00 39.29 233 GLU B O 1
ATOM 11923 N N . SER F 1 207 ? -18.711 38.593 3.140 1.00 36.13 234 SER B N 1
ATOM 11924 C CA . SER F 1 207 ? -18.884 39.426 1.965 1.00 35.93 234 SER B CA 1
ATOM 11925 C C . SER F 1 207 ? -19.877 38.844 0.980 1.00 36.57 234 SER B C 1
ATOM 11926 O O . SER F 1 207 ? -20.022 39.384 -0.126 1.00 35.01 234 SER B O 1
ATOM 11929 N N . ILE F 1 208 ? -20.580 37.768 1.357 1.00 38.96 235 ILE B N 1
ATOM 11930 C CA . ILE F 1 208 ? -21.479 37.124 0.408 1.00 35.87 235 ILE B CA 1
ATOM 11931 C C . ILE F 1 208 ? -22.563 38.087 -0.039 1.00 34.83 235 ILE B C 1
ATOM 11932 O O . ILE F 1 208 ? -23.145 37.914 -1.115 1.00 34.09 235 ILE B O 1
ATOM 11937 N N . GLY F 1 209 ? -22.832 39.125 0.751 1.00 35.78 236 GLY B N 1
ATOM 11938 C CA . GLY F 1 209 ? -23.828 40.109 0.373 1.00 35.75 236 GLY B CA 1
ATOM 11939 C C . GLY F 1 209 ? -23.537 40.816 -0.934 1.00 36.98 236 GLY B C 1
ATOM 11940 O O . GLY F 1 209 ? -24.441 41.449 -1.492 1.00 35.25 236 GLY B O 1
ATOM 11941 N N . ASN F 1 210 ? -22.297 40.712 -1.442 1.00 32.53 237 ASN B N 1
ATOM 11942 C CA . ASN F 1 210 ? -21.890 41.355 -2.684 1.00 31.21 237 ASN B CA 1
ATOM 11943 C C . ASN F 1 210 ? -22.309 40.587 -3.934 1.00 31.86 237 ASN B C 1
ATOM 11944 O O . ASN F 1 210 ? -22.150 41.118 -5.039 1.00 32.51 237 ASN B O 1
ATOM 11949 N N . CYS F 1 211 ? -22.848 39.368 -3.797 1.00 34.45 238 CYS B N 1
ATOM 11950 C CA . CYS F 1 211 ? -23.228 38.514 -4.934 1.00 30.77 238 CYS B CA 1
ATOM 11951 C C . CYS F 1 211 ? -24.654 38.751 -5.393 1.00 30.58 238 CYS B C 1
ATOM 11952 O O . CYS F 1 211 ? -25.386 37.807 -5.684 1.00 31.86 238 CYS B O 1
ATOM 11955 N N . THR F 1 212 ? -25.066 40.009 -5.491 1.00 31.99 239 THR B N 1
ATOM 11956 C CA . THR F 1 212 ? -26.460 40.377 -5.725 1.00 32.45 239 THR B CA 1
ATOM 11957 C C . THR F 1 212 ? -27.017 39.906 -7.069 1.00 29.73 239 THR B C 1
ATOM 11958 O O . THR F 1 212 ? -28.200 40.138 -7.314 1.00 33.79 239 THR B O 1
ATOM 11962 N N . SER F 1 213 ? -26.221 39.318 -7.968 1.00 29.20 240 SER B N 1
ATOM 11963 C CA . SER F 1 213 ? -26.775 38.785 -9.217 1.00 27.57 240 SER B CA 1
ATOM 11964 C C . SER F 1 213 ? -27.229 37.331 -9.090 1.00 28.62 240 SER B C 1
ATOM 11965 O O . SER F 1 213 ? -27.854 36.805 -10.015 1.00 26.80 240 SER B O 1
ATOM 11968 N N . PHE F 1 214 ? -26.927 36.667 -7.980 1.00 28.97 241 PHE B N 1
ATOM 11969 C CA . PHE F 1 214 ? -27.307 35.276 -7.838 1.00 29.71 241 PHE B CA 1
ATOM 11970 C C . PHE F 1 214 ? -28.836 35.165 -7.768 1.00 30.73 241 PHE B C 1
ATOM 11971 O O . PHE F 1 214 ? -29.483 35.853 -6.976 1.00 31.38 241 PHE B O 1
ATOM 11979 N N . GLN F 1 215 ? -29.424 34.333 -8.625 1.00 28.38 242 GLN B N 1
ATOM 11980 C CA . GLN F 1 215 ? -30.797 33.918 -8.404 1.00 29.28 242 GLN B CA 1
ATOM 11981 C C . GLN F 1 215 ? -30.902 32.642 -7.571 1.00 33.83 242 GLN B C 1
ATOM 11982 O O . GLN F 1 215 ? -31.848 32.500 -6.787 1.00 30.93 242 GLN B O 1
ATOM 11988 N N . ILE F 1 216 ? -29.925 31.731 -7.680 1.00 33.82 243 ILE B N 1
ATOM 11989 C CA . ILE F 1 216 ? -29.902 30.474 -6.936 1.00 29.45 243 ILE B CA 1
ATOM 11990 C C . ILE F 1 216 ? -28.560 30.338 -6.245 1.00 28.22 243 ILE B C 1
ATOM 11991 O O . ILE F 1 216 ? -27.509 30.403 -6.896 1.00 30.35 243 ILE B O 1
ATOM 11996 N N . LEU F 1 217 ? -28.594 30.094 -4.938 1.00 27.32 244 LEU B N 1
ATOM 11997 C CA . LEU F 1 217 ? -27.371 29.850 -4.184 1.00 29.23 244 LEU B CA 1
ATOM 11998 C C . LEU F 1 217 ? -27.545 28.548 -3.416 1.00 27.40 244 LEU B C 1
ATOM 11999 O O . LEU F 1 217 ? -28.394 28.451 -2.530 1.00 27.78 244 LEU B O 1
ATOM 12004 N N . ASP F 1 218 ? -26.763 27.540 -3.776 1.00 29.56 245 ASP B N 1
ATOM 12005 C CA . ASP F 1 218 ? -26.865 26.211 -3.184 1.00 27.46 245 ASP B CA 1
ATOM 12006 C C . ASP F 1 218 ? -25.508 25.832 -2.631 1.00 28.63 245 ASP B C 1
ATOM 12007 O O . ASP F 1 218 ? -24.550 25.656 -3.393 1.00 30.02 245 ASP B O 1
ATOM 12012 N N . ILE F 1 219 ? -25.420 25.697 -1.315 1.00 30.75 246 ILE B N 1
ATOM 12013 C CA . ILE F 1 219 ? -24.175 25.231 -0.721 1.00 31.35 246 ILE B CA 1
ATOM 12014 C C . ILE F 1 219 ? -24.529 24.087 0.211 1.00 32.57 246 ILE B C 1
ATOM 12015 O O . ILE F 1 219 ? -23.873 23.864 1.236 1.00 32.62 246 ILE B O 1
ATOM 12020 N N . SER F 1 220 ? -25.577 23.352 -0.155 1.00 33.51 247 SER B N 1
ATOM 12021 C CA . SER F 1 220 ? -26.174 22.358 0.724 1.00 32.84 247 SER B CA 1
ATOM 12022 C C . SER F 1 220 ? -25.353 21.075 0.757 1.00 32.11 247 SER B C 1
ATOM 12023 O O . SER F 1 220 ? -24.685 20.714 -0.215 1.00 31.03 247 SER B O 1
ATOM 12026 N N . TYR F 1 221 ? -25.436 20.376 1.896 1.00 32.36 248 TYR B N 1
ATOM 12027 C CA . TYR F 1 221 ? -24.854 19.039 2.076 1.00 31.27 248 TYR B CA 1
ATOM 12028 C C . TYR F 1 221 ? -23.337 19.083 1.938 1.00 30.07 248 TYR B C 1
ATOM 12029 O O . TYR F 1 221 ? -22.728 18.310 1.205 1.00 33.34 248 TYR B O 1
ATOM 12038 N N . ASN F 1 222 ? -22.734 20.016 2.659 1.00 29.79 249 ASN B N 1
ATOM 12039 C CA . ASN F 1 222 ? -21.293 20.066 2.858 1.00 31.64 249 ASN B CA 1
ATOM 12040 C C . ASN F 1 222 ? -21.046 19.963 4.357 1.00 30.65 249 ASN B C 1
ATOM 12041 O O . ASN F 1 222 ? -21.833 19.334 5.053 1.00 30.06 249 ASN B O 1
ATOM 12046 N N . GLN F 1 223 ? -19.968 20.543 4.864 1.00 34.48 250 GLN B N 1
ATOM 12047 C CA . GLN F 1 223 ? -19.687 20.603 6.300 1.00 34.70 250 GLN B CA 1
ATOM 12048 C C . GLN F 1 223 ? -19.293 22.027 6.714 1.00 38.17 250 GLN B C 1
ATOM 12049 O O . GLN F 1 223 ? -18.330 22.258 7.454 1.00 36.19 250 GLN B O 1
ATOM 12055 N N . ILE F 1 224 ? -20.074 22.999 6.256 1.00 37.25 251 ILE B N 1
ATOM 12056 C CA . ILE F 1 224 ? -19.803 24.405 6.515 1.00 33.85 251 ILE B CA 1
ATOM 12057 C C . ILE F 1 224 ? -20.294 24.736 7.913 1.00 34.72 251 ILE B C 1
ATOM 12058 O O . ILE F 1 224 ? -21.454 24.493 8.248 1.00 39.65 251 ILE B O 1
ATOM 12063 N N . THR F 1 225 ? -19.407 25.254 8.740 1.00 37.09 252 THR B N 1
ATOM 12064 C CA . THR F 1 225 ? -19.693 25.650 10.109 1.00 35.65 252 THR B CA 1
ATOM 12065 C C . THR F 1 225 ? -19.749 27.183 10.210 1.00 39.09 252 THR B C 1
ATOM 12066 O O . THR F 1 225 ? -19.662 27.915 9.205 1.00 38.07 252 THR B O 1
ATOM 12070 N N . GLY F 1 226 ? -19.858 27.677 11.434 1.00 36.58 253 GLY B N 1
ATOM 12071 C CA . GLY F 1 226 ? -20.037 29.094 11.641 1.00 35.94 253 GLY B CA 1
ATOM 12072 C C . GLY F 1 226 ? -21.504 29.456 11.639 1.00 37.36 253 GLY B C 1
ATOM 12073 O O . GLY F 1 226 ? -22.394 28.600 11.594 1.00 37.90 253 GLY B O 1
ATOM 12074 N N . GLU F 1 227 ? -21.760 30.760 11.688 1.00 37.69 254 GLU B N 1
ATOM 12075 C CA . GLU F 1 227 ? -23.122 31.273 11.666 1.00 35.37 254 GLU B CA 1
ATOM 12076 C C . GLU F 1 227 ? -23.467 31.766 10.269 1.00 35.26 254 GLU B C 1
ATOM 12077 O O . GLU F 1 227 ? -22.621 31.820 9.376 1.00 38.99 254 GLU B O 1
ATOM 12083 N N . ILE F 1 228 ? -24.744 32.077 10.080 1.00 33.08 255 ILE B N 1
ATOM 12084 C CA . ILE F 1 228 ? -25.238 32.644 8.829 1.00 36.33 255 ILE B CA 1
ATOM 12085 C C . ILE F 1 228 ? -25.030 34.154 8.889 1.00 35.37 255 ILE B C 1
ATOM 12086 O O . ILE F 1 228 ? -25.746 34.837 9.645 1.00 35.26 255 ILE B O 1
ATOM 12091 N N . PRO F 1 229 ? -24.090 34.712 8.124 1.00 35.47 256 PRO B N 1
ATOM 12092 C CA . PRO F 1 229 ? -23.697 36.110 8.319 1.00 34.29 256 PRO B CA 1
ATOM 12093 C C . PRO F 1 229 ? -24.837 37.079 8.052 1.00 34.66 256 PRO B C 1
ATOM 12094 O O . PRO F 1 229 ? -25.743 36.810 7.259 1.00 32.32 256 PRO B O 1
ATOM 12098 N N . TYR F 1 230 ? -24.770 38.234 8.720 1.00 34.47 257 TYR B N 1
ATOM 12099 C CA . TYR F 1 230 ? -25.761 39.278 8.489 1.00 35.28 257 TYR B CA 1
ATOM 12100 C C . TYR F 1 230 ? -25.856 39.639 7.010 1.00 36.88 257 TYR B C 1
ATOM 12101 O O . TYR F 1 230 ? -26.954 39.897 6.499 1.00 36.55 257 TYR B O 1
ATOM 12110 N N . ASN F 1 231 ? -24.723 39.623 6.293 1.00 33.52 258 ASN B N 1
ATOM 12111 C CA . ASN F 1 231 ? -24.765 40.059 4.898 1.00 35.84 258 ASN B CA 1
ATOM 12112 C C . ASN F 1 231 ? -25.416 39.047 3.958 1.00 36.32 258 ASN B C 1
ATOM 12113 O O . ASN F 1 231 ? -25.608 39.383 2.773 1.00 38.20 258 ASN B O 1
ATOM 12118 N N . ILE F 1 232 ? -25.831 37.873 4.457 1.00 32.64 259 ILE B N 1
ATOM 12119 C CA . ILE F 1 232 ? -26.786 37.043 3.728 1.00 32.59 259 ILE B CA 1
ATOM 12120 C C . ILE F 1 232 ? -28.027 37.865 3.377 1.00 32.47 259 ILE B C 1
ATOM 12121 O O . ILE F 1 232 ? -28.719 37.583 2.391 1.00 30.54 259 ILE B O 1
ATOM 12126 N N . GLY F 1 233 ? -28.317 38.899 4.163 1.00 34.66 260 GLY B N 1
ATOM 12127 C CA . GLY F 1 233 ? -29.488 39.720 3.929 1.00 35.22 260 GLY B CA 1
ATOM 12128 C C . GLY F 1 233 ? -29.427 40.541 2.672 1.00 37.84 260 GLY B C 1
ATOM 12129 O O . GLY F 1 233 ? -30.463 41.092 2.270 1.00 36.97 260 GLY B O 1
ATOM 12130 N N . PHE F 1 234 ? -28.252 40.636 2.030 1.00 36.84 261 PHE B N 1
ATOM 12131 C CA . PHE F 1 234 ? -28.176 41.495 0.859 1.00 34.48 261 PHE B CA 1
ATOM 12132 C C . PHE F 1 234 ? -28.427 40.749 -0.427 1.00 34.19 261 PHE B C 1
ATOM 12133 O O . PHE F 1 234 ? -28.671 41.393 -1.458 1.00 37.13 261 PHE B O 1
ATOM 12141 N N . LEU F 1 235 ? -28.399 39.424 -0.395 1.00 32.68 262 LEU B N 1
ATOM 12142 C CA . LEU F 1 235 ? -28.607 38.675 -1.623 1.00 31.88 262 LEU B CA 1
ATOM 12143 C C . LEU F 1 235 ? -30.000 38.920 -2.175 1.00 30.75 262 LEU B C 1
ATOM 12144 O O . LEU F 1 235 ? -30.950 39.194 -1.430 1.00 31.51 262 LEU B O 1
ATOM 12149 N N . GLN F 1 236 ? -30.110 38.852 -3.503 1.00 31.47 263 GLN B N 1
ATOM 12150 C CA . GLN F 1 236 ? -31.376 38.935 -4.216 1.00 30.28 263 GLN B CA 1
ATOM 12151 C C . GLN F 1 236 ? -31.785 37.590 -4.786 1.00 33.84 263 GLN B C 1
ATOM 12152 O O . GLN F 1 236 ? -32.536 37.539 -5.766 1.00 33.64 263 GLN B O 1
ATOM 12158 N N . VAL F 1 237 ? -31.304 36.510 -4.163 1.00 28.14 264 VAL B N 1
ATOM 12159 C CA . VAL F 1 237 ? -31.615 35.162 -4.588 1.00 29.84 264 VAL B CA 1
ATOM 12160 C C . VAL F 1 237 ? -33.100 34.864 -4.392 1.00 30.75 264 VAL B C 1
ATOM 12161 O O . VAL F 1 237 ? -33.741 35.332 -3.438 1.00 29.69 264 VAL B O 1
ATOM 12165 N N . ALA F 1 238 ? -33.639 34.032 -5.280 1.00 32.51 265 ALA B N 1
ATOM 12166 C CA . ALA F 1 238 ? -34.941 33.423 -5.039 1.00 33.81 265 ALA B CA 1
ATOM 12167 C C . ALA F 1 238 ? -34.827 32.175 -4.169 1.00 33.03 265 ALA B C 1
ATOM 12168 O O . ALA F 1 238 ? -35.662 31.957 -3.286 1.00 33.41 265 ALA B O 1
ATOM 12170 N N . THR F 1 239 ? -33.812 31.346 -4.423 1.00 29.40 266 THR B N 1
ATOM 12171 C CA . THR F 1 239 ? -33.600 30.090 -3.724 1.00 30.06 266 THR B CA 1
ATOM 12172 C C . THR F 1 239 ? -32.312 30.156 -2.911 1.00 31.58 266 THR B C 1
ATOM 12173 O O . THR F 1 239 ? -31.213 30.288 -3.476 1.00 29.21 266 THR B O 1
ATOM 12177 N N . LEU F 1 240 ? -32.447 30.013 -1.595 1.00 29.32 267 LEU B N 1
ATOM 12178 C CA . LEU F 1 240 ? -31.301 30.002 -0.697 1.00 29.20 267 LEU B CA 1
ATOM 12179 C C . LEU F 1 240 ? -31.295 28.623 -0.048 1.00 33.63 267 LEU B C 1
ATOM 12180 O O . LEU F 1 240 ? -32.054 28.366 0.897 1.00 30.99 267 LEU B O 1
ATOM 12185 N N . SER F 1 241 ? -30.433 27.741 -0.547 1.00 30.90 268 SER B N 1
ATOM 12186 C CA . SER F 1 241 ? -30.286 26.410 0.027 1.00 30.74 268 SER B CA 1
ATOM 12187 C C . SER F 1 241 ? -29.022 26.365 0.873 1.00 29.44 268 SER B C 1
ATOM 12188 O O . SER F 1 241 ? -27.911 26.336 0.338 1.00 31.74 268 SER B O 1
ATOM 12191 N N . LEU F 1 242 ? -29.191 26.354 2.187 1.00 28.20 269 LEU B N 1
ATOM 12192 C CA . LEU F 1 242 ? -28.085 26.104 3.092 1.00 30.07 269 LEU B CA 1
ATOM 12193 C C . LEU F 1 242 ? -28.226 24.794 3.851 1.00 32.20 269 LEU B C 1
ATOM 12194 O O . LEU F 1 242 ? -27.398 24.520 4.724 1.00 30.99 269 LEU B O 1
ATOM 12199 N N . GLN F 1 243 ? -29.247 23.988 3.548 1.00 30.36 270 GLN B N 1
ATOM 12200 C CA . GLN F 1 243 ? -29.562 22.834 4.370 1.00 31.36 270 GLN B CA 1
ATOM 12201 C C . GLN F 1 243 ? -28.419 21.818 4.368 1.00 32.75 270 GLN B C 1
ATOM 12202 O O . GLN F 1 243 ? -27.658 21.700 3.409 1.00 30.09 270 GLN B O 1
ATOM 12208 N N . GLY F 1 244 ? -28.303 21.086 5.471 1.00 31.77 271 GLY B N 1
ATOM 12209 C CA . GLY F 1 244 ? -27.377 19.979 5.544 1.00 30.98 271 GLY B CA 1
ATOM 12210 C C . GLY F 1 244 ? -25.934 20.326 5.843 1.00 34.08 271 GLY B C 1
ATOM 12211 O O . GLY F 1 244 ? -25.040 19.615 5.383 1.00 37.48 271 GLY B O 1
ATOM 12212 N N . ASN F 1 245 ? -25.670 21.379 6.617 1.00 32.37 272 ASN B N 1
ATOM 12213 C CA . ASN F 1 245 ? -24.305 21.633 7.063 1.00 32.79 272 ASN B CA 1
ATOM 12214 C C . ASN F 1 245 ? -24.196 21.589 8.585 1.00 35.36 272 ASN B C 1
ATOM 12215 O O . ASN F 1 245 ? -24.944 20.883 9.269 1.00 36.93 272 ASN B O 1
ATOM 12220 N N . ARG F 1 246 ? -23.249 22.344 9.123 1.00 38.23 273 ARG B N 1
ATOM 12221 C CA . ARG F 1 246 ? -23.040 22.416 10.559 1.00 38.31 273 ARG B CA 1
ATOM 12222 C C . ARG F 1 246 ? -23.212 23.853 11.034 1.00 38.21 273 ARG B C 1
ATOM 12223 O O . ARG F 1 246 ? -22.625 24.256 12.037 1.00 35.95 273 ARG B O 1
ATOM 12231 N N . LEU F 1 247 ? -24.031 24.624 10.311 1.00 34.92 274 LEU B N 1
ATOM 12232 C CA . LEU F 1 247 ? -24.302 26.012 10.668 1.00 34.55 274 LEU B CA 1
ATOM 12233 C C . LEU F 1 247 ? -24.859 26.110 12.087 1.00 34.70 274 LEU B C 1
ATOM 12234 O O . LEU F 1 247 ? -25.724 25.330 12.486 1.00 35.17 274 LEU B O 1
ATOM 12239 N N . THR F 1 248 ? -24.308 27.019 12.879 1.00 34.78 275 THR B N 1
ATOM 12240 C CA . THR F 1 248 ? -24.758 27.181 14.257 1.00 34.87 275 THR B CA 1
ATOM 12241 C C . THR F 1 248 ? -25.228 28.614 14.493 1.00 36.10 275 THR B C 1
ATOM 12242 O O . THR F 1 248 ? -25.183 29.465 13.598 1.00 37.33 275 THR B O 1
ATOM 12246 N N . GLY F 1 249 ? -25.683 28.867 15.720 1.00 36.01 276 GLY B N 1
ATOM 12247 C CA . GLY F 1 249 ? -26.265 30.139 16.088 1.00 34.27 276 GLY B CA 1
ATOM 12248 C C . GLY F 1 249 ? -27.744 30.209 15.757 1.00 37.03 276 GLY B C 1
ATOM 12249 O O . GLY F 1 249 ? -28.392 29.203 15.458 1.00 37.13 276 GLY B O 1
ATOM 12250 N N . ARG F 1 250 ? -28.283 31.428 15.797 1.00 38.51 277 ARG B N 1
ATOM 12251 C CA . ARG F 1 250 ? -29.685 31.659 15.476 1.00 39.24 277 ARG B CA 1
ATOM 12252 C C . ARG F 1 250 ? -29.861 32.037 14.009 1.00 37.70 277 ARG B C 1
ATOM 12253 O O . ARG F 1 250 ? -28.926 32.455 13.330 1.00 37.17 277 ARG B O 1
ATOM 12261 N N . ILE F 1 251 ? -31.079 31.846 13.522 1.00 35.67 278 ILE B N 1
ATOM 12262 C CA . ILE F 1 251 ? -31.452 32.363 12.204 1.00 35.61 278 ILE B CA 1
ATOM 12263 C C . ILE F 1 251 ? -31.363 33.881 12.233 1.00 39.52 278 ILE B C 1
ATOM 12264 O O . ILE F 1 251 ? -31.875 34.509 13.183 1.00 34.54 278 ILE B O 1
ATOM 12269 N N . PRO F 1 252 ? -30.700 34.519 11.262 1.00 36.09 279 PRO B N 1
ATOM 12270 C CA . PRO F 1 252 ? -30.482 35.970 11.339 1.00 37.23 279 PRO B CA 1
ATOM 12271 C C . PRO F 1 252 ? -31.749 36.702 10.942 1.00 39.69 279 PRO B C 1
ATOM 12272 O O . PRO F 1 252 ? -32.332 36.431 9.892 1.00 39.19 279 PRO B O 1
ATOM 12276 N N . GLU F 1 253 ? -32.156 37.659 11.772 1.00 40.09 280 GLU B N 1
ATOM 12277 C CA . GLU F 1 253 ? -33.433 38.307 11.531 1.00 40.17 280 GLU B CA 1
ATOM 12278 C C . GLU F 1 253 ? -33.447 39.086 10.227 1.00 38.27 280 GLU B C 1
ATOM 12279 O O . GLU F 1 253 ? -34.530 39.402 9.727 1.00 39.90 280 GLU B O 1
ATOM 12285 N N . VAL F 1 254 ? -32.276 39.391 9.659 1.00 36.88 281 VAL B N 1
ATOM 12286 C CA . VAL F 1 254 ? -32.214 40.048 8.360 1.00 35.22 281 VAL B CA 1
ATOM 12287 C C . VAL F 1 254 ? -32.825 39.176 7.273 1.00 37.50 281 VAL B C 1
ATOM 12288 O O . VAL F 1 254 ? -33.190 39.683 6.208 1.00 37.81 281 VAL B O 1
ATOM 12292 N N . ILE F 1 255 ? -32.939 37.866 7.506 1.00 38.68 282 ILE B N 1
ATOM 12293 C CA . ILE F 1 255 ? -33.602 37.016 6.530 1.00 37.38 282 ILE B CA 1
ATOM 12294 C C . ILE F 1 255 ? -35.069 37.420 6.397 1.00 36.43 282 ILE B C 1
ATOM 12295 O O . ILE F 1 255 ? -35.683 37.223 5.341 1.00 36.41 282 ILE B O 1
ATOM 12300 N N . GLY F 1 256 ? -35.623 38.073 7.417 1.00 38.00 283 GLY B N 1
ATOM 12301 C CA . GLY F 1 256 ? -36.971 38.608 7.333 1.00 35.85 283 GLY B CA 1
ATOM 12302 C C . GLY F 1 256 ? -37.137 39.689 6.291 1.00 39.21 283 GLY B C 1
ATOM 12303 O O . GLY F 1 256 ? -38.276 39.983 5.890 1.00 37.07 283 GLY B O 1
ATOM 12304 N N . LEU F 1 257 ? -36.031 40.287 5.831 1.00 36.16 284 LEU B N 1
ATOM 12305 C CA . LEU F 1 257 ? -36.084 41.373 4.862 1.00 37.75 284 LEU B CA 1
ATOM 12306 C C . LEU F 1 257 ? -35.888 40.887 3.430 1.00 39.82 284 LEU B C 1
ATOM 12307 O O . LEU F 1 257 ? -35.912 41.707 2.496 1.00 36.82 284 LEU B O 1
ATOM 12312 N N . MET F 1 258 ? -35.734 39.571 3.233 1.00 39.91 285 MET B N 1
ATOM 12313 C CA . MET F 1 258 ? -35.422 39.012 1.917 1.00 36.21 285 MET B CA 1
ATOM 12314 C C . MET F 1 258 ? -36.707 38.566 1.226 1.00 37.41 285 MET B C 1
ATOM 12315 O O . MET F 1 258 ? -36.934 37.388 0.948 1.00 40.14 285 MET B O 1
ATOM 12320 N N . GLN F 1 259 ? -37.540 39.560 0.908 1.00 37.47 286 GLN B N 1
ATOM 12321 C CA . GLN F 1 259 ? -38.858 39.277 0.348 1.00 39.20 286 GLN B CA 1
ATOM 12322 C C . GLN F 1 259 ? -38.796 38.644 -1.035 1.00 38.53 286 GLN B C 1
ATOM 12323 O O . GLN F 1 259 ? -39.790 38.064 -1.472 1.00 42.55 286 GLN B O 1
ATOM 12329 N N . ALA F 1 260 ? -37.661 38.689 -1.712 1.00 38.15 287 ALA B N 1
ATOM 12330 C CA . ALA F 1 260 ? -37.559 38.015 -2.993 1.00 37.12 287 ALA B CA 1
ATOM 12331 C C . ALA F 1 260 ? -37.445 36.513 -2.863 1.00 35.68 287 ALA B C 1
ATOM 12332 O O . ALA F 1 260 ? -37.447 35.832 -3.891 1.00 38.58 287 ALA B O 1
ATOM 12334 N N . LEU F 1 261 ? -37.301 35.989 -1.646 1.00 32.34 288 LEU B N 1
ATOM 12335 C CA . LEU F 1 261 ? -37.119 34.550 -1.463 1.00 35.39 288 LEU B CA 1
ATOM 12336 C C . LEU F 1 261 ? -38.311 33.757 -1.976 1.00 35.32 288 LEU B C 1
ATOM 12337 O O . LEU F 1 261 ? -39.451 34.009 -1.582 1.00 36.96 288 LEU B O 1
ATOM 12342 N N . ALA F 1 262 ? -38.048 32.788 -2.846 1.00 31.48 289 ALA B N 1
ATOM 12343 C CA . ALA F 1 262 ? -39.085 31.833 -3.209 1.00 31.08 289 ALA B CA 1
ATOM 12344 C C . ALA F 1 262 ? -38.980 30.550 -2.414 1.00 31.53 289 ALA B C 1
ATOM 12345 O O . ALA F 1 262 ? -40.000 29.920 -2.132 1.00 31.69 289 ALA B O 1
ATOM 12347 N N . VAL F 1 263 ? -37.759 30.162 -2.045 1.00 32.99 290 VAL B N 1
ATOM 12348 C CA . VAL F 1 263 ? -37.473 28.907 -1.368 1.00 32.12 290 VAL B CA 1
ATOM 12349 C C . VAL F 1 263 ? -36.362 29.186 -0.372 1.00 31.88 290 VAL B C 1
ATOM 12350 O O . VAL F 1 263 ? -35.246 29.539 -0.777 1.00 33.51 290 VAL B O 1
ATOM 12354 N N . LEU F 1 264 ? -36.647 29.015 0.924 1.00 32.34 291 LEU B N 1
ATOM 12355 C CA . LEU F 1 264 ? -35.615 29.161 1.950 1.00 33.86 291 LEU B CA 1
ATOM 12356 C C . LEU F 1 264 ? -35.443 27.832 2.685 1.00 34.57 291 LEU B C 1
ATOM 12357 O O . LEU F 1 264 ? -36.382 27.343 3.336 1.00 34.72 291 LEU B O 1
ATOM 12362 N N . ASP F 1 265 ? -34.247 27.250 2.577 1.00 31.69 292 ASP B N 1
ATOM 12363 C CA . ASP F 1 265 ? -33.952 25.956 3.185 1.00 32.53 292 ASP B CA 1
ATOM 12364 C C . ASP F 1 265 ? -32.787 26.103 4.150 1.00 32.49 292 ASP B C 1
ATOM 12365 O O . ASP F 1 265 ? -31.634 26.240 3.722 1.00 31.16 292 ASP B O 1
ATOM 12370 N N . LEU F 1 266 ? -33.098 26.052 5.450 1.00 29.83 293 LEU B N 1
ATOM 12371 C CA . LEU F 1 266 ? -32.113 26.075 6.517 1.00 28.87 293 LEU B CA 1
ATOM 12372 C C . LEU F 1 266 ? -32.054 24.753 7.252 1.00 32.56 293 LEU B C 1
ATOM 12373 O O . LEU F 1 266 ? -31.444 24.675 8.331 1.00 32.20 293 LEU B O 1
ATOM 12378 N N . SER F 1 267 ? -32.664 23.705 6.683 1.00 33.68 294 SER B N 1
ATOM 12379 C CA . SER F 1 267 ? -32.924 22.484 7.422 1.00 31.32 294 SER B CA 1
ATOM 12380 C C . SER F 1 267 ? -31.634 21.717 7.673 1.00 33.09 294 SER B C 1
ATOM 12381 O O . SER F 1 267 ? -30.589 21.984 7.073 1.00 30.62 294 SER B O 1
ATOM 12384 N N . ASP F 1 268 ? -31.725 20.781 8.629 1.00 35.67 295 ASP B N 1
ATOM 12385 C CA . ASP F 1 268 ? -30.636 19.916 9.065 1.00 34.43 295 ASP B CA 1
ATOM 12386 C C . ASP F 1 268 ? -29.325 20.692 9.258 1.00 33.15 295 ASP B C 1
ATOM 12387 O O . ASP F 1 268 ? -28.320 20.440 8.583 1.00 33.01 295 ASP B O 1
ATOM 12392 N N . ASN F 1 269 ? -29.325 21.613 10.214 1.00 31.55 296 ASN B N 1
ATOM 12393 C CA . ASN F 1 269 ? -28.103 22.252 10.684 1.00 33.95 296 ASN B CA 1
ATOM 12394 C C . ASN F 1 269 ? -28.086 22.091 12.202 1.00 36.92 296 ASN B C 1
ATOM 12395 O O . ASN F 1 269 ? -28.676 21.159 12.765 1.00 34.97 296 ASN B O 1
ATOM 12400 N N . GLU F 1 270 ? -27.379 22.988 12.878 1.00 34.46 297 GLU B N 1
ATOM 12401 C CA . GLU F 1 270 ? -27.328 23.049 14.329 1.00 35.63 297 GLU B CA 1
ATOM 12402 C C . GLU F 1 270 ? -27.783 24.433 14.761 1.00 35.15 297 GLU B C 1
ATOM 12403 O O . GLU F 1 270 ? -27.249 25.043 15.691 1.00 36.34 297 GLU B O 1
ATOM 12409 N N . LEU F 1 271 ? -28.768 24.952 14.039 1.00 35.82 298 LEU B N 1
ATOM 12410 C CA . LEU F 1 271 ? -29.365 26.235 14.377 1.00 36.44 298 LEU B CA 1
ATOM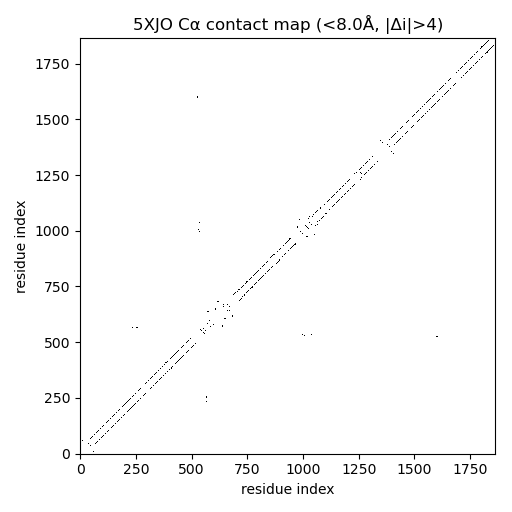 12411 C C . LEU F 1 271 ? -30.099 26.127 15.703 1.00 36.97 298 LEU B C 1
ATOM 12412 O O . LEU F 1 271 ? -30.803 25.144 15.964 1.00 41.56 298 LEU B O 1
ATOM 12417 N N . VAL F 1 272 ? -29.927 27.134 16.552 1.00 38.60 299 VAL B N 1
ATOM 12418 C CA . VAL F 1 272 ? -30.595 27.165 17.839 1.00 36.85 299 VAL B CA 1
ATOM 12419 C C . VAL F 1 272 ? -31.372 28.466 17.934 1.00 42.35 299 VAL B C 1
ATOM 12420 O O . VAL F 1 272 ? -31.283 29.343 17.070 1.00 40.83 299 VAL B O 1
ATOM 12424 N N . GLY F 1 273 ? -32.160 28.574 18.995 1.00 44.52 300 GLY B N 1
ATOM 12425 C CA . GLY F 1 273 ? -32.908 29.778 19.232 1.00 41.87 300 GLY B CA 1
ATOM 12426 C C . GLY F 1 273 ? -34.240 29.715 18.535 1.00 44.30 300 GLY B C 1
ATOM 12427 O O . GLY F 1 273 ? -34.623 28.709 17.926 1.00 43.37 300 GLY B O 1
ATOM 12428 N N . PRO F 1 274 ? -34.982 30.804 18.616 1.00 44.70 301 PRO B N 1
ATOM 12429 C CA . PRO F 1 274 ? -36.354 30.790 18.122 1.00 43.48 301 PRO B CA 1
ATOM 12430 C C . PRO F 1 274 ? -36.422 31.064 16.628 1.00 43.39 301 PRO B C 1
ATOM 12431 O O . PRO F 1 274 ? -35.481 31.559 16.004 1.00 43.07 301 PRO B O 1
ATOM 12435 N N . ILE F 1 275 ? -37.551 30.668 16.056 1.00 42.76 302 ILE B N 1
ATOM 12436 C CA . ILE F 1 275 ? -37.923 31.046 14.704 1.00 41.74 302 ILE B CA 1
ATOM 12437 C C . ILE F 1 275 ? -38.236 32.535 14.778 1.00 44.07 302 ILE B C 1
ATOM 12438 O O . ILE F 1 275 ? -39.235 32.905 15.407 1.00 46.67 302 ILE B O 1
ATOM 12443 N N . PRO F 1 276 ? -37.440 33.415 14.168 1.00 43.19 303 PRO B N 1
ATOM 12444 C CA . PRO F 1 276 ? -37.737 34.854 14.227 1.00 41.92 303 PRO B CA 1
ATOM 12445 C C . PRO F 1 276 ? -39.125 35.131 13.682 1.00 45.17 303 PRO B C 1
ATOM 12446 O O . PRO F 1 276 ? -39.487 34.620 12.611 1.00 44.16 303 PRO B O 1
ATOM 12450 N N . PRO F 1 277 ? -39.946 35.906 14.398 1.00 44.01 304 PRO B N 1
ATOM 12451 C CA . PRO F 1 277 ? -41.305 36.157 13.907 1.00 42.05 304 PRO B CA 1
ATOM 12452 C C . PRO F 1 277 ? -41.322 37.014 12.664 1.00 43.65 304 PRO B C 1
ATOM 12453 O O . PRO F 1 277 ? -42.255 36.902 11.859 1.00 44.49 304 PRO B O 1
ATOM 12457 N N . ILE F 1 278 ? -40.292 37.833 12.467 1.00 39.76 305 ILE B N 1
ATOM 12458 C CA . ILE F 1 278 ? -40.120 38.676 11.285 1.00 40.41 305 ILE B CA 1
ATOM 12459 C C . ILE F 1 278 ? -40.192 37.838 10.007 1.00 41.77 305 ILE B C 1
ATOM 12460 O O . ILE F 1 278 ? -40.360 38.380 8.905 1.00 42.86 305 ILE B O 1
ATOM 12465 N N . LEU F 1 279 ? -40.088 36.510 10.139 1.00 38.76 306 LEU B N 1
ATOM 12466 C CA . LEU F 1 279 ? -40.164 35.666 8.956 1.00 40.54 306 LEU B CA 1
ATOM 12467 C C . LEU F 1 279 ? -41.538 35.728 8.311 1.00 40.57 306 LEU B C 1
ATOM 12468 O O . LEU F 1 279 ? -41.661 35.423 7.119 1.00 40.12 306 LEU B O 1
ATOM 12473 N N . GLY F 1 280 ? -42.564 36.138 9.055 1.00 37.40 307 GLY B N 1
ATOM 12474 C CA . GLY F 1 280 ? -43.863 36.328 8.441 1.00 38.68 307 GLY B CA 1
ATOM 12475 C C . GLY F 1 280 ? -43.909 37.449 7.430 1.00 37.49 307 GLY B C 1
ATOM 12476 O O . GLY F 1 280 ? -44.880 37.541 6.666 1.00 34.58 307 GLY B O 1
ATOM 12477 N N . ASN F 1 281 ? -42.870 38.290 7.396 1.00 38.59 308 ASN B N 1
ATOM 12478 C CA . ASN F 1 281 ? -42.769 39.322 6.376 1.00 38.21 308 ASN B CA 1
ATOM 12479 C C . ASN F 1 281 ? -42.416 38.726 5.015 1.00 40.54 308 ASN B C 1
ATOM 12480 O O . ASN F 1 281 ? -42.305 39.461 4.036 1.00 42.08 308 ASN B O 1
ATOM 12485 N N . LEU F 1 282 ? -42.246 37.405 4.937 1.00 42.02 309 LEU B N 1
ATOM 12486 C CA . LEU F 1 282 ? -41.990 36.715 3.673 1.00 39.15 309 LEU B CA 1
ATOM 12487 C C . LEU F 1 282 ? -43.309 36.364 2.991 1.00 39.84 309 LEU B C 1
ATOM 12488 O O . LEU F 1 282 ? -43.593 35.210 2.650 1.00 41.83 309 LEU B O 1
ATOM 12493 N N . SER F 1 283 ? -44.105 37.417 2.792 1.00 39.33 310 SER B N 1
ATOM 12494 C CA . SER F 1 283 ? -45.426 37.376 2.170 1.00 39.68 310 SER B CA 1
ATOM 12495 C C . SER F 1 283 ? -45.435 36.692 0.800 1.00 39.67 310 SER B C 1
ATOM 12496 O O . SER F 1 283 ? -46.511 36.448 0.239 1.00 39.47 310 SER B O 1
ATOM 12499 N N . PHE F 1 284 ? -44.257 36.447 0.222 1.00 35.98 311 PHE B N 1
ATOM 12500 C CA . PHE F 1 284 ? -44.146 35.893 -1.121 1.00 36.94 311 PHE B CA 1
ATOM 12501 C C . PHE F 1 284 ? -43.396 34.562 -1.153 1.00 35.65 311 PHE B C 1
ATOM 12502 O O . PHE F 1 284 ? -43.311 33.939 -2.220 1.00 35.00 311 PHE B O 1
ATOM 12510 N N . THR F 1 285 ? -42.865 34.099 -0.021 1.00 32.67 312 THR B N 1
ATOM 12511 C CA . THR F 1 285 ? -42.082 32.871 -0.001 1.00 35.78 312 THR B CA 1
ATOM 12512 C C . THR F 1 285 ? -42.994 31.645 -0.075 1.00 35.38 312 THR B C 1
ATOM 12513 O O . THR F 1 285 ? -43.982 31.541 0.661 1.00 31.14 312 THR B O 1
ATOM 12517 N N . GLY F 1 286 ? -42.660 30.728 -0.982 1.00 32.80 313 GLY B N 1
ATOM 12518 C CA . GLY F 1 286 ? -43.457 29.550 -1.224 1.00 33.80 313 GLY B CA 1
ATOM 12519 C C . GLY F 1 286 ? -42.960 28.315 -0.499 1.00 35.48 313 GLY B C 1
ATOM 12520 O O . GLY F 1 286 ? -43.656 27.296 -0.449 1.00 32.74 313 GLY B O 1
ATOM 12521 N N . LYS F 1 287 ? -41.751 28.386 0.058 1.00 35.34 314 LYS B N 1
ATOM 12522 C CA . LYS F 1 287 ? -41.166 27.236 0.724 1.00 34.35 314 LYS B CA 1
ATOM 12523 C C . LYS F 1 287 ? -40.370 27.694 1.935 1.00 33.63 314 LYS B C 1
ATOM 12524 O O . LYS F 1 287 ? -39.520 28.586 1.827 1.00 35.08 314 LYS B O 1
ATOM 12530 N N . LEU F 1 288 ? -40.603 27.032 3.067 1.00 33.90 315 LEU B N 1
ATOM 12531 C CA . LEU F 1 288 ? -39.823 27.284 4.275 1.00 35.93 315 LEU B CA 1
ATOM 12532 C C . LEU F 1 288 ? -39.519 25.952 4.960 1.00 36.94 315 LEU B C 1
ATOM 12533 O O . LEU F 1 288 ? -40.433 25.242 5.430 1.00 35.80 315 LEU B O 1
ATOM 12538 N N . TYR F 1 289 ? -38.220 25.634 5.022 1.00 34.37 316 TYR B N 1
ATOM 12539 C CA . TYR F 1 289 ? -37.693 24.368 5.522 1.00 31.30 316 TYR B CA 1
ATOM 12540 C C . TYR F 1 289 ? -36.733 24.667 6.662 1.00 32.10 316 TYR B C 1
ATOM 12541 O O . TYR F 1 289 ? -35.567 24.993 6.423 1.00 33.36 316 TYR B O 1
ATOM 12550 N N . LEU F 1 290 ? -37.216 24.554 7.895 1.00 31.07 317 LEU B N 1
ATOM 12551 C CA . LEU F 1 290 ? -36.385 24.706 9.079 1.00 33.78 317 LEU B CA 1
ATOM 12552 C C . LEU F 1 290 ? -36.226 23.399 9.859 1.00 34.26 317 LEU B C 1
ATOM 12553 O O . LEU F 1 290 ? -35.719 23.419 10.989 1.00 32.88 317 LEU B O 1
ATOM 12558 N N . HIS F 1 291 ? -36.655 22.270 9.294 1.00 31.47 318 HIS B N 1
ATOM 12559 C CA . HIS F 1 291 ? -36.689 21.032 10.060 1.00 32.77 318 HIS B CA 1
ATOM 12560 C C . HIS F 1 291 ? -35.279 20.520 10.340 1.00 33.62 318 HIS B C 1
ATOM 12561 O O . HIS F 1 291 ? -34.311 20.879 9.671 1.00 30.38 318 HIS B O 1
ATOM 12568 N N . GLY F 1 292 ? -35.176 19.683 11.373 1.00 34.30 319 GLY B N 1
ATOM 12569 C CA . GLY F 1 292 ? -33.914 19.065 11.744 1.00 32.41 319 GLY B CA 1
ATOM 12570 C C . GLY F 1 292 ? -32.845 19.971 12.328 1.00 33.07 319 GLY B C 1
ATOM 12571 O O . GLY F 1 292 ? -31.655 19.753 12.068 1.00 33.17 319 GLY B O 1
ATOM 12572 N N . ASN F 1 293 ? -33.229 20.968 13.128 1.00 32.04 320 ASN B N 1
ATOM 12573 C CA . ASN F 1 293 ? -32.242 21.728 13.899 1.00 36.92 320 ASN B CA 1
ATOM 12574 C C . ASN F 1 293 ? -32.467 21.511 15.393 1.00 37.81 320 ASN B C 1
ATOM 12575 O O . ASN F 1 293 ? -32.819 20.408 15.823 1.00 37.61 320 ASN B O 1
ATOM 12580 N N . MET F 1 294 ? -32.228 22.555 16.186 1.00 39.80 321 MET B N 1
ATOM 12581 C CA . MET F 1 294 ? -32.557 22.615 17.609 1.00 40.56 321 MET B CA 1
ATOM 12582 C C . MET F 1 294 ? -33.237 23.940 17.925 1.00 41.85 321 MET B C 1
ATOM 12583 O O . MET F 1 294 ? -32.977 24.565 18.959 1.00 42.05 321 MET B O 1
ATOM 12588 N N . LEU F 1 295 ? -34.107 24.393 17.023 1.00 41.08 322 LEU B N 1
ATOM 12589 C CA . LEU F 1 295 ? -34.884 25.606 17.248 1.00 42.24 322 LEU B CA 1
ATOM 12590 C C . LEU F 1 295 ? -35.829 25.405 18.428 1.00 41.64 322 LEU B C 1
ATOM 12591 O O . LEU F 1 295 ? -36.464 24.357 18.558 1.00 42.12 322 LEU B O 1
ATOM 12596 N N . THR F 1 296 ? -35.908 26.409 19.298 1.00 41.83 323 THR B N 1
ATOM 12597 C CA . THR F 1 296 ? -36.786 26.384 20.461 1.00 41.42 323 THR B CA 1
ATOM 12598 C C . THR F 1 296 ? -37.920 27.398 20.314 1.00 40.97 323 THR B C 1
ATOM 12599 O O . THR F 1 296 ? -38.156 27.963 19.240 1.00 43.43 323 THR B O 1
ATOM 12603 N N . GLY F 1 297 ? -38.638 27.624 21.408 1.00 41.46 324 GLY B N 1
ATOM 12604 C CA . GLY F 1 297 ? -39.701 28.593 21.435 1.00 36.40 324 GLY B CA 1
ATOM 12605 C C . GLY F 1 297 ? -40.934 28.122 20.698 1.00 37.79 324 GLY B C 1
ATOM 12606 O O . GLY F 1 297 ? -41.002 26.989 20.217 1.00 38.04 324 GLY B O 1
ATOM 12607 N N . PRO F 1 298 ? -41.915 29.001 20.547 1.00 38.43 325 PRO B N 1
ATOM 12608 C CA . PRO F 1 298 ? -43.172 28.615 19.902 1.00 38.59 325 PRO B CA 1
ATOM 12609 C C . PRO F 1 298 ? -43.108 28.773 18.388 1.00 36.51 325 PRO B C 1
ATOM 12610 O O . PRO F 1 298 ? -42.182 29.365 17.831 1.00 38.27 325 PRO B O 1
ATOM 12614 N N . ILE F 1 299 ? -44.101 28.192 17.728 1.00 35.17 326 ILE B N 1
ATOM 12615 C CA . ILE F 1 299 ? -44.361 28.507 16.334 1.00 36.37 326 ILE B CA 1
ATOM 12616 C C . ILE F 1 299 ? -44.875 29.942 16.301 1.00 37.93 326 ILE B C 1
ATOM 12617 O O . ILE F 1 299 ? -45.904 30.223 16.920 1.00 39.14 326 ILE B O 1
ATOM 12622 N N . PRO F 1 300 ? -44.192 30.886 15.655 1.00 37.72 327 PRO B N 1
ATOM 12623 C CA . PRO F 1 300 ? -44.737 32.249 15.575 1.00 40.49 327 PRO B CA 1
ATOM 12624 C C . PRO F 1 300 ? -46.060 32.270 14.826 1.00 40.91 327 PRO B C 1
ATOM 12625 O O . PRO F 1 300 ? -46.174 31.753 13.710 1.00 39.30 327 PRO B O 1
ATOM 12629 N N . SER F 1 301 ? -47.074 32.874 15.456 1.00 40.59 328 SER B N 1
ATOM 12630 C CA . SER F 1 301 ? -48.338 33.063 14.758 1.00 39.01 328 SER B CA 1
ATOM 12631 C C . SER F 1 301 ? -48.156 33.907 13.509 1.00 39.44 328 SER B C 1
ATOM 12632 O O . SER F 1 301 ? -48.924 33.761 12.558 1.00 41.02 328 SER B O 1
ATOM 12635 N N . GLU F 1 302 ? -47.103 34.726 13.463 1.00 41.54 329 GLU B N 1
ATOM 12636 C CA . GLU F 1 302 ? -46.767 35.489 12.266 1.00 39.73 329 GLU B CA 1
ATOM 12637 C C . GLU F 1 302 ? -46.541 34.628 11.029 1.00 40.29 329 GLU B C 1
ATOM 12638 O O . GLU F 1 302 ? -46.598 35.161 9.918 1.00 40.70 329 GLU B O 1
ATOM 12644 N N . LEU F 1 303 ? -46.283 33.320 11.182 1.00 43.44 330 LEU B N 1
ATOM 12645 C CA . LEU F 1 303 ? -46.204 32.454 10.009 1.00 40.59 330 LEU B CA 1
ATOM 12646 C C . LEU F 1 303 ? -47.521 32.421 9.244 1.00 39.30 330 LEU B C 1
ATOM 12647 O O . LEU F 1 303 ? -47.524 32.165 8.032 1.00 40.28 330 LEU B O 1
ATOM 12652 N N . GLY F 1 304 ? -48.628 32.750 9.894 1.00 34.08 331 GLY B N 1
ATOM 12653 C CA . GLY F 1 304 ? -49.867 32.923 9.164 1.00 37.27 331 GLY B CA 1
ATOM 12654 C C . GLY F 1 304 ? -49.859 34.074 8.168 1.00 37.67 331 GLY B C 1
ATOM 12655 O O . GLY F 1 304 ? -50.710 34.113 7.277 1.00 34.66 331 GLY B O 1
ATOM 12656 N N . ASN F 1 305 ? -48.934 35.025 8.306 1.00 39.95 332 ASN B N 1
ATOM 12657 C CA . ASN F 1 305 ? -48.876 36.183 7.419 1.00 36.10 332 ASN B CA 1
ATOM 12658 C C . ASN F 1 305 ? -48.016 35.951 6.180 1.00 39.08 332 ASN B C 1
ATOM 12659 O O . ASN F 1 305 ? -47.699 36.917 5.489 1.00 38.29 332 ASN B O 1
ATOM 12664 N N . MET F 1 306 ? -47.616 34.706 5.888 1.00 39.94 333 MET B N 1
ATOM 12665 C CA . MET F 1 306 ? -46.890 34.385 4.656 1.00 33.85 333 MET B CA 1
ATOM 12666 C C . MET F 1 306 ? -47.905 33.862 3.649 1.00 38.34 333 MET B C 1
ATOM 12667 O O . MET F 1 306 ? -48.077 32.654 3.469 1.00 39.77 333 MET B O 1
ATOM 12672 N N . SER F 1 307 ? -48.647 34.774 3.072 1.00 37.85 334 SER B N 1
ATOM 12673 C CA . SER F 1 307 ? -49.719 34.458 2.171 1.00 32.72 334 SER B CA 1
ATOM 12674 C C . SER F 1 307 ? -49.517 33.441 1.102 1.00 35.85 334 SER B C 1
ATOM 12675 O O . SER F 1 307 ? -50.488 32.874 0.625 1.00 40.91 334 SER B O 1
ATOM 12678 N N . ARG F 1 308 ? -48.282 33.184 0.718 1.00 32.11 335 ARG B N 1
ATOM 12679 C CA . ARG F 1 308 ? -48.058 32.270 -0.374 1.00 34.91 335 ARG B CA 1
ATOM 12680 C C . ARG F 1 308 ? -47.289 31.007 -0.100 1.00 35.65 335 ARG B C 1
ATOM 12681 O O . ARG F 1 308 ? -46.860 30.338 -1.013 1.00 32.95 335 ARG B O 1
ATOM 12689 N N . LEU F 1 309 ? -47.138 30.692 1.167 1.00 29.37 336 LEU B N 1
ATOM 12690 C CA . LEU F 1 309 ? -46.410 29.515 1.602 1.00 30.36 336 LEU B CA 1
ATOM 12691 C C . LEU F 1 309 ? -47.161 28.232 1.210 1.00 33.18 336 LEU B C 1
ATOM 12692 O O . LEU F 1 309 ? -48.364 28.098 1.448 1.00 31.62 336 LEU B O 1
ATOM 12697 N N . SER F 1 310 ? -46.453 27.310 0.556 1.00 32.06 337 SER B N 1
ATOM 12698 C CA . SER F 1 310 ? -47.016 26.033 0.148 1.00 33.47 337 SER B CA 1
ATOM 12699 C C . SER F 1 310 ? -46.377 24.837 0.842 1.00 33.23 337 SER B C 1
ATOM 12700 O O . SER F 1 310 ? -46.994 23.770 0.903 1.00 32.32 337 SER B O 1
ATOM 12703 N N . TYR F 1 311 ? -45.163 24.965 1.336 1.00 32.51 338 TYR B N 1
ATOM 12704 C CA . TYR F 1 311 ? -44.497 23.851 1.984 1.00 32.82 338 TYR B CA 1
ATOM 12705 C C . TYR F 1 311 ? -43.892 24.404 3.255 1.00 33.99 338 TYR B C 1
ATOM 12706 O O . TYR F 1 311 ? -42.993 25.256 3.200 1.00 34.33 338 TYR B O 1
ATOM 12715 N N . LEU F 1 312 ? -44.441 23.977 4.392 1.00 33.57 339 LEU B N 1
ATOM 12716 C CA . LEU F 1 312 ? -43.942 24.378 5.698 1.00 34.51 339 LEU B CA 1
ATOM 12717 C C . LEU F 1 312 ? -43.456 23.126 6.415 1.00 35.67 339 LEU B C 1
ATOM 12718 O O . LEU F 1 312 ? -44.246 22.210 6.699 1.00 34.87 339 LEU B O 1
ATOM 12723 N N . GLN F 1 313 ? -42.161 23.068 6.687 1.00 31.20 340 GLN B N 1
ATOM 12724 C CA . GLN F 1 313 ? -41.630 21.947 7.449 1.00 32.19 340 GLN B CA 1
ATOM 12725 C C . GLN F 1 313 ? -40.867 22.510 8.636 1.00 32.42 340 GLN B C 1
ATOM 12726 O O . GLN F 1 313 ? -39.797 23.097 8.466 1.00 34.69 340 GLN B O 1
ATOM 12732 N N . LEU F 1 314 ? -41.439 22.354 9.829 1.00 32.74 341 LEU B N 1
ATOM 12733 C CA . LEU F 1 314 ? -40.813 22.726 11.096 1.00 30.73 341 LEU B CA 1
ATOM 12734 C C . LEU F 1 314 ? -40.569 21.511 11.989 1.00 32.90 341 LEU B C 1
ATOM 12735 O O . LEU F 1 314 ? -40.318 21.662 13.191 1.00 33.08 341 LEU B O 1
ATOM 12740 N N . ASN F 1 315 ? -40.641 20.305 11.422 1.00 32.13 342 ASN B N 1
ATOM 12741 C CA . ASN F 1 315 ? -40.558 19.081 12.197 1.00 31.44 342 ASN B CA 1
ATOM 12742 C C . ASN F 1 315 ? -39.140 18.846 12.737 1.00 34.28 342 ASN B C 1
ATOM 12743 O O . ASN F 1 315 ? -38.156 19.442 12.276 1.00 33.55 342 ASN B O 1
ATOM 12748 N N . ASP F 1 316 ? -39.056 17.986 13.763 1.00 36.42 343 ASP B N 1
ATOM 12749 C CA . ASP F 1 316 ? -37.797 17.577 14.399 1.00 32.59 343 ASP B CA 1
ATOM 12750 C C . ASP F 1 316 ? -36.994 18.790 14.886 1.00 35.06 343 ASP B C 1
ATOM 12751 O O . ASP F 1 316 ? -35.826 18.991 14.528 1.00 34.36 343 ASP B O 1
ATOM 12756 N N . ASN F 1 317 ? -37.637 19.599 15.726 1.00 37.46 344 ASN B N 1
ATOM 12757 C CA . ASN F 1 317 ? -36.947 20.681 16.428 1.00 38.15 344 ASN B CA 1
ATOM 12758 C C . ASN F 1 317 ? -37.285 20.571 17.921 1.00 38.61 344 ASN B C 1
ATOM 12759 O O . ASN F 1 317 ? -37.647 19.512 18.448 1.00 38.04 344 ASN B O 1
ATOM 12764 N N . LYS F 1 318 ? -37.158 21.672 18.652 1.00 39.90 345 LYS B N 1
ATOM 12765 C CA . LYS F 1 318 ? -37.494 21.688 20.071 1.00 41.86 345 LYS B CA 1
ATOM 12766 C C . LYS F 1 318 ? -38.624 22.676 20.364 1.00 42.15 345 LYS B C 1
ATOM 12767 O O . LYS F 1 318 ? -38.666 23.305 21.424 1.00 43.93 345 LYS B O 1
ATOM 12773 N N . LEU F 1 319 ? -39.579 22.784 19.436 1.00 40.99 346 LEU B N 1
ATOM 12774 C CA . LEU F 1 319 ? -40.601 23.818 19.482 1.00 39.31 346 LEU B CA 1
ATOM 12775 C C . LEU F 1 319 ? -41.648 23.490 20.534 1.00 40.54 346 LEU B C 1
ATOM 12776 O O . LEU F 1 319 ? -41.980 22.320 20.749 1.00 44.56 346 LEU B O 1
ATOM 12781 N N . VAL F 1 320 ? -42.158 24.534 21.200 1.00 39.27 347 VAL B N 1
ATOM 12782 C CA . VAL F 1 320 ? -43.140 24.384 22.277 1.00 38.11 347 VAL B CA 1
ATOM 12783 C C . VAL F 1 320 ? -44.431 25.119 21.953 1.00 38.84 347 VAL B C 1
ATOM 12784 O O . VAL F 1 320 ? -44.571 25.743 20.892 1.00 41.16 347 VAL B O 1
ATOM 12788 N N . GLY F 1 321 ? -45.377 25.070 22.885 1.00 37.47 348 GLY B N 1
ATOM 12789 C CA . GLY F 1 321 ? -46.565 25.866 22.753 1.00 36.77 348 GLY B CA 1
ATOM 12790 C C . GLY F 1 321 ? -47.564 25.298 21.762 1.00 39.42 348 GLY B C 1
ATOM 12791 O O . GLY F 1 321 ? -47.576 24.105 21.419 1.00 43.17 348 GLY B O 1
ATOM 12792 N N . THR F 1 322 ? -48.404 26.199 21.280 1.00 39.65 349 THR B N 1
ATOM 12793 C CA . THR F 1 322 ? -49.609 25.879 20.538 1.00 41.29 349 THR B CA 1
ATOM 12794 C C . THR F 1 322 ? -49.361 25.922 19.034 1.00 42.21 349 THR B C 1
ATOM 12795 O O . THR F 1 322 ? -48.480 26.639 18.542 1.00 43.85 349 THR B O 1
ATOM 12799 N N . ILE F 1 323 ? -50.153 25.146 18.305 1.00 39.03 350 ILE B N 1
ATOM 12800 C CA . ILE F 1 323 ? -50.227 25.266 16.855 1.00 42.47 350 ILE B CA 1
ATOM 12801 C C . ILE F 1 323 ? -51.086 26.487 16.530 1.00 44.62 350 ILE B C 1
ATOM 12802 O O . ILE F 1 323 ? -52.278 26.529 16.871 1.00 43.93 350 ILE B O 1
ATOM 12807 N N . PRO F 1 324 ? -50.525 27.507 15.890 1.00 42.49 351 PRO B N 1
ATOM 12808 C CA . PRO F 1 324 ? -51.268 28.757 15.689 1.00 42.71 351 PRO B CA 1
ATOM 12809 C C . PRO F 1 324 ? -52.487 28.545 14.811 1.00 41.23 351 PRO B C 1
ATOM 12810 O O . PRO F 1 324 ? -52.390 27.947 13.729 1.00 37.47 351 PRO B O 1
ATOM 12814 N N . PRO F 1 325 ? -53.664 28.992 15.264 1.00 43.95 352 PRO B N 1
ATOM 12815 C CA . PRO F 1 325 ? -54.820 29.070 14.357 1.00 40.15 352 PRO B CA 1
ATOM 12816 C C . PRO F 1 325 ? -54.542 29.917 13.145 1.00 38.39 352 PRO B C 1
ATOM 12817 O O . PRO F 1 325 ? -55.238 29.776 12.135 1.00 36.95 352 PRO B O 1
ATOM 12821 N N . GLU F 1 326 ? -53.525 30.784 13.223 1.00 39.24 353 GLU B N 1
ATOM 12822 C CA . GLU F 1 326 ? -53.168 31.675 12.130 1.00 36.70 353 GLU B CA 1
ATOM 12823 C C . GLU F 1 326 ? -52.835 30.916 10.857 1.00 37.09 353 GLU B C 1
ATOM 12824 O O . GLU F 1 326 ? -52.990 31.465 9.759 1.00 39.37 353 GLU B O 1
ATOM 12830 N N . LEU F 1 327 ? -52.386 29.663 10.968 1.00 35.52 354 LEU B N 1
ATOM 12831 C CA . LEU F 1 327 ? -52.101 28.902 9.757 1.00 35.36 354 LEU B CA 1
ATOM 12832 C C . LEU F 1 327 ? -53.350 28.629 8.939 1.00 36.89 354 LEU B C 1
ATOM 12833 O O . LEU F 1 327 ? -53.234 28.178 7.794 1.00 36.74 354 LEU B O 1
ATOM 12838 N N . GLY F 1 328 ? -54.534 28.892 9.496 1.00 38.22 355 GLY B N 1
ATOM 12839 C CA . GLY F 1 328 ? -55.752 28.910 8.717 1.00 36.56 355 GLY B CA 1
ATOM 12840 C C . GLY F 1 328 ? -55.704 29.888 7.574 1.00 38.40 355 GLY B C 1
ATOM 12841 O O . GLY F 1 328 ? -56.476 29.745 6.621 1.00 42.51 355 GLY B O 1
ATOM 12842 N N . LYS F 1 329 ? -54.826 30.898 7.656 1.00 37.45 356 LYS B N 1
ATOM 12843 C CA . LYS F 1 329 ? -54.701 31.908 6.602 1.00 37.83 356 LYS B CA 1
ATOM 12844 C C . LYS F 1 329 ? -53.964 31.384 5.384 1.00 40.03 356 LYS B C 1
ATOM 12845 O O . LYS F 1 329 ? -54.328 31.723 4.250 1.00 41.75 356 LYS B O 1
ATOM 12851 N N . LEU F 1 330 ? -52.969 30.525 5.590 1.00 40.11 357 LEU B N 1
ATOM 12852 C CA . LEU F 1 330 ? -52.152 30.055 4.482 1.00 39.16 357 LEU B CA 1
ATOM 12853 C C . LEU F 1 330 ? -53.011 29.249 3.514 1.00 38.81 357 LEU B C 1
ATOM 12854 O O . LEU F 1 330 ? -53.145 28.029 3.631 1.00 39.12 357 LEU B O 1
ATOM 12859 N N . GLU F 1 331 ? -53.575 29.956 2.531 1.00 39.72 358 GLU B N 1
ATOM 12860 C CA . GLU F 1 331 ? -54.512 29.399 1.561 1.00 40.89 358 GLU B CA 1
ATOM 12861 C C . GLU F 1 331 ? -53.840 28.484 0.546 1.00 37.78 358 GLU B C 1
ATOM 12862 O O . GLU F 1 331 ? -54.544 27.807 -0.210 1.00 39.48 358 GLU B O 1
ATOM 12868 N N . GLN F 1 332 ? -52.513 28.466 0.478 1.00 33.48 359 GLN B N 1
ATOM 12869 C CA . GLN F 1 332 ? -51.822 27.636 -0.492 1.00 35.50 359 GLN B CA 1
ATOM 12870 C C . GLN F 1 332 ? -51.019 26.521 0.153 1.00 35.38 359 GLN B C 1
ATOM 12871 O O . GLN F 1 332 ? -50.323 25.790 -0.561 1.00 37.51 359 GLN B O 1
ATOM 12877 N N . LEU F 1 333 ? -51.087 26.370 1.475 1.00 32.66 360 LEU B N 1
ATOM 12878 C CA . LEU F 1 333 ? -50.319 25.346 2.172 1.00 31.79 360 LEU B CA 1
ATOM 12879 C C . LEU F 1 333 ? -50.628 23.936 1.649 1.00 34.08 360 LEU B C 1
ATOM 12880 O O . LEU F 1 333 ? -51.744 23.428 1.776 1.00 33.12 360 LEU B O 1
ATOM 12885 N N . PHE F 1 334 ? -49.655 23.310 1.013 1.00 31.70 361 PHE B N 1
ATOM 12886 C CA . PHE F 1 334 ? -49.865 21.967 0.511 1.00 34.13 361 PHE B CA 1
ATOM 12887 C C . PHE F 1 334 ? -49.401 20.928 1.512 1.00 34.78 361 PHE B C 1
ATOM 12888 O O . PHE F 1 334 ? -49.964 19.833 1.581 1.00 34.02 361 PHE B O 1
ATOM 12896 N N . GLU F 1 335 ? -48.406 21.263 2.314 1.00 30.95 362 GLU B N 1
ATOM 12897 C CA . GLU F 1 335 ? -47.768 20.279 3.168 1.00 33.66 362 GLU B CA 1
ATOM 12898 C C . GLU F 1 335 ? -47.356 20.985 4.444 1.00 35.26 362 GLU B C 1
ATOM 12899 O O . GLU F 1 335 ? -46.589 21.959 4.393 1.00 36.46 362 GLU B O 1
ATOM 12905 N N . LEU F 1 336 ? -47.873 20.497 5.571 1.00 33.85 363 LEU B N 1
ATOM 12906 C CA . LEU F 1 336 ? -47.546 21.000 6.901 1.00 31.97 363 LEU B CA 1
ATOM 12907 C C . LEU F 1 336 ? -46.943 19.849 7.696 1.00 33.73 363 LEU B C 1
ATOM 12908 O O . LEU F 1 336 ? -47.553 18.774 7.817 1.00 32.29 363 LEU B O 1
ATOM 12913 N N . ASN F 1 337 ? -45.734 20.042 8.202 1.00 33.84 364 ASN B N 1
ATOM 12914 C CA . ASN F 1 337 ? -45.103 18.974 8.961 1.00 31.59 364 ASN B CA 1
ATOM 12915 C C . ASN F 1 337 ? -44.516 19.552 10.236 1.00 30.92 364 ASN B C 1
ATOM 12916 O O . ASN F 1 337 ? -43.502 20.254 10.195 1.00 31.15 364 ASN B O 1
ATOM 12921 N N . LEU F 1 338 ? -45.146 19.232 11.371 1.00 29.71 365 LEU B N 1
ATOM 12922 C CA . LEU F 1 338 ? -44.718 19.698 12.681 1.00 31.14 365 LEU B CA 1
ATOM 12923 C C . LEU F 1 338 ? -44.250 18.553 13.574 1.00 31.96 365 LEU B C 1
ATOM 12924 O O . LEU F 1 338 ? -44.209 18.706 14.801 1.00 31.23 365 LEU B O 1
ATOM 12929 N N . ALA F 1 339 ? -43.901 17.410 12.984 1.00 30.44 366 ALA B N 1
ATOM 12930 C CA . ALA F 1 339 ? -43.635 16.228 13.777 1.00 31.34 366 ALA B CA 1
ATOM 12931 C C . ALA F 1 339 ? -42.458 16.463 14.712 1.00 33.42 366 ALA B C 1
ATOM 12932 O O . ALA F 1 339 ? -41.648 17.380 14.518 1.00 32.26 366 ALA B O 1
ATOM 12934 N N . ASN F 1 340 ? -42.409 15.649 15.771 1.00 31.98 367 ASN B N 1
ATOM 12935 C CA . ASN F 1 340 ? -41.275 15.554 16.698 1.00 33.87 367 ASN B CA 1
ATOM 12936 C C . ASN F 1 340 ? -40.823 16.910 17.226 1.00 35.23 367 ASN B C 1
ATOM 12937 O O . ASN F 1 340 ? -39.652 17.276 17.135 1.00 34.98 367 ASN B O 1
ATOM 12942 N N . ASN F 1 341 ? -41.770 17.634 17.824 1.00 35.67 368 ASN B N 1
ATOM 12943 C CA . ASN F 1 341 ? -41.434 18.763 18.690 1.00 35.63 368 ASN B CA 1
ATOM 12944 C C . ASN F 1 341 ? -41.972 18.531 20.101 1.00 38.43 368 ASN B C 1
ATOM 12945 O O . ASN F 1 341 ? -42.129 17.374 20.524 1.00 39.50 368 ASN B O 1
ATOM 12950 N N . ARG F 1 342 ? -42.253 19.616 20.835 1.00 39.42 369 ARG B N 1
ATOM 12951 C CA . ARG F 1 342 ? -42.942 19.558 22.121 1.00 42.00 369 ARG B CA 1
ATOM 12952 C C . ARG F 1 342 ? -44.206 20.415 22.118 1.00 41.79 369 ARG B C 1
ATOM 12953 O O . ARG F 1 342 ? -44.581 21.027 23.129 1.00 40.22 369 ARG B O 1
ATOM 12961 N N . LEU F 1 343 ? -44.899 20.430 20.981 1.00 40.68 370 LEU B N 1
ATOM 12962 C CA . LEU F 1 343 ? -46.163 21.142 20.872 1.00 37.50 370 LEU B CA 1
ATOM 12963 C C . LEU F 1 343 ? -47.198 20.545 21.817 1.00 38.52 370 LEU B C 1
ATOM 12964 O O . LEU F 1 343 ? -47.311 19.325 21.957 1.00 39.79 370 LEU B O 1
ATOM 12969 N N . VAL F 1 344 ? -47.980 21.417 22.454 1.00 41.43 371 VAL B N 1
ATOM 12970 C CA . VAL F 1 344 ? -49.088 20.973 23.301 1.00 40.61 371 VAL B CA 1
ATOM 12971 C C . VAL F 1 344 ? -50.353 21.611 22.758 1.00 39.62 371 VAL B C 1
ATOM 12972 O O . VAL F 1 344 ? -50.314 22.283 21.723 1.00 43.10 371 VAL B O 1
ATOM 12976 N N . GLY F 1 345 ? -51.472 21.409 23.454 1.00 38.55 372 GLY B N 1
ATOM 12977 C CA . GLY F 1 345 ? -52.750 21.980 23.095 1.00 35.32 372 GLY B CA 1
ATOM 12978 C C . GLY F 1 345 ? -53.389 21.243 21.937 1.00 37.83 372 GLY B C 1
ATOM 12979 O O . GLY F 1 345 ? -52.788 20.362 21.315 1.00 39.78 372 GLY B O 1
ATOM 12980 N N . PRO F 1 346 ? -54.626 21.599 21.624 1.00 39.44 373 PRO B N 1
ATOM 12981 C CA . PRO F 1 346 ? -55.361 20.934 20.546 1.00 37.21 373 PRO B CA 1
ATOM 12982 C C . PRO F 1 346 ? -55.132 21.557 19.182 1.00 36.27 373 PRO B C 1
ATOM 12983 O O . PRO F 1 346 ? -54.926 22.762 19.048 1.00 42.20 373 PRO B O 1
ATOM 12987 N N . ILE F 1 347 ? -55.219 20.715 18.158 1.00 35.86 374 ILE B N 1
ATOM 12988 C CA . ILE F 1 347 ? -55.347 21.170 16.777 1.00 39.42 374 ILE B CA 1
ATOM 12989 C C . ILE F 1 347 ? -56.408 22.258 16.698 1.00 43.13 374 ILE B C 1
ATOM 12990 O O . ILE F 1 347 ? -57.545 22.040 17.138 1.00 44.47 374 ILE B O 1
ATOM 12995 N N . PRO F 1 348 ? -56.096 23.431 16.149 1.00 43.91 375 PRO B N 1
ATOM 12996 C CA . PRO F 1 348 ? -57.110 24.486 16.044 1.00 38.45 375 PRO B CA 1
ATOM 12997 C C . PRO F 1 348 ? -58.089 24.152 14.942 1.00 42.29 375 PRO B C 1
ATOM 12998 O O . PRO F 1 348 ? -57.724 23.585 13.919 1.00 40.73 375 PRO B O 1
ATOM 13002 N N . SER F 1 349 ? -59.342 24.524 15.140 1.00 44.09 376 SER B N 1
ATOM 13003 C CA . SER F 1 349 ? -60.326 24.183 14.125 1.00 44.32 376 SER B CA 1
ATOM 13004 C C . SER F 1 349 ? -60.083 24.942 12.831 1.00 46.25 376 SER B C 1
ATOM 13005 O O . SER F 1 349 ? -60.335 24.408 11.739 1.00 45.81 376 SER B O 1
ATOM 13008 N N . ASN F 1 350 ? -59.597 26.183 12.934 1.00 41.55 377 ASN B N 1
ATOM 13009 C CA . ASN F 1 350 ? -59.383 27.026 11.770 1.00 43.23 377 ASN B CA 1
ATOM 13010 C C . ASN F 1 350 ? -58.442 26.376 10.766 1.00 44.66 377 ASN B C 1
ATOM 13011 O O . ASN F 1 350 ? -58.355 26.839 9.629 1.00 42.12 377 ASN B O 1
ATOM 13016 N N . ILE F 1 351 ? -57.737 25.308 11.158 1.00 44.76 378 ILE B N 1
ATOM 13017 C CA . ILE F 1 351 ? -56.835 24.647 10.230 1.00 43.80 378 ILE B CA 1
ATOM 13018 C C . ILE F 1 351 ? -57.597 24.037 9.071 1.00 44.24 378 ILE B C 1
ATOM 13019 O O . ILE F 1 351 ? -57.013 23.825 8.006 1.00 44.75 378 ILE B O 1
ATOM 13024 N N . SER F 1 352 ? -58.893 23.767 9.249 1.00 43.73 379 SER B N 1
ATOM 13025 C CA . SER F 1 352 ? -59.766 23.335 8.162 1.00 43.15 379 SER B CA 1
ATOM 13026 C C . SER F 1 352 ? -59.941 24.396 7.077 1.00 46.07 379 SER B C 1
ATOM 13027 O O . SER F 1 352 ? -60.521 24.104 6.020 1.00 45.05 379 SER B O 1
ATOM 13030 N N . SER F 1 353 ? -59.478 25.623 7.320 1.00 44.49 380 SER B N 1
ATOM 13031 C CA . SER F 1 353 ? -59.437 26.637 6.277 1.00 42.31 380 SER B CA 1
ATOM 13032 C C . SER F 1 353 ? -58.407 26.320 5.194 1.00 43.82 380 SER B C 1
ATOM 13033 O O . SER F 1 353 ? -58.559 26.780 4.055 1.00 42.80 380 SER B O 1
ATOM 13036 N N . CYS F 1 354 ? -57.387 25.516 5.506 1.00 38.83 381 CYS B N 1
ATOM 13037 C CA . CYS F 1 354 ? -56.391 25.136 4.510 1.00 39.87 381 CYS B CA 1
ATOM 13038 C C . CYS F 1 354 ? -57.003 24.127 3.544 1.00 39.56 381 CYS B C 1
ATOM 13039 O O . CYS F 1 354 ? -56.694 22.934 3.546 1.00 37.67 381 CYS B O 1
ATOM 13042 N N . ALA F 1 355 ? -57.843 24.654 2.649 1.00 39.89 382 ALA B N 1
ATOM 13043 C CA . ALA F 1 355 ? -58.653 23.838 1.755 1.00 38.93 382 ALA B CA 1
ATOM 13044 C C . ALA F 1 355 ? -57.835 22.978 0.805 1.00 40.87 382 ALA B C 1
ATOM 13045 O O . ALA F 1 355 ? -58.368 21.990 0.273 1.00 44.99 382 ALA B O 1
ATOM 13047 N N . ALA F 1 356 ? -56.561 23.317 0.584 1.00 38.62 383 ALA B N 1
ATOM 13048 C CA . ALA F 1 356 ? -55.724 22.630 -0.386 1.00 36.52 383 ALA B CA 1
ATOM 13049 C C . ALA F 1 356 ? -54.674 21.744 0.265 1.00 33.78 383 ALA B C 1
ATOM 13050 O O . ALA F 1 356 ? -53.875 21.122 -0.444 1.00 36.89 383 ALA B O 1
ATOM 13052 N N . LEU F 1 357 ? -54.641 21.695 1.589 1.00 31.88 384 LEU B N 1
ATOM 13053 C CA . LEU F 1 357 ? -53.673 20.877 2.308 1.00 31.64 384 LEU B CA 1
ATOM 13054 C C . LEU F 1 357 ? -53.680 19.416 1.830 1.00 33.40 384 LEU B C 1
ATOM 13055 O O . LEU F 1 357 ? -54.734 18.791 1.685 1.00 34.38 384 LEU B O 1
ATOM 13060 N N . ASN F 1 358 ? -52.495 18.889 1.535 1.00 35.75 385 ASN B N 1
ATOM 13061 C CA . ASN F 1 358 ? -52.324 17.507 1.089 1.00 34.85 385 ASN B CA 1
ATOM 13062 C C . ASN F 1 358 ? -51.769 16.607 2.179 1.00 35.80 385 ASN B C 1
ATOM 13063 O O . ASN F 1 358 ? -52.189 15.451 2.296 1.00 35.31 385 ASN B O 1
ATOM 13068 N N . GLN F 1 359 ? -50.853 17.131 2.995 1.00 34.08 386 GLN B N 1
ATOM 13069 C CA . GLN F 1 359 ? -50.157 16.363 4.011 1.00 33.08 386 GLN B CA 1
ATOM 13070 C C . GLN F 1 359 ? -50.184 17.117 5.323 1.00 34.80 386 GLN B C 1
ATOM 13071 O O . GLN F 1 359 ? -49.756 18.269 5.390 1.00 34.68 386 GLN B O 1
ATOM 13077 N N . PHE F 1 360 ? -50.660 16.458 6.370 1.00 35.29 387 PHE B N 1
ATOM 13078 C CA . PHE F 1 360 ? -50.650 17.039 7.704 1.00 33.42 387 PHE B CA 1
ATOM 13079 C C . PHE F 1 360 ? -49.945 16.046 8.612 1.00 34.04 387 PHE B C 1
ATOM 13080 O O . PHE F 1 360 ? -50.471 14.960 8.861 1.00 35.68 387 PHE B O 1
ATOM 13088 N N . ASN F 1 361 ? -48.756 16.394 9.095 1.00 32.31 388 ASN B N 1
ATOM 13089 C CA . ASN F 1 361 ? -47.997 15.497 9.958 1.00 31.84 388 ASN B CA 1
ATOM 13090 C C . ASN F 1 361 ? -47.675 16.226 11.254 1.00 31.61 388 ASN B C 1
ATOM 13091 O O . ASN F 1 361 ? -46.964 17.233 11.237 1.00 32.20 388 ASN B O 1
ATOM 13096 N N . VAL F 1 362 ? -48.176 15.697 12.374 1.00 31.72 389 VAL B N 1
ATOM 13097 C CA . VAL F 1 362 ? -47.891 16.221 13.707 1.00 32.33 389 VAL B CA 1
ATOM 13098 C C . VAL F 1 362 ? -47.457 15.084 14.641 1.00 34.34 389 VAL B C 1
ATOM 13099 O O . VAL F 1 362 ? -47.507 15.228 15.868 1.00 35.23 389 VAL B O 1
ATOM 13103 N N . HIS F 1 363 ? -47.020 13.954 14.070 1.00 32.03 390 HIS B N 1
ATOM 13104 C CA . HIS F 1 363 ? -46.493 12.828 14.832 1.00 29.21 390 HIS B CA 1
ATOM 13105 C C . HIS F 1 363 ? -45.561 13.295 15.934 1.00 31.00 390 HIS B C 1
ATOM 13106 O O . HIS F 1 363 ? -44.825 14.261 15.764 1.00 32.75 390 HIS B O 1
ATOM 13113 N N . GLY F 1 364 ? -45.597 12.609 17.075 1.00 34.41 391 GLY B N 1
ATOM 13114 C CA . GLY F 1 364 ? -44.556 12.802 18.077 1.00 31.56 391 GLY B CA 1
ATOM 13115 C C . GLY F 1 364 ? -44.591 14.142 18.782 1.00 30.68 391 GLY B C 1
ATOM 13116 O O . GLY F 1 364 ? -43.544 14.758 19.006 1.00 33.09 391 GLY B O 1
ATOM 13117 N N . ASN F 1 365 ? -45.759 14.610 19.143 1.00 32.80 392 ASN B N 1
ATOM 13118 C CA . ASN F 1 365 ? -45.830 15.807 19.953 1.00 36.22 392 ASN B CA 1
ATOM 13119 C C . ASN F 1 365 ? -46.567 15.477 21.254 1.00 38.83 392 ASN B C 1
ATOM 13120 O O . ASN F 1 365 ? -46.764 14.302 21.608 1.00 38.90 392 ASN B O 1
ATOM 13125 N N . LEU F 1 366 ? -46.972 16.523 21.965 1.00 38.52 393 LEU B N 1
ATOM 13126 C CA . LEU F 1 366 ? -47.828 16.395 23.137 1.00 39.33 393 LEU B CA 1
ATOM 13127 C C . LEU F 1 366 ? -49.232 16.955 22.894 1.00 38.56 393 LEU B C 1
ATOM 13128 O O . LEU F 1 366 ? -49.906 17.383 23.834 1.00 39.83 393 LEU B O 1
ATOM 13133 N N . LEU F 1 367 ? -49.621 17.008 21.638 1.00 37.42 394 LEU B N 1
ATOM 13134 C CA . LEU F 1 367 ? -50.878 17.560 21.249 1.00 37.43 394 LEU B CA 1
ATOM 13135 C C . LEU F 1 367 ? -51.972 16.876 22.004 1.00 41.66 394 LEU B C 1
ATOM 13136 O O . LEU F 1 367 ? -51.791 15.802 22.524 1.00 42.53 394 LEU B O 1
ATOM 13141 N N . SER F 1 368 ? -53.127 17.507 22.060 1.00 42.76 395 SER B N 1
ATOM 13142 C CA . SER F 1 368 ? -54.186 16.977 22.846 1.00 42.75 395 SER B CA 1
ATOM 13143 C C . SER F 1 368 ? -55.545 17.260 22.261 1.00 42.62 395 SER B C 1
ATOM 13144 O O . SER F 1 368 ? -55.644 17.587 21.114 1.00 45.43 395 SER B O 1
ATOM 13147 N N . GLY F 1 369 ? -56.597 17.091 23.045 1.00 42.42 396 GLY B N 1
ATOM 13148 C CA . GLY F 1 369 ? -57.952 17.386 22.613 1.00 40.46 396 GLY B CA 1
ATOM 13149 C C . GLY F 1 369 ? -58.507 16.389 21.657 1.00 43.45 396 GLY B C 1
ATOM 13150 O O . GLY F 1 369 ? -58.020 15.308 21.612 1.00 44.47 396 GLY B O 1
ATOM 13151 N N . SER F 1 370 ? -59.555 16.723 20.926 1.00 40.03 397 SER B N 1
ATOM 13152 C CA . SER F 1 370 ? -60.063 15.797 19.931 1.00 42.03 397 SER B CA 1
ATOM 13153 C C . SER F 1 370 ? -59.756 16.317 18.531 1.00 40.34 397 SER B C 1
ATOM 13154 O O . SER F 1 370 ? -59.419 17.485 18.339 1.00 42.23 397 SER B O 1
ATOM 13157 N N . ILE F 1 371 ? -59.840 15.420 17.554 1.00 43.59 398 ILE B N 1
ATOM 13158 C CA . ILE F 1 371 ? -59.827 15.789 16.139 1.00 41.21 398 ILE B CA 1
ATOM 13159 C C . ILE F 1 371 ? -60.961 16.770 15.864 1.00 45.54 398 ILE B C 1
ATOM 13160 O O . ILE F 1 371 ? -62.131 16.364 15.863 1.00 46.85 398 ILE B O 1
ATOM 13165 N N . PRO F 1 372 ? -60.678 18.043 15.588 1.00 47.84 399 PRO B N 1
ATOM 13166 C CA . PRO F 1 372 ? -61.774 18.995 15.348 1.00 48.06 399 PRO B CA 1
ATOM 13167 C C . PRO F 1 372 ? -62.577 18.583 14.125 1.00 48.39 399 PRO B C 1
ATOM 13168 O O . PRO F 1 372 ? -62.022 18.259 13.072 1.00 48.61 399 PRO B O 1
ATOM 13172 N N . LEU F 1 373 ? -63.900 18.598 14.263 1.00 49.50 400 LEU B N 1
ATOM 13173 C CA . LEU F 1 373 ? -64.698 17.985 13.215 1.00 50.67 400 LEU B CA 1
ATOM 13174 C C . LEU F 1 373 ? -64.685 18.794 11.926 1.00 50.78 400 LEU B C 1
ATOM 13175 O O . LEU F 1 373 ? -64.841 18.201 10.852 1.00 53.70 400 LEU B O 1
ATOM 13180 N N . ALA F 1 374 ? -64.387 20.069 12.043 1.00 43.39 401 ALA B N 1
ATOM 13181 C CA . ALA F 1 374 ? -64.289 20.894 10.868 1.00 50.07 401 ALA B CA 1
ATOM 13182 C C . ALA F 1 374 ? -63.307 20.294 9.897 1.00 48.76 401 ALA B C 1
ATOM 13183 O O . ALA F 1 374 ? -63.190 20.737 8.797 1.00 43.70 401 ALA B O 1
ATOM 13185 N N . PHE F 1 375 ? -62.681 19.186 10.250 1.00 48.06 402 PHE B N 1
ATOM 13186 C CA . PHE F 1 375 ? -61.710 18.562 9.375 1.00 48.78 402 PHE B CA 1
ATOM 13187 C C . PHE F 1 375 ? -62.290 18.014 8.088 1.00 48.27 402 PHE B C 1
ATOM 13188 O O . PHE F 1 375 ? -61.572 17.825 7.145 1.00 45.28 402 PHE B O 1
ATOM 13196 N N . ARG F 1 376 ? -63.561 17.663 8.095 1.00 48.02 403 ARG B N 1
ATOM 13197 C CA . ARG F 1 376 ? -64.293 17.246 6.938 1.00 47.96 403 ARG B CA 1
ATOM 13198 C C . ARG F 1 376 ? -64.043 18.202 5.811 1.00 42.89 403 ARG B C 1
ATOM 13199 O O . ARG F 1 376 ? -64.150 17.838 4.682 1.00 44.52 403 ARG B O 1
ATOM 13207 N N . ASN F 1 377 ? -63.644 19.422 6.108 1.00 43.61 404 ASN B N 1
ATOM 13208 C CA . ASN F 1 377 ? -63.475 20.385 5.027 1.00 46.21 404 ASN B CA 1
ATOM 13209 C C . ASN F 1 377 ? -62.151 20.247 4.292 1.00 46.81 404 ASN B C 1
ATOM 13210 O O . ASN F 1 377 ? -61.884 21.046 3.390 1.00 43.80 404 ASN B O 1
ATOM 13215 N N . LEU F 1 378 ? -61.337 19.252 4.641 1.00 44.93 405 LEU B N 1
ATOM 13216 C CA . LEU F 1 378 ? -60.018 19.062 4.046 1.00 43.10 405 LEU B CA 1
ATOM 13217 C C . LEU F 1 378 ? -60.057 17.938 3.011 1.00 43.95 405 LEU B C 1
ATOM 13218 O O . LEU F 1 378 ? -59.346 16.937 3.104 1.00 39.73 405 LEU B O 1
ATOM 13223 N N . GLY F 1 379 ? -60.858 18.158 1.974 1.00 44.77 406 GLY B N 1
ATOM 13224 C CA . GLY F 1 379 ? -61.001 17.207 0.895 1.00 44.66 406 GLY B CA 1
ATOM 13225 C C . GLY F 1 379 ? -59.771 17.000 0.036 1.00 43.34 406 GLY B C 1
ATOM 13226 O O . GLY F 1 379 ? -59.819 16.187 -0.893 1.00 47.56 406 GLY B O 1
ATOM 13227 N N . SER F 1 380 ? -58.679 17.708 0.287 1.00 39.62 407 SER B N 1
ATOM 13228 C CA . SER F 1 380 ? -57.465 17.456 -0.477 1.00 42.52 407 SER B CA 1
ATOM 13229 C C . SER F 1 380 ? -56.518 16.486 0.215 1.00 35.81 407 SER B C 1
ATOM 13230 O O . SER F 1 380 ? -55.562 16.031 -0.419 1.00 36.11 407 SER B O 1
ATOM 13233 N N . LEU F 1 381 ? -56.763 16.166 1.481 1.00 35.85 408 LEU B N 1
ATOM 13234 C CA . LEU F 1 381 ? -55.794 15.443 2.293 1.00 34.52 408 LEU B CA 1
ATOM 13235 C C . LEU F 1 381 ? -55.476 14.059 1.720 1.00 38.17 408 LEU B C 1
ATOM 13236 O O . LEU F 1 381 ? -56.364 13.213 1.549 1.00 39.46 408 LEU B O 1
ATOM 13241 N N . THR F 1 382 ? -54.198 13.853 1.407 1.00 37.42 409 THR B N 1
ATOM 13242 C CA . THR F 1 382 ? -53.629 12.574 1.006 1.00 35.92 409 THR B CA 1
ATOM 13243 C C . THR F 1 382 ? -53.051 11.812 2.190 1.00 35.60 409 THR B C 1
ATOM 13244 O O . THR F 1 382 ? -53.074 10.575 2.209 1.00 36.66 409 THR B O 1
ATOM 13248 N N . TYR F 1 383 ? -52.560 12.525 3.192 1.00 31.17 410 TYR B N 1
ATOM 13249 C CA . TYR F 1 383 ? -51.691 11.936 4.192 1.00 33.14 410 TYR B CA 1
ATOM 13250 C C . TYR F 1 383 ? -51.983 12.625 5.515 1.00 35.51 410 TYR B C 1
ATOM 13251 O O . TYR F 1 383 ? -51.863 13.853 5.623 1.00 35.78 410 TYR B O 1
ATOM 13260 N N . LEU F 1 384 ? -52.370 11.837 6.514 1.00 32.20 411 LEU B N 1
ATOM 13261 C CA . LEU F 1 384 ? -52.701 12.364 7.830 1.00 34.01 411 LEU B CA 1
ATOM 13262 C C . LEU F 1 384 ? -51.961 11.549 8.883 1.00 35.08 411 LEU B C 1
ATOM 13263 O O . LEU F 1 384 ? -52.192 10.342 9.017 1.00 32.93 411 LEU B O 1
ATOM 13268 N N . ASN F 1 385 ? -51.059 12.203 9.613 1.00 31.94 412 ASN B N 1
ATOM 13269 C CA . ASN F 1 385 ? -50.310 11.550 10.678 1.00 33.11 412 ASN B CA 1
ATOM 13270 C C . ASN F 1 385 ? -50.533 12.352 11.955 1.00 34.73 412 ASN B C 1
ATOM 13271 O O . ASN F 1 385 ? -50.053 13.485 12.076 1.00 36.47 412 ASN B O 1
ATOM 13276 N N . LEU F 1 386 ? -51.315 11.792 12.880 1.00 33.78 413 LEU B N 1
ATOM 13277 C CA . LEU F 1 386 ? -51.432 12.329 14.231 1.00 34.06 413 LEU B CA 1
ATOM 13278 C C . LEU F 1 386 ? -50.815 11.392 15.261 1.00 36.99 413 LEU B C 1
ATOM 13279 O O . LEU F 1 386 ? -50.899 11.661 16.468 1.00 36.74 413 LEU B O 1
ATOM 13284 N N . SER F 1 387 ? -50.136 10.341 14.796 1.00 35.12 414 SER B N 1
ATOM 13285 C CA . SER F 1 387 ? -49.607 9.295 15.649 1.00 35.40 414 SER B CA 1
ATOM 13286 C C . SER F 1 387 ? -48.713 9.859 16.745 1.00 35.88 414 SER B C 1
ATOM 13287 O O . SER F 1 387 ? -48.151 10.951 16.627 1.00 33.19 414 SER B O 1
ATOM 13290 N N . SER F 1 388 ? -48.626 9.097 17.841 1.00 39.72 415 SER B N 1
ATOM 13291 C CA . SER F 1 388 ? -47.735 9.383 18.969 1.00 35.47 415 SER B CA 1
ATOM 13292 C C . SER F 1 388 ? -48.026 10.754 19.587 1.00 35.73 415 SER B C 1
ATOM 13293 O O . SER F 1 388 ? -47.123 11.565 19.809 1.00 36.11 415 SER B O 1
ATOM 13296 N N . ASN F 1 389 ? -49.300 10.999 19.881 1.00 36.67 416 ASN B N 1
ATOM 13297 C CA . ASN F 1 389 ? -49.723 12.152 20.670 1.00 36.43 416 ASN B CA 1
ATOM 13298 C C . ASN F 1 389 ? -50.639 11.685 21.803 1.00 38.50 416 ASN B C 1
ATOM 13299 O O . ASN F 1 389 ? -50.633 10.522 22.210 1.00 44.17 416 ASN B O 1
ATOM 13304 N N . ASN F 1 390 ? -51.442 12.600 22.337 1.00 40.03 417 ASN B N 1
ATOM 13305 C CA . ASN F 1 390 ? -52.383 12.292 23.405 1.00 39.42 417 ASN B CA 1
ATOM 13306 C C . ASN F 1 390 ? -53.785 12.737 22.999 1.00 41.79 417 ASN B C 1
ATOM 13307 O O . ASN F 1 390 ? -54.500 13.383 23.771 1.00 42.28 417 ASN B O 1
ATOM 13312 N N . PHE F 1 391 ? -54.186 12.404 21.782 1.00 40.59 418 PHE B N 1
ATOM 13313 C CA . PHE F 1 391 ? -55.496 12.785 21.280 1.00 41.66 418 PHE B CA 1
ATOM 13314 C C . PHE F 1 391 ? -56.584 11.915 21.912 1.00 42.21 418 PHE B C 1
ATOM 13315 O O . PHE F 1 391 ? -56.374 10.727 22.168 1.00 43.72 418 PHE B O 1
ATOM 13323 N N . LYS F 1 392 ? -57.759 12.504 22.140 1.00 43.32 419 LYS B N 1
ATOM 13324 C CA . LYS F 1 392 ? -58.886 11.831 22.783 1.00 42.12 419 LYS B CA 1
ATOM 13325 C C . LYS F 1 392 ? -60.108 11.798 21.870 1.00 43.91 419 LYS B C 1
ATOM 13326 O O . LYS F 1 392 ? -60.163 12.444 20.817 1.00 43.78 419 LYS B O 1
ATOM 13332 N N . GLY F 1 393 ? -61.114 11.056 22.323 1.00 44.92 420 GLY B N 1
ATOM 13333 C CA . GLY F 1 393 ? -62.440 11.097 21.744 1.00 44.00 420 GLY B CA 1
ATOM 13334 C C . GLY F 1 393 ? -62.688 10.018 20.714 1.00 42.36 420 GLY B C 1
ATOM 13335 O O . GLY F 1 393 ? -61.949 9.038 20.572 1.00 42.39 420 GLY B O 1
ATOM 13336 N N . LYS F 1 394 ? -63.769 10.215 19.974 1.00 44.52 421 LYS B N 1
ATOM 13337 C CA . LYS F 1 394 ? -64.138 9.298 18.911 1.00 44.09 421 LYS B CA 1
ATOM 13338 C C . LYS F 1 394 ? -63.467 9.712 17.610 1.00 45.80 421 LYS B C 1
ATOM 13339 O O . LYS F 1 394 ? -63.217 10.898 17.357 1.00 45.60 421 LYS B O 1
ATOM 13345 N N . ILE F 1 395 ? -63.125 8.715 16.805 1.00 44.49 422 ILE B N 1
ATOM 13346 C CA . ILE F 1 395 ? -62.676 9.017 15.453 1.00 46.01 422 ILE B CA 1
ATOM 13347 C C . ILE F 1 395 ? -63.853 9.638 14.719 1.00 45.16 422 ILE B C 1
ATOM 13348 O O . ILE F 1 395 ? -64.913 9.009 14.605 1.00 47.49 422 ILE B O 1
ATOM 13353 N N . PRO F 1 396 ? -63.725 10.868 14.240 1.00 49.17 423 PRO B N 1
ATOM 13354 C CA . PRO F 1 396 ? -64.840 11.500 13.534 1.00 48.64 423 PRO B CA 1
ATOM 13355 C C . PRO F 1 396 ? -65.308 10.634 12.376 1.00 47.11 423 PRO B C 1
ATOM 13356 O O . PRO F 1 396 ? -64.511 10.184 11.557 1.00 49.19 423 PRO B O 1
ATOM 13360 N N . VAL F 1 397 ? -66.620 10.408 12.314 1.00 47.34 424 VAL B N 1
ATOM 13361 C CA . VAL F 1 397 ? -67.215 9.706 11.173 1.00 52.55 424 VAL B CA 1
ATOM 13362 C C . VAL F 1 397 ? -66.843 10.398 9.857 1.00 51.02 424 VAL B C 1
ATOM 13363 O O . VAL F 1 397 ? -66.566 9.742 8.848 1.00 48.67 424 VAL B O 1
ATOM 13367 N N . GLU F 1 398 ? -66.877 11.732 9.845 1.00 48.64 425 GLU B N 1
ATOM 13368 C CA . GLU F 1 398 ? -66.573 12.543 8.670 1.00 53.43 425 GLU B CA 1
ATOM 13369 C C . GLU F 1 398 ? -65.194 12.258 8.084 1.00 54.37 425 GLU B C 1
ATOM 13370 O O . GLU F 1 398 ? -64.985 12.480 6.882 1.00 53.10 425 GLU B O 1
ATOM 13376 N N . LEU F 1 399 ? -64.260 11.749 8.891 1.00 50.06 426 LEU B N 1
ATOM 13377 C CA . LEU F 1 399 ? -62.967 11.315 8.370 1.00 49.06 426 LEU B CA 1
ATOM 13378 C C . LEU F 1 399 ? -63.116 10.373 7.189 1.00 50.21 426 LEU B C 1
ATOM 13379 O O . LEU F 1 399 ? -62.184 10.237 6.389 1.00 51.95 426 LEU B O 1
ATOM 13384 N N . GLY F 1 400 ? -64.265 9.706 7.073 1.00 51.02 427 GLY B N 1
ATOM 13385 C CA . GLY F 1 400 ? -64.464 8.763 5.992 1.00 52.76 427 GLY B CA 1
ATOM 13386 C C . GLY F 1 400 ? -64.718 9.405 4.646 1.00 55.50 427 GLY B C 1
ATOM 13387 O O . GLY F 1 400 ? -64.544 8.741 3.613 1.00 54.27 427 GLY B O 1
ATOM 13388 N N . HIS F 1 401 ? -65.102 10.682 4.623 1.00 50.66 428 HIS B N 1
ATOM 13389 C CA . HIS F 1 401 ? -65.448 11.334 3.366 1.00 53.87 428 HIS B CA 1
ATOM 13390 C C . HIS F 1 401 ? -64.297 12.140 2.794 1.00 47.98 428 HIS B C 1
ATOM 13391 O O . HIS F 1 401 ? -64.482 12.830 1.791 1.00 54.29 428 HIS B O 1
ATOM 13398 N N . ILE F 1 402 ? -63.111 12.043 3.386 1.00 48.68 429 ILE B N 1
ATOM 13399 C CA . ILE F 1 402 ? -61.905 12.655 2.839 1.00 47.95 429 ILE B CA 1
ATOM 13400 C C . ILE F 1 402 ? -61.371 11.758 1.730 1.00 46.88 429 ILE B C 1
ATOM 13401 O O . ILE F 1 402 ? -60.539 10.878 1.965 1.00 46.70 429 ILE B O 1
ATOM 13406 N N . ILE F 1 403 ? -61.827 12.030 0.505 1.00 49.58 430 ILE B N 1
ATOM 13407 C CA . ILE F 1 403 ? -61.905 11.012 -0.539 1.00 47.52 430 ILE B CA 1
ATOM 13408 C C . ILE F 1 403 ? -60.539 10.414 -0.828 1.00 47.12 430 ILE B C 1
ATOM 13409 O O . ILE F 1 403 ? -60.388 9.187 -0.868 1.00 50.40 430 ILE B O 1
ATOM 13414 N N . ASN F 1 404 ? -59.524 11.259 -1.032 1.00 48.21 431 ASN B N 1
ATOM 13415 C CA . ASN F 1 404 ? -58.235 10.782 -1.538 1.00 47.92 431 ASN B CA 1
ATOM 13416 C C . ASN F 1 404 ? -57.177 10.638 -0.448 1.00 44.10 431 ASN B C 1
ATOM 13417 O O . ASN F 1 404 ? -55.990 10.841 -0.714 1.00 43.55 431 ASN B O 1
ATOM 13422 N N . LEU F 1 405 ? -57.572 10.249 0.769 1.00 44.32 432 LEU B N 1
ATOM 13423 C CA . LEU F 1 405 ? -56.623 9.778 1.779 1.00 42.35 432 LEU B CA 1
ATOM 13424 C C . LEU F 1 405 ? -56.039 8.432 1.377 1.00 39.80 432 LEU B C 1
ATOM 13425 O O . LEU F 1 405 ? -56.774 7.491 1.072 1.00 40.65 432 LEU B O 1
ATOM 13430 N N . ASP F 1 406 ? -54.717 8.329 1.391 1.00 41.47 433 ASP B N 1
ATOM 13431 C CA . ASP F 1 406 ? -54.090 7.039 1.194 1.00 41.33 433 ASP B CA 1
ATOM 13432 C C . ASP F 1 406 ? -53.188 6.617 2.346 1.00 40.38 433 ASP B C 1
ATOM 13433 O O . ASP F 1 406 ? -52.803 5.450 2.403 1.00 42.10 433 ASP B O 1
ATOM 13438 N N . LYS F 1 407 ? -52.848 7.513 3.265 1.00 37.87 434 LYS B N 1
ATOM 13439 C CA . LYS F 1 407 ? -52.118 7.151 4.470 1.00 36.40 434 LYS B CA 1
ATOM 13440 C C . LYS F 1 407 ? -52.818 7.789 5.660 1.00 36.23 434 LYS B C 1
ATOM 13441 O O . LYS F 1 407 ? -52.862 9.021 5.774 1.00 37.71 434 LYS B O 1
ATOM 13447 N N . LEU F 1 408 ? -53.358 6.957 6.546 1.00 33.28 435 LEU B N 1
ATOM 13448 C CA . LEU F 1 408 ? -54.082 7.440 7.717 1.00 33.93 435 LEU B CA 1
ATOM 13449 C C . LEU F 1 408 ? -53.464 6.800 8.945 1.00 35.60 435 LEU B C 1
ATOM 13450 O O . LEU F 1 408 ? -53.584 5.588 9.145 1.00 38.65 435 LEU B O 1
ATOM 13455 N N . ASP F 1 409 ? -52.805 7.605 9.765 1.00 35.08 436 ASP B N 1
ATOM 13456 C CA . ASP F 1 409 ? -52.086 7.107 10.929 1.00 35.49 436 ASP B CA 1
ATOM 13457 C C . ASP F 1 409 ? -52.515 7.911 12.147 1.00 34.40 436 ASP B C 1
ATOM 13458 O O . ASP F 1 409 ? -52.134 9.078 12.292 1.00 34.41 436 ASP B O 1
ATOM 13463 N N . LEU F 1 410 ? -53.302 7.268 13.016 1.00 35.96 437 LEU B N 1
ATOM 13464 C CA . LEU F 1 410 ? -53.758 7.807 14.290 1.00 35.59 437 LEU B CA 1
ATOM 13465 C C . LEU F 1 410 ? -53.177 7.035 15.462 1.00 37.11 437 LEU B C 1
ATOM 13466 O O . LEU F 1 410 ? -53.632 7.202 16.599 1.00 36.58 437 LEU B O 1
ATOM 13471 N N . SER F 1 411 ? -52.180 6.195 15.205 1.00 37.22 438 SER B N 1
ATOM 13472 C CA . SER F 1 411 ? -51.698 5.244 16.196 1.00 37.19 438 SER B CA 1
ATOM 13473 C C . SER F 1 411 ? -51.063 5.949 17.391 1.00 37.23 438 SER B C 1
ATOM 13474 O O . SER F 1 411 ? -50.429 6.999 17.257 1.00 34.89 438 SER B O 1
ATOM 13477 N N . GLY F 1 412 ? -51.201 5.333 18.566 1.00 34.59 439 GLY B N 1
ATOM 13478 C CA . GLY F 1 412 ? -50.495 5.819 19.736 1.00 31.62 439 GLY B CA 1
ATOM 13479 C C . GLY F 1 412 ? -51.145 6.982 20.434 1.00 35.43 439 GLY B C 1
ATOM 13480 O O . GLY F 1 412 ? -50.442 7.836 20.986 1.00 35.06 439 GLY B O 1
ATOM 13481 N N . ASN F 1 413 ? -52.473 7.026 20.447 1.00 36.16 440 ASN B N 1
ATOM 13482 C CA . ASN F 1 413 ? -53.229 8.110 21.065 1.00 38.43 440 ASN B CA 1
ATOM 13483 C C . ASN F 1 413 ? -54.199 7.482 22.066 1.00 41.21 440 ASN B C 1
ATOM 13484 O O . ASN F 1 413 ? -54.024 6.347 22.519 1.00 42.91 440 ASN B O 1
ATOM 13489 N N . ASN F 1 414 ? -55.235 8.219 22.456 1.00 40.81 441 ASN B N 1
ATOM 13490 C CA . ASN F 1 414 ? -56.275 7.688 23.330 1.00 38.63 441 ASN B CA 1
ATOM 13491 C C . ASN F 1 414 ? -57.623 7.752 22.650 1.00 38.97 441 ASN B C 1
ATOM 13492 O O . ASN F 1 414 ? -58.617 8.150 23.247 1.00 37.49 441 ASN B O 1
ATOM 13497 N N . PHE F 1 415 ? -57.656 7.408 21.367 1.00 39.96 442 PHE B N 1
ATOM 13498 C CA . PHE F 1 415 ? -58.918 7.369 20.648 1.00 37.89 442 PHE B CA 1
ATOM 13499 C C . PHE F 1 415 ? -59.801 6.260 21.214 1.00 44.08 442 PHE B C 1
ATOM 13500 O O . PHE F 1 415 ? -59.366 5.109 21.382 1.00 41.58 442 PHE B O 1
ATOM 13508 N N . SER F 1 416 ? -61.043 6.619 21.523 1.00 41.64 443 SER B N 1
ATOM 13509 C CA . SER F 1 416 ? -61.994 5.714 22.129 1.00 42.30 443 SER B CA 1
ATOM 13510 C C . SER F 1 416 ? -63.240 5.649 21.258 1.00 47.47 443 SER B C 1
ATOM 13511 O O . SER F 1 416 ? -63.334 6.319 20.224 1.00 45.54 443 SER B O 1
ATOM 13514 N N . GLY F 1 417 ? -64.203 4.842 21.693 1.00 41.91 444 GLY B N 1
ATOM 13515 C CA . GLY F 1 417 ? -65.416 4.672 20.929 1.00 42.06 444 GLY B CA 1
ATOM 13516 C C . GLY F 1 417 ? -65.278 3.496 19.994 1.00 42.47 444 GLY B C 1
ATOM 13517 O O . GLY F 1 417 ? -64.746 2.460 20.396 1.00 46.73 444 GLY B O 1
ATOM 13518 N N . SER F 1 418 ? -65.753 3.621 18.762 1.00 36.83 445 SER B N 1
ATOM 13519 C CA . SER F 1 418 ? -65.684 2.526 17.815 1.00 39.00 445 SER B CA 1
ATOM 13520 C C . SER F 1 418 ? -65.207 3.041 16.466 1.00 38.77 445 SER B C 1
ATOM 13521 O O . SER F 1 418 ? -65.424 4.199 16.106 1.00 42.72 445 SER B O 1
ATOM 13524 N N . ILE F 1 419 ? -64.540 2.165 15.729 1.00 42.33 446 ILE B N 1
ATOM 13525 C CA . ILE F 1 419 ? -64.141 2.450 14.358 1.00 40.97 446 ILE B CA 1
ATOM 13526 C C . ILE F 1 419 ? -65.356 2.947 13.593 1.00 44.04 446 ILE B C 1
ATOM 13527 O O . ILE F 1 419 ? -66.361 2.232 13.520 1.00 44.22 446 ILE B O 1
ATOM 13532 N N . PRO F 1 420 ? -65.309 4.144 13.001 1.00 48.56 447 PRO B N 1
ATOM 13533 C CA . PRO F 1 420 ? -66.420 4.582 12.151 1.00 48.91 447 PRO B CA 1
ATOM 13534 C C . PRO F 1 420 ? -66.423 3.780 10.860 1.00 48.45 447 PRO B C 1
ATOM 13535 O O . PRO F 1 420 ? -65.378 3.592 10.224 1.00 46.81 447 PRO B O 1
ATOM 13539 N N . LEU F 1 421 ? -67.616 3.300 10.497 1.00 50.72 448 LEU B N 1
ATOM 13540 C CA . LEU F 1 421 ? -67.792 2.510 9.288 1.00 48.94 448 LEU B CA 1
ATOM 13541 C C . LEU F 1 421 ? -67.387 3.292 8.053 1.00 50.29 448 LEU B C 1
ATOM 13542 O O . LEU F 1 421 ? -67.082 2.694 7.015 1.00 54.87 448 LEU B O 1
ATOM 13547 N N . THR F 1 422 ? -67.413 4.628 8.136 1.00 51.90 449 THR B N 1
ATOM 13548 C CA . THR F 1 422 ? -67.110 5.433 6.959 1.00 52.67 449 THR B CA 1
ATOM 13549 C C . THR F 1 422 ? -65.666 5.275 6.522 1.00 52.49 449 THR B C 1
ATOM 13550 O O . THR F 1 422 ? -65.366 5.570 5.357 1.00 56.26 449 THR B O 1
ATOM 13554 N N . LEU F 1 423 ? -64.785 4.741 7.392 1.00 50.19 450 LEU B N 1
ATOM 13555 C CA . LEU F 1 423 ? -63.415 4.490 6.957 1.00 49.24 450 LEU B CA 1
ATOM 13556 C C . LEU F 1 423 ? -63.386 3.498 5.813 1.00 50.88 450 LEU B C 1
ATOM 13557 O O . LEU F 1 423 ? -62.519 3.595 4.933 1.00 50.27 450 LEU B O 1
ATOM 13562 N N . GLY F 1 424 ? -64.356 2.574 5.776 1.00 49.72 451 GLY B N 1
ATOM 13563 C CA . GLY F 1 424 ? -64.408 1.588 4.706 1.00 53.10 451 GLY B CA 1
ATOM 13564 C C . GLY F 1 424 ? -64.672 2.188 3.335 1.00 56.37 451 GLY B C 1
ATOM 13565 O O . GLY F 1 424 ? -64.572 1.478 2.326 1.00 57.78 451 GLY B O 1
ATOM 13566 N N . ASP F 1 425 ? -64.989 3.480 3.286 1.00 56.24 452 ASP B N 1
ATOM 13567 C CA . ASP F 1 425 ? -65.282 4.194 2.058 1.00 57.05 452 ASP B CA 1
ATOM 13568 C C . ASP F 1 425 ? -64.032 4.753 1.398 1.00 59.19 452 ASP B C 1
ATOM 13569 O O . ASP F 1 425 ? -64.063 5.051 0.200 1.00 62.58 452 ASP B O 1
ATOM 13574 N N . LEU F 1 426 ? -62.908 4.780 2.111 1.00 55.31 453 LEU B N 1
ATOM 13575 C CA . LEU F 1 426 ? -61.629 5.266 1.589 1.00 48.36 453 LEU B CA 1
ATOM 13576 C C . LEU F 1 426 ? -61.032 4.272 0.589 1.00 50.04 453 LEU B C 1
ATOM 13577 O O . LEU F 1 426 ? -60.168 3.453 0.908 1.00 44.49 453 LEU B O 1
ATOM 13582 N N . GLU F 1 427 ? -61.484 4.376 -0.666 1.00 54.30 454 GLU B N 1
ATOM 13583 C CA . GLU F 1 427 ? -61.087 3.425 -1.703 1.00 51.67 454 GLU B CA 1
ATOM 13584 C C . GLU F 1 427 ? -59.662 3.628 -2.177 1.00 47.97 454 GLU B C 1
ATOM 13585 O O . GLU F 1 427 ? -59.159 2.799 -2.943 1.00 50.15 454 GLU B O 1
ATOM 13591 N N . HIS F 1 428 ? -59.007 4.703 -1.754 1.00 47.57 455 HIS B N 1
ATOM 13592 C CA . HIS F 1 428 ? -57.630 4.961 -2.123 1.00 47.20 455 HIS B CA 1
ATOM 13593 C C . HIS F 1 428 ? -56.655 4.729 -0.985 1.00 46.28 455 HIS B C 1
ATOM 13594 O O . HIS F 1 428 ? -55.448 4.652 -1.237 1.00 45.75 455 HIS B O 1
ATOM 13601 N N . LEU F 1 429 ? -57.150 4.614 0.245 1.00 41.65 456 LEU B N 1
ATOM 13602 C CA . LEU F 1 429 ? -56.316 4.347 1.402 1.00 39.48 456 LEU B CA 1
ATOM 13603 C C . LEU F 1 429 ? -55.368 3.178 1.147 1.00 42.98 456 LEU B C 1
ATOM 13604 O O . LEU F 1 429 ? -55.777 2.113 0.672 1.00 44.26 456 LEU B O 1
ATOM 13609 N N . LEU F 1 430 ? -54.084 3.396 1.422 1.00 40.56 457 LEU B N 1
ATOM 13610 C CA . LEU F 1 430 ? -53.094 2.331 1.330 1.00 40.76 457 LEU B CA 1
ATOM 13611 C C . LEU F 1 430 ? -52.707 1.788 2.697 1.00 41.32 457 LEU B C 1
ATOM 13612 O O . LEU F 1 430 ? -52.524 0.574 2.851 1.00 38.95 457 LEU B O 1
ATOM 13617 N N . ILE F 1 431 ? -52.530 2.672 3.680 1.00 37.09 458 ILE B N 1
ATOM 13618 C CA . ILE F 1 431 ? -52.168 2.290 5.036 1.00 37.83 458 ILE B CA 1
ATOM 13619 C C . ILE F 1 431 ? -53.183 2.878 6.002 1.00 37.98 458 ILE B C 1
ATOM 13620 O O . ILE F 1 431 ? -53.480 4.076 5.952 1.00 38.39 458 ILE B O 1
ATOM 13625 N N . LEU F 1 432 ? -53.726 2.029 6.869 1.00 37.59 459 LEU B N 1
ATOM 13626 C CA . LEU F 1 432 ? -54.603 2.451 7.953 1.00 36.49 459 LEU B CA 1
ATOM 13627 C C . LEU F 1 432 ? -53.995 1.908 9.236 1.00 36.58 459 LEU B C 1
ATOM 13628 O O . LEU F 1 432 ? -53.998 0.696 9.454 1.00 37.36 459 LEU B O 1
ATOM 13633 N N . ASN F 1 433 ? -53.447 2.783 10.072 1.00 34.15 460 ASN B N 1
ATOM 13634 C CA . ASN F 1 433 ? -52.890 2.347 11.353 1.00 35.71 460 ASN B CA 1
ATOM 13635 C C . ASN F 1 433 ? -53.612 3.106 12.465 1.00 37.02 460 ASN B C 1
ATOM 13636 O O . ASN F 1 433 ? -53.527 4.340 12.544 1.00 38.12 460 ASN B O 1
ATOM 13641 N N . LEU F 1 434 ? -54.360 2.358 13.292 1.00 36.76 461 LEU B N 1
ATOM 13642 C CA . LEU F 1 434 ? -55.084 2.882 14.449 1.00 34.70 461 LEU B CA 1
ATOM 13643 C C . LEU F 1 434 ? -54.585 2.255 15.746 1.00 36.77 461 LEU B C 1
ATOM 13644 O O . LEU F 1 434 ? -55.271 2.326 16.778 1.00 35.76 461 LEU B O 1
ATOM 13649 N N . SER F 1 435 ? -53.394 1.662 15.709 1.00 37.98 462 SER B N 1
ATOM 13650 C CA . SER F 1 435 ? -52.882 0.845 16.795 1.00 35.61 462 SER B CA 1
ATOM 13651 C C . SER F 1 435 ? -52.655 1.679 18.049 1.00 35.94 462 SER B C 1
ATOM 13652 O O . SER F 1 435 ? -52.614 2.914 18.009 1.00 35.88 462 SER B O 1
ATOM 13655 N N . ARG F 1 436 ? -52.543 0.969 19.177 1.00 35.27 463 ARG B N 1
ATOM 13656 C CA . ARG F 1 436 ? -52.236 1.551 20.482 1.00 32.40 463 ARG B CA 1
ATOM 13657 C C . ARG F 1 436 ? -53.192 2.682 20.854 1.00 33.28 463 ARG B C 1
ATOM 13658 O O . ARG F 1 436 ? -52.774 3.748 21.312 1.00 32.42 463 ARG B O 1
ATOM 13666 N N . ASN F 1 437 ? -54.500 2.413 20.710 1.00 34.56 464 ASN B N 1
ATOM 13667 C CA . ASN F 1 437 ? -55.571 3.303 21.177 1.00 38.83 464 ASN B CA 1
ATOM 13668 C C . ASN F 1 437 ? -56.518 2.592 22.155 1.00 39.32 464 ASN B C 1
ATOM 13669 O O . ASN F 1 437 ? -56.157 1.547 22.697 1.00 43.79 464 ASN B O 1
ATOM 13674 N N . HIS F 1 438 ? -57.705 3.136 22.425 1.00 41.63 465 HIS B N 1
ATOM 13675 C CA . HIS F 1 438 ? -58.701 2.453 23.262 1.00 40.88 465 HIS B CA 1
ATOM 13676 C C . HIS F 1 438 ? -59.971 2.191 22.470 1.00 39.99 465 HIS B C 1
ATOM 13677 O O . HIS F 1 438 ? -61.085 2.294 22.990 1.00 41.34 465 HIS B O 1
ATOM 13684 N N . LEU F 1 439 ? -59.805 1.885 21.188 1.00 40.87 466 LEU B N 1
ATOM 13685 C CA . LEU F 1 439 ? -60.939 1.647 20.315 1.00 38.71 466 LEU B CA 1
ATOM 13686 C C . LEU F 1 439 ? -61.641 0.366 20.717 1.00 42.16 466 LEU B C 1
ATOM 13687 O O . LEU F 1 439 ? -60.995 -0.644 21.031 1.00 43.82 466 LEU B O 1
ATOM 13692 N N . SER F 1 440 ? -62.976 0.422 20.733 1.00 42.34 467 SER B N 1
ATOM 13693 C CA . SER F 1 440 ? -63.776 -0.730 21.133 1.00 41.37 467 SER B CA 1
ATOM 13694 C C . SER F 1 440 ? -64.828 -1.002 20.072 1.00 40.71 467 SER B C 1
ATOM 13695 O O . SER F 1 440 ? -64.793 -0.409 18.989 1.00 40.05 467 SER B O 1
ATOM 13698 N N . GLY F 1 441 ? -65.763 -1.890 20.358 1.00 40.50 468 GLY B N 1
ATOM 13699 C CA . GLY F 1 441 ? -66.740 -2.220 19.355 1.00 42.93 468 GLY B CA 1
ATOM 13700 C C . GLY F 1 441 ? -66.112 -3.202 18.394 1.00 42.67 468 GLY B C 1
ATOM 13701 O O . GLY F 1 441 ? -65.038 -3.740 18.650 1.00 45.55 468 GLY B O 1
ATOM 13702 N N . GLN F 1 442 ? -66.758 -3.415 17.260 1.00 45.55 469 GLN B N 1
ATOM 13703 C CA . GLN F 1 442 ? -66.284 -4.481 16.396 1.00 45.58 469 GLN B CA 1
ATOM 13704 C C . GLN F 1 442 ? -65.553 -3.945 15.170 1.00 44.83 469 GLN B C 1
ATOM 13705 O O . GLN F 1 442 ? -65.803 -2.841 14.694 1.00 44.11 469 GLN B O 1
ATOM 13711 N N . LEU F 1 443 ? -64.603 -4.748 14.713 1.00 46.85 470 LEU B N 1
ATOM 13712 C CA . LEU F 1 443 ? -63.882 -4.711 13.452 1.00 48.69 470 LEU B CA 1
ATOM 13713 C C . LEU F 1 443 ? -64.860 -4.597 12.275 1.00 48.69 470 LEU B C 1
ATOM 13714 O O . LEU F 1 443 ? -65.528 -5.582 11.935 1.00 50.58 470 LEU B O 1
ATOM 13719 N N . PRO F 1 444 ? -64.983 -3.429 11.645 1.00 50.32 471 PRO B N 1
ATOM 13720 C CA . PRO F 1 444 ? -66.048 -3.237 10.646 1.00 47.25 471 PRO B CA 1
ATOM 13721 C C . PRO F 1 444 ? -65.845 -4.122 9.424 1.00 49.95 471 PRO B C 1
ATOM 13722 O O . PRO F 1 444 ? -64.753 -4.167 8.850 1.00 52.42 471 PRO B O 1
ATOM 13726 N N . ALA F 1 445 ? -66.902 -4.827 9.033 1.00 53.12 472 ALA B N 1
ATOM 13727 C CA . ALA F 1 445 ? -66.851 -5.598 7.794 1.00 52.97 472 ALA B CA 1
ATOM 13728 C C . ALA F 1 445 ? -66.709 -4.709 6.566 1.00 52.90 472 ALA B C 1
ATOM 13729 O O . ALA F 1 445 ? -66.368 -5.215 5.490 1.00 51.24 472 ALA B O 1
ATOM 13731 N N . GLU F 1 446 ? -66.989 -3.405 6.700 1.00 50.26 473 GLU B N 1
ATOM 13732 C CA . GLU F 1 446 ? -66.874 -2.460 5.595 1.00 49.67 473 GLU B CA 1
ATOM 13733 C C . GLU F 1 446 ? -65.422 -2.143 5.246 1.00 49.95 473 GLU B C 1
ATOM 13734 O O . GLU F 1 446 ? -65.169 -1.529 4.198 1.00 51.01 473 GLU B O 1
ATOM 13740 N N . PHE F 1 447 ? -64.468 -2.558 6.088 1.00 47.39 474 PHE B N 1
ATOM 13741 C CA . PHE F 1 447 ? -63.083 -2.645 5.638 1.00 47.99 474 PHE B CA 1
ATOM 13742 C C . PHE F 1 447 ? -62.948 -3.554 4.432 1.00 48.20 474 PHE B C 1
ATOM 13743 O O . PHE F 1 447 ? -61.932 -3.499 3.736 1.00 50.76 474 PHE B O 1
ATOM 13751 N N . GLY F 1 448 ? -63.955 -4.381 4.164 1.00 48.67 475 GLY B N 1
ATOM 13752 C CA . GLY F 1 448 ? -63.975 -5.176 2.957 1.00 50.76 475 GLY B CA 1
ATOM 13753 C C . GLY F 1 448 ? -64.003 -4.346 1.699 1.00 49.53 475 GLY B C 1
ATOM 13754 O O . GLY F 1 448 ? -63.654 -4.854 0.631 1.00 52.08 475 GLY B O 1
ATOM 13755 N N . ASN F 1 449 ? -64.367 -3.067 1.797 1.00 49.93 476 ASN B N 1
ATOM 13756 C CA . ASN F 1 449 ? -64.367 -2.199 0.622 1.00 54.84 476 ASN B CA 1
ATOM 13757 C C . ASN F 1 449 ? -63.111 -1.332 0.523 1.00 52.90 476 ASN B C 1
ATOM 13758 O O . ASN F 1 449 ? -63.105 -0.366 -0.246 1.00 54.97 476 ASN B O 1
ATOM 13763 N N . LEU F 1 450 ? -62.048 -1.660 1.268 1.00 52.36 477 LEU B N 1
ATOM 13764 C CA . LEU F 1 450 ? -60.775 -0.932 1.174 1.00 50.79 477 LEU B CA 1
ATOM 13765 C C . LEU F 1 450 ? -59.930 -1.559 0.064 1.00 48.54 477 LEU B C 1
ATOM 13766 O O . LEU F 1 450 ? -58.984 -2.308 0.302 1.00 50.18 477 LEU B O 1
ATOM 13771 N N . ARG F 1 451 ? -60.268 -1.221 -1.182 1.00 47.93 478 ARG B N 1
ATOM 13772 C CA . ARG F 1 451 ? -59.760 -1.986 -2.321 1.00 47.59 478 ARG B CA 1
ATOM 13773 C C . ARG F 1 451 ? -58.260 -1.804 -2.515 1.00 48.19 478 ARG B C 1
ATOM 13774 O O . ARG F 1 451 ? -57.556 -2.742 -2.909 1.00 49.27 478 ARG B O 1
ATOM 13782 N N . SER F 1 452 ? -57.746 -0.608 -2.269 1.00 46.78 479 SER B N 1
ATOM 13783 C CA . SER F 1 452 ? -56.321 -0.405 -2.456 1.00 45.42 479 SER B CA 1
ATOM 13784 C C . SER F 1 452 ? -55.504 -0.907 -1.275 1.00 42.65 479 SER B C 1
ATOM 13785 O O . SER F 1 452 ? -54.309 -1.162 -1.435 1.00 43.96 479 SER B O 1
ATOM 13788 N N . ILE F 1 453 ? -56.139 -1.085 -0.115 1.00 39.14 480 ILE B N 1
ATOM 13789 C CA . ILE F 1 453 ? -55.423 -1.163 1.150 1.00 40.48 480 ILE B CA 1
ATOM 13790 C C . ILE F 1 453 ? -54.303 -2.183 1.069 1.00 41.72 480 ILE B C 1
ATOM 13791 O O . ILE F 1 453 ? -54.437 -3.251 0.463 1.00 44.82 480 ILE B O 1
ATOM 13796 N N . GLN F 1 454 ? -53.189 -1.834 1.675 1.00 40.06 481 GLN B N 1
ATOM 13797 C CA . GLN F 1 454 ? -52.055 -2.696 1.711 1.00 41.36 481 GLN B CA 1
ATOM 13798 C C . GLN F 1 454 ? -51.747 -3.080 3.137 1.00 41.09 481 GLN B C 1
ATOM 13799 O O . GLN F 1 454 ? -51.296 -4.147 3.377 1.00 39.78 481 GLN B O 1
ATOM 13805 N N . MET F 1 455 ? -52.032 -2.212 4.084 1.00 38.37 482 MET B N 1
ATOM 13806 C CA . MET F 1 455 ? -51.724 -2.489 5.467 1.00 39.65 482 MET B CA 1
ATOM 13807 C C . MET F 1 455 ? -52.733 -2.029 6.485 1.00 39.72 482 MET B C 1
ATOM 13808 O O . MET F 1 455 ? -52.955 -0.875 6.614 1.00 41.28 482 MET B O 1
ATOM 13813 N N . ILE F 1 456 ? -53.314 -2.940 7.236 1.00 37.89 483 ILE B N 1
ATOM 13814 C CA . ILE F 1 456 ? -54.247 -2.558 8.267 1.00 34.87 483 ILE B CA 1
ATOM 13815 C C . ILE F 1 456 ? -53.704 -2.962 9.590 1.00 35.62 483 ILE B C 1
ATOM 13816 O O . ILE F 1 456 ? -53.445 -4.089 9.824 1.00 36.06 483 ILE B O 1
ATOM 13821 N N . ASP F 1 457 ? -53.503 -2.010 10.458 1.00 36.02 484 ASP B N 1
ATOM 13822 C CA . ASP F 1 457 ? -53.007 -2.301 11.800 1.00 36.41 484 ASP B CA 1
ATOM 13823 C C . ASP F 1 457 ? -53.927 -1.636 12.811 1.00 36.99 484 ASP B C 1
ATOM 13824 O O . ASP F 1 457 ? -53.968 -0.407 12.908 1.00 35.89 484 ASP B O 1
ATOM 13829 N N . VAL F 1 458 ? -54.646 -2.459 13.564 1.00 36.18 485 VAL B N 1
ATOM 13830 C CA . VAL F 1 458 ? -55.502 -2.027 14.659 1.00 36.83 485 VAL B CA 1
ATOM 13831 C C . VAL F 1 458 ? -55.124 -2.730 15.960 1.00 33.61 485 VAL B C 1
ATOM 13832 O O . VAL F 1 458 ? -55.925 -2.843 16.863 1.00 33.62 485 VAL B O 1
ATOM 13836 N N . SER F 1 459 ? -53.892 -3.210 16.038 1.00 35.06 486 SER B N 1
ATOM 13837 C CA . SER F 1 459 ? -53.421 -3.887 17.232 1.00 34.50 486 SER B CA 1
ATOM 13838 C C . SER F 1 459 ? -53.514 -2.972 18.446 1.00 34.04 486 SER B C 1
ATOM 13839 O O . SER F 1 459 ? -53.476 -1.743 18.337 1.00 31.87 486 SER B O 1
ATOM 13842 N N . PHE F 1 460 ? -53.625 -3.605 19.618 1.00 35.00 487 PHE B N 1
ATOM 13843 C CA . PHE F 1 460 ? -53.585 -2.926 20.911 1.00 35.53 487 PHE B CA 1
ATOM 13844 C C . PHE F 1 460 ? -54.755 -1.968 21.083 1.00 31.94 487 PHE B C 1
ATOM 13845 O O . PHE F 1 460 ? -54.578 -0.814 21.463 1.00 34.64 487 PHE B O 1
ATOM 13853 N N . ASN F 1 461 ? -55.959 -2.473 20.844 1.00 32.03 488 ASN B N 1
ATOM 13854 C CA . ASN F 1 461 ? -57.199 -1.797 21.231 1.00 38.16 488 ASN B CA 1
ATOM 13855 C C . ASN F 1 461 ? -58.071 -2.768 22.027 1.00 39.38 488 ASN B C 1
ATOM 13856 O O . ASN F 1 461 ? -57.625 -3.810 22.515 1.00 39.73 488 ASN B O 1
ATOM 13861 N N . LEU F 1 462 ? -59.359 -2.441 22.166 1.00 40.18 489 LEU B N 1
ATOM 13862 C CA . LEU F 1 462 ? -60.319 -3.304 22.850 1.00 40.45 489 LEU B CA 1
ATOM 13863 C C . LEU F 1 462 ? -61.336 -3.872 21.864 1.00 39.59 489 LEU B C 1
ATOM 13864 O O . LEU F 1 462 ? -62.499 -4.061 22.204 1.00 38.91 489 LEU B O 1
ATOM 13869 N N . LEU F 1 463 ? -60.912 -4.164 20.638 1.00 39.47 490 LEU B N 1
ATOM 13870 C CA . LEU F 1 463 ? -61.851 -4.589 19.609 1.00 40.54 490 LEU B CA 1
ATOM 13871 C C . LEU F 1 463 ? -62.420 -5.961 19.952 1.00 41.60 490 LEU B C 1
ATOM 13872 O O . LEU F 1 463 ? -61.671 -6.916 20.196 1.00 38.45 490 LEU B O 1
ATOM 13877 N N . SER F 1 464 ? -63.745 -6.053 20.002 1.00 40.89 491 SER B N 1
ATOM 13878 C CA . SER F 1 464 ? -64.420 -7.302 20.300 1.00 41.97 491 SER B CA 1
ATOM 13879 C C . SER F 1 464 ? -65.038 -7.851 19.021 1.00 43.13 491 SER B C 1
ATOM 13880 O O . SER F 1 464 ? -65.012 -7.205 17.969 1.00 45.41 491 SER B O 1
ATOM 13883 N N . GLY F 1 465 ? -65.620 -9.043 19.118 1.00 43.28 492 GLY B N 1
ATOM 13884 C CA . GLY F 1 465 ? -66.334 -9.646 18.006 1.00 41.95 492 GLY B CA 1
ATOM 13885 C C . GLY F 1 465 ? -65.508 -10.620 17.185 1.00 46.69 492 GLY B C 1
ATOM 13886 O O . GLY F 1 465 ? -64.466 -11.128 17.604 1.00 46.53 492 GLY B O 1
ATOM 13887 N N . VAL F 1 466 ? -65.991 -10.869 15.973 1.00 45.86 493 VAL B N 1
ATOM 13888 C CA . VAL F 1 466 ? -65.370 -11.818 15.069 1.00 44.09 493 VAL B CA 1
ATOM 13889 C C . VAL F 1 466 ? -64.551 -11.058 14.036 1.00 44.43 493 VAL B C 1
ATOM 13890 O O . VAL F 1 466 ? -64.659 -9.840 13.876 1.00 46.09 493 VAL B O 1
ATOM 13894 N N . ILE F 1 467 ? -63.685 -11.784 13.344 1.00 44.46 494 ILE B N 1
ATOM 13895 C CA . ILE F 1 467 ? -62.979 -11.208 12.206 1.00 43.00 494 ILE B CA 1
ATOM 13896 C C . ILE F 1 467 ? -63.896 -11.349 11.001 1.00 46.51 494 ILE B C 1
ATOM 13897 O O . ILE F 1 467 ? -64.232 -12.474 10.601 1.00 44.57 494 ILE B O 1
ATOM 13902 N N . PRO F 1 468 ? -64.293 -10.239 10.382 1.00 48.01 495 PRO B N 1
ATOM 13903 C CA . PRO F 1 468 ? -65.287 -10.294 9.310 1.00 45.74 495 PRO B CA 1
ATOM 13904 C C . PRO F 1 468 ? -64.797 -11.086 8.109 1.00 47.26 495 PRO B C 1
ATOM 13905 O O . PRO F 1 468 ? -63.624 -11.053 7.743 1.00 48.87 495 PRO B O 1
ATOM 13909 N N . THR F 1 469 ? -65.733 -11.774 7.471 1.00 48.01 496 THR B N 1
ATOM 13910 C CA . THR F 1 469 ? -65.420 -12.494 6.247 1.00 48.85 496 THR B CA 1
ATOM 13911 C C . THR F 1 469 ? -64.914 -11.550 5.164 1.00 47.05 496 THR B C 1
ATOM 13912 O O . THR F 1 469 ? -64.074 -11.928 4.340 1.00 47.37 496 THR B O 1
ATOM 13916 N N . GLU F 1 470 ? -65.357 -10.297 5.203 1.00 49.74 497 GLU B N 1
ATOM 13917 C CA . GLU F 1 470 ? -65.189 -9.395 4.070 1.00 49.54 497 GLU B CA 1
ATOM 13918 C C . GLU F 1 470 ? -63.731 -9.037 3.789 1.00 49.32 497 GLU B C 1
ATOM 13919 O O . GLU F 1 470 ? -63.402 -8.698 2.645 1.00 50.41 497 GLU B O 1
ATOM 13925 N N . LEU F 1 471 ? -62.835 -9.150 4.772 1.00 47.45 498 LEU B N 1
ATOM 13926 C CA . LEU F 1 471 ? -61.451 -8.822 4.471 1.00 48.22 498 LEU B CA 1
ATOM 13927 C C . LEU F 1 471 ? -60.844 -9.824 3.506 1.00 51.28 498 LEU B C 1
ATOM 13928 O O . LEU F 1 471 ? -59.825 -9.518 2.876 1.00 52.32 498 LEU B O 1
ATOM 13933 N N . GLY F 1 472 ? -61.491 -10.982 3.329 1.00 51.18 499 GLY B N 1
ATOM 13934 C CA . GLY F 1 472 ? -61.053 -11.940 2.333 1.00 52.27 499 GLY B CA 1
ATOM 13935 C C . GLY F 1 472 ? -61.123 -11.404 0.923 1.00 54.63 499 GLY B C 1
ATOM 13936 O O . GLY F 1 472 ? -60.480 -11.965 0.026 1.00 53.70 499 GLY B O 1
ATOM 13937 N N . GLN F 1 473 ? -61.891 -10.327 0.709 1.00 49.86 500 GLN B N 1
ATOM 13938 C CA . GLN F 1 473 ? -61.952 -9.652 -0.574 1.00 51.88 500 GLN B CA 1
ATOM 13939 C C . GLN F 1 473 ? -60.728 -8.793 -0.855 1.00 55.89 500 GLN B C 1
ATOM 13940 O O . GLN F 1 473 ? -60.442 -8.534 -2.023 1.00 54.71 500 GLN B O 1
ATOM 13946 N N . LEU F 1 474 ? -60.043 -8.293 0.175 1.00 57.78 501 LEU B N 1
ATOM 13947 C CA . LEU F 1 474 ? -58.958 -7.325 -0.011 1.00 53.84 501 LEU B CA 1
ATOM 13948 C C . LEU F 1 474 ? -57.782 -7.984 -0.731 1.00 53.28 501 LEU B C 1
ATOM 13949 O O . LEU F 1 474 ? -57.047 -8.785 -0.147 1.00 49.95 501 LEU B O 1
ATOM 13954 N N . GLN F 1 475 ? -57.567 -7.593 -1.980 1.00 57.76 502 GLN B N 1
ATOM 13955 C CA . GLN F 1 475 ? -56.623 -8.249 -2.871 1.00 53.05 502 GLN B CA 1
ATOM 13956 C C . GLN F 1 475 ? -55.209 -7.673 -2.792 1.00 52.29 502 GLN B C 1
ATOM 13957 O O . GLN F 1 475 ? -54.249 -8.344 -3.199 1.00 50.28 502 GLN B O 1
ATOM 13963 N N . ASN F 1 476 ? -55.040 -6.479 -2.235 1.00 50.78 503 ASN B N 1
ATOM 13964 C CA . ASN F 1 476 ? -53.710 -5.896 -2.118 1.00 45.66 503 ASN B CA 1
ATOM 13965 C C . ASN F 1 476 ? -53.202 -5.868 -0.691 1.00 46.85 503 ASN B C 1
ATOM 13966 O O . ASN F 1 476 ? -52.113 -5.346 -0.443 1.00 47.94 503 ASN B O 1
ATOM 13971 N N . LEU F 1 477 ? -53.937 -6.454 0.243 1.00 48.21 504 LEU B N 1
ATOM 13972 C CA . LEU F 1 477 ? -53.571 -6.405 1.647 1.00 43.82 504 LEU B CA 1
ATOM 13973 C C . LEU F 1 477 ? -52.439 -7.385 1.927 1.00 41.48 504 LEU B C 1
ATOM 13974 O O . LEU F 1 477 ? -52.551 -8.578 1.624 1.00 43.20 504 LEU B O 1
ATOM 13979 N N . ASN F 1 478 ? -51.335 -6.874 2.476 1.00 37.41 505 ASN B N 1
ATOM 13980 C CA . ASN F 1 478 ? -50.173 -7.690 2.798 1.00 40.00 505 ASN B CA 1
ATOM 13981 C C . ASN F 1 478 ? -49.827 -7.736 4.286 1.00 37.99 505 ASN B C 1
ATOM 13982 O O . ASN F 1 478 ? -48.934 -8.500 4.669 1.00 41.14 505 ASN B O 1
ATOM 13987 N N . SER F 1 479 ? -50.488 -6.946 5.127 1.00 35.62 506 SER B N 1
ATOM 13988 C CA . SER F 1 479 ? -50.295 -6.989 6.571 1.00 36.57 506 SER B CA 1
ATOM 13989 C C . SER F 1 479 ? -51.634 -6.734 7.239 1.00 36.61 506 SER B C 1
ATOM 13990 O O . SER F 1 479 ? -52.225 -5.663 7.083 1.00 33.98 506 SER B O 1
ATOM 13993 N N . LEU F 1 480 ? -52.117 -7.717 7.965 1.00 34.96 507 LEU B N 1
ATOM 13994 C CA . LEU F 1 480 ? -53.323 -7.577 8.765 1.00 36.07 507 LEU B CA 1
ATOM 13995 C C . LEU F 1 480 ? -52.834 -7.787 10.186 1.00 35.66 507 LEU B C 1
ATOM 13996 O O . LEU F 1 480 ? -52.547 -8.920 10.586 1.00 36.99 507 LEU B O 1
ATOM 14001 N N . ILE F 1 481 ? -52.681 -6.702 10.930 1.00 32.33 508 ILE B N 1
ATOM 14002 C CA . ILE F 1 481 ? -52.099 -6.753 12.261 1.00 31.17 508 ILE B CA 1
ATOM 14003 C C . ILE F 1 481 ? -53.241 -6.489 13.229 1.00 33.85 508 ILE B C 1
ATOM 14004 O O . ILE F 1 481 ? -53.691 -5.350 13.368 1.00 33.55 508 ILE B O 1
ATOM 14009 N N . LEU F 1 482 ? -53.723 -7.549 13.884 1.00 33.19 509 LEU B N 1
ATOM 14010 C CA . LEU F 1 482 ? -54.907 -7.485 14.730 1.00 34.96 509 LEU B CA 1
ATOM 14011 C C . LEU F 1 482 ? -54.619 -7.935 16.152 1.00 33.25 509 LEU B C 1
ATOM 14012 O O . LEU F 1 482 ? -55.558 -8.177 16.907 1.00 30.57 509 LEU B O 1
ATOM 14017 N N . ASN F 1 483 ? -53.355 -8.073 16.526 1.00 32.09 510 ASN B N 1
ATOM 14018 C CA . ASN F 1 483 ? -53.035 -8.629 17.828 1.00 32.24 510 ASN B CA 1
ATOM 14019 C C . ASN F 1 483 ? -53.498 -7.721 18.955 1.00 31.66 510 ASN B C 1
ATOM 14020 O O . ASN F 1 483 ? -53.783 -6.537 18.771 1.00 35.32 510 ASN B O 1
ATOM 14025 N N . ASN F 1 484 ? -53.636 -8.328 20.124 1.00 33.93 511 ASN B N 1
ATOM 14026 C CA . ASN F 1 484 ? -53.874 -7.640 21.388 1.00 31.14 511 ASN B CA 1
ATOM 14027 C C . ASN F 1 484 ? -55.196 -6.866 21.421 1.00 31.98 511 ASN B C 1
ATOM 14028 O O . ASN F 1 484 ? -55.268 -5.725 21.888 1.00 30.32 511 ASN B O 1
ATOM 14033 N N . ASN F 1 485 ? -56.253 -7.508 20.934 1.00 32.74 512 ASN B N 1
ATOM 14034 C CA . ASN F 1 485 ? -57.600 -7.025 21.201 1.00 35.12 512 ASN B CA 1
ATOM 14035 C C . ASN F 1 485 ? -58.325 -8.119 21.974 1.00 35.53 512 ASN B C 1
ATOM 14036 O O . ASN F 1 485 ? -57.697 -8.883 22.714 1.00 31.26 512 ASN B O 1
ATOM 14041 N N . LYS F 1 486 ? -59.639 -8.191 21.835 1.00 36.98 513 LYS B N 1
ATOM 14042 C CA . LYS F 1 486 ? -60.415 -9.303 22.369 1.00 34.66 513 LYS B CA 1
ATOM 14043 C C . LYS F 1 486 ? -61.305 -9.878 21.289 1.00 35.65 513 LYS B C 1
ATOM 14044 O O . LYS F 1 486 ? -62.495 -10.134 21.482 1.00 34.64 513 LYS B O 1
ATOM 14050 N N . LEU F 1 487 ? -60.706 -10.103 20.129 1.00 35.06 514 LEU B N 1
ATOM 14051 C CA . LEU F 1 487 ? -61.395 -10.797 19.064 1.00 36.30 514 LEU B CA 1
ATOM 14052 C C . LEU F 1 487 ? -61.665 -12.236 19.487 1.00 40.39 514 LEU B C 1
ATOM 14053 O O . LEU F 1 487 ? -60.927 -12.822 20.284 1.00 39.28 514 LEU B O 1
ATOM 14058 N N . HIS F 1 488 ? -62.754 -12.794 18.971 1.00 41.98 515 HIS B N 1
ATOM 14059 C CA . HIS F 1 488 ? -63.142 -14.160 19.270 1.00 41.42 515 HIS B CA 1
ATOM 14060 C C . HIS F 1 488 ? -63.717 -14.757 18.000 1.00 42.49 515 HIS B C 1
ATOM 14061 O O . HIS F 1 488 ? -63.938 -14.063 17.011 1.00 45.31 515 HIS B O 1
ATOM 14068 N N . GLY F 1 489 ? -63.952 -16.058 18.025 1.00 47.08 516 GLY B N 1
ATOM 14069 C CA . GLY F 1 489 ? -64.403 -16.755 16.840 1.00 45.00 516 GLY B CA 1
ATOM 14070 C C . GLY F 1 489 ? -63.256 -17.434 16.115 1.00 46.96 516 GLY B C 1
ATOM 14071 O O . GLY F 1 489 ? -62.078 -17.306 16.464 1.00 48.46 516 GLY B O 1
ATOM 14072 N N . LYS F 1 490 ? -63.625 -18.185 15.089 1.00 47.24 517 LYS B N 1
ATOM 14073 C CA . LYS F 1 490 ? -62.631 -18.798 14.232 1.00 47.93 517 LYS B CA 1
ATOM 14074 C C . LYS F 1 490 ? -62.121 -17.782 13.216 1.00 46.09 517 LYS B C 1
ATOM 14075 O O . LYS F 1 490 ? -62.836 -16.863 12.803 1.00 47.09 517 LYS B O 1
ATOM 14081 N N . ILE F 1 491 ? -60.844 -17.910 12.881 1.00 48.09 518 ILE B N 1
ATOM 14082 C CA . ILE F 1 491 ? -60.256 -17.170 11.777 1.00 47.90 518 ILE B CA 1
ATOM 14083 C C . ILE F 1 491 ? -61.014 -17.603 10.528 1.00 49.26 518 ILE B C 1
ATOM 14084 O O . ILE F 1 491 ? -61.011 -18.796 10.188 1.00 48.75 518 ILE B O 1
ATOM 14089 N N . PRO F 1 492 ? -61.723 -16.688 9.857 1.00 54.61 519 PRO B N 1
ATOM 14090 C CA . PRO F 1 492 ? -62.482 -17.073 8.662 1.00 52.28 519 PRO B CA 1
ATOM 14091 C C . PRO F 1 492 ? -61.562 -17.678 7.623 1.00 55.17 519 PRO B C 1
ATOM 14092 O O . PRO F 1 492 ? -60.390 -17.304 7.508 1.00 56.09 519 PRO B O 1
ATOM 14096 N N . ASP F 1 493 ? -62.096 -18.635 6.872 1.00 55.96 520 ASP B N 1
ATOM 14097 C CA . ASP F 1 493 ? -61.277 -19.251 5.841 1.00 56.29 520 ASP B CA 1
ATOM 14098 C C . ASP F 1 493 ? -61.104 -18.377 4.604 1.00 55.91 520 ASP B C 1
ATOM 14099 O O . ASP F 1 493 ? -60.200 -18.655 3.813 1.00 55.37 520 ASP B O 1
ATOM 14104 N N . GLN F 1 494 ? -61.914 -17.322 4.425 1.00 51.74 521 GLN B N 1
ATOM 14105 C CA . GLN F 1 494 ? -61.786 -16.482 3.238 1.00 52.78 521 GLN B CA 1
ATOM 14106 C C . GLN F 1 494 ? -60.484 -15.694 3.226 1.00 55.21 521 GLN B C 1
ATOM 14107 O O . GLN F 1 494 ? -60.132 -15.116 2.188 1.00 50.33 521 GLN B O 1
ATOM 14113 N N . LEU F 1 495 ? -59.772 -15.645 4.359 1.00 58.22 522 LEU B N 1
ATOM 14114 C CA . LEU F 1 495 ? -58.408 -15.133 4.334 1.00 58.40 522 LEU B CA 1
ATOM 14115 C C . LEU F 1 495 ? -57.466 -16.022 3.525 1.00 56.54 522 LEU B C 1
ATOM 14116 O O . LEU F 1 495 ? -56.280 -15.683 3.434 1.00 54.57 522 LEU B O 1
ATOM 14121 N N . THR F 1 496 ? -57.955 -17.127 2.944 1.00 56.20 523 THR B N 1
ATOM 14122 C CA . THR F 1 496 ? -57.194 -17.809 1.905 1.00 60.35 523 THR B CA 1
ATOM 14123 C C . THR F 1 496 ? -57.098 -16.951 0.650 1.00 60.36 523 THR B C 1
ATOM 14124 O O . THR F 1 496 ? -56.058 -16.920 -0.015 1.00 58.80 523 THR B O 1
ATOM 14128 N N . ASN F 1 497 ? -58.192 -16.249 0.320 1.00 54.01 524 ASN B N 1
ATOM 14129 C CA . ASN F 1 497 ? -58.306 -15.452 -0.893 1.00 54.18 524 ASN B CA 1
ATOM 14130 C C . ASN F 1 497 ? -57.460 -14.193 -0.847 1.00 58.92 524 ASN B C 1
ATOM 14131 O O . ASN F 1 497 ? -57.517 -13.400 -1.789 1.00 63.95 524 ASN B O 1
ATOM 14136 N N . CYS F 1 498 ? -56.679 -13.998 0.218 1.00 57.47 525 CYS B N 1
ATOM 14137 C CA . CYS F 1 498 ? -55.721 -12.899 0.330 1.00 55.34 525 CYS B CA 1
ATOM 14138 C C . CYS F 1 498 ? -54.377 -13.392 -0.175 1.00 56.25 525 CYS B C 1
ATOM 14139 O O . CYS F 1 498 ? -53.531 -13.903 0.552 1.00 56.43 525 CYS B O 1
ATOM 14142 N N . PHE F 1 499 ? -54.213 -13.273 -1.489 1.00 52.99 526 PHE B N 1
ATOM 14143 C CA . PHE F 1 499 ? -52.961 -13.638 -2.164 1.00 54.87 526 PHE B CA 1
ATOM 14144 C C . PHE F 1 499 ? -51.759 -12.972 -1.555 1.00 51.01 526 PHE B C 1
ATOM 14145 O O . PHE F 1 499 ? -50.904 -13.628 -0.930 1.00 52.72 526 PHE B O 1
ATOM 14153 N N . THR F 1 500 ? -51.706 -11.647 -1.666 1.00 49.86 527 THR B N 1
ATOM 14154 C CA . THR F 1 500 ? -50.545 -10.882 -1.280 1.00 47.09 527 THR B CA 1
ATOM 14155 C C . THR F 1 500 ? -50.369 -10.819 0.231 1.00 44.56 527 THR B C 1
ATOM 14156 O O . THR F 1 500 ? -49.291 -10.444 0.690 1.00 42.85 527 THR B O 1
ATOM 14160 N N . LEU F 1 501 ? -51.369 -11.230 1.009 1.00 48.58 528 LEU B N 1
ATOM 14161 C CA . LEU F 1 501 ? -51.197 -11.253 2.454 1.00 46.23 528 LEU B CA 1
ATOM 14162 C C . LEU F 1 501 ? -49.930 -12.020 2.801 1.00 46.19 528 LEU B C 1
ATOM 14163 O O . LEU F 1 501 ? -49.725 -13.149 2.348 1.00 47.48 528 LEU B O 1
ATOM 14168 N N . VAL F 1 502 ? -49.038 -11.375 3.532 1.00 42.17 529 VAL B N 1
ATOM 14169 C CA . VAL F 1 502 ? -47.756 -12.012 3.774 1.00 43.72 529 VAL B CA 1
ATOM 14170 C C . VAL F 1 502 ? -47.401 -11.866 5.241 1.00 39.73 529 VAL B C 1
ATOM 14171 O O . VAL F 1 502 ? -46.486 -12.523 5.738 1.00 45.24 529 VAL B O 1
ATOM 14175 N N . ASN F 1 503 ? -48.131 -11.031 5.956 1.00 35.03 530 ASN B N 1
ATOM 14176 C CA . ASN F 1 503 ? -47.858 -10.793 7.369 1.00 37.87 530 ASN B CA 1
ATOM 14177 C C . ASN F 1 503 ? -49.171 -10.638 8.126 1.00 38.43 530 ASN B C 1
ATOM 14178 O O . ASN F 1 503 ? -49.875 -9.632 7.965 1.00 41.13 530 ASN B O 1
ATOM 14183 N N . LEU F 1 504 ? -49.483 -11.623 8.970 1.00 38.29 531 LEU B N 1
ATOM 14184 C CA . LEU F 1 504 ? -50.690 -11.628 9.785 1.00 38.20 531 LEU B CA 1
ATOM 14185 C C . LEU F 1 504 ? -50.296 -11.697 11.249 1.00 36.36 531 LEU B C 1
ATOM 14186 O O . LEU F 1 504 ? -49.283 -12.304 11.607 1.00 40.87 531 LEU B O 1
ATOM 14191 N N . ASN F 1 505 ? -51.075 -11.043 12.104 1.00 35.07 532 ASN B N 1
ATOM 14192 C CA . ASN F 1 505 ? -50.800 -11.114 13.533 1.00 33.45 532 ASN B CA 1
ATOM 14193 C C . ASN F 1 505 ? -52.132 -10.993 14.244 1.00 34.96 532 ASN B C 1
ATOM 14194 O O . ASN F 1 505 ? -52.768 -9.930 14.178 1.00 35.55 532 ASN B O 1
ATOM 14199 N N . VAL F 1 506 ? -52.564 -12.096 14.857 1.00 30.67 533 VAL B N 1
ATOM 14200 C CA . VAL F 1 506 ? -53.785 -12.211 15.642 1.00 32.43 533 VAL B CA 1
ATOM 14201 C C . VAL F 1 506 ? -53.510 -12.715 17.052 1.00 34.96 533 VAL B C 1
ATOM 14202 O O . VAL F 1 506 ? -54.437 -13.118 17.753 1.00 35.91 533 VAL B O 1
ATOM 14206 N N . SER F 1 507 ? -52.259 -12.708 17.485 1.00 34.75 534 SER B N 1
ATOM 14207 C CA . SER F 1 507 ? -51.975 -13.252 18.790 1.00 36.05 534 SER B CA 1
ATOM 14208 C C . SER F 1 507 ? -52.709 -12.448 19.859 1.00 36.76 534 SER B C 1
ATOM 14209 O O . SER F 1 507 ? -53.154 -11.322 19.634 1.00 33.09 534 SER B O 1
ATOM 14212 N N . PHE F 1 508 ? -52.904 -13.082 21.012 1.00 36.43 535 PHE B N 1
ATOM 14213 C CA . PHE F 1 508 ? -53.474 -12.409 22.180 1.00 34.89 535 PHE B CA 1
ATOM 14214 C C . PHE F 1 508 ? -54.856 -11.825 21.895 1.00 35.01 535 PHE B C 1
ATOM 14215 O O . PHE F 1 508 ? -55.130 -10.653 22.157 1.00 34.37 535 PHE B O 1
ATOM 14223 N N . ASN F 1 509 ? -55.738 -12.663 21.366 1.00 34.78 536 ASN B N 1
ATOM 14224 C CA . ASN F 1 509 ? -57.160 -12.360 21.382 1.00 35.68 536 ASN B CA 1
ATOM 14225 C C . ASN F 1 509 ? -57.827 -13.549 22.093 1.00 38.54 536 ASN B C 1
ATOM 14226 O O . ASN F 1 509 ? -57.184 -14.187 22.934 1.00 36.70 536 ASN B O 1
ATOM 14231 N N . ASN F 1 510 ? -59.079 -13.876 21.780 1.00 35.82 537 ASN B N 1
ATOM 14232 C CA . ASN F 1 510 ? -59.686 -15.134 22.228 1.00 36.92 537 ASN B CA 1
ATOM 14233 C C . ASN F 1 510 ? -60.254 -15.876 21.028 1.00 38.91 537 ASN B C 1
ATOM 14234 O O . ASN F 1 510 ? -61.436 -16.204 20.972 1.00 34.57 537 ASN B O 1
ATOM 14239 N N . LEU F 1 511 ? -59.409 -16.107 20.026 1.00 40.41 538 LEU B N 1
ATOM 14240 C CA . LEU F 1 511 ? -59.821 -16.843 18.844 1.00 41.49 538 LEU B CA 1
ATOM 14241 C C . LEU F 1 511 ? -59.821 -18.335 19.148 1.00 42.13 538 LEU B C 1
ATOM 14242 O O . LEU F 1 511 ? -59.273 -18.789 20.155 1.00 40.89 538 LEU B O 1
ATOM 14247 N N . SER F 1 512 ? -60.486 -19.094 18.287 1.00 45.95 539 SER B N 1
ATOM 14248 C CA . SER F 1 512 ? -60.646 -20.516 18.524 1.00 46.70 539 SER B CA 1
ATOM 14249 C C . SER F 1 512 ? -60.771 -21.257 17.198 1.00 46.73 539 SER B C 1
ATOM 14250 O O . SER F 1 512 ? -61.042 -20.667 16.146 1.00 47.58 539 SER B O 1
ATOM 14253 N N . GLY F 1 513 ? -60.626 -22.573 17.277 1.00 48.15 540 GLY B N 1
ATOM 14254 C CA . GLY F 1 513 ? -60.610 -23.438 16.118 1.00 50.73 540 GLY B CA 1
ATOM 14255 C C . GLY F 1 513 ? -59.195 -23.760 15.687 1.00 54.74 540 GLY B C 1
ATOM 14256 O O . GLY F 1 513 ? -58.209 -23.483 16.379 1.00 54.61 540 GLY B O 1
ATOM 14257 N N . ILE F 1 514 ? -59.100 -24.380 14.532 1.00 56.10 541 ILE B N 1
ATOM 14258 C CA . ILE F 1 514 ? -57.808 -24.569 13.890 1.00 59.64 541 ILE B CA 1
ATOM 14259 C C . ILE F 1 514 ? -57.645 -23.441 12.885 1.00 54.23 541 ILE B C 1
ATOM 14260 O O . ILE F 1 514 ? -58.623 -22.957 12.308 1.00 57.49 541 ILE B O 1
ATOM 14265 N N . VAL F 1 515 ? -56.408 -22.981 12.720 1.00 57.04 542 VAL B N 1
ATOM 14266 C CA . VAL F 1 515 ? -56.073 -21.965 11.726 1.00 58.70 542 VAL B CA 1
ATOM 14267 C C . VAL F 1 515 ? -56.486 -22.480 10.352 1.00 54.46 542 VAL B C 1
ATOM 14268 O O . VAL F 1 515 ? -56.015 -23.542 9.925 1.00 56.01 542 VAL B O 1
ATOM 14272 N N . PRO F 1 516 ? -57.359 -21.781 9.630 1.00 55.50 543 PRO B N 1
ATOM 14273 C CA . PRO F 1 516 ? -57.844 -22.329 8.373 1.00 62.37 543 PRO B CA 1
ATOM 14274 C C . PRO F 1 516 ? -56.687 -22.657 7.471 1.00 65.16 543 PRO B C 1
ATOM 14275 O O . PRO F 1 516 ? -55.618 -22.006 7.528 1.00 62.34 543 PRO B O 1
ATOM 14279 N N . PRO F 1 517 ? -56.885 -23.650 6.635 1.00 67.67 544 PRO B N 1
ATOM 14280 C CA . PRO F 1 517 ? -55.855 -24.091 5.721 1.00 73.13 544 PRO B CA 1
ATOM 14281 C C . PRO F 1 517 ? -55.643 -23.127 4.551 1.00 72.54 544 PRO B C 1
ATOM 14282 O O . PRO F 1 517 ? -55.173 -23.513 3.490 1.00 71.32 544 PRO B O 1
ATOM 14286 N N . MET F 1 518 ? -55.937 -21.847 4.784 1.00 70.27 545 MET B N 1
ATOM 14287 C CA . MET F 1 518 ? -55.693 -20.782 3.827 1.00 67.56 545 MET B CA 1
ATOM 14288 C C . MET F 1 518 ? -54.422 -20.240 4.411 1.00 71.92 545 MET B C 1
ATOM 14289 O O . MET F 1 518 ? -54.442 -19.208 5.062 1.00 73.48 545 MET B O 1
ATOM 14294 N N . ALA F 1 519 ? -53.361 -21.009 4.243 1.00 71.00 546 ALA B N 1
ATOM 14295 C CA . ALA F 1 519 ? -52.080 -20.653 4.768 1.00 73.30 546 ALA B CA 1
ATOM 14296 C C . ALA F 1 519 ? -51.039 -20.271 3.732 1.00 74.47 546 ALA B C 1
ATOM 14297 O O . ALA F 1 519 ? -50.321 -21.115 3.227 1.00 73.23 546 ALA B O 1
ATOM 14299 N N . ASN F 1 520 ? -50.964 -18.980 3.444 1.00 68.39 547 ASN B N 1
ATOM 14300 C CA . ASN F 1 520 ? -49.990 -18.414 2.519 1.00 70.35 547 ASN B CA 1
ATOM 14301 C C . ASN F 1 520 ? -48.747 -17.878 3.229 1.00 69.07 547 ASN B C 1
ATOM 14302 O O . ASN F 1 520 ? -48.447 -16.709 3.154 1.00 58.17 547 ASN B O 1
ATOM 14307 N N . PHE F 1 521 ? -48.017 -18.765 3.888 1.00 76.21 548 PHE B N 1
ATOM 14308 C CA . PHE F 1 521 ? -46.803 -18.417 4.625 1.00 72.24 548 PHE B CA 1
ATOM 14309 C C . PHE F 1 521 ? -45.629 -18.352 3.646 1.00 75.73 548 PHE B C 1
ATOM 14310 O O . PHE F 1 521 ? -44.746 -19.213 3.616 1.00 77.49 548 PHE B O 1
ATOM 14318 N N . SER F 1 522 ? -45.616 -17.279 2.844 1.00 74.54 549 SER B N 1
ATOM 14319 C CA . SER F 1 522 ? -44.455 -16.955 2.015 1.00 75.30 549 SER B CA 1
ATOM 14320 C C . SER F 1 522 ? -43.388 -16.176 2.771 1.00 74.70 549 SER B C 1
ATOM 14321 O O . SER F 1 522 ? -42.255 -16.073 2.284 1.00 75.20 549 SER B O 1
ATOM 14324 N N . ARG F 1 523 ? -43.735 -15.612 3.925 1.00 68.51 550 ARG B N 1
ATOM 14325 C CA . ARG F 1 523 ? -42.804 -14.918 4.809 1.00 66.91 550 ARG B CA 1
ATOM 14326 C C . ARG F 1 523 ? -43.302 -15.090 6.257 1.00 66.99 550 ARG B C 1
ATOM 14327 O O . ARG F 1 523 ? -44.115 -15.978 6.557 1.00 72.09 550 ARG B O 1
#

InterPro domains:
  IPR000719 Protein kinase domain [PF00069] (652-910)
  IPR000719 Protein kinase domain [PS50011] (648-921)
  IPR000719 Protein kinase domain [SM00220] (648-915)
  IPR001611 Leucine-rich repeat [PF00560] (96-118)
  IPR001611 Leucine-rich repeat [PF00560] (217-238)
  IPR001611 Leucine-rich repeat [PF00560] (242-262)
  IPR001611 Leucine-rich repeat [PF00560] (288-309)
  IPR001611 Leucine-rich repeat [PF00560] (314-333)
  IPR001611 Leucine-rich repeat [PF00560] (336-357)
  IPR001611 Leucine-rich repeat [PF00560] (360-381)
  IPR001611 Leucine-rich repeat [PF00560] (407-428)
  IPR001611 Leucine-rich repeat [PF00560] (503-525)
  IPR001611 Leucine-rich repeat [PF13855] (139-179)
  IPR001611 Leucine-rich repeat [PF13855] (431-490)
  IPR003591 Leucine-rich repeat, typical subtype [SM00369] (94-118)
  IPR003591 Leucine-rich repeat, typical subtype [SM00369] (142-165)
  IPR003591 Leucine-rich repeat, typical subtype [SM00369] (166-190)
  IPR003591 Leucine-rich repeat, typical subtype [SM00369] (214-238)
  IPR003591 Leucine-rich repeat, typical subtype [SM00369] (285-309)
  IPR003591 Leucine-rich repeat, typical subtype [SM00369] (333-356)

Organism: Arabidopsis thaliana (NCBI:txid3702)

Secondary structure (DSSP, 8-state):
-HHHHHHHHHTT-SS-SSSSTT--TTT---GGGSTTEEE-TTT--EEEEE-TT----S---GGGGG-TT--EEE--SS---SBPPGGGGG-TT--EEE--SS--EEPPPGGGGG-TT--EEE--SSEEEE---GGGGG-TT--EEE--SSEE-S---GGGG--SS--EEE-TTS---S---GGGGG-TT--EEE-TTS---S---GGGGG-TT-SEEE--SS---S---GGGGG---SEEE--SS--EEPPPGGGGGBTT-SEEE--SSEEEEE--GGGGG-TT--EEE--SSEEESBPPGGGGG-TT--EEE--SS--EEPPPGGGGS-TT--EEE--SSEE-SBPPGGGGG-TT--EEE--SS--BSB--GGGGG-TT-SEEE--SS--EEEPPGGGGG-TT--EEE--SSEEEEE--GGGGG-TT--EEE--SSEEESB--GGGGG-SS--EEE--SS--EEPPPGGGGG-SS--EEE--SSEEEEPPPGGGGG-SS--EEE--SSEE-SPPPS------/-HHHHHHHHHTT-SS-SSSSTT--TTT---GGGSTTEEE-TTT--EEEEE-TT----S---GGGGG-TT--EEE--SS---SBPPGGGGG-TT--EEE--SS--EEPPPGGGGG-TT--EEE--SSEEEE---GGGGG-TT--EEE--SSEE-S---GGGG--SS--EEE-TTS---S---GGGGG-TT--EEE-TTS---S---GGGGG-TT-SEEE--SS---S---GGGGG---SEEE--SS--EEPPPGGGGGBTT-SEEE--SSEEEEE--GGGGG-TT--EEE--SSEEESBPPGGGGG-TT--EEE--SS--EEPPPGGGGS-TT--EEE--SSEE-SBPPGGGGG-TT--EEE--SS--BSB--GGGGG-TT-SEEE--SS--EEEPPGGGGG-TT--EEE--SSEEEEE--GGGGG-TT--EEE--SSEEESB--GGGGG-SS--EEE--SS--EEPPPGGGGG-SS--EEE--SSEEEEPPPGGGGG-SS--EEE--SSEE-SPPPS------/-EE-HHHHHHHHHHHHHTT-GGGTT-S-TTTS--TTEEEEE-TTSEEEEEEEEES-SSSTT------TTT----GGGGG-TT--EEEEES---SS--BPPGGGGGGTTT--EEEEESS--EEEPPGGGGG-TT-SEEE--SSEEESBPPGGGGG-TT--EEE--SS--BSBPP----TT--EEE--SS--BS---GGGGG-TT--EEE--SS--EEPPPGGGGG-SS--EEE--SSEE-----S--TT-TT--EEE-TT-TT--EE--TTTTSS-TT--EEE-TTS-EEEEPPSGGGG-TT--EEE--SSEEES---GGGGS--S-SEEE--SS---SB----HHHHHHHGGGEE--S-TT-B-S--/-EE-HHHHHHHHHHHHHTT-GGGTT-S-TTTS--TTEEEEE-TTSEEEEEEEEES-SSSTT------TTT----GGGGG-TT--EEEEES---SS--BPPGGGGGGTTT--EEEEESS--EEEPPGGGGG-TT-SEEE--SSEEESBPPGGGGG-TT--EEE--SS--BSBPP----TT--EEE--SS--BS---GGGGG-TT--EEE--SS--EEPPPGGGGG-SS--EEE--SSEE-----S--TT-TT--EEE-TT-TT--EE--TTTTSS-TT--EEE-TTS-EEEEPPSGGGG-TT--EEE--SSEEES---GGGGS--S-SEEE--SS---SB----HHHHHHHGGGEE--S-TT-B-S--/--B-PPP-TT-STT-S--EEEEEE---EEEEEEETTEEE---/--B-----TT-STT-S--EEEEEE---EEEEEEETTEEE---

Sequence (1864 aa):
NEGKALMAIKGSFSNLVNMLLDWDDVHNSDLCSWRGVFCDNVSYSVVSLNLSSLNLGGEISPAIGDLRNLQSIDLQGNKLAGQIPDEIGNCASLVYLDLSENLLYGDIPFSISKLKQLETLNLKNNQLTGPVPATLTQIPNLKRLDLAGNHLTGEISRLLYWNEVLQYLGLRGNMLTGTLSSDMCQLTGLWYFDVRGNNLTGTIPESIGNCTSFQILDISYNQITGEIPYNIGFLQVATLSLQGNRLTGRIPEVIGLMQALAVLDLSDNELVGPIPPILGNLSFTGKLYLHGNMLTGPIPSELGNMSRLSYLQLNDNKLVGTIPPELGKLEQLFELNLANNRLVGPIPSNISSCAALNQFNVHGNLLSGSIPLAFRNLGSLTYLNLSSNNFKGKIPVELGHIINLDKLDLSGNNFSGSIPLTLGDLEHLLILNLSRNHLSGQLPAEFGNLRSIQMIDVSFNLLSGVIPTELGQLQNLNSLILNNNKLHGKIPDQLTNCFTLVNLNVSFNNLSGIVPPMANFSRAGSRLPDCSHACGSCSPCRLVMVSFCPMAYKCMCNNKSYPVPAGSRLPDCSHACGSCSPCRLVMVSFCPMAYKCMCNNKSYPVPARTEPDEQDAVYDIMRATGNDWAAAIPDVCRGRWHGIECMPDQDNVYHVVSLSFGALSDDTAFPTCDPQRSYVSESLTRLKHLKALFFYRCLGRAPQRIPAFLGRLGSSLQTLVLRENGFLGPIPDELGNLTNLKVLDLHKNHLNGSIPLSFNRFSGLRSLDLSGNRLTGSIPGFVLPALSVLDLNQNLLTGPVPPTLTSCGSLIKIDLSRNRVTGPIPESQNRLNQLVLLDLSYNRLSGPFPSSLQGLNSLQALMLKGNNKFSTTIPENAFKGLKNLMILVLSNTNIQGSIPKSLTRLNSLRVLHLEGNNLTGEIPLEFRDVKHLSELRLNDNSLTGPVPFERDTVWRMRRKLRLYNNAGLCVNRDARTEPDEQDAVYDIMRATGNDWAAAIPDVCRGRWHGIECMPDQDNVYHVVSLSFGALSDDTAFPTCDPQRSYVSESLTRLKHLKALFFYRCLGRAPQRIPAFLGRLGSSLQTLVLRENGFLGPIPDELGNLTNLKVLDLHKNHLNGSIPLSFNRFSGLRSLDLSGNRLTGSIPGFVLPALSVLDLNQNLLTGPVPPTLTSCGSLIKIDLSRNRVTGPIPESQNRLNQLVLLDLSYNRLSGPFPSSLQGLNSLQALMLKGNNKFSTTIPENAFKGLKNLMILVLSNTNIQGSIPKSLTRLNSLRVLHLEGNNLTGEIPLEFRDVKHLSELRLNDNSLTGPVPFERDTVWRMRRKLRLYNNAGLCVNRDNEGKALMAIKGSFSNLVNMLLDWDDVHNSDLCSWRGVFCDNVSYSVVSLNLSSLNLGGEISPAIGDLRNLQSIDLQGNKLAGQIPDEIGNCASLVYLDLSENLLYGDIPFSISKLKQLETLNLKNNQLTGPVPATLTQIPNLKRLDLAGNHLTGEISRLLYWNEVLQYLGLRGNMLTGTLSSDMCQLTGLWYFDVRGNNLTGTIPESIGNCTSFQILDISYNQITGEIPYNIGFLQVATLSLQGNRLTGRIPEVIGLMQALAVLDLSDNELVGPIPPILGNLSFTGKLYLHGNMLTGPIPSELGNMSRLSYLQLNDNKLVGTIPPELGKLEQLFELNLANNRLVGPIPSNISSCAALNQFNVHGNLLSGSIPLAFRNLGSLTYLNLSSNNFKGKIPVELGHIINLDKLDLSGNNFSGSIPLTLGDLEHLLILNLSRNHLSGQLPAEFGNLRSIQMIDVSFNLLSGVIPTELGQLQNLNSLILNNNKLHGKIPDQLTNCFTLVNLNVSFNNLSGIVPPMANFSR